Protein 7ZEI (pdb70)

Solvent-accessible surface area: 73617 Å² total; per-residue (Å²): 97,152,8,39,33,23,7,18,99,4,84,92,72,20,0,0,0,14,3,6,12,16,17,0,72,105,77,143,2,7,0,0,0,0,0,7,19,39,1,82,69,186,45,80,47,50,5,0,31,0,7,0,21,0,0,0,0,6,1,162,36,6,0,129,56,22,135,56,95,16,50,5,118,15,149,61,63,228,70,113,14,0,3,19,2,5,17,6,32,88,62,102,48,16,1,7,0,0,0,0,6,0,52,27,51,19,97,71,114,126,17,73,5,29,0,0,5,4,24,6,140,44,0,83,97,40,117,81,37,25,55,6,122,18,41,28,67,76,3,6,6,8,4,10,55,68,14,122,72,31,16,7,9,0,0,0,13,2,51,67,38,130,19,46,0,22,8,0,29,5,114,36,8,76,85,25,103,72,64,12,73,26,10,82,71,41,70,0,36,1,3,14,10,8,116,8,57,84,48,11,0,0,0,0,2,13,102,68,0,0,0,0,4,8,2,133,52,2,66,56,32,110,134,42,138,33,8,6,64,177,90,9,189,48,116,22,0,27,57,43,0,6,20,3,14,15,30,56,50,71,112,120,23,0,5,0,0,0,8,0,6,19,74,4,112,69,89,49,127,89,12,71,155,59,23,115,29,7,46,0,0,0,0,0,0,61,1,49,78,73,124,27,82,2,52,23,70,16,55,104,111,27,113,9,124,2,42,54,106,224,49,100,12,43,35,32,7,9,52,0,0,43,71,4,0,0,0,14,3,7,13,19,19,1,72,13,23,30,1,8,0,0,0,0,0,8,20,10,1,26,17,124,14,5,47,50,0,1,28,0,6,0,21,0,0,0,0,7,1,148,57,11,0,98,46,23,59,3,33,1,50,4,122,15,146,63,60,111,37,70,7,0,3,18,3,5,16,6,35,95,67,144,49,42,1,10,0,0,0,0,7,0,47,1,1,2,46,68,111,80,15,62,4,29,0,0,10,5,62,5,108,38,0,27,74,40,101,82,37,25,68,7,124,18,42,30,70,62,3,6,6,8,3,9,56,66,18,121,122,33,24,6,36,0,0,0,13,2,48,64,38,76,19,44,0,22,8,0,52,5,128,85,7,102,91,25,143,69,84,12,77,28,11,78,74,29,34,0,35,1,3,16,10,7,116,6,56,87,47,11,0,0,1,1,2,14,100,28,0,0,0,0,5,7,1,127,71,2,87,56,30,60,56,20,73,33,10,7,60,133,84,9,188,47,119,24,0,28,55,37,0,13,20,2,13,16,28,56,51,71,112,119,28,0,5,0,0,0,10,0,11,25,68,2,27,46,22,0,54,69,9,84,154,54,15,112,24,7,50,0,0,0,0,0,1,39,0,54,74,76,126,28,40,3,50,22,84,15,60,127,58,21,31,4,110,2,19,30,90,82,99,117,10,43,35,31,6,20,107,4,84,92,72,18,0,0,0,14,4,7,13,18,22,1,76,105,72,141,1,7,0,0,0,0,0,7,17,40,1,81,71,188,46,78,47,47,5,1,31,0,6,1,21,0,0,0,0,6,1,162,61,10,0,81,65,24,130,57,96,16,49,4,121,15,146,62,64,228,70,114,13,0,4,18,2,6,19,6,32,94,57,103,48,43,1,8,0,0,0,0,7,0,50,27,52,21,96,70,114,125,19,64,3,30,0,0,8,4,62,5,149,43,0,87,99,39,103,81,41,31,69,4,124,20,40,31,68,60,2,6,6,9,2,9,40,28,10,52,108,21,13,10,34,0,0,0,13,2,49,66,38,130,21,44,0,22,8,0,43,5,127,70,14,98,101,23,139,72,84,12,69,27,11,80,73,38,70,0,36,0,4,16,10,8,32,1,55,74,58,8,0,0,0,0,2,13,103,67,0,0,0,0,4,7,2,156,71,2,88,57,32,109,136,46,129,30,9,6,67,190,99,9,186,33,122,25,0,28,58,41,0,7,21,2,14,15,30,21,33,59,37,101,24,0,6,0,1,0,8,0,8,23,69,3,78,64,90,48,129,89,14,76,172,62,26,115,26,7,48,0,0,1,0,0,0,60,0,30,42,38,45,16,50,1,34,21,70,15,48,101,125,24,89,1,103,2,40,102,139,95,111,10,43,35,29,6,20,106,4,85,92,70,21,0,0,0,13,3,6,13,17,16,1,71,107,72,142,1,6,0,0,0,0,0,8,18,41,1,81,70,189,46,80,46,51,5,1,29,0,6,1,21,0,0,0,0,6,1,160,62,9,0,77,64,23,132,55,95,15,51,4,119,16,150,61,62,226,70,116,12,0,4,19,3,5,18,6,32,88,74,144,45,36,1,9,0,0,0,0,7,0,51,28,51,21,99,69,112,124,20,75,3,29,0,0,6,5,59,6,142,42,0,85,100,40,132,81,48,26,54,6,124,18,41,28,70,70,3,6,6,9,3,11,55,69,17,124,120,33,33,8,34,0,0,0,12,2,47,64,38,79,20,44,0,21,8,0,44,4,136,75,8,93,82,24,138,74,81,11,75,28,12,82,72,31,34,0,35,1,4,16,10,8,117,6,58,85,63,11,1,0,0,1,2,15,100,29,0,0,0,0,4,9,2,130,70,2,90,54,30,64,52,31,78,39,10,6,62,154,54,10,187,34,120,21,0,28,44,39,0,13,22,2,15,16,31,55,50,72,111,117,26,0,6,0,0,0,9,0,12,22,72,3,24,49,29,1,56,66,11,70,153,61,30,115,23,5,46,0,0,0,0,0,1,44,0,56,70,77,135,41,69,6,55,18,73,14,45,128,122,23,87,1,103,1,43,93,151,92,155,7,44,32,24,6,11,50,0,0,44,72,5,0,0,0,14,4,6,12,16,16,1,74,92,99,141,1,5,0,0,0,0,0,7,18,11,0,25,15,114,15,4,43,40,0,0,30,0,5,0,22,0,0,0,0,7,1,157,45,10,0,108,49,23,59,2,45,1,51,4,120,16,151,62,64,107,38,69,7,0,4,19,3,5,18,5,32,91,64,145,51,43,1,9,0,0,0,0,6,0,48,1,1,2,47,74,106,92,14,61,3,30,0,0,10,4,64,5,143,40,0,33,73,38,98,84,36,25,69,5,126,19,43,30,67,59,3,6,6,8,4,10,56,64,17,122,120,33,23,7,38,0,0,0,12,3,49,66,38,130,18,45,0,21,8,0,48,5,132,86,8,100,91,25,130,71,81,13,73,27,11,81,72,37,70,0,35,1,3,15,11,8,118,6,57,85,47,12,0,0,0,1,2,14,102,67,0,0,0,0,4,8,2,131,70,2,87,57,31,111,134,41,134,32,8,6,51,176,93,8,187,44,112,22,0,28,57,38,0,13,21,3,16,15,29,53,50,70,113,117,27,0,5,0,0,0,8,0,11,20,81,2,86,52,92,50,135,74,14,70,154,47,19,118,22,6,46,0,0,0,0,0,2,45,0,54,74,79,132,28,88,2,54,22,84,17,51,131,109,25,111,3,111,1,42,90,152,97,111,9,44,36,30,6,10,54,0,0,43,70,4,0,0,0,14,3,5,13,18,18,1,74,106,75,147,1,6,0,0,0,0,0,7,20,9,1,26,18,137,13,5,47,46,0,0,28,0,5,1,22,0,0,0,0,6,1,163,62,8,0,81,50,22,57,2,35,1,50,5,120,16,152,61,64,113,36,71,8,0,3,18,3,6,16,5,34,87,66,143,48,39,1,12,0,0,0,0,8,0,50,2,1,1,46,66,112,78,15,64,6,31,0,0,10,5,64,5,145,39,0,26,73,41,108,83,38,24,87,7,150,21,40,29,69,68,3,6,6,8,3,10,54,66,20,124,115,34,41,9,38,0,0,0,13,2,50,63,40,129,19,43,0,23,8,0,55,6,131,78,7,104,93,27,137,66,81,14,67,25,11,82,71,41,71,0,35,1,3,15,9,9,115,6,54,87,52,11,0,0,0,0,2,13,101,69,0,0,0,0,4,8,2,135,71,1,82,56,30,108,135,41,140,32,8,6,48,178,94,9,186,33,120,21,0,29,54,39,0,13,21,3,14,15,30,55,49,73,111,116,23,0,5,0,0,0,8,0,9,23,73,3,81,55,85,44,136,91,11,84,168,60,28,116,25,8,47,0,0,0,0,0,1,43,0,47,73,80,128,28,93,2,54,22,81,14,41,105,126,20,86,0,102,1,43,63,106,240

Structure (mmCIF, N/CA/C/O backbone):
data_7ZEI
#
_entry.id   7ZEI
#
_cell.length_a   91.090
_cell.length_b   108.740
_cell.length_c   251.270
_cell.angle_alpha   90.000
_cell.angle_beta   90.000
_cell.angle_gamma   90.000
#
_symmetry.space_group_name_H-M   'P 21 21 21'
#
loop_
_entity.id
_entity.type
_entity.pdbx_description
1 polymer Ch_Gaf159A
2 non-polymer 'MAGNESIUM ION'
3 non-polymer 'CALCIUM ION'
4 non-polymer '2-(N-MORPHOLINO)-ETHANESULFONIC ACID'
5 non-polymer GLYCEROL
6 non-polymer 2-AMINO-2-HYDROXYMETHYL-PROPANE-1,3-DIOL
7 water water
#
loop_
_atom_site.group_PDB
_atom_site.id
_atom_site.type_symbol
_atom_site.label_atom_id
_atom_site.label_alt_id
_atom_site.label_comp_id
_atom_site.label_asym_id
_atom_site.label_entity_id
_atom_site.label_seq_id
_atom_site.pdbx_PDB_ins_code
_atom_site.Cartn_x
_atom_site.Cartn_y
_atom_site.Cartn_z
_atom_site.occupancy
_atom_site.B_iso_or_equiv
_atom_site.auth_seq_id
_atom_site.auth_comp_id
_atom_site.auth_asym_id
_atom_site.auth_atom_id
_atom_site.pdbx_PDB_model_num
ATOM 1 N N . PRO A 1 2 ? 44.413 17.661 -16.688 1.00 34.18 2 PRO A N 1
ATOM 2 C CA . PRO A 1 2 ? 44.924 18.803 -17.478 1.00 32.78 2 PRO A CA 1
ATOM 3 C C . PRO A 1 2 ? 44.110 19.051 -18.758 1.00 27.72 2 PRO A C 1
ATOM 4 O O . PRO A 1 2 ? 43.262 18.234 -19.095 1.00 24.01 2 PRO A O 1
ATOM 8 N N . ARG A 1 3 ? 44.397 20.161 -19.441 1.00 26.45 3 ARG A N 1
ATOM 9 C CA . ARG A 1 3 ? 43.756 20.533 -20.729 1.00 26.65 3 ARG A CA 1
ATOM 10 C C . ARG A 1 3 ? 44.061 19.438 -21.744 1.00 23.90 3 ARG A C 1
ATOM 11 O O . ARG A 1 3 ? 45.086 18.766 -21.643 1.00 23.49 3 ARG A O 1
ATOM 19 N N . PRO A 1 4 ? 43.185 19.215 -22.749 1.00 22.69 4 PRO A N 1
ATOM 20 C CA . PRO A 1 4 ? 43.467 18.229 -23.786 1.00 21.91 4 PRO A CA 1
ATOM 21 C C . PRO A 1 4 ? 44.637 18.695 -24.643 1.00 20.84 4 PRO A C 1
ATOM 22 O O . PRO A 1 4 ? 44.945 19.888 -24.692 1.00 20.56 4 PRO A O 1
ATOM 26 N N . PRO A 1 5 ? 45.321 17.771 -25.346 1.00 20.83 5 PRO A N 1
ATOM 27 C CA . PRO A 1 5 ? 46.313 18.165 -26.339 1.00 21.11 5 PRO A CA 1
ATOM 28 C C . PRO A 1 5 ? 45.616 18.931 -27.472 1.00 19.78 5 PRO A C 1
ATOM 29 O O . PRO A 1 5 ? 44.470 18.632 -27.770 1.00 18.63 5 PRO A O 1
ATOM 33 N N . ALA A 1 6 ? 46.313 19.913 -28.044 1.00 20.12 6 ALA A N 1
ATOM 34 C CA . ALA A 1 6 ? 45.879 20.685 -29.230 1.00 20.67 6 ALA A CA 1
ATOM 35 C C . ALA A 1 6 ? 47.054 20.779 -30.199 1.00 19.81 6 ALA A C 1
ATOM 36 O O . ALA A 1 6 ? 48.106 21.300 -29.842 1.00 21.59 6 ALA A O 1
ATOM 38 N N . PRO A 1 7 ? 46.946 20.228 -31.428 1.00 18.91 7 PRO A N 1
ATOM 39 C CA . PRO A 1 7 ? 45.779 19.455 -31.847 1.00 18.07 7 PRO A CA 1
ATOM 40 C C . PRO A 1 7 ? 45.676 18.170 -31.015 1.00 17.30 7 PRO A C 1
ATOM 41 O O . PRO A 1 7 ? 46.663 17.770 -30.428 1.00 18.16 7 PRO A O 1
ATOM 45 N N . LEU A 1 8 ? 44.486 17.577 -30.950 1.00 16.97 8 LEU A N 1
ATOM 46 C CA . LEU A 1 8 ? 44.284 16.282 -30.252 1.00 17.12 8 LEU A CA 1
ATOM 47 C C . LEU A 1 8 ? 45.182 15.235 -30.915 1.00 16.85 8 LEU A C 1
ATOM 48 O O . LEU A 1 8 ? 45.826 14.446 -30.199 1.00 18.30 8 LEU A O 1
ATOM 53 N N . PHE A 1 9 ? 45.222 15.229 -32.245 1.00 15.82 9 PHE A N 1
ATOM 54 C CA . PHE A 1 9 ? 45.922 14.175 -33.016 1.00 16.23 9 PHE A CA 1
ATOM 55 C C . PHE A 1 9 ? 46.043 14.575 -34.486 1.00 15.85 9 PHE A C 1
ATOM 56 O O . PHE A 1 9 ? 45.061 15.076 -35.062 1.00 16.18 9 PHE A O 1
ATOM 64 N N . ARG A 1 10 ? 47.225 14.337 -35.054 1.00 15.91 10 ARG A N 1
ATOM 65 C CA . ARG A 1 10 ? 47.479 14.353 -36.514 1.00 15.78 10 ARG A CA 1
ATOM 66 C C . ARG A 1 10 ? 47.935 12.956 -36.930 1.00 15.59 10 ARG A C 1
ATOM 67 O O . ARG A 1 10 ? 48.737 12.340 -36.204 1.00 15.99 10 ARG A O 1
ATOM 75 N N . ASP A 1 11 ? 47.425 12.477 -38.057 1.00 14.90 11 ASP A N 1
ATOM 76 C CA . ASP A 1 11 ? 47.822 11.169 -38.626 1.00 14.99 11 ASP A CA 1
ATOM 77 C C . ASP A 1 11 ? 49.280 11.243 -39.080 1.00 15.06 11 ASP A C 1
ATOM 78 O O . ASP A 1 11 ? 49.666 12.168 -39.793 1.00 15.39 11 ASP A O 1
ATOM 83 N N . PRO A 1 12 ? 50.134 10.276 -38.677 1.00 14.86 12 PRO A N 1
ATOM 84 C CA . PRO A 1 12 ? 51.552 10.286 -39.042 1.00 15.45 12 PRO A CA 1
ATOM 85 C C . PRO A 1 12 ? 51.944 9.533 -40.325 1.00 15.73 12 PRO A C 1
ATOM 86 O O . PRO A 1 12 ? 53.131 9.310 -40.523 1.00 16.62 12 PRO A O 1
ATOM 90 N N . ILE A 1 13 ? 50.963 9.166 -41.156 1.00 15.28 13 ILE A N 1
ATOM 91 C CA . ILE A 1 13 ? 51.178 8.492 -42.469 1.00 15.82 13 ILE A CA 1
ATOM 92 C C . ILE A 1 13 ? 50.906 9.503 -43.587 1.00 15.53 13 ILE A C 1
ATOM 93 O O . ILE A 1 13 ? 51.831 9.771 -44.371 1.00 15.89 13 ILE A O 1
ATOM 98 N N . TYR A 1 14 ? 49.679 10.026 -43.660 1.00 15.48 14 TYR A N 1
ATOM 99 C CA . TYR A 1 14 ? 49.231 10.967 -44.721 1.00 15.44 14 TYR A CA 1
ATOM 100 C C . TYR A 1 14 ? 48.852 12.345 -44.153 1.00 14.81 14 TYR A C 1
ATOM 101 O O . TYR A 1 14 ? 48.661 13.275 -44.962 1.00 15.31 14 TYR A O 1
ATOM 110 N N . ASP A 1 15 ? 48.711 12.479 -42.830 1.00 14.71 15 ASP A N 1
ATOM 111 C CA . ASP A 1 15 ? 48.329 13.751 -42.155 1.00 14.84 15 ASP A CA 1
ATOM 112 C C . ASP A 1 15 ? 46.932 14.185 -42.628 1.00 14.50 15 ASP A C 1
ATOM 113 O O . ASP A 1 15 ? 46.712 15.400 -42.786 1.00 15.14 15 ASP A O 1
ATOM 118 N N . GLY A 1 16 ? 46.011 13.233 -42.818 1.00 13.86 16 GLY A N 1
ATOM 119 C CA . GLY A 1 16 ? 44.657 13.507 -43.334 1.00 14.67 16 GLY A CA 1
ATOM 120 C C . GLY A 1 16 ? 43.551 13.080 -42.382 1.00 14.00 16 GLY A C 1
ATOM 121 O O . GLY A 1 16 ? 42.480 12.726 -42.873 1.00 14.45 16 GLY A O 1
ATOM 122 N N . ALA A 1 17 ? 43.776 13.131 -41.066 1.00 14.88 17 ALA A N 1
ATOM 123 C CA . ALA A 1 17 ? 42.807 12.647 -40.054 1.00 14.40 17 ALA A CA 1
ATOM 124 C C . ALA A 1 17 ? 41.536 13.503 -40.105 1.00 14.33 17 ALA A C 1
ATOM 125 O O . ALA A 1 17 ? 41.639 14.739 -40.003 1.00 15.37 17 ALA A O 1
ATOM 127 N N . ALA A 1 18 ? 40.374 12.868 -40.252 1.00 14.99 18 ALA A N 1
ATOM 128 C CA . ALA A 1 18 ? 39.070 13.561 -40.359 1.00 15.05 18 ALA A CA 1
ATOM 129 C C . ALA A 1 18 ? 37.935 12.634 -39.916 1.00 15.06 18 ALA A C 1
ATOM 130 O O . ALA A 1 18 ? 38.166 11.422 -39.782 1.00 16.26 18 ALA A O 1
ATOM 132 N N . ASP A 1 19 ? 36.745 13.200 -39.714 1.00 15.42 19 ASP A N 1
ATOM 133 C CA . ASP A 1 19 ? 35.491 12.449 -39.439 1.00 16.14 19 ASP A CA 1
ATOM 134 C C . ASP A 1 19 ? 35.710 11.503 -38.262 1.00 16.21 19 ASP A C 1
ATOM 135 O O . ASP A 1 19 ? 35.392 10.316 -38.352 1.00 16.80 19 ASP A O 1
ATOM 140 N N . PRO A 1 20 ? 36.236 11.990 -37.116 1.00 16.49 20 PRO A N 1
ATOM 141 C CA . PRO A 1 20 ? 36.546 11.111 -35.990 1.00 16.88 20 PRO A CA 1
ATOM 142 C C . PRO A 1 20 ? 35.293 10.450 -35.401 1.00 17.60 20 PRO A C 1
ATOM 143 O O . PRO A 1 20 ? 34.244 11.076 -35.357 1.00 17.99 20 PRO A O 1
ATOM 147 N N . THR A 1 21 ? 35.431 9.193 -34.988 1.00 17.60 21 THR A N 1
ATOM 148 C CA . THR A 1 21 ? 34.444 8.472 -34.148 1.00 18.65 21 THR A CA 1
ATOM 149 C C . THR A 1 21 ? 35.221 7.860 -32.982 1.00 17.19 21 THR A C 1
ATOM 150 O O . THR A 1 21 ? 36.231 7.173 -33.230 1.00 17.23 21 THR A O 1
ATOM 154 N N . ILE A 1 22 ? 34.798 8.143 -31.753 1.00 17.07 22 ILE A N 1
ATOM 155 C CA . ILE A 1 22 ? 35.501 7.653 -30.536 1.00 17.32 22 ILE A CA 1
ATOM 156 C C . ILE A 1 22 ? 34.749 6.429 -30.008 1.00 17.51 22 ILE A C 1
ATOM 157 O O . ILE A 1 22 ? 33.507 6.434 -30.000 1.00 18.13 22 ILE A O 1
ATOM 162 N N . ILE A 1 23 ? 35.497 5.398 -29.629 1.00 17.70 23 ILE A N 1
ATOM 163 C CA . ILE A 1 23 ? 34.937 4.087 -29.204 1.00 18.21 23 ILE A CA 1
ATOM 164 C C . ILE A 1 23 ? 35.868 3.499 -28.144 1.00 18.15 23 ILE A C 1
ATOM 165 O O . ILE A 1 23 ? 37.100 3.493 -28.347 1.00 17.88 23 ILE A O 1
ATOM 170 N N . TYR A 1 24 ? 35.296 3.040 -27.038 1.00 18.18 24 TYR A N 1
ATOM 171 C CA . TYR A 1 24 ? 36.060 2.339 -25.985 1.00 18.67 24 TYR A CA 1
ATOM 172 C C . TYR A 1 24 ? 36.391 0.934 -26.488 1.00 18.69 24 TYR A C 1
ATOM 173 O O . TYR A 1 24 ? 35.480 0.218 -26.947 1.00 19.65 24 TYR A O 1
ATOM 182 N N . ASN A 1 25 ? 37.673 0.580 -26.419 1.00 19.22 25 ASN A N 1
ATOM 183 C CA . ASN A 1 25 ? 38.199 -0.771 -26.736 1.00 19.32 25 ASN A CA 1
ATOM 184 C C . ASN A 1 25 ? 38.165 -1.589 -25.440 1.00 20.00 25 ASN A C 1
ATOM 185 O O . ASN A 1 25 ? 39.098 -1.446 -24.620 1.00 20.34 25 ASN A O 1
ATOM 190 N N . HIS A 1 26 ? 37.119 -2.394 -25.243 1.00 21.85 26 HIS A N 1
ATOM 191 C CA . HIS A 1 26 ? 36.868 -3.096 -23.953 1.00 24.53 26 HIS A CA 1
ATOM 192 C C . HIS A 1 26 ? 37.894 -4.221 -23.752 1.00 24.87 26 HIS A C 1
ATOM 193 O O . HIS A 1 26 ? 38.248 -4.484 -22.593 1.00 26.78 26 HIS A O 1
ATOM 200 N N . LEU A 1 27 ? 38.373 -4.848 -24.830 1.00 24.93 27 LEU A N 1
ATOM 201 C CA . LEU A 1 27 ? 39.337 -5.980 -24.741 1.00 26.52 27 LEU A CA 1
ATOM 202 C C . LEU A 1 27 ? 40.713 -5.469 -24.299 1.00 24.89 27 LEU A C 1
ATOM 203 O O . LEU A 1 27 ? 41.344 -6.139 -23.469 1.00 26.37 27 LEU A O 1
ATOM 208 N N . GLU A 1 28 ? 41.162 -4.328 -24.826 1.00 22.66 28 GLU A N 1
ATOM 209 C CA . GLU A 1 28 ? 42.520 -3.785 -24.559 1.00 23.33 28 GLU A CA 1
ATOM 210 C C . GLU A 1 28 ? 42.463 -2.680 -23.497 1.00 22.44 28 GLU A C 1
ATOM 211 O O . GLU A 1 28 ? 43.547 -2.191 -23.106 1.00 24.30 28 GLU A O 1
ATOM 217 N N . LYS A 1 29 ? 41.261 -2.324 -23.034 1.00 21.12 29 LYS A N 1
ATOM 218 C CA . LYS A 1 29 ? 41.038 -1.294 -21.986 1.00 22.31 29 LYS A CA 1
ATOM 219 C C . LYS A 1 29 ? 41.751 -0.008 -22.413 1.00 20.68 29 LYS A C 1
ATOM 220 O O . LYS A 1 29 ? 42.708 0.429 -21.741 1.00 21.11 29 LYS A O 1
ATOM 226 N N . SER A 1 30 ? 41.305 0.566 -23.524 1.00 18.94 30 SER A N 1
ATOM 227 C CA . SER A 1 30 ? 41.880 1.804 -24.099 1.00 17.99 30 SER A CA 1
ATOM 228 C C . SER A 1 30 ? 40.790 2.549 -24.863 1.00 17.10 30 SER A C 1
ATOM 229 O O . SER A 1 30 ? 39.768 1.932 -25.203 1.00 16.90 30 SER A O 1
ATOM 232 N N . TRP A 1 31 ? 41.007 3.839 -25.095 1.00 16.91 31 TRP A N 1
ATOM 233 C CA . TRP A 1 31 ? 40.135 4.674 -25.953 1.00 16.67 31 TRP A CA 1
ATOM 234 C C . TRP A 1 31 ? 40.720 4.699 -27.364 1.00 16.41 31 TRP A C 1
ATOM 235 O O . TRP A 1 31 ? 41.933 4.970 -27.511 1.00 17.13 31 TRP A O 1
ATOM 246 N N . TRP A 1 32 ? 39.886 4.375 -28.348 1.00 15.66 32 TRP A N 1
ATOM 247 C CA . TRP A 1 32 ? 40.226 4.457 -29.789 1.00 15.93 32 TRP A CA 1
ATOM 248 C C . TRP A 1 32 ? 39.461 5.608 -30.431 1.00 16.05 32 TRP A C 1
ATOM 249 O O . TRP A 1 32 ? 38.251 5.755 -30.166 1.00 17.27 32 TRP A O 1
ATOM 260 N N . ILE A 1 33 ? 40.153 6.381 -31.259 1.00 15.83 33 ILE A N 1
ATOM 261 C CA . ILE A 1 33 ? 39.503 7.245 -32.277 1.00 15.76 33 ILE A CA 1
ATOM 262 C C . ILE A 1 33 ? 39.796 6.625 -33.639 1.00 16.02 33 ILE A C 1
ATOM 263 O O . ILE A 1 33 ? 40.984 6.458 -33.974 1.00 16.84 33 ILE A O 1
ATOM 268 N N . LEU A 1 34 ? 38.737 6.263 -34.359 1.00 15.63 34 LEU A N 1
ATOM 269 C CA . LEU A 1 34 ? 38.804 5.828 -35.774 1.00 16.18 34 LEU A CA 1
ATOM 270 C C . LEU A 1 34 ? 38.485 7.040 -36.641 1.00 15.69 34 LEU A C 1
ATOM 271 O O . LEU A 1 34 ? 37.581 7.815 -36.277 1.00 17.11 34 LEU A O 1
ATOM 276 N N . TYR A 1 35 ? 39.211 7.218 -37.737 1.00 14.68 35 TYR A N 1
ATOM 277 C CA . TYR A 1 35 ? 39.085 8.440 -38.563 1.00 14.17 35 TYR A CA 1
ATOM 278 C C . TYR A 1 35 ? 39.326 8.099 -40.028 1.00 14.07 35 TYR A C 1
ATOM 279 O O . TYR A 1 35 ? 40.138 7.202 -40.330 1.00 14.72 35 TYR A O 1
ATOM 288 N N . THR A 1 36 ? 38.615 8.798 -40.909 1.00 14.75 36 THR A N 1
ATOM 289 C CA . THR A 1 36 ? 38.967 8.875 -42.343 1.00 14.54 36 THR A CA 1
ATOM 290 C C . THR A 1 36 ? 40.388 9.423 -42.420 1.00 14.14 36 THR A C 1
ATOM 291 O O . THR A 1 36 ? 40.647 10.465 -41.788 1.00 13.75 36 THR A O 1
ATOM 295 N N . ASN A 1 37 ? 41.282 8.747 -43.136 1.00 14.59 37 ASN A N 1
ATOM 296 C CA . ASN A 1 37 ? 42.640 9.289 -43.370 1.00 14.72 37 ASN A CA 1
ATOM 297 C C . ASN A 1 37 ? 42.769 9.682 -44.841 1.00 14.81 37 ASN A C 1
ATOM 298 O O . ASN A 1 37 ? 43.128 8.821 -45.665 1.00 15.35 37 ASN A O 1
ATOM 303 N N . ARG A 1 38 ? 42.499 10.951 -45.147 1.00 14.74 38 ARG A N 1
ATOM 304 C CA . ARG A 1 38 ? 42.736 11.515 -46.496 1.00 14.56 38 ARG A CA 1
ATOM 305 C C . ARG A 1 38 ? 44.235 11.419 -46.795 1.00 14.02 38 ARG A C 1
ATOM 306 O O . ARG A 1 38 ? 45.040 11.473 -45.854 1.00 14.06 38 ARG A O 1
ATOM 314 N N . ARG A 1 39 ? 44.593 11.288 -48.069 1.00 14.86 39 ARG A N 1
ATOM 315 C CA . ARG A 1 39 ? 46.006 11.170 -48.509 1.00 15.22 39 ARG A CA 1
ATOM 316 C C . ARG A 1 39 ? 46.546 12.592 -48.704 1.00 15.27 39 ARG A C 1
ATOM 317 O O . ARG A 1 39 ? 46.991 12.934 -49.814 1.00 15.75 39 ARG A O 1
ATOM 325 N N . ALA A 1 40 ? 46.512 13.381 -47.628 1.00 14.98 40 ALA A N 1
ATOM 326 C CA . ALA A 1 40 ? 46.588 14.859 -47.646 1.00 15.23 40 ALA A CA 1
ATOM 327 C C . ALA A 1 40 ? 48.010 15.350 -47.943 1.00 15.63 40 ALA A C 1
ATOM 328 O O . ALA A 1 40 ? 48.131 16.490 -48.432 1.00 17.22 40 ALA A O 1
ATOM 330 N N . ASN A 1 41 ? 49.047 14.552 -47.666 1.00 15.66 41 ASN A N 1
ATOM 331 C CA . ASN A 1 41 ? 50.462 14.996 -47.810 1.00 15.99 41 ASN A CA 1
ATOM 332 C C . ASN A 1 41 ? 51.056 14.492 -49.132 1.00 16.04 41 ASN A C 1
ATOM 333 O O . ASN A 1 41 ? 52.290 14.570 -49.292 1.00 16.79 41 ASN A O 1
ATOM 338 N N . GLN A 1 42 ? 50.217 14.021 -50.056 1.00 16.05 42 GLN A N 1
ATOM 339 C CA . GLN A 1 42 ? 50.667 13.530 -51.384 1.00 16.65 42 GLN A CA 1
ATOM 340 C C . GLN A 1 42 ? 50.298 14.565 -52.447 1.00 17.38 42 GLN A C 1
ATOM 341 O O . GLN A 1 42 ? 49.248 15.212 -52.298 1.00 19.68 42 GLN A O 1
ATOM 347 N N . LYS A 1 43 ? 51.148 14.718 -53.462 1.00 16.98 43 LYS A N 1
ATOM 348 C CA . LYS A 1 43 ? 50.895 15.604 -54.625 1.00 18.43 43 LYS A CA 1
ATOM 349 C C . LYS A 1 43 ? 50.099 14.797 -55.653 1.00 16.89 43 LYS A C 1
ATOM 350 O O . LYS A 1 43 ? 50.686 13.917 -56.304 1.00 17.38 43 LYS A O 1
ATOM 356 N N . LEU A 1 44 ? 48.796 15.065 -55.746 1.00 17.22 44 LEU A N 1
ATOM 357 C CA . LEU A 1 44 ? 47.834 14.203 -56.478 1.00 17.25 44 LEU A CA 1
ATOM 358 C C . LEU A 1 44 ? 46.975 15.034 -57.416 1.00 17.76 44 LEU A C 1
ATOM 359 O O . LEU A 1 44 ? 46.720 16.212 -57.165 1.00 18.32 44 LEU A O 1
ATOM 364 N N . PRO A 1 45 ? 46.484 14.414 -58.508 1.00 17.69 45 PRO A N 1
ATOM 365 C CA . PRO A 1 45 ? 45.600 15.095 -59.451 1.00 17.98 45 PRO A CA 1
ATOM 366 C C . PRO A 1 45 ? 44.186 15.312 -58.901 1.00 17.42 45 PRO A C 1
ATOM 367 O O . PRO A 1 45 ? 43.669 14.439 -58.202 1.00 16.16 45 PRO A O 1
ATOM 371 N N . GLY A 1 46 ? 43.596 16.463 -59.237 1.00 17.32 46 GLY A N 1
ATOM 372 C CA . GLY A 1 46 ? 42.188 16.784 -58.952 1.00 18.00 46 GLY A CA 1
ATOM 373 C C . GLY A 1 46 ? 41.865 16.582 -57.484 1.00 17.16 46 GLY A C 1
ATOM 374 O O . GLY A 1 46 ? 42.622 17.082 -56.637 1.00 18.47 46 GLY A O 1
ATOM 375 N N . LYS A 1 47 ? 40.791 15.850 -57.193 1.00 17.90 47 LYS A N 1
ATOM 376 C CA . LYS A 1 47 ? 40.304 15.607 -55.809 1.00 17.93 47 LYS A CA 1
ATOM 377 C C . LYS A 1 47 ? 40.724 14.208 -55.337 1.00 16.28 47 LYS A C 1
ATOM 378 O O . LYS A 1 47 ? 40.054 13.670 -54.435 1.00 16.52 47 LYS A O 1
ATOM 384 N N . ALA A 1 48 ? 41.804 13.645 -55.890 1.00 15.54 48 ALA A N 1
ATOM 385 C CA . ALA A 1 48 ? 42.288 12.280 -55.557 1.00 15.70 48 ALA A CA 1
ATOM 386 C C . ALA A 1 48 ? 42.577 12.143 -54.056 1.00 15.33 48 ALA A C 1
ATOM 387 O O . ALA A 1 48 ? 42.352 11.044 -53.529 1.00 15.93 48 ALA A O 1
ATOM 389 N N . PHE A 1 49 ? 43.072 13.187 -53.382 1.00 15.03 49 PHE A N 1
ATOM 390 C CA . PHE A 1 49 ? 43.527 13.081 -51.966 1.00 15.61 49 PHE A CA 1
ATOM 391 C C . PHE A 1 49 ? 42.348 12.700 -51.056 1.00 15.14 49 PHE A C 1
ATOM 392 O O . PHE A 1 49 ? 42.578 12.091 -49.999 1.00 15.46 49 PHE A O 1
ATOM 400 N N . MET A 1 50 ? 41.118 13.035 -51.451 1.00 15.53 50 MET A N 1
ATOM 401 C CA . MET A 1 50 ? 39.886 12.726 -50.680 1.00 16.25 50 MET A CA 1
ATOM 402 C C . MET A 1 50 ? 39.489 11.256 -50.861 1.00 16.02 50 MET A C 1
ATOM 403 O O . MET A 1 50 ? 38.563 10.824 -50.163 1.00 16.12 50 MET A O 1
ATOM 408 N N . HIS A 1 51 ? 40.140 10.523 -51.768 1.00 15.31 51 HIS A N 1
ATOM 409 C CA . HIS A 1 51 ? 39.715 9.163 -52.192 1.00 15.73 51 HIS A CA 1
ATOM 410 C C . HIS A 1 51 ? 40.861 8.165 -52.002 1.00 15.18 51 HIS A C 1
ATOM 411 O O . HIS A 1 51 ? 42.001 8.598 -51.732 1.00 15.46 51 HIS A O 1
ATOM 418 N N . GLY A 1 52 ? 40.555 6.870 -52.122 1.00 15.31 52 GLY A N 1
ATOM 419 C CA . GLY A 1 52 ? 41.522 5.783 -51.892 1.00 15.54 52 GLY A CA 1
ATOM 420 C C . GLY A 1 52 ? 41.942 5.738 -50.434 1.00 15.72 52 GLY A C 1
ATOM 421 O O . GLY A 1 52 ? 43.095 5.360 -50.155 1.00 16.71 52 GLY A O 1
ATOM 422 N N . THR A 1 53 ? 41.019 6.106 -49.543 1.00 16.12 53 THR A N 1
ATOM 423 C CA . THR A 1 53 ? 41.247 6.310 -48.093 1.00 15.69 53 THR A CA 1
ATOM 424 C C . THR A 1 53 ? 40.905 5.045 -47.305 1.00 15.85 53 THR A C 1
ATOM 425 O O . THR A 1 53 ? 39.938 4.340 -47.664 1.00 15.65 53 THR A O 1
ATOM 429 N N . ASP A 1 54 ? 41.670 4.804 -46.244 1.00 15.68 54 ASP A N 1
ATOM 430 C CA . ASP A 1 54 ? 41.356 3.797 -45.207 1.00 16.09 54 ASP A CA 1
ATOM 431 C C . ASP A 1 54 ? 41.040 4.535 -43.909 1.00 15.82 54 ASP A C 1
ATOM 432 O O . ASP A 1 54 ? 41.034 5.787 -43.905 1.00 16.12 54 ASP A O 1
ATOM 437 N N . ILE A 1 55 ? 40.780 3.764 -42.862 1.00 15.65 55 ILE A N 1
ATOM 438 C CA . ILE A 1 55 ? 40.433 4.263 -41.507 1.00 16.57 55 ILE A CA 1
ATOM 439 C C . ILE A 1 55 ? 41.680 4.138 -40.631 1.00 15.93 55 ILE A C 1
ATOM 440 O O . ILE A 1 55 ? 42.225 3.022 -40.525 1.00 18.47 55 ILE A O 1
ATOM 445 N N . GLY A 1 56 ? 42.107 5.248 -40.036 1.00 15.28 56 GLY A N 1
ATOM 446 C CA . GLY A 1 56 ? 43.238 5.292 -39.098 1.00 14.70 56 GLY A CA 1
ATOM 447 C C . GLY A 1 56 ? 42.773 5.045 -37.679 1.00 15.30 56 GLY A C 1
ATOM 448 O O . GLY A 1 56 ? 41.560 5.254 -37.400 1.00 15.19 56 GLY A O 1
ATOM 449 N N . ILE A 1 57 ? 43.703 4.610 -36.823 1.00 14.83 57 ILE A N 1
ATOM 450 C CA . ILE A 1 57 ? 43.470 4.310 -35.381 1.00 15.30 57 ILE A CA 1
ATOM 451 C C . ILE A 1 57 ? 44.417 5.170 -34.545 1.00 15.37 57 ILE A C 1
ATOM 452 O O . ILE A 1 57 ? 45.645 5.016 -34.701 1.00 15.92 57 ILE A O 1
ATOM 457 N N . ALA A 1 58 ? 43.861 5.995 -33.658 1.00 15.85 58 ALA A N 1
ATOM 458 C CA . ALA A 1 58 ? 44.594 6.666 -32.563 1.00 15.64 58 ALA A CA 1
ATOM 459 C C . ALA A 1 58 ? 44.120 6.068 -31.239 1.00 15.86 58 ALA A C 1
ATOM 460 O O . ALA A 1 58 ? 42.896 5.906 -31.061 1.00 16.75 58 ALA A O 1
ATOM 462 N N . GLU A 1 59 ? 45.054 5.756 -30.343 1.00 17.49 59 GLU A N 1
ATOM 463 C CA . GLU A 1 59 ? 44.749 5.091 -29.054 1.00 17.84 59 GLU A CA 1
ATOM 464 C C . GLU A 1 59 ? 45.284 5.934 -27.899 1.00 18.09 59 GLU A C 1
ATOM 465 O O . GLU A 1 59 ? 46.418 6.435 -28.006 1.00 18.49 59 GLU A O 1
ATOM 471 N N . SER A 1 60 ? 44.503 6.046 -26.824 1.00 17.80 60 SER A N 1
ATOM 472 C CA . SER A 1 60 ? 44.948 6.630 -25.536 1.00 18.23 60 SER A CA 1
ATOM 473 C C . SER A 1 60 ? 44.736 5.613 -24.415 1.00 18.61 60 SER A C 1
ATOM 474 O O . SER A 1 60 ? 43.630 5.039 -24.341 1.00 17.49 60 SER A O 1
ATOM 477 N N . LYS A 1 61 ? 45.764 5.419 -23.586 1.00 19.37 61 LYS A N 1
ATOM 478 C CA . LYS A 1 61 ? 45.734 4.541 -22.389 1.00 20.27 61 LYS A CA 1
ATOM 479 C C . LYS A 1 61 ? 45.772 5.384 -21.109 1.00 20.10 61 LYS A C 1
ATOM 480 O O . LYS A 1 61 ? 45.841 4.784 -20.026 1.00 20.73 61 LYS A O 1
ATOM 486 N N . ASP A 1 62 ? 45.737 6.717 -21.215 1.00 19.63 62 ASP A N 1
ATOM 487 C CA . ASP A 1 62 ? 45.846 7.621 -20.037 1.00 19.67 62 ASP A CA 1
ATOM 488 C C . ASP A 1 62 ? 44.660 8.592 -20.027 1.00 18.82 62 ASP A C 1
ATOM 489 O O . ASP A 1 62 ? 44.828 9.730 -19.562 1.00 20.27 62 ASP A O 1
ATOM 494 N N . GLY A 1 63 ? 43.498 8.140 -20.505 1.00 19.57 63 GLY A N 1
ATOM 495 C CA . GLY A 1 63 ? 42.245 8.914 -20.471 1.00 19.63 63 GLY A CA 1
ATOM 496 C C . GLY A 1 63 ? 42.294 10.137 -21.367 1.00 19.37 63 GLY A C 1
ATOM 497 O O . GLY A 1 63 ? 41.632 11.134 -21.026 1.00 20.36 63 GLY A O 1
ATOM 498 N N . GLY A 1 64 ? 43.043 10.066 -22.473 1.00 18.69 64 GLY A N 1
ATOM 499 C CA . GLY A 1 64 ? 43.013 11.069 -23.554 1.00 19.88 64 GLY A CA 1
ATOM 500 C C . GLY A 1 64 ? 44.075 12.148 -23.417 1.00 19.86 64 GLY A C 1
ATOM 501 O O . GLY A 1 64 ? 44.068 13.075 -24.251 1.00 20.45 64 GLY A O 1
ATOM 502 N N . ARG A 1 65 ? 44.979 12.053 -22.436 1.00 20.52 65 ARG A N 1
ATOM 503 C CA . ARG A 1 65 ? 46.080 13.045 -22.293 1.00 22.56 65 ARG A CA 1
ATOM 504 C C . ARG A 1 65 ? 47.084 12.866 -23.439 1.00 22.76 65 ARG A C 1
ATOM 505 O O . ARG A 1 65 ? 47.571 13.894 -23.971 1.00 23.46 65 ARG A O 1
ATOM 513 N N . THR A 1 66 ? 47.396 11.618 -23.797 1.00 21.88 66 THR A N 1
ATOM 514 C CA . THR A 1 66 ? 48.357 11.282 -24.878 1.00 22.92 66 THR A CA 1
ATOM 515 C C . THR A 1 66 ? 47.721 10.265 -25.825 1.00 21.65 66 THR A C 1
ATOM 516 O O . THR A 1 66 ? 47.036 9.332 -25.353 1.00 22.27 66 THR A O 1
ATOM 520 N N . TRP A 1 67 ? 47.943 10.468 -27.120 1.00 20.61 67 TRP A N 1
ATOM 521 C CA . TRP A 1 67 ? 47.399 9.632 -28.216 1.00 20.74 67 TRP A CA 1
ATOM 522 C C . TRP A 1 67 ? 48.562 9.102 -29.045 1.00 21.01 67 TRP A C 1
ATOM 523 O O . TRP A 1 67 ? 49.545 9.844 -29.236 1.00 22.16 67 TRP A O 1
ATOM 534 N N . PHE A 1 68 ? 48.447 7.854 -29.485 1.00 19.40 68 PHE A N 1
ATOM 535 C CA . PHE A 1 68 ? 49.441 7.165 -30.338 1.00 19.88 68 PHE A CA 1
ATOM 536 C C . PHE A 1 68 ? 48.705 6.508 -31.500 1.00 17.21 68 PHE A C 1
ATOM 537 O O . PHE A 1 68 ? 47.694 5.819 -31.289 1.00 17.81 68 PHE A O 1
ATOM 545 N N . TYR A 1 69 ? 49.205 6.747 -32.707 1.00 16.08 69 TYR A N 1
ATOM 546 C CA . TYR A 1 69 ? 48.793 6.018 -33.926 1.00 15.47 69 TYR A CA 1
ATOM 547 C C . TYR A 1 69 ? 49.076 4.525 -33.744 1.00 15.94 69 TYR A C 1
ATOM 548 O O . TYR A 1 69 ? 50.203 4.178 -33.350 1.00 17.86 69 TYR A O 1
ATOM 557 N N . ARG A 1 70 ? 48.095 3.676 -34.051 1.00 15.99 70 ARG A N 1
ATOM 558 C CA . ARG A 1 70 ? 48.228 2.199 -33.946 1.00 16.99 70 ARG A CA 1
ATOM 559 C C . ARG A 1 70 ? 48.268 1.551 -35.333 1.00 16.61 70 ARG A C 1
ATOM 560 O O . ARG A 1 70 ? 48.839 0.455 -35.442 1.00 19.26 70 ARG A O 1
ATOM 568 N N . GLY A 1 71 ? 47.695 2.183 -36.357 1.00 16.36 71 GLY A N 1
ATOM 569 C CA . GLY A 1 71 ? 47.623 1.581 -37.699 1.00 16.66 71 GLY A CA 1
ATOM 570 C C . GLY A 1 71 ? 46.298 1.860 -38.368 1.00 16.63 71 GLY A C 1
ATOM 571 O O . GLY A 1 71 ? 45.676 2.894 -38.058 1.00 15.69 71 GLY A O 1
ATOM 572 N N . THR A 1 72 ? 45.889 0.962 -39.262 1.00 17.82 72 THR A N 1
ATOM 573 C CA . THR A 1 72 ? 44.719 1.138 -40.146 1.00 17.43 72 THR A CA 1
ATOM 574 C C . THR A 1 72 ? 43.754 -0.033 -39.995 1.00 18.34 72 THR A C 1
ATOM 575 O O . THR A 1 72 ? 44.178 -1.148 -39.608 1.00 19.61 72 THR A O 1
ATOM 579 N N . ILE A 1 73 ? 42.494 0.262 -40.285 1.00 17.89 73 ILE A N 1
ATOM 580 C CA . ILE A 1 73 ? 41.457 -0.709 -40.711 1.00 19.05 73 ILE A CA 1
ATOM 581 C C . ILE A 1 73 ? 41.334 -0.550 -42.230 1.00 18.70 73 ILE A C 1
ATOM 582 O O . ILE A 1 73 ? 40.910 0.537 -42.690 1.00 19.73 73 ILE A O 1
ATOM 587 N N . GLU A 1 74 ? 41.789 -1.557 -42.971 1.00 18.42 74 GLU A N 1
ATOM 588 C CA . GLU A 1 74 ? 41.768 -1.600 -44.455 1.00 20.08 74 GLU A CA 1
ATOM 589 C C . GLU A 1 74 ? 40.656 -2.561 -44.873 1.00 20.52 74 GLU A C 1
ATOM 590 O O . GLU A 1 74 ? 40.898 -3.781 -44.947 1.00 21.88 74 GLU A O 1
ATOM 596 N N . LEU A 1 75 ? 39.462 -2.012 -45.092 1.00 20.46 75 LEU A N 1
ATOM 597 C CA . LEU A 1 75 ? 38.252 -2.790 -45.441 1.00 20.28 75 LEU A CA 1
ATOM 598 C C . LEU A 1 75 ? 38.320 -3.170 -46.919 1.00 20.70 75 LEU A C 1
ATOM 599 O O . LEU A 1 75 ? 39.046 -2.498 -47.684 1.00 20.91 75 LEU A O 1
ATOM 604 N N . GLN A 1 76 ? 37.599 -4.224 -47.292 1.00 21.61 76 GLN A N 1
ATOM 605 C CA . GLN A 1 76 ? 37.432 -4.639 -48.704 1.00 22.97 76 GLN A CA 1
ATOM 606 C C . GLN A 1 76 ? 35.939 -4.718 -49.012 1.00 21.06 76 GLN A C 1
ATOM 607 O O . GLN A 1 76 ? 35.180 -5.276 -48.196 1.00 21.12 76 GLN A O 1
ATOM 613 N N . TYR A 1 77 ? 35.542 -4.145 -50.145 1.00 20.37 77 TYR A N 1
ATOM 614 C CA . TYR A 1 77 ? 34.211 -4.337 -50.766 1.00 21.03 77 TYR A CA 1
ATOM 615 C C . TYR A 1 77 ? 34.426 -4.514 -52.268 1.00 20.74 77 TYR A C 1
ATOM 616 O O . TYR A 1 77 ? 34.712 -3.520 -52.957 1.00 20.61 77 TYR A O 1
ATOM 625 N N . GLY A 1 78 ? 34.325 -5.758 -52.741 1.00 21.67 78 GLY A N 1
ATOM 626 C CA . GLY A 1 78 ? 34.644 -6.133 -54.129 1.00 22.10 78 GLY A CA 1
ATOM 627 C C . GLY A 1 78 ? 36.132 -5.998 -54.405 1.00 21.90 78 GLY A C 1
ATOM 628 O O . GLY A 1 78 ? 36.928 -5.983 -53.441 1.00 23.08 78 GLY A O 1
ATOM 629 N N . ARG A 1 79 ? 36.503 -5.890 -55.679 1.00 21.33 79 ARG A N 1
ATOM 630 C CA . ARG A 1 79 ? 37.921 -5.878 -56.114 1.00 21.69 79 ARG A CA 1
ATOM 631 C C . ARG A 1 79 ? 38.432 -4.438 -56.158 1.00 21.40 79 ARG A C 1
ATOM 632 O O . ARG A 1 79 ? 37.608 -3.496 -56.266 1.00 21.81 79 ARG A O 1
ATOM 640 N N . GLY A 1 80 ? 39.751 -4.297 -56.065 1.00 20.91 80 GLY A N 1
ATOM 641 C CA . GLY A 1 80 ? 40.474 -3.060 -56.389 1.00 20.63 80 GLY A CA 1
ATOM 642 C C . GLY A 1 80 ? 40.683 -2.156 -55.190 1.00 19.51 80 GLY A C 1
ATOM 643 O O . GLY A 1 80 ? 40.309 -2.524 -54.050 1.00 19.52 80 GLY A O 1
ATOM 644 N N . ARG A 1 81 ? 41.289 -1.005 -55.462 1.00 17.32 81 ARG A N 1
ATOM 645 C CA . ARG A 1 81 ? 41.536 0.077 -54.484 1.00 17.52 81 ARG A CA 1
ATOM 646 C C . ARG A 1 81 ? 40.280 0.948 -54.461 1.00 17.30 81 ARG A C 1
ATOM 647 O O . ARG A 1 81 ? 39.956 1.543 -55.497 1.00 17.52 81 ARG A O 1
ATOM 655 N N . ASN A 1 82 ? 39.584 0.986 -53.329 1.00 16.72 82 ASN A N 1
ATOM 656 C CA . ASN A 1 82 ? 38.315 1.741 -53.180 1.00 16.72 82 ASN A CA 1
ATOM 657 C C . ASN A 1 82 ? 38.500 2.795 -52.088 1.00 16.11 82 ASN A C 1
ATOM 658 O O . ASN A 1 82 ? 39.642 2.999 -51.636 1.00 15.79 82 ASN A O 1
ATOM 663 N N . THR A 1 83 ? 37.411 3.462 -51.711 1.00 16.37 83 THR A N 1
ATOM 664 C CA . THR A 1 83 ? 37.417 4.626 -50.797 1.00 15.84 83 THR A CA 1
ATOM 665 C C . THR A 1 83 ? 36.485 4.329 -49.624 1.00 15.75 83 THR A C 1
ATOM 666 O O . THR A 1 83 ? 35.319 4.007 -49.876 1.00 16.46 83 THR A O 1
ATOM 670 N N . PHE A 1 84 ? 36.990 4.452 -48.398 1.00 16.92 84 PHE A N 1
ATOM 671 C CA . PHE A 1 84 ? 36.217 4.257 -47.144 1.00 16.61 84 PHE A CA 1
ATOM 672 C C . PHE A 1 84 ? 36.252 5.557 -46.344 1.00 16.04 84 PHE A C 1
ATOM 673 O O . PHE A 1 84 ? 37.348 6.116 -46.142 1.00 16.12 84 PHE A O 1
ATOM 681 N N . TRP A 1 85 ? 35.073 6.007 -45.915 1.00 16.46 85 TRP A N 1
ATOM 682 C CA . TRP A 1 85 ? 34.853 7.330 -45.279 1.00 16.04 85 TRP A CA 1
ATOM 683 C C . TRP A 1 85 ? 34.047 7.203 -43.987 1.00 16.07 85 TRP A C 1
ATOM 684 O O . TRP A 1 85 ? 33.053 6.462 -43.980 1.00 16.76 85 TRP A O 1
ATOM 695 N N . ALA A 1 86 ? 34.415 7.994 -42.979 1.00 16.56 86 ALA A N 1
ATOM 696 C CA . ALA A 1 86 ? 33.511 8.486 -41.914 1.00 16.88 86 ALA A CA 1
ATOM 697 C C . ALA A 1 86 ? 32.777 7.324 -41.252 1.00 17.10 86 ALA A C 1
ATOM 698 O O . ALA A 1 86 ? 31.552 7.274 -41.246 1.00 18.07 86 ALA A O 1
ATOM 700 N N . PRO A 1 87 ? 33.495 6.361 -40.643 1.00 18.40 87 PRO A N 1
ATOM 701 C CA . PRO A 1 87 ? 32.829 5.251 -39.971 1.00 18.82 87 PRO A CA 1
ATOM 702 C C . PRO A 1 87 ? 32.042 5.733 -38.745 1.00 18.96 87 PRO A C 1
ATOM 703 O O . PRO A 1 87 ? 32.496 6.629 -38.045 1.00 19.68 87 PRO A O 1
ATOM 707 N N . GLU A 1 88 ? 30.845 5.180 -38.573 1.00 18.67 88 GLU A N 1
ATOM 708 C CA . GLU A 1 88 ? 30.111 5.132 -37.286 1.00 19.47 88 GLU A CA 1
ATOM 709 C C . GLU A 1 88 ? 30.439 3.777 -36.661 1.00 18.31 88 GLU A C 1
ATOM 710 O O . GLU A 1 88 ? 30.388 2.790 -37.389 1.00 18.97 88 GLU A O 1
ATOM 716 N N . VAL A 1 89 ? 30.799 3.739 -35.383 1.00 18.18 89 VAL A N 1
ATOM 717 C CA . VAL A 1 89 ? 31.020 2.455 -34.658 1.00 17.98 89 VAL A CA 1
ATOM 718 C C . VAL A 1 89 ? 30.281 2.518 -33.322 1.00 18.81 89 VAL A C 1
ATOM 719 O O . VAL A 1 89 ? 30.493 3.476 -32.561 1.00 19.79 89 VAL A O 1
ATOM 723 N N . ILE A 1 90 ? 29.427 1.529 -33.071 1.00 19.74 90 ILE A N 1
ATOM 724 C CA . ILE A 1 90 ? 28.760 1.331 -31.755 1.00 21.04 90 ILE A CA 1
ATOM 725 C C . ILE A 1 90 ? 29.106 -0.070 -31.258 1.00 22.06 90 ILE A C 1
ATOM 726 O O . ILE A 1 90 ? 29.307 -0.978 -32.093 1.00 22.25 90 ILE A O 1
ATOM 731 N N . PHE A 1 91 ? 29.207 -0.208 -29.941 1.00 22.46 91 PHE A N 1
ATOM 732 C CA . PHE A 1 91 ? 29.321 -1.509 -29.246 1.00 22.32 91 PHE A CA 1
ATOM 733 C C . PHE A 1 91 ? 27.920 -1.904 -28.780 1.00 22.31 91 PHE A C 1
ATOM 734 O O . PHE A 1 91 ? 27.258 -1.093 -28.106 1.00 22.58 91 PHE A O 1
ATOM 742 N N . TYR A 1 92 ? 27.472 -3.099 -29.160 1.00 23.30 92 TYR A N 1
ATOM 743 C CA . TYR A 1 92 ? 26.136 -3.631 -28.794 1.00 24.71 92 TYR A CA 1
ATOM 744 C C . TYR A 1 92 ? 26.162 -5.159 -28.825 1.00 24.34 92 TYR A C 1
ATOM 745 O O . TYR A 1 92 ? 26.640 -5.725 -29.825 1.00 24.55 92 TYR A O 1
ATOM 754 N N . GLU A 1 93 ? 25.653 -5.786 -27.762 1.00 26.56 93 GLU A N 1
ATOM 755 C CA . GLU A 1 93 ? 25.541 -7.263 -27.613 1.00 28.83 93 GLU A CA 1
ATOM 756 C C . GLU A 1 93 ? 26.880 -7.917 -27.988 1.00 26.29 93 GLU A C 1
ATOM 757 O O . GLU A 1 93 ? 26.894 -8.813 -28.857 1.00 26.58 93 GLU A O 1
ATOM 763 N N . GLY A 1 94 ? 27.967 -7.452 -27.362 1.00 26.28 94 GLY A N 1
ATOM 764 C CA . GLY A 1 94 ? 29.294 -8.101 -27.360 1.00 26.99 94 GLY A CA 1
ATOM 765 C C . GLY A 1 94 ? 30.077 -7.897 -28.647 1.00 25.53 94 GLY A C 1
ATOM 766 O O . GLY A 1 94 ? 31.132 -8.543 -28.792 1.00 25.56 94 GLY A O 1
ATOM 767 N N . GLU A 1 95 ? 29.603 -7.039 -29.553 1.00 23.88 95 GLU A N 1
ATOM 768 C CA . GLU A 1 95 ? 30.242 -6.824 -30.878 1.00 24.32 95 GLU A CA 1
ATOM 769 C C . GLU A 1 95 ? 30.259 -5.337 -31.225 1.00 22.48 95 GLU A C 1
ATOM 770 O O . GLU A 1 95 ? 29.396 -4.592 -30.731 1.00 22.26 95 GLU A O 1
ATOM 776 N N . TYR A 1 96 ? 31.215 -4.949 -32.070 1.00 21.26 96 TYR A N 1
ATOM 777 C CA . TYR A 1 96 ? 31.327 -3.598 -32.665 1.00 20.47 96 TYR A CA 1
ATOM 778 C C . TYR A 1 96 ? 30.644 -3.629 -34.032 1.00 20.38 96 TYR A C 1
ATOM 779 O O . TYR A 1 96 ? 30.895 -4.563 -34.818 1.00 21.30 96 TYR A O 1
ATOM 788 N N . HIS A 1 97 ? 29.794 -2.635 -34.279 1.00 19.24 97 HIS A N 1
ATOM 789 C CA . HIS A 1 97 ? 28.962 -2.486 -35.498 1.00 19.10 97 HIS A CA 1
ATOM 790 C C . HIS A 1 97 ? 29.418 -1.217 -36.209 1.00 18.91 97 HIS A C 1
ATOM 791 O O . HIS A 1 97 ? 29.314 -0.142 -35.598 1.00 19.22 97 HIS A O 1
ATOM 798 N N . MET A 1 98 ? 29.946 -1.351 -37.426 1.00 19.63 98 MET A N 1
ATOM 799 C CA . MET A 1 98 ? 30.472 -0.208 -38.209 1.00 18.91 98 MET A CA 1
ATOM 800 C C . MET A 1 98 ? 29.546 0.058 -39.392 1.00 18.39 98 MET A C 1
ATOM 801 O O . MET A 1 98 ? 29.217 -0.897 -40.118 1.00 18.92 98 MET A O 1
ATOM 806 N N . TYR A 1 99 ? 29.165 1.324 -39.562 1.00 17.90 99 TYR A N 1
ATOM 807 C CA . TYR A 1 99 ? 28.458 1.853 -40.752 1.00 18.61 99 TYR A CA 1
ATOM 808 C C . TYR A 1 99 ? 29.427 2.822 -41.422 1.00 17.77 99 TYR A C 1
ATOM 809 O O . TYR A 1 99 ? 29.646 3.927 -40.908 1.00 18.50 99 TYR A O 1
ATOM 818 N N . VAL A 1 100 ? 30.064 2.354 -42.491 1.00 17.31 100 VAL A N 1
ATOM 819 C CA . VAL A 1 100 ? 31.161 3.089 -43.175 1.00 17.48 100 VAL A CA 1
ATOM 820 C C . VAL A 1 100 ? 30.647 3.504 -44.554 1.00 17.58 100 VAL A C 1
ATOM 821 O O . VAL A 1 100 ? 29.900 2.731 -45.180 1.00 19.12 100 VAL A O 1
ATOM 825 N N . SER A 1 101 ? 31.006 4.707 -44.988 1.00 17.18 101 SER A N 1
ATOM 826 C CA . SER A 1 101 ? 30.661 5.223 -46.333 1.00 17.64 101 SER A CA 1
ATOM 827 C C . SER A 1 101 ? 31.698 4.712 -47.336 1.00 17.80 101 SER A C 1
ATOM 828 O O . SER A 1 101 ? 32.895 4.648 -46.996 1.00 17.24 101 SER A O 1
ATOM 831 N N . PHE A 1 102 ? 31.229 4.311 -48.514 1.00 17.78 102 PHE A N 1
ATOM 832 C CA . PHE A 1 102 ? 32.042 3.663 -49.567 1.00 18.04 102 PHE A CA 1
ATOM 833 C C . PHE A 1 102 ? 31.895 4.454 -50.863 1.00 17.70 102 PHE A C 1
ATOM 834 O O . PHE A 1 102 ? 30.752 4.758 -51.254 1.00 17.88 102 PHE A O 1
ATOM 842 N N . VAL A 1 103 ? 33.022 4.775 -51.498 1.00 17.67 103 VAL A N 1
ATOM 843 C CA . VAL A 1 103 ? 33.059 5.325 -52.882 1.00 17.61 103 VAL A CA 1
ATOM 844 C C . VAL A 1 103 ? 33.857 4.352 -53.735 1.00 17.69 103 VAL A C 1
ATOM 845 O O . VAL A 1 103 ? 34.991 4.012 -53.393 1.00 17.05 103 VAL A O 1
ATOM 849 N N . PRO A 1 104 ? 33.294 3.867 -54.863 1.00 18.48 104 PRO A N 1
ATOM 850 C CA . PRO A 1 104 ? 34.026 2.954 -55.735 1.00 18.85 104 PRO A CA 1
ATOM 851 C C . PRO A 1 104 ? 35.293 3.610 -56.299 1.00 18.46 104 PRO A C 1
ATOM 852 O O . PRO A 1 104 ? 35.251 4.784 -56.686 1.00 17.67 104 PRO A O 1
ATOM 856 N N . GLY A 1 105 ? 36.385 2.843 -56.303 1.00 17.78 105 GLY A N 1
ATOM 857 C CA . GLY A 1 105 ? 37.680 3.236 -56.880 1.00 17.89 105 GLY A CA 1
ATOM 858 C C . GLY A 1 105 ? 38.305 4.409 -56.147 1.00 17.04 105 GLY A C 1
ATOM 859 O O . GLY A 1 105 ? 38.115 4.540 -54.916 1.00 16.64 105 GLY A O 1
ATOM 860 N N . VAL A 1 106 ? 39.041 5.233 -56.887 1.00 16.95 106 VAL A N 1
ATOM 861 C CA . VAL A 1 106 ? 39.713 6.458 -56.372 1.00 16.66 106 VAL A CA 1
ATOM 862 C C . VAL A 1 106 ? 39.362 7.586 -57.333 1.00 16.91 106 VAL A C 1
ATOM 863 O O . VAL A 1 106 ? 40.151 7.927 -58.214 1.00 17.47 106 VAL A O 1
ATOM 867 N N . PRO A 1 107 ? 38.130 8.137 -57.237 1.00 17.18 107 PRO A N 1
ATOM 868 C CA . PRO A 1 107 ? 37.735 9.283 -58.048 1.00 16.95 107 PRO A CA 1
ATOM 869 C C . PRO A 1 107 ? 38.669 10.488 -57.885 1.00 16.86 107 PRO A C 1
ATOM 870 O O . PRO A 1 107 ? 39.341 10.608 -56.867 1.00 17.58 107 PRO A O 1
ATOM 874 N N . GLN A 1 108 ? 38.673 11.348 -58.903 1.00 16.65 108 GLN A N 1
ATOM 875 C CA . GLN A 1 108 ? 39.447 12.615 -58.941 1.00 17.19 108 GLN A CA 1
ATOM 876 C C . GLN A 1 108 ? 38.466 13.789 -59.003 1.00 17.89 108 GLN A C 1
ATOM 877 O O . GLN A 1 108 ? 38.916 14.933 -59.167 1.00 18.95 108 GLN A O 1
ATOM 883 N N . ASP A 1 109 ? 37.173 13.492 -58.859 1.00 18.96 109 ASP A N 1
ATOM 884 C CA . ASP A 1 109 ? 36.064 14.477 -58.813 1.00 20.16 109 ASP A CA 1
ATOM 885 C C . ASP A 1 109 ? 34.936 13.846 -57.991 1.00 19.44 109 ASP A C 1
ATOM 886 O O . ASP A 1 109 ? 35.160 12.761 -57.418 1.00 19.49 109 ASP A O 1
ATOM 891 N N . TRP A 1 110 ? 33.765 14.475 -57.954 1.00 20.91 110 TRP A N 1
ATOM 892 C CA . TRP A 1 110 ? 32.598 13.980 -57.182 1.00 23.13 110 TRP A CA 1
ATOM 893 C C . TRP A 1 110 ? 31.729 13.035 -58.032 1.00 23.97 110 TRP A C 1
ATOM 894 O O . TRP A 1 110 ? 30.652 12.662 -57.545 1.00 28.60 110 TRP A O 1
ATOM 905 N N . ASN A 1 111 ? 32.174 12.631 -59.229 1.00 26.05 111 ASN A N 1
ATOM 906 C CA . ASN A 1 111 ? 31.354 11.859 -60.208 1.00 26.41 111 ASN A CA 1
ATOM 907 C C . ASN A 1 111 ? 31.418 10.366 -59.864 1.00 25.29 111 ASN A C 1
ATOM 908 O O . ASN A 1 111 ? 31.980 9.583 -60.659 1.00 25.79 111 ASN A O 1
ATOM 913 N N . ALA A 1 112 ? 30.850 9.977 -58.723 1.00 23.72 112 ALA A N 1
ATOM 914 C CA . ALA A 1 112 ? 30.809 8.569 -58.275 1.00 22.61 112 ALA A CA 1
ATOM 915 C C . ALA A 1 112 ? 29.655 8.356 -57.294 1.00 21.19 112 ALA A C 1
ATOM 916 O O . ALA A 1 112 ? 29.182 9.323 -56.662 1.00 21.23 112 ALA A O 1
ATOM 918 N N . GLU A 1 113 ? 29.223 7.106 -57.181 1.00 21.12 113 GLU A N 1
ATOM 919 C CA . GLU A 1 113 ? 28.203 6.684 -56.198 1.00 21.33 113 GLU A CA 1
ATOM 920 C C . GLU A 1 113 ? 28.818 6.752 -54.799 1.00 20.34 113 GLU A C 1
ATOM 921 O O . GLU A 1 113 ? 30.051 6.858 -54.683 1.00 20.02 113 GLU A O 1
ATOM 927 N N . ARG A 1 114 ? 27.964 6.743 -53.781 1.00 19.53 114 ARG A N 1
ATOM 928 C CA . ARG A 1 114 ? 28.354 6.575 -52.361 1.00 18.70 114 ARG A CA 1
ATOM 929 C C . ARG A 1 114 ? 27.333 5.644 -51.715 1.00 18.70 114 ARG A C 1
ATOM 930 O O . ARG A 1 114 ? 26.123 5.913 -51.865 1.00 19.61 114 ARG A O 1
ATOM 938 N N . TYR A 1 115 ? 27.811 4.588 -51.057 1.00 19.58 115 TYR A N 1
ATOM 939 C CA . TYR A 1 115 ? 26.982 3.617 -50.300 1.00 21.26 115 TYR A CA 1
ATOM 940 C C . TYR A 1 115 ? 27.376 3.671 -48.827 1.00 19.97 115 TYR A C 1
ATOM 941 O O . TYR A 1 115 ? 28.503 4.088 -48.494 1.00 18.77 115 TYR A O 1
ATOM 950 N N . ILE A 1 116 ? 26.473 3.216 -47.968 1.00 19.25 116 ILE A N 1
ATOM 951 C CA . ILE A 1 116 ? 26.805 2.902 -46.554 1.00 18.85 116 ILE A CA 1
ATOM 952 C C . ILE A 1 116 ? 26.831 1.380 -46.429 1.00 18.79 116 ILE A C 1
ATOM 953 O O . ILE A 1 116 ? 25.870 0.723 -46.889 1.00 19.06 116 ILE A O 1
ATOM 958 N N . LEU A 1 117 ? 27.944 0.862 -45.910 1.00 19.08 117 LEU A N 1
ATOM 959 C CA . LEU A 1 117 ? 28.213 -0.586 -45.728 1.00 19.08 117 LEU A CA 1
ATOM 960 C C . LEU A 1 117 ? 28.251 -0.903 -44.235 1.00 19.17 117 LEU A C 1
ATOM 961 O O . LEU A 1 117 ? 28.741 -0.065 -43.449 1.00 19.28 117 LEU A O 1
ATOM 966 N N . TYR A 1 118 ? 27.789 -2.099 -43.881 1.00 19.49 118 TYR A N 1
ATOM 967 C CA . TYR A 1 118 ? 27.763 -2.628 -42.497 1.00 20.05 118 TYR A CA 1
ATOM 968 C C . TYR A 1 118 ? 28.857 -3.689 -42.372 1.00 19.36 118 TYR A C 1
ATOM 969 O O . TYR A 1 118 ? 28.810 -4.672 -43.131 1.00 21.11 118 TYR A O 1
ATOM 978 N N . TYR A 1 119 ? 29.817 -3.458 -41.474 1.00 19.64 119 TYR A N 1
ATOM 979 C CA . TYR A 1 119 ? 30.862 -4.426 -41.052 1.00 19.98 119 TYR A CA 1
ATOM 980 C C . TYR A 1 119 ? 30.727 -4.662 -39.544 1.00 20.10 119 TYR A C 1
ATOM 981 O O . TYR A 1 119 ? 30.272 -3.747 -38.830 1.00 19.45 119 TYR A O 1
ATOM 990 N N . LYS A 1 120 ? 31.117 -5.850 -39.077 1.00 20.68 120 LYS A N 1
ATOM 991 C CA . LYS A 1 120 ? 31.107 -6.214 -37.636 1.00 22.14 120 LYS A CA 1
ATOM 992 C C . LYS A 1 120 ? 32.493 -6.699 -37.212 1.00 20.79 120 LYS A C 1
ATOM 993 O O . LYS A 1 120 ? 33.236 -7.225 -38.059 1.00 21.29 120 LYS A O 1
ATOM 999 N N . SER A 1 121 ? 32.804 -6.542 -35.928 1.00 21.68 121 SER A N 1
ATOM 1000 C CA . SER A 1 121 ? 34.097 -6.938 -35.319 1.00 21.13 121 SER A CA 1
ATOM 1001 C C . SER A 1 121 ? 33.874 -7.350 -33.865 1.00 21.05 121 SER A C 1
ATOM 1002 O O . SER A 1 121 ? 32.992 -6.764 -33.214 1.00 22.56 121 SER A O 1
ATOM 1005 N N . LYS A 1 122 ? 34.666 -8.306 -33.379 1.00 22.09 122 LYS A N 1
ATOM 1006 C CA . LYS A 1 122 ? 34.721 -8.668 -31.942 1.00 24.39 122 LYS A CA 1
ATOM 1007 C C . LYS A 1 122 ? 35.801 -7.844 -31.231 1.00 23.47 122 LYS A C 1
ATOM 1008 O O . LYS A 1 122 ? 35.705 -7.735 -29.998 1.00 25.65 122 LYS A O 1
ATOM 1014 N N . ASN A 1 123 ? 36.777 -7.281 -31.961 1.00 22.07 123 ASN A N 1
ATOM 1015 C CA . ASN A 1 123 ? 38.059 -6.813 -31.362 1.00 22.66 123 ASN A CA 1
ATOM 1016 C C . ASN A 1 123 ? 38.540 -5.465 -31.923 1.00 21.92 123 ASN A C 1
ATOM 1017 O O . ASN A 1 123 ? 39.642 -5.054 -31.524 1.00 23.59 123 ASN A O 1
ATOM 1022 N N . LEU A 1 124 ? 37.776 -4.815 -32.809 1.00 21.52 124 LEU A N 1
ATOM 1023 C CA . LEU A 1 124 ? 38.079 -3.493 -33.434 1.00 19.94 124 LEU A CA 1
ATOM 1024 C C . LEU A 1 124 ? 39.222 -3.580 -34.463 1.00 19.31 124 LEU A C 1
ATOM 1025 O O . LEU A 1 124 ? 39.316 -2.656 -35.282 1.00 18.06 124 LEU A O 1
ATOM 1030 N N . TRP A 1 125 ? 40.058 -4.622 -34.448 1.00 20.80 125 TRP A N 1
ATOM 1031 C CA . TRP A 1 125 ? 41.145 -4.817 -35.449 1.00 20.81 125 TRP A CA 1
ATOM 1032 C C . TRP A 1 125 ? 40.583 -5.466 -36.717 1.00 21.66 125 TRP A C 1
ATOM 1033 O O . TRP A 1 125 ? 40.916 -5.002 -37.825 1.00 21.37 125 TRP A O 1
ATOM 1044 N N . ASP A 1 126 ? 39.801 -6.535 -36.543 1.00 22.03 126 ASP A N 1
ATOM 1045 C CA . ASP A 1 126 ? 39.405 -7.470 -37.626 1.00 22.57 126 ASP A CA 1
ATOM 1046 C C . ASP A 1 126 ? 37.911 -7.307 -37.895 1.00 21.89 126 ASP A C 1
ATOM 1047 O O . ASP A 1 126 ? 37.120 -7.430 -36.946 1.00 22.85 126 ASP A O 1
ATOM 1052 N N . TRP A 1 127 ? 37.554 -7.050 -39.151 1.00 20.74 127 TRP A N 1
ATOM 1053 C CA . TRP A 1 127 ? 36.173 -6.704 -39.565 1.00 21.70 127 TRP A CA 1
ATOM 1054 C C . TRP A 1 127 ? 35.681 -7.705 -40.603 1.00 23.20 127 TRP A C 1
ATOM 1055 O O . TRP A 1 127 ? 36.472 -8.117 -41.471 1.00 23.95 127 TRP A O 1
ATOM 1066 N N . GLU A 1 128 ? 34.409 -8.071 -40.485 1.00 24.38 128 GLU A N 1
ATOM 1067 C CA . GLU A 1 128 ? 33.694 -8.950 -41.435 1.00 25.92 128 GLU A CA 1
ATOM 1068 C C . GLU A 1 128 ? 32.582 -8.126 -42.088 1.00 23.44 128 GLU A C 1
ATOM 1069 O O . GLU A 1 128 ? 31.789 -7.509 -41.350 1.00 23.22 128 GLU A O 1
ATOM 1075 N N . PHE A 1 129 ? 32.553 -8.101 -43.420 1.00 22.24 129 PHE A N 1
ATOM 1076 C CA . PHE A 1 129 ? 31.468 -7.484 -44.220 1.00 22.25 129 PHE A CA 1
ATOM 1077 C C . PHE A 1 129 ? 30.151 -8.202 -43.912 1.00 22.60 129 PHE A C 1
ATOM 1078 O O . PHE A 1 129 ? 30.125 -9.450 -43.932 1.00 24.00 129 PHE A O 1
ATOM 1086 N N . VAL A 1 130 ? 29.090 -7.440 -43.633 1.00 22.28 130 VAL A N 1
ATOM 1087 C CA . VAL A 1 130 ? 27.716 -7.990 -43.442 1.00 22.85 130 VAL A CA 1
ATOM 1088 C C . VAL A 1 130 ? 26.892 -7.697 -44.700 1.00 23.19 130 VAL A C 1
ATOM 1089 O O . VAL A 1 130 ? 26.470 -8.661 -45.360 1.00 24.67 130 VAL A O 1
ATOM 1093 N N . CYS A 1 131 ? 26.659 -6.423 -45.019 1.00 21.87 131 CYS A N 1
ATOM 1094 C CA . CYS A 1 131 ? 25.800 -6.034 -46.167 1.00 23.43 131 CYS A CA 1
ATOM 1095 C C . CYS A 1 131 ? 25.990 -4.563 -46.543 1.00 22.96 131 CYS A C 1
ATOM 1096 O O . CYS A 1 131 ? 26.519 -3.777 -45.728 1.00 23.63 131 CYS A O 1
ATOM 1099 N N . LYS A 1 132 ? 25.570 -4.234 -47.761 1.00 23.58 132 LYS A N 1
ATOM 1100 C CA . LYS A 1 132 ? 25.323 -2.850 -48.229 1.00 23.31 132 LYS A CA 1
ATOM 1101 C C . LYS A 1 132 ? 23.909 -2.455 -47.791 1.00 23.49 132 LYS A C 1
ATOM 1102 O O . LYS A 1 132 ? 22.966 -3.216 -48.083 1.00 23.61 132 LYS A O 1
ATOM 1108 N N . LEU A 1 133 ? 23.764 -1.314 -47.116 1.00 23.51 133 LEU A N 1
ATOM 1109 C CA . LEU A 1 133 ? 22.433 -0.772 -46.737 1.00 24.71 133 LEU A CA 1
ATOM 1110 C C . LEU A 1 133 ? 21.719 -0.307 -48.010 1.00 25.26 133 LEU A C 1
ATOM 1111 O O . LEU A 1 133 ? 22.395 0.241 -48.902 1.00 25.29 133 LEU A O 1
ATOM 1116 N N . GLU A 1 134 ? 20.413 -0.562 -48.106 1.00 26.05 134 GLU A N 1
ATOM 1117 C CA . GLU A 1 134 ? 19.546 -0.008 -49.177 1.00 27.86 134 GLU A CA 1
ATOM 1118 C C . GLU A 1 134 ? 18.832 1.216 -48.599 1.00 26.42 134 GLU A C 1
ATOM 1119 O O . GLU A 1 134 ? 17.809 1.048 -47.908 1.00 27.76 134 GLU A O 1
ATOM 1125 N N . LEU A 1 135 ? 19.391 2.404 -48.833 1.00 23.20 135 LEU A N 1
ATOM 1126 C CA . LEU A 1 135 ? 18.841 3.683 -48.318 1.00 23.55 135 LEU A CA 1
ATOM 1127 C C . LEU A 1 135 ? 18.215 4.460 -49.483 1.00 24.03 135 LEU A C 1
ATOM 1128 O O . LEU A 1 135 ? 17.908 3.826 -50.515 1.00 26.15 135 LEU A O 1
ATOM 1133 N N . SER A 1 136 ? 17.976 5.761 -49.307 1.00 24.09 136 SER A N 1
ATOM 1134 C CA . SER A 1 136 ? 17.098 6.585 -50.178 1.00 24.87 136 SER A CA 1
ATOM 1135 C C . SER A 1 136 ? 17.721 6.796 -51.564 1.00 24.74 136 SER A C 1
ATOM 1136 O O . SER A 1 136 ? 16.958 7.114 -52.487 1.00 25.48 136 SER A O 1
ATOM 1139 N N . SER A 1 137 ? 19.042 6.630 -51.716 1.00 25.17 137 SER A N 1
ATOM 1140 C CA . SER A 1 137 ? 19.744 6.785 -53.018 1.00 24.17 137 SER A CA 1
ATOM 1141 C C . SER A 1 137 ? 21.073 6.024 -53.013 1.00 23.57 137 SER A C 1
ATOM 1142 O O . SER A 1 137 ? 21.425 5.437 -51.972 1.00 23.90 137 SER A O 1
ATOM 1145 N N . ASN A 1 138 ? 21.790 6.061 -54.138 1.00 25.19 138 ASN A N 1
ATOM 1146 C CA . ASN A 1 138 ? 23.165 5.508 -54.260 1.00 26.61 138 ASN A CA 1
ATOM 1147 C C . ASN A 1 138 ? 24.172 6.666 -54.176 1.00 24.11 138 ASN A C 1
ATOM 1148 O O . ASN A 1 138 ? 25.262 6.546 -54.763 1.00 21.90 138 ASN A O 1
ATOM 1153 N N . LYS A 1 139 ? 23.824 7.731 -53.441 1.00 22.34 139 LYS A N 1
ATOM 1154 C CA . LYS A 1 139 ? 24.744 8.833 -53.050 1.00 22.69 139 LYS A CA 1
ATOM 1155 C C . LYS A 1 139 ? 24.482 9.187 -51.583 1.00 21.28 139 LYS A C 1
ATOM 1156 O O . LYS A 1 139 ? 24.040 10.322 -51.298 1.00 22.10 139 LYS A O 1
ATOM 1162 N N . VAL A 1 140 ? 24.765 8.239 -50.687 1.00 19.48 140 VAL A N 1
ATOM 1163 C CA . VAL A 1 140 ? 24.495 8.364 -49.225 1.00 19.25 140 VAL A CA 1
ATOM 1164 C C . VAL A 1 140 ? 25.811 8.186 -48.457 1.00 18.32 140 VAL A C 1
ATOM 1165 O O . VAL A 1 140 ? 26.567 7.248 -48.777 1.00 17.40 140 VAL A O 1
ATOM 1169 N N . ILE A 1 141 ? 26.070 9.063 -47.481 1.00 17.42 141 ILE A N 1
ATOM 1170 C CA . ILE A 1 141 ? 27.315 9.037 -46.656 1.00 18.05 141 ILE A CA 1
ATOM 1171 C C . ILE A 1 141 ? 27.010 9.460 -45.216 1.00 17.66 141 ILE A C 1
ATOM 1172 O O . ILE A 1 141 ? 25.902 9.980 -44.956 1.00 19.00 141 ILE A O 1
ATOM 1177 N N . ASP A 1 142 ? 27.998 9.263 -44.340 1.00 18.04 142 ASP A N 1
ATOM 1178 C CA . ASP A 1 142 ? 28.116 9.894 -42.997 1.00 18.07 142 ASP A CA 1
ATOM 1179 C C . ASP A 1 142 ? 27.030 9.366 -42.054 1.00 17.99 142 ASP A C 1
ATOM 1180 O O . ASP A 1 142 ? 26.321 10.188 -41.453 1.00 19.14 142 ASP A O 1
ATOM 1185 N N . ALA A 1 143 ? 26.929 8.046 -41.902 1.00 18.36 143 ALA A N 1
ATOM 1186 C CA . ALA A 1 143 ? 25.990 7.396 -40.962 1.00 18.41 143 ALA A CA 1
ATOM 1187 C C . ALA A 1 143 ? 26.309 7.824 -39.527 1.00 18.09 143 ALA A C 1
ATOM 1188 O O . ALA A 1 143 ? 27.498 7.935 -39.170 1.00 18.16 143 ALA A O 1
ATOM 1190 N N . CYS A 1 144 ? 25.270 8.040 -38.723 1.00 18.63 144 CYS A N 1
ATOM 1191 C CA . CYS A 1 144 ? 25.354 7.988 -37.242 1.00 19.21 144 CYS A CA 1
ATOM 1192 C C . CYS A 1 144 ? 24.136 7.222 -36.734 1.00 19.25 144 CYS A C 1
ATOM 1193 O O . CYS A 1 144 ? 23.102 7.202 -37.430 1.00 19.93 144 CYS A O 1
ATOM 1196 N N . VAL A 1 145 ? 24.287 6.560 -35.595 1.00 19.30 145 VAL A N 1
ATOM 1197 C CA . VAL A 1 145 ? 23.252 5.644 -35.048 1.00 21.40 145 VAL A CA 1
ATOM 1198 C C . VAL A 1 145 ? 23.010 6.020 -33.587 1.00 21.04 145 VAL A C 1
ATOM 1199 O O . VAL A 1 145 ? 23.961 6.433 -32.904 1.00 21.38 145 VAL A O 1
ATOM 1203 N N . PHE A 1 146 ? 21.758 5.916 -33.153 1.00 21.72 146 PHE A N 1
ATOM 1204 C CA . PHE A 1 146 ? 21.356 6.070 -31.736 1.00 22.13 146 PHE A CA 1
ATOM 1205 C C . PHE A 1 146 ? 20.194 5.118 -31.463 1.00 23.37 146 PHE A C 1
ATOM 1206 O O . PHE A 1 146 ? 19.275 5.056 -32.295 1.00 25.18 146 PHE A O 1
ATOM 1214 N N . GLN A 1 147 ? 20.251 4.391 -30.346 1.00 25.47 147 GLN A N 1
ATOM 1215 C CA . GLN A 1 147 ? 19.174 3.451 -29.942 1.00 26.73 147 GLN A CA 1
ATOM 1216 C C . GLN A 1 147 ? 18.071 4.251 -29.246 1.00 26.36 147 GLN A C 1
ATOM 1217 O O . GLN A 1 147 ? 18.382 4.984 -28.288 1.00 29.97 147 GLN A O 1
ATOM 1223 N N . MET A 1 148 ? 16.838 4.116 -29.736 1.00 27.77 148 MET A N 1
ATOM 1224 C CA . MET A 1 148 ? 15.636 4.808 -29.205 1.00 28.19 148 MET A CA 1
ATOM 1225 C C . MET A 1 148 ? 15.070 3.988 -28.049 1.00 30.76 148 MET A C 1
ATOM 1226 O O . MET A 1 148 ? 15.418 2.817 -27.893 1.00 31.23 148 MET A O 1
ATOM 1231 N N . PRO A 1 149 ? 14.225 4.589 -27.178 1.00 32.84 149 PRO A N 1
ATOM 1232 C CA . PRO A 1 149 ? 13.732 3.909 -25.978 1.00 34.25 149 PRO A CA 1
ATOM 1233 C C . PRO A 1 149 ? 12.995 2.579 -26.218 1.00 34.31 149 PRO A C 1
ATOM 1234 O O . PRO A 1 149 ? 13.066 1.740 -25.349 1.00 36.43 149 PRO A O 1
ATOM 1238 N N . ASP A 1 150 ? 12.332 2.403 -27.369 1.00 35.41 150 ASP A N 1
ATOM 1239 C CA . ASP A 1 150 ? 11.572 1.160 -27.691 1.00 36.20 150 ASP A CA 1
ATOM 1240 C C . ASP A 1 150 ? 12.533 0.070 -28.190 1.00 36.44 150 ASP A C 1
ATOM 1241 O O . ASP A 1 150 ? 12.042 -1.016 -28.556 1.00 36.50 150 ASP A O 1
ATOM 1246 N N . GLY A 1 151 ? 13.844 0.347 -28.209 1.00 36.77 151 GLY A N 1
ATOM 1247 C CA . GLY A 1 151 ? 14.894 -0.620 -28.583 1.00 36.03 151 GLY A CA 1
ATOM 1248 C C . GLY A 1 151 ? 15.293 -0.500 -30.044 1.00 34.11 151 GLY A C 1
ATOM 1249 O O . GLY A 1 151 ? 16.358 -1.034 -30.402 1.00 33.81 151 GLY A O 1
ATOM 1250 N N . THR A 1 152 ? 14.472 0.163 -30.866 1.00 33.23 152 THR A N 1
ATOM 1251 C CA . THR A 1 152 ? 14.747 0.415 -32.304 1.00 32.31 152 THR A CA 1
ATOM 1252 C C . THR A 1 152 ? 15.979 1.319 -32.418 1.00 30.67 152 THR A C 1
ATOM 1253 O O . THR A 1 152 ? 16.052 2.319 -31.679 1.00 33.05 152 THR A O 1
ATOM 1257 N N . PHE A 1 153 ? 16.915 0.967 -33.300 1.00 26.52 153 PHE A N 1
ATOM 1258 C CA . PHE A 1 153 ? 18.054 1.837 -33.686 1.00 25.31 153 PHE A CA 1
ATOM 1259 C C . PHE A 1 153 ? 17.581 2.809 -34.767 1.00 23.84 153 PHE A C 1
ATOM 1260 O O . PHE A 1 153 ? 16.860 2.397 -35.691 1.00 24.55 153 PHE A O 1
ATOM 1268 N N . ARG A 1 154 ? 17.956 4.077 -34.623 1.00 22.46 154 ARG A N 1
ATOM 1269 C CA . ARG A 1 154 ? 17.705 5.129 -35.633 1.00 22.00 154 ARG A CA 1
ATOM 1270 C C . ARG A 1 154 ? 19.051 5.513 -36.241 1.00 20.25 154 ARG A C 1
ATOM 1271 O O . ARG A 1 154 ? 20.041 5.617 -35.497 1.00 20.25 154 ARG A O 1
ATOM 1279 N N . MET A 1 155 ? 19.078 5.679 -37.557 1.00 19.85 155 MET A N 1
ATOM 1280 C CA . MET A 1 155 ? 20.284 6.104 -38.296 1.00 19.67 155 MET A CA 1
ATOM 1281 C C . MET A 1 155 ? 19.972 7.432 -38.976 1.00 19.93 155 MET A C 1
ATOM 1282 O O . MET A 1 155 ? 18.843 7.596 -39.474 1.00 21.64 155 MET A O 1
ATOM 1287 N N . TRP A 1 156 ? 20.941 8.340 -38.977 1.00 19.05 156 TRP A N 1
ATOM 1288 C CA . TRP A 1 156 ? 20.910 9.565 -39.805 1.00 18.92 156 TRP A CA 1
ATOM 1289 C C . TRP A 1 156 ? 22.073 9.498 -40.787 1.00 19.26 156 TRP A C 1
ATOM 1290 O O . TRP A 1 156 ? 23.127 8.917 -40.438 1.00 19.04 156 TRP A O 1
ATOM 1301 N N . TYR A 1 157 ? 21.864 10.043 -41.980 1.00 18.58 157 TYR A N 1
ATOM 1302 C CA . TYR A 1 157 ? 22.868 10.055 -43.067 1.00 19.27 157 TYR A CA 1
ATOM 1303 C C . TYR A 1 157 ? 22.544 11.210 -44.010 1.00 19.33 157 TYR A C 1
ATOM 1304 O O . TYR A 1 157 ? 21.427 11.763 -43.959 1.00 20.17 157 TYR A O 1
ATOM 1313 N N . LYS A 1 158 ? 23.520 11.557 -44.839 1.00 19.24 158 LYS A N 1
ATOM 1314 C CA . LYS A 1 158 ? 23.413 12.618 -45.864 1.00 18.98 158 LYS A CA 1
ATOM 1315 C C . LYS A 1 158 ? 23.005 11.964 -47.183 1.00 19.40 158 LYS A C 1
ATOM 1316 O O . LYS A 1 158 ? 23.689 11.009 -47.599 1.00 20.44 158 LYS A O 1
ATOM 1322 N N . ASP A 1 159 ? 21.936 12.457 -47.811 1.00 20.18 159 ASP A N 1
ATOM 1323 C CA . ASP A 1 159 ? 21.508 12.006 -49.159 1.00 20.91 159 ASP A CA 1
ATOM 1324 C C . ASP A 1 159 ? 21.879 13.093 -50.173 1.00 20.74 159 ASP A C 1
ATOM 1325 O O . ASP A 1 159 ? 21.130 14.077 -50.296 1.00 20.40 159 ASP A O 1
ATOM 1330 N N . GLU A 1 160 ? 22.991 12.911 -50.888 1.00 20.74 160 GLU A N 1
ATOM 1331 C CA . GLU A 1 160 ? 23.486 13.900 -51.883 1.00 21.84 160 GLU A CA 1
ATOM 1332 C C . GLU A 1 160 ? 22.559 13.943 -53.104 1.00 23.18 160 GLU A C 1
ATOM 1333 O O . GLU A 1 160 ? 22.590 14.966 -53.815 1.00 24.60 160 GLU A O 1
ATOM 1339 N N . ALA A 1 161 ? 21.756 12.897 -53.334 1.00 24.62 161 ALA A N 1
ATOM 1340 C CA . ALA A 1 161 ? 20.776 12.829 -54.446 1.00 26.64 161 ALA A CA 1
ATOM 1341 C C . ALA A 1 161 ? 19.529 13.664 -54.120 1.00 27.24 161 ALA A C 1
ATOM 1342 O O . ALA A 1 161 ? 18.795 13.994 -55.069 1.00 29.61 161 ALA A O 1
ATOM 1344 N N . ASP A 1 162 ? 19.285 13.988 -52.843 1.00 25.04 162 ASP A N 1
ATOM 1345 C CA . ASP A 1 162 ? 18.165 14.872 -52.416 1.00 24.97 162 ASP A CA 1
ATOM 1346 C C . ASP A 1 162 ? 18.730 16.069 -51.644 1.00 25.08 162 ASP A C 1
ATOM 1347 O O . ASP A 1 162 ? 18.544 16.128 -50.408 1.00 23.47 162 ASP A O 1
ATOM 1352 N N . HIS A 1 163 ? 19.410 16.970 -52.359 1.00 25.18 163 HIS A N 1
ATOM 1353 C CA . HIS A 1 163 ? 19.814 18.326 -51.896 1.00 26.25 163 HIS A CA 1
ATOM 1354 C C . HIS A 1 163 ? 20.783 18.248 -50.708 1.00 24.36 163 HIS A C 1
ATOM 1355 O O . HIS A 1 163 ? 20.884 19.248 -49.978 1.00 25.38 163 HIS A O 1
ATOM 1362 N N . SER A 1 164 ? 21.479 17.121 -50.521 1.00 22.81 164 SER A N 1
ATOM 1363 C CA . SER A 1 164 ? 22.396 16.890 -49.375 1.00 22.15 164 SER A CA 1
ATOM 1364 C C . SER A 1 164 ? 21.644 17.138 -48.058 1.00 21.71 164 SER A C 1
ATOM 1365 O O . SER A 1 164 ? 22.227 17.727 -47.123 1.00 22.26 164 SER A O 1
ATOM 1368 N N . TYR A 1 165 ? 20.384 16.705 -47.991 1.00 21.15 165 TYR A N 1
ATOM 1369 C CA . TYR A 1 165 ? 19.552 16.747 -46.763 1.00 21.77 165 TYR A CA 1
ATOM 1370 C C . TYR A 1 165 ? 19.918 15.561 -45.871 1.00 20.33 165 TYR A C 1
ATOM 1371 O O . TYR A 1 165 ? 20.295 14.495 -46.387 1.00 20.26 165 TYR A O 1
ATOM 1380 N N . ILE A 1 166 ? 19.801 15.752 -44.558 1.00 20.98 166 ILE A N 1
ATOM 1381 C CA . ILE A 1 166 ? 19.928 14.656 -43.561 1.00 19.86 166 ILE A CA 1
ATOM 1382 C C . ILE A 1 166 ? 18.633 13.845 -43.607 1.00 20.52 166 ILE A C 1
ATOM 1383 O O . ILE A 1 166 ? 17.550 14.445 -43.448 1.00 21.14 166 ILE A O 1
ATOM 1388 N N . TYR A 1 167 ? 18.761 12.539 -43.850 1.00 20.04 167 TYR A N 1
ATOM 1389 C CA . TYR A 1 167 ? 17.665 11.539 -43.824 1.00 21.23 167 TYR A CA 1
ATOM 1390 C C . TYR A 1 167 ? 17.777 10.718 -42.541 1.00 20.82 167 TYR A C 1
ATOM 1391 O O . TYR A 1 167 ? 18.863 10.688 -41.930 1.00 20.08 167 TYR A O 1
ATOM 1400 N N . ALA A 1 168 ? 16.682 10.057 -42.169 1.00 21.11 168 ALA A N 1
ATOM 1401 C CA . ALA A 1 168 ? 16.617 9.104 -41.044 1.00 21.71 168 ALA A CA 1
ATOM 1402 C C . ALA A 1 168 ? 16.154 7.748 -41.571 1.00 22.24 168 ALA A C 1
ATOM 1403 O O . ALA A 1 168 ? 15.388 7.705 -42.556 1.00 23.46 168 ALA A O 1
ATOM 1405 N N . ALA A 1 169 ? 16.640 6.685 -40.938 1.00 22.92 169 ALA A N 1
ATOM 1406 C CA . ALA A 1 169 ? 16.226 5.285 -41.169 1.00 22.73 169 ALA A CA 1
ATOM 1407 C C . ALA A 1 169 ? 16.163 4.595 -39.808 1.00 22.99 169 ALA A C 1
ATOM 1408 O O . ALA A 1 169 ? 16.677 5.175 -38.831 1.00 23.78 169 ALA A O 1
ATOM 1410 N N . GLU A 1 170 ? 15.552 3.413 -39.740 1.00 23.49 170 GLU A N 1
ATOM 1411 C CA . GLU A 1 170 ? 15.415 2.672 -38.461 1.00 24.50 170 GLU A CA 1
ATOM 1412 C C . GLU A 1 170 ? 15.605 1.176 -38.709 1.00 23.59 170 GLU A C 1
ATOM 1413 O O . GLU A 1 170 ? 15.357 0.716 -39.835 1.00 25.49 170 GLU A O 1
ATOM 1419 N N . SER A 1 171 ? 16.048 0.464 -37.674 1.00 24.40 171 SER A N 1
ATOM 1420 C CA . SER A 1 171 ? 16.346 -0.988 -37.703 1.00 24.67 171 SER A CA 1
ATOM 1421 C C . SER A 1 171 ? 16.122 -1.587 -36.315 1.00 25.40 171 SER A C 1
ATOM 1422 O O . SER A 1 171 ? 16.467 -0.925 -35.324 1.00 26.62 171 SER A O 1
ATOM 1425 N N . ASN A 1 172 ? 15.585 -2.805 -36.264 1.00 26.59 172 ASN A N 1
ATOM 1426 C CA . ASN A 1 172 ? 15.446 -3.593 -35.012 1.00 29.92 172 ASN A CA 1
ATOM 1427 C C . ASN A 1 172 ? 16.624 -4.565 -34.865 1.00 31.64 172 ASN A C 1
ATOM 1428 O O . ASN A 1 172 ? 16.851 -5.018 -33.727 1.00 39.79 172 ASN A O 1
ATOM 1433 N N . ASN A 1 173 ? 17.345 -4.874 -35.950 1.00 28.17 173 ASN A N 1
ATOM 1434 C CA . ASN A 1 173 ? 18.372 -5.954 -35.967 1.00 28.17 173 ASN A CA 1
ATOM 1435 C C . ASN A 1 173 ? 19.756 -5.429 -36.383 1.00 27.82 173 ASN A C 1
ATOM 1436 O O . ASN A 1 173 ? 20.672 -6.265 -36.477 1.00 28.82 173 ASN A O 1
ATOM 1441 N N . LEU A 1 174 ? 19.903 -4.119 -36.632 1.00 26.95 174 LEU A N 1
ATOM 1442 C CA . LEU A 1 174 ? 21.179 -3.424 -36.984 1.00 27.95 174 LEU A CA 1
ATOM 1443 C C . LEU A 1 174 ? 21.648 -3.766 -38.407 1.00 27.88 174 LEU A C 1
ATOM 1444 O O . LEU A 1 174 ? 22.654 -3.166 -38.838 1.00 27.81 174 LEU A O 1
ATOM 1449 N N . LYS A 1 175 ? 20.965 -4.670 -39.118 1.00 29.00 175 LYS A N 1
ATOM 1450 C CA . LYS A 1 175 ? 21.366 -5.127 -40.477 1.00 29.25 175 LYS A CA 1
ATOM 1451 C C . LYS A 1 175 ? 20.419 -4.537 -41.529 1.00 28.42 175 LYS A C 1
ATOM 1452 O O . LYS A 1 175 ? 20.921 -4.007 -42.538 1.00 28.31 175 LYS A O 1
ATOM 1458 N N . ASP A 1 176 ? 19.106 -4.669 -41.317 1.00 28.27 176 ASP A N 1
ATOM 1459 C CA . ASP A 1 176 ? 18.042 -4.246 -42.267 1.00 28.94 176 ASP A CA 1
ATOM 1460 C C . ASP A 1 176 ? 17.478 -2.900 -41.803 1.00 28.15 176 ASP A C 1
ATOM 1461 O O . ASP A 1 176 ? 17.028 -2.805 -40.642 1.00 28.28 176 ASP A O 1
ATOM 1466 N N . TRP A 1 177 ? 17.505 -1.898 -42.683 1.00 27.72 177 TRP A N 1
ATOM 1467 C CA . TRP A 1 177 ? 17.151 -0.494 -42.356 1.00 27.34 177 TRP A CA 1
ATOM 1468 C C . TRP A 1 177 ? 15.967 -0.048 -43.212 1.00 28.38 177 TRP A C 1
ATOM 1469 O O . TRP A 1 177 ? 16.018 -0.237 -44.438 1.00 35.02 177 TRP A O 1
ATOM 1480 N N . LYS A 1 178 ? 14.934 0.484 -42.560 1.00 28.10 178 LYS A N 1
ATOM 1481 C CA . LYS A 1 178 ? 13.737 1.074 -43.204 1.00 29.58 178 LYS A CA 1
ATOM 1482 C C . LYS A 1 178 ? 13.927 2.591 -43.264 1.00 27.61 178 LYS A C 1
ATOM 1483 O O . LYS A 1 178 ? 14.221 3.189 -42.215 1.00 26.86 178 LYS A O 1
ATOM 1489 N N . ILE A 1 179 ? 13.751 3.182 -44.445 1.00 26.17 179 ILE A N 1
ATOM 1490 C CA . ILE A 1 179 ? 13.868 4.651 -44.666 1.00 26.31 179 ILE A CA 1
ATOM 1491 C C . ILE A 1 179 ? 12.673 5.327 -43.983 1.00 27.51 179 ILE A C 1
ATOM 1492 O O . ILE A 1 179 ? 11.530 4.924 -44.262 1.00 29.04 179 ILE A O 1
ATOM 1497 N N . LEU A 1 180 ? 12.934 6.298 -43.104 1.00 27.28 180 LEU A N 1
ATOM 1498 C CA . LEU A 1 180 ? 11.885 7.132 -42.458 1.00 28.39 180 LEU A CA 1
ATOM 1499 C C . LEU A 1 180 ? 11.631 8.372 -43.321 1.00 29.30 180 LEU A C 1
ATOM 1500 O O . LEU A 1 180 ? 10.469 8.814 -43.383 1.00 32.64 180 LEU A O 1
ATOM 1505 N N . GLY A 1 181 ? 12.679 8.888 -43.968 1.00 28.76 181 GLY A N 1
ATOM 1506 C CA . GLY A 1 181 ? 12.612 10.011 -44.921 1.00 28.02 181 GLY A CA 1
ATOM 1507 C C . GLY A 1 181 ? 13.490 11.180 -44.485 1.00 26.89 181 GLY A C 1
ATOM 1508 O O . GLY A 1 181 ? 14.288 11.059 -43.554 1.00 24.83 181 GLY A O 1
ATOM 1509 N N . PRO A 1 182 ? 13.361 12.345 -45.158 1.00 26.63 182 PRO A N 1
ATOM 1510 C CA . PRO A 1 182 ? 14.117 13.542 -44.794 1.00 26.88 182 PRO A CA 1
ATOM 1511 C C . PRO A 1 182 ? 13.849 13.943 -43.334 1.00 26.20 182 PRO A C 1
ATOM 1512 O O . PRO A 1 182 ? 12.691 14.034 -42.957 1.00 28.85 182 PRO A O 1
ATOM 1516 N N . ALA A 1 183 ? 14.914 14.153 -42.557 1.00 24.68 183 ALA A N 1
ATOM 1517 C CA . ALA A 1 183 ? 14.868 14.579 -41.137 1.00 24.63 183 ALA A CA 1
ATOM 1518 C C . ALA A 1 183 ? 15.047 16.099 -41.039 1.00 23.76 183 ALA A C 1
ATOM 1519 O O . ALA A 1 183 ? 14.365 16.717 -40.204 1.00 24.33 183 ALA A O 1
ATOM 1521 N N . LEU A 1 184 ? 15.954 16.662 -41.842 1.00 24.39 184 LEU A N 1
ATOM 1522 C CA . LEU A 1 184 ? 16.264 18.116 -41.884 1.00 24.19 184 LEU A CA 1
ATOM 1523 C C . LEU A 1 184 ? 16.290 18.569 -43.344 1.00 23.57 184 LEU A C 1
ATOM 1524 O O . LEU A 1 184 ? 17.069 17.996 -44.122 1.00 21.47 184 LEU A O 1
ATOM 1529 N N . THR A 1 185 ? 15.468 19.559 -43.694 1.00 24.99 185 THR A N 1
ATOM 1530 C CA . THR A 1 185 ? 15.344 20.084 -45.078 1.00 25.95 185 THR A CA 1
ATOM 1531 C C . THR A 1 185 ? 15.617 21.592 -45.082 1.00 25.74 185 THR A C 1
ATOM 1532 O O . THR A 1 185 ? 15.210 22.256 -46.054 1.00 27.48 185 THR A O 1
ATOM 1536 N N . ASP A 1 186 ? 16.305 22.101 -44.055 1.00 25.87 186 ASP A N 1
ATOM 1537 C CA . ASP A 1 186 ? 16.553 23.557 -43.861 1.00 26.38 186 ASP A CA 1
ATOM 1538 C C . ASP A 1 186 ? 17.773 23.996 -44.681 1.00 26.03 186 ASP A C 1
ATOM 1539 O O . ASP A 1 186 ? 17.760 25.130 -45.191 1.00 28.70 186 ASP A O 1
ATOM 1544 N N . ARG A 1 187 ? 18.793 23.143 -44.802 1.00 23.54 187 ARG A N 1
ATOM 1545 C CA . ARG A 1 187 ? 20.054 23.476 -45.512 1.00 23.06 187 ARG A CA 1
ATOM 1546 C C . ARG A 1 187 ? 20.790 22.195 -45.887 1.00 22.62 187 ARG A C 1
ATOM 1547 O O . ARG A 1 187 ? 20.622 21.162 -45.239 1.00 22.22 187 ARG A O 1
ATOM 1555 N N . PRO A 1 188 ? 21.647 22.222 -46.931 1.00 23.60 188 PRO A N 1
ATOM 1556 C CA . PRO A 1 188 ? 22.530 21.094 -47.208 1.00 22.79 188 PRO A CA 1
ATOM 1557 C C . PRO A 1 188 ? 23.553 21.011 -46.068 1.00 22.18 188 PRO A C 1
ATOM 1558 O O . PRO A 1 188 ? 24.012 22.046 -45.615 1.00 22.73 188 PRO A O 1
ATOM 1562 N N . GLN A 1 189 ? 23.852 19.799 -45.608 1.00 20.89 189 GLN A N 1
ATOM 1563 C CA . GLN A 1 189 ? 24.836 19.571 -44.522 1.00 20.55 189 GLN A CA 1
ATOM 1564 C C . GLN A 1 189 ? 25.176 18.084 -44.474 1.00 19.32 189 GLN A C 1
ATOM 1565 O O . GLN A 1 189 ? 24.526 17.296 -45.188 1.00 19.71 189 GLN A O 1
ATOM 1571 N N . GLU A 1 190 ? 26.182 17.726 -43.683 1.00 19.36 190 GLU A N 1
ATOM 1572 C CA . GLU A 1 190 ? 26.667 16.328 -43.595 1.00 18.58 190 GLU A CA 1
ATOM 1573 C C . GLU A 1 190 ? 27.102 16.045 -42.156 1.00 17.65 190 GLU A C 1
ATOM 1574 O O . GLU A 1 190 ? 26.781 16.854 -41.267 1.00 17.37 190 GLU A O 1
ATOM 1580 N N . GLY A 1 191 ? 27.736 14.894 -41.938 1.00 17.58 191 GLY A N 1
ATOM 1581 C CA . GLY A 1 191 ? 28.283 14.475 -40.636 1.00 17.99 191 GLY A CA 1
ATOM 1582 C C . GLY A 1 191 ? 27.278 14.604 -39.493 1.00 17.93 191 GLY A C 1
ATOM 1583 O O . GLY A 1 191 ? 27.624 15.139 -38.439 1.00 19.21 191 GLY A O 1
ATOM 1584 N N . PRO A 1 192 ? 26.027 14.097 -39.630 1.00 16.75 192 PRO A N 1
ATOM 1585 C CA . PRO A 1 192 ? 25.074 14.124 -38.522 1.00 17.34 192 PRO A CA 1
ATOM 1586 C C . PRO A 1 192 ? 25.605 13.310 -37.336 1.00 17.81 192 PRO A C 1
ATOM 1587 O O . PRO A 1 192 ? 26.255 12.290 -37.541 1.00 18.38 192 PRO A O 1
ATOM 1591 N N . ASN A 1 193 ? 25.336 13.790 -36.126 1.00 18.12 193 ASN A N 1
ATOM 1592 C CA . ASN A 1 193 ? 25.728 13.099 -34.875 1.00 18.85 193 ASN A CA 1
ATOM 1593 C C . ASN A 1 193 ? 24.646 13.351 -33.827 1.00 19.03 193 ASN A C 1
ATOM 1594 O O . ASN A 1 193 ? 24.455 14.525 -33.446 1.00 19.90 193 ASN A O 1
ATOM 1599 N N . VAL A 1 194 ? 23.953 12.291 -33.404 1.00 18.97 194 VAL A N 1
ATOM 1600 C CA . VAL A 1 194 ? 22.807 12.383 -32.454 1.00 19.67 194 VAL A CA 1
ATOM 1601 C C . VAL A 1 194 ? 23.242 11.815 -31.104 1.00 19.92 194 VAL A C 1
ATOM 1602 O O . VAL A 1 194 ? 23.869 10.735 -31.068 1.00 21.12 194 VAL A O 1
ATOM 1606 N N . PHE A 1 195 ? 22.908 12.529 -30.030 1.00 19.76 195 PHE A N 1
ATOM 1607 C CA . PHE A 1 195 ? 23.162 12.092 -28.638 1.00 20.04 195 PHE A CA 1
ATOM 1608 C C . PHE A 1 195 ? 22.045 12.620 -27.740 1.00 20.22 195 PHE A C 1
ATOM 1609 O O . PHE A 1 195 ? 21.305 13.540 -28.141 1.00 20.41 195 PHE A O 1
ATOM 1617 N N . TRP A 1 196 ? 21.932 12.012 -26.563 1.00 21.47 196 TRP A N 1
ATOM 1618 C CA . TRP A 1 196 ? 20.973 12.381 -25.496 1.00 21.65 196 TRP A CA 1
ATOM 1619 C C . TRP A 1 196 ? 21.758 13.044 -24.364 1.00 21.29 196 TRP A C 1
ATOM 1620 O O . TRP A 1 196 ? 22.778 12.478 -23.933 1.00 22.73 196 TRP A O 1
ATOM 1631 N N . TRP A 1 197 ? 21.306 14.215 -23.924 1.00 21.44 197 TRP A N 1
ATOM 1632 C CA . TRP A 1 197 ? 21.964 15.028 -22.871 1.00 21.60 197 TRP A CA 1
ATOM 1633 C C . TRP A 1 197 ? 20.960 16.072 -22.387 1.00 22.60 197 TRP A C 1
ATOM 1634 O O . TRP A 1 197 ? 20.157 16.532 -23.213 1.00 23.01 197 TRP A O 1
ATOM 1645 N N . LYS A 1 198 ? 20.986 16.405 -21.098 1.00 24.99 198 LYS A N 1
ATOM 1646 C CA . LYS A 1 198 ? 20.135 17.478 -20.523 1.00 26.58 198 LYS A CA 1
ATOM 1647 C C . LYS A 1 198 ? 18.671 17.230 -20.913 1.00 27.76 198 LYS A C 1
ATOM 1648 O O . LYS A 1 198 ? 17.988 18.198 -21.301 1.00 28.57 198 LYS A O 1
ATOM 1654 N N . SER A 1 199 ? 18.227 15.969 -20.843 1.00 27.58 199 SER A N 1
ATOM 1655 C CA . SER A 1 199 ? 16.807 15.537 -20.951 1.00 30.51 199 SER A CA 1
ATOM 1656 C C . SER A 1 199 ? 16.253 15.782 -22.361 1.00 28.97 199 SER A C 1
ATOM 1657 O O . SER A 1 199 ? 15.018 15.873 -22.490 1.00 30.22 199 SER A O 1
ATOM 1660 N N . LYS A 1 200 ? 17.119 15.867 -23.377 1.00 28.55 200 LYS A N 1
ATOM 1661 C CA . LYS A 1 200 ? 16.729 16.113 -24.792 1.00 28.79 200 LYS A CA 1
ATOM 1662 C C . LYS A 1 200 ? 17.649 15.336 -25.737 1.00 24.41 200 LYS A C 1
ATOM 1663 O O . LYS A 1 200 ? 18.787 14.999 -25.337 1.00 23.18 200 LYS A O 1
ATOM 1669 N N . TYR A 1 201 ? 17.175 15.101 -26.960 1.00 23.11 201 TYR A N 1
ATOM 1670 C CA . TYR A 1 201 ? 18.011 14.672 -28.109 1.00 22.30 201 TYR A CA 1
ATOM 1671 C C . TYR A 1 201 ? 18.673 15.908 -28.718 1.00 21.49 201 TYR A C 1
ATOM 1672 O O . TYR A 1 201 ? 18.054 16.985 -28.779 1.00 22.26 201 TYR A O 1
ATOM 1681 N N . TRP A 1 202 ? 19.915 15.741 -29.154 1.00 20.51 202 TRP A N 1
ATOM 1682 C CA . TRP A 1 202 ? 20.697 16.777 -29.869 1.00 20.61 202 TRP A CA 1
ATOM 1683 C C . TRP A 1 202 ? 21.203 16.172 -31.169 1.00 20.71 202 TRP A C 1
ATOM 1684 O O . TRP A 1 202 ? 21.603 14.994 -31.155 1.00 21.28 202 TRP A O 1
ATOM 1695 N N . MET A 1 203 ? 21.159 16.943 -32.249 1.00 20.04 203 MET A N 1
ATOM 1696 C CA . MET A 1 203 ? 21.914 16.594 -33.470 1.00 21.33 203 MET A CA 1
ATOM 1697 C C . MET A 1 203 ? 22.924 17.696 -33.752 1.00 20.48 203 MET A C 1
ATOM 1698 O O . MET A 1 203 ? 22.536 18.885 -33.749 1.00 20.69 203 MET A O 1
ATOM 1703 N N . ILE A 1 204 ? 24.171 17.281 -33.958 1.00 19.80 204 ILE A N 1
ATOM 1704 C CA . ILE A 1 204 ? 25.258 18.119 -34.527 1.00 19.47 204 ILE A CA 1
ATOM 1705 C C . ILE A 1 204 ? 25.344 17.763 -36.013 1.00 18.94 204 ILE A C 1
ATOM 1706 O O . ILE A 1 204 ? 25.310 16.558 -36.342 1.00 19.26 204 ILE A O 1
ATOM 1711 N N . THR A 1 205 ? 25.429 18.773 -36.873 1.00 18.33 205 THR A N 1
ATOM 1712 C CA . THR A 1 205 ? 25.617 18.607 -38.334 1.00 18.09 205 THR A CA 1
ATOM 1713 C C . THR A 1 205 ? 26.829 19.426 -38.765 1.00 17.73 205 THR A C 1
ATOM 1714 O O . THR A 1 205 ? 27.345 20.211 -37.944 1.00 18.03 205 THR A O 1
ATOM 1718 N N . ASP A 1 206 ? 27.245 19.258 -40.016 1.00 18.12 206 ASP A N 1
ATOM 1719 C CA . ASP A 1 206 ? 28.310 20.088 -40.629 1.00 17.99 206 ASP A CA 1
ATOM 1720 C C . ASP A 1 206 ? 27.747 20.734 -41.890 1.00 18.24 206 ASP A C 1
ATOM 1721 O O . ASP A 1 206 ? 27.806 20.154 -42.973 1.00 18.32 206 ASP A O 1
ATOM 1726 N N . PRO A 1 207 ? 27.158 21.944 -41.763 1.00 19.13 207 PRO A N 1
ATOM 1727 C CA . PRO A 1 207 ? 26.766 22.752 -42.919 1.00 19.39 207 PRO A CA 1
ATOM 1728 C C . PRO A 1 207 ? 27.898 23.614 -43.510 1.00 19.69 207 PRO A C 1
ATOM 1729 O O . PRO A 1 207 ? 27.602 24.484 -44.308 1.00 19.65 207 PRO A O 1
ATOM 1733 N N . TRP A 1 208 ? 29.151 23.350 -43.116 1.00 20.18 208 TRP A N 1
ATOM 1734 C CA . TRP A 1 208 ? 30.393 23.919 -43.712 1.00 20.70 208 TRP A CA 1
ATOM 1735 C C . TRP A 1 208 ? 30.545 25.407 -43.365 1.00 21.60 208 TRP A C 1
ATOM 1736 O O . TRP A 1 208 ? 31.216 26.132 -44.131 1.00 22.81 208 TRP A O 1
ATOM 1747 N N . CYS A 1 209 ? 29.984 25.836 -42.233 1.00 22.11 209 CYS A N 1
ATOM 1748 C CA . CYS A 1 209 ? 30.148 27.206 -41.671 1.00 22.82 209 CYS A CA 1
ATOM 1749 C C . CYS A 1 209 ? 30.190 27.088 -40.145 1.00 22.18 209 CYS A C 1
ATOM 1750 O O . CYS A 1 209 ? 29.483 27.840 -39.447 1.00 24.58 209 CYS A O 1
ATOM 1753 N N . GLY A 1 210 ? 31.019 26.163 -39.661 1.00 20.06 210 GLY A N 1
ATOM 1754 C CA . GLY A 1 210 ? 30.901 25.599 -38.308 1.00 19.69 210 GLY A CA 1
ATOM 1755 C C . GLY A 1 210 ? 29.823 24.535 -38.293 1.00 18.96 210 GLY A C 1
ATOM 1756 O O . GLY A 1 210 ? 29.273 24.218 -39.375 1.00 18.79 210 GLY A O 1
ATOM 1757 N N . LEU A 1 211 ? 29.519 24.006 -37.115 1.00 18.27 211 LEU A N 1
ATOM 1758 C CA . LEU A 1 211 ? 28.619 22.842 -36.950 1.00 18.41 211 LEU A CA 1
ATOM 1759 C C . LEU A 1 211 ? 27.226 23.334 -36.560 1.00 19.25 211 LEU A C 1
ATOM 1760 O O . LEU A 1 211 ? 27.130 24.260 -35.731 1.00 20.11 211 LEU A O 1
ATOM 1765 N N . GLY A 1 212 ? 26.198 22.726 -37.151 1.00 19.07 212 GLY A N 1
ATOM 1766 C CA . GLY A 1 212 ? 24.789 22.964 -36.803 1.00 20.05 212 GLY A CA 1
ATOM 1767 C C . GLY A 1 212 ? 24.437 22.273 -35.500 1.00 20.09 212 GLY A C 1
ATOM 1768 O O . GLY A 1 212 ? 25.032 21.208 -35.198 1.00 18.78 212 GLY A O 1
ATOM 1769 N N . VAL A 1 213 ? 23.526 22.873 -34.739 1.00 20.75 213 VAL A N 1
ATOM 1770 C CA . VAL A 1 213 ? 23.020 22.321 -33.452 1.00 20.66 213 VAL A CA 1
ATOM 1771 C C . VAL A 1 213 ? 21.493 22.342 -33.509 1.00 20.53 213 VAL A C 1
ATOM 1772 O O . VAL A 1 213 ? 20.924 23.408 -33.793 1.00 20.36 213 VAL A O 1
ATOM 1776 N N . TYR A 1 214 ? 20.877 21.183 -33.289 1.00 19.95 214 TYR A N 1
ATOM 1777 C CA . TYR A 1 214 ? 19.407 21.008 -33.205 1.00 21.22 214 TYR A CA 1
ATOM 1778 C C . TYR A 1 214 ? 19.076 20.257 -31.915 1.00 21.35 214 TYR A C 1
ATOM 1779 O O . TYR A 1 214 ? 19.908 19.439 -31.473 1.00 21.27 214 TYR A O 1
ATOM 1788 N N . SER A 1 215 ? 17.895 20.516 -31.348 1.00 22.43 215 SER A N 1
ATOM 1789 C CA . SER A 1 215 ? 17.335 19.751 -30.206 1.00 22.76 215 SER A CA 1
ATOM 1790 C C . SER A 1 215 ? 15.984 19.152 -30.604 1.00 22.89 215 SER A C 1
ATOM 1791 O O . SER A 1 215 ? 15.335 19.679 -31.525 1.00 22.66 215 SER A O 1
ATOM 1794 N N . SER A 1 216 ? 15.593 18.078 -29.922 1.00 23.90 216 SER A N 1
ATOM 1795 C CA . SER A 1 216 ? 14.326 17.345 -30.153 1.00 24.90 216 SER A CA 1
ATOM 1796 C C . SER A 1 216 ? 13.918 16.626 -28.870 1.00 24.83 216 SER A C 1
ATOM 1797 O O . SER A 1 216 ? 14.818 16.196 -28.121 1.00 24.62 216 SER A O 1
ATOM 1800 N N . GLU A 1 217 ? 12.608 16.508 -28.646 1.00 26.42 217 GLU A N 1
ATOM 1801 C CA . GLU A 1 217 ? 12.008 15.681 -27.569 1.00 27.88 217 GLU A CA 1
ATOM 1802 C C . GLU A 1 217 ? 11.887 14.228 -28.043 1.00 26.30 217 GLU A C 1
ATOM 1803 O O . GLU A 1 217 ? 11.842 13.337 -27.176 1.00 26.96 217 GLU A O 1
ATOM 1809 N N . ASP A 1 218 ? 11.826 13.993 -29.358 1.00 24.76 218 ASP A N 1
ATOM 1810 C CA . ASP A 1 218 ? 11.446 12.668 -29.924 1.00 26.87 218 ASP A CA 1
ATOM 1811 C C . ASP A 1 218 ? 12.458 12.173 -30.969 1.00 25.40 218 ASP A C 1
ATOM 1812 O O . ASP A 1 218 ? 12.264 11.045 -31.453 1.00 26.28 218 ASP A O 1
ATOM 1817 N N . ALA A 1 219 ? 13.491 12.961 -31.293 1.00 24.62 219 ALA A N 1
ATOM 1818 C CA . ALA A 1 219 ? 14.496 12.678 -32.347 1.00 24.81 219 ALA A CA 1
ATOM 1819 C C . ALA A 1 219 ? 13.814 12.587 -33.721 1.00 25.06 219 ALA A C 1
ATOM 1820 O O . ALA A 1 219 ? 14.325 11.860 -34.594 1.00 24.63 219 ALA A O 1
ATOM 1822 N N . THR A 1 220 ? 12.710 13.317 -33.909 1.00 25.79 220 THR A N 1
ATOM 1823 C CA . THR A 1 220 ? 11.944 13.402 -35.182 1.00 27.83 220 THR A CA 1
ATOM 1824 C C . THR A 1 220 ? 11.701 14.878 -35.526 1.00 29.34 220 THR A C 1
ATOM 1825 O O . THR A 1 220 ? 12.044 15.282 -36.653 1.00 32.41 220 THR A O 1
ATOM 1829 N N . ALA A 1 221 ? 11.124 15.644 -34.596 1.00 29.06 221 ALA A N 1
ATOM 1830 C CA . ALA A 1 221 ? 10.840 17.090 -34.744 1.00 30.13 221 ALA A CA 1
ATOM 1831 C C . ALA A 1 221 ? 12.019 17.881 -34.169 1.00 29.65 221 ALA A C 1
ATOM 1832 O O . ALA A 1 221 ? 12.168 17.904 -32.932 1.00 33.31 221 ALA A O 1
ATOM 1834 N N . TRP A 1 222 ? 12.838 18.480 -35.040 1.00 26.30 222 TRP A N 1
ATOM 1835 C CA . TRP A 1 222 ? 14.104 19.163 -34.664 1.00 25.62 222 TRP A CA 1
ATOM 1836 C C . TRP A 1 222 ? 13.899 20.676 -34.620 1.00 26.00 222 TRP A C 1
ATOM 1837 O O . TRP A 1 222 ? 13.223 21.225 -35.517 1.00 27.21 222 TRP A O 1
ATOM 1848 N N . HIS A 1 223 ? 14.482 21.307 -33.601 1.00 25.83 223 HIS A N 1
ATOM 1849 C CA . HIS A 1 223 ? 14.494 22.776 -33.386 1.00 28.19 223 HIS A CA 1
ATOM 1850 C C . HIS A 1 223 ? 15.938 23.257 -33.534 1.00 25.91 223 HIS A C 1
ATOM 1851 O O . HIS A 1 223 ? 16.807 22.754 -32.791 1.00 25.68 223 HIS A O 1
ATOM 1858 N N . ARG A 1 224 ? 16.186 24.159 -34.487 1.00 24.64 224 ARG A N 1
ATOM 1859 C CA . ARG A 1 224 ? 17.551 24.619 -34.844 1.00 24.46 224 ARG A CA 1
ATOM 1860 C C . ARG A 1 224 ? 18.009 25.694 -33.854 1.00 23.98 224 ARG A C 1
ATOM 1861 O O . ARG A 1 224 ? 17.222 26.616 -33.561 1.00 24.47 224 ARG A O 1
ATOM 1869 N N . HIS A 1 225 ? 19.248 25.576 -33.376 1.00 23.27 225 HIS A N 1
ATOM 1870 C CA . HIS A 1 225 ? 19.906 26.558 -32.477 1.00 23.66 225 HIS A CA 1
ATOM 1871 C C . HIS A 1 225 ? 21.071 27.197 -33.234 1.00 22.42 225 HIS A C 1
ATOM 1872 O O . HIS A 1 225 ? 21.136 27.025 -34.467 1.00 22.53 225 HIS A O 1
ATOM 1879 N N . GLU A 1 226 ? 21.934 27.935 -32.536 1.00 22.81 226 GLU A N 1
ATOM 1880 C CA . GLU A 1 226 ? 23.098 28.613 -33.157 1.00 23.31 226 GLU A CA 1
ATOM 1881 C C . GLU A 1 226 ? 24.163 27.561 -33.479 1.00 20.62 226 GLU A C 1
ATOM 1882 O O . GLU A 1 226 ? 24.252 26.541 -32.756 1.00 19.89 226 GLU A O 1
ATOM 1888 N N . ASN A 1 227 ? 24.935 27.800 -34.537 1.00 20.44 227 ASN A N 1
ATOM 1889 C CA . ASN A 1 227 ? 26.112 26.971 -34.896 1.00 20.02 227 ASN A CA 1
ATOM 1890 C C . ASN A 1 227 ? 27.141 27.043 -33.761 1.00 19.59 227 ASN A C 1
ATOM 1891 O O . ASN A 1 227 ? 27.138 28.037 -32.998 1.00 19.62 227 ASN A O 1
ATOM 1896 N N . ILE A 1 228 ? 27.992 26.023 -33.663 1.00 19.70 228 ILE A N 1
ATOM 1897 C CA . ILE A 1 228 ? 29.190 26.019 -32.774 1.00 19.07 228 ILE A CA 1
ATOM 1898 C C . ILE A 1 228 ? 30.436 25.864 -33.653 1.00 18.25 228 ILE A C 1
ATOM 1899 O O . ILE A 1 228 ? 30.298 25.398 -34.804 1.00 19.25 228 ILE A O 1
ATOM 1904 N N . LEU A 1 229 ? 31.600 26.259 -33.128 1.00 18.51 229 LEU A N 1
ATOM 1905 C CA . LEU A 1 229 ? 32.924 26.106 -33.788 1.00 18.42 229 LEU A CA 1
ATOM 1906 C C . LEU A 1 229 ? 32.896 26.812 -35.148 1.00 18.91 229 LEU A C 1
ATOM 1907 O O . LEU A 1 229 ? 33.531 26.308 -36.099 1.00 19.43 229 LEU A O 1
ATOM 1912 N N . ASP A 1 230 ? 32.197 27.950 -35.224 1.00 19.50 230 ASP A N 1
ATOM 1913 C CA . ASP A 1 230 ? 32.031 28.755 -36.463 1.00 21.66 230 ASP A CA 1
ATOM 1914 C C . ASP A 1 230 ? 33.043 29.905 -36.473 1.00 22.22 230 ASP A C 1
ATOM 1915 O O . ASP A 1 230 ? 33.194 30.532 -37.532 1.00 25.86 230 ASP A O 1
ATOM 1920 N N . ARG A 1 231 ? 33.705 30.171 -35.344 1.00 22.21 231 ARG A N 1
ATOM 1921 C CA . ARG A 1 231 ? 34.734 31.235 -35.219 1.00 23.31 231 ARG A CA 1
ATOM 1922 C C . ARG A 1 231 ? 36.076 30.584 -34.902 1.00 20.98 231 ARG A C 1
ATOM 1923 O O . ARG A 1 231 ? 36.128 29.582 -34.190 1.00 22.01 231 ARG A O 1
ATOM 1931 N N . PRO A 1 232 ? 37.199 31.121 -35.429 1.00 20.19 232 PRO A N 1
ATOM 1932 C CA . PRO A 1 232 ? 38.524 30.575 -35.140 1.00 20.02 232 PRO A CA 1
ATOM 1933 C C . PRO A 1 232 ? 38.803 30.436 -33.638 1.00 20.43 232 PRO A C 1
ATOM 1934 O O . PRO A 1 232 ? 38.446 31.329 -32.884 1.00 21.16 232 PRO A O 1
ATOM 1938 N N . GLY A 1 233 ? 39.433 29.322 -33.259 1.00 20.28 233 GLY A N 1
ATOM 1939 C CA . GLY A 1 233 ? 40.012 29.106 -31.924 1.00 20.07 233 GLY A CA 1
ATOM 1940 C C . GLY A 1 233 ? 41.447 29.600 -31.862 1.00 19.74 233 GLY A C 1
ATOM 1941 O O . GLY A 1 233 ? 42.065 29.795 -32.934 1.00 21.40 233 GLY A O 1
ATOM 1942 N N . LYS A 1 234 ? 41.967 29.782 -30.649 1.00 20.50 234 LYS A N 1
ATOM 1943 C CA . LYS A 1 234 ? 43.335 30.300 -30.391 1.00 22.05 234 LYS A CA 1
ATOM 1944 C C . LYS A 1 234 ? 44.331 29.140 -30.281 1.00 19.88 234 LYS A C 1
ATOM 1945 O O . LYS A 1 234 ? 45.534 29.402 -30.391 1.00 20.08 234 LYS A O 1
ATOM 1951 N N . ARG A 1 235 ? 43.861 27.907 -30.070 1.00 18.56 235 ARG A N 1
ATOM 1952 C CA . ARG A 1 235 ? 44.757 26.743 -29.831 1.00 18.89 235 ARG A CA 1
ATOM 1953 C C . ARG A 1 235 ? 45.420 26.319 -31.145 1.00 19.04 235 ARG A C 1
ATOM 1954 O O . ARG A 1 235 ? 44.899 26.674 -32.225 1.00 19.10 235 ARG A O 1
ATOM 1962 N N . GLU A 1 236 ? 46.530 25.584 -31.053 1.00 18.98 236 GLU A N 1
ATOM 1963 C CA . GLU A 1 236 ? 47.300 25.122 -32.237 1.00 20.04 236 GLU A CA 1
ATOM 1964 C C . GLU A 1 236 ? 46.366 24.332 -33.163 1.00 19.18 236 GLU A C 1
ATOM 1965 O O . GLU A 1 236 ? 45.688 23.397 -32.678 1.00 19.21 236 GLU A O 1
ATOM 1971 N N . ASP A 1 237 ? 46.329 24.713 -34.445 1.00 17.82 237 ASP A N 1
ATOM 1972 C CA . ASP A 1 237 ? 45.545 24.045 -35.518 1.00 18.83 237 ASP A CA 1
ATOM 1973 C C . ASP A 1 237 ? 44.039 24.157 -35.248 1.00 17.63 237 ASP A C 1
ATOM 1974 O O . ASP A 1 237 ? 43.279 23.408 -35.892 1.00 17.66 237 ASP A O 1
ATOM 1979 N N . ASP A 1 238 ? 43.602 25.065 -34.369 1.00 17.34 238 ASP A N 1
ATOM 1980 C CA . ASP A 1 238 ? 42.162 25.209 -34.024 1.00 17.77 238 ASP A CA 1
ATOM 1981 C C . ASP A 1 238 ? 41.617 26.537 -34.562 1.00 17.80 238 ASP A C 1
ATOM 1982 O O . ASP A 1 238 ? 40.508 26.920 -34.143 1.00 19.02 238 ASP A O 1
ATOM 1987 N N . GLY A 1 239 ? 42.327 27.175 -35.499 1.00 17.93 239 GLY A N 1
ATOM 1988 C CA . GLY A 1 239 ? 42.044 28.553 -35.953 1.00 19.26 239 GLY A CA 1
ATOM 1989 C C . GLY A 1 239 ? 41.119 28.609 -37.157 1.00 18.96 239 GLY A C 1
ATOM 1990 O O . GLY A 1 239 ? 41.199 29.597 -37.903 1.00 19.95 239 GLY A O 1
ATOM 1991 N N . GLN A 1 240 ? 40.270 27.597 -37.352 1.00 18.40 240 GLN A N 1
ATOM 1992 C CA . GLN A 1 240 ? 39.329 27.506 -38.502 1.00 18.61 240 GLN A CA 1
ATOM 1993 C C . GLN A 1 240 ? 38.038 26.845 -38.022 1.00 18.56 240 GLN A C 1
ATOM 1994 O O . GLN A 1 240 ? 38.016 26.337 -36.881 1.00 19.38 240 GLN A O 1
ATOM 2000 N N . ILE A 1 241 ? 37.009 26.843 -38.868 1.00 18.35 241 ILE A N 1
ATOM 2001 C CA . ILE A 1 241 ? 35.697 26.201 -38.570 1.00 17.95 241 ILE A CA 1
ATOM 2002 C C . ILE A 1 241 ? 35.939 24.733 -38.203 1.00 17.86 241 ILE A C 1
ATOM 2003 O O . ILE A 1 241 ? 36.843 24.097 -38.793 1.00 17.40 241 ILE A O 1
ATOM 2008 N N . GLY A 1 242 ? 35.171 24.229 -37.238 1.00 17.67 242 GLY A N 1
ATOM 2009 C CA . GLY A 1 242 ? 35.150 22.798 -36.889 1.00 17.11 242 GLY A CA 1
ATOM 2010 C C . GLY A 1 242 ? 34.360 22.013 -37.917 1.00 16.73 242 GLY A C 1
ATOM 2011 O O . GLY A 1 242 ? 33.434 22.587 -38.509 1.00 17.36 242 GLY A O 1
ATOM 2012 N N . HIS A 1 243 ? 34.702 20.737 -38.103 1.00 16.28 243 HIS A N 1
ATOM 2013 C CA . HIS A 1 243 ? 34.052 19.825 -39.077 1.00 16.60 243 HIS A CA 1
ATOM 2014 C C . HIS A 1 243 ? 33.689 18.485 -38.434 1.00 16.93 243 HIS A C 1
ATOM 2015 O O . HIS A 1 243 ? 34.365 18.088 -37.454 1.00 16.60 243 HIS A O 1
ATOM 2022 N N . HIS A 1 244 ? 32.670 17.838 -39.015 1.00 17.65 244 HIS A N 1
ATOM 2023 C CA . HIS A 1 244 ? 32.241 16.425 -38.832 1.00 20.06 244 HIS A CA 1
ATOM 2024 C C . HIS A 1 244 ? 32.604 15.933 -37.429 1.00 21.92 244 HIS A C 1
ATOM 2025 O O . HIS A 1 244 ? 33.671 15.302 -37.266 1.00 25.97 244 HIS A O 1
ATOM 2032 N N . ALA A 1 245 ? 31.727 16.200 -36.462 1.00 21.18 245 ALA A N 1
ATOM 2033 C CA . ALA A 1 245 ? 31.977 15.976 -35.025 1.00 22.86 245 ALA A CA 1
ATOM 2034 C C . ALA A 1 245 ? 31.452 14.609 -34.579 1.00 21.25 245 ALA A C 1
ATOM 2035 O O . ALA A 1 245 ? 30.549 14.039 -35.227 1.00 19.11 245 ALA A O 1
ATOM 2037 N N . ASP A 1 246 ? 32.022 14.116 -33.485 1.00 20.02 246 ASP A N 1
ATOM 2038 C CA . ASP A 1 246 ? 31.469 12.991 -32.698 1.00 18.47 246 ASP A CA 1
ATOM 2039 C C . ASP A 1 246 ? 31.382 13.455 -31.249 1.00 18.79 246 ASP A C 1
ATOM 2040 O O . ASP A 1 246 ? 32.378 14.004 -30.745 1.00 20.07 246 ASP A O 1
ATOM 2045 N N . VAL A 1 247 ? 30.232 13.248 -30.614 1.00 18.61 247 VAL A N 1
ATOM 2046 C CA . VAL A 1 247 ? 30.006 13.669 -29.206 1.00 18.14 247 VAL A CA 1
ATOM 2047 C C . VAL A 1 247 ? 30.109 12.434 -28.313 1.00 17.90 247 VAL A C 1
ATOM 2048 O O . VAL A 1 247 ? 29.509 11.395 -28.650 1.00 19.51 247 VAL A O 1
ATOM 2052 N N . LEU A 1 248 ? 30.875 12.555 -27.232 1.00 18.16 248 LEU A N 1
ATOM 2053 C CA . LEU A 1 248 ? 30.983 11.527 -26.170 1.00 18.67 248 LEU A CA 1
ATOM 2054 C C . LEU A 1 248 ? 30.411 12.110 -24.877 1.00 19.29 248 LEU A C 1
ATOM 2055 O O . LEU A 1 248 ? 31.003 13.069 -24.333 1.00 20.01 248 LEU A O 1
ATOM 2060 N N . VAL A 1 249 ? 29.296 11.552 -24.417 1.00 19.48 249 VAL A N 1
ATOM 2061 C CA . VAL A 1 249 ? 28.687 11.905 -23.106 1.00 20.48 249 VAL A CA 1
ATOM 2062 C C . VAL A 1 249 ? 29.349 11.022 -22.049 1.00 21.60 249 VAL A C 1
ATOM 2063 O O . VAL A 1 249 ? 29.224 9.790 -22.150 1.00 23.14 249 VAL A O 1
ATOM 2067 N N . ILE A 1 250 ? 30.046 11.638 -21.096 1.00 22.79 250 ILE A N 1
ATOM 2068 C CA . ILE A 1 250 ? 30.653 10.941 -19.925 1.00 23.56 250 ILE A CA 1
ATOM 2069 C C . ILE A 1 250 ? 29.578 10.809 -18.842 1.00 24.51 250 ILE A C 1
ATOM 2070 O O . ILE A 1 250 ? 29.391 9.685 -18.319 1.00 26.42 250 ILE A O 1
ATOM 2075 N N . ASP A 1 251 ? 28.889 11.910 -18.526 1.00 24.60 251 ASP A N 1
ATOM 2076 C CA . ASP A 1 251 ? 27.826 11.939 -17.486 1.00 25.79 251 ASP A CA 1
ATOM 2077 C C . ASP A 1 251 ? 26.913 13.145 -17.738 1.00 26.09 251 ASP A C 1
ATOM 2078 O O . ASP A 1 251 ? 27.081 13.798 -18.781 1.00 26.08 251 ASP A O 1
ATOM 2083 N N . ASP A 1 252 ? 25.985 13.423 -16.816 1.00 27.04 252 ASP A N 1
ATOM 2084 C CA . ASP A 1 252 ? 24.935 14.464 -16.976 1.00 28.47 252 ASP A CA 1
ATOM 2085 C C . ASP A 1 252 ? 25.570 15.857 -17.095 1.00 26.97 252 ASP A C 1
ATOM 2086 O O . ASP A 1 252 ? 24.909 16.741 -17.667 1.00 27.95 252 ASP A O 1
ATOM 2091 N N . GLU A 1 253 ? 26.792 16.048 -16.586 1.00 26.44 253 GLU A N 1
ATOM 2092 C CA . GLU A 1 253 ? 27.488 17.364 -16.564 1.00 27.07 253 GLU A CA 1
ATOM 2093 C C . GLU A 1 253 ? 28.591 17.428 -17.628 1.00 24.52 253 GLU A C 1
ATOM 2094 O O . GLU A 1 253 ? 28.977 18.553 -17.983 1.00 26.49 253 GLU A O 1
ATOM 2100 N N . THR A 1 254 ? 29.080 16.283 -18.113 1.00 23.91 254 THR A N 1
ATOM 2101 C CA . THR A 1 254 ? 30.339 16.180 -18.900 1.00 23.43 254 THR A CA 1
ATOM 2102 C C . THR A 1 254 ? 30.061 15.556 -20.271 1.00 22.41 254 THR A C 1
ATOM 2103 O O . THR A 1 254 ? 29.751 14.354 -20.329 1.00 22.19 254 THR A O 1
ATOM 2107 N N . ALA A 1 255 ? 30.181 16.348 -21.338 1.00 22.35 255 ALA A N 1
ATOM 2108 C CA . ALA A 1 255 ? 30.107 15.877 -22.738 1.00 20.95 255 ALA A CA 1
ATOM 2109 C C . ALA A 1 255 ? 31.216 16.554 -23.545 1.00 19.78 255 ALA A C 1
ATOM 2110 O O . ALA A 1 255 ? 31.380 17.794 -23.441 1.00 19.65 255 ALA A O 1
ATOM 2112 N N . TYR A 1 256 ? 31.974 15.753 -24.290 1.00 18.33 256 TYR A N 1
ATOM 2113 C CA . TYR A 1 256 ? 33.097 16.219 -25.136 1.00 18.02 256 TYR A CA 1
ATOM 2114 C C . TYR A 1 256 ? 32.690 16.109 -26.604 1.00 17.72 256 TYR A C 1
ATOM 2115 O O . TYR A 1 256 ? 31.987 15.151 -26.985 1.00 18.98 256 TYR A O 1
ATOM 2124 N N . ILE A 1 257 ? 33.132 17.071 -27.408 1.00 17.02 257 ILE A N 1
ATOM 2125 C CA . ILE A 1 257 ? 32.926 17.051 -28.882 1.00 16.61 257 ILE A CA 1
ATOM 2126 C C . ILE A 1 257 ? 34.293 16.883 -29.546 1.00 16.19 257 ILE A C 1
ATOM 2127 O O . ILE A 1 257 ? 35.189 17.709 -29.298 1.00 16.14 257 ILE A O 1
ATOM 2132 N N . PHE A 1 258 ? 34.433 15.810 -30.324 1.00 16.30 258 PHE A N 1
ATOM 2133 C CA . PHE A 1 258 ? 35.613 15.502 -31.165 1.00 15.83 258 PHE A CA 1
ATOM 2134 C C . PHE A 1 258 ? 35.292 15.975 -32.577 1.00 15.82 258 PHE A C 1
ATOM 2135 O O . PHE A 1 258 ? 34.182 15.720 -33.067 1.00 19.05 258 PHE A O 1
ATOM 2143 N N . TYR A 1 259 ? 36.222 16.681 -33.203 1.00 15.34 259 TYR A N 1
ATOM 2144 C CA . TYR A 1 259 ? 35.992 17.279 -34.539 1.00 14.91 259 TYR A CA 1
ATOM 2145 C C . TYR A 1 259 ? 37.336 17.371 -35.254 1.00 15.28 259 TYR A C 1
ATOM 2146 O O . TYR A 1 259 ? 38.361 16.928 -34.694 1.00 15.57 259 TYR A O 1
ATOM 2155 N N . PHE A 1 260 ? 37.333 17.893 -36.476 1.00 15.06 260 PHE A N 1
ATOM 2156 C CA . PHE A 1 260 ? 38.589 18.179 -37.204 1.00 15.27 260 PHE A CA 1
ATOM 2157 C C . PHE A 1 260 ? 38.522 19.575 -37.810 1.00 15.27 260 PHE A C 1
ATOM 2158 O O . PHE A 1 260 ? 37.426 20.140 -37.981 1.00 15.22 260 PHE A O 1
ATOM 2166 N N . THR A 1 261 ? 39.703 20.104 -38.108 1.00 15.67 261 THR A N 1
ATOM 2167 C CA . THR A 1 261 ? 39.889 21.358 -38.867 1.00 16.42 261 THR A CA 1
ATOM 2168 C C . THR A 1 261 ? 40.794 21.080 -40.065 1.00 16.36 261 THR A C 1
ATOM 2169 O O . THR A 1 261 ? 41.569 20.096 -40.026 1.00 15.98 261 THR A O 1
ATOM 2173 N N . HIS A 1 262 ? 40.658 21.916 -41.089 1.00 16.89 262 HIS A N 1
ATOM 2174 C CA . HIS A 1 262 ? 41.706 22.226 -42.092 1.00 17.41 262 HIS A CA 1
ATOM 2175 C C . HIS A 1 262 ? 42.455 23.438 -41.559 1.00 17.32 262 HIS A C 1
ATOM 2176 O O . HIS A 1 262 ? 42.045 24.564 -41.825 1.00 17.39 262 HIS A O 1
ATOM 2183 N N . PRO A 1 263 ? 43.510 23.253 -40.735 1.00 18.13 263 PRO A N 1
ATOM 2184 C CA . PRO A 1 263 ? 44.124 24.373 -40.020 1.00 19.77 263 PRO A CA 1
ATOM 2185 C C . PRO A 1 263 ? 44.685 25.497 -40.912 1.00 19.15 263 PRO A C 1
ATOM 2186 O O . PRO A 1 263 ? 44.770 26.615 -40.435 1.00 19.82 263 PRO A O 1
ATOM 2190 N N . GLU A 1 264 ? 45.052 25.196 -42.161 1.00 18.70 264 GLU A N 1
ATOM 2191 C CA . GLU A 1 264 ? 45.571 26.196 -43.135 1.00 20.96 264 GLU A CA 1
ATOM 2192 C C . GLU A 1 264 ? 44.407 26.975 -43.766 1.00 20.04 264 GLU A C 1
ATOM 2193 O O . GLU A 1 264 ? 44.679 28.007 -44.398 1.00 21.11 264 GLU A O 1
ATOM 2199 N N . GLY A 1 265 ? 43.169 26.491 -43.632 1.00 19.34 265 GLY A N 1
ATOM 2200 C CA . GLY A 1 265 ? 41.954 27.188 -44.097 1.00 19.66 265 GLY A CA 1
ATOM 2201 C C . GLY A 1 265 ? 41.853 27.266 -45.614 1.00 19.87 265 GLY A C 1
ATOM 2202 O O . GLY A 1 265 ? 42.341 26.348 -46.299 1.00 18.92 265 GLY A O 1
ATOM 2203 N N . MET A 1 266 ? 41.195 28.319 -46.107 1.00 20.30 266 MET A N 1
ATOM 2204 C CA . MET A 1 266 ? 40.954 28.621 -47.544 1.00 20.35 266 MET A CA 1
ATOM 2205 C C . MET A 1 266 ? 40.059 27.557 -48.193 1.00 19.77 266 MET A C 1
ATOM 2206 O O . MET A 1 266 ? 40.086 27.454 -49.426 1.00 19.66 266 MET A O 1
ATOM 2211 N N . GLU A 1 267 ? 39.234 26.844 -47.421 1.00 19.78 267 GLU A N 1
ATOM 2212 C CA . GLU A 1 267 ? 38.193 25.960 -48.008 1.00 20.44 267 GLU A CA 1
ATOM 2213 C C . GLU A 1 267 ? 37.239 26.811 -48.851 1.00 20.68 267 GLU A C 1
ATOM 2214 O O . GLU A 1 267 ? 36.996 27.974 -48.482 1.00 21.22 267 GLU A O 1
ATOM 2220 N N . GLY A 1 268 ? 36.736 26.250 -49.951 1.00 21.09 268 GLY A N 1
ATOM 2221 C CA . GLY A 1 268 ? 35.744 26.904 -50.824 1.00 22.98 268 GLY A CA 1
ATOM 2222 C C . GLY A 1 268 ? 36.390 27.777 -51.886 1.00 22.82 268 GLY A C 1
ATOM 2223 O O . GLY A 1 268 ? 35.635 28.460 -52.604 1.00 23.95 268 GLY A O 1
ATOM 2224 N N . THR A 1 269 ? 37.725 27.762 -51.985 1.00 21.95 269 THR A N 1
ATOM 2225 C CA . THR A 1 269 ? 38.518 28.517 -52.995 1.00 21.44 269 THR A CA 1
ATOM 2226 C C . THR A 1 269 ? 39.177 27.542 -53.971 1.00 22.38 269 THR A C 1
ATOM 2227 O O . THR A 1 269 ? 39.369 26.363 -53.609 1.00 22.62 269 THR A O 1
ATOM 2231 N N . GLU A 1 270 ? 39.532 28.033 -55.159 1.00 22.93 270 GLU A N 1
ATOM 2232 C CA . GLU A 1 270 ? 40.334 27.267 -56.148 1.00 24.53 270 GLU A CA 1
ATOM 2233 C C . GLU A 1 270 ? 41.724 27.003 -55.555 1.00 23.13 270 GLU A C 1
ATOM 2234 O O . GLU A 1 270 ? 42.276 25.919 -55.824 1.00 24.34 270 GLU A O 1
ATOM 2240 N N . GLU A 1 271 ? 42.248 27.938 -54.751 1.00 22.45 271 GLU A N 1
ATOM 2241 C CA . GLU A 1 271 ? 43.588 27.839 -54.108 1.00 23.98 271 GLU A CA 1
ATOM 2242 C C . GLU A 1 271 ? 43.664 26.546 -53.285 1.00 21.17 271 GLU A C 1
ATOM 2243 O O . GLU A 1 271 ? 44.720 25.890 -53.302 1.00 21.76 271 GLU A O 1
ATOM 2249 N N . PHE A 1 272 ? 42.583 26.192 -52.588 1.00 19.20 272 PHE A N 1
ATOM 2250 C CA . PHE A 1 272 ? 42.503 24.977 -51.737 1.00 19.45 272 PHE A CA 1
ATOM 2251 C C . PHE A 1 272 ? 42.931 23.745 -52.546 1.00 19.54 272 PHE A C 1
ATOM 2252 O O . PHE A 1 272 ? 43.720 22.927 -52.039 1.00 19.69 272 PHE A O 1
ATOM 2260 N N . TRP A 1 273 ? 42.414 23.614 -53.767 1.00 21.22 273 TRP A N 1
ATOM 2261 C CA . TRP A 1 273 ? 42.625 22.425 -54.635 1.00 22.74 273 TRP A CA 1
ATOM 2262 C C . TRP A 1 273 ? 43.971 22.498 -55.361 1.00 24.30 273 TRP A C 1
ATOM 2263 O O . TRP A 1 273 ? 44.483 21.426 -55.734 1.00 26.12 273 TRP A O 1
ATOM 2274 N N . LYS A 1 274 ? 44.523 23.699 -55.554 1.00 25.69 274 LYS A N 1
ATOM 2275 C CA . LYS A 1 274 ? 45.744 23.903 -56.381 1.00 29.34 274 LYS A CA 1
ATOM 2276 C C . LYS A 1 274 ? 47.008 23.772 -55.523 1.00 28.69 274 LYS A C 1
ATOM 2277 O O . LYS A 1 274 ? 48.084 23.572 -56.108 1.00 31.36 274 LYS A O 1
ATOM 2283 N N . ASP A 1 275 ? 46.900 23.878 -54.196 1.00 26.58 275 ASP A N 1
ATOM 2284 C CA . ASP A 1 275 ? 48.073 23.782 -53.288 1.00 26.69 275 ASP A CA 1
ATOM 2285 C C . ASP A 1 275 ? 47.773 22.741 -52.209 1.00 23.95 275 ASP A C 1
ATOM 2286 O O . ASP A 1 275 ? 46.884 22.987 -51.372 1.00 23.55 275 ASP A O 1
ATOM 2291 N N . SER A 1 276 ? 48.511 21.631 -52.220 1.00 23.90 276 SER A N 1
ATOM 2292 C CA . SER A 1 276 ? 48.303 20.488 -51.298 1.00 23.45 276 SER A CA 1
ATOM 2293 C C . SER A 1 276 ? 48.590 20.894 -49.844 1.00 22.05 276 SER A C 1
ATOM 2294 O O . SER A 1 276 ? 48.171 20.152 -48.954 1.00 22.09 276 SER A O 1
ATOM 2297 N N . LYS A 1 277 ? 49.229 22.042 -49.591 1.00 22.07 277 LYS A N 1
ATOM 2298 C CA . LYS A 1 277 ? 49.459 22.524 -48.199 1.00 22.46 277 LYS A CA 1
ATOM 2299 C C . LYS A 1 277 ? 48.117 22.680 -47.463 1.00 20.19 277 LYS A C 1
ATOM 2300 O O . LYS A 1 277 ? 48.119 22.573 -46.229 1.00 20.82 277 LYS A O 1
ATOM 2306 N N . TYR A 1 278 ? 47.013 22.916 -48.180 1.00 18.91 278 TYR A N 1
ATOM 2307 C CA . TYR A 1 278 ? 45.669 23.143 -47.588 1.00 17.94 278 TYR A CA 1
ATOM 2308 C C . TYR A 1 278 ? 44.973 21.824 -47.235 1.00 17.03 278 TYR A C 1
ATOM 2309 O O . TYR A 1 278 ? 43.940 21.886 -46.555 1.00 18.25 278 TYR A O 1
ATOM 2318 N N . TRP A 1 279 ? 45.494 20.676 -47.680 1.00 16.18 279 TRP A N 1
ATOM 2319 C CA . TRP A 1 279 ? 44.745 19.394 -47.621 1.00 15.91 279 TRP A CA 1
ATOM 2320 C C . TRP A 1 279 ? 44.808 18.780 -46.222 1.00 15.81 279 TRP A C 1
ATOM 2321 O O . TRP A 1 279 ? 43.859 18.065 -45.874 1.00 16.47 279 TRP A O 1
ATOM 2332 N N . ARG A 1 280 ? 45.866 19.053 -45.453 1.00 16.38 280 ARG A N 1
ATOM 2333 C CA . ARG A 1 280 ? 46.077 18.402 -44.134 1.00 16.22 280 ARG A CA 1
ATOM 2334 C C . ARG A 1 280 ? 44.947 18.801 -43.183 1.00 15.86 280 ARG A C 1
ATOM 2335 O O . ARG A 1 280 ? 44.394 19.924 -43.304 1.00 16.62 280 ARG A O 1
ATOM 2343 N N . THR A 1 281 ? 44.604 17.887 -42.282 1.00 14.90 281 THR A N 1
ATOM 2344 C CA . THR A 1 281 ? 43.540 18.075 -41.271 1.00 15.60 281 THR A CA 1
ATOM 2345 C C . THR A 1 281 ? 44.059 17.612 -39.910 1.00 16.52 281 THR A C 1
ATOM 2346 O O . THR A 1 281 ? 44.945 16.730 -39.866 1.00 17.51 281 THR A O 1
ATOM 2350 N N . SER A 1 282 ? 43.521 18.204 -38.849 1.00 15.51 282 SER A N 1
ATOM 2351 C CA . SER A 1 282 ? 43.910 17.939 -37.445 1.00 16.05 282 SER A CA 1
ATOM 2352 C C . SER A 1 282 ? 42.658 17.606 -36.636 1.00 15.53 282 SER A C 1
ATOM 2353 O O . SER A 1 282 ? 41.647 18.325 -36.775 1.00 15.90 282 SER A O 1
ATOM 2356 N N . LEU A 1 283 ? 42.716 16.550 -35.826 1.00 15.63 283 LEU A N 1
ATOM 2357 C CA . LEU A 1 283 ? 41.636 16.253 -34.855 1.00 15.23 283 LEU A CA 1
ATOM 2358 C C . LEU A 1 283 ? 41.781 17.209 -33.673 1.00 15.37 283 LEU A C 1
ATOM 2359 O O . LEU A 1 283 ? 42.924 17.590 -33.333 1.00 15.58 283 LEU A O 1
ATOM 2364 N N . GLN A 1 284 ? 40.647 17.568 -33.084 1.00 15.53 284 GLN A N 1
ATOM 2365 C CA . GLN A 1 284 ? 40.552 18.468 -31.914 1.00 15.83 284 GLN A CA 1
ATOM 2366 C C . GLN A 1 284 ? 39.476 17.917 -30.983 1.00 15.76 284 GLN A C 1
ATOM 2367 O O . GLN A 1 284 ? 38.623 17.120 -31.429 1.00 16.18 284 GLN A O 1
ATOM 2373 N N . VAL A 1 285 ? 39.511 18.349 -29.732 1.00 16.65 285 VAL A N 1
ATOM 2374 C CA . VAL A 1 285 ? 38.398 18.114 -28.779 1.00 16.56 285 VAL A CA 1
ATOM 2375 C C . VAL A 1 285 ? 38.075 19.447 -28.108 1.00 16.46 285 VAL A C 1
ATOM 2376 O O . VAL A 1 285 ? 38.973 20.311 -27.990 1.00 16.92 285 VAL A O 1
ATOM 2380 N N . ALA A 1 286 ? 36.812 19.615 -27.744 1.00 16.96 286 ALA A N 1
ATOM 2381 C CA . ALA A 1 286 ? 36.315 20.745 -26.938 1.00 16.98 286 ALA A CA 1
ATOM 2382 C C . ALA A 1 286 ? 35.259 20.206 -25.979 1.00 17.44 286 ALA A C 1
ATOM 2383 O O . ALA A 1 286 ? 34.833 19.040 -26.143 1.00 17.32 286 ALA A O 1
ATOM 2385 N N . LYS A 1 287 ? 34.876 21.020 -25.000 1.00 18.06 287 LYS A N 1
ATOM 2386 C CA . LYS A 1 287 ? 33.875 20.635 -23.980 1.00 19.56 287 LYS A CA 1
ATOM 2387 C C . LYS A 1 287 ? 32.560 21.335 -24.316 1.00 19.63 287 LYS A C 1
ATOM 2388 O O . LYS A 1 287 ? 32.575 22.565 -24.519 1.00 20.48 287 LYS A O 1
ATOM 2394 N N . LEU A 1 288 ? 31.474 20.569 -24.395 1.00 19.60 288 LEU A N 1
ATOM 2395 C CA . LEU A 1 288 ? 30.109 21.122 -24.573 1.00 20.06 288 LEU A CA 1
ATOM 2396 C C . LEU A 1 288 ? 29.646 21.719 -23.243 1.00 20.92 288 LEU A C 1
ATOM 2397 O O . LEU A 1 288 ? 30.009 21.184 -22.169 1.00 21.92 288 LEU A O 1
ATOM 2402 N N . GLU A 1 289 ? 28.896 22.814 -23.330 1.00 21.27 289 GLU A N 1
ATOM 2403 C CA . GLU A 1 289 ? 28.187 23.433 -22.187 1.00 23.78 289 GLU A CA 1
ATOM 2404 C C . GLU A 1 289 ? 26.702 23.514 -22.536 1.00 23.19 289 GLU A C 1
ATOM 2405 O O . GLU A 1 289 ? 26.347 23.388 -23.728 1.00 21.91 289 GLU A O 1
ATOM 2411 N N . TYR A 1 290 ? 25.879 23.707 -21.512 1.00 23.69 290 TYR A N 1
ATOM 2412 C CA . TYR A 1 290 ? 24.411 23.874 -21.612 1.00 23.81 290 TYR A CA 1
ATOM 2413 C C . TYR A 1 290 ? 24.068 25.227 -20.988 1.00 23.90 290 TYR A C 1
ATOM 2414 O O . TYR A 1 290 ? 24.216 25.372 -19.762 1.00 24.95 290 TYR A O 1
ATOM 2423 N N . VAL A 1 291 ? 23.696 26.196 -21.824 1.00 24.64 291 VAL A N 1
ATOM 2424 C CA . VAL A 1 291 ? 23.453 27.610 -21.416 1.00 26.38 291 VAL A CA 1
ATOM 2425 C C . VAL A 1 291 ? 22.121 28.053 -22.021 1.00 27.43 291 VAL A C 1
ATOM 2426 O O . VAL A 1 291 ? 21.972 27.959 -23.254 1.00 26.11 291 VAL A O 1
ATOM 2430 N N . ASP A 1 292 ? 21.190 28.494 -21.172 1.00 29.27 292 ASP A N 1
ATOM 2431 C CA . ASP A 1 292 ? 19.853 28.990 -21.585 1.00 30.18 292 ASP A CA 1
ATOM 2432 C C . ASP A 1 292 ? 19.200 27.950 -22.507 1.00 29.37 292 ASP A C 1
ATOM 2433 O O . ASP A 1 292 ? 18.686 28.330 -23.574 1.00 30.82 292 ASP A O 1
ATOM 2438 N N . GLY A 1 293 ? 19.253 26.675 -22.111 1.00 28.42 293 GLY A N 1
ATOM 2439 C CA . GLY A 1 293 ? 18.519 25.570 -22.757 1.00 28.26 293 GLY A CA 1
ATOM 2440 C C . GLY A 1 293 ? 19.142 25.123 -24.070 1.00 26.96 293 GLY A C 1
ATOM 2441 O O . GLY A 1 293 ? 18.478 24.362 -24.792 1.00 27.53 293 GLY A O 1
ATOM 2442 N N . LYS A 1 294 ? 20.371 25.553 -24.373 1.00 27.32 294 LYS A N 1
ATOM 2443 C CA . LYS A 1 294 ? 21.041 25.275 -25.674 1.00 26.81 294 LYS A CA 1
ATOM 2444 C C . LYS A 1 294 ? 22.437 24.701 -25.430 1.00 23.99 294 LYS A C 1
ATOM 2445 O O . LYS A 1 294 ? 23.149 25.194 -24.535 1.00 22.73 294 LYS A O 1
ATOM 2451 N N . VAL A 1 295 ? 22.812 23.695 -26.218 1.00 22.77 295 VAL A N 1
ATOM 2452 C CA . VAL A 1 295 ? 24.206 23.175 -26.268 1.00 21.87 295 VAL A CA 1
ATOM 2453 C C . VAL A 1 295 ? 25.062 24.211 -27.000 1.00 21.05 295 VAL A C 1
ATOM 2454 O O . VAL A 1 295 ? 24.716 24.580 -28.141 1.00 21.52 295 VAL A O 1
ATOM 2458 N N . VAL A 1 296 ? 26.127 24.659 -26.338 1.00 20.40 296 VAL A N 1
ATOM 2459 C CA . VAL A 1 296 ? 27.102 25.660 -26.851 1.00 20.86 296 VAL A CA 1
ATOM 2460 C C . VAL A 1 296 ? 28.505 25.108 -26.605 1.00 20.48 296 VAL A C 1
ATOM 2461 O O . VAL A 1 296 ? 28.634 24.052 -25.954 1.00 21.74 296 VAL A O 1
ATOM 2465 N N . CYS A 1 297 ? 29.519 25.799 -27.112 1.00 21.18 297 CYS A N 1
ATOM 2466 C CA . CYS A 1 297 ? 30.925 25.343 -27.025 1.00 21.63 297 CYS A CA 1
ATOM 2467 C C . CYS A 1 297 ? 31.870 26.533 -27.168 1.00 22.06 297 CYS A C 1
ATOM 2468 O O . CYS A 1 297 ? 31.808 27.219 -28.201 1.00 24.42 297 CYS A O 1
ATOM 2471 N N . ASP A 1 298 ? 32.696 26.762 -26.150 1.00 20.90 298 ASP A N 1
ATOM 2472 C CA . ASP A 1 298 ? 33.839 27.703 -26.211 1.00 20.56 298 ASP A CA 1
ATOM 2473 C C . ASP A 1 298 ? 35.106 26.868 -26.396 1.00 19.66 298 ASP A C 1
ATOM 2474 O O . ASP A 1 298 ? 35.629 26.344 -25.391 1.00 20.21 298 ASP A O 1
ATOM 2479 N N . ARG A 1 299 ? 35.564 26.750 -27.642 1.00 18.92 299 ARG A N 1
ATOM 2480 C CA . ARG A 1 299 ? 36.734 25.920 -28.034 1.00 18.72 299 ARG A CA 1
ATOM 2481 C C . ARG A 1 299 ? 38.013 26.451 -27.367 1.00 19.68 299 ARG A C 1
ATOM 2482 O O . ARG A 1 299 ? 38.984 25.685 -27.288 1.00 20.45 299 ARG A O 1
ATOM 2490 N N . ASP A 1 300 ? 38.024 27.709 -26.911 1.00 19.97 300 ASP A N 1
ATOM 2491 C CA . ASP A 1 300 ? 39.214 28.342 -26.274 1.00 21.90 300 ASP A CA 1
ATOM 2492 C C . ASP A 1 300 ? 39.233 28.087 -24.761 1.00 23.67 300 ASP A C 1
ATOM 2493 O O . ASP A 1 300 ? 40.321 28.226 -24.170 1.00 26.88 300 ASP A O 1
ATOM 2498 N N . LYS A 1 301 ? 38.094 27.745 -24.148 1.00 24.19 301 LYS A N 1
ATOM 2499 C CA . LYS A 1 301 ? 37.987 27.654 -22.666 1.00 25.98 301 LYS A CA 1
ATOM 2500 C C . LYS A 1 301 ? 38.730 26.407 -22.172 1.00 25.65 301 LYS A C 1
ATOM 2501 O O . LYS A 1 301 ? 38.436 25.298 -22.656 1.00 26.09 301 LYS A O 1
ATOM 2507 N N . GLU A 1 302 ? 39.655 26.599 -21.229 1.00 27.42 302 GLU A N 1
ATOM 2508 C CA . GLU A 1 302 ? 40.418 25.513 -20.561 1.00 29.23 302 GLU A CA 1
ATOM 2509 C C . GLU A 1 302 ? 39.430 24.600 -19.827 1.00 26.09 302 GLU A C 1
ATOM 2510 O O . GLU A 1 302 ? 38.462 25.119 -19.245 1.00 26.75 302 GLU A O 1
ATOM 2516 N N . PHE A 1 303 ? 39.658 23.289 -19.871 1.00 24.32 303 PHE A N 1
ATOM 2517 C CA . PHE A 1 303 ? 38.912 22.284 -19.071 1.00 24.89 303 PHE A CA 1
ATOM 2518 C C . PHE A 1 303 ? 39.836 21.099 -18.788 1.00 24.37 303 PHE A C 1
ATOM 2519 O O . PHE A 1 303 ? 40.822 20.922 -19.519 1.00 25.08 303 PHE A O 1
ATOM 2527 N N . ASP A 1 304 ? 39.531 20.333 -17.741 1.00 25.17 304 ASP A N 1
ATOM 2528 C CA . ASP A 1 304 ? 40.287 19.110 -17.366 1.00 26.89 304 ASP A CA 1
ATOM 2529 C C . ASP A 1 304 ? 39.660 17.926 -18.101 1.00 25.35 304 ASP A C 1
ATOM 2530 O O . ASP A 1 304 ? 38.597 17.437 -17.678 1.00 30.88 304 ASP A O 1
ATOM 2535 N N . PHE A 1 305 ? 40.307 17.514 -19.186 1.00 21.77 305 PHE A N 1
ATOM 2536 C CA . PHE A 1 305 ? 39.874 16.427 -20.092 1.00 20.62 305 PHE A CA 1
ATOM 2537 C C . PHE A 1 305 ? 40.244 15.097 -19.442 1.00 20.53 305 PHE A C 1
ATOM 2538 O O . PHE A 1 305 ? 41.423 14.915 -19.083 1.00 21.71 305 PHE A O 1
ATOM 2546 N N . TYR A 1 306 ? 39.267 14.210 -19.261 1.00 19.69 306 TYR A N 1
ATOM 2547 C CA . TYR A 1 306 ? 39.533 12.818 -18.824 1.00 19.15 306 TYR A CA 1
ATOM 2548 C C . TYR A 1 306 ? 38.488 11.867 -19.409 1.00 18.87 306 TYR A C 1
ATOM 2549 O O . TYR A 1 306 ? 37.277 12.121 -19.301 1.00 20.50 306 TYR A O 1
ATOM 2558 N N . LEU A 1 307 ? 38.980 10.787 -20.017 1.00 18.75 307 LEU A N 1
ATOM 2559 C CA . LEU A 1 307 ? 38.174 9.682 -20.594 1.00 19.54 307 LEU A CA 1
ATOM 2560 C C . LEU A 1 307 ? 38.340 8.460 -19.701 1.00 19.46 307 LEU A C 1
ATOM 2561 O O . LEU A 1 307 ? 39.316 7.727 -19.840 1.00 19.86 307 LEU A O 1
ATOM 2566 N N . PRO A 1 308 ? 37.409 8.209 -18.758 1.00 21.30 308 PRO A N 1
ATOM 2567 C CA . PRO A 1 308 ? 37.544 7.078 -17.846 1.00 21.76 308 PRO A CA 1
ATOM 2568 C C . PRO A 1 308 ? 37.269 5.760 -18.575 1.00 21.76 308 PRO A C 1
ATOM 2569 O O . PRO A 1 308 ? 36.567 5.760 -19.570 1.00 21.52 308 PRO A O 1
ATOM 2573 N N . ASP A 1 309 ? 37.825 4.671 -18.055 1.00 21.85 309 ASP A N 1
ATOM 2574 C CA . ASP A 1 309 ? 37.447 3.299 -18.470 1.00 23.07 309 ASP A CA 1
ATOM 2575 C C . ASP A 1 309 ? 35.943 3.134 -18.250 1.00 23.89 309 ASP A C 1
ATOM 2576 O O . ASP A 1 309 ? 35.415 3.717 -17.285 1.00 25.21 309 ASP A O 1
ATOM 2581 N N . LEU A 1 310 ? 35.286 2.402 -19.146 1.00 25.80 310 LEU A N 1
ATOM 2582 C CA . LEU A 1 310 ? 33.860 2.018 -19.012 1.00 28.31 310 LEU A CA 1
ATOM 2583 C C . LEU A 1 310 ? 33.811 0.707 -18.226 1.00 32.19 310 LEU A C 1
ATOM 2584 O O . LEU A 1 310 ? 34.571 -0.215 -18.580 1.00 33.92 310 LEU A O 1
ATOM 2589 N N . PHE A 1 311 ? 32.982 0.666 -17.178 1.00 35.13 311 PHE A N 1
ATOM 2590 C CA . PHE A 1 311 ? 32.857 -0.452 -16.207 1.00 39.41 311 PHE A CA 1
ATOM 2591 C C . PHE A 1 311 ? 31.471 -1.087 -16.348 1.00 43.99 311 PHE A C 1
ATOM 2592 O O . PHE A 1 311 ? 31.295 -2.287 -16.141 1.00 51.92 311 PHE A O 1
ATOM 2600 N N . PRO B 1 2 ? 19.255 -10.552 -34.333 1.00 36.78 2 PRO B N 1
ATOM 2601 C CA . PRO B 1 2 ? 20.537 -11.167 -33.926 1.00 32.89 2 PRO B CA 1
ATOM 2602 C C . PRO B 1 2 ? 20.617 -12.662 -34.277 1.00 30.83 2 PRO B C 1
ATOM 2603 O O . PRO B 1 2 ? 19.610 -13.233 -34.683 1.00 26.44 2 PRO B O 1
ATOM 2607 N N . ARG B 1 3 ? 21.807 -13.249 -34.112 1.00 29.36 3 ARG B N 1
ATOM 2608 C CA . ARG B 1 3 ? 22.039 -14.711 -34.230 1.00 28.20 3 ARG B CA 1
ATOM 2609 C C . ARG B 1 3 ? 20.995 -15.439 -33.396 1.00 24.90 3 ARG B C 1
ATOM 2610 O O . ARG B 1 3 ? 20.613 -14.964 -32.330 1.00 25.50 3 ARG B O 1
ATOM 2618 N N . PRO B 1 4 ? 20.542 -16.637 -33.816 1.00 22.08 4 PRO B N 1
ATOM 2619 C CA . PRO B 1 4 ? 19.669 -17.441 -32.966 1.00 21.83 4 PRO B CA 1
ATOM 2620 C C . PRO B 1 4 ? 20.440 -17.904 -31.735 1.00 20.76 4 PRO B C 1
ATOM 2621 O O . PRO B 1 4 ? 21.668 -17.986 -31.765 1.00 20.06 4 PRO B O 1
ATOM 2625 N N . PRO B 1 5 ? 19.749 -18.232 -30.625 1.00 20.67 5 PRO B N 1
ATOM 2626 C CA . PRO B 1 5 ? 20.391 -18.925 -29.512 1.00 21.16 5 PRO B CA 1
ATOM 2627 C C . PRO B 1 5 ? 20.960 -20.263 -30.007 1.00 20.47 5 PRO B C 1
ATOM 2628 O O . PRO B 1 5 ? 20.356 -20.868 -30.880 1.00 18.59 5 PRO B O 1
ATOM 2632 N N . ALA B 1 6 ? 22.105 -20.672 -29.461 1.00 19.65 6 ALA B N 1
ATOM 2633 C CA . ALA B 1 6 ? 22.727 -21.997 -29.684 1.00 19.86 6 ALA B CA 1
ATOM 2634 C C . ALA B 1 6 ? 23.114 -22.583 -28.328 1.00 19.83 6 ALA B C 1
ATOM 2635 O O . ALA B 1 6 ? 23.913 -21.988 -27.605 1.00 23.04 6 ALA B O 1
ATOM 2637 N N . PRO B 1 7 ? 22.516 -23.719 -27.897 1.00 18.85 7 PRO B N 1
ATOM 2638 C CA . PRO B 1 7 ? 21.455 -24.391 -28.646 1.00 17.81 7 PRO B CA 1
ATOM 2639 C C . PRO B 1 7 ? 20.184 -23.532 -28.694 1.00 17.28 7 PRO B C 1
ATOM 2640 O O . PRO B 1 7 ? 20.038 -22.638 -27.876 1.00 17.47 7 PRO B O 1
ATOM 2644 N N . LEU B 1 8 ? 19.300 -23.798 -29.653 1.00 16.89 8 LEU B N 1
ATOM 2645 C CA . LEU B 1 8 ? 18.000 -23.086 -29.732 1.00 17.40 8 LEU B CA 1
ATOM 2646 C C . LEU B 1 8 ? 17.219 -23.371 -28.448 1.00 16.74 8 LEU B C 1
ATOM 2647 O O . LEU B 1 8 ? 16.650 -22.435 -27.859 1.00 16.89 8 LEU B O 1
ATOM 2652 N N . PHE B 1 9 ? 17.199 -24.631 -28.019 1.00 16.31 9 PHE B N 1
ATOM 2653 C CA . PHE B 1 9 ? 16.386 -25.054 -26.857 1.00 16.35 9 PHE B CA 1
ATOM 2654 C C . PHE B 1 9 ? 16.799 -26.444 -26.382 1.00 16.24 9 PHE B C 1
ATOM 2655 O O . PHE B 1 9 ? 17.053 -27.319 -27.219 1.00 17.44 9 PHE B O 1
ATOM 2663 N N . ARG B 1 10 ? 16.861 -26.613 -25.061 1.00 15.81 10 ARG B N 1
ATOM 2664 C CA . ARG B 1 10 ? 16.896 -27.932 -24.385 1.00 15.53 10 ARG B CA 1
ATOM 2665 C C . ARG B 1 10 ? 15.662 -28.048 -23.490 1.00 15.24 10 ARG B C 1
ATOM 2666 O O . ARG B 1 10 ? 15.285 -27.055 -22.839 1.00 15.69 10 ARG B O 1
ATOM 2674 N N . ASP B 1 11 ? 15.054 -29.230 -23.474 1.00 14.95 11 ASP B N 1
ATOM 2675 C CA . ASP B 1 11 ? 13.863 -29.523 -22.644 1.00 14.77 11 ASP B CA 1
ATOM 2676 C C . ASP B 1 11 ? 14.281 -29.557 -21.174 1.00 14.64 11 ASP B C 1
ATOM 2677 O O . ASP B 1 11 ? 15.259 -30.210 -20.822 1.00 15.21 11 ASP B O 1
ATOM 2682 N N . PRO B 1 12 ? 13.5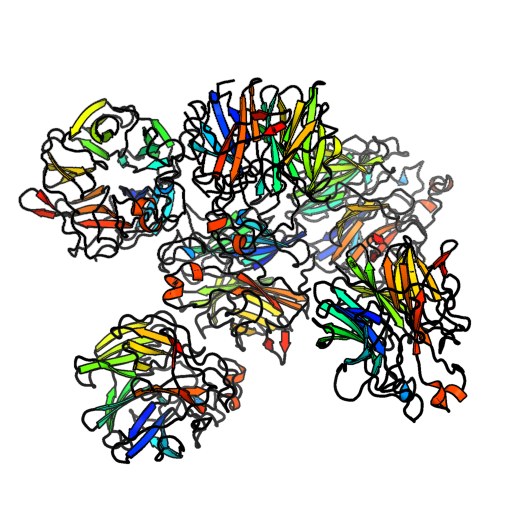78 -28.823 -20.282 1.00 15.20 12 PRO B N 1
ATOM 2683 C CA . PRO B 1 12 ? 13.942 -28.757 -18.864 1.00 14.86 12 PRO B CA 1
ATOM 2684 C C . PRO B 1 12 ? 13.308 -29.811 -17.941 1.00 14.94 12 PRO B C 1
ATOM 2685 O O . PRO B 1 12 ? 13.381 -29.644 -16.728 1.00 15.19 12 PRO B O 1
ATOM 2689 N N . ILE B 1 13 ? 12.727 -30.869 -18.514 1.00 14.42 13 ILE B N 1
ATOM 2690 C CA . ILE B 1 13 ? 12.111 -31.995 -17.754 1.00 15.03 13 ILE B CA 1
ATOM 2691 C C . ILE B 1 13 ? 13.001 -33.231 -17.904 1.00 15.22 13 ILE B C 1
ATOM 2692 O O . ILE B 1 13 ? 13.487 -33.741 -16.873 1.00 15.05 13 ILE B O 1
ATOM 2697 N N . TYR B 1 14 ? 13.190 -33.691 -19.144 1.00 14.76 14 TYR B N 1
ATOM 2698 C CA . TYR B 1 14 ? 13.959 -34.918 -19.475 1.00 14.95 14 TYR B CA 1
ATOM 2699 C C . TYR B 1 14 ? 15.190 -34.602 -20.339 1.00 15.08 14 TYR B C 1
ATOM 2700 O O . TYR B 1 14 ? 16.032 -35.505 -20.509 1.00 14.99 14 TYR B O 1
ATOM 2709 N N . ASP B 1 15 ? 15.296 -33.385 -20.889 1.00 15.24 15 ASP B N 1
ATOM 2710 C CA . ASP B 1 15 ? 16.432 -32.973 -21.756 1.00 15.59 15 ASP B CA 1
ATOM 2711 C C . ASP B 1 15 ? 16.476 -33.881 -22.996 1.00 15.57 15 ASP B C 1
ATOM 2712 O O . ASP B 1 15 ? 17.588 -34.248 -23.428 1.00 16.04 15 ASP B O 1
ATOM 2717 N N . GLY B 1 16 ? 15.314 -34.215 -23.566 1.00 15.41 16 GLY B N 1
ATOM 2718 C CA . GLY B 1 16 ? 15.212 -35.146 -24.709 1.00 15.87 16 GLY B CA 1
ATOM 2719 C C . GLY B 1 16 ? 14.559 -34.524 -25.932 1.00 15.34 16 GLY B C 1
ATOM 2720 O O . GLY B 1 16 ? 13.962 -35.275 -26.709 1.00 14.69 16 GLY B O 1
ATOM 2721 N N . ALA B 1 17 ? 14.693 -33.210 -26.137 1.00 15.63 17 ALA B N 1
ATOM 2722 C CA . ALA B 1 17 ? 13.999 -32.481 -27.223 1.00 15.23 17 ALA B CA 1
ATOM 2723 C C . ALA B 1 17 ? 14.474 -32.995 -28.588 1.00 15.18 17 ALA B C 1
ATOM 2724 O O . ALA B 1 17 ? 15.693 -32.967 -28.858 1.00 15.34 17 ALA B O 1
ATOM 2726 N N . ALA B 1 18 ? 13.541 -33.429 -29.437 1.00 15.63 18 ALA B N 1
ATOM 2727 C CA . ALA B 1 18 ? 13.852 -33.981 -30.776 1.00 14.78 18 ALA B CA 1
ATOM 2728 C C . ALA B 1 18 ? 12.675 -33.782 -31.733 1.00 15.02 18 ALA B C 1
ATOM 2729 O O . ALA B 1 18 ? 11.575 -33.437 -31.274 1.00 16.15 18 ALA B O 1
ATOM 2731 N N . ASP B 1 19 ? 12.916 -33.999 -33.026 1.00 15.42 19 ASP B N 1
ATOM 2732 C CA . ASP B 1 19 ? 11.869 -34.033 -34.080 1.00 16.19 19 ASP B CA 1
ATOM 2733 C C . ASP B 1 19 ? 11.029 -32.761 -34.013 1.00 16.34 19 ASP B C 1
ATOM 2734 O O . ASP B 1 19 ? 9.804 -32.831 -33.974 1.00 18.06 19 ASP B O 1
ATOM 2739 N N . PRO B 1 20 ? 11.645 -31.559 -33.991 1.00 15.85 20 PRO B N 1
ATOM 2740 C CA . PRO B 1 20 ? 10.887 -30.323 -33.815 1.00 16.39 20 PRO B CA 1
ATOM 2741 C C . PRO B 1 20 ? 9.931 -30.051 -34.983 1.00 17.62 20 PRO B C 1
ATOM 2742 O O . PRO B 1 20 ? 10.265 -30.350 -36.115 1.00 18.05 20 PRO B O 1
ATOM 2746 N N . THR B 1 21 ? 8.755 -29.509 -34.674 1.00 18.17 21 THR B N 1
ATOM 2747 C CA . THR B 1 21 ? 7.827 -28.927 -35.672 1.00 18.64 21 THR B CA 1
ATOM 2748 C C . THR B 1 21 ? 7.435 -27.539 -35.166 1.00 18.24 21 THR B C 1
ATOM 2749 O O . THR B 1 21 ? 7.103 -27.399 -33.968 1.00 17.81 21 THR B O 1
ATOM 2753 N N . ILE B 1 22 ? 7.536 -26.532 -36.028 1.00 17.84 22 ILE B N 1
ATOM 2754 C CA . ILE B 1 22 ? 7.277 -25.125 -35.617 1.00 18.04 22 ILE B CA 1
ATOM 2755 C C . ILE B 1 22 ? 5.912 -24.710 -36.165 1.00 17.88 22 ILE B C 1
ATOM 2756 O O . ILE B 1 22 ? 5.574 -25.082 -37.304 1.00 17.99 22 ILE B O 1
ATOM 2761 N N . ILE B 1 23 ? 5.152 -23.983 -35.353 1.00 18.06 23 ILE B N 1
ATOM 2762 C CA . ILE B 1 23 ? 3.765 -23.556 -35.686 1.00 19.25 23 ILE B CA 1
ATOM 2763 C C . ILE B 1 23 ? 3.511 -22.212 -35.002 1.00 18.22 23 ILE B C 1
ATOM 2764 O O . ILE B 1 23 ? 3.908 -22.046 -33.832 1.00 18.48 23 ILE B O 1
ATOM 2769 N N . TYR B 1 24 ? 2.900 -21.272 -35.716 1.00 18.70 24 TYR B N 1
ATOM 2770 C CA . TYR B 1 24 ? 2.457 -19.993 -35.122 1.00 18.90 24 TYR B CA 1
ATOM 2771 C C . TYR B 1 24 ? 1.181 -20.254 -34.322 1.00 18.96 24 TYR B C 1
ATOM 2772 O O . TYR B 1 24 ? 0.233 -20.866 -34.861 1.00 20.11 24 TYR B O 1
ATOM 2781 N N . ASN B 1 25 ? 1.183 -19.821 -33.063 1.00 18.29 25 ASN B N 1
ATOM 2782 C CA . ASN B 1 25 ? 0.012 -19.868 -32.152 1.00 19.08 25 ASN B CA 1
ATOM 2783 C C . ASN B 1 25 ? -0.757 -18.552 -32.315 1.00 20.11 25 ASN B C 1
ATOM 2784 O O . ASN B 1 25 ? -0.334 -17.542 -31.718 1.00 19.40 25 ASN B O 1
ATOM 2789 N N . HIS B 1 26 ? -1.827 -18.556 -33.115 1.00 22.07 26 HIS B N 1
ATOM 2790 C CA . HIS B 1 26 ? -2.586 -17.331 -33.492 1.00 25.03 26 HIS B CA 1
ATOM 2791 C C . HIS B 1 26 ? -3.223 -16.710 -32.242 1.00 25.63 26 HIS B C 1
ATOM 2792 O O . HIS B 1 26 ? -3.274 -15.476 -32.164 1.00 29.11 26 HIS B O 1
ATOM 2799 N N . LEU B 1 27 ? -3.673 -17.532 -31.293 1.00 26.77 27 LEU B N 1
ATOM 2800 C CA . LEU B 1 27 ? -4.424 -17.069 -30.094 1.00 30.47 27 LEU B CA 1
ATOM 2801 C C . LEU B 1 27 ? -3.467 -16.342 -29.139 1.00 29.35 27 LEU B C 1
ATOM 2802 O O . LEU B 1 27 ? -3.831 -15.265 -28.635 1.00 31.21 27 LEU B O 1
ATOM 2807 N N . GLU B 1 28 ? -2.268 -16.886 -28.928 1.00 27.09 28 GLU B N 1
ATOM 2808 C CA . GLU B 1 28 ? -1.309 -16.366 -27.919 1.00 26.57 28 GLU B CA 1
ATOM 2809 C C . GLU B 1 28 ? -0.291 -15.428 -28.572 1.00 24.55 28 GLU B C 1
ATOM 2810 O O . GLU B 1 28 ? 0.515 -14.846 -27.825 1.00 25.47 28 GLU B O 1
ATOM 2816 N N . LYS B 1 29 ? -0.359 -15.258 -29.898 1.00 23.37 29 LYS B N 1
ATOM 2817 C CA . LYS B 1 29 ? 0.499 -14.316 -30.666 1.00 25.38 29 LYS B CA 1
ATOM 2818 C C . LYS B 1 29 ? 1.961 -14.684 -30.409 1.00 21.81 29 LYS B C 1
ATOM 2819 O O . LYS B 1 29 ? 2.746 -13.818 -29.989 1.00 23.09 29 LYS B O 1
ATOM 2825 N N . SER B 1 30 ? 2.304 -15.947 -30.630 1.00 19.58 30 SER B N 1
ATOM 2826 C CA . SER B 1 30 ? 3.633 -16.501 -30.290 1.00 18.98 30 SER B CA 1
ATOM 2827 C C . SER B 1 30 ? 3.964 -17.643 -31.243 1.00 18.22 30 SER B C 1
ATOM 2828 O O . SER B 1 30 ? 3.037 -18.175 -31.889 1.00 18.01 30 SER B O 1
ATOM 2831 N N . TRP B 1 31 ? 5.245 -17.990 -31.305 1.00 17.11 31 TRP B N 1
ATOM 2832 C CA . TRP B 1 31 ? 5.754 -19.158 -32.061 1.00 17.59 31 TRP B CA 1
ATOM 2833 C C . TRP B 1 31 ? 5.950 -20.318 -31.093 1.00 16.71 31 TRP B C 1
ATOM 2834 O O . TRP B 1 31 ? 6.572 -20.114 -30.031 1.00 17.08 31 TRP B O 1
ATOM 2845 N N . TRP B 1 32 ? 5.401 -21.475 -31.448 1.00 16.13 32 TRP B N 1
ATOM 2846 C CA . TRP B 1 32 ? 5.559 -22.738 -30.692 1.00 16.80 32 TRP B CA 1
ATOM 2847 C C . TRP B 1 32 ? 6.445 -23.694 -31.486 1.00 16.80 32 TRP B C 1
ATOM 2848 O O . TRP B 1 32 ? 6.219 -23.857 -32.705 1.00 17.75 32 TRP B O 1
ATOM 2859 N N . ILE B 1 33 ? 7.407 -24.309 -30.807 1.00 16.22 33 ILE B N 1
ATOM 2860 C CA . ILE B 1 33 ? 8.061 -25.551 -31.293 1.00 16.50 33 ILE B CA 1
ATOM 2861 C C . ILE B 1 33 ? 7.498 -26.702 -30.462 1.00 16.12 33 ILE B C 1
ATOM 2862 O O . ILE B 1 33 ? 7.608 -26.652 -29.222 1.00 16.19 33 ILE B O 1
ATOM 2867 N N . LEU B 1 34 ? 6.850 -27.649 -31.136 1.00 16.05 34 LEU B N 1
ATOM 2868 C CA . LEU B 1 34 ? 6.420 -28.938 -30.549 1.00 16.18 34 LEU B CA 1
ATOM 2869 C C . LEU B 1 34 ? 7.500 -29.961 -30.881 1.00 16.28 34 LEU B C 1
ATOM 2870 O O . LEU B 1 34 ? 8.022 -29.932 -32.008 1.00 17.57 34 LEU B O 1
ATOM 2875 N N . TYR B 1 35 ? 7.848 -30.807 -29.920 1.00 15.73 35 TYR B N 1
ATOM 2876 C CA . TYR B 1 35 ? 8.987 -31.738 -30.064 1.00 14.88 35 TYR B CA 1
ATOM 2877 C C . TYR B 1 35 ? 8.683 -33.026 -29.310 1.00 14.52 35 TYR B C 1
ATOM 2878 O O . TYR B 1 35 ? 8.023 -32.992 -28.250 1.00 14.45 35 TYR B O 1
ATOM 2887 N N . THR B 1 36 ? 9.152 -34.139 -29.860 1.00 14.54 36 THR B N 1
ATOM 2888 C CA . THR B 1 36 ? 9.284 -35.402 -29.102 1.00 15.39 36 THR B CA 1
ATOM 2889 C C . THR B 1 36 ? 10.180 -35.117 -27.900 1.00 14.80 36 THR B C 1
ATOM 2890 O O . THR B 1 36 ? 11.270 -34.554 -28.105 1.00 15.19 36 THR B O 1
ATOM 2894 N N . ASN B 1 37 ? 9.756 -35.486 -26.697 1.00 14.74 37 ASN B N 1
ATOM 2895 C CA . ASN B 1 37 ? 10.641 -35.374 -25.513 1.00 14.85 37 ASN B CA 1
ATOM 2896 C C . ASN B 1 37 ? 11.041 -36.780 -25.066 1.00 15.38 37 ASN B C 1
ATOM 2897 O O . ASN B 1 37 ? 10.303 -37.388 -24.275 1.00 15.32 37 ASN B O 1
ATOM 2902 N N . ARG B 1 38 ? 12.180 -37.269 -25.559 1.00 14.98 38 ARG B N 1
ATOM 2903 C CA . ARG B 1 38 ? 12.788 -38.530 -25.064 1.00 14.94 38 ARG B CA 1
ATOM 2904 C C . ARG B 1 38 ? 13.052 -38.372 -23.565 1.00 14.29 38 ARG B C 1
ATOM 2905 O O . ARG B 1 38 ? 13.304 -37.242 -23.117 1.00 14.73 38 ARG B O 1
ATOM 2913 N N . ARG B 1 39 ? 12.994 -39.471 -22.820 1.00 14.18 39 ARG B N 1
ATOM 2914 C CA . ARG B 1 39 ? 13.243 -39.478 -21.355 1.00 14.90 39 ARG B CA 1
ATOM 2915 C C . ARG B 1 39 ? 14.752 -39.652 -21.154 1.00 15.02 39 ARG B C 1
ATOM 2916 O O . ARG B 1 39 ? 15.180 -40.638 -20.524 1.00 15.48 39 ARG B O 1
ATOM 2924 N N . ALA B 1 40 ? 15.523 -38.695 -21.682 1.00 15.53 40 ALA B N 1
ATOM 2925 C CA . ALA B 1 40 ? 16.967 -38.826 -21.986 1.00 16.51 40 ALA B CA 1
ATOM 2926 C C . ALA B 1 40 ? 17.819 -38.749 -20.713 1.00 16.24 40 ALA B C 1
ATOM 2927 O O . ALA B 1 40 ? 18.944 -39.276 -20.737 1.00 18.79 40 ALA B O 1
ATOM 2929 N N . ASN B 1 41 ? 17.331 -38.099 -19.653 1.00 15.12 41 ASN B N 1
ATOM 2930 C CA . ASN B 1 41 ? 18.137 -37.847 -18.429 1.00 15.74 41 ASN B CA 1
ATOM 2931 C C . ASN B 1 41 ? 17.820 -38.899 -17.358 1.00 15.82 41 ASN B C 1
ATOM 2932 O O . ASN B 1 41 ? 18.201 -38.682 -16.199 1.00 16.39 41 ASN B O 1
ATOM 2937 N N . GLN B 1 42 ? 17.172 -40.007 -17.730 1.00 16.07 42 GLN B N 1
ATOM 2938 C CA . GLN B 1 42 ? 16.802 -41.089 -16.782 1.00 16.94 42 GLN B CA 1
ATOM 2939 C C . GLN B 1 42 ? 17.698 -42.304 -17.035 1.00 17.09 42 GLN B C 1
ATOM 2940 O O . GLN B 1 42 ? 18.040 -42.555 -18.205 1.00 18.48 42 GLN B O 1
ATOM 2946 N N . LYS B 1 43 ? 18.041 -43.037 -15.975 1.00 16.45 43 LYS B N 1
ATOM 2947 C CA . LYS B 1 43 ? 18.800 -44.312 -16.061 1.00 17.74 43 LYS B CA 1
ATOM 2948 C C . LYS B 1 43 ? 17.780 -45.427 -16.298 1.00 16.51 43 LYS B C 1
ATOM 2949 O O . LYS B 1 43 ? 17.078 -45.813 -15.347 1.00 16.87 43 LYS B O 1
ATOM 2955 N N . LEU B 1 44 ? 17.677 -45.896 -17.540 1.00 17.00 44 LEU B N 1
ATOM 2956 C CA . LEU B 1 44 ? 16.571 -46.776 -17.990 1.00 16.94 44 LEU B CA 1
ATOM 2957 C C . LEU B 1 44 ? 17.136 -47.991 -18.711 1.00 17.09 44 LEU B C 1
ATOM 2958 O O . LEU B 1 44 ? 18.216 -47.932 -19.295 1.00 18.19 44 LEU B O 1
ATOM 2963 N N . PRO B 1 45 ? 16.400 -49.123 -18.694 1.00 16.84 45 PRO B N 1
ATOM 2964 C CA . PRO B 1 45 ? 16.820 -50.326 -19.410 1.00 16.86 45 PRO B CA 1
ATOM 2965 C C . PRO B 1 45 ? 16.676 -50.201 -20.932 1.00 17.00 45 PRO B C 1
ATOM 2966 O O . PRO B 1 45 ? 15.711 -49.606 -21.393 1.00 17.15 45 PRO B O 1
ATOM 2970 N N . GLY B 1 46 ? 17.624 -50.785 -21.668 1.00 17.49 46 GLY B N 1
ATOM 2971 C CA . GLY B 1 46 ? 17.574 -50.902 -23.138 1.00 17.91 46 GLY B CA 1
ATOM 2972 C C . GLY B 1 46 ? 17.270 -49.567 -23.791 1.00 17.04 46 GLY B C 1
ATOM 2973 O O . GLY B 1 46 ? 17.908 -48.563 -23.417 1.00 17.36 46 GLY B O 1
ATOM 2974 N N . LYS B 1 47 ? 16.306 -49.542 -24.711 1.00 17.43 47 LYS B N 1
ATOM 2975 C CA . LYS B 1 47 ? 15.937 -48.325 -25.479 1.00 17.77 47 LYS B CA 1
ATOM 2976 C C . LYS B 1 47 ? 14.687 -47.675 -24.871 1.00 16.53 47 LYS B C 1
ATOM 2977 O O . LYS B 1 47 ? 13.991 -46.946 -25.593 1.00 17.26 47 LYS B O 1
ATOM 2983 N N . ALA B 1 48 ? 14.446 -47.861 -23.572 1.00 15.74 48 ALA B N 1
ATOM 2984 C CA . ALA B 1 48 ? 13.285 -47.268 -22.867 1.00 15.83 48 ALA B CA 1
ATOM 2985 C C . ALA B 1 48 ? 13.256 -45.740 -23.037 1.00 15.49 48 ALA B C 1
ATOM 2986 O O . ALA B 1 48 ? 12.144 -45.195 -23.114 1.00 14.83 48 ALA B O 1
ATOM 2988 N N . PHE B 1 49 ? 14.411 -45.061 -23.093 1.00 15.82 49 PHE B N 1
ATOM 2989 C CA . PHE B 1 49 ? 14.473 -43.572 -23.106 1.00 16.32 49 PHE B CA 1
ATOM 2990 C C . PHE B 1 49 ? 13.784 -43.021 -24.363 1.00 15.79 49 PHE B C 1
ATOM 2991 O O . PHE B 1 49 ? 13.316 -41.868 -24.327 1.00 16.93 49 PHE B O 1
ATOM 2999 N N . MET B 1 50 ? 13.731 -43.815 -25.436 1.00 15.75 50 MET B N 1
ATOM 3000 C CA . MET B 1 50 ? 13.118 -43.431 -26.736 1.00 16.31 50 MET B CA 1
ATOM 3001 C C . MET B 1 50 ? 11.593 -43.578 -26.688 1.00 15.79 50 MET B C 1
ATOM 3002 O O . MET B 1 50 ? 10.945 -43.150 -27.650 1.00 16.33 50 MET B O 1
ATOM 3007 N N . HIS B 1 51 ? 11.035 -44.153 -25.619 1.00 15.47 51 HIS B N 1
ATOM 3008 C CA . HIS B 1 51 ? 9.607 -44.554 -25.543 1.00 15.65 51 HIS B CA 1
ATOM 3009 C C . HIS B 1 51 ? 8.950 -43.955 -24.295 1.00 16.02 51 HIS B C 1
ATOM 3010 O O . HIS B 1 51 ? 9.671 -43.388 -23.449 1.00 15.95 51 HIS B O 1
ATOM 3017 N N . GLY B 1 52 ? 7.624 -44.075 -24.191 1.00 16.29 52 GLY B N 1
ATOM 3018 C CA . GLY B 1 52 ? 6.846 -43.472 -23.093 1.00 15.93 52 GLY B CA 1
ATOM 3019 C C . GLY B 1 52 ? 6.936 -41.958 -23.143 1.00 15.77 52 GLY B C 1
ATOM 3020 O O . GLY B 1 52 ? 6.893 -41.320 -22.074 1.00 16.39 52 GLY B O 1
ATOM 3021 N N . THR B 1 53 ? 7.050 -41.415 -24.357 1.00 15.84 53 THR B N 1
ATOM 3022 C CA . THR B 1 53 ? 7.336 -39.988 -24.639 1.00 15.36 53 THR B CA 1
ATOM 3023 C C . THR B 1 53 ? 6.037 -39.219 -24.877 1.00 15.60 53 THR B C 1
ATOM 3024 O O . THR B 1 53 ? 5.090 -39.779 -25.468 1.00 15.03 53 THR B O 1
ATOM 3028 N N . ASP B 1 54 ? 6.031 -37.961 -24.447 1.00 16.25 54 ASP B N 1
ATOM 3029 C CA . ASP B 1 54 ? 4.989 -36.964 -24.787 1.00 16.72 54 ASP B CA 1
ATOM 3030 C C . ASP B 1 54 ? 5.624 -35.874 -25.650 1.00 16.28 54 ASP B C 1
ATOM 3031 O O . ASP B 1 54 ? 6.818 -35.987 -25.998 1.00 16.15 54 ASP B O 1
ATOM 3036 N N . ILE B 1 55 ? 4.824 -34.876 -26.006 1.00 15.87 55 ILE B N 1
ATOM 3037 C CA . ILE B 1 55 ? 5.233 -33.733 -26.863 1.00 16.33 55 ILE B CA 1
ATOM 3038 C C . ILE B 1 55 ? 5.444 -32.523 -25.954 1.00 16.13 55 ILE B C 1
ATOM 3039 O O . ILE B 1 55 ? 4.498 -32.158 -25.226 1.00 17.82 55 ILE B O 1
ATOM 3044 N N . GLY B 1 56 ? 6.652 -31.959 -25.977 1.00 15.57 56 GLY B N 1
ATOM 3045 C CA . GLY B 1 56 ? 6.999 -30.727 -25.247 1.00 15.25 56 GLY B CA 1
ATOM 3046 C C . GLY B 1 56 ? 6.662 -29.494 -26.059 1.00 15.72 56 GLY B C 1
ATOM 3047 O O . GLY B 1 56 ? 6.547 -29.604 -27.300 1.00 15.67 56 GLY B O 1
ATOM 3048 N N . ILE B 1 57 ? 6.504 -28.360 -25.374 1.00 15.52 57 ILE B N 1
ATOM 3049 C CA . ILE B 1 57 ? 6.152 -27.036 -25.967 1.00 15.63 57 ILE B CA 1
ATOM 3050 C C . ILE B 1 57 ? 7.241 -26.038 -25.579 1.00 15.32 57 ILE B C 1
ATOM 3051 O O . ILE B 1 57 ? 7.412 -25.812 -24.368 1.00 15.75 57 ILE B O 1
ATOM 3056 N N . ALA B 1 58 ? 7.922 -25.455 -26.567 1.00 15.54 58 ALA B N 1
ATOM 3057 C CA . ALA B 1 58 ? 8.809 -24.282 -26.396 1.00 16.72 58 ALA B CA 1
ATOM 3058 C C . ALA B 1 58 ? 8.157 -23.099 -27.111 1.00 16.62 58 ALA B C 1
ATOM 3059 O O . ALA B 1 58 ? 7.742 -23.268 -28.272 1.00 18.23 58 ALA B O 1
ATOM 3061 N N . GLU B 1 59 ? 8.045 -21.960 -26.428 1.00 16.42 59 GLU B N 1
ATOM 3062 C CA . GLU B 1 59 ? 7.350 -20.755 -26.937 1.00 16.36 59 GLU B CA 1
ATOM 3063 C C . GLU B 1 59 ? 8.333 -19.587 -27.022 1.00 16.42 59 GLU B C 1
ATOM 3064 O O . GLU B 1 59 ? 9.120 -19.395 -26.072 1.00 16.46 59 GLU B O 1
ATOM 3070 N N . SER B 1 60 ? 8.254 -18.815 -28.107 1.00 16.66 60 SER B N 1
ATOM 3071 C CA . SER B 1 60 ? 8.907 -17.488 -28.223 1.00 17.13 60 SER B CA 1
ATOM 3072 C C . SER B 1 60 ? 7.843 -16.425 -28.495 1.00 17.34 60 SER B C 1
ATOM 3073 O O . SER B 1 60 ? 7.027 -16.613 -29.423 1.00 18.11 60 SER B O 1
ATOM 3076 N N . LYS B 1 61 ? 7.876 -15.349 -27.711 1.00 18.26 61 LYS B N 1
ATOM 3077 C CA . LYS B 1 61 ? 6.983 -14.173 -27.854 1.00 19.78 61 LYS B CA 1
ATOM 3078 C C . LYS B 1 61 ? 7.751 -12.975 -28.424 1.00 20.64 61 LYS B C 1
ATOM 3079 O O . LYS B 1 61 ? 7.117 -11.920 -28.591 1.00 23.43 61 LYS B O 1
ATOM 3085 N N . ASP B 1 62 ? 9.053 -13.112 -28.702 1.00 19.70 62 ASP B N 1
ATOM 3086 C CA . ASP B 1 62 ? 9.911 -11.972 -29.134 1.00 21.29 62 ASP B CA 1
ATOM 3087 C C . ASP B 1 62 ? 10.575 -12.295 -30.479 1.00 20.83 62 ASP B C 1
ATOM 3088 O O . ASP B 1 62 ? 11.689 -11.792 -30.731 1.00 23.05 62 ASP B O 1
ATOM 3093 N N . GLY B 1 63 ? 9.900 -13.080 -31.321 1.00 20.25 63 GLY B N 1
ATOM 3094 C CA . GLY B 1 63 ? 10.326 -13.368 -32.704 1.00 21.12 63 GLY B CA 1
ATOM 3095 C C . GLY B 1 63 ? 11.514 -14.314 -32.771 1.00 20.90 63 GLY B C 1
ATOM 3096 O O . GLY B 1 63 ? 12.268 -14.231 -33.756 1.00 22.33 63 GLY B O 1
ATOM 3097 N N . GLY B 1 64 ? 11.682 -15.185 -31.772 1.00 20.65 64 GLY B N 1
ATOM 3098 C CA . GLY B 1 64 ? 12.699 -16.256 -31.782 1.00 21.03 64 GLY B CA 1
ATOM 3099 C C . GLY B 1 64 ? 13.959 -15.901 -31.005 1.00 21.66 64 GLY B C 1
ATOM 3100 O O . GLY B 1 64 ? 14.870 -16.747 -30.964 1.00 20.78 64 GLY B O 1
ATOM 3101 N N . ARG B 1 65 ? 14.032 -14.710 -30.402 1.00 21.97 65 ARG B N 1
ATOM 3102 C CA . ARG B 1 65 ? 15.219 -14.273 -29.615 1.00 23.57 65 ARG B CA 1
ATOM 3103 C C . ARG B 1 65 ? 15.326 -15.114 -28.338 1.00 22.54 65 ARG B C 1
ATOM 3104 O O . ARG B 1 65 ? 16.451 -15.533 -27.996 1.00 22.31 65 ARG B O 1
ATOM 3112 N N . THR B 1 66 ? 14.205 -15.342 -27.648 1.00 20.76 66 THR B N 1
ATOM 3113 C CA . THR B 1 66 ? 14.172 -16.114 -26.377 1.00 21.25 66 THR B CA 1
ATOM 3114 C C . THR B 1 66 ? 13.064 -17.167 -26.438 1.00 20.66 66 THR B C 1
ATOM 3115 O O . THR B 1 66 ? 11.986 -16.900 -27.016 1.00 21.43 66 THR B O 1
ATOM 3119 N N . TRP B 1 67 ? 13.339 -18.320 -25.840 1.00 19.61 67 TRP B N 1
ATOM 3120 C CA . TRP B 1 67 ? 12.449 -19.504 -25.842 1.00 18.46 67 TRP B CA 1
ATOM 3121 C C . TRP B 1 67 ? 12.220 -19.942 -24.401 1.00 18.17 67 TRP B C 1
ATOM 3122 O O . TRP B 1 67 ? 13.171 -19.876 -23.599 1.00 20.02 67 TRP B O 1
ATOM 3133 N N . PHE B 1 68 ? 10.989 -20.343 -24.096 1.00 17.13 68 PHE B N 1
ATOM 3134 C CA . PHE B 1 68 ? 10.570 -20.783 -22.747 1.00 17.32 68 PHE B CA 1
ATOM 3135 C C . PHE B 1 68 ? 9.702 -22.028 -22.883 1.00 15.81 68 PHE B C 1
ATOM 3136 O O . PHE B 1 68 ? 8.749 -22.044 -23.681 1.00 15.41 68 PHE B O 1
ATOM 3144 N N . TYR B 1 69 ? 10.026 -23.045 -22.093 1.00 15.16 69 TYR B N 1
ATOM 3145 C CA . TYR B 1 69 ? 9.190 -24.252 -21.929 1.00 15.94 69 TYR B CA 1
ATOM 3146 C C . TYR B 1 69 ? 7.819 -23.851 -21.379 1.00 15.97 69 TYR B C 1
ATOM 3147 O O . TYR B 1 69 ? 7.776 -23.067 -20.409 1.00 17.82 69 TYR B O 1
ATOM 3156 N N . ARG B 1 70 ? 6.739 -24.370 -21.970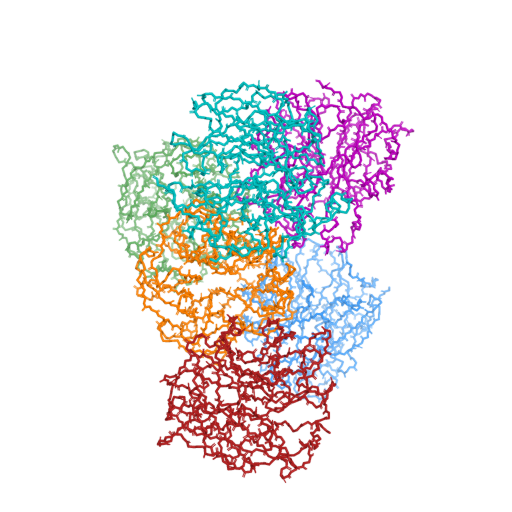 1.00 15.81 70 ARG B N 1
ATOM 3157 C CA . ARG B 1 70 ? 5.349 -24.093 -21.511 1.00 16.79 70 ARG B CA 1
ATOM 3158 C C . ARG B 1 70 ? 4.722 -25.337 -20.872 1.00 16.17 70 ARG B C 1
ATOM 3159 O O . ARG B 1 70 ? 3.815 -25.165 -20.038 1.00 17.59 70 ARG B O 1
ATOM 3167 N N . GLY B 1 71 ? 5.152 -26.538 -21.260 1.00 16.71 71 GLY B N 1
ATOM 3168 C CA . GLY B 1 71 ? 4.551 -27.788 -20.766 1.00 16.92 71 GLY B CA 1
ATOM 3169 C C . GLY B 1 71 ? 4.468 -28.840 -21.847 1.00 16.64 71 GLY B C 1
ATOM 3170 O O . GLY B 1 71 ? 5.294 -28.809 -22.789 1.00 16.42 71 GLY B O 1
ATOM 3171 N N . THR B 1 72 ? 3.499 -29.742 -21.719 1.00 17.84 72 THR B N 1
ATOM 3172 C CA . THR B 1 72 ? 3.363 -30.930 -22.589 1.00 17.44 72 THR B CA 1
ATOM 3173 C C . THR B 1 72 ? 1.983 -30.972 -23.233 1.00 17.70 72 THR B C 1
ATOM 3174 O O . THR B 1 72 ? 1.020 -30.391 -22.681 1.00 17.97 72 THR B O 1
ATOM 3178 N N . ILE B 1 73 ? 1.930 -31.654 -24.370 1.00 17.28 73 ILE B N 1
ATOM 3179 C CA . ILE B 1 73 ? 0.705 -32.256 -24.951 1.00 18.89 73 ILE B CA 1
ATOM 3180 C C . ILE B 1 73 ? 0.779 -33.753 -24.640 1.00 18.95 73 ILE B C 1
ATOM 3181 O O . ILE B 1 73 ? 1.703 -34.429 -25.149 1.00 18.65 73 ILE B O 1
ATOM 3186 N N . GLU B 1 74 ? -0.104 -34.217 -23.759 1.00 18.93 74 GLU B N 1
ATOM 3187 C CA . GLU B 1 74 ? -0.169 -35.623 -23.289 1.00 19.50 74 GLU B CA 1
ATOM 3188 C C . GLU B 1 74 ? -1.385 -36.271 -23.950 1.00 18.79 74 GLU B C 1
ATOM 3189 O O . GLU B 1 74 ? -2.505 -36.150 -23.423 1.00 19.70 74 GLU B O 1
ATOM 3195 N N . LEU B 1 75 ? -1.158 -36.900 -25.100 1.00 19.38 75 LEU B N 1
ATOM 3196 C CA . LEU B 1 75 ? -2.231 -37.507 -25.917 1.00 19.01 75 LEU B CA 1
ATOM 3197 C C . LEU B 1 75 ? -2.602 -38.849 -25.296 1.00 19.17 75 LEU B C 1
ATOM 3198 O O . LEU B 1 75 ? -1.773 -39.418 -24.549 1.00 20.14 75 LEU B O 1
ATOM 3203 N N . GLN B 1 76 ? -3.810 -39.319 -25.582 1.00 19.34 76 GLN B N 1
ATOM 3204 C CA . GLN B 1 76 ? -4.262 -40.676 -25.199 1.00 21.00 76 GLN B CA 1
ATOM 3205 C C . GLN B 1 76 ? -4.753 -41.389 -26.456 1.00 19.41 76 GLN B C 1
ATOM 3206 O O . GLN B 1 76 ? -5.464 -40.767 -27.266 1.00 19.58 76 GLN B O 1
ATOM 3212 N N . TYR B 1 77 ? -4.346 -42.644 -26.612 1.00 18.52 77 TYR B N 1
ATOM 3213 C CA . TYR B 1 77 ? -4.900 -43.584 -27.610 1.00 19.30 77 TYR B CA 1
ATOM 3214 C C . TYR B 1 77 ? -5.043 -44.937 -26.917 1.00 20.21 77 TYR B C 1
ATOM 3215 O O . TYR B 1 77 ? -4.016 -45.594 -26.646 1.00 20.17 77 TYR B O 1
ATOM 3224 N N . GLY B 1 78 ? -6.285 -45.298 -26.589 1.00 20.93 78 GLY B N 1
ATOM 3225 C CA . GLY B 1 78 ? -6.602 -46.468 -25.754 1.00 21.37 78 GLY B CA 1
ATOM 3226 C C . GLY B 1 78 ? -6.043 -46.310 -24.352 1.00 21.08 78 GLY B C 1
ATOM 3227 O O . GLY B 1 78 ? -5.766 -45.165 -23.930 1.00 21.83 78 GLY B O 1
ATOM 3228 N N . ARG B 1 79 ? -5.871 -47.426 -23.651 1.00 20.10 79 ARG B N 1
ATOM 3229 C CA . ARG B 1 79 ? -5.458 -47.444 -22.226 1.00 20.71 79 ARG B CA 1
ATOM 3230 C C . ARG B 1 79 ? -3.931 -47.466 -22.132 1.00 20.34 79 ARG B C 1
ATOM 3231 O O . ARG B 1 79 ? -3.261 -47.873 -23.115 1.00 20.43 79 ARG B O 1
ATOM 3239 N N . GLY B 1 80 ? -3.419 -47.025 -20.986 1.00 19.80 80 GLY B N 1
ATOM 3240 C CA . GLY B 1 80 ? -2.036 -47.269 -20.551 1.00 20.19 80 GLY B CA 1
ATOM 3241 C C . GLY B 1 80 ? -1.104 -46.127 -20.903 1.00 18.75 80 GLY B C 1
ATOM 3242 O O . GLY B 1 80 ? -1.560 -45.114 -21.477 1.00 20.57 80 GLY B O 1
ATOM 3243 N N . ARG B 1 81 ? 0.164 -46.299 -20.538 1.00 18.00 81 ARG B N 1
ATOM 3244 C CA . ARG B 1 81 ? 1.285 -45.393 -20.880 1.00 17.74 81 ARG B CA 1
ATOM 3245 C C . ARG B 1 81 ? 1.803 -45.803 -22.257 1.00 17.30 81 ARG B C 1
ATOM 3246 O O . ARG B 1 81 ? 2.325 -46.921 -22.385 1.00 18.42 81 ARG B O 1
ATOM 3254 N N . ASN B 1 82 ? 1.642 -44.935 -23.253 1.00 16.67 82 ASN B N 1
ATOM 3255 C CA . ASN B 1 82 ? 2.048 -45.232 -24.646 1.00 15.89 82 ASN B CA 1
ATOM 3256 C C . ASN B 1 82 ? 3.145 -44.250 -25.060 1.00 15.72 82 ASN B C 1
ATOM 3257 O O . ASN B 1 82 ? 3.650 -43.517 -24.186 1.00 16.33 82 ASN B O 1
ATOM 3262 N N . THR B 1 83 ? 3.524 -44.277 -26.337 1.00 15.54 83 THR B N 1
ATOM 3263 C CA . THR B 1 83 ? 4.653 -43.496 -26.899 1.00 15.73 83 THR B CA 1
ATOM 3264 C C . THR B 1 83 ? 4.123 -42.610 -28.025 1.00 15.32 83 THR B C 1
ATOM 3265 O O . THR B 1 83 ? 3.498 -43.153 -28.950 1.00 16.10 83 THR B O 1
ATOM 3269 N N . PHE B 1 84 ? 4.372 -41.303 -27.943 1.00 15.49 84 PHE B N 1
ATOM 3270 C CA . PHE B 1 84 ? 4.008 -40.315 -28.988 1.00 15.92 84 PHE B CA 1
ATOM 3271 C C . PHE B 1 84 ? 5.285 -39.677 -29.535 1.00 15.41 84 PHE B C 1
ATOM 3272 O O . PHE B 1 84 ? 6.125 -39.215 -28.741 1.00 15.75 84 PHE B O 1
ATOM 3280 N N . TRP B 1 85 ? 5.407 -39.661 -30.863 1.00 16.19 85 TRP B N 1
ATOM 3281 C CA . TRP B 1 85 ? 6.626 -39.247 -31.604 1.00 15.94 85 TRP B CA 1
ATOM 3282 C C . TRP B 1 85 ? 6.298 -38.240 -32.703 1.00 15.98 85 TRP B C 1
ATOM 3283 O O . TRP B 1 85 ? 5.313 -38.465 -33.441 1.00 16.49 85 TRP B O 1
ATOM 3294 N N . ALA B 1 86 ? 7.176 -37.249 -32.867 1.00 16.81 86 ALA B N 1
ATOM 3295 C CA . ALA B 1 86 ? 7.436 -36.532 -34.137 1.00 17.09 86 ALA B CA 1
ATOM 3296 C C . ALA B 1 86 ? 6.132 -36.033 -34.745 1.00 17.01 86 ALA B C 1
ATOM 3297 O O . ALA B 1 86 ? 5.784 -36.401 -35.864 1.00 16.84 86 ALA B O 1
ATOM 3299 N N . PRO B 1 87 ? 5.376 -35.159 -34.047 1.00 18.73 87 PRO B N 1
ATOM 3300 C CA . PRO B 1 87 ? 4.135 -34.637 -34.609 1.00 18.96 87 PRO B CA 1
ATOM 3301 C C . PRO B 1 87 ? 4.414 -33.756 -35.831 1.00 18.66 87 PRO B C 1
ATOM 3302 O O . PRO B 1 87 ? 5.392 -33.024 -35.837 1.00 18.78 87 PRO B O 1
ATOM 3306 N N . GLU B 1 88 ? 3.567 -33.897 -36.848 1.00 18.41 88 GLU B N 1
ATOM 3307 C CA . GLU B 1 88 ? 3.323 -32.863 -37.877 1.00 18.00 88 GLU B CA 1
ATOM 3308 C C . GLU B 1 88 ? 2.123 -32.052 -37.386 1.00 17.88 88 GLU B C 1
ATOM 3309 O O . GLU B 1 88 ? 1.158 -32.673 -36.924 1.00 17.75 88 GLU B O 1
ATOM 3315 N N . VAL B 1 89 ? 2.183 -30.725 -37.463 1.00 17.18 89 VAL B N 1
ATOM 3316 C CA . VAL B 1 89 ? 1.017 -29.856 -37.144 1.00 18.02 89 VAL B CA 1
ATOM 3317 C C . VAL B 1 89 ? 0.899 -28.800 -38.240 1.00 18.68 89 VAL B C 1
ATOM 3318 O O . VAL B 1 89 ? 1.896 -28.098 -38.508 1.00 19.11 89 VAL B O 1
ATOM 3322 N N . ILE B 1 90 ? -0.276 -28.726 -38.861 1.00 18.96 90 ILE B N 1
ATOM 3323 C CA . ILE B 1 90 ? -0.626 -27.650 -39.829 1.00 20.62 90 ILE B CA 1
ATOM 3324 C C . ILE B 1 90 ? -1.884 -26.947 -39.324 1.00 20.63 90 ILE B C 1
ATOM 3325 O O . ILE B 1 90 ? -2.715 -27.593 -38.653 1.00 21.55 90 ILE B O 1
ATOM 3330 N N . PHE B 1 91 ? -1.993 -25.658 -39.623 1.00 20.82 91 PHE B N 1
ATOM 3331 C CA . PHE B 1 91 ? -3.210 -24.854 -39.388 1.00 20.69 91 PHE B CA 1
ATOM 3332 C C . PHE B 1 91 ? -3.993 -24.800 -40.699 1.00 21.53 91 PHE B C 1
ATOM 3333 O O . PHE B 1 91 ? -3.400 -24.439 -41.731 1.00 22.81 91 PHE B O 1
ATOM 3341 N N . TYR B 1 92 ? -5.270 -25.183 -40.663 1.00 22.76 92 TYR B N 1
ATOM 3342 C CA . TYR B 1 92 ? -6.164 -25.196 -41.849 1.00 23.92 92 TYR B CA 1
ATOM 3343 C C . TYR B 1 92 ? -7.617 -25.050 -41.396 1.00 23.85 92 TYR B C 1
ATOM 3344 O O . TYR B 1 92 ? -8.039 -25.777 -40.482 1.00 23.20 92 TYR B O 1
ATOM 3353 N N . GLU B 1 93 ? -8.349 -24.122 -42.016 1.00 25.38 93 GLU B N 1
ATOM 3354 C CA . GLU B 1 93 ? -9.804 -23.917 -41.791 1.00 26.07 93 GLU B CA 1
ATOM 3355 C C . GLU B 1 93 ? -10.069 -23.861 -40.281 1.00 23.97 93 GLU B C 1
ATOM 3356 O O . GLU B 1 93 ? -10.866 -24.674 -39.777 1.00 24.65 93 GLU B O 1
ATOM 3362 N N . GLY B 1 94 ? -9.372 -22.953 -39.594 1.00 24.03 94 GLY B N 1
ATOM 3363 C CA . GLY B 1 94 ? -9.650 -22.542 -38.205 1.00 24.87 94 GLY B CA 1
ATOM 3364 C C . GLY B 1 94 ? -9.195 -23.554 -37.166 1.00 23.81 94 GLY B C 1
ATOM 3365 O O . GLY B 1 94 ? -9.473 -23.313 -35.980 1.00 26.85 94 GLY B O 1
ATOM 3366 N N . GLU B 1 95 ? -8.514 -24.636 -37.563 1.00 22.21 95 GLU B N 1
ATOM 3367 C CA . GLU B 1 95 ? -8.097 -25.717 -36.630 1.00 21.92 95 GLU B CA 1
ATOM 3368 C C . GLU B 1 95 ? -6.646 -26.122 -36.886 1.00 19.63 95 GLU B C 1
ATOM 3369 O O . GLU B 1 95 ? -6.166 -25.986 -38.026 1.00 20.00 95 GLU B O 1
ATOM 3375 N N . TYR B 1 96 ? -5.991 -26.620 -35.840 1.00 18.76 96 TYR B N 1
ATOM 3376 C CA . TYR B 1 96 ? -4.663 -27.273 -35.908 1.00 18.41 96 TYR B CA 1
ATOM 3377 C C . TYR B 1 96 ? -4.901 -28.768 -36.110 1.00 18.72 96 TYR B C 1
ATOM 3378 O O . TYR B 1 96 ? -5.736 -29.351 -35.398 1.00 21.15 96 TYR B O 1
ATOM 3387 N N . HIS B 1 97 ? -4.207 -29.340 -37.091 1.00 18.20 97 HIS B N 1
ATOM 3388 C CA . HIS B 1 97 ? -4.310 -30.757 -37.514 1.00 18.06 97 HIS B CA 1
ATOM 3389 C C . HIS B 1 97 ? -2.970 -31.430 -37.219 1.00 18.24 97 HIS B C 1
ATOM 3390 O O . HIS B 1 97 ? -1.955 -30.993 -37.803 1.00 18.55 97 HIS B O 1
ATOM 3397 N N . MET B 1 98 ? -2.968 -32.421 -36.326 1.00 17.80 98 MET B N 1
ATOM 3398 C CA . MET B 1 98 ? -1.735 -33.126 -35.899 1.00 17.32 98 MET B CA 1
ATOM 3399 C C . MET B 1 98 ? -1.749 -34.551 -36.450 1.00 17.15 98 MET B C 1
ATOM 3400 O O . MET B 1 98 ? -2.758 -35.258 -36.254 1.00 17.87 98 MET B O 1
ATOM 3405 N N . TYR B 1 99 ? -0.646 -34.945 -37.086 1.00 17.54 99 TYR B N 1
ATOM 3406 C CA . TYR B 1 99 ? -0.360 -36.340 -37.500 1.00 17.13 99 TYR B CA 1
ATOM 3407 C C . TYR B 1 99 ? 0.841 -36.793 -36.680 1.00 17.55 99 TYR B C 1
ATOM 3408 O O . TYR B 1 99 ? 1.975 -36.365 -36.967 1.00 17.75 99 TYR B O 1
ATOM 3417 N N . VAL B 1 100 ? 0.558 -37.567 -35.633 1.00 17.47 100 VAL B N 1
ATOM 3418 C CA . VAL B 1 100 ? 1.552 -37.963 -34.601 1.00 17.63 100 VAL B CA 1
ATOM 3419 C C . VAL B 1 100 ? 1.803 -39.461 -34.759 1.00 16.99 100 VAL B C 1
ATOM 3420 O O . VAL B 1 100 ? 0.873 -40.197 -35.138 1.00 17.25 100 VAL B O 1
ATOM 3424 N N . SER B 1 101 ? 3.038 -39.878 -34.522 1.00 15.85 101 SER B N 1
ATOM 3425 C CA . SER B 1 101 ? 3.443 -41.298 -34.583 1.00 16.30 101 SER B CA 1
ATOM 3426 C C . SER B 1 101 ? 3.217 -41.913 -33.201 1.00 16.53 101 SER B C 1
ATOM 3427 O O . SER B 1 101 ? 3.540 -41.266 -32.190 1.00 17.28 101 SER B O 1
ATOM 3430 N N . PHE B 1 102 ? 2.608 -43.092 -33.178 1.00 16.99 102 PHE B N 1
ATOM 3431 C CA . PHE B 1 102 ? 2.206 -43.805 -31.946 1.00 17.32 102 PHE B CA 1
ATOM 3432 C C . PHE B 1 102 ? 2.937 -45.145 -31.900 1.00 17.43 102 PHE B C 1
ATOM 3433 O O . PHE B 1 102 ? 2.913 -45.881 -32.907 1.00 17.24 102 PHE B O 1
ATOM 3441 N N . VAL B 1 103 ? 3.574 -45.433 -30.766 1.00 16.83 103 VAL B N 1
ATOM 3442 C CA . VAL B 1 103 ? 4.108 -46.786 -30.445 1.00 17.21 103 VAL B CA 1
ATOM 3443 C C . VAL B 1 103 ? 3.364 -47.271 -29.208 1.00 16.87 103 VAL B C 1
ATOM 3444 O O . VAL B 1 103 ? 3.302 -46.568 -28.201 1.00 16.37 103 VAL B O 1
ATOM 3448 N N . PRO B 1 104 ? 2.743 -48.469 -29.254 1.00 17.32 104 PRO B N 1
ATOM 3449 C CA . PRO B 1 104 ? 2.040 -48.997 -28.091 1.00 18.00 104 PRO B CA 1
ATOM 3450 C C . PRO B 1 104 ? 3.003 -49.263 -26.928 1.00 17.53 104 PRO B C 1
ATOM 3451 O O . PRO B 1 104 ? 4.101 -49.760 -27.152 1.00 17.21 104 PRO B O 1
ATOM 3455 N N . GLY B 1 105 ? 2.560 -48.900 -25.724 1.00 17.32 105 GLY B N 1
ATOM 3456 C CA . GLY B 1 105 ? 3.290 -49.117 -24.467 1.00 17.55 105 GLY B CA 1
ATOM 3457 C C . GLY B 1 105 ? 4.593 -48.340 -24.430 1.00 17.00 105 GLY B C 1
ATOM 3458 O O . GLY B 1 105 ? 4.673 -47.241 -25.029 1.00 17.06 105 GLY B O 1
ATOM 3459 N N . VAL B 1 106 ? 5.585 -48.898 -23.740 1.00 16.46 106 VAL B N 1
ATOM 3460 C CA . VAL B 1 106 ? 6.940 -48.301 -23.584 1.00 16.87 106 VAL B CA 1
ATOM 3461 C C . VAL B 1 106 ? 7.942 -49.400 -23.909 1.00 17.04 106 VAL B C 1
ATOM 3462 O O . VAL B 1 106 ? 8.481 -50.042 -23.011 1.00 18.35 106 VAL B O 1
ATOM 3466 N N . PRO B 1 107 ? 8.158 -49.700 -25.208 1.00 16.72 107 PRO B N 1
ATOM 3467 C CA . PRO B 1 107 ? 9.154 -50.692 -25.603 1.00 16.84 107 PRO B CA 1
ATOM 3468 C C . PRO B 1 107 ? 10.566 -50.361 -25.102 1.00 16.41 107 PRO B C 1
ATOM 3469 O O . PRO B 1 107 ? 10.858 -49.216 -24.769 1.00 16.84 107 PRO B O 1
ATOM 3473 N N . GLN B 1 108 ? 11.408 -51.388 -25.057 1.00 16.48 108 GLN B N 1
ATOM 3474 C CA . GLN B 1 108 ? 12.837 -51.284 -24.673 1.00 16.76 108 GLN B CA 1
ATOM 3475 C C . GLN B 1 108 ? 13.708 -51.735 -25.850 1.00 16.61 108 GLN B C 1
ATOM 3476 O O . GLN B 1 108 ? 14.939 -51.833 -25.678 1.00 16.67 108 GLN B O 1
ATOM 3482 N N . ASP B 1 109 ? 13.083 -51.973 -27.003 1.00 17.65 109 ASP B N 1
ATOM 3483 C CA . ASP B 1 109 ? 13.753 -52.316 -28.282 1.00 18.67 109 ASP B CA 1
ATOM 3484 C C . ASP B 1 109 ? 12.851 -51.814 -29.412 1.00 18.75 109 ASP B C 1
ATOM 3485 O O . ASP B 1 109 ? 11.859 -51.119 -29.106 1.00 18.96 109 ASP B O 1
ATOM 3490 N N . TRP B 1 110 ? 13.157 -52.165 -30.660 1.00 19.81 110 TRP B N 1
ATOM 3491 C CA . TRP B 1 110 ? 12.379 -51.708 -31.842 1.00 20.51 110 TRP B CA 1
ATOM 3492 C C . TRP B 1 110 ? 11.245 -52.689 -32.179 1.00 20.34 110 TRP B C 1
ATOM 3493 O O . TRP B 1 110 ? 10.632 -52.510 -33.247 1.00 22.31 110 TRP B O 1
ATOM 3504 N N . ASN B 1 111 ? 10.954 -53.670 -31.318 1.00 20.36 111 ASN B N 1
ATOM 3505 C CA . ASN B 1 111 ? 10.023 -54.790 -31.640 1.00 21.43 111 ASN B CA 1
ATOM 3506 C C . ASN B 1 111 ? 8.588 -54.391 -31.281 1.00 21.57 111 ASN B C 1
ATOM 3507 O O . ASN B 1 111 ? 7.980 -55.034 -30.402 1.00 23.02 111 ASN B O 1
ATOM 3512 N N . ALA B 1 112 ? 8.045 -53.382 -31.960 1.00 20.16 112 ALA B N 1
ATOM 3513 C CA . ALA B 1 112 ? 6.664 -52.907 -31.738 1.00 19.78 112 ALA B CA 1
ATOM 3514 C C . ALA B 1 112 ? 6.119 -52.294 -33.023 1.00 18.84 112 ALA B C 1
ATOM 3515 O O . ALA B 1 112 ? 6.917 -51.901 -33.903 1.00 18.20 112 ALA B O 1
ATOM 3517 N N . GLU B 1 113 ? 4.795 -52.218 -33.111 1.00 19.46 113 GLU B N 1
ATOM 3518 C CA . GLU B 1 113 ? 4.090 -51.528 -34.213 1.00 19.62 113 GLU B CA 1
ATOM 3519 C C . GLU B 1 113 ? 4.339 -50.024 -34.087 1.00 18.17 113 GLU B C 1
ATOM 3520 O O . GLU B 1 113 ? 4.810 -49.571 -33.017 1.00 18.79 113 GLU B O 1
ATOM 3526 N N . ARG B 1 114 ? 4.080 -49.296 -35.168 1.00 16.94 114 ARG B N 1
ATOM 3527 C CA . ARG B 1 114 ? 4.003 -47.815 -35.180 1.00 17.55 114 ARG B CA 1
ATOM 3528 C C . ARG B 1 114 ? 2.834 -47.421 -36.079 1.00 17.75 114 ARG B C 1
ATOM 3529 O O . ARG B 1 114 ? 2.739 -47.967 -37.197 1.00 18.66 114 ARG B O 1
ATOM 3537 N N . TYR B 1 115 ? 1.969 -46.532 -35.594 1.00 18.43 115 TYR B N 1
ATOM 3538 C CA . TYR B 1 115 ? 0.833 -45.974 -36.367 1.00 18.84 115 TYR B CA 1
ATOM 3539 C C . TYR B 1 115 ? 1.012 -44.465 -36.474 1.00 17.77 115 TYR B C 1
ATOM 3540 O O . TYR B 1 115 ? 1.698 -43.862 -35.630 1.00 19.31 115 TYR B O 1
ATOM 3549 N N . ILE B 1 116 ? 0.367 -43.872 -37.469 1.00 17.19 116 ILE B N 1
ATOM 3550 C CA . ILE B 1 116 ? 0.170 -42.402 -37.528 1.00 18.03 116 ILE B CA 1
ATOM 3551 C C . ILE B 1 116 ? -1.290 -42.128 -37.154 1.00 17.89 116 ILE B C 1
ATOM 3552 O O . ILE B 1 116 ? -2.197 -42.783 -37.713 1.00 18.38 116 ILE B O 1
ATOM 3557 N N . LEU B 1 117 ? -1.485 -41.250 -36.170 1.00 17.28 117 LEU B N 1
ATOM 3558 C CA . LEU B 1 117 ? -2.810 -40.882 -35.623 1.00 16.55 117 LEU B CA 1
ATOM 3559 C C . LEU B 1 117 ? -3.085 -39.418 -35.956 1.00 16.71 117 LEU B C 1
ATOM 3560 O O . LEU B 1 117 ? -2.137 -38.612 -35.929 1.00 17.09 117 LEU B O 1
ATOM 3565 N N . TYR B 1 118 ? -4.349 -39.109 -36.225 1.00 17.08 118 TYR B N 1
ATOM 3566 C CA . TYR B 1 118 ? -4.858 -37.751 -36.524 1.00 17.84 118 TYR B CA 1
ATOM 3567 C C . TYR B 1 118 ? -5.615 -37.244 -35.298 1.00 17.69 118 TYR B C 1
ATOM 3568 O O . TYR B 1 118 ? -6.585 -37.905 -34.881 1.00 17.96 118 TYR B O 1
ATOM 3577 N N . TYR B 1 119 ? -5.142 -36.133 -34.726 1.00 17.99 119 TYR B N 1
ATOM 3578 C CA . TYR B 1 119 ? -5.814 -35.353 -33.659 1.00 17.99 119 TYR B CA 1
ATOM 3579 C C . TYR B 1 119 ? -6.021 -33.929 -34.178 1.00 17.99 119 TYR B C 1
ATOM 3580 O O . TYR B 1 119 ? -5.223 -33.476 -35.020 1.00 17.61 119 TYR B O 1
ATOM 3589 N N . LYS B 1 120 ? -7.047 -33.235 -33.687 1.00 19.33 120 LYS B N 1
ATOM 3590 C CA . LYS B 1 120 ? -7.292 -31.820 -34.061 1.00 19.88 120 LYS B CA 1
ATOM 3591 C C . LYS B 1 120 ? -7.442 -30.984 -32.792 1.00 19.60 120 LYS B C 1
ATOM 3592 O O . LYS B 1 120 ? -7.796 -31.537 -31.731 1.00 20.02 120 LYS B O 1
ATOM 3598 N N . SER B 1 121 ? -7.163 -29.689 -32.911 1.00 19.65 121 SER B N 1
ATOM 3599 C CA . SER B 1 121 ? -7.194 -28.724 -31.788 1.00 19.40 121 SER B CA 1
ATOM 3600 C C . SER B 1 121 ? -7.655 -27.362 -32.300 1.00 19.62 121 SER B C 1
ATOM 3601 O O . SER B 1 121 ? -7.314 -27.005 -33.448 1.00 21.11 121 SER B O 1
ATOM 3604 N N . LYS B 1 122 ? -8.399 -26.637 -31.467 1.00 19.59 122 LYS B N 1
ATOM 3605 C CA . LYS B 1 122 ? -8.761 -25.221 -31.720 1.00 21.10 122 LYS B CA 1
ATOM 3606 C C . LYS B 1 122 ? -7.677 -24.297 -31.152 1.00 19.89 122 LYS B C 1
ATOM 3607 O O . LYS B 1 122 ? -7.653 -23.127 -31.568 1.00 20.05 122 LYS B O 1
ATOM 3613 N N . ASN B 1 123 ? -6.825 -24.778 -30.233 1.00 18.49 123 ASN B N 1
ATOM 3614 C CA . ASN B 1 123 ? -6.015 -23.872 -29.371 1.00 19.13 123 ASN B CA 1
ATOM 3615 C C . ASN B 1 123 ? -4.593 -24.389 -29.094 1.00 18.77 123 ASN B C 1
ATOM 3616 O O . ASN B 1 123 ? -3.911 -23.732 -28.293 1.00 20.50 123 ASN B O 1
ATOM 3621 N N . LEU B 1 124 ? -4.175 -25.508 -29.701 1.00 18.92 124 LEU B N 1
ATOM 3622 C CA . LEU B 1 124 ? -2.835 -26.154 -29.559 1.00 18.69 124 LEU B CA 1
ATOM 3623 C C . LEU B 1 124 ? -2.635 -26.799 -28.177 1.00 18.09 124 LEU B C 1
ATOM 3624 O O . LEU B 1 124 ? -1.739 -27.636 -28.079 1.00 18.92 124 LEU B O 1
ATOM 3629 N N . TRP B 1 125 ? -3.390 -26.423 -27.142 1.00 18.68 125 TRP B N 1
ATOM 3630 C CA . TRP B 1 125 ? -3.303 -27.063 -25.799 1.00 19.15 125 TRP B CA 1
ATOM 3631 C C . TRP B 1 125 ? -4.085 -28.380 -25.788 1.00 19.51 125 TRP B C 1
ATOM 3632 O O . TRP B 1 125 ? -3.550 -29.390 -25.284 1.00 19.87 125 TRP B O 1
ATOM 3643 N N . ASP B 1 126 ? -5.324 -28.339 -26.285 1.00 19.86 126 ASP B N 1
ATOM 3644 C CA . ASP B 1 126 ? -6.356 -29.385 -26.072 1.00 20.41 126 ASP B CA 1
ATOM 3645 C C . ASP B 1 126 ? -6.620 -30.084 -27.403 1.00 20.36 126 ASP B C 1
ATOM 3646 O O . ASP B 1 126 ? -6.959 -29.393 -28.382 1.00 21.78 126 ASP B O 1
ATOM 3651 N N . TRP B 1 127 ? -6.480 -31.408 -27.420 1.00 19.40 127 TRP B N 1
ATOM 3652 C CA . TRP B 1 127 ? -6.513 -32.226 -28.655 1.00 19.52 127 TRP B CA 1
ATOM 3653 C C . TRP B 1 127 ? -7.634 -33.257 -28.560 1.00 19.90 127 TRP B C 1
ATOM 3654 O O . TRP B 1 127 ? -7.841 -33.815 -27.472 1.00 21.38 127 TRP B O 1
ATOM 3665 N N . GLU B 1 128 ? -8.336 -33.444 -29.675 1.00 20.52 128 GLU B N 1
ATOM 3666 C CA . GLU B 1 128 ? -9.418 -34.435 -29.856 1.00 22.62 128 GLU B CA 1
ATOM 3667 C C . GLU B 1 128 ? -8.923 -35.479 -30.857 1.00 21.46 128 GLU B C 1
ATOM 3668 O O . GLU B 1 128 ? -8.482 -35.092 -31.960 1.00 20.30 128 GLU B O 1
ATOM 3674 N N . PHE B 1 129 ? -8.972 -36.750 -30.477 1.00 21.10 129 PHE B N 1
ATOM 3675 C CA . PHE B 1 129 ? -8.647 -37.876 -31.382 1.00 21.20 129 PHE B CA 1
ATOM 3676 C C . PHE B 1 129 ? -9.677 -37.905 -32.513 1.00 21.17 129 PHE B C 1
ATOM 3677 O O . PHE B 1 129 ? -10.887 -37.811 -32.229 1.00 22.11 129 PHE B O 1
ATOM 3685 N N . VAL B 1 130 ? -9.209 -38.023 -33.758 1.00 20.81 130 VAL B N 1
ATOM 3686 C CA . VAL B 1 130 ? -10.095 -38.182 -34.947 1.00 21.49 130 VAL B CA 1
ATOM 3687 C C . VAL B 1 130 ? -10.035 -39.640 -35.400 1.00 21.19 130 VAL B C 1
ATOM 3688 O O . VAL B 1 130 ? -11.074 -40.314 -35.340 1.00 23.88 130 VAL B O 1
ATOM 3692 N N . CYS B 1 131 ? -8.872 -40.115 -35.840 1.00 20.94 131 CYS B N 1
ATOM 3693 C CA . CYS B 1 131 ? -8.738 -41.493 -36.377 1.00 21.96 131 CYS B CA 1
ATOM 3694 C C . CYS B 1 131 ? -7.277 -41.934 -36.447 1.00 21.49 131 CYS B C 1
ATOM 3695 O O . CYS B 1 131 ? -6.371 -41.072 -36.438 1.00 21.39 131 CYS B O 1
ATOM 3698 N N . LYS B 1 132 ? -7.089 -43.251 -36.516 1.00 20.94 132 LYS B N 1
ATOM 3699 C CA . LYS B 1 132 ? -5.824 -43.906 -36.919 1.00 21.91 132 LYS B CA 1
ATOM 3700 C C . LYS B 1 132 ? -5.807 -43.980 -38.447 1.00 21.54 132 LYS B C 1
ATOM 3701 O O . LYS B 1 132 ? -6.800 -44.473 -39.025 1.00 23.82 132 LYS B O 1
ATOM 3707 N N . LEU B 1 133 ? -4.734 -43.505 -39.080 1.00 21.04 133 LEU B N 1
ATOM 3708 C CA . LEU B 1 133 ? -4.565 -43.603 -40.554 1.00 22.46 133 LEU B CA 1
ATOM 3709 C C . LEU B 1 133 ? -4.307 -45.067 -40.925 1.00 23.06 133 LEU B C 1
ATOM 3710 O O . LEU B 1 133 ? -3.629 -45.770 -40.152 1.00 23.75 133 LEU B O 1
ATOM 3715 N N . GLU B 1 134 ? -4.856 -45.516 -42.053 1.00 23.98 134 GLU B N 1
ATOM 3716 C CA . GLU B 1 134 ? -4.576 -46.861 -42.620 1.00 25.68 134 GLU B CA 1
ATOM 3717 C C . GLU B 1 134 ? -3.581 -46.672 -43.766 1.00 24.45 134 GLU B C 1
ATOM 3718 O O . GLU B 1 134 ? -4.008 -46.355 -44.886 1.00 26.39 134 GLU B O 1
ATOM 3724 N N . LEU B 1 135 ? -2.291 -46.804 -43.466 1.00 22.70 135 LEU B N 1
ATOM 3725 C CA . LEU B 1 135 ? -1.201 -46.589 -44.448 1.00 22.38 135 LEU B CA 1
ATOM 3726 C C . LEU B 1 135 ? -0.625 -47.954 -44.844 1.00 22.69 135 LEU B C 1
ATOM 3727 O O . LEU B 1 135 ? -1.312 -48.975 -44.625 1.00 24.10 135 LEU B O 1
ATOM 3732 N N . SER B 1 136 ? 0.559 -47.966 -45.455 1.00 21.96 136 SER B N 1
ATOM 3733 C CA . SER B 1 136 ? 1.126 -49.120 -46.198 1.00 21.93 136 SER B CA 1
ATOM 3734 C C . SER B 1 136 ? 1.530 -50.262 -45.256 1.00 21.59 136 SER B C 1
ATOM 3735 O O . SER B 1 136 ? 1.720 -51.379 -45.757 1.00 23.13 136 SER B O 1
ATOM 3738 N N . SER B 1 137 ? 1.673 -50.012 -43.952 1.00 20.97 137 SER B N 1
ATOM 3739 C CA . SER B 1 137 ? 2.047 -51.058 -42.964 1.00 21.19 137 SER B CA 1
ATOM 3740 C C . SER B 1 137 ? 1.663 -50.636 -41.544 1.00 21.36 137 SER B C 1
ATOM 3741 O O . SER B 1 137 ? 1.189 -49.504 -41.360 1.00 21.22 137 SER B O 1
ATOM 3744 N N . ASN B 1 138 ? 1.903 -51.542 -40.591 1.00 22.67 138 ASN B N 1
ATOM 3745 C CA . ASN B 1 138 ? 1.734 -51.348 -39.127 1.00 23.79 138 ASN B CA 1
ATOM 3746 C C . ASN B 1 138 ? 3.051 -50.859 -38.500 1.00 21.43 138 ASN B C 1
ATOM 3747 O O . ASN B 1 138 ? 3.188 -50.978 -37.266 1.00 20.15 138 ASN B O 1
ATOM 3752 N N . LYS B 1 139 ? 3.988 -50.338 -39.303 1.00 19.72 139 LYS B N 1
ATOM 3753 C CA . LYS B 1 139 ? 5.249 -49.722 -38.808 1.00 20.35 139 LYS B CA 1
ATOM 3754 C C . LYS B 1 139 ? 5.521 -48.443 -39.603 1.00 18.52 139 LYS B C 1
ATOM 3755 O O . LYS B 1 139 ? 6.478 -48.422 -40.396 1.00 19.79 139 LYS B O 1
ATOM 3761 N N . VAL B 1 140 ? 4.703 -47.414 -39.379 1.00 17.94 140 VAL B N 1
ATOM 3762 C CA . VAL B 1 140 ? 4.768 -46.125 -40.124 1.00 18.14 140 VAL B CA 1
ATOM 3763 C C . VAL B 1 140 ? 4.958 -44.984 -39.119 1.00 17.61 140 VAL B C 1
ATOM 3764 O O . VAL B 1 140 ? 4.256 -44.977 -38.079 1.00 16.95 140 VAL B O 1
ATOM 3768 N N . ILE B 1 141 ? 5.901 -44.077 -39.402 1.00 17.58 141 ILE B N 1
ATOM 3769 C CA . ILE B 1 141 ? 6.224 -42.924 -38.510 1.00 17.97 141 ILE B CA 1
ATOM 3770 C C . ILE B 1 141 ? 6.589 -41.687 -39.331 1.00 17.42 141 ILE B C 1
ATOM 3771 O O . ILE B 1 141 ? 6.801 -41.802 -40.555 1.00 17.57 141 ILE B O 1
ATOM 3776 N N . ASP B 1 142 ? 6.674 -40.551 -38.636 1.00 16.89 142 ASP B N 1
ATOM 3777 C CA . ASP B 1 142 ? 7.350 -39.309 -39.095 1.00 17.51 142 ASP B CA 1
ATOM 3778 C C . ASP B 1 142 ? 6.562 -38.677 -40.246 1.00 17.25 142 ASP B C 1
ATOM 3779 O O . ASP B 1 142 ? 7.166 -38.399 -41.303 1.00 17.81 142 ASP B O 1
ATOM 3784 N N . ALA B 1 143 ? 5.268 -38.425 -40.044 1.00 17.49 143 ALA B N 1
ATOM 3785 C CA . ALA B 1 143 ? 4.399 -37.770 -41.049 1.00 17.97 143 ALA B CA 1
ATOM 3786 C C . ALA B 1 143 ? 4.901 -36.350 -41.323 1.00 17.44 143 ALA B C 1
ATOM 3787 O O . ALA B 1 143 ? 5.319 -35.668 -40.380 1.00 17.84 143 ALA B O 1
ATOM 3789 N N . CYS B 1 144 ? 4.845 -35.922 -42.584 1.00 17.92 144 CYS B N 1
ATOM 3790 C CA . CYS B 1 144 ? 4.791 -34.487 -42.963 1.00 17.42 144 CYS B CA 1
ATOM 3791 C C . CYS B 1 144 ? 3.697 -34.318 -44.015 1.00 17.51 144 CYS B C 1
ATOM 3792 O O . CYS B 1 144 ? 3.403 -35.289 -44.735 1.00 18.06 144 CYS B O 1
ATOM 3795 N N . VAL B 1 145 ? 3.079 -33.142 -44.054 1.00 18.41 145 VAL B N 1
ATOM 3796 C CA . VAL B 1 145 ? 1.935 -32.858 -44.962 1.00 20.21 145 VAL B CA 1
ATOM 3797 C C . VAL B 1 145 ? 2.262 -31.590 -45.750 1.00 19.82 145 VAL B C 1
ATOM 3798 O O . VAL B 1 145 ? 2.946 -30.697 -45.206 1.00 20.09 145 VAL B O 1
ATOM 3802 N N . PHE B 1 146 ? 1.814 -31.539 -47.001 1.00 19.71 146 PHE B N 1
ATOM 3803 C CA . PHE B 1 146 ? 1.888 -30.329 -47.853 1.00 21.09 146 PHE B CA 1
ATOM 3804 C C . PHE B 1 146 ? 0.654 -30.293 -48.752 1.00 22.03 146 PHE B C 1
ATOM 3805 O O . PHE B 1 146 ? 0.295 -31.339 -49.323 1.00 22.43 146 PHE B O 1
ATOM 3813 N N . GLN B 1 147 ? 0.008 -29.130 -48.849 1.00 24.12 147 GLN B N 1
ATOM 3814 C CA . GLN B 1 147 ? -1.178 -28.949 -49.723 1.00 25.64 147 GLN B CA 1
ATOM 3815 C C . GLN B 1 147 ? -0.693 -28.710 -51.154 1.00 26.96 147 GLN B C 1
ATOM 3816 O O . GLN B 1 147 ? 0.137 -27.798 -51.359 1.00 27.85 147 GLN B O 1
ATOM 3822 N N . MET B 1 148 ? -1.190 -29.516 -52.093 1.00 26.31 148 MET B N 1
ATOM 3823 C CA . MET B 1 148 ? -0.864 -29.434 -53.539 1.00 28.38 148 MET B CA 1
ATOM 3824 C C . MET B 1 148 ? -1.724 -28.347 -54.180 1.00 28.88 148 MET B C 1
ATOM 3825 O O . MET B 1 148 ? -2.729 -27.932 -53.604 1.00 28.97 148 MET B O 1
ATOM 3830 N N . PRO B 1 149 ? -1.339 -27.822 -55.368 1.00 31.21 149 PRO B N 1
ATOM 3831 C CA . PRO B 1 149 ? -2.071 -26.721 -56.003 1.00 31.81 149 PRO B CA 1
ATOM 3832 C C . PRO B 1 149 ? -3.571 -26.968 -56.245 1.00 32.50 149 PRO B C 1
ATOM 3833 O O . PRO B 1 149 ? -4.315 -26.000 -56.223 1.00 34.72 149 PRO B O 1
ATOM 3837 N N . ASP B 1 150 ? -3.984 -28.224 -56.455 1.00 32.68 150 ASP B N 1
ATOM 3838 C CA . ASP B 1 150 ? -5.403 -28.603 -56.714 1.00 35.85 150 ASP B CA 1
ATOM 3839 C C . ASP B 1 150 ? -6.201 -28.642 -55.400 1.00 34.84 150 ASP B C 1
ATOM 3840 O O . ASP B 1 150 ? -7.422 -28.882 -55.470 1.00 36.66 150 ASP B O 1
ATOM 3845 N N . GLY B 1 151 ? -5.546 -28.430 -54.251 1.00 32.62 151 GLY B N 1
ATOM 3846 C CA . GLY B 1 151 ? -6.196 -28.341 -52.928 1.00 31.59 151 GLY B CA 1
ATOM 3847 C C . GLY B 1 151 ? -6.098 -29.639 -52.142 1.00 30.70 151 GLY B C 1
ATOM 3848 O O . GLY B 1 151 ? -6.370 -29.602 -50.925 1.00 30.61 151 GLY B O 1
ATOM 3849 N N . THR B 1 152 ? -5.748 -30.748 -52.807 1.00 31.28 152 THR B N 1
ATOM 3850 C CA . THR B 1 152 ? -5.459 -32.064 -52.175 1.00 31.62 152 THR B CA 1
ATOM 3851 C C . THR B 1 152 ? -4.250 -31.911 -51.245 1.00 28.08 152 THR B C 1
ATOM 3852 O O . THR B 1 152 ? -3.360 -31.099 -51.552 1.00 30.34 152 THR B O 1
ATOM 3856 N N . PHE B 1 153 ? -4.228 -32.662 -50.146 1.00 25.78 153 PHE B N 1
ATOM 3857 C CA . PHE B 1 153 ? -3.065 -32.758 -49.230 1.00 24.29 153 PHE B CA 1
ATOM 3858 C C . PHE B 1 153 ? -2.277 -34.017 -49.579 1.00 23.71 153 PHE B C 1
ATOM 3859 O O . PHE B 1 153 ? -2.887 -35.065 -49.840 1.00 25.26 153 PHE B O 1
ATOM 3867 N N . ARG B 1 154 ? -0.954 -33.893 -49.606 1.00 22.01 154 ARG B N 1
ATOM 3868 C CA . ARG B 1 154 ? -0.033 -35.043 -49.736 1.00 22.36 154 ARG B CA 1
ATOM 3869 C C . ARG B 1 154 ? 0.674 -35.232 -48.395 1.00 21.42 154 ARG B C 1
ATOM 3870 O O . ARG B 1 154 ? 1.062 -34.226 -47.778 1.00 20.75 154 ARG B O 1
ATOM 3878 N N . MET B 1 155 ? 0.801 -36.482 -47.957 1.00 20.82 155 MET B N 1
ATOM 3879 C CA . MET B 1 155 ? 1.553 -36.855 -46.737 1.00 20.13 155 MET B CA 1
ATOM 3880 C C . MET B 1 155 ? 2.742 -37.709 -47.161 1.00 19.54 155 MET B C 1
ATOM 3881 O O . MET B 1 155 ? 2.561 -38.564 -48.048 1.00 20.03 155 MET B O 1
ATOM 3886 N N . TRP B 1 156 ? 3.898 -37.484 -46.539 1.00 17.96 156 TRP B N 1
ATOM 3887 C CA . TRP B 1 156 ? 5.054 -38.407 -46.628 1.00 18.24 156 TRP B CA 1
ATOM 3888 C C . TRP B 1 156 ? 5.320 -38.981 -45.241 1.00 17.59 156 TRP B C 1
ATOM 3889 O O . TRP B 1 156 ? 5.054 -38.296 -44.236 1.00 17.91 156 TRP B O 1
ATOM 3900 N N . TYR B 1 157 ? 5.813 -40.210 -45.198 1.00 18.24 157 TYR B N 1
ATOM 3901 C CA . TYR B 1 157 ? 6.079 -40.937 -43.939 1.00 18.08 157 TYR B CA 1
ATOM 3902 C C . TYR B 1 157 ? 7.105 -42.029 -44.223 1.00 18.13 157 TYR B C 1
ATOM 3903 O O . TYR B 1 157 ? 7.350 -42.365 -45.404 1.00 18.73 157 TYR B O 1
ATOM 3912 N N . LYS B 1 158 ? 7.699 -42.542 -43.153 1.00 18.15 158 LYS B N 1
ATOM 3913 C CA . LYS B 1 158 ? 8.694 -43.637 -43.198 1.00 18.26 158 LYS B CA 1
ATOM 3914 C C . LYS B 1 158 ? 7.948 -44.956 -42.995 1.00 18.31 158 LYS B C 1
ATOM 3915 O O . LYS B 1 158 ? 7.215 -45.070 -41.998 1.00 19.09 158 LYS B O 1
ATOM 3921 N N . ASP B 1 159 ? 8.117 -45.908 -43.914 1.00 18.09 159 ASP B N 1
ATOM 3922 C CA . ASP B 1 159 ? 7.548 -47.270 -43.777 1.00 18.37 159 ASP B CA 1
ATOM 3923 C C . ASP B 1 159 ? 8.685 -48.216 -43.384 1.00 18.30 159 ASP B C 1
ATOM 3924 O O . ASP B 1 159 ? 9.449 -48.628 -44.267 1.00 18.76 159 ASP B O 1
ATOM 3929 N N . GLU B 1 160 ? 8.786 -48.536 -42.095 1.00 19.00 160 GLU B N 1
ATOM 3930 C CA . GLU B 1 160 ? 9.859 -49.411 -41.556 1.00 19.94 160 GLU B CA 1
ATOM 3931 C C . GLU B 1 160 ? 9.635 -50.855 -42.014 1.00 19.84 160 GLU B C 1
ATOM 3932 O O . GLU B 1 160 ? 10.621 -51.612 -42.027 1.00 21.95 160 GLU B O 1
ATOM 3938 N N . ALA B 1 161 ? 8.402 -51.229 -42.374 1.00 20.16 161 ALA B N 1
ATOM 3939 C CA . ALA B 1 161 ? 8.083 -52.584 -42.889 1.00 21.99 161 ALA B CA 1
ATOM 3940 C C . ALA B 1 161 ? 8.632 -52.751 -44.313 1.00 22.45 161 ALA B C 1
ATOM 3941 O O . ALA B 1 161 ? 8.814 -53.909 -44.728 1.00 24.46 161 ALA B O 1
ATOM 3943 N N . ASP B 1 162 ? 8.884 -51.650 -45.037 1.00 22.09 162 ASP B N 1
ATOM 3944 C CA . ASP B 1 162 ? 9.486 -51.682 -46.398 1.00 21.94 162 ASP B CA 1
ATOM 3945 C C . ASP B 1 162 ? 10.789 -50.873 -46.401 1.00 20.66 162 ASP B C 1
ATOM 3946 O O . ASP B 1 162 ? 10.811 -49.781 -46.993 1.00 20.36 162 ASP B O 1
ATOM 3951 N N . HIS B 1 163 ? 11.831 -51.403 -45.755 1.00 21.12 163 HIS B N 1
ATOM 3952 C CA . HIS B 1 163 ? 13.243 -50.942 -45.859 1.00 21.29 163 HIS B CA 1
ATOM 3953 C C . HIS B 1 163 ? 13.410 -49.504 -45.350 1.00 20.92 163 HIS B C 1
ATOM 3954 O O . HIS B 1 163 ? 14.404 -48.872 -45.727 1.00 21.36 163 HIS B O 1
ATOM 3961 N N . SER B 1 164 ? 12.496 -49.009 -44.508 1.00 20.25 164 SER B N 1
ATOM 3962 C CA . SER B 1 164 ? 12.496 -47.609 -44.008 1.00 19.83 164 SER B CA 1
ATOM 3963 C C . SER B 1 164 ? 12.552 -46.643 -45.198 1.00 20.06 164 SER B C 1
ATOM 3964 O O . SER B 1 164 ? 13.276 -45.624 -45.124 1.00 19.96 164 SER B O 1
ATOM 3967 N N . TYR B 1 165 ? 11.804 -46.953 -46.260 1.00 20.07 165 TYR B N 1
ATOM 3968 C CA . TYR B 1 165 ? 11.625 -46.063 -47.431 1.00 20.87 165 TYR B CA 1
ATOM 3969 C C . TYR B 1 165 ? 10.578 -44.999 -47.102 1.00 19.48 165 TYR B C 1
ATOM 3970 O O . TYR B 1 165 ? 9.663 -45.261 -46.299 1.00 19.01 165 TYR B O 1
ATOM 3979 N N . ILE B 1 166 ? 10.718 -43.827 -47.721 1.00 19.05 166 ILE B N 1
ATOM 3980 C CA . ILE B 1 166 ? 9.700 -42.742 -47.662 1.00 18.46 166 ILE B CA 1
ATOM 3981 C C . ILE B 1 166 ? 8.574 -43.099 -48.638 1.00 18.95 166 ILE B C 1
ATOM 3982 O O . ILE B 1 166 ? 8.860 -43.317 -49.839 1.00 19.59 166 ILE B O 1
ATOM 3987 N N . TYR B 1 167 ? 7.349 -43.179 -48.113 1.00 19.01 167 TYR B N 1
ATOM 3988 C CA . TYR B 1 167 ? 6.088 -43.403 -48.861 1.00 19.85 167 TYR B CA 1
ATOM 3989 C C . TYR B 1 167 ? 5.310 -42.089 -48.920 1.00 20.19 167 TYR B C 1
ATOM 3990 O O . TYR B 1 167 ? 5.570 -41.195 -48.096 1.00 19.78 167 TYR B O 1
ATOM 3999 N N . ALA B 1 168 ? 4.369 -41.997 -49.859 1.00 21.55 168 ALA B N 1
ATOM 4000 C CA . ALA B 1 168 ? 3.427 -40.864 -49.996 1.00 22.54 168 ALA B CA 1
ATOM 4001 C C . ALA B 1 168 ? 1.990 -41.381 -49.898 1.00 22.71 168 ALA B C 1
ATOM 4002 O O . ALA B 1 168 ? 1.739 -42.551 -50.252 1.00 23.66 168 ALA B O 1
ATOM 4004 N N . ALA B 1 169 ? 1.093 -40.521 -49.416 1.00 22.16 169 ALA B N 1
ATOM 4005 C CA . ALA B 1 169 ? -0.368 -40.730 -49.362 1.00 22.75 169 ALA B CA 1
ATOM 4006 C C . ALA B 1 169 ? -1.036 -39.392 -49.678 1.00 23.01 169 ALA B C 1
ATOM 4007 O O . ALA B 1 169 ? -0.329 -38.362 -49.670 1.00 22.29 169 ALA B O 1
ATOM 4009 N N . GLU B 1 170 ? -2.335 -39.393 -49.967 1.00 24.32 170 GLU B N 1
ATOM 4010 C CA . GLU B 1 170 ? -3.057 -38.139 -50.295 1.00 25.34 170 GLU B CA 1
ATOM 4011 C C . GLU B 1 170 ? -4.442 -38.148 -49.647 1.00 24.92 170 GLU B C 1
ATOM 4012 O O . GLU B 1 170 ? -4.970 -39.239 -49.352 1.00 24.82 170 GLU B O 1
ATOM 4018 N N . SER B 1 171 ? -4.991 -36.956 -49.428 1.00 25.03 171 SER B N 1
ATOM 4019 C CA . SER B 1 171 ? -6.309 -36.744 -48.781 1.00 26.35 171 SER B CA 1
ATOM 4020 C C . SER B 1 171 ? -6.943 -35.455 -49.302 1.00 26.95 171 SER B C 1
ATOM 4021 O O . SER B 1 171 ? -6.205 -34.469 -49.485 1.00 28.04 171 SER B O 1
ATOM 4024 N N . ASN B 1 172 ? -8.262 -35.481 -49.504 1.00 28.17 172 ASN B N 1
ATOM 4025 C CA . ASN B 1 172 ? -9.089 -34.306 -49.881 1.00 31.41 172 ASN B CA 1
ATOM 4026 C C . ASN B 1 172 ? -9.710 -33.668 -48.633 1.00 31.61 172 ASN B C 1
ATOM 4027 O O . ASN B 1 172 ? -10.198 -32.533 -48.760 1.00 36.39 172 ASN B O 1
ATOM 4032 N N . ASN B 1 173 ? -9.717 -34.361 -47.486 1.00 30.45 173 ASN B N 1
ATOM 4033 C CA . ASN B 1 173 ? -10.484 -33.927 -46.284 1.00 32.12 173 ASN B CA 1
ATOM 4034 C C . ASN B 1 173 ? -9.642 -33.979 -44.998 1.00 31.49 173 ASN B C 1
ATOM 4035 O O . ASN B 1 173 ? -10.226 -33.702 -43.932 1.00 33.83 173 ASN B O 1
ATOM 4040 N N . LEU B 1 174 ? -8.350 -34.326 -45.080 1.00 30.04 174 LEU B N 1
ATOM 4041 C CA . LEU B 1 174 ? -7.377 -34.372 -43.943 1.00 29.43 174 LEU B CA 1
ATOM 4042 C C . LEU B 1 174 ? -7.657 -35.554 -43.000 1.00 28.37 174 LEU B C 1
ATOM 4043 O O . LEU B 1 174 ? -6.823 -35.785 -42.097 1.00 28.49 174 LEU B O 1
ATOM 4048 N N . LYS B 1 175 ? -8.755 -36.290 -43.195 1.00 30.07 175 LYS B N 1
ATOM 4049 C CA . LYS B 1 175 ? -9.153 -37.424 -42.320 1.00 31.29 175 LYS B CA 1
ATOM 4050 C C . LYS B 1 175 ? -8.886 -38.754 -43.034 1.00 31.67 175 LYS B C 1
ATOM 4051 O O . LYS B 1 175 ? -8.272 -39.631 -42.413 1.00 31.86 175 LYS B O 1
ATOM 4057 N N . ASP B 1 176 ? -9.350 -38.898 -44.278 1.00 31.61 176 ASP B N 1
ATOM 4058 C CA . ASP B 1 176 ? -9.250 -40.152 -45.075 1.00 32.54 176 ASP B CA 1
ATOM 4059 C C . ASP B 1 176 ? -8.045 -40.049 -46.012 1.00 31.03 176 ASP B C 1
ATOM 4060 O O . ASP B 1 176 ? -7.996 -39.081 -46.799 1.00 31.91 176 ASP B O 1
ATOM 4065 N N . TRP B 1 177 ? -7.115 -41.005 -45.923 1.00 31.22 177 TRP B N 1
ATOM 4066 C CA . TRP B 1 177 ? -5.834 -40.994 -46.678 1.00 30.10 177 TRP B CA 1
ATOM 4067 C C . TRP B 1 177 ? -5.744 -42.232 -47.571 1.00 31.89 177 TRP B C 1
ATOM 4068 O O . TRP B 1 177 ? -5.971 -43.349 -47.063 1.00 36.31 177 TRP B O 1
ATOM 4079 N N . LYS B 1 178 ? -5.450 -42.014 -48.857 1.00 31.04 178 LYS B N 1
ATOM 4080 C CA . LYS B 1 178 ? -5.186 -43.074 -49.863 1.00 33.33 178 LYS B CA 1
ATOM 4081 C C . LYS B 1 178 ? -3.672 -43.198 -50.047 1.00 31.03 178 LYS B C 1
ATOM 4082 O O . LYS B 1 178 ? -3.027 -42.160 -50.281 1.00 29.71 178 LYS B O 1
ATOM 4088 N N . ILE B 1 179 ? -3.143 -44.422 -49.968 1.00 28.96 179 ILE B N 1
ATOM 4089 C CA . ILE B 1 179 ? -1.694 -44.722 -50.171 1.00 28.44 179 ILE B CA 1
ATOM 4090 C C . ILE B 1 179 ? -1.365 -44.499 -51.650 1.00 28.07 179 ILE B C 1
ATOM 4091 O O . ILE B 1 179 ? -2.090 -45.053 -52.498 1.00 29.19 179 ILE B O 1
ATOM 4096 N N . LEU B 1 180 ? -0.317 -43.723 -51.942 1.00 27.43 180 LEU B N 1
ATOM 4097 C CA . LEU B 1 180 ? 0.199 -43.521 -53.322 1.00 28.19 180 LEU B CA 1
ATOM 4098 C C . LEU B 1 180 ? 1.306 -44.542 -53.597 1.00 28.05 180 LEU B C 1
ATOM 4099 O O . LEU B 1 180 ? 1.328 -45.091 -54.707 1.00 31.70 180 LEU B O 1
ATOM 4104 N N . GLY B 1 181 ? 2.174 -44.792 -52.615 1.00 26.22 181 GLY B N 1
ATOM 4105 C CA . GLY B 1 181 ? 3.227 -45.820 -52.690 1.00 25.97 181 GLY B CA 1
ATOM 4106 C C . GLY B 1 181 ? 4.599 -45.245 -52.358 1.00 24.96 181 GLY B C 1
ATOM 4107 O O . GLY B 1 181 ? 4.705 -44.111 -51.892 1.00 23.49 181 GLY B O 1
ATOM 4108 N N . PRO B 1 182 ? 5.686 -46.012 -52.597 1.00 25.23 182 PRO B N 1
ATOM 4109 C CA . PRO B 1 182 ? 7.038 -45.549 -52.296 1.00 25.41 182 PRO B CA 1
ATOM 4110 C C . PRO B 1 182 ? 7.377 -44.284 -53.096 1.00 24.24 182 PRO B C 1
ATOM 4111 O O . PRO B 1 182 ? 7.131 -44.260 -54.285 1.00 27.02 182 PRO B O 1
ATOM 4115 N N . ALA B 1 183 ? 7.919 -43.273 -52.417 1.00 21.94 183 ALA B N 1
ATOM 4116 C CA . ALA B 1 183 ? 8.359 -41.985 -53.000 1.00 23.05 183 ALA B CA 1
ATOM 4117 C C . ALA B 1 183 ? 9.874 -42.018 -53.226 1.00 22.39 183 ALA B C 1
ATOM 4118 O O . ALA B 1 183 ? 10.308 -41.591 -54.303 1.00 23.64 183 ALA B O 1
ATOM 4120 N N . LEU B 1 184 ? 10.641 -42.492 -52.238 1.00 22.04 184 LEU B N 1
ATOM 4121 C CA . LEU B 1 184 ? 12.126 -42.598 -52.296 1.00 21.90 184 LEU B CA 1
ATOM 4122 C C . LEU B 1 184 ? 12.545 -44.010 -51.884 1.00 21.96 184 LEU B C 1
ATOM 4123 O O . LEU B 1 184 ? 12.152 -44.438 -50.782 1.00 22.35 184 LEU B O 1
ATOM 4128 N N . THR B 1 185 ? 13.330 -44.688 -52.724 1.00 21.62 185 THR B N 1
ATOM 4129 C CA . THR B 1 185 ? 13.773 -46.090 -52.502 1.00 22.82 185 THR B CA 1
ATOM 4130 C C . THR B 1 185 ? 15.298 -46.185 -52.625 1.00 22.33 185 THR B C 1
ATOM 4131 O O . THR B 1 185 ? 15.795 -47.304 -52.824 1.00 23.40 185 THR B O 1
ATOM 4135 N N . ASP B 1 186 ? 16.007 -45.063 -52.468 1.00 22.68 186 ASP B N 1
ATOM 4136 C CA . ASP B 1 186 ? 17.480 -44.974 -52.675 1.00 23.77 186 ASP B CA 1
ATOM 4137 C C . ASP B 1 186 ? 18.216 -45.390 -51.395 1.00 22.02 186 ASP B C 1
ATOM 4138 O O . ASP B 1 186 ? 19.303 -45.983 -51.510 1.00 24.51 186 ASP B O 1
ATOM 4143 N N . ARG B 1 187 ? 17.667 -45.076 -50.221 1.00 21.64 187 ARG B N 1
ATOM 4144 C CA . ARG B 1 187 ? 18.319 -45.368 -48.916 1.00 21.47 187 ARG B CA 1
ATOM 4145 C C . ARG B 1 187 ? 17.263 -45.372 -47.816 1.00 20.71 187 ARG B C 1
ATOM 4146 O O . ARG B 1 187 ? 16.223 -44.725 -47.943 1.00 20.65 187 ARG B O 1
ATOM 4154 N N . PRO B 1 188 ? 17.502 -46.081 -46.692 1.00 20.49 188 PRO B N 1
ATOM 4155 C CA . PRO B 1 188 ? 16.626 -45.969 -45.531 1.00 20.25 188 PRO B CA 1
ATOM 4156 C C . PRO B 1 188 ? 16.819 -44.569 -44.937 1.00 20.13 188 PRO B C 1
ATOM 4157 O O . PRO B 1 188 ? 17.947 -44.101 -44.898 1.00 19.34 188 PRO B O 1
ATOM 4161 N N . GLN B 1 189 ? 15.728 -43.927 -44.522 1.00 19.41 189 GLN B N 1
ATOM 4162 C CA . GLN B 1 189 ? 15.774 -42.558 -43.950 1.00 19.01 189 GLN B CA 1
ATOM 4163 C C . GLN B 1 189 ? 14.431 -42.253 -43.284 1.00 19.08 189 GLN B C 1
ATOM 4164 O O . GLN B 1 189 ? 13.460 -43.000 -43.510 1.00 19.65 189 GLN B O 1
ATOM 4170 N N . GLU B 1 190 ? 14.386 -41.203 -42.471 1.00 19.14 190 GLU B N 1
ATOM 4171 C CA . GLU B 1 190 ? 13.164 -40.846 -41.712 1.00 18.51 190 GLU B CA 1
ATOM 4172 C C . GLU B 1 190 ? 12.986 -39.328 -41.734 1.00 17.56 190 GLU B C 1
ATOM 4173 O O . GLU B 1 190 ? 13.714 -38.653 -42.490 1.00 17.54 190 GLU B O 1
ATOM 4179 N N . GLY B 1 191 ? 11.997 -38.839 -40.988 1.00 16.17 191 GLY B N 1
ATOM 4180 C CA . GLY B 1 191 ? 11.717 -37.402 -40.812 1.00 16.54 191 GLY B CA 1
ATOM 4181 C C . GLY B 1 191 ? 11.597 -36.657 -42.137 1.00 16.56 191 GLY B C 1
ATOM 4182 O O . GLY B 1 191 ? 12.180 -35.584 -42.289 1.00 17.53 191 GLY B O 1
ATOM 4183 N N . PRO B 1 192 ? 10.803 -37.154 -43.115 1.00 16.21 192 PRO B N 1
ATOM 4184 C CA . PRO B 1 192 ? 10.605 -36.421 -44.361 1.00 16.90 192 PRO B CA 1
ATOM 4185 C C . PRO B 1 192 ? 9.968 -35.062 -44.046 1.00 17.32 192 PRO B C 1
ATOM 4186 O O . PRO B 1 192 ? 9.178 -34.963 -43.109 1.00 17.22 192 PRO B O 1
ATOM 4190 N N . ASN B 1 193 ? 10.355 -34.037 -44.797 1.00 17.08 193 ASN B N 1
ATOM 4191 C CA . ASN B 1 193 ? 9.825 -32.665 -44.615 1.00 17.21 193 ASN B CA 1
ATOM 4192 C C . ASN B 1 193 ? 9.779 -31.977 -45.978 1.00 17.40 193 ASN B C 1
ATOM 4193 O O . ASN B 1 193 ? 10.856 -31.707 -46.532 1.00 18.47 193 ASN B O 1
ATOM 4198 N N . VAL B 1 194 ? 8.574 -31.717 -46.487 1.00 18.04 194 VAL B N 1
ATOM 4199 C CA . VAL B 1 194 ? 8.356 -31.156 -47.849 1.00 18.38 194 VAL B CA 1
ATOM 4200 C C . VAL B 1 194 ? 7.955 -29.688 -47.724 1.00 18.49 194 VAL B C 1
ATOM 4201 O O . VAL B 1 194 ? 7.090 -29.358 -46.884 1.00 19.01 194 VAL B O 1
ATOM 4205 N N . PHE B 1 195 ? 8.567 -28.841 -48.546 1.00 18.57 195 PHE B N 1
ATOM 4206 C CA . PHE B 1 195 ? 8.240 -27.399 -48.637 1.00 19.68 195 PHE B CA 1
ATOM 4207 C C . PHE B 1 195 ? 8.432 -26.934 -50.082 1.00 20.44 195 PHE B C 1
ATOM 4208 O O . PHE B 1 195 ? 9.080 -27.632 -50.889 1.00 20.39 195 PHE B O 1
ATOM 4216 N N . TRP B 1 196 ? 7.845 -25.782 -50.396 1.00 21.88 196 TRP B N 1
ATOM 4217 C CA . TRP B 1 196 ? 7.959 -25.109 -51.713 1.00 22.45 196 TRP B CA 1
ATOM 4218 C C . TRP B 1 196 ? 8.860 -23.885 -51.542 1.00 21.94 196 TRP B C 1
ATOM 4219 O O . TRP B 1 196 ? 8.624 -23.098 -50.613 1.00 22.39 196 TRP B O 1
ATOM 4230 N N . TRP B 1 197 ? 9.879 -23.755 -52.390 1.00 22.73 197 TRP B N 1
ATOM 4231 C CA . TRP B 1 197 ? 10.872 -22.654 -52.320 1.00 22.79 197 TRP B CA 1
ATOM 4232 C C . TRP B 1 197 ? 11.613 -22.578 -53.654 1.00 23.42 197 TRP B C 1
ATOM 4233 O O . TRP B 1 197 ? 11.840 -23.637 -54.257 1.00 23.13 197 TRP B O 1
ATOM 4244 N N . LYS B 1 198 ? 11.932 -21.369 -54.119 1.00 25.75 198 LYS B N 1
ATOM 4245 C CA . LYS B 1 198 ? 12.735 -21.164 -55.350 1.00 26.19 198 LYS B CA 1
ATOM 4246 C C . LYS B 1 198 ? 12.097 -21.947 -56.507 1.00 28.00 198 LYS B C 1
ATOM 4247 O O . LYS B 1 198 ? 12.840 -22.622 -57.250 1.00 30.60 198 LYS B O 1
ATOM 4253 N N . SER B 1 199 ? 10.766 -21.884 -56.625 1.00 27.87 199 SER B N 1
ATOM 4254 C CA . SER B 1 199 ? 9.973 -22.391 -57.778 1.00 30.31 199 SER B CA 1
ATOM 4255 C C . SER B 1 199 ? 10.053 -23.919 -57.897 1.00 28.62 199 SER B C 1
ATOM 4256 O O . SER B 1 199 ? 9.842 -24.426 -59.010 1.00 29.53 199 SER B O 1
ATOM 4259 N N . LYS B 1 200 ? 10.334 -24.631 -56.802 1.00 28.09 200 LYS B N 1
ATOM 4260 C CA . LYS B 1 200 ? 10.411 -26.118 -56.780 1.00 29.02 200 LYS B CA 1
ATOM 4261 C C . LYS B 1 200 ? 9.897 -26.651 -55.440 1.00 24.13 200 LYS B C 1
ATOM 4262 O O . LYS B 1 200 ? 9.915 -25.899 -54.444 1.00 23.08 200 LYS B O 1
ATOM 4268 N N . TYR B 1 201 ? 9.503 -27.925 -55.420 1.00 22.07 201 TYR B N 1
ATOM 4269 C CA . TYR B 1 201 ? 9.302 -28.712 -54.180 1.00 21.60 201 TYR B CA 1
ATOM 4270 C C . TYR B 1 201 ? 10.666 -29.199 -53.691 1.00 20.93 201 TYR B C 1
ATOM 4271 O O . TYR B 1 201 ? 11.528 -29.558 -54.521 1.00 19.86 201 TYR B O 1
ATOM 4280 N N . TRP B 1 202 ? 10.845 -29.199 -52.373 1.00 19.84 202 TRP B N 1
ATOM 4281 C CA . TRP B 1 202 ? 12.039 -29.753 -51.692 1.00 19.72 202 TRP B CA 1
ATOM 4282 C C . TRP B 1 202 ? 11.575 -30.786 -50.676 1.00 19.20 202 TRP B C 1
ATOM 4283 O O . TRP B 1 202 ? 10.518 -30.569 -50.059 1.00 19.12 202 TRP B O 1
ATOM 4294 N N . MET B 1 203 ? 12.333 -31.869 -50.530 1.00 19.53 203 MET B N 1
ATOM 4295 C CA . MET B 1 203 ? 12.181 -32.780 -49.376 1.00 19.85 203 MET B CA 1
ATOM 4296 C C . MET B 1 203 ? 13.508 -32.854 -48.630 1.00 18.83 203 MET B C 1
ATOM 4297 O O . MET B 1 203 ? 14.553 -33.120 -49.271 1.00 18.36 203 MET B O 1
ATOM 4302 N N . ILE B 1 204 ? 13.446 -32.609 -47.325 1.00 17.90 204 ILE B N 1
ATOM 4303 C CA . ILE B 1 204 ? 14.542 -32.911 -46.370 1.00 17.95 204 ILE B CA 1
ATOM 4304 C C . ILE B 1 204 ? 14.224 -34.269 -45.752 1.00 17.09 204 ILE B C 1
ATOM 4305 O O . ILE B 1 204 ? 13.054 -34.506 -45.414 1.00 19.19 204 ILE B O 1
ATOM 4310 N N . THR B 1 205 ? 15.226 -35.135 -45.647 1.00 16.39 205 THR B N 1
ATOM 4311 C CA . THR B 1 205 ? 15.115 -36.447 -44.967 1.00 17.06 205 THR B CA 1
ATOM 4312 C C . THR B 1 205 ? 16.230 -36.557 -43.931 1.00 16.81 205 THR B C 1
ATOM 4313 O O . THR B 1 205 ? 17.113 -35.669 -43.885 1.00 16.38 205 THR B O 1
ATOM 4317 N N . ASP B 1 206 ? 16.184 -37.610 -43.122 1.00 16.81 206 ASP B N 1
ATOM 4318 C CA . ASP B 1 206 ? 17.266 -37.922 -42.162 1.00 17.07 206 ASP B CA 1
ATOM 4319 C C . ASP B 1 206 ? 17.741 -39.347 -42.422 1.00 16.79 206 ASP B C 1
ATOM 4320 O O . ASP B 1 206 ? 17.199 -40.294 -41.857 1.00 16.88 206 ASP B O 1
ATOM 4325 N N . PRO B 1 207 ? 18.743 -39.525 -43.313 1.00 17.47 207 PRO B N 1
ATOM 4326 C CA . PRO B 1 207 ? 19.400 -40.820 -43.503 1.00 17.81 207 PRO B CA 1
ATOM 4327 C C . PRO B 1 207 ? 20.536 -41.101 -42.504 1.00 17.71 207 PRO B C 1
ATOM 4328 O O . PRO B 1 207 ? 21.298 -42.025 -42.732 1.00 18.41 207 PRO B O 1
ATOM 4332 N N . TRP B 1 208 ? 20.628 -40.305 -41.433 1.00 17.55 208 TRP B N 1
ATOM 4333 C CA . TRP B 1 208 ? 21.512 -40.528 -40.256 1.00 20.18 208 TRP B CA 1
ATOM 4334 C C . TRP B 1 208 ? 22.989 -40.325 -40.620 1.00 20.45 208 TRP B C 1
ATOM 4335 O O . TRP B 1 208 ? 23.843 -40.937 -39.971 1.00 23.06 208 TRP B O 1
ATOM 4346 N N . CYS B 1 209 ? 23.280 -39.468 -41.597 1.00 20.45 209 CYS B N 1
ATOM 4347 C CA . CYS B 1 209 ? 24.649 -38.976 -41.902 1.00 22.52 209 CYS B CA 1
ATOM 4348 C C . CYS B 1 209 ? 24.522 -37.521 -42.353 1.00 22.61 209 CYS B C 1
ATOM 4349 O O . CYS B 1 209 ? 24.996 -37.173 -43.452 1.00 24.65 209 CYS B O 1
ATOM 4352 N N . GLY B 1 210 ? 23.872 -36.716 -41.514 1.00 19.28 210 GLY B N 1
ATOM 4353 C CA . GLY B 1 210 ? 23.308 -35.416 -41.907 1.00 19.42 210 GLY B CA 1
ATOM 4354 C C . GLY B 1 210 ? 21.995 -35.624 -42.635 1.00 18.81 210 GLY B C 1
ATOM 4355 O O . GLY B 1 210 ? 21.535 -36.791 -42.731 1.00 18.49 210 GLY B O 1
ATOM 4356 N N . LEU B 1 211 ? 21.408 -34.541 -43.139 1.00 18.14 211 LEU B N 1
ATOM 4357 C CA . LEU B 1 211 ? 20.048 -34.548 -43.722 1.00 17.98 211 LEU B CA 1
ATOM 4358 C C . LEU B 1 211 ? 20.139 -34.673 -45.244 1.00 18.05 211 LEU B C 1
ATOM 4359 O O . LEU B 1 211 ? 21.000 -34.007 -45.851 1.00 19.24 211 LEU B O 1
ATOM 4364 N N . GLY B 1 212 ? 19.274 -35.509 -45.820 1.00 17.77 212 GLY B N 1
ATOM 4365 C CA . GLY B 1 212 ? 19.101 -35.650 -47.273 1.00 18.13 212 GLY B CA 1
ATOM 4366 C C . GLY B 1 212 ? 18.344 -34.465 -47.835 1.00 18.39 212 GLY B C 1
ATOM 4367 O O . GLY B 1 212 ? 17.491 -33.904 -47.113 1.00 18.54 212 GLY B O 1
ATOM 4368 N N . VAL B 1 213 ? 18.651 -34.086 -49.076 1.00 18.62 213 VAL B N 1
ATOM 4369 C CA . VAL B 1 213 ? 17.985 -32.968 -49.800 1.00 18.00 213 VAL B CA 1
ATOM 4370 C C . VAL B 1 213 ? 17.582 -33.487 -51.181 1.00 18.74 213 VAL B C 1
ATOM 4371 O O . VAL B 1 213 ? 18.455 -34.034 -51.882 1.00 18.80 213 VAL B O 1
ATOM 4375 N N . TYR B 1 214 ? 16.301 -33.348 -51.525 1.00 18.68 214 TYR B N 1
ATOM 4376 C CA . TYR B 1 214 ? 15.742 -33.670 -52.861 1.00 19.49 214 TYR B CA 1
ATOM 4377 C C . TYR B 1 214 ? 14.921 -32.480 -53.361 1.00 20.47 214 TYR B C 1
ATOM 4378 O O . TYR B 1 214 ? 14.340 -31.759 -52.532 1.00 20.10 214 TYR B O 1
ATOM 4387 N N . SER B 1 215 ? 14.862 -32.295 -54.682 1.00 20.94 215 SER B N 1
ATOM 4388 C CA . SER B 1 215 ? 13.960 -31.316 -55.341 1.00 22.14 215 SER B CA 1
ATOM 4389 C C . SER B 1 215 ? 13.047 -32.046 -56.332 1.00 22.73 215 SER B C 1
ATOM 4390 O O . SER B 1 215 ? 13.386 -33.170 -56.758 1.00 22.53 215 SER B O 1
ATOM 4393 N N . SER B 1 216 ? 11.926 -31.420 -56.680 1.00 22.86 216 SER B N 1
ATOM 4394 C CA . SER B 1 216 ? 10.890 -31.987 -57.579 1.00 23.76 216 SER B CA 1
ATOM 4395 C C . SER B 1 216 ? 10.083 -30.850 -58.204 1.00 24.45 216 SER B C 1
ATOM 4396 O O . SER B 1 216 ? 9.872 -29.834 -57.520 1.00 24.90 216 SER B O 1
ATOM 4399 N N . GLU B 1 217 ? 9.660 -31.025 -59.457 1.00 25.99 217 GLU B N 1
ATOM 4400 C CA . GLU B 1 217 ? 8.742 -30.091 -60.157 1.00 27.04 217 GLU B CA 1
ATOM 4401 C C . GLU B 1 217 ? 7.294 -30.402 -59.755 1.00 26.40 217 GLU B C 1
ATOM 4402 O O . GLU B 1 217 ? 6.458 -29.483 -59.848 1.00 28.50 217 GLU B O 1
ATOM 4408 N N . ASP B 1 218 ? 7.008 -31.638 -59.325 1.00 25.08 218 ASP B N 1
ATOM 4409 C CA . ASP B 1 218 ? 5.620 -32.155 -59.171 1.00 26.90 218 ASP B CA 1
ATOM 4410 C C . ASP B 1 218 ? 5.407 -32.867 -57.825 1.00 26.82 218 ASP B C 1
ATOM 4411 O O . ASP B 1 218 ? 4.290 -33.391 -57.628 1.00 28.16 218 ASP B O 1
ATOM 4416 N N . ALA B 1 219 ? 6.410 -32.892 -56.939 1.00 25.27 219 ALA B N 1
ATOM 4417 C CA . ALA B 1 219 ? 6.371 -33.566 -55.616 1.00 24.64 219 ALA B CA 1
ATOM 4418 C C . ALA B 1 219 ? 6.128 -35.074 -55.795 1.00 24.89 219 ALA B C 1
ATOM 4419 O O . ALA B 1 219 ? 5.553 -35.700 -54.882 1.00 24.34 219 ALA B O 1
ATOM 4421 N N . THR B 1 220 ? 6.561 -35.642 -56.925 1.00 26.03 220 THR B N 1
ATOM 4422 C CA . THR B 1 220 ? 6.414 -37.086 -57.257 1.00 26.26 220 THR B CA 1
ATOM 4423 C C . THR B 1 220 ? 7.765 -37.636 -57.721 1.00 26.58 220 THR B C 1
ATOM 4424 O O . THR B 1 220 ? 8.240 -38.612 -57.115 1.00 28.87 220 THR B O 1
ATOM 4428 N N . ALA B 1 221 ? 8.340 -37.037 -58.767 1.00 26.81 221 ALA B N 1
ATOM 4429 C CA . ALA B 1 221 ? 9.671 -37.379 -59.320 1.00 27.20 221 ALA B CA 1
ATOM 4430 C C . ALA B 1 221 ? 10.729 -36.533 -58.605 1.00 26.48 221 ALA B C 1
ATOM 4431 O O . ALA B 1 221 ? 10.800 -35.319 -58.882 1.00 29.45 221 ALA B O 1
ATOM 4433 N N . TRP B 1 222 ? 11.510 -37.155 -57.718 1.00 23.72 222 TRP B N 1
ATOM 4434 C CA . TRP B 1 222 ? 12.510 -36.474 -56.854 1.00 23.52 222 TRP B CA 1
ATOM 4435 C C . TRP B 1 222 ? 13.914 -36.609 -57.449 1.00 24.00 222 TRP B C 1
ATOM 4436 O O . TRP B 1 222 ? 14.232 -37.676 -58.015 1.00 25.08 222 TRP B O 1
ATOM 4447 N N . HIS B 1 223 ? 14.706 -35.543 -57.322 1.00 23.74 223 HIS B N 1
ATOM 4448 C CA . HIS B 1 223 ? 16.125 -35.452 -57.748 1.00 24.71 223 HIS B CA 1
ATOM 4449 C C . HIS B 1 223 ? 16.976 -35.204 -56.501 1.00 23.49 223 HIS B C 1
ATOM 4450 O O . HIS B 1 223 ? 16.699 -34.228 -55.771 1.00 22.84 223 HIS B O 1
ATOM 4457 N N . ARG B 1 224 ? 17.946 -36.082 -56.252 1.00 22.09 224 ARG B N 1
ATOM 4458 C CA . ARG B 1 224 ? 18.766 -36.056 -55.020 1.00 20.83 224 ARG B CA 1
ATOM 4459 C C . ARG B 1 224 ? 19.892 -35.031 -55.176 1.00 20.24 224 ARG B C 1
ATOM 4460 O O . ARG B 1 224 ? 20.532 -34.991 -56.246 1.00 21.12 224 ARG B O 1
ATOM 4468 N N . HIS B 1 225 ? 20.105 -34.234 -54.128 1.00 19.80 225 HIS B N 1
ATOM 4469 C CA . HIS B 1 225 ? 21.199 -33.241 -54.002 1.00 19.83 225 HIS B CA 1
ATOM 4470 C C . HIS B 1 225 ? 22.127 -33.699 -52.876 1.00 19.54 225 HIS B C 1
ATOM 4471 O O . HIS B 1 225 ? 21.920 -34.820 -52.352 1.00 19.69 225 HIS B O 1
ATOM 4478 N N . GLU B 1 226 ? 23.122 -32.881 -52.534 1.00 19.36 226 GLU B N 1
ATOM 4479 C CA . GLU B 1 226 ? 24.089 -33.192 -51.453 1.00 20.06 226 GLU B CA 1
ATOM 4480 C C . GLU B 1 226 ? 23.375 -33.077 -50.108 1.00 19.53 226 GLU B C 1
ATOM 4481 O O . GLU B 1 226 ? 22.500 -32.195 -49.968 1.00 19.65 226 GLU B O 1
ATOM 4487 N N . ASN B 1 227 ? 23.755 -33.934 -49.162 1.00 20.15 227 ASN B N 1
ATOM 4488 C CA . ASN B 1 227 ? 23.323 -33.858 -47.746 1.00 19.49 227 ASN B CA 1
ATOM 4489 C C . ASN B 1 227 ? 23.705 -32.486 -47.179 1.00 19.77 227 ASN B C 1
ATOM 4490 O O . ASN B 1 227 ? 24.665 -31.871 -47.685 1.00 19.82 227 ASN B O 1
ATOM 4495 N N . ILE B 1 228 ? 22.969 -32.029 -46.164 1.00 19.01 228 ILE B N 1
ATOM 4496 C CA . ILE B 1 228 ? 23.303 -30.804 -45.380 1.00 18.36 228 ILE B CA 1
ATOM 4497 C C . ILE B 1 228 ? 23.457 -31.204 -43.911 1.00 18.45 228 ILE B C 1
ATOM 4498 O O . ILE B 1 228 ? 22.948 -32.280 -43.526 1.00 18.39 228 ILE B O 1
ATOM 4503 N N . LEU B 1 229 ? 24.151 -30.370 -43.135 1.00 18.46 229 LEU B N 1
ATOM 4504 C CA . LEU B 1 229 ? 24.360 -30.554 -41.675 1.00 18.83 229 LEU B CA 1
ATOM 4505 C C . LEU B 1 229 ? 25.012 -31.918 -41.425 1.00 19.13 229 LEU B C 1
ATOM 4506 O O . LEU B 1 229 ? 24.660 -32.579 -40.431 1.00 19.18 229 LEU B O 1
ATOM 4511 N N . ASP B 1 230 ? 25.935 -32.315 -42.304 1.00 20.29 230 ASP B N 1
ATOM 4512 C CA . ASP B 1 230 ? 26.638 -33.623 -42.240 1.00 22.40 230 ASP B CA 1
ATOM 4513 C C . ASP B 1 230 ? 28.040 -33.429 -41.654 1.00 24.37 230 ASP B C 1
ATOM 4514 O O . ASP B 1 230 ? 28.692 -34.450 -41.374 1.00 27.31 230 ASP B O 1
ATOM 4519 N N . ARG B 1 231 ? 28.478 -32.178 -41.478 1.00 24.82 231 ARG B N 1
ATOM 4520 C CA . ARG B 1 231 ? 29.812 -31.827 -40.920 1.00 27.80 231 ARG B CA 1
ATOM 4521 C C . ARG B 1 231 ? 29.614 -31.023 -39.639 1.00 25.61 231 ARG B C 1
ATOM 4522 O O . ARG B 1 231 ? 28.717 -30.184 -39.567 1.00 24.13 231 ARG B O 1
ATOM 4530 N N . PRO B 1 232 ? 30.434 -31.274 -38.593 1.00 24.87 232 PRO B N 1
ATOM 4531 C CA . PRO B 1 232 ? 30.290 -30.587 -37.311 1.00 23.76 232 PRO B CA 1
ATOM 4532 C C . PRO B 1 232 ? 30.283 -29.058 -37.442 1.00 23.09 232 PRO B C 1
ATOM 4533 O O . PRO B 1 232 ? 31.075 -28.524 -38.209 1.00 23.51 232 PRO B O 1
ATOM 4537 N N . GLY B 1 233 ? 29.387 -28.401 -36.705 1.00 21.50 233 GLY B N 1
ATOM 4538 C CA . GLY B 1 233 ? 29.358 -26.933 -36.558 1.00 22.51 233 GLY B CA 1
ATOM 4539 C C . GLY B 1 233 ? 30.219 -26.479 -35.392 1.00 21.98 233 GLY B C 1
ATOM 4540 O O . GLY B 1 233 ? 30.593 -27.328 -34.562 1.00 23.18 233 GLY B O 1
ATOM 4541 N N . LYS B 1 234 ? 30.510 -25.178 -35.321 1.00 22.76 234 LYS B N 1
ATOM 4542 C CA . LYS B 1 234 ? 31.353 -24.558 -34.265 1.00 24.08 234 LYS B CA 1
ATOM 4543 C C . LYS B 1 234 ? 30.478 -24.038 -33.119 1.00 22.25 234 LYS B C 1
ATOM 4544 O O . LYS B 1 234 ? 31.037 -23.766 -32.049 1.00 22.17 234 LYS B O 1
ATOM 4550 N N . ARG B 1 235 ? 29.165 -23.902 -33.326 1.00 20.33 235 ARG B N 1
ATOM 4551 C CA . ARG B 1 235 ? 28.252 -23.306 -32.316 1.00 21.39 235 ARG B CA 1
ATOM 4552 C C . ARG B 1 235 ? 28.010 -24.314 -31.189 1.00 20.73 235 ARG B C 1
ATOM 4553 O O . ARG B 1 235 ? 28.155 -25.534 -31.420 1.00 21.33 235 ARG B O 1
ATOM 4561 N N . GLU B 1 236 ? 27.641 -23.807 -30.014 1.00 21.27 236 GLU B N 1
ATOM 4562 C CA . GLU B 1 236 ? 27.353 -24.622 -28.808 1.00 21.61 236 GLU B CA 1
ATOM 4563 C C . GLU B 1 236 ? 26.323 -25.702 -29.166 1.00 19.39 236 GLU B C 1
ATOM 4564 O O . GLU B 1 236 ? 25.257 -25.351 -29.720 1.00 18.80 236 GLU B O 1
ATOM 4570 N N . ASP B 1 237 ? 26.656 -26.964 -28.883 1.00 19.28 237 ASP B N 1
ATOM 4571 C CA . ASP B 1 237 ? 25.796 -28.164 -29.089 1.00 18.98 237 ASP B CA 1
ATOM 4572 C C . ASP B 1 237 ? 25.547 -28.418 -30.584 1.00 18.14 237 ASP B C 1
ATOM 4573 O O . ASP B 1 237 ? 24.663 -29.238 -30.889 1.00 17.97 237 ASP B O 1
ATOM 4578 N N . ASP B 1 238 ? 26.300 -27.783 -31.488 1.00 17.70 238 ASP B N 1
ATOM 4579 C CA . ASP B 1 238 ? 26.072 -27.912 -32.954 1.00 18.24 238 ASP B CA 1
ATOM 4580 C C . ASP B 1 238 ? 27.222 -28.687 -33.616 1.00 19.22 238 ASP B C 1
ATOM 4581 O O . ASP B 1 238 ? 27.292 -28.667 -34.860 1.00 20.46 238 ASP B O 1
ATOM 4586 N N . GLY B 1 239 ? 28.056 -29.380 -32.831 1.00 19.00 239 GLY B N 1
ATOM 4587 C CA . GLY B 1 239 ? 29.281 -30.051 -33.309 1.00 20.00 239 GLY B CA 1
ATOM 4588 C C . GLY B 1 239 ? 29.037 -31.484 -33.755 1.00 19.73 239 GLY B C 1
ATOM 4589 O O . GLY B 1 239 ? 29.994 -32.284 -33.725 1.00 20.59 239 GLY B O 1
ATOM 4590 N N . GLN B 1 240 ? 27.812 -31.811 -34.167 1.00 19.27 240 GLN B N 1
ATOM 4591 C CA . GLN B 1 240 ? 27.427 -33.180 -34.597 1.00 19.61 240 GLN B CA 1
ATOM 4592 C C . GLN B 1 240 ? 26.445 -33.070 -35.768 1.00 19.35 240 GLN B C 1
ATOM 4593 O O . GLN B 1 240 ? 25.963 -31.951 -36.050 1.00 19.95 240 GLN B O 1
ATOM 4599 N N . ILE B 1 241 ? 26.154 -34.191 -36.425 1.00 19.64 241 ILE B N 1
ATOM 4600 C CA . ILE B 1 241 ? 25.203 -34.236 -37.574 1.00 19.43 241 ILE B CA 1
ATOM 4601 C C . ILE B 1 241 ? 23.839 -33.718 -37.103 1.00 17.97 241 ILE B C 1
ATOM 4602 O O . ILE B 1 241 ? 23.473 -33.949 -35.932 1.00 18.28 241 ILE B O 1
ATOM 4607 N N . GLY B 1 242 ? 23.132 -33.010 -37.981 1.00 17.15 242 GLY B N 1
ATOM 4608 C CA . GLY B 1 242 ? 21.748 -32.569 -37.742 1.00 17.44 242 GLY B CA 1
ATOM 4609 C C . GLY B 1 242 ? 20.775 -33.713 -37.949 1.00 17.06 242 GLY B C 1
ATOM 4610 O O . GLY B 1 242 ? 21.061 -34.593 -38.794 1.00 17.74 242 GLY B O 1
ATOM 4611 N N . HIS B 1 243 ? 19.656 -33.700 -37.218 1.00 16.64 243 HIS B N 1
ATOM 4612 C CA . HIS B 1 243 ? 18.644 -34.785 -37.307 1.00 16.90 243 HIS B CA 1
ATOM 4613 C C . HIS B 1 243 ? 17.230 -34.209 -37.424 1.00 16.99 243 HIS B C 1
ATOM 4614 O O . HIS B 1 243 ? 17.056 -33.049 -37.027 1.00 16.91 243 HIS B O 1
ATOM 4621 N N . HIS B 1 244 ? 16.307 -35.049 -37.921 1.00 17.52 244 HIS B N 1
ATOM 4622 C CA . HIS B 1 244 ? 14.840 -34.844 -38.099 1.00 18.18 244 HIS B CA 1
ATOM 4623 C C . HIS B 1 244 ? 14.465 -33.362 -38.098 1.00 19.02 244 HIS B C 1
ATOM 4624 O O . HIS B 1 244 ? 14.035 -32.866 -37.048 1.00 21.70 244 HIS B O 1
ATOM 4631 N N . ALA B 1 245 ? 14.543 -32.721 -39.262 1.00 18.25 245 ALA B N 1
ATOM 4632 C CA . ALA B 1 245 ? 14.336 -31.259 -39.341 1.00 19.56 245 ALA B CA 1
ATOM 4633 C C . ALA B 1 245 ? 12.916 -30.856 -39.746 1.00 18.89 245 ALA B C 1
ATOM 4634 O O . ALA B 1 245 ? 12.129 -31.696 -40.202 1.00 19.31 245 ALA B O 1
ATOM 4636 N N . ASP B 1 246 ? 12.635 -29.571 -39.539 1.00 18.64 246 ASP B N 1
ATOM 4637 C CA . ASP B 1 246 ? 11.379 -28.913 -39.969 1.00 18.40 246 ASP B CA 1
ATOM 4638 C C . ASP B 1 246 ? 11.810 -27.610 -40.638 1.00 18.29 246 ASP B C 1
ATOM 4639 O O . ASP B 1 246 ? 12.629 -26.894 -40.053 1.00 18.90 246 ASP B O 1
ATOM 4644 N N . VAL B 1 247 ? 11.314 -27.360 -41.844 1.00 18.07 247 VAL B N 1
ATOM 4645 C CA . VAL B 1 247 ? 11.674 -26.131 -42.599 1.00 17.72 247 VAL B CA 1
ATOM 4646 C C . VAL B 1 247 ? 10.517 -25.142 -42.473 1.00 17.59 247 VAL B C 1
ATOM 4647 O O . VAL B 1 247 ? 9.347 -25.534 -42.691 1.00 19.12 247 VAL B O 1
ATOM 4651 N N . LEU B 1 248 ? 10.847 -23.909 -42.103 1.00 17.32 248 LEU B N 1
ATOM 4652 C CA . LEU B 1 248 ? 9.897 -22.775 -42.083 1.00 17.65 248 LEU B CA 1
ATOM 4653 C C . LEU B 1 248 ? 10.308 -21.799 -43.184 1.00 18.73 248 LEU B C 1
ATOM 4654 O O . LEU B 1 248 ? 11.395 -21.197 -43.072 1.00 18.57 248 LEU B O 1
ATOM 4659 N N . VAL B 1 249 ? 9.479 -21.686 -44.221 1.00 19.57 249 VAL B N 1
ATOM 4660 C CA . VAL B 1 249 ? 9.636 -20.661 -45.288 1.00 20.93 249 VAL B CA 1
ATOM 4661 C C . VAL B 1 249 ? 8.974 -19.370 -44.799 1.00 21.23 249 VAL B C 1
ATOM 4662 O O . VAL B 1 249 ? 7.748 -19.377 -44.591 1.00 22.85 249 VAL B O 1
ATOM 4666 N N . ILE B 1 250 ? 9.769 -18.317 -44.605 1.00 22.89 250 ILE B N 1
ATOM 4667 C CA . ILE B 1 250 ? 9.283 -16.962 -44.216 1.00 24.75 250 ILE B CA 1
ATOM 4668 C C . ILE B 1 250 ? 8.834 -16.237 -45.490 1.00 25.03 250 ILE B C 1
ATOM 4669 O O . ILE B 1 250 ? 7.710 -15.703 -45.500 1.00 25.31 250 ILE B O 1
ATOM 4674 N N . ASP B 1 251 ? 9.677 -16.236 -46.525 1.00 25.29 251 ASP B N 1
ATOM 4675 C CA . ASP B 1 251 ? 9.391 -15.559 -47.819 1.00 27.41 251 ASP B CA 1
ATOM 4676 C C . ASP B 1 251 ? 10.270 -16.183 -48.911 1.00 26.86 251 ASP B C 1
ATOM 4677 O O . ASP B 1 251 ? 10.932 -17.191 -48.627 1.00 25.62 251 ASP B O 1
ATOM 4682 N N . ASP B 1 252 ? 10.281 -15.603 -50.114 1.00 28.38 252 ASP B N 1
ATOM 4683 C CA . ASP B 1 252 ? 11.008 -16.156 -51.289 1.00 29.65 252 ASP B CA 1
ATOM 4684 C C . ASP B 1 252 ? 12.520 -16.212 -51.016 1.00 27.42 252 ASP B C 1
ATOM 4685 O O . ASP B 1 252 ? 13.186 -17.047 -51.656 1.00 28.24 252 ASP B O 1
ATOM 4690 N N . GLU B 1 253 ? 13.042 -15.379 -50.105 1.00 25.95 253 GLU B N 1
ATOM 4691 C CA . GLU B 1 253 ? 14.502 -15.249 -49.829 1.00 28.62 253 GLU B CA 1
ATOM 4692 C C . GLU B 1 253 ? 14.904 -15.955 -48.528 1.00 25.56 253 GLU B C 1
ATOM 4693 O O . GLU B 1 253 ? 16.099 -16.287 -48.398 1.00 26.22 253 GLU B O 1
ATOM 4699 N N . THR B 1 254 ? 13.967 -16.166 -47.599 1.00 24.93 254 THR B N 1
ATOM 4700 C CA . THR B 1 254 ? 14.256 -16.528 -46.184 1.00 23.49 254 THR B CA 1
ATOM 4701 C C . THR B 1 254 ? 13.575 -17.852 -45.824 1.00 22.02 254 THR B C 1
ATOM 4702 O O . THR B 1 254 ? 12.335 -17.898 -45.804 1.00 21.25 254 THR B O 1
ATOM 4706 N N . ALA B 1 255 ? 14.366 -18.882 -45.527 1.00 21.32 255 ALA B N 1
ATOM 4707 C CA . ALA B 1 255 ? 13.880 -20.179 -45.007 1.00 20.70 255 ALA B CA 1
ATOM 4708 C C . ALA B 1 255 ? 14.816 -20.646 -43.894 1.00 19.81 255 ALA B C 1
ATOM 4709 O O . ALA B 1 255 ? 16.047 -20.591 -44.077 1.00 20.79 255 ALA B O 1
ATOM 4711 N N . TYR B 1 256 ? 14.238 -21.056 -42.768 1.00 17.89 256 TYR B N 1
ATOM 4712 C CA . TYR B 1 256 ? 14.974 -21.569 -41.590 1.00 17.68 256 TYR B CA 1
ATOM 4713 C C . TYR B 1 256 ? 14.767 -23.076 -41.508 1.00 17.44 256 TYR B C 1
ATOM 4714 O O . TYR B 1 256 ? 13.674 -23.556 -41.847 1.00 17.69 256 TYR B O 1
ATOM 4723 N N . ILE B 1 257 ? 15.796 -23.791 -41.064 1.00 17.16 257 ILE B N 1
ATOM 4724 C CA . ILE B 1 257 ? 15.715 -25.254 -40.809 1.00 16.80 257 ILE B CA 1
ATOM 4725 C C . ILE B 1 257 ? 15.916 -25.483 -39.309 1.00 16.34 257 ILE B C 1
ATOM 4726 O O . ILE B 1 257 ? 16.963 -25.082 -38.761 1.00 15.94 257 ILE B O 1
ATOM 4731 N N . PHE B 1 258 ? 14.896 -26.057 -38.675 1.00 16.06 258 PHE B N 1
ATOM 4732 C CA . PHE B 1 258 ? 14.907 -26.488 -37.259 1.00 15.54 258 PHE B CA 1
ATOM 4733 C C . PHE B 1 258 ? 15.276 -27.965 -37.233 1.00 15.76 258 PHE B C 1
ATOM 4734 O O . PHE B 1 258 ? 14.738 -28.733 -38.040 1.00 18.39 258 PHE B O 1
ATOM 4742 N N . TYR B 1 259 ? 16.182 -28.345 -36.343 1.00 15.29 259 TYR B N 1
ATOM 4743 C CA . TYR B 1 259 ? 16.711 -29.726 -36.284 1.00 15.05 259 TYR B CA 1
ATOM 4744 C C . TYR B 1 259 ? 17.180 -30.007 -34.861 1.00 15.20 259 TYR B C 1
ATOM 4745 O O . TYR B 1 259 ? 17.068 -29.121 -33.992 1.00 16.07 259 TYR B O 1
ATOM 4754 N N . PHE B 1 260 ? 17.690 -31.211 -34.619 1.00 15.21 260 PHE B N 1
ATOM 4755 C CA . PHE B 1 260 ? 18.278 -31.547 -33.303 1.00 15.77 260 PHE B CA 1
ATOM 4756 C C . PHE B 1 260 ? 19.621 -32.243 -33.501 1.00 15.89 260 PHE B C 1
ATOM 4757 O O . PHE B 1 260 ? 19.907 -32.757 -34.597 1.00 16.35 260 PHE B O 1
ATOM 4765 N N . THR B 1 261 ? 20.427 -32.203 -32.444 1.00 16.25 261 THR B N 1
ATOM 4766 C CA . THR B 1 261 ? 21.745 -32.871 -32.349 1.00 16.79 261 THR B CA 1
ATOM 4767 C C . THR B 1 261 ? 21.817 -33.674 -31.051 1.00 17.14 261 THR B C 1
ATOM 4768 O O . THR B 1 261 ? 21.037 -33.399 -30.120 1.00 16.22 261 THR B O 1
ATOM 4772 N N . HIS B 1 262 ? 22.733 -34.637 -31.027 1.00 19.03 262 HIS B N 1
ATOM 4773 C CA . HIS B 1 262 ? 23.259 -35.313 -29.816 1.00 19.11 262 HIS B CA 1
ATOM 4774 C C . HIS B 1 262 ? 24.600 -34.666 -29.491 1.00 19.98 262 HIS B C 1
ATOM 4775 O O . HIS B 1 262 ? 25.632 -35.105 -29.992 1.00 20.64 262 HIS B O 1
ATOM 4782 N N . PRO B 1 263 ? 24.637 -33.576 -28.693 1.00 20.72 263 PRO B N 1
ATOM 4783 C CA . PRO B 1 263 ? 25.877 -32.823 -28.509 1.00 21.46 263 PRO B CA 1
ATOM 4784 C C . PRO B 1 263 ? 27.032 -33.632 -27.892 1.00 21.49 263 PRO B C 1
ATOM 4785 O O . PRO B 1 263 ? 28.165 -33.253 -28.110 1.00 22.83 263 PRO B O 1
ATOM 4789 N N . GLU B 1 264 ? 26.745 -34.718 -27.165 1.00 19.86 264 GLU B N 1
ATOM 4790 C CA . GLU B 1 264 ? 27.792 -35.580 -26.547 1.00 20.66 264 GLU B CA 1
ATOM 4791 C C . GLU B 1 264 ? 28.403 -36.504 -27.610 1.00 20.49 264 GLU B C 1
ATOM 4792 O O . GLU B 1 264 ? 29.442 -37.112 -27.316 1.00 21.89 264 GLU B O 1
ATOM 4798 N N . GLY B 1 265 ? 27.785 -36.612 -28.793 1.00 20.06 265 GLY B N 1
ATOM 4799 C CA . GLY B 1 265 ? 28.317 -37.385 -29.930 1.00 20.38 265 GLY B CA 1
ATOM 4800 C C . GLY B 1 265 ? 28.284 -38.884 -29.682 1.00 19.31 265 GLY B C 1
ATOM 4801 O O . GLY B 1 265 ? 27.367 -39.352 -28.977 1.00 18.47 265 GLY B O 1
ATOM 4802 N N . MET B 1 266 ? 29.239 -39.615 -30.270 1.00 19.86 266 MET B N 1
ATOM 4803 C CA . MET B 1 266 ? 29.379 -41.095 -30.165 1.00 19.96 266 MET B CA 1
ATOM 4804 C C . MET B 1 266 ? 28.122 -41.800 -30.695 1.00 19.90 266 MET B C 1
ATOM 4805 O O . MET B 1 266 ? 27.855 -42.942 -30.275 1.00 18.86 266 MET B O 1
ATOM 4810 N N . GLU B 1 267 ? 27.396 -41.184 -31.629 1.00 20.71 267 GLU B N 1
ATOM 4811 C CA . GLU B 1 267 ? 26.142 -41.773 -32.159 1.00 22.03 267 GLU B CA 1
ATOM 4812 C C . GLU B 1 267 ? 26.451 -43.114 -32.830 1.00 21.20 267 GLU B C 1
ATOM 4813 O O . GLU B 1 267 ? 27.504 -43.233 -33.499 1.00 21.98 267 GLU B O 1
ATOM 4819 N N . GLY B 1 268 ? 25.568 -44.090 -32.618 1.00 21.12 268 GLY B N 1
ATOM 4820 C CA . GLY B 1 268 ? 25.632 -45.429 -33.229 1.00 21.81 268 GLY B CA 1
ATOM 4821 C C . GLY B 1 268 ? 26.602 -46.358 -32.520 1.00 20.67 268 GLY B C 1
ATOM 4822 O O . GLY B 1 268 ? 26.602 -47.555 -32.860 1.00 22.77 268 GLY B O 1
ATOM 4823 N N . THR B 1 269 ? 27.401 -45.856 -31.573 1.00 19.51 269 THR B N 1
ATOM 4824 C CA . THR B 1 269 ? 28.454 -46.656 -30.891 1.00 19.99 269 THR B CA 1
ATOM 4825 C C . THR B 1 269 ? 27.822 -47.512 -29.795 1.00 19.89 269 THR B C 1
ATOM 4826 O O . THR B 1 269 ? 26.715 -47.182 -29.332 1.00 19.48 269 THR B O 1
ATOM 4830 N N . GLU B 1 270 ? 28.516 -48.573 -29.394 1.00 21.27 270 GLU B N 1
ATOM 4831 C CA . GLU B 1 270 ? 28.140 -49.388 -28.213 1.00 23.51 270 GLU B CA 1
ATOM 4832 C C . GLU B 1 270 ? 27.959 -48.458 -27.003 1.00 22.42 270 GLU B C 1
ATOM 4833 O O . GLU B 1 270 ? 26.945 -48.609 -26.286 1.00 23.38 270 GLU B O 1
ATOM 4839 N N . GLU B 1 271 ? 28.894 -47.522 -26.798 1.00 20.83 271 GLU B N 1
ATOM 4840 C CA . GLU B 1 271 ? 28.913 -46.601 -25.627 1.00 22.42 271 GLU B CA 1
ATOM 4841 C C . GLU B 1 271 ? 27.634 -45.757 -25.612 1.00 20.21 271 GLU B C 1
ATOM 4842 O O . GLU B 1 271 ? 27.079 -45.549 -24.517 1.00 20.68 271 GLU B O 1
ATOM 4848 N N . PHE B 1 272 ? 27.183 -45.286 -26.778 1.00 18.55 272 PHE B N 1
ATOM 4849 C CA . PHE B 1 272 ? 25.972 -44.437 -26.905 1.00 18.85 272 PHE B CA 1
ATOM 4850 C C . PHE B 1 272 ? 24.790 -45.107 -26.198 1.00 20.14 272 PHE B C 1
ATOM 4851 O O . PHE B 1 272 ? 24.123 -44.452 -25.378 1.00 20.04 272 PHE B O 1
ATOM 4859 N N . TRP B 1 273 ? 24.526 -46.372 -26.524 1.00 21.78 273 TRP B N 1
ATOM 4860 C CA . TRP B 1 273 ? 23.316 -47.099 -26.062 1.00 23.64 273 TRP B CA 1
ATOM 4861 C C . TRP B 1 273 ? 23.486 -47.544 -24.604 1.00 24.14 273 TRP B C 1
ATOM 4862 O O . TRP B 1 273 ? 22.456 -47.692 -23.933 1.00 26.15 273 TRP B O 1
ATOM 4873 N N . LYS B 1 274 ? 24.726 -47.714 -24.130 1.00 24.58 274 LYS B N 1
ATOM 4874 C CA . LYS B 1 274 ? 25.038 -48.246 -22.775 1.00 27.30 274 LYS B CA 1
ATOM 4875 C C . LYS B 1 274 ? 25.059 -47.126 -21.728 1.00 26.39 274 LYS B C 1
ATOM 4876 O O . LYS B 1 274 ? 24.769 -47.433 -20.563 1.00 30.12 274 LYS B O 1
ATOM 4882 N N . ASP B 1 275 ? 25.400 -45.891 -22.111 1.00 23.43 275 ASP B N 1
ATOM 4883 C CA . ASP B 1 275 ? 25.669 -44.782 -21.155 1.00 23.24 275 ASP B CA 1
ATOM 4884 C C . ASP B 1 275 ? 24.674 -43.641 -21.401 1.00 21.16 275 ASP B C 1
ATOM 4885 O O . ASP B 1 275 ? 24.759 -43.000 -22.459 1.00 21.11 275 ASP B O 1
ATOM 4890 N N . SER B 1 276 ? 23.801 -43.371 -20.427 1.00 21.16 276 SER B N 1
ATOM 4891 C CA . SER B 1 276 ? 22.677 -42.405 -20.535 1.00 20.76 276 SER B CA 1
ATOM 4892 C C . SER B 1 276 ? 23.185 -40.979 -20.782 1.00 19.95 276 SER B C 1
ATOM 4893 O O . SER B 1 276 ? 22.384 -40.161 -21.255 1.00 19.72 276 SER B O 1
ATOM 4896 N N . LYS B 1 277 ? 24.459 -40.677 -20.508 1.00 19.60 277 LYS B N 1
ATOM 4897 C CA . LYS B 1 277 ? 25.009 -39.317 -20.757 1.00 20.94 277 LYS B CA 1
ATOM 4898 C C . LYS B 1 277 ? 24.876 -38.967 -22.252 1.00 18.24 277 LYS B C 1
ATOM 4899 O O . LYS B 1 277 ? 24.779 -37.775 -22.562 1.00 17.68 277 LYS B O 1
ATOM 4905 N N . TYR B 1 278 ? 24.842 -39.957 -23.150 1.00 16.79 278 TYR B N 1
ATOM 4906 C CA . TYR B 1 278 ? 24.783 -39.730 -24.619 1.00 16.54 278 TYR B CA 1
ATOM 4907 C C . TYR B 1 278 ? 23.350 -39.486 -25.119 1.00 16.53 278 TYR B C 1
ATOM 4908 O O . TYR B 1 278 ? 23.199 -39.124 -26.295 1.00 16.70 278 TYR B O 1
ATOM 4917 N N . TRP B 1 279 ? 22.324 -39.669 -24.288 1.00 16.50 279 TRP B N 1
ATOM 4918 C CA . TRP B 1 279 ? 20.922 -39.724 -24.786 1.00 16.71 279 TRP B CA 1
ATOM 4919 C C . TRP B 1 279 ? 20.342 -38.324 -25.000 1.00 15.64 279 TRP B C 1
ATOM 4920 O O . TRP B 1 279 ? 19.425 -38.202 -25.839 1.00 16.55 279 TRP B O 1
ATOM 4931 N N . ARG B 1 280 ? 20.837 -37.313 -24.288 1.00 15.94 280 ARG B N 1
ATOM 4932 C CA . ARG B 1 280 ? 20.250 -35.951 -24.344 1.00 16.27 280 ARG B CA 1
ATOM 4933 C C . ARG B 1 280 ? 20.431 -35.368 -25.750 1.00 15.73 280 ARG B C 1
ATOM 4934 O O . ARG B 1 280 ? 21.402 -35.724 -26.453 1.00 15.72 280 ARG B O 1
ATOM 4942 N N . THR B 1 281 ? 19.499 -34.505 -26.141 1.00 15.57 281 THR B N 1
ATOM 4943 C CA . THR B 1 281 ? 19.466 -33.868 -27.476 1.00 15.74 281 THR B CA 1
ATOM 4944 C C . THR B 1 281 ? 19.189 -32.380 -27.298 1.00 16.06 281 THR B C 1
ATOM 4945 O O . THR B 1 281 ? 18.592 -31.998 -26.277 1.00 17.41 281 THR B O 1
ATOM 4949 N N . SER B 1 282 ? 19.637 -31.587 -28.261 1.00 15.58 282 SER B N 1
ATOM 4950 C CA . SER B 1 282 ? 19.470 -30.116 -28.287 1.00 15.54 282 SER B CA 1
ATOM 4951 C C . SER B 1 282 ? 18.806 -29.724 -29.600 1.00 15.69 282 SER B C 1
ATOM 4952 O O . SER B 1 282 ? 19.229 -30.241 -30.648 1.00 16.52 282 SER B O 1
ATOM 4955 N N . LEU B 1 283 ? 17.808 -28.843 -29.538 1.00 16.36 283 LEU B N 1
ATOM 4956 C CA . LEU B 1 283 ? 17.232 -28.214 -30.749 1.00 16.03 283 LEU B CA 1
ATOM 4957 C C . LEU B 1 283 ? 18.207 -27.143 -31.233 1.00 16.18 283 LEU B C 1
ATOM 4958 O O . LEU B 1 283 ? 18.899 -26.525 -30.399 1.00 16.44 283 LEU B O 1
ATOM 4963 N N . GLN B 1 284 ? 18.249 -26.957 -32.545 1.00 15.31 284 GLN B N 1
ATOM 4964 C CA . GLN B 1 284 ? 19.072 -25.927 -33.216 1.00 16.10 284 GLN B CA 1
ATOM 4965 C C . GLN B 1 284 ? 18.245 -25.333 -34.353 1.00 15.82 284 GLN B C 1
ATOM 4966 O O . GLN B 1 284 ? 17.278 -25.983 -34.802 1.00 15.31 284 GLN B O 1
ATOM 4972 N N . VAL B 1 285 ? 18.637 -24.153 -34.817 1.00 16.14 285 VAL B N 1
ATOM 4973 C CA . VAL B 1 285 ? 18.136 -23.593 -36.099 1.00 17.04 285 VAL B CA 1
ATOM 4974 C C . VAL B 1 285 ? 19.344 -23.142 -36.927 1.00 17.57 285 VAL B C 1
ATOM 4975 O O . VAL B 1 285 ? 20.389 -22.773 -36.345 1.00 17.42 285 VAL B O 1
ATOM 4979 N N . ALA B 1 286 ? 19.207 -23.232 -38.245 1.00 16.81 286 ALA B N 1
ATOM 4980 C CA . ALA B 1 286 ? 20.166 -22.707 -39.236 1.00 18.15 286 ALA B CA 1
ATOM 4981 C C . ALA B 1 286 ? 19.364 -22.078 -40.375 1.00 18.55 286 ALA B C 1
ATOM 4982 O O . ALA B 1 286 ? 18.118 -22.210 -40.375 1.00 17.59 286 ALA B O 1
ATOM 4984 N N . LYS B 1 287 ? 20.049 -21.397 -41.291 1.00 18.36 287 LYS B N 1
ATOM 4985 C CA . LYS B 1 287 ? 19.412 -20.682 -42.424 1.00 19.44 287 LYS B CA 1
ATOM 4986 C C . LYS B 1 287 ? 19.750 -21.432 -43.711 1.00 19.54 287 LYS B C 1
ATOM 4987 O O . LYS B 1 287 ? 20.942 -21.715 -43.937 1.00 21.44 287 LYS B O 1
ATOM 4993 N N . LEU B 1 288 ? 18.734 -21.764 -44.505 1.00 20.23 288 LEU B N 1
ATOM 4994 C CA . LEU B 1 288 ? 18.930 -22.358 -45.850 1.00 20.91 288 LEU B CA 1
ATOM 4995 C C . LEU B 1 288 ? 19.352 -21.241 -46.804 1.00 22.47 288 LEU B C 1
ATOM 4996 O O . LEU B 1 288 ? 18.870 -20.101 -46.652 1.00 22.93 288 LEU B O 1
ATOM 5001 N N . GLU B 1 289 ? 20.247 -21.561 -47.733 1.00 23.41 289 GLU B N 1
ATOM 5002 C CA . GLU B 1 289 ? 20.594 -20.668 -48.861 1.00 25.89 289 GLU B CA 1
ATOM 5003 C C . GLU B 1 289 ? 20.374 -21.456 -50.151 1.00 25.82 289 GLU B C 1
ATOM 5004 O O . GLU B 1 289 ? 20.236 -22.695 -50.089 1.00 24.79 289 GLU B O 1
ATOM 5010 N N . TYR B 1 290 ? 20.281 -20.743 -51.267 1.00 27.73 290 TYR B N 1
ATOM 5011 C CA . TYR B 1 290 ? 20.078 -21.318 -52.616 1.00 27.69 290 TYR B CA 1
ATOM 5012 C C . TYR B 1 290 ? 21.235 -20.841 -53.496 1.00 29.08 290 TYR B C 1
ATOM 5013 O O . TYR B 1 290 ? 21.307 -19.635 -53.786 1.00 31.03 290 TYR B O 1
ATOM 5022 N N . VAL B 1 291 ? 22.129 -21.766 -53.854 1.00 31.97 291 VAL B N 1
ATOM 5023 C CA . VAL B 1 291 ? 23.384 -21.496 -54.616 1.00 36.76 291 VAL B CA 1
ATOM 5024 C C . VAL B 1 291 ? 23.466 -22.504 -55.767 1.00 39.16 291 VAL B C 1
ATOM 5025 O O . VAL B 1 291 ? 23.368 -23.713 -55.491 1.00 39.32 291 VAL B O 1
ATOM 5029 N N . ASP B 1 292 ? 23.609 -22.016 -57.005 1.00 43.40 292 ASP B N 1
ATOM 5030 C CA . ASP B 1 292 ? 23.778 -22.845 -58.230 1.00 45.30 292 ASP B CA 1
ATOM 5031 C C . ASP B 1 292 ? 22.679 -23.913 -58.295 1.00 42.57 292 ASP B C 1
ATOM 5032 O O . ASP B 1 292 ? 23.005 -25.080 -58.582 1.00 45.10 292 ASP B O 1
ATOM 5037 N N . GLY B 1 293 ? 21.428 -23.527 -58.024 1.00 39.96 293 GLY B N 1
ATOM 5038 C CA . GLY B 1 293 ? 20.247 -24.400 -58.168 1.00 39.17 293 GLY B CA 1
ATOM 5039 C C . GLY B 1 293 ? 20.119 -25.412 -57.042 1.00 36.47 293 GLY B C 1
ATOM 5040 O O . GLY B 1 293 ? 19.302 -26.343 -57.183 1.00 38.49 293 GLY B O 1
ATOM 5041 N N . LYS B 1 294 ? 20.871 -25.238 -55.950 1.00 35.69 294 LYS B N 1
ATOM 5042 C CA . LYS B 1 294 ? 20.950 -26.223 -54.839 1.00 35.63 294 LYS B CA 1
ATOM 5043 C C . LYS B 1 294 ? 20.600 -25.548 -53.508 1.00 32.09 294 LYS B C 1
ATOM 5044 O O . LYS B 1 294 ? 21.117 -24.445 -53.239 1.00 29.89 294 LYS B O 1
ATOM 5050 N N . VAL B 1 295 ? 19.751 -26.196 -52.707 1.00 29.46 295 VAL B N 1
ATOM 5051 C CA . VAL B 1 295 ? 19.547 -25.841 -51.273 1.00 28.47 295 VAL B CA 1
ATOM 5052 C C . VAL B 1 295 ? 20.789 -26.309 -50.511 1.00 29.06 295 VAL B C 1
ATOM 5053 O O . VAL B 1 295 ? 21.093 -27.525 -50.552 1.00 31.20 295 VAL B O 1
ATOM 5057 N N . VAL B 1 296 ? 21.488 -25.361 -49.884 1.00 26.47 296 VAL B N 1
ATOM 5058 C CA . VAL B 1 296 ? 22.701 -25.590 -49.051 1.00 28.03 296 VAL B CA 1
ATOM 5059 C C . VAL B 1 296 ? 22.451 -24.959 -47.680 1.00 25.35 296 VAL B C 1
ATOM 5060 O O . VAL B 1 296 ? 21.447 -24.225 -47.518 1.00 24.86 296 VAL B O 1
ATOM 5064 N N . CYS B 1 297 ? 23.343 -25.226 -46.730 1.00 24.08 297 CYS B N 1
ATOM 5065 C CA . CYS B 1 297 ? 23.234 -24.711 -45.347 1.00 22.60 297 CYS B CA 1
ATOM 5066 C C . CYS B 1 297 ? 24.616 -24.657 -44.699 1.00 23.12 297 CYS B C 1
ATOM 5067 O O . CYS B 1 297 ? 25.227 -25.724 -44.524 1.00 24.76 297 CYS B O 1
ATOM 5070 N N . ASP B 1 298 ? 25.079 -23.448 -44.373 1.00 22.67 298 ASP B N 1
ATOM 5071 C CA . ASP B 1 298 ? 26.291 -23.216 -43.550 1.00 23.53 298 ASP B CA 1
ATOM 5072 C C . ASP B 1 298 ? 25.838 -22.947 -42.112 1.00 22.03 298 ASP B C 1
ATOM 5073 O O . ASP B 1 298 ? 25.491 -21.795 -41.791 1.00 22.32 298 ASP B O 1
ATOM 5078 N N . ARG B 1 299 ? 25.848 -23.989 -41.283 1.00 21.48 299 ARG B N 1
ATOM 5079 C CA . ARG B 1 299 ? 25.365 -23.946 -39.877 1.00 20.79 299 ARG B CA 1
ATOM 5080 C C . ARG B 1 299 ? 26.216 -22.975 -39.045 1.00 21.08 299 ARG B C 1
ATOM 5081 O O . ARG B 1 299 ? 25.741 -22.556 -37.977 1.00 22.24 299 ARG B O 1
ATOM 5089 N N . ASP B 1 300 ? 27.431 -22.646 -39.501 1.00 22.02 300 ASP B N 1
ATOM 5090 C CA . ASP B 1 300 ? 28.372 -21.743 -38.784 1.00 23.92 300 ASP B CA 1
ATOM 5091 C C . ASP B 1 300 ? 28.115 -20.277 -39.150 1.00 26.39 300 ASP B C 1
ATOM 5092 O O . ASP B 1 300 ? 28.490 -19.406 -38.342 1.00 30.41 300 ASP B O 1
ATOM 5097 N N . LYS B 1 301 ? 27.519 -20.009 -40.315 1.00 25.47 301 LYS B N 1
ATOM 5098 C CA . LYS B 1 301 ? 27.397 -18.635 -40.872 1.00 27.65 301 LYS B CA 1
ATOM 5099 C C . LYS B 1 301 ? 26.368 -17.855 -40.050 1.00 27.92 301 LYS B C 1
ATOM 5100 O O . LYS B 1 301 ? 25.227 -18.335 -39.920 1.00 27.97 301 LYS B O 1
ATOM 5106 N N . GLU B 1 302 ? 26.759 -16.697 -39.511 1.00 31.77 302 GLU B N 1
ATOM 5107 C CA . GLU B 1 302 ? 25.843 -15.833 -38.722 1.00 33.55 302 GLU B CA 1
ATOM 5108 C C . GLU B 1 302 ? 24.697 -15.401 -39.644 1.00 30.14 302 GLU B C 1
ATOM 5109 O O . GLU B 1 302 ? 24.931 -15.219 -40.856 1.00 30.00 302 GLU B O 1
ATOM 5115 N N . PHE B 1 303 ? 23.495 -15.294 -39.086 1.00 26.67 303 PHE B N 1
ATOM 5116 C CA . PHE B 1 303 ? 22.297 -14.743 -39.765 1.00 26.26 303 PHE B CA 1
ATOM 5117 C C . PHE B 1 303 ? 21.397 -14.116 -38.704 1.00 25.61 303 PHE B C 1
ATOM 5118 O O . PHE B 1 303 ? 21.540 -14.462 -37.511 1.00 26.09 303 PHE B O 1
ATOM 5126 N N . ASP B 1 304 ? 20.522 -13.206 -39.124 1.00 26.43 304 ASP B N 1
ATOM 5127 C CA . ASP B 1 304 ? 19.469 -12.641 -38.248 1.00 27.41 304 ASP B CA 1
ATOM 5128 C C . ASP B 1 304 ? 18.314 -13.640 -38.237 1.00 25.30 304 ASP B C 1
ATOM 5129 O O . ASP B 1 304 ? 17.747 -13.895 -39.315 1.00 26.63 304 ASP B O 1
ATOM 5134 N N . PHE B 1 305 ? 18.018 -14.205 -37.070 1.00 22.92 305 PHE B N 1
ATOM 5135 C CA . PHE B 1 305 ? 16.887 -15.138 -36.853 1.00 21.32 305 PHE B CA 1
ATOM 5136 C C . PHE B 1 305 ? 15.684 -14.319 -36.392 1.00 21.28 305 PHE B C 1
ATOM 5137 O O . PHE B 1 305 ? 15.696 -13.822 -35.254 1.00 23.18 305 PHE B O 1
ATOM 5145 N N . TYR B 1 306 ? 14.686 -14.162 -37.262 1.00 20.53 306 TYR B N 1
ATOM 5146 C CA . TYR B 1 306 ? 13.457 -13.394 -36.955 1.00 21.51 306 TYR B CA 1
ATOM 5147 C C . TYR B 1 306 ? 12.223 -14.174 -37.403 1.00 20.17 306 TYR B C 1
ATOM 5148 O O . TYR B 1 306 ? 12.102 -14.489 -38.597 1.00 20.80 306 TYR B O 1
ATOM 5157 N N . LEU B 1 307 ? 11.333 -14.453 -36.451 1.00 19.58 307 LEU B N 1
ATOM 5158 C CA . LEU B 1 307 ? 10.015 -15.088 -36.696 1.00 19.19 307 LEU B CA 1
ATOM 5159 C C . LEU B 1 307 ? 8.949 -14.002 -36.614 1.00 19.43 307 LEU B C 1
ATOM 5160 O O . LEU B 1 307 ? 8.679 -13.478 -35.536 1.00 19.94 307 LEU B O 1
ATOM 5165 N N . PRO B 1 308 ? 8.335 -13.600 -37.748 1.00 20.19 308 PRO B N 1
ATOM 5166 C CA . PRO B 1 308 ? 7.368 -12.505 -37.735 1.00 21.09 308 PRO B CA 1
ATOM 5167 C C . PRO B 1 308 ? 6.026 -12.952 -37.140 1.00 20.44 308 PRO B C 1
ATOM 5168 O O . PRO B 1 308 ? 5.700 -14.121 -37.227 1.00 20.46 308 PRO B O 1
ATOM 5172 N N . ASP B 1 309 ? 5.281 -12.021 -36.548 1.00 21.11 309 ASP B N 1
ATOM 5173 C CA . ASP B 1 309 ? 3.860 -12.253 -36.185 1.00 22.78 309 ASP B CA 1
ATOM 5174 C C . ASP B 1 309 ? 3.066 -12.416 -37.486 1.00 22.99 309 ASP B C 1
ATOM 5175 O O . ASP B 1 309 ? 3.346 -11.672 -38.444 1.00 22.67 309 ASP B O 1
ATOM 5180 N N . LEU B 1 310 ? 2.155 -13.391 -37.525 1.00 23.84 310 LEU B N 1
ATOM 5181 C CA . LEU B 1 310 ? 1.289 -13.698 -38.694 1.00 26.15 310 LEU B CA 1
ATOM 5182 C C . LEU B 1 310 ? -0.131 -13.182 -38.435 1.00 28.43 310 LEU B C 1
ATOM 5183 O O . LEU B 1 310 ? -0.600 -13.262 -37.276 1.00 28.99 310 LEU B O 1
ATOM 5188 N N . PHE B 1 311 ? -0.780 -12.675 -39.487 1.00 29.43 311 PHE B N 1
ATOM 5189 C CA . PHE B 1 311 ? -2.117 -12.026 -39.443 1.00 30.48 311 PHE B CA 1
ATOM 5190 C C . PHE B 1 311 ? -2.962 -12.539 -40.613 1.00 32.29 311 PHE B C 1
ATOM 5191 O O . PHE B 1 311 ? -3.600 -11.782 -41.354 1.00 41.11 311 PHE B O 1
ATOM 5199 N N . PRO C 1 2 ? -2.284 0.499 -56.512 1.00 37.02 2 PRO C N 1
ATOM 5200 C CA . PRO C 1 2 ? -2.564 1.952 -56.550 1.00 36.03 2 PRO C CA 1
ATOM 5201 C C . PRO C 1 2 ? -3.176 2.490 -55.245 1.00 32.61 2 PRO C C 1
ATOM 5202 O O . PRO C 1 2 ? -3.533 1.699 -54.378 1.00 30.12 2 PRO C O 1
ATOM 5206 N N . ARG C 1 3 ? -3.284 3.819 -55.145 1.00 30.36 3 ARG C N 1
ATOM 5207 C CA . ARG C 1 3 ? -4.008 4.523 -54.055 1.00 29.40 3 ARG C CA 1
ATOM 5208 C C . ARG C 1 3 ? -5.414 3.944 -53.947 1.00 26.22 3 ARG C C 1
ATOM 5209 O O . ARG C 1 3 ? -6.019 3.569 -54.950 1.00 25.56 3 ARG C O 1
ATOM 5217 N N . PRO C 1 4 ? -6.001 3.891 -52.735 1.00 24.30 4 PRO C N 1
ATOM 5218 C CA . PRO C 1 4 ? -7.397 3.492 -52.600 1.00 22.95 4 PRO C CA 1
ATOM 5219 C C . PRO C 1 4 ? -8.277 4.546 -53.260 1.00 22.40 4 PRO C C 1
ATOM 5220 O O . PRO C 1 4 ? -7.857 5.691 -53.427 1.00 22.87 4 PRO C O 1
ATOM 5224 N N . PRO C 1 5 ? -9.523 4.198 -53.644 1.00 22.74 5 PRO C N 1
ATOM 5225 C CA . PRO C 1 5 ? -10.497 5.207 -54.045 1.00 22.65 5 PRO C CA 1
ATOM 5226 C C . PRO C 1 5 ? -10.704 6.186 -52.879 1.00 21.42 5 PRO C C 1
ATOM 5227 O O . PRO C 1 5 ? -10.620 5.763 -51.734 1.00 20.80 5 PRO C O 1
ATOM 5231 N N . ALA C 1 6 ? -10.929 7.463 -53.192 1.00 22.11 6 ALA C N 1
ATOM 5232 C CA . ALA C 1 6 ? -11.299 8.518 -52.220 1.00 22.52 6 ALA C CA 1
ATOM 5233 C C . ALA C 1 6 ? -12.477 9.305 -52.789 1.00 21.82 6 ALA C C 1
ATOM 5234 O O . ALA C 1 6 ? -12.356 9.901 -53.858 1.00 22.18 6 ALA C O 1
ATOM 5236 N N . PRO C 1 7 ? -13.670 9.273 -52.151 1.00 21.08 7 PRO C N 1
ATOM 5237 C CA . PRO C 1 7 ? -13.913 8.454 -50.961 1.00 19.95 7 PRO C CA 1
ATOM 5238 C C . PRO C 1 7 ? -13.804 6.958 -51.285 1.00 18.64 7 PRO C C 1
ATOM 5239 O O . PRO C 1 7 ? -13.873 6.599 -52.446 1.00 19.25 7 PRO C O 1
ATOM 5243 N N . LEU C 1 8 ? -13.608 6.122 -50.267 1.00 18.05 8 LEU C N 1
ATOM 5244 C CA . LEU C 1 8 ? -13.601 4.650 -50.455 1.00 18.35 8 LEU C CA 1
ATOM 5245 C C . LEU C 1 8 ? -14.967 4.223 -50.993 1.00 17.83 8 LEU C C 1
ATOM 5246 O O . LEU C 1 8 ? -15.015 3.412 -51.937 1.00 19.13 8 LEU C O 1
ATOM 5251 N N . PHE C 1 9 ? -16.042 4.753 -50.410 1.00 17.26 9 PHE C N 1
ATOM 5252 C CA . PHE C 1 9 ? -17.421 4.316 -50.730 1.00 16.94 9 PHE C CA 1
ATOM 5253 C C . PHE C 1 9 ? -18.441 5.292 -50.149 1.00 16.34 9 PHE C C 1
ATOM 5254 O O . PHE C 1 9 ? -18.283 5.742 -49.001 1.00 17.52 9 PHE C O 1
ATOM 5262 N N . ARG C 1 10 ? -19.460 5.593 -50.951 1.00 16.08 10 ARG C N 1
ATOM 5263 C CA . ARG C 1 10 ? -20.700 6.273 -50.521 1.00 15.32 10 ARG C CA 1
ATOM 5264 C C . ARG C 1 10 ? -21.876 5.334 -50.785 1.00 15.11 10 ARG C C 1
ATOM 5265 O O . ARG C 1 10 ? -21.905 4.677 -51.838 1.00 15.89 10 ARG C O 1
ATOM 5273 N N . ASP C 1 11 ? -22.809 5.274 -49.842 1.00 14.90 11 ASP C N 1
ATOM 5274 C CA . ASP C 1 11 ? -24.008 4.417 -49.956 1.00 14.23 11 ASP C CA 1
ATOM 5275 C C . ASP C 1 11 ? -24.921 5.002 -51.031 1.00 14.11 11 ASP C C 1
ATOM 5276 O O . ASP C 1 11 ? -25.201 6.197 -51.017 1.00 15.07 11 ASP C O 1
ATOM 5281 N N . PRO C 1 12 ? -25.397 4.188 -52.000 1.00 14.53 12 PRO C N 1
ATOM 5282 C CA . PRO C 1 12 ? -26.235 4.691 -53.091 1.00 14.56 12 PRO C CA 1
ATOM 5283 C C . PRO C 1 12 ? -27.754 4.682 -52.856 1.00 14.83 12 PRO C C 1
ATOM 5284 O O . PRO C 1 12 ? -28.489 4.870 -53.810 1.00 15.26 12 PRO C O 1
ATOM 5288 N N . ILE C 1 13 ? -28.195 4.485 -51.611 1.00 14.86 13 ILE C N 1
ATOM 5289 C CA . ILE C 1 13 ? -29.635 4.505 -51.220 1.00 15.97 13 ILE C CA 1
ATOM 5290 C C . ILE C 1 13 ? -29.913 5.797 -50.446 1.00 15.23 13 ILE C C 1
ATOM 5291 O O . ILE C 1 13 ? -30.769 6.592 -50.890 1.00 17.10 13 ILE C O 1
ATOM 5296 N N . TYR C 1 14 ? -29.216 5.989 -49.328 1.00 15.21 14 TYR C N 1
ATOM 5297 C CA . TYR C 1 14 ? -29.409 7.132 -48.400 1.00 15.48 14 TYR C CA 1
ATOM 5298 C C . TYR C 1 14 ? -28.148 7.994 -48.273 1.00 15.34 14 TYR C C 1
ATOM 5299 O O . TYR C 1 14 ? -28.265 9.083 -47.690 1.00 16.16 14 TYR C O 1
ATOM 5308 N N . ASP C 1 15 ? -26.991 7.526 -48.756 1.00 15.72 15 ASP C N 1
ATOM 5309 C CA . ASP C 1 15 ? -25.702 8.266 -48.689 1.00 15.56 15 ASP C CA 1
ATOM 5310 C C . ASP C 1 15 ? -25.324 8.502 -47.217 1.00 15.60 15 ASP C C 1
ATOM 5311 O O . ASP C 1 15 ? -24.820 9.599 -46.897 1.00 15.24 15 ASP C O 1
ATOM 5316 N N . GLY C 1 16 ? -25.549 7.504 -46.357 1.00 15.01 16 GLY C N 1
ATOM 5317 C CA . GLY C 1 16 ? -25.332 7.607 -44.900 1.00 15.04 16 GLY C CA 1
ATOM 5318 C C . GLY C 1 16 ? -24.345 6.582 -44.367 1.00 15.04 16 GLY C C 1
ATOM 5319 O O . GLY C 1 16 ? -24.461 6.235 -43.183 1.00 15.63 16 GLY C O 1
ATOM 5320 N N . ALA C 1 17 ? -23.372 6.151 -45.173 1.00 14.93 17 ALA C N 1
ATOM 5321 C CA . ALA C 1 17 ? -22.413 5.083 -44.798 1.00 15.91 17 ALA C CA 1
ATOM 5322 C C . ALA C 1 17 ? -21.568 5.536 -43.602 1.00 15.71 17 ALA C C 1
ATOM 5323 O O . ALA C 1 17 ? -20.937 6.613 -43.676 1.00 16.11 17 ALA C O 1
ATOM 5325 N N . ALA C 1 18 ? -21.543 4.735 -42.536 1.00 15.80 18 ALA C N 1
ATOM 5326 C CA . ALA C 1 18 ? -20.822 5.057 -41.284 1.00 16.06 18 ALA C CA 1
ATOM 5327 C C . ALA C 1 18 ? -20.461 3.781 -40.514 1.00 15.61 18 ALA C C 1
ATOM 5328 O O . ALA C 1 18 ? -20.990 2.702 -40.835 1.00 15.82 18 ALA C O 1
ATOM 5330 N N . ASP C 1 19 ? -19.589 3.923 -39.517 1.00 16.12 19 ASP C N 1
ATOM 5331 C CA . ASP C 1 19 ? -19.230 2.855 -38.548 1.00 17.02 19 ASP C CA 1
ATOM 5332 C C . ASP C 1 19 ? -18.841 1.585 -39.300 1.00 17.65 19 ASP C C 1
ATOM 5333 O O . ASP C 1 19 ? -19.362 0.510 -39.007 1.00 18.91 19 ASP C O 1
ATOM 5338 N N . PRO C 1 20 ? -17.928 1.656 -40.295 1.00 17.41 20 PRO C N 1
ATOM 5339 C CA . PRO C 1 20 ? -17.614 0.492 -41.120 1.00 18.14 20 PRO C CA 1
ATOM 5340 C C . PRO C 1 20 ? -16.966 -0.646 -40.321 1.00 18.22 20 PRO C C 1
ATOM 5341 O O . PRO C 1 20 ? -16.230 -0.384 -39.393 1.00 18.59 20 PRO C O 1
ATOM 5345 N N . THR C 1 21 ? -17.270 -1.883 -40.701 1.00 18.13 21 THR C N 1
ATOM 5346 C CA . THR C 1 21 ? -16.551 -3.094 -40.235 1.00 18.98 21 THR C CA 1
ATOM 5347 C C . THR C 1 21 ? -16.241 -3.930 -41.479 1.00 18.40 21 THR C C 1
ATOM 5348 O O . THR C 1 21 ? -17.155 -4.122 -42.305 1.00 18.34 21 THR C O 1
ATOM 5352 N N . ILE C 1 22 ? -14.988 -4.360 -41.632 1.00 16.75 22 ILE C N 1
ATOM 5353 C CA . ILE C 1 22 ? -14.549 -5.128 -42.831 1.00 17.36 22 ILE C CA 1
ATOM 5354 C C . ILE C 1 22 ? -14.454 -6.605 -42.441 1.00 17.51 22 ILE C C 1
ATOM 5355 O O . ILE C 1 22 ? -14.013 -6.913 -41.320 1.00 18.44 22 ILE C O 1
ATOM 5360 N N . ILE C 1 23 ? -14.916 -7.480 -43.326 1.00 17.30 23 ILE C N 1
ATOM 5361 C CA . ILE C 1 23 ? -14.948 -8.949 -43.089 1.00 18.72 23 ILE C CA 1
ATOM 5362 C C . ILE C 1 23 ? -14.720 -9.641 -44.431 1.00 18.66 23 ILE C C 1
ATOM 5363 O O . ILE C 1 23 ? -15.333 -9.225 -45.428 1.00 19.80 23 ILE C O 1
ATOM 5368 N N . TYR C 1 24 ? -13.864 -10.657 -44.453 1.00 19.37 24 TYR C N 1
ATOM 5369 C CA . TYR C 1 24 ? -13.665 -11.504 -45.649 1.00 20.06 24 TYR C CA 1
ATOM 5370 C C . TYR C 1 24 ? -14.861 -12.448 -45.765 1.00 19.72 24 TYR C C 1
ATOM 5371 O O . TYR C 1 24 ? -15.208 -13.119 -44.774 1.00 21.10 24 TYR C O 1
ATOM 5380 N N . ASN C 1 25 ? -15.480 -12.465 -46.945 1.00 19.63 25 ASN C N 1
ATOM 5381 C CA . ASN C 1 25 ? -16.583 -13.386 -47.313 1.00 19.82 25 ASN C CA 1
ATOM 5382 C C . ASN C 1 25 ? -15.951 -14.640 -47.923 1.00 20.87 25 ASN C C 1
ATOM 5383 O O . ASN C 1 25 ? -15.633 -14.616 -49.121 1.00 21.43 25 ASN C O 1
ATOM 5388 N N . HIS C 1 26 ? -15.770 -15.695 -47.128 1.00 23.41 26 HIS C N 1
ATOM 5389 C CA . HIS C 1 26 ? -15.015 -16.909 -47.543 1.00 26.68 26 HIS C CA 1
ATOM 5390 C C . HIS C 1 26 ? -15.771 -17.648 -48.658 1.00 26.91 26 HIS C C 1
ATOM 5391 O O . HIS C 1 26 ? -15.096 -18.196 -49.547 1.00 30.00 26 HIS C O 1
ATOM 5398 N N . LEU C 1 27 ? -17.109 -17.646 -48.630 1.00 27.73 27 LEU C N 1
ATOM 5399 C CA . LEU C 1 27 ? -17.958 -18.373 -49.617 1.00 30.23 27 LEU C CA 1
ATOM 5400 C C . LEU C 1 27 ? -17.859 -17.708 -50.997 1.00 30.18 27 LEU C C 1
ATOM 5401 O O . LEU C 1 27 ? -17.757 -18.444 -51.993 1.00 31.83 27 LEU C O 1
ATOM 5406 N N . GLU C 1 28 ? -17.884 -16.373 -51.060 1.00 28.26 28 GLU C N 1
ATOM 5407 C CA . GLU C 1 28 ? -17.919 -15.619 -52.344 1.00 29.90 28 GLU C CA 1
ATOM 5408 C C . GLU C 1 28 ? -16.505 -15.140 -52.710 1.00 28.18 28 GLU C C 1
ATOM 5409 O O . GLU C 1 28 ? -16.355 -14.528 -53.791 1.00 28.00 28 GLU C O 1
ATOM 5415 N N . LYS C 1 29 ? -15.507 -15.447 -51.871 1.00 26.08 29 LYS C N 1
ATOM 5416 C CA . LYS C 1 29 ? -14.077 -15.087 -52.080 1.00 27.01 29 LYS C CA 1
ATOM 5417 C C . LYS C 1 29 ? -13.984 -13.592 -52.401 1.00 24.37 29 LYS C C 1
ATOM 5418 O O . LYS C 1 29 ? -13.410 -13.225 -53.447 1.00 26.18 29 LYS C O 1
ATOM 5424 N N . SER C 1 30 ? -14.545 -12.764 -51.525 1.00 20.89 30 SER C N 1
ATOM 5425 C CA . SER C 1 30 ? -14.621 -11.293 -51.694 1.00 19.75 30 SER C CA 1
ATOM 5426 C C . SER C 1 30 ? -14.493 -10.618 -50.330 1.00 19.21 30 SER C C 1
ATOM 5427 O O . SER C 1 30 ? -14.670 -11.298 -49.304 1.00 19.73 30 SER C O 1
ATOM 5430 N N . TRP C 1 31 ? -14.190 -9.323 -50.336 1.00 18.37 31 TRP C N 1
ATOM 5431 C CA . TRP C 1 31 ? -14.138 -8.481 -49.118 1.00 17.98 31 TRP C CA 1
ATOM 5432 C C . TRP C 1 31 ? -15.449 -7.707 -49.007 1.00 17.36 31 TRP C C 1
ATOM 5433 O O . TRP C 1 31 ? -15.869 -7.102 -50.010 1.00 17.76 31 TRP C O 1
ATOM 5444 N N . TRP C 1 32 ? -16.072 -7.770 -47.833 1.00 16.48 32 TRP C N 1
ATOM 5445 C CA . TRP C 1 32 ? -17.314 -7.031 -47.496 1.00 15.96 32 TRP C CA 1
ATOM 5446 C C . TRP C 1 32 ? -16.994 -5.943 -46.476 1.00 16.22 32 TRP C C 1
ATOM 5447 O O . TRP C 1 32 ? -16.300 -6.234 -45.481 1.00 17.11 32 TRP C O 1
ATOM 5458 N N . ILE C 1 33 ? -17.499 -4.739 -46.715 1.00 16.47 33 ILE C N 1
ATOM 5459 C CA . ILE C 1 33 ? -17.630 -3.701 -45.659 1.00 16.75 33 ILE C CA 1
ATOM 5460 C C . ILE C 1 33 ? -19.112 -3.605 -45.300 1.00 16.27 33 ILE C C 1
ATOM 5461 O O . ILE C 1 33 ? -19.943 -3.363 -46.206 1.00 16.74 33 ILE C O 1
ATOM 5466 N N . LEU C 1 34 ? -19.426 -3.867 -44.034 1.00 16.61 34 LEU C N 1
ATOM 5467 C CA . LEU C 1 34 ? -20.775 -3.662 -43.458 1.00 16.93 34 LEU C CA 1
ATOM 5468 C C . LEU C 1 34 ? -20.755 -2.319 -42.740 1.00 16.11 34 LEU C C 1
ATOM 5469 O O . LEU C 1 34 ? -19.747 -2.004 -42.088 1.00 16.88 34 LEU C O 1
ATOM 5474 N N . TYR C 1 35 ? -21.815 -1.536 -42.879 1.00 15.52 35 TYR C N 1
ATOM 5475 C CA . TYR C 1 35 ? -21.825 -0.158 -42.342 1.00 15.58 35 TYR C CA 1
ATOM 5476 C C . TYR C 1 35 ? -23.232 0.212 -41.896 1.00 15.44 35 TYR C C 1
ATOM 5477 O O . TYR C 1 35 ? -24.212 -0.250 -42.503 1.00 16.63 35 TYR C O 1
ATOM 5486 N N . THR C 1 36 ? -23.317 1.004 -40.828 1.00 15.15 36 THR C N 1
ATOM 5487 C CA . THR C 1 36 ? -24.555 1.728 -40.470 1.00 15.48 36 THR C CA 1
ATOM 5488 C C . THR C 1 36 ? -24.909 2.583 -41.680 1.00 15.20 36 THR C C 1
ATOM 5489 O O . THR C 1 36 ? -24.012 3.297 -42.155 1.00 15.68 36 THR C O 1
ATOM 5493 N N . ASN C 1 37 ? -26.147 2.522 -42.159 1.00 14.91 37 ASN C N 1
ATOM 5494 C CA . ASN C 1 37 ? -26.586 3.429 -43.247 1.00 14.89 37 ASN C CA 1
ATOM 5495 C C . ASN C 1 37 ? -27.593 4.424 -42.669 1.00 14.76 37 ASN C C 1
ATOM 5496 O O . ASN C 1 37 ? -28.794 4.111 -42.623 1.00 15.57 37 ASN C O 1
ATOM 5501 N N . ARG C 1 38 ? -27.101 5.588 -42.243 1.00 15.03 38 ARG C N 1
ATOM 5502 C CA . ARG C 1 38 ? -27.959 6.720 -41.818 1.00 15.15 38 ARG C CA 1
ATOM 5503 C C . ARG C 1 38 ? -28.844 7.114 -43.001 1.00 15.23 38 ARG C C 1
ATOM 5504 O O . ARG C 1 38 ? -28.388 6.983 -44.157 1.00 16.28 38 ARG C O 1
ATOM 5512 N N . ARG C 1 39 ? -30.056 7.585 -42.722 1.00 15.67 39 ARG C N 1
ATOM 5513 C CA . ARG C 1 39 ? -31.011 8.031 -43.771 1.00 16.14 39 ARG C CA 1
ATOM 5514 C C . ARG C 1 39 ? -30.689 9.494 -44.097 1.00 15.84 39 ARG C C 1
ATOM 5515 O O . ARG C 1 39 ? -31.577 10.366 -43.983 1.00 16.65 39 ARG C O 1
ATOM 5523 N N . ALA C 1 40 ? -29.449 9.730 -44.529 1.00 15.61 40 ALA C N 1
ATOM 5524 C CA . ALA C 1 40 ? -28.787 11.055 -44.543 1.00 16.32 40 ALA C CA 1
ATOM 5525 C C . ALA C 1 40 ? -29.346 11.959 -45.650 1.00 16.25 40 ALA C C 1
ATOM 5526 O O . ALA C 1 40 ? -29.258 13.187 -45.488 1.00 17.13 40 ALA C O 1
ATOM 5528 N N . ASN C 1 41 ? -29.879 11.404 -46.738 1.00 15.75 41 ASN C N 1
ATOM 5529 C CA . ASN C 1 41 ? -30.318 12.217 -47.908 1.00 15.70 41 ASN C CA 1
ATOM 5530 C C . ASN C 1 41 ? -31.822 12.511 -47.836 1.00 15.73 41 ASN C C 1
ATOM 5531 O O . ASN C 1 41 ? -32.383 12.934 -48.862 1.00 16.62 41 ASN C O 1
ATOM 5536 N N . GLN C 1 42 ? -32.450 12.327 -46.673 1.00 16.35 42 GLN C N 1
ATOM 5537 C CA . GLN C 1 42 ? -33.904 12.560 -46.471 1.00 16.97 42 GLN C CA 1
ATOM 5538 C C . GLN C 1 42 ? -34.092 13.799 -45.594 1.00 17.35 42 GLN C C 1
ATOM 5539 O O . GLN C 1 42 ? -33.275 14.008 -44.680 1.00 19.07 42 GLN C O 1
ATOM 5545 N N . LYS C 1 43 ? -35.122 14.593 -45.877 1.00 16.77 43 LYS C N 1
ATOM 5546 C CA . LYS C 1 43 ? -35.491 15.773 -45.056 1.00 17.88 43 LYS C CA 1
ATOM 5547 C C . LYS C 1 43 ? -36.376 15.276 -43.911 1.00 16.27 43 LYS C C 1
ATOM 5548 O O . LYS C 1 43 ? -37.542 14.922 -44.157 1.00 16.82 43 LYS C O 1
ATOM 5554 N N . LEU C 1 44 ? -35.811 15.216 -42.708 1.00 17.33 44 LEU C N 1
ATOM 5555 C CA . LEU C 1 44 ? -36.428 14.522 -41.551 1.00 16.83 44 LEU C CA 1
ATOM 5556 C C . LEU C 1 44 ? -36.418 15.423 -40.324 1.00 17.17 44 LEU C C 1
ATOM 5557 O O . LEU C 1 44 ? -35.576 16.313 -40.202 1.00 18.27 44 LEU C O 1
ATOM 5562 N N . PRO C 1 45 ? -37.361 15.186 -39.383 1.00 17.20 45 PRO C N 1
ATOM 5563 C CA . PRO C 1 45 ? -37.405 15.911 -38.117 1.00 17.07 45 PRO C CA 1
ATOM 5564 C C . PRO C 1 45 ? -36.267 15.525 -37.165 1.00 17.15 45 PRO C C 1
ATOM 5565 O O . PRO C 1 45 ? -35.895 14.358 -37.123 1.00 17.18 45 PRO C O 1
ATOM 5569 N N . GLY C 1 46 ? -35.766 16.511 -36.419 1.00 17.86 46 GLY C N 1
ATOM 5570 C CA . GLY C 1 46 ? -34.769 16.330 -35.349 1.00 17.89 46 GLY C CA 1
ATOM 5571 C C . GLY C 1 46 ? -33.610 15.459 -35.799 1.00 17.34 46 GLY C C 1
ATOM 5572 O O . GLY C 1 46 ? -33.020 15.748 -36.857 1.00 17.85 46 GLY C O 1
ATOM 5573 N N . LYS C 1 47 ? -33.312 14.412 -35.029 1.00 17.44 47 LYS C N 1
ATOM 5574 C CA . LYS C 1 47 ? -32.179 13.485 -35.278 1.00 18.49 47 LYS C CA 1
ATOM 5575 C C . LYS C 1 47 ? -32.699 12.178 -35.895 1.00 17.23 47 LYS C C 1
ATOM 5576 O O . LYS C 1 47 ? -31.990 11.164 -35.803 1.00 17.10 47 LYS C O 1
ATOM 5582 N N . ALA C 1 48 ? -33.856 12.203 -36.565 1.00 16.09 48 ALA C N 1
ATOM 5583 C CA . ALA C 1 48 ? -34.456 11.007 -37.205 1.00 16.32 48 ALA C CA 1
ATOM 5584 C C . ALA C 1 48 ? -33.469 10.343 -38.179 1.00 16.12 48 ALA C C 1
ATOM 5585 O O . ALA C 1 48 ? -33.501 9.104 -38.282 1.00 15.27 48 ALA C O 1
ATOM 5587 N N . PHE C 1 49 ? -32.629 11.107 -38.886 1.00 15.72 49 PHE C N 1
ATOM 5588 C CA . PHE C 1 49 ? -31.763 10.549 -39.962 1.00 15.86 49 PHE C CA 1
ATOM 5589 C C . PHE C 1 49 ? -30.781 9.532 -39.360 1.00 15.69 49 PHE C C 1
ATOM 5590 O O . PHE C 1 49 ? -30.355 8.621 -40.082 1.00 16.67 49 PHE C O 1
ATOM 5598 N N . MET C 1 50 ? -30.442 9.681 -38.075 1.00 16.22 50 MET C N 1
ATOM 5599 C CA . MET C 1 50 ? -29.511 8.782 -37.341 1.00 17.41 50 MET C CA 1
ATOM 5600 C C . MET C 1 50 ? -30.209 7.472 -36.954 1.00 16.64 50 MET C C 1
ATOM 5601 O O . MET C 1 50 ? -29.503 6.563 -36.484 1.00 17.27 50 MET C O 1
ATOM 5606 N N . HIS C 1 51 ? -31.528 7.364 -37.140 1.00 15.55 51 HIS C N 1
ATOM 5607 C CA . HIS C 1 51 ? -32.342 6.232 -36.622 1.00 15.71 51 HIS C CA 1
ATOM 5608 C C . HIS C 1 51 ? -33.127 5.572 -37.760 1.00 15.54 51 HIS C C 1
ATOM 5609 O O . HIS C 1 51 ? -33.144 6.122 -38.880 1.00 15.58 51 HIS C O 1
ATOM 5616 N N . GLY C 1 52 ? -33.752 4.427 -37.478 1.00 15.49 52 GLY C N 1
ATOM 5617 C CA . GLY C 1 52 ? -34.481 3.637 -38.487 1.00 16.35 52 GLY C CA 1
ATOM 5618 C C . GLY C 1 52 ? -33.521 3.105 -39.535 1.00 15.94 52 GLY C C 1
ATOM 5619 O O . GLY C 1 52 ? -33.915 2.992 -40.707 1.00 16.33 52 GLY C O 1
ATOM 5620 N N . THR C 1 53 ? -32.300 2.780 -39.108 1.00 16.12 53 THR C N 1
ATOM 5621 C CA . THR C 1 53 ? -31.158 2.416 -39.981 1.00 15.64 53 THR C CA 1
ATOM 5622 C C . THR C 1 53 ? -31.029 0.897 -40.080 1.00 15.92 53 THR C C 1
ATOM 5623 O O . THR C 1 53 ? -31.270 0.192 -39.070 1.00 15.73 53 THR C O 1
ATOM 5627 N N . ASP C 1 54 ? -30.621 0.436 -41.259 1.00 15.45 54 ASP C N 1
ATOM 5628 C CA . ASP C 1 54 ? -30.152 -0.949 -41.496 1.00 16.11 54 ASP C CA 1
ATOM 5629 C C . ASP C 1 54 ? -28.654 -0.928 -41.801 1.00 16.11 54 ASP C C 1
ATOM 5630 O O . ASP C 1 54 ? -28.038 0.160 -41.811 1.00 16.35 54 ASP C O 1
ATOM 5635 N N . ILE C 1 55 ? -28.103 -2.115 -42.026 1.00 15.67 55 ILE C N 1
ATOM 5636 C CA . ILE C 1 55 ? -26.662 -2.338 -42.298 1.00 15.72 55 ILE C CA 1
ATOM 5637 C C . ILE C 1 55 ? -26.498 -2.515 -43.808 1.00 15.42 55 ILE C C 1
ATOM 5638 O O . ILE C 1 55 ? -27.112 -3.445 -44.369 1.00 16.39 55 ILE C O 1
ATOM 5643 N N . GLY C 1 56 ? -25.724 -1.628 -44.429 1.00 15.21 56 GLY C N 1
ATOM 5644 C CA . GLY C 1 56 ? -25.384 -1.693 -45.859 1.00 15.34 56 GLY C CA 1
ATOM 5645 C C . GLY C 1 56 ? -24.212 -2.621 -46.109 1.00 15.09 56 GLY C C 1
ATOM 5646 O O . GLY C 1 56 ? -23.419 -2.852 -45.174 1.00 14.86 56 GLY C O 1
ATOM 5647 N N . ILE C 1 57 ? -24.107 -3.123 -47.339 1.00 15.26 57 ILE C N 1
ATOM 5648 C CA . ILE C 1 57 ? -23.028 -4.041 -47.801 1.00 15.98 57 ILE C CA 1
ATOM 5649 C C . ILE C 1 57 ? -22.326 -3.397 -48.995 1.00 16.04 57 ILE C C 1
ATOM 5650 O O . ILE C 1 57 ? -23.006 -3.130 -50.002 1.00 15.85 57 ILE C O 1
ATOM 5655 N N . ALA C 1 58 ? -21.013 -3.201 -48.888 1.00 16.16 58 ALA C N 1
ATOM 5656 C CA . ALA C 1 58 ? -20.120 -2.864 -50.017 1.00 16.22 58 ALA C CA 1
ATOM 5657 C C . ALA C 1 58 ? -19.166 -4.038 -50.231 1.00 15.67 58 ALA C C 1
ATOM 5658 O O . ALA C 1 58 ? -18.586 -4.515 -49.243 1.00 17.29 58 ALA C O 1
ATOM 5660 N N . GLU C 1 59 ? -19.031 -4.494 -51.474 1.00 16.33 59 GLU C N 1
ATOM 5661 C CA . GLU C 1 59 ? -18.229 -5.694 -51.819 1.00 17.24 59 GLU C CA 1
ATOM 5662 C C . GLU C 1 59 ? -17.127 -5.306 -52.806 1.00 18.02 59 GLU C C 1
ATOM 5663 O O . GLU C 1 59 ? -17.408 -4.553 -53.751 1.00 18.24 59 GLU C O 1
ATOM 5669 N N . SER C 1 60 ? -15.920 -5.830 -52.596 1.00 18.40 60 SER C N 1
ATOM 5670 C CA . SER C 1 60 ? -14.808 -5.775 -53.576 1.00 18.78 60 SER C CA 1
ATOM 5671 C C . SER C 1 60 ? -14.368 -7.196 -53.924 1.00 19.16 60 SER C C 1
ATOM 5672 O O . SER C 1 60 ? -14.096 -7.969 -52.991 1.00 18.87 60 SER C O 1
ATOM 5675 N N . LYS C 1 61 ? -14.278 -7.493 -55.223 1.00 19.82 61 LYS C N 1
ATOM 5676 C CA . LYS C 1 61 ? -13.800 -8.792 -55.765 1.00 21.72 61 LYS C CA 1
ATOM 5677 C C . LYS C 1 61 ? -12.386 -8.651 -56.342 1.00 22.81 61 LYS C C 1
ATOM 5678 O O . LYS C 1 61 ? -11.850 -9.673 -56.810 1.00 23.17 61 LYS C O 1
ATOM 5684 N N . ASP C 1 62 ? -11.799 -7.450 -56.316 1.00 21.52 62 ASP C N 1
ATOM 5685 C CA . ASP C 1 62 ? -10.481 -7.172 -56.950 1.00 23.00 62 ASP C CA 1
ATOM 5686 C C . ASP C 1 62 ? -9.487 -6.637 -55.911 1.00 22.74 62 ASP C C 1
ATOM 5687 O O . ASP C 1 62 ? -8.605 -5.850 -56.291 1.00 24.36 62 ASP C O 1
ATOM 5692 N N . GLY C 1 63 ? -9.600 -7.077 -54.656 1.00 22.15 63 GLY C N 1
ATOM 5693 C CA . GLY C 1 63 ? -8.657 -6.721 -53.579 1.00 22.42 63 GLY C CA 1
ATOM 5694 C C . GLY C 1 63 ? -8.769 -5.262 -53.162 1.00 22.13 63 GLY C C 1
ATOM 5695 O O . GLY C 1 63 ? -7.754 -4.697 -52.722 1.00 22.06 63 GLY C O 1
ATOM 5696 N N . GLY C 1 64 ? -9.958 -4.667 -53.286 1.00 22.47 64 GLY C N 1
ATOM 5697 C CA . GLY C 1 64 ? -10.271 -3.335 -52.736 1.00 22.29 64 GLY C CA 1
ATOM 5698 C C . GLY C 1 64 ? -10.050 -2.210 -53.730 1.00 22.34 64 GLY C C 1
ATOM 5699 O O . GLY C 1 64 ? -10.183 -1.047 -53.326 1.00 22.50 64 GLY C O 1
ATOM 5700 N N . ARG C 1 65 ? -9.733 -2.521 -54.989 1.00 23.36 65 ARG C N 1
ATOM 5701 C CA . ARG C 1 65 ? -9.507 -1.490 -56.036 1.00 25.73 65 ARG C CA 1
ATOM 5702 C C . ARG C 1 65 ? -10.858 -0.872 -56.430 1.00 24.51 65 ARG C C 1
ATOM 5703 O O . ARG C 1 65 ? -10.909 0.360 -56.620 1.00 25.22 65 ARG C O 1
ATOM 5711 N N . THR C 1 66 ? -11.918 -1.683 -56.510 1.00 23.37 66 THR C N 1
ATOM 5712 C CA . THR C 1 66 ? -13.298 -1.231 -56.836 1.00 23.76 66 THR C CA 1
ATOM 5713 C C . THR C 1 66 ? -14.290 -1.827 -55.831 1.00 21.60 66 THR C C 1
ATOM 5714 O O . THR C 1 66 ? -14.108 -2.988 -55.411 1.00 22.47 66 THR C O 1
ATOM 5718 N N . TRP C 1 67 ? -15.305 -1.046 -55.471 1.00 20.65 67 TRP C N 1
ATOM 5719 C CA . TRP C 1 67 ? -16.336 -1.407 -54.468 1.00 20.34 67 TRP C CA 1
ATOM 5720 C C . TRP C 1 67 ? -17.721 -1.237 -55.084 1.00 20.02 67 TRP C C 1
ATOM 5721 O O . TRP C 1 67 ? -17.926 -0.261 -55.831 1.00 22.69 67 TRP C O 1
ATOM 5732 N N . PHE C 1 68 ? -18.625 -2.160 -54.769 1.00 18.49 68 PHE C N 1
ATOM 5733 C CA . PHE C 1 68 ? -20.009 -2.189 -55.296 1.00 18.87 68 PHE C CA 1
ATOM 5734 C C . PHE C 1 68 ? -20.977 -2.463 -54.150 1.00 17.12 68 PHE C C 1
ATOM 5735 O O . PHE C 1 68 ? -20.754 -3.395 -53.365 1.00 17.36 68 PHE C O 1
ATOM 5743 N N . TYR C 1 69 ? -22.021 -1.646 -54.061 1.00 16.39 69 TYR C N 1
ATOM 5744 C CA . TYR C 1 69 ? -23.170 -1.876 -53.159 1.00 15.93 69 TYR C CA 1
ATOM 5745 C C . TYR C 1 69 ? -23.835 -3.202 -53.526 1.00 15.94 69 TYR C C 1
ATOM 5746 O O . TYR C 1 69 ? -24.057 -3.445 -54.720 1.00 18.10 69 TYR C O 1
ATOM 5755 N N . ARG C 1 70 ? -24.158 -4.021 -52.528 1.00 15.92 70 ARG C N 1
ATOM 5756 C CA . ARG C 1 70 ? -24.855 -5.314 -52.740 1.00 16.99 70 ARG C CA 1
ATOM 5757 C C . ARG C 1 70 ? -26.273 -5.273 -52.160 1.00 16.96 70 ARG C C 1
ATOM 5758 O O . ARG C 1 70 ? -27.122 -6.026 -52.653 1.00 17.65 70 ARG C O 1
ATOM 5766 N N . GLY C 1 71 ? -26.526 -4.443 -51.147 1.00 16.49 71 GLY C N 1
ATOM 5767 C CA . GLY C 1 71 ? -27.838 -4.395 -50.479 1.00 16.03 71 GLY C CA 1
ATOM 5768 C C . GLY C 1 71 ? -27.691 -4.217 -48.988 1.00 15.88 71 GLY C C 1
ATOM 5769 O O . GLY C 1 71 ? -26.694 -3.609 -48.553 1.00 16.60 71 GLY C O 1
ATOM 5770 N N . THR C 1 72 ? -28.662 -4.726 -48.236 1.00 17.06 72 THR C N 1
ATOM 5771 C CA . THR C 1 72 ? -28.753 -4.532 -46.772 1.00 17.24 72 THR C CA 1
ATOM 5772 C C . THR C 1 72 ? -28.817 -5.875 -46.055 1.00 17.85 72 THR C C 1
ATOM 5773 O O . THR C 1 72 ? -29.249 -6.879 -46.663 1.00 20.07 72 THR C O 1
ATOM 5777 N N . ILE C 1 73 ? -28.389 -5.844 -44.799 1.00 18.74 73 ILE C N 1
ATOM 5778 C CA . ILE C 1 73 ? -28.799 -6.790 -43.730 1.00 21.50 73 ILE C CA 1
ATOM 5779 C C . ILE C 1 73 ? -29.890 -6.073 -42.926 1.00 22.13 73 ILE C C 1
ATOM 5780 O O . ILE C 1 73 ? -29.591 -5.021 -42.295 1.00 23.91 73 ILE C O 1
ATOM 5785 N N . GLU C 1 74 ? -31.125 -6.553 -43.046 1.00 23.62 74 GLU C N 1
ATOM 5786 C CA . GLU C 1 74 ? -32.319 -5.988 -42.363 1.00 25.82 74 GLU C CA 1
ATOM 5787 C C . GLU C 1 74 ? -32.677 -6.936 -41.222 1.00 26.31 74 GLU C C 1
ATOM 5788 O O . GLU C 1 74 ? -33.413 -7.910 -41.440 1.00 27.37 74 GLU C O 1
ATOM 5794 N N . LEU C 1 75 ? -32.112 -6.666 -40.051 1.00 26.47 75 LEU C N 1
ATOM 5795 C CA . LEU C 1 75 ? -32.292 -7.504 -38.848 1.00 24.78 75 LEU C CA 1
ATOM 5796 C C . LEU C 1 75 ? -33.677 -7.217 -38.281 1.00 23.11 75 LEU C C 1
ATOM 5797 O O . LEU C 1 75 ? -34.239 -6.150 -38.582 1.00 23.02 75 LEU C O 1
ATOM 5802 N N . GLN C 1 76 ? -34.217 -8.164 -37.526 1.00 22.74 76 GLN C N 1
ATOM 5803 C CA . GLN C 1 76 ? -35.484 -7.983 -36.786 1.00 24.26 76 GLN C CA 1
ATOM 5804 C C . GLN C 1 76 ? -35.199 -8.272 -35.317 1.00 22.04 76 GLN C C 1
ATOM 5805 O O . GLN C 1 76 ? -34.498 -9.260 -35.032 1.00 21.40 76 GLN C O 1
ATOM 5811 N N . TYR C 1 77 ? -35.693 -7.406 -34.438 1.00 20.72 77 TYR C N 1
ATOM 5812 C CA . TYR C 1 77 ? -35.764 -7.652 -32.980 1.00 21.19 77 TYR C CA 1
ATOM 5813 C C . TYR C 1 77 ? -37.119 -7.141 -32.494 1.00 21.51 77 TYR C C 1
ATOM 5814 O O . TYR C 1 77 ? -37.305 -5.915 -32.424 1.00 22.84 77 TYR C O 1
ATOM 5823 N N . GLY C 1 78 ? -38.043 -8.066 -32.221 1.00 21.58 78 GLY C N 1
ATOM 5824 C CA . GLY C 1 78 ? -39.452 -7.752 -31.924 1.00 22.85 78 GLY C CA 1
ATOM 5825 C C . GLY C 1 78 ? -40.147 -7.132 -33.126 1.00 22.48 78 GLY C C 1
ATOM 5826 O O . GLY C 1 78 ? -39.668 -7.318 -34.261 1.00 24.00 78 GLY C O 1
ATOM 5827 N N . ARG C 1 79 ? -41.241 -6.412 -32.885 1.00 22.49 79 ARG C N 1
ATOM 5828 C CA . ARG C 1 79 ? -42.099 -5.832 -33.945 1.00 22.01 79 ARG C CA 1
ATOM 5829 C C . ARG C 1 79 ? -41.595 -4.435 -34.308 1.00 20.63 79 ARG C C 1
ATOM 5830 O O . ARG C 1 79 ? -40.896 -3.806 -33.484 1.00 20.23 79 ARG C O 1
ATOM 5838 N N . GLY C 1 80 ? -41.936 -3.999 -35.519 1.00 21.42 80 GLY C N 1
ATOM 5839 C CA . GLY C 1 80 ? -41.881 -2.594 -35.947 1.00 20.97 80 GLY C CA 1
ATOM 5840 C C . GLY C 1 80 ? -40.598 -2.253 -36.675 1.00 19.83 80 GLY C C 1
ATOM 5841 O O . GLY C 1 80 ? -39.739 -3.146 -36.889 1.00 21.29 80 GLY C O 1
ATOM 5842 N N . ARG C 1 81 ? -40.488 -0.983 -37.049 1.00 18.54 81 ARG C N 1
ATOM 5843 C CA . ARG C 1 81 ? -39.279 -0.372 -37.645 1.00 18.10 81 ARG C CA 1
ATOM 5844 C C . ARG C 1 81 ? -38.376 0.066 -36.492 1.00 17.96 81 ARG C C 1
ATOM 5845 O O . ARG C 1 81 ? -38.791 0.940 -35.711 1.00 17.63 81 ARG C O 1
ATOM 5853 N N . ASN C 1 82 ? -37.199 -0.544 -36.383 1.00 17.09 82 ASN C N 1
ATOM 5854 C CA . ASN C 1 82 ? -36.231 -0.272 -35.294 1.00 17.36 82 ASN C CA 1
ATOM 5855 C C . ASN C 1 82 ? -34.933 0.270 -35.901 1.00 17.19 82 ASN C C 1
ATOM 5856 O O . ASN C 1 82 ? -34.891 0.525 -37.130 1.00 17.91 82 ASN C O 1
ATOM 5861 N N . THR C 1 83 ? -33.920 0.461 -35.058 1.00 16.97 83 THR C N 1
ATOM 5862 C CA . THR C 1 83 ? -32.632 1.096 -35.416 1.00 16.97 83 THR C CA 1
ATOM 5863 C C . THR C 1 83 ? -31.501 0.100 -35.157 1.00 16.60 83 THR C C 1
ATOM 5864 O O . THR C 1 83 ? -31.384 -0.366 -34.011 1.00 17.46 83 THR C O 1
ATOM 5868 N N . PHE C 1 84 ? -30.688 -0.180 -36.178 1.00 16.48 84 PHE C N 1
ATOM 5869 C CA . PHE C 1 84 ? -29.493 -1.056 -36.085 1.00 16.42 84 PHE C CA 1
ATOM 5870 C C . PHE C 1 84 ? -28.249 -0.229 -36.411 1.00 16.39 84 PHE C C 1
ATOM 5871 O O . PHE C 1 84 ? -28.239 0.474 -37.450 1.00 17.16 84 PHE C O 1
ATOM 5879 N N . TRP C 1 85 ? -27.242 -0.314 -35.536 1.00 15.58 85 TRP C N 1
ATOM 5880 C CA . TRP C 1 85 ? -26.018 0.529 -35.555 1.00 16.44 85 TRP C CA 1
ATOM 5881 C C . TRP C 1 85 ? -24.755 -0.324 -35.444 1.00 16.55 85 TRP C C 1
ATOM 5882 O O . TRP C 1 85 ? -24.741 -1.257 -34.620 1.00 16.54 85 TRP C O 1
ATOM 5893 N N . ALA C 1 86 ? -23.716 0.063 -36.190 1.00 16.57 86 ALA C N 1
ATOM 5894 C CA . ALA C 1 86 ? -22.294 -0.154 -35.849 1.00 16.72 86 ALA C CA 1
ATOM 5895 C C . ALA C 1 86 ? -22.029 -1.629 -35.562 1.00 17.29 86 ALA C C 1
ATOM 5896 O O . ALA C 1 86 ? -21.617 -1.989 -34.464 1.00 17.90 86 ALA C O 1
ATOM 5898 N N . PRO C 1 87 ? -22.236 -2.535 -36.539 1.00 18.89 87 PRO C N 1
ATOM 5899 C CA . PRO C 1 87 ? -22.001 -3.955 -36.297 1.00 19.38 87 PRO C CA 1
ATOM 5900 C C . PRO C 1 87 ? -20.509 -4.235 -36.076 1.00 19.15 87 PRO C C 1
ATOM 5901 O O . PRO C 1 87 ? -19.673 -3.605 -36.714 1.00 18.89 87 PRO C O 1
ATOM 5905 N N . GLU C 1 88 ? -20.225 -5.124 -35.127 1.00 19.11 88 GLU C N 1
ATOM 5906 C CA . GLU C 1 88 ? -18.969 -5.906 -35.052 1.00 18.34 88 GLU C CA 1
ATOM 5907 C C . GLU C 1 88 ? -19.280 -7.260 -35.688 1.00 18.34 88 GLU C C 1
ATOM 5908 O O . GLU C 1 88 ? -20.340 -7.821 -35.372 1.00 18.41 88 GLU C O 1
ATOM 5914 N N . VAL C 1 89 ? -18.426 -7.739 -36.587 1.00 18.22 89 VAL C N 1
ATOM 5915 C CA . VAL C 1 89 ? -18.576 -9.095 -37.184 1.00 18.35 89 VAL C CA 1
ATOM 5916 C C . VAL C 1 89 ? -17.225 -9.796 -37.116 1.00 18.18 89 VAL C C 1
ATOM 5917 O O . VAL C 1 89 ? -16.227 -9.221 -37.582 1.00 18.89 89 VAL C O 1
ATOM 5921 N N . ILE C 1 90 ? -17.207 -10.994 -36.539 1.00 19.23 90 ILE C N 1
ATOM 5922 C CA . ILE C 1 90 ? -16.014 -11.885 -36.536 1.00 20.65 90 ILE C CA 1
ATOM 5923 C C . ILE C 1 90 ? -16.423 -13.211 -37.172 1.00 21.44 90 ILE C C 1
ATOM 5924 O O . ILE C 1 90 ? -17.617 -13.566 -37.108 1.00 21.90 90 ILE C O 1
ATOM 5929 N N . PHE C 1 91 ? -15.461 -13.892 -37.786 1.00 21.53 91 PHE C N 1
ATOM 5930 C CA . PHE C 1 91 ? -15.603 -15.292 -38.243 1.00 21.62 91 PHE C CA 1
ATOM 5931 C C . PHE C 1 91 ? -14.926 -16.189 -37.209 1.00 21.59 91 PHE C C 1
ATOM 5932 O O . PHE C 1 91 ? -13.745 -15.959 -36.885 1.00 23.31 91 PHE C O 1
ATOM 5940 N N . TYR C 1 92 ? -15.670 -17.160 -36.684 1.00 21.64 92 TYR C N 1
ATOM 5941 C CA . TYR C 1 92 ? -15.215 -18.057 -35.594 1.00 22.35 92 TYR C CA 1
ATOM 5942 C C . TYR C 1 92 ? -15.983 -19.378 -35.680 1.00 21.68 92 TYR C C 1
ATOM 5943 O O . TYR C 1 92 ? -17.216 -19.344 -35.766 1.00 21.20 92 TYR C O 1
ATOM 5952 N N . GLU C 1 93 ? -15.260 -20.500 -35.682 1.00 22.84 93 GLU C N 1
ATOM 5953 C CA . GLU C 1 93 ? -15.840 -21.868 -35.663 1.00 24.72 93 GLU C CA 1
ATOM 5954 C C . GLU C 1 93 ? -16.925 -21.979 -36.743 1.00 23.30 93 GLU C C 1
ATOM 5955 O O . GLU C 1 93 ? -18.068 -22.358 -36.417 1.00 25.06 93 GLU C O 1
ATOM 5961 N N . GLY C 1 94 ? -16.570 -21.640 -37.984 1.00 24.28 94 GLY C N 1
ATOM 5962 C CA . GLY C 1 94 ? -17.372 -21.912 -39.192 1.00 26.35 94 GLY C CA 1
ATOM 5963 C C . GLY C 1 94 ? -18.553 -20.969 -39.364 1.00 25.70 94 GLY C C 1
ATOM 5964 O O . GLY C 1 94 ? -19.344 -21.201 -40.300 1.00 27.12 94 GLY C O 1
ATOM 5965 N N . GLU C 1 95 ? -18.683 -19.938 -38.522 1.00 24.57 95 GLU C N 1
ATOM 5966 C CA . GLU C 1 95 ? -19.836 -19.000 -38.568 1.00 23.11 95 GLU C CA 1
ATOM 5967 C C . GLU C 1 95 ? -19.368 -17.553 -38.418 1.00 21.21 95 GLU C C 1
ATOM 5968 O O . GLU C 1 95 ? -18.302 -17.305 -37.819 1.00 20.18 95 GLU C O 1
ATOM 5974 N N . TYR C 1 96 ? -20.185 -16.634 -38.925 1.00 19.01 96 TYR C N 1
ATOM 5975 C CA . TYR C 1 96 ? -20.062 -15.179 -38.683 1.00 19.34 96 TYR C CA 1
ATOM 5976 C C . TYR C 1 96 ? -20.901 -14.828 -37.454 1.00 18.79 96 TYR C C 1
ATOM 5977 O O . TYR C 1 96 ? -22.056 -15.285 -37.332 1.00 20.73 96 TYR C O 1
ATOM 5986 N N . HIS C 1 97 ? -20.304 -14.056 -36.554 1.00 18.68 97 HIS C N 1
ATOM 5987 C CA . HIS C 1 97 ? -20.904 -13.609 -35.274 1.00 18.65 97 HIS C CA 1
ATOM 5988 C C . HIS C 1 97 ? -20.982 -12.087 -35.310 1.00 18.59 97 HIS C C 1
ATOM 5989 O O . HIS C 1 97 ? -19.925 -11.453 -35.450 1.00 19.38 97 HIS C O 1
ATOM 5996 N N . MET C 1 98 ? -22.194 -11.542 -35.227 1.00 18.47 98 MET C N 1
ATOM 5997 C CA . MET C 1 98 ? -22.432 -10.080 -35.264 1.00 18.60 98 MET C CA 1
ATOM 5998 C C . MET C 1 98 ? -22.901 -9.603 -33.890 1.00 18.18 98 MET C C 1
ATOM 5999 O O . MET C 1 98 ? -23.850 -10.200 -33.339 1.00 18.85 98 MET C O 1
ATOM 6004 N N . TYR C 1 99 ? -22.253 -8.558 -33.373 1.00 17.68 99 TYR C N 1
ATOM 6005 C CA . TYR C 1 99 ? -22.707 -7.783 -32.192 1.00 17.31 99 TYR C CA 1
ATOM 6006 C C . TYR C 1 99 ? -23.128 -6.407 -32.696 1.00 17.46 99 TYR C C 1
ATOM 6007 O O . TYR C 1 99 ? -22.264 -5.581 -33.046 1.00 18.66 99 TYR C O 1
ATOM 6016 N N . VAL C 1 100 ? -24.438 -6.209 -32.794 1.00 17.61 100 VAL C N 1
ATOM 6017 C CA . VAL C 1 100 ? -25.039 -4.994 -33.407 1.00 17.57 100 VAL C CA 1
ATOM 6018 C C . VAL C 1 100 ? -25.709 -4.184 -32.299 1.00 17.95 100 VAL C C 1
ATOM 6019 O O . VAL C 1 100 ? -26.256 -4.782 -31.358 1.00 19.17 100 VAL C O 1
ATOM 6023 N N . SER C 1 101 ? -25.626 -2.862 -32.399 1.00 17.99 101 SER C N 1
ATOM 6024 C CA . SER C 1 101 ? -26.265 -1.926 -31.449 1.00 18.08 101 SER C CA 1
ATOM 6025 C C . SER C 1 101 ? -27.702 -1.700 -31.916 1.00 18.48 101 SER C C 1
ATOM 6026 O O . SER C 1 101 ? -27.926 -1.559 -33.136 1.00 18.87 101 SER C O 1
ATOM 6029 N N . PHE C 1 102 ? -28.642 -1.746 -30.977 1.00 19.15 102 PHE C N 1
ATOM 6030 C CA . PHE C 1 102 ? -30.095 -1.687 -31.253 1.00 18.51 102 PHE C CA 1
ATOM 6031 C C . PHE C 1 102 ? -30.682 -0.500 -30.499 1.00 17.61 102 PHE C C 1
ATOM 6032 O O . PHE C 1 102 ? -30.436 -0.371 -29.286 1.00 17.91 102 PHE C O 1
ATOM 6040 N N . VAL C 1 103 ? -31.417 0.351 -31.207 1.00 17.62 103 VAL C N 1
ATOM 6041 C CA . VAL C 1 103 ? -32.239 1.418 -30.576 1.00 17.57 103 VAL C CA 1
ATOM 6042 C C . VAL C 1 103 ? -33.691 1.110 -30.918 1.00 17.37 103 VAL C C 1
ATOM 6043 O O . VAL C 1 103 ? -34.033 0.928 -32.086 1.00 16.57 103 VAL C O 1
ATOM 6047 N N . PRO C 1 104 ? -34.577 1.007 -29.904 1.00 18.08 104 PRO C N 1
ATOM 6048 C CA . PRO C 1 104 ? -35.989 0.728 -30.153 1.00 18.46 104 PRO C CA 1
ATOM 6049 C C . PRO C 1 104 ? -36.651 1.833 -30.986 1.00 17.83 104 PRO C C 1
ATOM 6050 O O . PRO C 1 104 ? -36.437 2.999 -30.694 1.00 18.38 104 PRO C O 1
ATOM 6054 N N . GLY C 1 105 ? -37.427 1.440 -31.995 1.00 17.91 105 GLY C N 1
ATOM 6055 C CA . GLY C 1 105 ? -38.185 2.361 -32.860 1.00 18.38 105 GLY C CA 1
ATOM 6056 C C . GLY C 1 105 ? -37.271 3.252 -33.684 1.00 17.43 105 GLY C C 1
ATOM 6057 O O . GLY C 1 105 ? -36.150 2.825 -34.040 1.00 16.12 105 GLY C O 1
ATOM 6058 N N . VAL C 1 106 ? -37.732 4.468 -33.966 1.00 17.35 106 VAL C N 1
ATOM 6059 C CA . VAL C 1 106 ? -36.976 5.485 -34.749 1.00 16.45 106 VAL C CA 1
ATOM 6060 C C . VAL C 1 106 ? -37.027 6.794 -33.977 1.00 16.66 106 VAL C C 1
ATOM 6061 O O . VAL C 1 106 ? -37.869 7.653 -34.255 1.00 17.09 106 VAL C O 1
ATOM 6065 N N . PRO C 1 107 ? -36.174 6.950 -32.942 1.00 17.27 107 PRO C N 1
ATOM 6066 C CA . PRO C 1 107 ? -36.099 8.201 -32.190 1.00 17.32 107 PRO C CA 1
ATOM 6067 C C . PRO C 1 107 ? -35.672 9.407 -33.039 1.00 17.32 107 PRO C C 1
ATOM 6068 O O . PRO C 1 107 ? -35.155 9.235 -34.139 1.00 16.76 107 PRO C O 1
ATOM 6072 N N . GLN C 1 108 ? -35.917 10.596 -32.493 1.00 17.11 108 GLN C N 1
ATOM 6073 C CA . GLN C 1 108 ? -35.612 11.905 -33.121 1.00 17.31 108 GLN C CA 1
ATOM 6074 C C . GLN C 1 108 ? -34.687 12.709 -32.203 1.00 17.33 108 GLN C C 1
ATOM 6075 O O . GLN C 1 108 ? -34.430 13.891 -32.501 1.00 18.39 108 GLN C O 1
ATOM 6081 N N . ASP C 1 109 ? -34.188 12.076 -31.142 1.00 18.15 109 ASP C N 1
ATOM 6082 C CA . ASP C 1 109 ? -33.215 12.660 -30.185 1.00 19.77 109 ASP C CA 1
ATOM 6083 C C . ASP C 1 109 ? -32.459 11.494 -29.542 1.00 19.27 109 ASP C C 1
ATOM 6084 O O . ASP C 1 109 ? -32.700 10.348 -29.949 1.00 19.09 109 ASP C O 1
ATOM 6089 N N . TRP C 1 110 ? -31.597 11.769 -28.565 1.00 20.70 110 TRP C N 1
ATOM 6090 C CA . TRP C 1 110 ? -30.759 10.734 -27.904 1.00 23.03 110 TRP C CA 1
ATOM 6091 C C . TRP C 1 110 ? -31.503 10.080 -26.734 1.00 23.39 110 TRP C C 1
ATOM 6092 O O . TRP C 1 110 ? -30.871 9.259 -26.039 1.00 25.60 110 TRP C O 1
ATOM 6103 N N . ASN C 1 111 ? -32.786 10.400 -26.534 1.00 22.70 111 ASN C N 1
ATOM 6104 C CA . ASN C 1 111 ? -33.574 9.987 -25.341 1.00 23.71 111 ASN C CA 1
ATOM 6105 C C . ASN C 1 111 ? -34.191 8.607 -25.595 1.00 22.23 111 ASN C C 1
ATOM 6106 O O . ASN C 1 111 ? -35.420 8.522 -25.707 1.00 23.97 111 ASN C O 1
ATOM 6111 N N . ALA C 1 112 ? -33.362 7.565 -25.687 1.00 21.05 112 ALA C N 1
ATOM 6112 C CA . ALA C 1 112 ? -33.810 6.180 -25.955 1.00 20.49 112 ALA C CA 1
ATOM 6113 C C . ALA C 1 112 ? -32.788 5.189 -25.400 1.00 19.92 112 ALA C C 1
ATOM 6114 O O . ALA C 1 112 ? -31.614 5.571 -25.203 1.00 21.09 112 ALA C O 1
ATOM 6116 N N . GLU C 1 113 ? -33.233 3.958 -25.156 1.00 20.57 113 GLU C N 1
ATOM 6117 C CA . GLU C 1 113 ? -32.356 2.846 -24.722 1.00 21.83 113 GLU C CA 1
ATOM 6118 C C . GLU C 1 113 ? -31.443 2.457 -25.887 1.00 20.37 113 GLU C C 1
ATOM 6119 O O . GLU C 1 113 ? -31.734 2.824 -27.041 1.00 20.24 113 GLU C O 1
ATOM 6125 N N . ARG C 1 114 ? -30.357 1.758 -25.575 1.00 20.20 114 ARG C N 1
ATOM 6126 C CA . ARG C 1 114 ? -29.484 1.095 -26.573 1.00 19.70 114 ARG C CA 1
ATOM 6127 C C . ARG C 1 114 ? -29.070 -0.259 -26.005 1.00 19.80 114 ARG C C 1
ATOM 6128 O O . ARG C 1 114 ? -28.631 -0.293 -24.841 1.00 20.31 114 ARG C O 1
ATOM 6136 N N . TYR C 1 115 ? -29.231 -1.323 -26.791 1.00 20.09 115 TYR C N 1
ATOM 6137 C CA . TYR C 1 115 ? -28.801 -2.695 -26.429 1.00 21.61 115 TYR C CA 1
ATOM 6138 C C . TYR C 1 115 ? -27.781 -3.172 -27.452 1.00 19.56 115 TYR C C 1
ATOM 6139 O O . TYR C 1 115 ? -27.782 -2.692 -28.602 1.00 19.59 115 TYR C O 1
ATOM 6148 N N . ILE C 1 116 ? -26.953 -4.125 -27.048 1.00 18.60 116 ILE C N 1
ATOM 6149 C CA . ILE C 1 116 ? -26.119 -4.893 -28.007 1.00 19.98 116 ILE C CA 1
ATOM 6150 C C . ILE C 1 116 ? -26.776 -6.262 -28.173 1.00 19.43 116 ILE C C 1
ATOM 6151 O O . ILE C 1 116 ? -27.080 -6.905 -27.150 1.00 20.81 116 ILE C O 1
ATOM 6156 N N . LEU C 1 117 ? -27.062 -6.626 -29.423 1.00 18.89 117 LEU C N 1
ATOM 6157 C CA . LEU C 1 117 ? -27.720 -7.899 -29.808 1.00 19.83 117 LEU C CA 1
ATOM 6158 C C . LEU C 1 117 ? -26.701 -8.774 -30.533 1.00 19.25 117 LEU C C 1
ATOM 6159 O O . LEU C 1 117 ? -25.850 -8.229 -31.260 1.00 19.88 117 LEU C O 1
ATOM 6164 N N . TYR C 1 118 ? -26.820 -10.085 -30.344 1.00 19.40 118 TYR C N 1
ATOM 6165 C CA . TYR C 1 118 ? -25.954 -11.115 -30.959 1.00 19.03 118 TYR C CA 1
ATOM 6166 C C . TYR C 1 118 ? -26.777 -11.873 -32.006 1.00 19.43 118 TYR C C 1
ATOM 6167 O O . TYR C 1 118 ? -27.815 -12.468 -31.648 1.00 19.60 118 TYR C O 1
ATOM 6176 N N . TYR C 1 119 ? -26.345 -11.795 -33.269 1.00 18.52 119 TYR C N 1
ATOM 6177 C CA . TYR C 1 119 ? -26.878 -12.585 -34.407 1.00 18.42 119 TYR C CA 1
ATOM 6178 C C . TYR C 1 119 ? -25.738 -13.427 -34.975 1.00 18.49 119 TYR C C 1
ATOM 6179 O O . TYR C 1 119 ? -24.568 -13.002 -34.869 1.00 18.53 119 TYR C O 1
ATOM 6188 N N . LYS C 1 120 ? -26.066 -14.566 -35.583 1.00 19.31 120 LYS C N 1
ATOM 6189 C CA . LYS C 1 120 ? -25.057 -15.427 -36.251 1.00 20.19 120 LYS C CA 1
ATOM 6190 C C . LYS C 1 120 ? -25.535 -15.760 -37.664 1.00 19.23 120 LYS C C 1
ATOM 6191 O O . LYS C 1 120 ? -26.746 -15.684 -37.932 1.00 19.39 120 LYS C O 1
ATOM 6197 N N . SER C 1 121 ? -24.588 -16.101 -38.534 1.00 19.29 121 SER C N 1
ATOM 6198 C CA . SER C 1 121 ? -24.824 -16.365 -39.972 1.00 19.95 121 SER C CA 1
ATOM 6199 C C . SER C 1 121 ? -23.787 -17.361 -40.484 1.00 20.38 121 SER C C 1
ATOM 6200 O O . SER C 1 121 ? -22.633 -17.306 -40.022 1.00 21.51 121 SER C O 1
ATOM 6203 N N . LYS C 1 122 ? -24.180 -18.208 -41.433 1.00 21.54 122 LYS C N 1
ATOM 6204 C CA . LYS C 1 122 ? -23.243 -19.100 -42.157 1.00 23.36 122 LYS C CA 1
ATOM 6205 C C . LYS C 1 122 ? -22.733 -18.401 -43.425 1.00 21.82 122 LYS C C 1
ATOM 6206 O O . LYS C 1 122 ? -21.689 -18.839 -43.929 1.00 23.17 122 LYS C O 1
ATOM 6212 N N . ASN C 1 123 ? -23.411 -17.353 -43.913 1.00 21.39 123 ASN C N 1
ATOM 6213 C CA . ASN C 1 123 ? -23.203 -16.856 -45.304 1.00 21.65 123 ASN C CA 1
ATOM 6214 C C . ASN C 1 123 ? -23.169 -15.323 -45.415 1.00 20.98 123 ASN C C 1
ATOM 6215 O O . ASN C 1 123 ? -23.059 -14.855 -46.557 1.00 23.73 123 ASN C O 1
ATOM 6220 N N . LEU C 1 124 ? -23.282 -14.585 -44.303 1.00 20.10 124 LEU C N 1
ATOM 6221 C CA . LEU C 1 124 ? -23.267 -13.093 -44.215 1.00 19.91 124 LEU C CA 1
ATOM 6222 C C . LEU C 1 124 ? -24.563 -12.462 -44.756 1.00 19.52 124 LEU C C 1
ATOM 6223 O O . LEU C 1 124 ? -24.785 -11.285 -44.452 1.00 19.92 124 LEU C O 1
ATOM 6228 N N . TRP C 1 125 ? -25.391 -13.186 -45.514 1.00 20.20 125 TRP C N 1
ATOM 6229 C CA . TRP C 1 125 ? -26.699 -12.686 -46.024 1.00 20.56 125 TRP C CA 1
ATOM 6230 C C . TRP C 1 125 ? -27.784 -12.884 -44.965 1.00 21.26 125 TRP C C 1
ATOM 6231 O O . TRP C 1 125 ? -28.540 -11.922 -44.692 1.00 21.04 125 TRP C O 1
ATOM 6242 N N . ASP C 1 126 ? -27.865 -14.104 -44.427 1.00 22.43 126 ASP C N 1
ATOM 6243 C CA . ASP C 1 126 ? -28.998 -14.595 -43.600 1.00 23.36 126 ASP C CA 1
ATOM 6244 C C . ASP C 1 126 ? -28.538 -14.693 -42.145 1.00 22.31 126 ASP C C 1
ATOM 6245 O O . ASP C 1 126 ? -27.547 -15.405 -41.871 1.00 23.71 126 ASP C O 1
ATOM 6250 N N . TRP C 1 127 ? -29.238 -13.996 -41.254 1.00 19.90 127 TRP C N 1
ATOM 6251 C CA . TRP C 1 127 ? -28.857 -13.866 -39.826 1.00 20.84 127 TRP C CA 1
ATOM 6252 C C . TRP C 1 127 ? -29.947 -14.470 -38.945 1.00 22.77 127 TRP C C 1
ATOM 6253 O O . TRP C 1 127 ? -31.136 -14.255 -39.224 1.00 24.72 127 TRP C O 1
ATOM 6264 N N . GLU C 1 128 ? -29.518 -15.222 -37.936 1.00 23.51 128 GLU C N 1
ATOM 6265 C CA . GLU C 1 128 ? -30.380 -15.819 -36.894 1.00 24.26 128 GLU C CA 1
ATOM 6266 C C . GLU C 1 128 ? -30.098 -15.070 -35.590 1.00 22.50 128 GLU C C 1
ATOM 6267 O O . GLU C 1 128 ? -28.915 -14.962 -35.203 1.00 21.61 128 GLU C O 1
ATOM 6273 N N . PHE C 1 129 ? -31.141 -14.537 -34.957 1.00 21.84 129 PHE C N 1
ATOM 6274 C CA . PHE C 1 129 ? -31.045 -13.893 -33.625 1.00 21.30 129 PHE C CA 1
ATOM 6275 C C . PHE C 1 129 ? -30.625 -14.954 -32.604 1.00 21.36 129 PHE C C 1
ATOM 6276 O O . PHE C 1 129 ? -31.205 -16.053 -32.613 1.00 23.82 129 PHE C O 1
ATOM 6284 N N . VAL C 1 130 ? -29.642 -14.640 -31.761 1.00 21.00 130 VAL C N 1
ATOM 6285 C CA . VAL C 1 130 ? -29.197 -15.542 -30.659 1.00 22.36 130 VAL C CA 1
ATOM 6286 C C . VAL C 1 130 ? -29.727 -14.975 -29.341 1.00 22.55 130 VAL C C 1
ATOM 6287 O O . VAL C 1 130 ? -30.552 -15.644 -28.704 1.00 24.97 130 VAL C O 1
ATOM 6291 N N . CYS C 1 131 ? -29.288 -13.783 -28.944 1.00 21.42 131 CYS C N 1
ATOM 6292 C CA . CYS C 1 131 ? -29.716 -13.180 -27.658 1.00 22.91 131 CYS C CA 1
ATOM 6293 C C . CYS C 1 131 ? -29.417 -11.684 -27.618 1.00 22.63 131 CYS C C 1
ATOM 6294 O O . CYS C 1 131 ? -28.587 -11.201 -28.419 1.00 21.59 131 CYS C O 1
ATOM 6297 N N . LYS C 1 132 ? -30.101 -10.996 -26.705 1.00 22.29 132 LYS C N 1
ATOM 6298 C CA . LYS C 1 132 ? -29.722 -9.651 -26.214 1.00 23.01 132 LYS C CA 1
ATOM 6299 C C . LYS C 1 132 ? -28.638 -9.844 -25.152 1.00 22.66 132 LYS C C 1
ATOM 6300 O O . LYS C 1 132 ? -28.859 -10.647 -24.227 1.00 25.09 132 LYS C O 1
ATOM 6306 N N . LEU C 1 133 ? -27.511 -9.145 -25.281 1.00 22.64 133 LEU C N 1
ATOM 6307 C CA . LEU C 1 133 ? -26.433 -9.159 -24.260 1.00 22.87 133 LEU C CA 1
ATOM 6308 C C . LEU C 1 133 ? -26.926 -8.401 -23.026 1.00 23.84 133 LEU C C 1
ATOM 6309 O O . LEU C 1 133 ? -27.598 -7.360 -23.194 1.00 24.49 133 LEU C O 1
ATOM 6314 N N . GLU C 1 134 ? -26.623 -8.922 -21.837 1.00 23.71 134 GLU C N 1
ATOM 6315 C CA . GLU C 1 134 ? -26.845 -8.217 -20.551 1.00 25.91 134 GLU C CA 1
ATOM 6316 C C . GLU C 1 134 ? -25.515 -7.593 -20.125 1.00 25.36 134 GLU C C 1
ATOM 6317 O O . GLU C 1 134 ? -24.647 -8.323 -19.618 1.00 28.29 134 GLU C O 1
ATOM 6323 N N . LEU C 1 135 ? -25.359 -6.291 -20.363 1.00 24.57 135 LEU C N 1
ATOM 6324 C CA . LEU C 1 135 ? -24.124 -5.530 -20.046 1.00 24.61 135 LEU C CA 1
ATOM 6325 C C . LEU C 1 135 ? -24.427 -4.534 -18.921 1.00 24.89 135 LEU C C 1
ATOM 6326 O O . LEU C 1 135 ? -25.378 -4.790 -18.147 1.00 27.80 135 LEU C O 1
ATOM 6331 N N . SER C 1 136 ? -23.629 -3.472 -18.795 1.00 25.43 136 SER C N 1
ATOM 6332 C CA . SER C 1 136 ? -23.563 -2.617 -17.580 1.00 26.00 136 SER C CA 1
ATOM 6333 C C . SER C 1 136 ? -24.780 -1.687 -17.489 1.00 25.86 136 SER C C 1
ATOM 6334 O O . SER C 1 136 ? -25.022 -1.166 -16.384 1.00 26.92 136 SER C O 1
ATOM 6337 N N . SER C 1 137 ? -25.516 -1.476 -18.586 1.00 24.56 137 SER C N 1
ATOM 6338 C CA . SER C 1 137 ? -26.696 -0.570 -18.614 1.00 23.72 137 SER C CA 1
ATOM 6339 C C . SER C 1 137 ? -27.597 -0.850 -19.820 1.00 23.33 137 SER C C 1
ATOM 6340 O O . SER C 1 137 ? -27.241 -1.693 -20.668 1.00 22.93 137 SER C O 1
ATOM 6343 N N . ASN C 1 138 ? -28.708 -0.113 -19.887 1.00 24.76 138 ASN C N 1
ATOM 6344 C CA . ASN C 1 138 ? -29.695 -0.128 -20.999 1.00 25.86 138 ASN C CA 1
ATOM 6345 C C . ASN C 1 138 ? -29.341 0.955 -22.026 1.00 23.20 138 ASN C C 1
ATOM 6346 O O . ASN C 1 138 ? -30.233 1.313 -22.807 1.00 23.32 138 ASN C O 1
ATOM 6351 N N . LYS C 1 139 ? -28.106 1.470 -22.012 1.00 21.64 139 LYS C N 1
ATOM 6352 C CA . LYS C 1 139 ? -27.606 2.478 -22.986 1.00 22.20 139 LYS C CA 1
ATOM 6353 C C . LYS C 1 139 ? -26.174 2.110 -23.389 1.00 20.82 139 LYS C C 1
ATOM 6354 O O . LYS C 1 139 ? -25.247 2.886 -23.086 1.00 21.44 139 LYS C O 1
ATOM 6360 N N . VAL C 1 140 ? -26.017 0.974 -24.069 1.00 20.25 140 VAL C N 1
ATOM 6361 C CA . VAL C 1 140 ? -24.695 0.428 -24.490 1.00 19.81 140 VAL C CA 1
ATOM 6362 C C . VAL C 1 140 ? -24.675 0.302 -26.018 1.00 18.56 140 VAL C C 1
ATOM 6363 O O . VAL C 1 140 ? -25.660 -0.217 -26.589 1.00 18.12 140 VAL C O 1
ATOM 6367 N N . ILE C 1 141 ? -23.599 0.778 -26.654 1.00 18.63 141 ILE C N 1
ATOM 6368 C CA . ILE C 1 141 ? -23.436 0.746 -28.139 1.00 19.15 141 ILE C CA 1
ATOM 6369 C C . ILE C 1 141 ? -21.984 0.441 -28.525 1.00 18.61 141 ILE C C 1
ATOM 6370 O O . ILE C 1 141 ? -21.086 0.527 -27.661 1.00 17.90 141 ILE C O 1
ATOM 6375 N N . ASP C 1 142 ? -21.787 0.133 -29.808 1.00 18.09 142 ASP C N 1
ATOM 6376 C CA . ASP C 1 142 ? -20.481 0.170 -30.517 1.00 18.79 142 ASP C CA 1
ATOM 6377 C C . ASP C 1 142 ? -19.573 -0.955 -30.005 1.00 18.06 142 ASP C C 1
ATOM 6378 O O . ASP C 1 142 ? -18.427 -0.664 -29.627 1.00 18.26 142 ASP C O 1
ATOM 6383 N N . ALA C 1 143 ? -20.053 -2.197 -30.034 1.00 18.14 143 ALA C N 1
ATOM 6384 C CA . ALA C 1 143 ? -19.273 -3.391 -29.639 1.00 18.73 143 ALA C CA 1
ATOM 6385 C C . ALA C 1 143 ? -18.046 -3.541 -30.544 1.00 18.25 143 ALA C C 1
ATOM 6386 O O . ALA C 1 143 ? -18.148 -3.319 -31.763 1.00 18.03 143 ALA C O 1
ATOM 6388 N N . CYS C 1 144 ? -16.913 -3.908 -29.951 1.00 18.35 144 CYS C N 1
ATOM 6389 C CA . CYS C 1 144 ? -15.794 -4.572 -30.662 1.00 18.91 144 CYS C CA 1
ATOM 6390 C C . CYS C 1 144 ? -15.318 -5.733 -29.796 1.00 18.36 144 CYS C C 1
ATOM 6391 O O . CYS C 1 144 ? -15.449 -5.655 -28.562 1.00 18.83 144 CYS C O 1
ATOM 6394 N N . VAL C 1 145 ? -14.818 -6.776 -30.444 1.00 18.72 145 VAL C N 1
ATOM 6395 C CA . VAL C 1 145 ? -14.411 -8.044 -29.786 1.00 19.99 145 VAL C CA 1
ATOM 6396 C C . VAL C 1 145 ? -12.966 -8.349 -30.180 1.00 19.17 145 VAL C C 1
ATOM 6397 O O . VAL C 1 145 ? -12.552 -8.009 -31.302 1.00 19.29 145 VAL C O 1
ATOM 6401 N N . PHE C 1 146 ? -12.224 -8.950 -29.260 1.00 18.84 146 PHE C N 1
ATOM 6402 C CA . PHE C 1 146 ? -10.888 -9.526 -29.527 1.00 19.05 146 PHE C CA 1
ATOM 6403 C C . PHE C 1 146 ? -10.717 -10.750 -28.636 1.00 19.01 146 PHE C C 1
ATOM 6404 O O . PHE C 1 146 ? -11.005 -10.657 -27.430 1.00 20.79 146 PHE C O 1
ATOM 6412 N N . GLN C 1 147 ? -10.289 -11.865 -29.223 1.00 19.52 147 GLN C N 1
ATOM 6413 C CA . GLN C 1 147 ? -10.061 -13.115 -28.466 1.00 20.09 147 GLN C CA 1
ATOM 6414 C C . GLN C 1 147 ? -8.698 -13.020 -27.779 1.00 19.89 147 GLN C C 1
ATOM 6415 O O . GLN C 1 147 ? -7.700 -12.718 -28.458 1.00 19.86 147 GLN C O 1
ATOM 6421 N N . MET C 1 148 ? -8.684 -13.265 -26.471 1.00 20.82 148 MET C N 1
ATOM 6422 C CA . MET C 1 148 ? -7.489 -13.141 -25.602 1.00 21.72 148 MET C CA 1
ATOM 6423 C C . MET C 1 148 ? -6.750 -14.475 -25.592 1.00 21.74 148 MET C C 1
ATOM 6424 O O . MET C 1 148 ? -7.311 -15.504 -25.973 1.00 20.71 148 MET C O 1
ATOM 6429 N N . PRO C 1 149 ? -5.461 -14.494 -25.183 1.00 23.39 149 PRO C N 1
ATOM 6430 C CA . PRO C 1 149 ? -4.659 -15.721 -25.211 1.00 24.20 149 PRO C CA 1
ATOM 6431 C C . PRO C 1 149 ? -5.255 -16.924 -24.460 1.00 24.02 149 PRO C C 1
ATOM 6432 O O . PRO C 1 149 ? -4.987 -18.037 -24.873 1.00 27.18 149 PRO C O 1
ATOM 6436 N N . ASP C 1 150 ? -6.054 -16.692 -23.413 1.00 25.08 150 ASP C N 1
ATOM 6437 C CA . ASP C 1 150 ? -6.690 -17.771 -22.605 1.00 28.10 150 ASP C CA 1
ATOM 6438 C C . ASP C 1 150 ? -7.931 -18.324 -23.324 1.00 27.65 150 ASP C C 1
ATOM 6439 O O . ASP C 1 150 ? -8.555 -19.249 -22.771 1.00 31.15 150 ASP C O 1
ATOM 6444 N N . GLY C 1 151 ? -8.288 -17.777 -24.493 1.00 25.71 151 GLY C N 1
ATOM 6445 C CA . GLY C 1 151 ? -9.415 -18.251 -25.318 1.00 25.20 151 GLY C CA 1
ATOM 6446 C C . GLY C 1 151 ? -10.695 -17.472 -25.056 1.00 24.30 151 GLY C C 1
ATOM 6447 O O . GLY C 1 151 ? -11.646 -17.614 -25.853 1.00 24.62 151 GLY C O 1
ATOM 6448 N N . THR C 1 152 ? -10.744 -16.672 -23.988 1.00 22.84 152 THR C N 1
ATOM 6449 C CA . THR C 1 152 ? -11.921 -15.815 -23.686 1.00 24.69 152 THR C CA 1
ATOM 6450 C C . THR C 1 152 ? -11.997 -14.724 -24.757 1.00 23.75 152 THR C C 1
ATOM 6451 O O . THR C 1 152 ? -10.936 -14.297 -25.251 1.00 24.19 152 THR C O 1
ATOM 6455 N N . PHE C 1 153 ? -13.210 -14.313 -25.115 1.00 22.69 153 PHE C N 1
ATOM 6456 C CA . PHE C 1 153 ? -13.461 -13.107 -25.938 1.00 22.24 153 PHE C CA 1
ATOM 6457 C C . PHE C 1 153 ? -13.634 -11.929 -24.990 1.00 22.06 153 PHE C C 1
ATOM 6458 O O . PHE C 1 153 ? -14.390 -12.057 -24.014 1.00 24.35 153 PHE C O 1
ATOM 6466 N N . ARG C 1 154 ? -12.906 -10.847 -25.249 1.00 21.20 154 ARG C N 1
ATOM 6467 C CA . ARG C 1 154 ? -13.096 -9.554 -24.556 1.00 21.90 154 ARG C CA 1
ATOM 6468 C C . ARG C 1 154 ? -13.878 -8.643 -25.501 1.00 21.36 154 ARG C C 1
ATOM 6469 O O . ARG C 1 154 ? -13.562 -8.624 -26.708 1.00 20.93 154 ARG C O 1
ATOM 6477 N N . MET C 1 155 ? -14.906 -7.984 -24.972 1.00 20.87 155 MET C N 1
ATOM 6478 C CA . MET C 1 155 ? -15.727 -6.998 -25.708 1.00 20.35 155 MET C CA 1
ATOM 6479 C C . MET C 1 155 ? -15.514 -5.636 -25.059 1.00 19.45 155 MET C C 1
ATOM 6480 O O . MET C 1 155 ? -15.498 -5.564 -23.818 1.00 20.93 155 MET C O 1
ATOM 6485 N N . TRP C 1 156 ? -15.343 -4.607 -25.882 1.00 18.46 156 TRP C N 1
ATOM 6486 C CA . TRP C 1 156 ? -15.403 -3.194 -25.449 1.00 18.96 156 TRP C CA 1
ATOM 6487 C C . TRP C 1 156 ? -16.647 -2.556 -26.061 1.00 19.02 156 TRP C C 1
ATOM 6488 O O . TRP C 1 156 ? -17.065 -2.953 -27.166 1.00 19.11 156 TRP C O 1
ATOM 6499 N N . TYR C 1 157 ? -17.222 -1.605 -25.343 1.00 18.88 157 TYR C N 1
ATOM 6500 C CA . TYR C 1 157 ? -18.452 -0.904 -25.761 1.00 19.03 157 TYR C CA 1
ATOM 6501 C C . TYR C 1 157 ? -18.524 0.412 -24.996 1.00 19.40 157 TYR C C 1
ATOM 6502 O O . TYR C 1 157 ? -17.816 0.586 -23.986 1.00 20.59 157 TYR C O 1
ATOM 6511 N N . LYS C 1 158 ? -19.362 1.311 -25.491 1.00 19.12 158 LYS C N 1
ATOM 6512 C CA . LYS C 1 158 ? -19.637 2.622 -24.864 1.00 19.32 158 LYS C CA 1
ATOM 6513 C C . LYS C 1 158 ? -20.835 2.456 -23.933 1.00 19.42 158 LYS C C 1
ATOM 6514 O O . LYS C 1 158 ? -21.869 1.955 -24.404 1.00 19.84 158 LYS C O 1
ATOM 6520 N N . ASP C 1 159 ? -20.688 2.851 -22.667 1.00 21.12 159 ASP C N 1
ATOM 6521 C CA . ASP C 1 159 ? -21.803 2.893 -21.687 1.00 21.36 159 ASP C CA 1
ATOM 6522 C C . ASP C 1 159 ? -22.210 4.356 -21.478 1.00 21.73 159 ASP C C 1
ATOM 6523 O O . ASP C 1 159 ? -21.531 5.067 -20.712 1.00 21.83 159 ASP C O 1
ATOM 6528 N N . GLU C 1 160 ? -23.293 4.781 -22.128 1.00 20.98 160 GLU C N 1
ATOM 6529 C CA . GLU C 1 160 ? -23.787 6.180 -22.070 1.00 22.06 160 GLU C CA 1
ATOM 6530 C C . GLU C 1 160 ? -24.407 6.475 -20.699 1.00 23.75 160 GLU C C 1
ATOM 6531 O O . GLU C 1 160 ? -24.540 7.668 -20.374 1.00 26.02 160 GLU C O 1
ATOM 6537 N N . ALA C 1 161 ? -24.772 5.439 -19.936 1.00 24.00 161 ALA C N 1
ATOM 6538 C CA . ALA C 1 161 ? -25.303 5.552 -18.557 1.00 26.17 161 ALA C CA 1
ATOM 6539 C C . ALA C 1 161 ? -24.170 5.867 -17.569 1.00 27.72 161 ALA C C 1
ATOM 6540 O O . ALA C 1 161 ? -24.486 6.350 -16.468 1.00 29.02 161 ALA C O 1
ATOM 6542 N N . ASP C 1 162 ? -22.908 5.594 -17.928 1.00 26.32 162 ASP C N 1
ATOM 6543 C CA . ASP C 1 162 ? -21.728 5.924 -17.082 1.00 27.02 162 ASP C CA 1
ATOM 6544 C C . ASP C 1 162 ? -20.751 6.799 -17.879 1.00 26.08 162 ASP C C 1
ATOM 6545 O O . ASP C 1 162 ? -19.680 6.296 -18.276 1.00 26.23 162 ASP C O 1
ATOM 6550 N N . HIS C 1 163 ? -21.123 8.065 -18.095 1.00 26.58 163 HIS C N 1
ATOM 6551 C CA . HIS C 1 163 ? -20.257 9.157 -18.620 1.00 27.80 163 HIS C CA 1
ATOM 6552 C C . HIS C 1 163 ? -19.749 8.850 -20.038 1.00 25.43 163 HIS C C 1
ATOM 6553 O O . HIS C 1 163 ? -18.749 9.463 -20.439 1.00 26.39 163 HIS C O 1
ATOM 6560 N N . SER C 1 164 ? -20.421 7.968 -20.785 1.00 24.90 164 SER C N 1
ATOM 6561 C CA . SER C 1 164 ? -19.997 7.530 -22.142 1.00 24.78 164 SER C CA 1
ATOM 6562 C C . SER C 1 164 ? -18.548 7.025 -22.085 1.00 24.06 164 SER C C 1
ATOM 6563 O O . SER C 1 164 ? -17.755 7.325 -23.008 1.00 24.02 164 SER C O 1
ATOM 6566 N N . TYR C 1 165 ? -18.210 6.298 -21.018 1.00 22.54 165 TYR C N 1
ATOM 6567 C CA . TYR C 1 165 ? -16.897 5.629 -20.845 1.00 23.15 165 TYR C CA 1
ATOM 6568 C C . TYR C 1 165 ? -16.904 4.319 -21.631 1.00 21.90 165 TYR C C 1
ATOM 6569 O O . TYR C 1 165 ? -17.973 3.682 -21.769 1.00 21.63 165 TYR C O 1
ATOM 6578 N N . ILE C 1 166 ? -15.729 3.927 -22.121 1.00 21.18 166 ILE C N 1
ATOM 6579 C CA . ILE C 1 166 ? -15.515 2.588 -22.735 1.00 21.12 166 ILE C CA 1
ATOM 6580 C C . ILE C 1 166 ? -15.425 1.571 -21.598 1.00 21.55 166 ILE C C 1
ATOM 6581 O O . ILE C 1 166 ? -14.565 1.746 -20.713 1.00 23.15 166 ILE C O 1
ATOM 6586 N N . TYR C 1 167 ? -16.303 0.569 -21.639 1.00 20.61 167 TYR C N 1
ATOM 6587 C CA . TYR C 1 167 ? -16.362 -0.584 -20.712 1.00 21.30 167 TYR C CA 1
ATOM 6588 C C . TYR C 1 167 ? -15.781 -1.812 -21.410 1.00 21.83 167 TYR C C 1
ATOM 6589 O O . TYR C 1 167 ? -15.752 -1.850 -22.659 1.00 20.58 167 TYR C O 1
ATOM 6598 N N . ALA C 1 168 ? -15.330 -2.783 -20.617 1.00 22.09 168 ALA C N 1
ATOM 6599 C CA . ALA C 1 168 ? -14.906 -4.119 -21.088 1.00 22.31 168 ALA C CA 1
ATOM 6600 C C . ALA C 1 168 ? -15.789 -5.180 -20.428 1.00 22.32 168 ALA C C 1
ATOM 6601 O O . ALA C 1 168 ? -16.231 -4.969 -19.281 1.00 22.97 168 ALA C O 1
ATOM 6603 N N . ALA C 1 169 ? -16.062 -6.258 -21.161 1.00 22.37 169 ALA C N 1
ATOM 6604 C CA . ALA C 1 169 ? -16.732 -7.484 -20.676 1.00 23.25 169 ALA C CA 1
ATOM 6605 C C . ALA C 1 169 ? -16.024 -8.685 -21.305 1.00 23.25 169 ALA C C 1
ATOM 6606 O O . ALA C 1 169 ? -15.261 -8.480 -22.262 1.00 22.71 169 ALA C O 1
ATOM 6608 N N . GLU C 1 170 ? -16.241 -9.890 -20.780 1.00 24.05 170 GLU C N 1
ATOM 6609 C CA . GLU C 1 170 ? -15.587 -11.106 -21.324 1.00 24.90 170 GLU C CA 1
ATOM 6610 C C . GLU C 1 170 ? -16.588 -12.259 -21.355 1.00 24.34 170 GLU C C 1
ATOM 6611 O O . GLU C 1 170 ? -17.518 -12.269 -20.528 1.00 26.47 170 GLU C O 1
ATOM 6617 N N . SER C 1 171 ? -16.384 -13.189 -22.287 1.00 23.64 171 SER C N 1
ATOM 6618 C CA . SER C 1 171 ? -17.260 -14.363 -22.514 1.00 24.65 171 SER C CA 1
ATOM 6619 C C . SER C 1 171 ? -16.433 -15.563 -22.977 1.00 24.48 171 SER C C 1
ATOM 6620 O O . SER C 1 171 ? -15.455 -15.361 -23.721 1.00 25.25 171 SER C O 1
ATOM 6623 N N . ASN C 1 172 ? -16.840 -16.762 -22.555 1.00 25.86 172 ASN C N 1
ATOM 6624 C CA . ASN C 1 172 ? -16.300 -18.058 -23.038 1.00 27.13 172 ASN C CA 1
ATOM 6625 C C . ASN C 1 172 ? -17.299 -18.739 -23.980 1.00 28.70 172 ASN C C 1
ATOM 6626 O O . ASN C 1 172 ? -16.958 -19.818 -24.486 1.00 34.43 172 ASN C O 1
ATOM 6631 N N . ASN C 1 173 ? -18.489 -18.165 -24.198 1.00 25.38 173 ASN C N 1
ATOM 6632 C CA . ASN C 1 173 ? -19.548 -18.819 -25.017 1.00 24.87 173 ASN C CA 1
ATOM 6633 C C . ASN C 1 173 ? -20.192 -17.838 -26.007 1.00 23.63 173 ASN C C 1
ATOM 6634 O O . ASN C 1 173 ? -21.137 -18.270 -26.693 1.00 24.94 173 ASN C O 1
ATOM 6639 N N . LEU C 1 174 ? -19.712 -16.589 -26.077 1.00 23.12 174 LEU C N 1
ATOM 6640 C CA . LEU C 1 174 ? -20.166 -15.525 -27.020 1.00 24.30 174 LEU C CA 1
ATOM 6641 C C . LEU C 1 174 ? -21.563 -14.990 -26.662 1.00 23.74 174 LEU C C 1
ATOM 6642 O O . LEU C 1 174 ? -21.975 -14.007 -27.304 1.00 22.28 174 LEU C O 1
ATOM 6647 N N . LYS C 1 175 ? -22.263 -15.579 -25.685 1.00 24.16 175 LYS C N 1
ATOM 6648 C CA . LYS C 1 175 ? -23.683 -15.253 -25.375 1.00 24.84 175 LYS C CA 1
ATOM 6649 C C . LYS C 1 175 ? -23.779 -14.568 -24.007 1.00 24.59 175 LYS C C 1
ATOM 6650 O O . LYS C 1 175 ? -24.484 -13.546 -23.911 1.00 26.32 175 LYS C O 1
ATOM 6656 N N . ASP C 1 176 ? -23.118 -15.134 -22.994 1.00 24.90 176 ASP C N 1
ATOM 6657 C CA . ASP C 1 176 ? -23.122 -14.642 -21.592 1.00 25.93 176 ASP C CA 1
ATOM 6658 C C . ASP C 1 176 ? -21.831 -13.861 -21.346 1.00 24.94 176 ASP C C 1
ATOM 6659 O O . ASP C 1 176 ? -20.744 -14.409 -21.615 1.00 26.04 176 ASP C O 1
ATOM 6664 N N . TRP C 1 177 ? -21.957 -12.625 -20.862 1.00 25.05 177 TRP C N 1
ATOM 6665 C CA . TRP C 1 177 ? -20.829 -11.671 -20.721 1.00 25.05 177 TRP C CA 1
ATOM 6666 C C . TRP C 1 177 ? -20.697 -11.233 -19.262 1.00 26.68 177 TRP C C 1
ATOM 6667 O O . TRP C 1 177 ? -21.702 -10.786 -18.673 1.00 30.35 177 TRP C O 1
ATOM 6678 N N . LYS C 1 178 ? -19.499 -11.404 -18.703 1.00 27.05 178 LYS C N 1
ATOM 6679 C CA . LYS C 1 178 ? -19.121 -10.888 -17.366 1.00 28.40 178 LYS C CA 1
ATOM 6680 C C . LYS C 1 178 ? -18.576 -9.471 -17.557 1.00 27.15 178 LYS C C 1
ATOM 6681 O O . LYS C 1 178 ? -17.591 -9.311 -18.304 1.00 26.56 178 LYS C O 1
ATOM 6687 N N . ILE C 1 179 ? -19.201 -8.486 -16.914 1.00 26.32 179 ILE C N 1
ATOM 6688 C CA . ILE C 1 179 ? -18.766 -7.061 -16.972 1.00 27.44 179 ILE C CA 1
ATOM 6689 C C . ILE C 1 179 ? -17.463 -6.940 -16.175 1.00 27.61 179 ILE C C 1
ATOM 6690 O O . ILE C 1 179 ? -17.457 -7.324 -14.985 1.00 28.20 179 ILE C O 1
ATOM 6695 N N . LEU C 1 180 ? -16.392 -6.468 -16.818 1.00 26.47 180 LEU C N 1
ATOM 6696 C CA . LEU C 1 180 ? -15.074 -6.241 -16.167 1.00 28.57 180 LEU C CA 1
ATOM 6697 C C . LEU C 1 180 ? -15.032 -4.818 -15.602 1.00 29.10 180 LEU C C 1
ATOM 6698 O O . LEU C 1 180 ? -14.310 -4.597 -14.609 1.00 33.72 180 LEU C O 1
ATOM 6703 N N . GLY C 1 181 ? -15.794 -3.903 -16.206 1.00 27.89 181 GLY C N 1
ATOM 6704 C CA . GLY C 1 181 ? -15.999 -2.529 -15.714 1.00 28.59 181 GLY C CA 1
ATOM 6705 C C . GLY C 1 181 ? -15.427 -1.493 -16.676 1.00 27.61 181 GLY C C 1
ATOM 6706 O O . GLY C 1 181 ? -15.073 -1.814 -17.811 1.00 26.36 181 GLY C O 1
ATOM 6707 N N . PRO C 1 182 ? -15.323 -0.218 -16.239 1.00 26.91 182 PRO C N 1
ATOM 6708 C CA . PRO C 1 182 ? -14.760 0.843 -17.072 1.00 27.88 182 PRO C CA 1
ATOM 6709 C C . PRO C 1 182 ? -13.315 0.522 -17.482 1.00 27.42 182 PRO C C 1
ATOM 6710 O O . PRO C 1 182 ? -12.523 0.215 -16.615 1.00 28.44 182 PRO C O 1
ATOM 6714 N N . ALA C 1 183 ? -13.020 0.574 -18.784 1.00 25.73 183 ALA C N 1
ATOM 6715 C CA . ALA C 1 183 ? -11.675 0.338 -19.357 1.00 26.26 183 ALA C CA 1
ATOM 6716 C C . ALA C 1 183 ? -10.940 1.675 -19.500 1.00 25.79 183 ALA C C 1
ATOM 6717 O O . ALA C 1 183 ? -9.731 1.719 -19.208 1.00 28.35 183 ALA C O 1
ATOM 6719 N N . LEU C 1 184 ? -11.649 2.720 -19.939 1.00 24.70 184 LEU C N 1
ATOM 6720 C CA . LEU C 1 184 ? -11.104 4.089 -20.136 1.00 25.68 184 LEU C CA 1
ATOM 6721 C C . LEU C 1 184 ? -12.051 5.085 -19.471 1.00 26.33 184 LEU C C 1
ATOM 6722 O O . LEU C 1 184 ? -13.244 5.080 -19.831 1.00 26.74 184 LEU C O 1
ATOM 6727 N N . THR C 1 185 ? -11.538 5.898 -18.546 1.00 28.33 185 THR C N 1
ATOM 6728 C CA . THR C 1 185 ? -12.326 6.905 -17.787 1.00 29.03 185 THR C CA 1
ATOM 6729 C C . THR C 1 185 ? -11.728 8.303 -18.004 1.00 28.57 185 THR C C 1
ATOM 6730 O O . THR C 1 185 ? -12.059 9.206 -17.219 1.00 29.02 185 THR C O 1
ATOM 6734 N N . ASP C 1 186 ? -10.915 8.481 -19.052 1.00 28.19 186 ASP C N 1
ATOM 6735 C CA . ASP C 1 186 ? -10.174 9.743 -19.324 1.00 28.15 186 ASP C CA 1
ATOM 6736 C C . ASP C 1 186 ? -11.099 10.748 -20.023 1.00 27.03 186 ASP C C 1
ATOM 6737 O O . ASP C 1 186 ? -10.977 11.958 -19.746 1.00 29.42 186 ASP C O 1
ATOM 6742 N N . ARG C 1 187 ? -11.990 10.276 -20.897 1.00 25.93 187 ARG C N 1
ATOM 6743 C CA . ARG C 1 187 ? -12.894 11.157 -21.684 1.00 25.34 187 ARG C CA 1
ATOM 6744 C C . ARG C 1 187 ? -14.084 10.356 -22.194 1.00 25.00 187 ARG C C 1
ATOM 6745 O O . ARG C 1 187 ? -13.996 9.136 -22.350 1.00 24.78 187 ARG C O 1
ATOM 6753 N N . PRO C 1 188 ? -15.223 11.022 -22.489 1.00 25.23 188 PRO C N 1
ATOM 6754 C CA . PRO C 1 188 ? -16.326 10.367 -23.184 1.00 24.28 188 PRO C CA 1
ATOM 6755 C C . PRO C 1 188 ? -15.876 10.084 -24.624 1.00 22.91 188 PRO C C 1
ATOM 6756 O O . PRO C 1 188 ? -15.220 10.923 -25.213 1.00 24.16 188 PRO C O 1
ATOM 6760 N N . GLN C 1 189 ? -16.198 8.905 -25.145 1.00 21.73 189 GLN C N 1
ATOM 6761 C CA . GLN C 1 189 ? -15.828 8.509 -26.527 1.00 21.70 189 GLN C CA 1
ATOM 6762 C C . GLN C 1 189 ? -16.630 7.268 -26.922 1.00 20.39 189 GLN C C 1
ATOM 6763 O O . GLN C 1 189 ? -17.294 6.680 -26.056 1.00 21.25 189 GLN C O 1
ATOM 6769 N N . GLU C 1 190 ? -16.589 6.900 -28.197 1.00 20.22 190 GLU C N 1
ATOM 6770 C CA . GLU C 1 190 ? -17.355 5.733 -28.697 1.00 20.19 190 GLU C CA 1
ATOM 6771 C C . GLU C 1 190 ? -16.515 4.991 -29.737 1.00 18.93 190 GLU C C 1
ATOM 6772 O O . GLU C 1 190 ? -15.300 5.265 -29.822 1.00 18.55 190 GLU C O 1
ATOM 6778 N N . GLY C 1 191 ? -17.132 4.027 -30.421 1.00 18.27 191 GLY C N 1
ATOM 6779 C CA . GLY C 1 191 ? -16.527 3.266 -31.527 1.00 18.64 191 GLY C CA 1
ATOM 6780 C C . GLY C 1 191 ? -15.184 2.651 -31.147 1.00 18.84 191 GLY C C 1
ATOM 6781 O O . GLY C 1 191 ? -14.226 2.760 -31.905 1.00 19.21 191 GLY C O 1
ATOM 6782 N N . PRO C 1 192 ? -15.069 1.953 -29.993 1.00 17.98 192 PRO C N 1
ATOM 6783 C CA . PRO C 1 192 ? -13.814 1.307 -29.623 1.00 18.32 192 PRO C CA 1
ATOM 6784 C C . PRO C 1 192 ? -13.460 0.230 -30.654 1.00 18.41 192 PRO C C 1
ATOM 6785 O O . PRO C 1 192 ? -14.355 -0.422 -31.156 1.00 19.34 192 PRO C O 1
ATOM 6789 N N . ASN C 1 193 ? -12.171 0.073 -30.943 1.00 18.40 193 ASN C N 1
ATOM 6790 C CA . ASN C 1 193 ? -11.685 -0.940 -31.911 1.00 18.77 193 ASN C CA 1
ATOM 6791 C C . ASN C 1 193 ? -10.323 -1.440 -31.434 1.00 17.87 193 ASN C C 1
ATOM 6792 O O . ASN C 1 193 ? -9.376 -0.641 -31.405 1.00 17.90 193 ASN C O 1
ATOM 6797 N N . VAL C 1 194 ? -10.246 -2.713 -31.055 1.00 18.33 194 VAL C N 1
ATOM 6798 C CA . VAL C 1 194 ? -9.020 -3.317 -30.465 1.00 19.57 194 VAL C CA 1
ATOM 6799 C C . VAL C 1 194 ? -8.382 -4.244 -31.499 1.00 19.51 194 VAL C C 1
ATOM 6800 O O . VAL C 1 194 ? -9.103 -5.052 -32.119 1.00 19.63 194 VAL C O 1
ATOM 6804 N N . PHE C 1 195 ? -7.071 -4.113 -31.683 1.00 19.67 195 PHE C N 1
ATOM 6805 C CA . PHE C 1 195 ? -6.279 -4.988 -32.579 1.00 19.82 195 PHE C CA 1
ATOM 6806 C C . PHE C 1 195 ? -4.889 -5.195 -31.979 1.00 20.92 195 PHE C C 1
ATOM 6807 O O . PHE C 1 195 ? -4.463 -4.405 -31.114 1.00 22.42 195 PHE C O 1
ATOM 6815 N N . TRP C 1 196 ? -4.224 -6.255 -32.433 1.00 21.31 196 TRP C N 1
ATOM 6816 C CA . TRP C 1 196 ? -2.833 -6.622 -32.068 1.00 22.01 196 TRP C CA 1
ATOM 6817 C C . TRP C 1 196 ? -1.918 -6.260 -33.239 1.00 20.50 196 TRP C C 1
ATOM 6818 O O . TRP C 1 196 ? -2.245 -6.626 -34.379 1.00 21.41 196 TRP C O 1
ATOM 6829 N N . TRP C 1 197 ? -0.837 -5.530 -32.968 1.00 20.57 197 TRP C N 1
ATOM 6830 C CA . TRP C 1 197 ? 0.137 -5.071 -33.992 1.00 20.92 197 TRP C CA 1
ATOM 6831 C C . TRP C 1 197 ? 1.406 -4.598 -33.283 1.00 20.28 197 TRP C C 1
ATOM 6832 O O . TRP C 1 197 ? 1.289 -4.066 -32.170 1.00 20.07 197 TRP C O 1
ATOM 6843 N N . LYS C 1 198 ? 2.573 -4.808 -33.891 1.00 21.20 198 LYS C N 1
ATOM 6844 C CA . LYS C 1 198 ? 3.866 -4.322 -33.341 1.00 22.39 198 LYS C CA 1
ATOM 6845 C C . LYS C 1 198 ? 4.005 -4.773 -31.879 1.00 23.22 198 LYS C C 1
ATOM 6846 O O . LYS C 1 198 ? 4.433 -3.954 -31.050 1.00 23.83 198 LYS C O 1
ATOM 6852 N N . SER C 1 199 ? 3.629 -6.024 -31.584 1.00 24.51 199 SER C N 1
ATOM 6853 C CA . SER C 1 199 ? 3.852 -6.724 -30.289 1.00 26.46 199 SER C CA 1
ATOM 6854 C C . SER C 1 199 ? 3.040 -6.087 -29.151 1.00 26.57 199 SER C C 1
ATOM 6855 O O . SER C 1 199 ? 3.423 -6.291 -27.990 1.00 28.14 199 SER C O 1
ATOM 6858 N N . LYS C 1 200 ? 1.958 -5.364 -29.457 1.00 26.28 200 LYS C N 1
ATOM 6859 C CA . LYS C 1 200 ? 1.111 -4.672 -28.447 1.00 26.06 200 LYS C CA 1
ATOM 6860 C C . LYS C 1 200 ? -0.357 -4.759 -28.860 1.00 23.55 200 LYS C C 1
ATOM 6861 O O . LYS C 1 200 ? -0.631 -4.938 -30.066 1.00 21.54 200 LYS C O 1
ATOM 6867 N N . TYR C 1 201 ? -1.257 -4.593 -27.890 1.00 22.46 201 TYR C N 1
ATOM 6868 C CA . TYR C 1 201 ? -2.687 -4.289 -28.133 1.00 21.82 201 TYR C CA 1
ATOM 6869 C C . TYR C 1 201 ? -2.816 -2.785 -28.374 1.00 22.31 201 TYR C C 1
ATOM 6870 O O . TYR C 1 201 ? -2.101 -1.986 -27.722 1.00 21.76 201 TYR C O 1
ATOM 6879 N N . TRP C 1 202 ? -3.694 -2.427 -29.308 1.00 21.09 202 TRP C N 1
ATOM 6880 C CA . TRP C 1 202 ? -4.065 -1.029 -29.630 1.00 20.67 202 TRP C CA 1
ATOM 6881 C C . TRP C 1 202 ? -5.575 -0.893 -29.499 1.00 20.15 202 TRP C C 1
ATOM 6882 O O . TRP C 1 202 ? -6.290 -1.846 -29.864 1.00 20.13 202 TRP C O 1
ATOM 6893 N N . MET C 1 203 ? -6.032 0.243 -28.985 1.00 20.72 203 MET C N 1
ATOM 6894 C CA . MET C 1 203 ? -7.455 0.624 -29.092 1.00 21.33 203 MET C CA 1
ATOM 6895 C C . MET C 1 203 ? -7.545 1.962 -29.812 1.00 20.74 203 MET C C 1
ATOM 6896 O O . MET C 1 203 ? -6.860 2.919 -29.396 1.00 20.76 203 MET C O 1
ATOM 6901 N N . ILE C 1 204 ? -8.357 1.984 -30.864 1.00 20.76 204 ILE C N 1
ATOM 6902 C CA . ILE C 1 204 ? -8.832 3.225 -31.528 1.00 20.49 204 ILE C CA 1
ATOM 6903 C C . ILE C 1 204 ? -10.202 3.540 -30.934 1.00 19.75 204 ILE C C 1
ATOM 6904 O O . ILE C 1 204 ? -11.005 2.602 -30.753 1.00 20.11 204 ILE C O 1
ATOM 6909 N N . THR C 1 205 ? -10.440 4.808 -30.615 1.00 19.32 205 THR C N 1
ATOM 6910 C CA . THR C 1 205 ? -11.740 5.309 -30.113 1.00 20.05 205 THR C CA 1
ATOM 6911 C C . THR C 1 205 ? -12.145 6.517 -30.950 1.00 19.30 205 THR C C 1
ATOM 6912 O O . THR C 1 205 ? -11.312 7.005 -31.739 1.00 18.92 205 THR C O 1
ATOM 6916 N N . ASP C 1 206 ? -13.369 6.994 -30.748 1.00 19.74 206 ASP C N 1
ATOM 6917 C CA . ASP C 1 206 ? -13.862 8.240 -31.377 1.00 19.28 206 ASP C CA 1
ATOM 6918 C C . ASP C 1 206 ? -14.319 9.190 -30.277 1.00 19.88 206 ASP C C 1
ATOM 6919 O O . ASP C 1 206 ? -15.480 9.163 -29.877 1.00 20.16 206 ASP C O 1
ATOM 6924 N N . PRO C 1 207 ? -13.405 10.041 -29.756 1.00 20.63 207 PRO C N 1
ATOM 6925 C CA . PRO C 1 207 ? -13.773 11.113 -28.832 1.00 20.81 207 PRO C CA 1
ATOM 6926 C C . PRO C 1 207 ? -14.239 12.398 -29.538 1.00 21.00 207 PRO C C 1
ATOM 6927 O O . PRO C 1 207 ? -14.318 13.418 -28.875 1.00 21.70 207 PRO C O 1
ATOM 6931 N N . TRP C 1 208 ? -14.528 12.320 -30.844 1.00 21.50 208 TRP C N 1
ATOM 6932 C CA . TRP C 1 208 ? -15.184 13.387 -31.655 1.00 23.32 208 TRP C CA 1
ATOM 6933 C C . TRP C 1 208 ? -14.251 14.590 -31.838 1.00 24.15 208 TRP C C 1
ATOM 6934 O O . TRP C 1 208 ? -14.758 15.725 -31.935 1.00 26.49 208 TRP C O 1
ATOM 6945 N N . CYS C 1 209 ? -12.941 14.352 -31.900 1.00 23.99 209 CYS C N 1
ATOM 6946 C CA . CYS C 1 209 ? -11.909 15.373 -32.224 1.00 25.01 209 CYS C CA 1
ATOM 6947 C C . CYS C 1 209 ? -10.763 14.660 -32.945 1.00 24.40 209 CYS C C 1
ATOM 6948 O O . CYS C 1 209 ? -9.598 14.811 -32.540 1.00 25.67 209 CYS C O 1
ATOM 6951 N N . GLY C 1 210 ? -11.115 13.889 -33.974 1.00 22.65 210 GLY C N 1
ATOM 6952 C CA . GLY C 1 210 ? -10.270 12.809 -34.507 1.00 21.94 210 GLY C CA 1
ATOM 6953 C C . GLY C 1 210 ? -10.377 11.588 -33.613 1.00 21.95 210 GLY C C 1
ATOM 6954 O O . GLY C 1 210 ? -11.173 11.621 -32.645 1.00 21.80 210 GLY C O 1
ATOM 6955 N N . LEU C 1 211 ? -9.599 10.549 -33.907 1.00 21.06 211 LEU C N 1
ATOM 6956 C CA . LEU C 1 211 ? -9.710 9.234 -33.232 1.00 20.49 211 LEU C CA 1
ATOM 6957 C C . LEU C 1 211 ? -8.653 9.129 -32.135 1.00 20.73 211 LEU C C 1
ATOM 6958 O O . LEU C 1 211 ? -7.513 9.583 -32.352 1.00 21.39 211 LEU C O 1
ATOM 6963 N N . GLY C 1 212 ? -9.038 8.552 -30.999 1.00 20.78 212 GLY C N 1
ATOM 6964 C CA . GLY C 1 212 ? -8.126 8.262 -29.885 1.00 21.25 212 GLY C CA 1
ATOM 6965 C C . GLY C 1 212 ? -7.279 7.050 -30.206 1.00 21.05 212 GLY C C 1
ATOM 6966 O O . GLY C 1 212 ? -7.750 6.173 -30.964 1.00 21.65 212 GLY C O 1
ATOM 6967 N N . VAL C 1 213 ? -6.059 7.022 -29.678 1.00 21.46 213 VAL C N 1
ATOM 6968 C CA . VAL C 1 213 ? -5.091 5.903 -29.843 1.00 21.78 213 VAL C CA 1
ATOM 6969 C C . VAL C 1 213 ? -4.542 5.560 -28.459 1.00 22.17 213 VAL C C 1
ATOM 6970 O O . VAL C 1 213 ? -4.014 6.472 -27.789 1.00 23.15 213 VAL C O 1
ATOM 6974 N N . TYR C 1 214 ? -4.697 4.298 -28.054 1.00 21.09 214 TYR C N 1
ATOM 6975 C CA . TYR C 1 214 ? -4.150 3.736 -26.797 1.00 22.31 214 TYR C CA 1
ATOM 6976 C C . TYR C 1 214 ? -3.369 2.461 -27.120 1.00 21.75 214 TYR C C 1
ATOM 6977 O O . TYR C 1 214 ? -3.721 1.760 -28.085 1.00 22.03 214 TYR C O 1
ATOM 6986 N N . SER C 1 215 ? -2.346 2.161 -26.320 1.00 23.05 215 SER C N 1
ATOM 6987 C CA . SER C 1 215 ? -1.603 0.879 -26.380 1.00 23.25 215 SER C CA 1
ATOM 6988 C C . SER C 1 215 ? -1.675 0.181 -25.019 1.00 24.24 215 SER C C 1
ATOM 6989 O O . SER C 1 215 ? -1.893 0.864 -23.992 1.00 25.04 215 SER C O 1
ATOM 6992 N N . SER C 1 216 ? -1.505 -1.139 -25.027 1.00 23.96 216 SER C N 1
ATOM 6993 C CA . SER C 1 216 ? -1.519 -2.000 -23.818 1.00 25.42 216 SER C CA 1
ATOM 6994 C C . SER C 1 216 ? -0.707 -3.269 -24.073 1.00 25.02 216 SER C C 1
ATOM 6995 O O . SER C 1 216 ? -0.731 -3.767 -25.209 1.00 25.63 216 SER C O 1
ATOM 6998 N N . GLU C 1 217 ? -0.042 -3.781 -23.038 1.00 26.66 217 GLU C N 1
ATOM 6999 C CA . GLU C 1 217 ? 0.645 -5.098 -23.067 1.00 28.43 217 GLU C CA 1
ATOM 7000 C C . GLU C 1 217 ? -0.389 -6.208 -22.831 1.00 26.88 217 GLU C C 1
ATOM 7001 O O . GLU C 1 217 ? -0.129 -7.341 -23.263 1.00 29.75 217 GLU C O 1
ATOM 7007 N N . ASP C 1 218 ? -1.516 -5.897 -22.177 1.00 26.49 218 ASP C N 1
ATOM 7008 C CA . ASP C 1 218 ? -2.458 -6.914 -21.629 1.00 27.72 218 ASP C CA 1
ATOM 7009 C C . ASP C 1 218 ? -3.918 -6.624 -22.020 1.00 27.25 218 ASP C C 1
ATOM 7010 O O . ASP C 1 218 ? -4.790 -7.407 -21.597 1.00 27.45 218 ASP C O 1
ATOM 7015 N N . ALA C 1 219 ? -4.183 -5.564 -22.792 1.00 26.10 219 ALA C N 1
ATOM 7016 C CA . ALA C 1 219 ? -5.542 -5.104 -23.181 1.00 25.48 219 ALA C CA 1
ATOM 7017 C C . ALA C 1 219 ? -6.376 -4.759 -21.936 1.00 25.88 219 ALA C C 1
ATOM 7018 O O . ALA C 1 219 ? -7.612 -4.914 -21.985 1.00 23.86 219 ALA C O 1
ATOM 7020 N N . THR C 1 220 ? -5.725 -4.286 -20.868 1.00 27.75 220 THR C N 1
ATOM 7021 C CA . THR C 1 220 ? -6.362 -3.880 -19.585 1.00 29.64 220 THR C CA 1
ATOM 7022 C C . THR C 1 220 ? -5.800 -2.522 -19.153 1.00 30.27 220 THR C C 1
ATOM 7023 O O . THR C 1 220 ? -6.599 -1.597 -18.938 1.00 33.65 220 THR C O 1
ATOM 7027 N N . ALA C 1 221 ? -4.476 -2.423 -19.014 1.00 30.67 221 ALA C N 1
ATOM 7028 C CA . ALA C 1 221 ? -3.748 -1.186 -18.646 1.00 31.62 221 ALA C CA 1
ATOM 7029 C C . ALA C 1 221 ? -3.390 -0.421 -19.925 1.00 29.84 221 ALA C C 1
ATOM 7030 O O . ALA C 1 221 ? -2.403 -0.800 -20.588 1.00 32.40 221 ALA C O 1
ATOM 7032 N N . TRP C 1 222 ? -4.175 0.609 -20.255 1.00 28.10 222 TRP C N 1
ATOM 7033 C CA . TRP C 1 222 ? -4.064 1.390 -21.515 1.00 26.86 222 TRP C CA 1
ATOM 7034 C C . TRP C 1 222 ? -3.210 2.637 -21.289 1.00 28.16 222 TRP C C 1
ATOM 7035 O O . TRP C 1 222 ? -3.357 3.280 -20.237 1.00 30.81 222 TRP C O 1
ATOM 7046 N N . HIS C 1 223 ? -2.354 2.951 -22.261 1.00 28.75 223 HIS C N 1
ATOM 7047 C CA . HIS C 1 223 ? -1.516 4.176 -22.310 1.00 30.02 223 HIS C CA 1
ATOM 7048 C C . HIS C 1 223 ? -1.989 5.017 -23.499 1.00 26.87 223 HIS C C 1
ATOM 7049 O O . HIS C 1 223 ? -2.051 4.476 -24.617 1.00 26.41 223 HIS C O 1
ATOM 7056 N N . ARG C 1 224 ? -2.355 6.277 -23.255 1.00 26.96 224 ARG C N 1
ATOM 7057 C CA . ARG C 1 224 ? -2.955 7.161 -24.286 1.00 26.78 224 ARG C CA 1
ATOM 7058 C C . ARG C 1 224 ? -1.850 7.827 -25.109 1.00 26.26 224 ARG C C 1
ATOM 7059 O O . ARG C 1 224 ? -0.893 8.359 -24.511 1.00 28.02 224 ARG C O 1
ATOM 7067 N N . HIS C 1 225 ? -2.007 7.812 -26.433 1.00 24.84 225 HIS C N 1
ATOM 7068 C CA . HIS C 1 225 ? -1.113 8.482 -27.412 1.00 25.07 225 HIS C CA 1
ATOM 7069 C C . HIS C 1 225 ? -1.871 9.651 -28.046 1.00 24.20 225 HIS C C 1
ATOM 7070 O O . HIS C 1 225 ? -3.004 9.931 -27.605 1.00 24.68 225 HIS C O 1
ATOM 7077 N N . GLU C 1 226 ? -1.265 10.327 -29.022 1.00 25.28 226 GLU C N 1
ATOM 7078 C CA . GLU C 1 226 ? -1.908 11.465 -29.724 1.00 26.26 226 GLU C CA 1
ATOM 7079 C C . GLU C 1 226 ? -3.038 10.918 -30.599 1.00 24.10 226 GLU C C 1
ATOM 7080 O O . GLU C 1 226 ? -2.960 9.748 -31.043 1.00 24.14 226 GLU C O 1
ATOM 7086 N N . ASN C 1 227 ? -4.063 11.739 -30.812 1.00 23.99 227 ASN C N 1
ATOM 7087 C CA . ASN C 1 227 ? -5.191 11.429 -31.723 1.00 23.68 227 ASN C CA 1
ATOM 7088 C C . ASN C 1 227 ? -4.651 11.302 -33.150 1.00 22.96 227 ASN C C 1
ATOM 7089 O O . ASN C 1 227 ? -3.587 11.880 -33.446 1.00 24.06 227 ASN C O 1
ATOM 7094 N N . ILE C 1 228 ? -5.368 10.568 -33.998 1.00 22.15 228 ILE C N 1
ATOM 7095 C CA . ILE C 1 228 ? -5.100 10.484 -35.462 1.00 20.85 228 ILE C CA 1
ATOM 7096 C C . ILE C 1 228 ? -6.337 11.003 -36.195 1.00 20.43 228 ILE C C 1
ATOM 7097 O O . ILE C 1 228 ? -7.428 11.005 -35.587 1.00 20.64 228 ILE C O 1
ATOM 7102 N N . LEU C 1 229 ? -6.156 11.428 -37.449 1.00 21.20 229 LEU C N 1
ATOM 7103 C CA . LEU C 1 229 ? -7.241 11.922 -38.338 1.00 21.14 229 LEU C CA 1
ATOM 7104 C C . LEU C 1 229 ? -7.953 13.097 -37.658 1.00 21.72 229 LEU C C 1
ATOM 7105 O O . LEU C 1 229 ? -9.186 13.202 -37.785 1.00 22.13 229 LEU C O 1
ATOM 7110 N N . ASP C 1 230 ? -7.195 13.947 -36.961 1.00 23.16 230 ASP C N 1
ATOM 7111 C CA . ASP C 1 230 ? -7.733 15.129 -36.235 1.00 25.27 230 ASP C CA 1
ATOM 7112 C C . ASP C 1 230 ? -7.524 16.391 -37.078 1.00 26.54 230 ASP C C 1
ATOM 7113 O O . ASP C 1 230 ? -8.087 17.433 -36.704 1.00 29.84 230 ASP C O 1
ATOM 7118 N N . ARG C 1 231 ? -6.757 16.297 -38.168 1.00 26.65 231 ARG C N 1
ATOM 7119 C CA . ARG C 1 231 ? -6.488 17.423 -39.100 1.00 29.45 231 ARG C CA 1
ATOM 7120 C C . ARG C 1 231 ? -7.039 17.070 -40.480 1.00 28.32 231 ARG C C 1
ATOM 7121 O O . ARG C 1 231 ? -6.948 15.922 -40.909 1.00 28.28 231 ARG C O 1
ATOM 7129 N N . PRO C 1 232 ? -7.628 18.044 -41.211 1.00 29.16 232 PRO C N 1
ATOM 7130 C CA . PRO C 1 232 ? -8.191 17.783 -42.537 1.00 27.38 232 PRO C CA 1
ATOM 7131 C C . PRO C 1 232 ? -7.186 17.140 -43.504 1.00 25.87 232 PRO C C 1
ATOM 7132 O O . PRO C 1 232 ? -6.034 17.563 -43.533 1.00 26.76 232 PRO C O 1
ATOM 7136 N N . GLY C 1 233 ? -7.644 16.145 -44.265 1.00 25.30 233 GLY C N 1
ATOM 7137 C CA . GLY C 1 233 ? -6.888 15.535 -45.374 1.00 25.45 233 GLY C CA 1
ATOM 7138 C C . GLY C 1 233 ? -7.124 16.297 -46.664 1.00 24.72 233 GLY C C 1
ATOM 7139 O O . GLY C 1 233 ? -8.065 17.111 -46.696 1.00 25.17 233 GLY C O 1
ATOM 7140 N N . LYS C 1 234 ? -6.303 16.045 -47.687 1.00 25.36 234 LYS C N 1
ATOM 7141 C CA . LYS C 1 234 ? -6.374 16.724 -49.009 1.00 27.23 234 LYS C CA 1
ATOM 7142 C C . LYS C 1 234 ? -7.200 15.888 -49.993 1.00 24.67 234 LYS C C 1
ATOM 7143 O O . LYS C 1 234 ? -7.615 16.444 -51.022 1.00 25.85 234 LYS C O 1
ATOM 7149 N N . ARG C 1 235 ? -7.443 14.610 -49.695 1.00 23.88 235 ARG C N 1
ATOM 7150 C CA . ARG C 1 235 ? -8.174 13.699 -50.613 1.00 22.68 235 ARG C CA 1
ATOM 7151 C C . ARG C 1 235 ? -9.662 14.056 -50.620 1.00 22.18 235 ARG C C 1
ATOM 7152 O O . ARG C 1 235 ? -10.147 14.681 -49.655 1.00 22.46 235 ARG C O 1
ATOM 7160 N N . GLU C 1 236 ? -10.348 13.659 -51.688 1.00 22.97 236 GLU C N 1
ATOM 7161 C CA . GLU C 1 236 ? -11.797 13.903 -51.893 1.00 24.06 236 GLU C CA 1
ATOM 7162 C C . GLU C 1 236 ? -12.576 13.347 -50.694 1.00 22.51 236 GLU C C 1
ATOM 7163 O O . GLU C 1 236 ? -12.393 12.151 -50.368 1.00 21.73 236 GLU C O 1
ATOM 7169 N N . ASP C 1 237 ? -13.396 14.199 -50.069 1.00 21.70 237 ASP C N 1
ATOM 7170 C CA . ASP C 1 237 ? -14.278 13.885 -48.912 1.00 21.61 237 ASP C CA 1
ATOM 7171 C C . ASP C 1 237 ? -13.450 13.542 -47.667 1.00 20.55 237 ASP C C 1
ATOM 7172 O O . ASP C 1 237 ? -14.046 13.017 -46.709 1.00 20.29 237 ASP C O 1
ATOM 7177 N N . ASP C 1 238 ? -12.150 13.852 -47.645 1.00 20.04 238 ASP C N 1
ATOM 7178 C CA . ASP C 1 238 ? -11.267 13.482 -46.504 1.00 21.33 238 ASP C CA 1
ATOM 7179 C C . ASP C 1 238 ? -10.823 14.738 -45.741 1.00 21.82 238 ASP C C 1
ATOM 7180 O O . ASP C 1 238 ? -9.887 14.618 -44.937 1.00 21.37 238 ASP C O 1
ATOM 7185 N N . GLY C 1 239 ? -11.499 15.877 -45.939 1.00 21.80 239 GLY C N 1
ATOM 7186 C CA . GLY C 1 239 ? -11.086 17.192 -45.408 1.00 23.05 239 GLY C CA 1
ATOM 7187 C C . GLY C 1 239 ? -11.707 17.509 -44.058 1.00 23.37 239 GLY C C 1
ATOM 7188 O O . GLY C 1 239 ? -11.855 18.707 -43.750 1.00 25.52 239 GLY C O 1
ATOM 7189 N N . GLN C 1 240 ? -12.055 16.485 -43.274 1.00 22.74 240 GLN C N 1
ATOM 7190 C CA . GLN C 1 240 ? -12.697 16.625 -41.941 1.00 22.04 240 GLN C CA 1
ATOM 7191 C C . GLN C 1 240 ? -12.152 15.535 -41.014 1.00 21.29 240 GLN C C 1
ATOM 7192 O O . GLN C 1 240 ? -11.454 14.627 -41.506 1.00 22.30 240 GLN C O 1
ATOM 7198 N N . ILE C 1 241 ? -12.458 15.621 -39.719 1.00 21.00 241 ILE C N 1
ATOM 7199 C CA . ILE C 1 241 ? -12.024 14.607 -38.712 1.00 21.45 241 ILE C CA 1
ATOM 7200 C C . ILE C 1 241 ? -12.550 13.223 -39.121 1.00 20.34 241 ILE C C 1
ATOM 7201 O O . ILE C 1 241 ? -13.678 13.133 -39.643 1.00 21.73 241 ILE C O 1
ATOM 7206 N N . GLY C 1 242 ? -11.735 12.188 -38.908 1.00 19.59 242 GLY C N 1
ATOM 7207 C CA . GLY C 1 242 ? -12.128 10.777 -39.059 1.00 19.41 242 GLY C CA 1
ATOM 7208 C C . GLY C 1 242 ? -13.031 10.340 -37.919 1.00 19.32 242 GLY C C 1
ATOM 7209 O O . GLY C 1 242 ? -12.886 10.888 -36.803 1.00 20.25 242 GLY C O 1
ATOM 7210 N N . HIS C 1 243 ? -13.932 9.394 -38.189 1.00 18.94 243 HIS C N 1
ATOM 7211 C CA . HIS C 1 243 ? -14.933 8.876 -37.218 1.00 18.97 243 HIS C CA 1
ATOM 7212 C C . HIS C 1 243 ? -14.976 7.346 -37.225 1.00 18.64 243 HIS C C 1
ATOM 7213 O O . HIS C 1 243 ? -14.677 6.750 -38.277 1.00 18.31 243 HIS C O 1
ATOM 7220 N N . HIS C 1 244 ? -15.358 6.780 -36.073 1.00 19.33 244 HIS C N 1
ATOM 7221 C CA . HIS C 1 244 ? -15.716 5.358 -35.815 1.00 19.80 244 HIS C CA 1
ATOM 7222 C C . HIS C 1 244 ? -15.021 4.429 -36.812 1.00 20.64 244 HIS C C 1
ATOM 7223 O O . HIS C 1 244 ? -15.615 4.118 -37.868 1.00 20.74 244 HIS C O 1
ATOM 7230 N N . ALA C 1 245 ? -13.820 3.975 -36.455 1.00 20.40 245 ALA C N 1
ATOM 7231 C CA . ALA C 1 245 ? -12.897 3.249 -37.350 1.00 20.76 245 ALA C CA 1
ATOM 7232 C C . ALA C 1 245 ? -13.007 1.738 -37.139 1.00 19.89 245 ALA C C 1
ATOM 7233 O O . ALA C 1 245 ? -13.472 1.292 -36.067 1.00 19.71 245 ALA C O 1
ATOM 7235 N N . ASP C 1 246 ? -12.581 0.993 -38.154 1.00 19.21 246 ASP C N 1
ATOM 7236 C CA . ASP C 1 246 ? -12.226 -0.442 -38.052 1.00 18.69 246 ASP C CA 1
ATOM 7237 C C . ASP C 1 246 ? -10.805 -0.611 -38.585 1.00 18.43 246 ASP C C 1
ATOM 7238 O O . ASP C 1 246 ? -10.487 -0.008 -39.619 1.00 19.89 246 ASP C O 1
ATOM 7243 N N . VAL C 1 247 ? -9.980 -1.392 -37.893 1.00 18.54 247 VAL C N 1
ATOM 7244 C CA . VAL C 1 247 ? -8.576 -1.648 -38.315 1.00 18.51 247 VAL C CA 1
ATOM 7245 C C . VAL C 1 247 ? -8.495 -3.081 -38.846 1.00 18.65 247 VAL C C 1
ATOM 7246 O O . VAL C 1 247 ? -9.028 -4.002 -38.192 1.00 18.64 247 VAL C O 1
ATOM 7250 N N . LEU C 1 248 ? -7.897 -3.237 -40.025 1.00 18.39 248 LEU C N 1
ATOM 7251 C CA . LEU C 1 248 ? -7.590 -4.554 -40.632 1.00 18.42 248 LEU C CA 1
ATOM 7252 C C . LEU C 1 248 ? -6.072 -4.699 -40.698 1.00 18.81 248 LEU C C 1
ATOM 7253 O O . LEU C 1 248 ? -5.423 -3.901 -41.414 1.00 17.84 248 LEU C O 1
ATOM 7258 N N . VAL C 1 249 ? -5.527 -5.677 -39.977 1.00 19.50 249 VAL C N 1
ATOM 7259 C CA . VAL C 1 249 ? -4.072 -5.993 -40.024 1.00 20.74 249 VAL C CA 1
ATOM 7260 C C . VAL C 1 249 ? -3.852 -7.052 -41.109 1.00 21.47 249 VAL C C 1
ATOM 7261 O O . VAL C 1 249 ? -4.361 -8.179 -40.963 1.00 22.76 249 VAL C O 1
ATOM 7265 N N . ILE C 1 250 ? -3.120 -6.687 -42.161 1.00 21.70 250 ILE C N 1
ATOM 7266 C CA . ILE C 1 250 ? -2.762 -7.600 -43.283 1.00 22.39 250 ILE C CA 1
ATOM 7267 C C . ILE C 1 250 ? -1.534 -8.419 -42.871 1.00 22.03 250 ILE C C 1
ATOM 7268 O O . ILE C 1 250 ? -1.576 -9.647 -43.019 1.00 24.20 250 ILE C O 1
ATOM 7273 N N . ASP C 1 251 ? -0.490 -7.757 -42.367 1.00 22.50 251 ASP C N 1
ATOM 7274 C CA . ASP C 1 251 ? 0.774 -8.415 -41.938 1.00 23.40 251 ASP C CA 1
ATOM 7275 C C . ASP C 1 251 ? 1.490 -7.511 -40.926 1.00 24.23 251 ASP C C 1
ATOM 7276 O O . ASP C 1 251 ? 0.908 -6.480 -40.534 1.00 23.94 251 ASP C O 1
ATOM 7281 N N . ASP C 1 252 ? 2.704 -7.889 -40.517 1.00 24.90 252 ASP C N 1
ATOM 7282 C CA . ASP C 1 252 ? 3.449 -7.219 -39.416 1.00 25.53 252 ASP C CA 1
ATOM 7283 C C . ASP C 1 252 ? 3.814 -5.780 -39.812 1.00 24.91 252 ASP C C 1
ATOM 7284 O O . ASP C 1 252 ? 4.118 -4.992 -38.899 1.00 25.56 252 ASP C O 1
ATOM 7289 N N . GLU C 1 253 ? 3.786 -5.447 -41.109 1.00 24.92 253 GLU C N 1
ATOM 7290 C CA . GLU C 1 253 ? 4.155 -4.101 -41.628 1.00 26.34 253 GLU C CA 1
ATOM 7291 C C . GLU C 1 253 ? 2.927 -3.341 -42.148 1.00 24.51 253 GLU C C 1
ATOM 7292 O O . GLU C 1 253 ? 3.052 -2.120 -42.343 1.00 24.86 253 GLU C O 1
ATOM 7298 N N . THR C 1 254 ? 1.793 -4.017 -42.362 1.00 23.48 254 THR C N 1
ATOM 7299 C CA . THR C 1 254 ? 0.638 -3.478 -43.129 1.00 23.89 254 THR C CA 1
ATOM 7300 C C . THR C 1 254 ? -0.645 -3.569 -42.298 1.00 22.12 254 THR C C 1
ATOM 7301 O O . THR C 1 254 ? -1.143 -4.686 -42.083 1.00 23.29 254 THR C O 1
ATOM 7305 N N . ALA C 1 255 ? -1.164 -2.417 -41.875 1.00 21.78 255 ALA C N 1
ATOM 7306 C CA . ALA C 1 255 ? -2.473 -2.278 -41.203 1.00 20.52 255 ALA C CA 1
ATOM 7307 C C . ALA C 1 255 ? -3.212 -1.095 -41.831 1.00 20.20 255 ALA C C 1
ATOM 7308 O O . ALA C 1 255 ? -2.610 -0.006 -41.970 1.00 20.61 255 ALA C O 1
ATOM 7310 N N . TYR C 1 256 ? -4.460 -1.327 -42.233 1.00 19.23 256 TYR C N 1
ATOM 7311 C CA . TYR C 1 256 ? -5.351 -0.309 -42.834 1.00 18.78 256 TYR C CA 1
ATOM 7312 C C . TYR C 1 256 ? -6.394 0.114 -41.801 1.00 18.29 256 TYR C C 1
ATOM 7313 O O . TYR C 1 256 ? -6.894 -0.739 -41.042 1.00 18.79 256 TYR C O 1
ATOM 7322 N N . ILE C 1 257 ? -6.724 1.404 -41.789 1.00 17.80 257 ILE C N 1
ATOM 7323 C CA . ILE C 1 257 ? -7.819 1.949 -40.939 1.00 17.94 257 ILE C CA 1
ATOM 7324 C C . ILE C 1 257 ? -8.953 2.405 -41.861 1.00 17.55 257 ILE C C 1
ATOM 7325 O O . ILE C 1 257 ? -8.723 3.270 -42.730 1.00 17.69 257 ILE C O 1
ATOM 7330 N N . PHE C 1 258 ? -10.125 1.799 -41.682 1.00 17.45 258 PHE C N 1
ATOM 7331 C CA . PHE C 1 258 ? -11.393 2.172 -42.353 1.00 16.92 258 PHE C CA 1
ATOM 7332 C C . PHE C 1 258 ? -12.161 3.091 -41.407 1.00 16.91 258 PHE C C 1
ATOM 7333 O O . PHE C 1 258 ? -12.285 2.766 -40.223 1.00 19.19 258 PHE C O 1
ATOM 7341 N N . TYR C 1 259 ? -12.636 4.223 -41.911 1.00 16.57 259 TYR C N 1
ATOM 7342 C CA . TYR C 1 259 ? -13.315 5.249 -41.086 1.00 16.73 259 TYR C CA 1
ATOM 7343 C C . TYR C 1 259 ? -14.323 5.981 -41.962 1.00 16.63 259 TYR C C 1
ATOM 7344 O O . TYR C 1 259 ? -14.459 5.636 -43.149 1.00 18.01 259 TYR C O 1
ATOM 7353 N N . PHE C 1 260 ? -15.031 6.948 -41.390 1.00 16.74 260 PHE C N 1
ATOM 7354 C CA . PHE C 1 260 ? -15.952 7.804 -42.171 1.00 17.00 260 PHE C CA 1
ATOM 7355 C C . PHE C 1 260 ? -15.733 9.263 -41.790 1.00 17.39 260 PHE C C 1
ATOM 7356 O O . PHE C 1 260 ? -15.181 9.555 -40.715 1.00 17.64 260 PHE C O 1
ATOM 7364 N N . THR C 1 261 ? -16.169 10.140 -42.690 1.00 18.22 261 THR C N 1
ATOM 7365 C CA . THR C 1 261 ? -16.175 11.608 -42.511 1.00 19.09 261 THR C CA 1
ATOM 7366 C C . THR C 1 261 ? -17.573 12.143 -42.811 1.00 20.34 261 THR C C 1
ATOM 7367 O O . THR C 1 261 ? -18.339 11.458 -43.516 1.00 19.39 261 THR C O 1
ATOM 7371 N N . HIS C 1 262 ? -17.872 13.323 -42.272 1.00 22.78 262 HIS C N 1
ATOM 7372 C CA . HIS C 1 262 ? -18.933 14.247 -42.748 1.00 23.88 262 HIS C CA 1
ATOM 7373 C C . HIS C 1 262 ? -18.260 15.270 -43.658 1.00 24.99 262 HIS C C 1
ATOM 7374 O O . HIS C 1 262 ? -17.792 16.298 -43.175 1.00 27.00 262 HIS C O 1
ATOM 7381 N N . PRO C 1 263 ? -18.129 15.005 -44.979 1.00 24.88 263 PRO C N 1
ATOM 7382 C CA . PRO C 1 263 ? -17.314 15.853 -45.851 1.00 26.65 263 PRO C CA 1
ATOM 7383 C C . PRO C 1 263 ? -17.765 17.322 -45.955 1.00 27.77 263 PRO C C 1
ATOM 7384 O O . PRO C 1 263 ? -16.935 18.144 -46.294 1.00 32.11 263 PRO C O 1
ATOM 7388 N N . GLU C 1 264 ? -19.033 17.626 -45.655 1.00 26.21 264 GLU C N 1
ATOM 7389 C CA . GLU C 1 264 ? -19.590 19.008 -45.707 1.00 27.53 264 GLU C CA 1
ATOM 7390 C C . GLU C 1 264 ? -19.221 19.778 -44.431 1.00 27.64 264 GLU C C 1
ATOM 7391 O O . GLU C 1 264 ? -19.387 21.017 -44.428 1.00 28.54 264 GLU C O 1
ATOM 7397 N N . GLY C 1 265 ? -18.749 19.079 -43.393 1.00 27.80 265 GLY C N 1
ATOM 7398 C CA . GLY C 1 265 ? -18.241 19.675 -42.142 1.00 28.63 265 GLY C CA 1
ATOM 7399 C C . GLY C 1 265 ? -19.349 20.266 -41.285 1.00 27.98 265 GLY C C 1
ATOM 7400 O O . GLY C 1 265 ? -20.465 19.706 -41.280 1.00 24.91 265 GLY C O 1
ATOM 7401 N N . MET C 1 266 ? -19.033 21.352 -40.570 1.00 29.64 266 MET C N 1
ATOM 7402 C CA . MET C 1 266 ? -19.938 22.096 -39.651 1.00 30.56 266 MET C CA 1
ATOM 7403 C C . MET C 1 266 ? -20.412 21.205 -38.492 1.00 29.93 266 MET C C 1
ATOM 7404 O O . MET C 1 266 ? -21.456 21.522 -37.906 1.00 30.36 266 MET C O 1
ATOM 7409 N N . GLU C 1 267 ? -19.661 20.160 -38.126 1.00 32.86 267 GLU C N 1
ATOM 7410 C CA . GLU C 1 267 ? -20.009 19.296 -36.963 1.00 33.62 267 GLU C CA 1
ATOM 7411 C C . GLU C 1 267 ? -19.967 20.130 -35.677 1.00 35.54 267 GLU C C 1
ATOM 7412 O O . GLU C 1 267 ? -19.118 21.040 -35.589 1.00 35.39 267 GLU C O 1
ATOM 7418 N N . GLY C 1 268 ? -20.866 19.833 -34.732 1.00 38.09 268 GLY C N 1
ATOM 7419 C CA . GLY C 1 268 ? -20.945 20.490 -33.412 1.00 39.43 268 GLY C CA 1
ATOM 7420 C C . GLY C 1 268 ? -21.526 21.893 -33.490 1.00 37.58 268 GLY C C 1
ATOM 7421 O O . GLY C 1 268 ? -21.417 22.628 -32.491 1.00 38.79 268 GLY C O 1
ATOM 7422 N N . THR C 1 269 ? -22.120 22.265 -34.628 1.00 34.94 269 THR C N 1
ATOM 7423 C CA . THR C 1 269 ? -22.828 23.556 -34.822 1.00 34.37 269 THR C CA 1
ATOM 7424 C C . THR C 1 269 ? -24.336 23.293 -34.826 1.00 34.28 269 THR C C 1
ATOM 7425 O O . THR C 1 269 ? -24.739 22.128 -35.019 1.00 33.74 269 THR C O 1
ATOM 7429 N N . GLU C 1 270 ? -25.127 24.347 -34.631 1.00 35.38 270 GLU C N 1
ATOM 7430 C CA . GLU C 1 270 ? -26.607 24.311 -34.753 1.00 37.54 270 GLU C CA 1
ATOM 7431 C C . GLU C 1 270 ? -26.949 24.021 -36.217 1.00 33.41 270 GLU C C 1
ATOM 7432 O O . GLU C 1 270 ? -27.881 23.228 -36.461 1.00 33.96 270 GLU C O 1
ATOM 7438 N N . GLU C 1 271 ? -26.197 24.628 -37.144 1.00 30.50 271 GLU C N 1
ATOM 7439 C CA . GLU C 1 271 ? -26.419 24.539 -38.613 1.00 30.39 271 GLU C CA 1
ATOM 7440 C C . GLU C 1 271 ? -26.410 23.069 -39.050 1.00 26.98 271 GLU C C 1
ATOM 7441 O O . GLU C 1 271 ? -27.227 22.713 -39.919 1.00 26.92 271 GLU C O 1
ATOM 7447 N N . PHE C 1 272 ? -25.526 22.252 -38.470 1.00 25.60 272 PHE C N 1
ATOM 7448 C CA . PHE C 1 272 ? -25.380 20.812 -38.808 1.00 25.10 272 PHE C CA 1
ATOM 7449 C C . PHE C 1 272 ? -26.760 20.146 -38.793 1.00 24.99 272 PHE C C 1
ATOM 7450 O O . PHE C 1 272 ? -27.071 19.411 -39.737 1.00 24.62 272 PHE C O 1
ATOM 7458 N N . TRP C 1 273 ? -27.560 20.409 -37.756 1.00 27.41 273 TRP C N 1
ATOM 7459 C CA . TRP C 1 273 ? -28.871 19.744 -37.519 1.00 28.99 273 TRP C CA 1
ATOM 7460 C C . TRP C 1 273 ? -29.999 20.409 -38.312 1.00 29.63 273 TRP C C 1
ATOM 7461 O O . TRP C 1 273 ? -31.016 19.727 -38.554 1.00 35.11 273 TRP C O 1
ATOM 7472 N N . LYS C 1 274 ? -29.830 21.671 -38.709 1.00 29.84 274 LYS C N 1
ATOM 7473 C CA . LYS C 1 274 ? -30.897 22.468 -39.370 1.00 33.87 274 LYS C CA 1
ATOM 7474 C C . LYS C 1 274 ? -30.876 22.250 -40.889 1.00 33.17 274 LYS C C 1
ATOM 7475 O O . LYS C 1 274 ? -31.888 22.581 -41.530 1.00 36.15 274 LYS C O 1
ATOM 7481 N N . ASP C 1 275 ? -29.786 21.719 -41.452 1.00 29.34 275 ASP C N 1
ATOM 7482 C CA . ASP C 1 275 ? -29.633 21.553 -42.923 1.00 28.27 275 ASP C CA 1
ATOM 7483 C C . ASP C 1 275 ? -29.171 20.126 -43.225 1.00 25.38 275 ASP C C 1
ATOM 7484 O O . ASP C 1 275 ? -28.028 19.793 -42.877 1.00 23.63 275 ASP C O 1
ATOM 7489 N N . SER C 1 276 ? -30.028 19.340 -43.884 1.00 24.95 276 SER C N 1
ATOM 7490 C CA . SER C 1 276 ? -29.787 17.916 -44.233 1.00 24.06 276 SER C CA 1
ATOM 7491 C C . SER C 1 276 ? -28.555 17.774 -45.135 1.00 22.94 276 SER C C 1
ATOM 7492 O O . SER C 1 276 ? -28.048 16.653 -45.243 1.00 22.81 276 SER C O 1
ATOM 7495 N N . LYS C 1 277 ? -28.064 18.853 -45.752 1.00 22.81 277 LYS C N 1
ATOM 7496 C CA . LYS C 1 277 ? -26.864 18.762 -46.628 1.00 24.53 277 LYS C CA 1
ATOM 7497 C C . LYS C 1 277 ? -25.662 18.258 -45.810 1.00 21.99 277 LYS C C 1
ATOM 7498 O O . LYS C 1 277 ? -24.782 17.629 -46.405 1.00 23.26 277 LYS C O 1
ATOM 7504 N N . TYR C 1 278 ? -25.636 18.480 -44.492 1.00 20.92 278 TYR C N 1
ATOM 7505 C CA . TYR C 1 278 ? -24.487 18.132 -43.612 1.00 20.52 278 TYR C CA 1
ATOM 7506 C C . TYR C 1 278 ? -24.529 16.667 -43.159 1.00 18.75 278 TYR C C 1
ATOM 7507 O O . TYR C 1 278 ? -23.549 16.213 -42.549 1.00 18.60 278 TYR C O 1
ATOM 7516 N N . TRP C 1 279 ? -25.612 15.939 -43.430 1.00 17.80 279 TRP C N 1
ATOM 7517 C CA . TRP C 1 279 ? -25.851 14.619 -42.790 1.00 17.00 279 TRP C CA 1
ATOM 7518 C C . TRP C 1 279 ? -25.098 13.506 -43.521 1.00 16.75 279 TRP C C 1
ATOM 7519 O O . TRP C 1 279 ? -24.739 12.508 -42.859 1.00 17.83 279 TRP C O 1
ATOM 7530 N N . ARG C 1 280 ? -24.859 13.658 -44.823 1.00 17.20 280 ARG C N 1
ATOM 7531 C CA . ARG C 1 280 ? -24.217 12.594 -45.637 1.00 17.26 280 ARG C CA 1
ATOM 7532 C C . ARG C 1 280 ? -22.814 12.310 -45.092 1.00 17.31 280 ARG C C 1
ATOM 7533 O O . ARG C 1 280 ? -22.160 13.231 -44.548 1.00 17.53 280 ARG C O 1
ATOM 7541 N N . THR C 1 281 ? -22.382 11.059 -45.228 1.00 17.34 281 THR C N 1
ATOM 7542 C CA . THR C 1 281 ? -21.069 10.567 -44.753 1.00 17.37 281 THR C CA 1
ATOM 7543 C C . THR C 1 281 ? -20.414 9.757 -45.871 1.00 17.36 281 THR C C 1
ATOM 7544 O O . THR C 1 281 ? -21.139 9.213 -46.731 1.00 18.85 281 THR C O 1
ATOM 7548 N N . SER C 1 282 ? -19.087 9.715 -45.861 1.00 16.95 282 SER C N 1
ATOM 7549 C CA . SER C 1 282 ? -18.260 8.967 -46.835 1.00 16.70 282 SER C CA 1
ATOM 7550 C C . SER C 1 282 ? -17.333 8.023 -46.077 1.00 16.36 282 SER C C 1
ATOM 7551 O O . SER C 1 282 ? -16.715 8.467 -45.094 1.00 16.28 282 SER C O 1
ATOM 7554 N N . LEU C 1 283 ? -17.247 6.766 -46.513 1.00 15.59 283 LEU C N 1
ATOM 7555 C CA . LEU C 1 283 ? -16.212 5.834 -46.010 1.00 16.44 283 LEU C CA 1
ATOM 7556 C C . LEU C 1 283 ? -14.874 6.226 -46.632 1.00 16.79 283 LEU C C 1
ATOM 7557 O O . LEU C 1 283 ? -14.858 6.707 -47.785 1.00 17.74 283 LEU C O 1
ATOM 7562 N N . GLN C 1 284 ? -13.803 6.035 -45.868 1.00 17.17 284 GLN C N 1
ATOM 7563 C CA . GLN C 1 284 ? -12.409 6.287 -46.300 1.00 17.60 284 GLN C CA 1
ATOM 7564 C C . GLN C 1 284 ? -11.545 5.143 -45.787 1.00 17.79 284 GLN C C 1
ATOM 7565 O O . GLN C 1 284 ? -11.951 4.472 -44.817 1.00 17.32 284 GLN C O 1
ATOM 7571 N N . VAL C 1 285 ? -10.389 4.940 -46.411 1.00 18.17 285 VAL C N 1
ATOM 7572 C CA . VAL C 1 285 ? -9.321 4.075 -45.843 1.00 17.94 285 VAL C CA 1
ATOM 7573 C C . VAL C 1 285 ? -8.019 4.879 -45.844 1.00 18.47 285 VAL C C 1
ATOM 7574 O O . VAL C 1 285 ? -7.837 5.750 -46.716 1.00 18.47 285 VAL C O 1
ATOM 7578 N N . ALA C 1 286 ? -7.178 4.628 -44.849 1.00 18.42 286 ALA C N 1
ATOM 7579 C CA . ALA C 1 286 ? -5.803 5.154 -44.767 1.00 19.09 286 ALA C CA 1
ATOM 7580 C C . ALA C 1 286 ? -4.908 4.038 -44.233 1.00 19.57 286 ALA C C 1
ATOM 7581 O O . ALA C 1 286 ? -5.438 2.975 -43.823 1.00 18.96 286 ALA C O 1
ATOM 7583 N N . LYS C 1 287 ? -3.599 4.260 -44.279 1.00 20.22 287 LYS C N 1
ATOM 7584 C CA . LYS C 1 287 ? -2.588 3.269 -43.848 1.00 21.10 287 LYS C CA 1
ATOM 7585 C C . LYS C 1 287 ? -2.033 3.718 -42.498 1.00 20.79 287 LYS C C 1
ATOM 7586 O O . LYS C 1 287 ? -1.633 4.891 -42.374 1.00 21.31 287 LYS C O 1
ATOM 7592 N N . LEU C 1 288 ? -2.052 2.823 -41.515 1.00 20.78 288 LEU C N 1
ATOM 7593 C CA . LEU C 1 288 ? -1.417 3.063 -40.196 1.00 20.78 288 LEU C CA 1
ATOM 7594 C C . LEU C 1 288 ? 0.093 2.887 -40.351 1.00 21.61 288 LEU C C 1
ATOM 7595 O O . LEU C 1 288 ? 0.526 2.057 -41.173 1.00 22.08 288 LEU C O 1
ATOM 7600 N N . GLU C 1 289 ? 0.861 3.663 -39.593 1.00 22.91 289 GLU C N 1
ATOM 7601 C CA . GLU C 1 289 ? 2.321 3.465 -39.443 1.00 24.67 289 GLU C CA 1
ATOM 7602 C C . GLU C 1 289 ? 2.637 3.379 -37.953 1.00 23.58 289 GLU C C 1
ATOM 7603 O O . GLU C 1 289 ? 1.819 3.843 -37.135 1.00 22.96 289 GLU C O 1
ATOM 7609 N N . TYR C 1 290 ? 3.778 2.776 -37.638 1.00 24.20 290 TYR C N 1
ATOM 7610 C CA . TYR C 1 290 ? 4.353 2.709 -36.278 1.00 23.77 290 TYR C CA 1
ATOM 7611 C C . TYR C 1 290 ? 5.604 3.589 -36.276 1.00 24.59 290 TYR C C 1
ATOM 7612 O O . TYR C 1 290 ? 6.593 3.209 -36.916 1.00 25.61 290 TYR C O 1
ATOM 7621 N N . VAL C 1 291 ? 5.511 4.751 -35.626 1.00 24.74 291 VAL C N 1
ATOM 7622 C CA . VAL C 1 291 ? 6.527 5.845 -35.649 1.00 26.39 291 VAL C CA 1
ATOM 7623 C C . VAL C 1 291 ? 6.727 6.323 -34.208 1.00 26.79 291 VAL C C 1
ATOM 7624 O O . VAL C 1 291 ? 5.715 6.599 -33.543 1.00 25.09 291 VAL C O 1
ATOM 7628 N N . ASP C 1 292 ? 7.976 6.410 -33.745 1.00 27.47 292 ASP C N 1
ATOM 7629 C CA . ASP C 1 292 ? 8.324 6.906 -32.386 1.00 29.93 292 ASP C CA 1
ATOM 7630 C C . ASP C 1 292 ? 7.485 6.161 -31.337 1.00 28.19 292 ASP C C 1
ATOM 7631 O O . ASP C 1 292 ? 6.962 6.817 -30.417 1.00 33.16 292 ASP C O 1
ATOM 7636 N N . GLY C 1 293 ? 7.337 4.844 -31.492 1.00 28.25 293 GLY C N 1
ATOM 7637 C CA . GLY C 1 293 ? 6.699 3.950 -30.506 1.00 30.07 293 GLY C CA 1
ATOM 7638 C C . GLY C 1 293 ? 5.186 4.097 -30.429 1.00 28.14 293 GLY C C 1
ATOM 7639 O O . GLY C 1 293 ? 4.608 3.601 -29.441 1.00 30.32 293 GLY C O 1
ATOM 7640 N N . LYS C 1 294 ? 4.543 4.726 -31.417 1.00 26.28 294 LYS C N 1
ATOM 7641 C CA . LYS C 1 294 ? 3.068 4.923 -31.411 1.00 26.45 294 LYS C CA 1
ATOM 7642 C C . LYS C 1 294 ? 2.492 4.661 -32.804 1.00 23.76 294 LYS C C 1
ATOM 7643 O O . LYS C 1 294 ? 3.209 4.847 -33.805 1.00 23.83 294 LYS C O 1
ATOM 7649 N N . VAL C 1 295 ? 1.229 4.241 -32.848 1.00 23.04 295 VAL C N 1
ATOM 7650 C CA . VAL C 1 295 ? 0.438 4.138 -34.105 1.00 22.44 295 VAL C CA 1
ATOM 7651 C C . VAL C 1 295 ? 0.051 5.558 -34.523 1.00 23.33 295 VAL C C 1
ATOM 7652 O O . VAL C 1 295 ? -0.546 6.296 -33.702 1.00 23.01 295 VAL C O 1
ATOM 7656 N N . VAL C 1 296 ? 0.411 5.919 -35.754 1.00 22.56 296 VAL C N 1
ATOM 7657 C CA . VAL C 1 296 ? 0.124 7.242 -36.374 1.00 23.17 296 VAL C CA 1
ATOM 7658 C C . VAL C 1 296 ? -0.528 6.980 -37.728 1.00 21.82 296 VAL C C 1
ATOM 7659 O O . VAL C 1 296 ? -0.597 5.807 -38.156 1.00 20.78 296 VAL C O 1
ATOM 7663 N N . CYS C 1 297 ? -0.981 8.037 -38.387 1.00 21.31 297 CYS C N 1
ATOM 7664 C CA . CYS C 1 297 ? -1.626 7.931 -39.713 1.00 22.40 297 CYS C CA 1
ATOM 7665 C C . CYS C 1 297 ? -1.456 9.246 -40.464 1.00 23.05 297 CYS C C 1
ATOM 7666 O O . CYS C 1 297 ? -1.920 10.281 -39.950 1.00 24.41 297 CYS C O 1
ATOM 7669 N N . ASP C 1 298 ? -0.785 9.193 -41.614 1.00 23.56 298 ASP C N 1
ATOM 7670 C CA . ASP C 1 298 ? -0.762 10.294 -42.606 1.00 24.65 298 ASP C CA 1
ATOM 7671 C C . ASP C 1 298 ? -1.819 9.961 -43.661 1.00 23.51 298 ASP C C 1
ATOM 7672 O O . ASP C 1 298 ? -1.521 9.163 -44.565 1.00 25.64 298 ASP C O 1
ATOM 7677 N N . ARG C 1 299 ? -3.013 10.537 -43.517 1.00 23.34 299 ARG C N 1
ATOM 7678 C CA . ARG C 1 299 ? -4.196 10.252 -44.372 1.00 23.30 299 ARG C CA 1
ATOM 7679 C C . ARG C 1 299 ? -3.934 10.715 -45.812 1.00 24.03 299 ARG C C 1
ATOM 7680 O O . ARG C 1 299 ? -4.646 10.239 -46.712 1.00 24.48 299 ARG C O 1
ATOM 7688 N N . ASP C 1 300 ? -2.960 11.610 -46.018 1.00 25.03 300 ASP C N 1
ATOM 7689 C CA . ASP C 1 300 ? -2.628 12.189 -47.348 1.00 26.24 300 ASP C CA 1
ATOM 7690 C C . ASP C 1 300 ? -1.624 11.306 -48.098 1.00 27.78 300 ASP C C 1
ATOM 7691 O O . ASP C 1 300 ? -1.584 11.401 -49.341 1.00 29.36 300 ASP C O 1
ATOM 7696 N N . LYS C 1 301 ? -0.837 10.495 -47.384 1.00 28.04 301 LYS C N 1
ATOM 7697 C CA . LYS C 1 301 ? 0.343 9.795 -47.957 1.00 30.36 301 LYS C CA 1
ATOM 7698 C C . LYS C 1 301 ? -0.128 8.704 -48.923 1.00 28.13 301 LYS C C 1
ATOM 7699 O O . LYS C 1 301 ? -1.063 7.958 -48.572 1.00 27.30 301 LYS C O 1
ATOM 7705 N N . GLU C 1 302 ? 0.509 8.615 -50.093 1.00 29.66 302 GLU C N 1
ATOM 7706 C CA . GLU C 1 302 ? 0.199 7.575 -51.105 1.00 31.38 302 GLU C CA 1
ATOM 7707 C C . GLU C 1 302 ? 0.628 6.222 -50.528 1.00 27.82 302 GLU C C 1
ATOM 7708 O O . GLU C 1 302 ? 1.662 6.158 -49.836 1.00 29.65 302 GLU C O 1
ATOM 7714 N N . PHE C 1 303 ? -0.173 5.190 -50.771 1.00 25.55 303 PHE C N 1
ATOM 7715 C CA . PHE C 1 303 ? 0.160 3.778 -50.464 1.00 25.15 303 PHE C CA 1
ATOM 7716 C C . PHE C 1 303 ? -0.561 2.894 -51.478 1.00 26.27 303 PHE C C 1
ATOM 7717 O O . PHE C 1 303 ? -1.486 3.392 -52.151 1.00 27.87 303 PHE C O 1
ATOM 7725 N N . ASP C 1 304 ? -0.116 1.645 -51.609 1.00 27.64 304 ASP C N 1
ATOM 7726 C CA . ASP C 1 304 ? -0.771 0.621 -52.461 1.00 29.06 304 ASP C CA 1
ATOM 7727 C C . ASP C 1 304 ? -1.799 -0.102 -51.590 1.00 27.46 304 ASP C C 1
ATOM 7728 O O . ASP C 1 304 ? -1.400 -0.952 -50.774 1.00 31.03 304 ASP C O 1
ATOM 7733 N N . PHE C 1 305 ? -3.072 0.262 -51.727 1.00 25.90 305 PHE C N 1
ATOM 7734 C CA . PHE C 1 305 ? -4.192 -0.388 -51.004 1.00 24.04 305 PHE C CA 1
ATOM 7735 C C . PHE C 1 305 ? -4.511 -1.707 -51.711 1.00 24.37 305 PHE C C 1
ATOM 7736 O O . PHE C 1 305 ? -4.957 -1.674 -52.872 1.00 26.32 305 PHE C O 1
ATOM 7744 N N . TYR C 1 306 ? -4.268 -2.831 -51.036 1.00 22.93 306 TYR C N 1
ATOM 7745 C CA . TYR C 1 306 ? -4.557 -4.184 -51.568 1.00 23.22 306 TYR C CA 1
ATOM 7746 C C . TYR C 1 306 ? -5.027 -5.101 -50.438 1.00 22.29 306 TYR C C 1
ATOM 7747 O O . TYR C 1 306 ? -4.343 -5.201 -49.406 1.00 22.99 306 TYR C O 1
ATOM 7756 N N . LEU C 1 307 ? -6.173 -5.745 -50.655 1.00 22.06 307 LEU C N 1
ATOM 7757 C CA . LEU C 1 307 ? -6.768 -6.762 -49.755 1.00 23.28 307 LEU C CA 1
ATOM 7758 C C . LEU C 1 307 ? -6.561 -8.132 -50.393 1.00 24.66 307 LEU C C 1
ATOM 7759 O O . LEU C 1 307 ? -7.199 -8.450 -51.391 1.00 25.66 307 LEU C O 1
ATOM 7764 N N . PRO C 1 308 ? -5.659 -8.983 -49.859 1.00 27.86 308 PRO C N 1
ATOM 7765 C CA . PRO C 1 308 ? -5.407 -10.293 -50.460 1.00 30.72 308 PRO C CA 1
ATOM 7766 C C . PRO C 1 308 ? -6.563 -11.268 -50.187 1.00 33.91 308 PRO C C 1
ATOM 7767 O O . PRO C 1 308 ? -7.282 -11.061 -49.227 1.00 33.57 308 PRO C O 1
ATOM 7771 N N . ASP C 1 309 ? -6.724 -12.289 -51.035 1.00 39.07 309 ASP C N 1
ATOM 7772 C CA . ASP C 1 309 ? -7.631 -13.444 -50.782 1.00 42.97 309 ASP C CA 1
ATOM 7773 C C . ASP C 1 309 ? -7.055 -14.261 -49.620 1.00 45.30 309 ASP C C 1
ATOM 7774 O O . ASP C 1 309 ? -5.876 -14.647 -49.710 1.00 46.92 309 ASP C O 1
ATOM 7779 N N . LEU C 1 310 ? -7.852 -14.509 -48.575 1.00 47.86 310 LEU C N 1
ATOM 7780 C CA . LEU C 1 310 ? -7.439 -15.300 -47.382 1.00 50.28 310 LEU C CA 1
ATOM 7781 C C . LEU C 1 310 ? -7.516 -16.795 -47.715 1.00 54.87 310 LEU C C 1
ATOM 7782 O O . LEU C 1 310 ? -8.265 -17.210 -48.601 1.00 56.97 310 LEU C O 1
ATOM 7787 N N . PRO D 1 2 ? 59.357 -41.656 -47.234 1.00 36.01 2 PRO D N 1
ATOM 7788 C CA . PRO D 1 2 ? 58.560 -40.491 -47.685 1.00 33.91 2 PRO D CA 1
ATOM 7789 C C . PRO D 1 2 ? 57.043 -40.732 -47.616 1.00 30.28 2 PRO D C 1
ATOM 7790 O O . PRO D 1 2 ? 56.620 -41.878 -47.513 1.00 28.64 2 PRO D O 1
ATOM 7794 N N . ARG D 1 3 ? 56.263 -39.651 -47.692 1.00 27.64 3 ARG D N 1
ATOM 7795 C CA . ARG D 1 3 ? 54.785 -39.710 -47.828 1.00 26.60 3 ARG D CA 1
ATOM 7796 C C . ARG D 1 3 ? 54.438 -40.626 -48.996 1.00 24.85 3 ARG D C 1
ATOM 7797 O O . ARG D 1 3 ? 55.190 -40.719 -49.966 1.00 24.93 3 ARG D O 1
ATOM 7805 N N . PRO D 1 4 ? 53.276 -41.312 -48.963 1.00 23.40 4 PRO D N 1
ATOM 7806 C CA . PRO D 1 4 ? 52.814 -42.055 -50.131 1.00 22.86 4 PRO D CA 1
ATOM 7807 C C . PRO D 1 4 ? 52.482 -41.080 -51.255 1.00 21.33 4 PRO D C 1
ATOM 7808 O O . PRO D 1 4 ? 52.242 -39.898 -51.003 1.00 21.19 4 PRO D O 1
ATOM 7812 N N . PRO D 1 5 ? 52.450 -41.538 -52.524 1.00 21.85 5 PRO D N 1
ATOM 7813 C CA . PRO D 1 5 ? 51.901 -40.721 -53.600 1.00 22.47 5 PRO D CA 1
ATOM 7814 C C . PRO D 1 5 ? 50.434 -40.410 -53.271 1.00 20.70 5 PRO D C 1
ATOM 7815 O O . PRO D 1 5 ? 49.770 -41.264 -52.700 1.00 20.68 5 PRO D O 1
ATOM 7819 N N . ALA D 1 6 ? 49.982 -39.201 -53.606 1.00 21.03 6 ALA D N 1
ATOM 7820 C CA . ALA D 1 6 ? 48.571 -38.762 -53.528 1.00 21.78 6 ALA D CA 1
ATOM 7821 C C . ALA D 1 6 ? 48.183 -38.142 -54.867 1.00 20.73 6 ALA D C 1
ATOM 7822 O O . ALA D 1 6 ? 48.767 -37.142 -55.276 1.00 22.26 6 ALA D O 1
ATOM 7824 N N . PRO D 1 7 ? 47.231 -38.736 -55.620 1.00 19.66 7 PRO D N 1
ATOM 7825 C CA . PRO D 1 7 ? 46.615 -40.009 -55.250 1.00 19.13 7 PRO D CA 1
ATOM 7826 C C . PRO D 1 7 ? 47.650 -41.141 -55.301 1.00 18.85 7 PRO D C 1
ATOM 7827 O O . PRO D 1 7 ? 48.694 -40.974 -55.931 1.00 19.76 7 PRO D O 1
ATOM 7831 N N . LEU D 1 8 ? 47.363 -42.251 -54.625 1.00 17.26 8 LEU D N 1
ATOM 7832 C CA . LEU D 1 8 ? 48.234 -43.451 -54.657 1.00 18.14 8 LEU D CA 1
ATOM 7833 C C . LEU D 1 8 ? 48.331 -43.934 -56.105 1.00 17.90 8 LEU D C 1
ATOM 7834 O O . LEU D 1 8 ? 49.440 -44.294 -56.544 1.00 19.91 8 LEU D O 1
ATOM 7839 N N . PHE D 1 9 ? 47.205 -43.947 -56.819 1.00 17.92 9 PHE D N 1
ATOM 7840 C CA . PHE D 1 9 ? 47.131 -44.493 -58.196 1.00 17.45 9 PHE D CA 1
ATOM 7841 C C . PHE D 1 9 ? 45.813 -44.121 -58.875 1.00 16.25 9 PHE D C 1
ATOM 7842 O O . PHE D 1 9 ? 44.748 -44.199 -58.241 1.00 17.02 9 PHE D O 1
ATOM 7850 N N . ARG D 1 10 ? 45.901 -43.766 -60.158 1.00 16.59 10 ARG D N 1
ATOM 7851 C CA . ARG D 1 10 ? 44.749 -43.686 -61.083 1.00 15.89 10 ARG D CA 1
ATOM 7852 C C . ARG D 1 10 ? 44.983 -44.669 -62.231 1.00 15.39 10 ARG D C 1
ATOM 7853 O O . ARG D 1 10 ? 46.123 -44.779 -62.718 1.00 15.45 10 ARG D O 1
ATOM 7861 N N . ASP D 1 11 ? 43.927 -45.365 -62.632 1.00 15.48 11 ASP D N 1
ATOM 7862 C CA . ASP D 1 11 ? 43.955 -46.331 -63.755 1.00 15.52 11 ASP D CA 1
ATOM 7863 C C . ASP D 1 11 ? 44.136 -45.562 -65.060 1.00 15.18 11 ASP D C 1
ATOM 7864 O O . ASP D 1 11 ? 43.416 -44.596 -65.304 1.00 16.00 11 ASP D O 1
ATOM 7869 N N . PRO D 1 12 ? 45.101 -45.952 -65.924 1.00 15.43 12 PRO D N 1
ATOM 7870 C CA . PRO D 1 12 ? 45.347 -45.252 -67.189 1.00 15.73 12 PRO D CA 1
ATOM 7871 C C . PRO D 1 12 ? 44.570 -45.759 -68.417 1.00 15.71 12 PRO D C 1
ATOM 7872 O O . PRO D 1 12 ? 44.913 -45.374 -69.527 1.00 17.08 12 PRO D O 1
ATOM 7876 N N . ILE D 1 13 ? 43.542 -46.583 -68.208 1.00 14.90 13 ILE D N 1
ATOM 7877 C CA . ILE D 1 13 ? 42.656 -47.107 -69.289 1.00 15.70 13 ILE D CA 1
ATOM 7878 C C . ILE D 1 13 ? 41.298 -46.400 -69.208 1.00 15.36 13 ILE D C 1
ATOM 7879 O O . ILE D 1 13 ? 40.909 -45.749 -70.193 1.00 16.87 13 ILE D O 1
ATOM 7884 N N . TYR D 1 14 ? 40.598 -46.550 -68.081 1.00 15.16 14 TYR D N 1
ATOM 7885 C CA . TYR D 1 14 ? 39.234 -46.006 -67.861 1.00 15.38 14 TYR D CA 1
ATOM 7886 C C . TYR D 1 14 ? 39.208 -44.983 -66.719 1.00 15.55 14 TYR D C 1
ATOM 7887 O O . TYR D 1 14 ? 38.170 -44.313 -66.568 1.00 16.45 14 TYR D O 1
ATOM 7896 N N . ASP D 1 15 ? 40.273 -44.895 -65.918 1.00 15.52 15 ASP D N 1
ATOM 7897 C CA . ASP D 1 15 ? 40.362 -43.975 -64.753 1.00 15.70 15 ASP D CA 1
ATOM 7898 C C . ASP D 1 15 ? 39.253 -44.313 -63.743 1.00 15.40 15 ASP D C 1
ATOM 7899 O O . ASP D 1 15 ? 38.680 -43.374 -63.149 1.00 15.90 15 ASP D O 1
ATOM 7904 N N . GLY D 1 16 ? 38.980 -45.605 -63.529 1.00 15.17 16 GLY D N 1
ATOM 7905 C CA . GLY D 1 16 ? 37.883 -46.077 -62.658 1.00 15.08 16 GLY D CA 1
ATOM 7906 C C . GLY D 1 16 ? 38.361 -46.960 -61.517 1.00 15.21 16 GLY D C 1
ATOM 7907 O O . GLY D 1 16 ? 37.578 -47.823 -61.079 1.00 15.13 16 GLY D O 1
ATOM 7908 N N . ALA D 1 17 ? 39.578 -46.741 -61.014 1.00 15.92 17 ALA D N 1
ATOM 7909 C CA . ALA D 1 17 ? 40.220 -47.607 -59.996 1.00 15.55 17 ALA D CA 1
ATOM 7910 C C . ALA D 1 17 ? 39.428 -47.527 -58.684 1.00 15.81 17 ALA D C 1
ATOM 7911 O O . ALA D 1 17 ? 39.239 -46.406 -58.164 1.00 17.17 17 ALA D O 1
ATOM 7913 N N . ALA D 1 18 ? 38.974 -48.671 -58.170 1.00 15.44 18 ALA D N 1
ATOM 7914 C CA . ALA D 1 18 ? 38.148 -48.756 -56.943 1.00 15.43 18 ALA D CA 1
ATOM 7915 C C . ALA D 1 18 ? 38.343 -50.104 -56.248 1.00 15.83 18 ALA D C 1
ATOM 7916 O O . ALA D 1 18 ? 38.918 -51.018 -56.860 1.00 17.01 18 ALA D O 1
ATOM 7918 N N . ASP D 1 19 ? 37.867 -50.208 -55.004 1.00 15.95 19 ASP D N 1
ATOM 7919 C CA . ASP D 1 19 ? 37.809 -51.477 -54.233 1.00 16.53 19 ASP D CA 1
ATOM 7920 C C . ASP D 1 19 ? 39.191 -52.124 -54.212 1.00 17.20 19 ASP D C 1
ATOM 7921 O O . ASP D 1 19 ? 39.334 -53.292 -54.572 1.00 18.74 19 ASP D O 1
ATOM 7926 N N . PRO D 1 20 ? 40.259 -51.406 -53.797 1.00 16.66 20 PRO D N 1
ATOM 7927 C CA . PRO D 1 20 ? 41.605 -51.967 -53.854 1.00 17.07 20 PRO D CA 1
ATOM 7928 C C . PRO D 1 20 ? 41.768 -53.177 -52.926 1.00 17.75 20 PRO D C 1
ATOM 7929 O O . PRO D 1 20 ? 41.204 -53.192 -51.843 1.00 18.51 20 PRO D O 1
ATOM 7933 N N . THR D 1 21 ? 42.527 -54.171 -53.377 1.00 18.32 21 THR D N 1
ATOM 7934 C CA . THR D 1 21 ? 43.030 -55.275 -52.523 1.00 19.47 21 THR D CA 1
ATOM 7935 C C . THR D 1 21 ? 44.536 -55.373 -52.764 1.00 18.94 21 THR D C 1
ATOM 7936 O O . THR D 1 21 ? 44.953 -55.491 -53.936 1.00 19.13 21 THR D O 1
ATOM 7940 N N . ILE D 1 22 ? 45.326 -55.259 -51.700 1.00 18.23 22 ILE D N 1
ATOM 7941 C CA . ILE D 1 22 ? 46.810 -55.311 -51.799 1.00 18.90 22 ILE D CA 1
ATOM 7942 C C . ILE D 1 22 ? 47.261 -56.747 -51.509 1.00 18.98 22 ILE D C 1
ATOM 7943 O O . ILE D 1 22 ? 46.720 -57.391 -50.585 1.00 18.85 22 ILE D O 1
ATOM 7948 N N . ILE D 1 23 ? 48.181 -57.244 -52.329 1.00 19.58 23 ILE D N 1
ATOM 7949 C CA . ILE D 1 23 ? 48.689 -58.642 -52.255 1.00 20.08 23 ILE D CA 1
ATOM 7950 C C . ILE D 1 23 ? 50.161 -58.627 -52.668 1.00 20.27 23 ILE D C 1
ATOM 7951 O O . ILE D 1 23 ? 50.493 -58.002 -53.693 1.00 21.02 23 ILE D O 1
ATOM 7956 N N . TYR D 1 24 ? 51.014 -59.274 -51.878 1.00 20.83 24 TYR D N 1
ATOM 7957 C CA . TYR D 1 24 ? 52.445 -59.450 -52.215 1.00 21.14 24 TYR D CA 1
ATOM 7958 C C . TYR D 1 24 ? 52.551 -60.513 -53.309 1.00 21.12 24 TYR D C 1
ATOM 7959 O O . TYR D 1 24 ? 51.958 -61.600 -53.167 1.00 21.50 24 TYR D O 1
ATOM 7968 N N . ASN D 1 25 ? 53.263 -60.178 -54.384 1.00 20.80 25 ASN D N 1
ATOM 7969 C CA . ASN D 1 25 ? 53.568 -61.095 -55.509 1.00 21.61 25 ASN D CA 1
ATOM 7970 C C . ASN D 1 25 ? 54.888 -61.800 -55.175 1.00 22.65 25 ASN D C 1
ATOM 7971 O O . ASN D 1 25 ? 55.950 -61.187 -55.368 1.00 23.26 25 ASN D O 1
ATOM 7976 N N . HIS D 1 26 ? 54.823 -63.029 -54.656 1.00 24.52 26 HIS D N 1
ATOM 7977 C CA . HIS D 1 26 ? 56.006 -63.749 -54.110 1.00 27.05 26 HIS D CA 1
ATOM 7978 C C . HIS D 1 26 ? 56.960 -64.132 -55.251 1.00 27.03 26 HIS D C 1
ATOM 7979 O O . HIS D 1 26 ? 58.179 -64.147 -55.005 1.00 31.70 26 HIS D O 1
ATOM 7986 N N . LEU D 1 27 ? 56.441 -64.403 -56.453 1.00 27.60 27 LEU D N 1
ATOM 7987 C CA . LEU D 1 27 ? 57.267 -64.815 -57.622 1.00 30.58 27 LEU D CA 1
ATOM 7988 C C . LEU D 1 27 ? 58.070 -63.618 -58.146 1.00 30.46 27 LEU D C 1
ATOM 7989 O O . LEU D 1 27 ? 59.246 -63.812 -58.485 1.00 30.69 27 LEU D O 1
ATOM 7994 N N . GLU D 1 28 ? 57.463 -62.429 -58.216 1.00 30.32 28 GLU D N 1
ATOM 7995 C CA . GLU D 1 28 ? 58.089 -61.233 -58.841 1.00 31.33 28 GLU D CA 1
ATOM 7996 C C . GLU D 1 28 ? 58.695 -60.322 -57.765 1.00 29.26 28 GLU D C 1
ATOM 7997 O O . GLU D 1 28 ? 59.315 -59.313 -58.147 1.00 30.67 28 GLU D O 1
ATOM 8003 N N . LYS D 1 29 ? 58.557 -60.685 -56.483 1.00 28.34 29 LYS D N 1
ATOM 8004 C CA . LYS D 1 29 ? 59.084 -59.926 -55.315 1.00 29.78 29 LYS D CA 1
ATOM 8005 C C . LYS D 1 29 ? 58.663 -58.460 -55.451 1.00 26.39 29 LYS D C 1
ATOM 8006 O O . LYS D 1 29 ? 59.529 -57.567 -55.439 1.00 28.41 29 LYS D O 1
ATOM 8012 N N . SER D 1 30 ? 57.359 -58.244 -55.591 1.00 21.77 30 SER D N 1
ATOM 8013 C CA . SER D 1 30 ? 56.734 -56.914 -55.779 1.00 21.11 30 SER D CA 1
ATOM 8014 C C . SER D 1 30 ? 55.393 -56.896 -55.050 1.00 20.69 30 SER D C 1
ATOM 8015 O O . SER D 1 30 ? 54.864 -57.984 -54.731 1.00 21.20 30 SER D O 1
ATOM 8018 N N . TRP D 1 31 ? 54.878 -55.699 -54.799 1.00 19.27 31 TRP D N 1
ATOM 8019 C CA . TRP D 1 31 ? 53.531 -55.483 -54.224 1.00 18.89 31 TRP D CA 1
ATOM 8020 C C . TRP D 1 31 ? 52.561 -55.156 -55.357 1.00 18.45 31 TRP D C 1
ATOM 8021 O O . TRP D 1 31 ? 52.891 -54.295 -56.194 1.00 19.13 31 TRP D O 1
ATOM 8032 N N . TRP D 1 32 ? 51.430 -55.857 -55.387 1.00 18.13 32 TRP D N 1
ATOM 8033 C CA . TRP D 1 32 ? 50.335 -55.646 -56.364 1.00 18.03 32 TRP D CA 1
ATOM 8034 C C . TRP D 1 32 ? 49.126 -55.067 -55.637 1.00 17.65 32 TRP D C 1
ATOM 8035 O O . TRP D 1 32 ? 48.814 -55.528 -54.520 1.00 18.65 32 TRP D O 1
ATOM 8046 N N . ILE D 1 33 ? 48.477 -54.086 -56.254 1.00 17.43 33 ILE D N 1
ATOM 8047 C CA . ILE D 1 33 ? 47.087 -53.699 -55.902 1.00 17.16 33 ILE D CA 1
ATOM 8048 C C . ILE D 1 33 ? 46.200 -54.147 -57.060 1.00 17.20 33 ILE D C 1
ATOM 8049 O O . ILE D 1 33 ? 46.441 -53.722 -58.211 1.00 17.99 33 ILE D O 1
ATOM 8054 N N . LEU D 1 34 ? 45.253 -55.031 -56.766 1.00 17.03 34 LEU D N 1
ATOM 8055 C CA . LEU D 1 34 ? 44.172 -55.398 -57.706 1.00 17.03 34 LEU D CA 1
ATOM 8056 C C . LEU D 1 34 ? 42.974 -54.508 -57.388 1.00 16.33 34 LEU D C 1
ATOM 8057 O O . LEU D 1 34 ? 42.708 -54.253 -56.199 1.00 17.52 34 LEU D O 1
ATOM 8062 N N . TYR D 1 35 ? 42.289 -54.020 -58.412 1.00 15.64 35 TYR D N 1
ATOM 8063 C CA . TYR D 1 35 ? 41.178 -53.063 -58.219 1.00 15.47 35 TYR D CA 1
ATOM 8064 C C . TYR D 1 35 ? 40.101 -53.309 -59.270 1.00 15.35 35 TYR D C 1
ATOM 8065 O O . TYR D 1 35 ? 40.421 -53.702 -60.411 1.00 16.19 35 TYR D O 1
ATOM 8074 N N . THR D 1 36 ? 38.849 -53.090 -58.877 1.00 15.20 36 THR D N 1
ATOM 8075 C CA . THR D 1 36 ? 37.730 -52.915 -59.824 1.00 15.25 36 THR D CA 1
ATOM 8076 C C . THR D 1 36 ? 38.086 -51.718 -60.699 1.00 14.79 36 THR D C 1
ATOM 8077 O O . THR D 1 36 ? 38.439 -50.666 -60.133 1.00 16.09 36 THR D O 1
ATOM 8081 N N . ASN D 1 37 ? 38.019 -51.866 -62.017 1.00 14.68 37 ASN D N 1
ATOM 8082 C CA . ASN D 1 37 ? 38.221 -50.710 -62.922 1.00 14.93 37 ASN D CA 1
ATOM 8083 C C . ASN D 1 37 ? 36.878 -50.357 -63.565 1.00 14.97 37 ASN D C 1
ATOM 8084 O O . ASN D 1 37 ? 36.533 -50.946 -64.606 1.00 15.73 37 ASN D O 1
ATOM 8089 N N . ARG D 1 38 ? 36.154 -49.412 -62.962 1.00 15.26 38 ARG D N 1
ATOM 8090 C CA . ARG D 1 38 ? 34.909 -48.858 -63.548 1.00 14.93 38 ARG D CA 1
ATOM 8091 C C . ARG D 1 38 ? 35.269 -48.202 -64.882 1.00 14.73 38 ARG D C 1
ATOM 8092 O O . ARG D 1 38 ? 36.406 -47.712 -65.010 1.00 14.57 38 ARG D O 1
ATOM 8100 N N . ARG D 1 39 ? 34.337 -48.196 -65.833 1.00 14.83 39 ARG D N 1
ATOM 8101 C CA . ARG D 1 39 ? 34.539 -47.592 -67.174 1.00 15.33 39 ARG D CA 1
ATOM 8102 C C . ARG D 1 39 ? 34.205 -46.098 -67.057 1.00 15.59 39 ARG D C 1
ATOM 8103 O O . ARG D 1 39 ? 33.302 -45.612 -67.769 1.00 16.02 39 ARG D O 1
ATOM 8111 N N . ALA D 1 40 ? 34.940 -45.403 -66.184 1.00 15.68 40 ALA D N 1
ATOM 8112 C CA . ALA D 1 40 ? 34.563 -44.090 -65.610 1.00 15.52 40 ALA D CA 1
ATOM 8113 C C . ALA D 1 40 ? 34.738 -42.954 -66.627 1.00 15.65 40 ALA D C 1
ATOM 8114 O O . ALA D 1 40 ? 34.042 -41.938 -66.473 1.00 16.65 40 ALA D O 1
ATOM 8116 N N . ASN D 1 41 ? 35.620 -43.101 -67.621 1.00 15.28 41 ASN D N 1
ATOM 8117 C CA . ASN D 1 41 ? 35.962 -42.006 -68.573 1.00 15.29 41 ASN D CA 1
ATOM 8118 C C . ASN D 1 41 ? 35.159 -42.148 -69.874 1.00 15.46 41 ASN D C 1
ATOM 8119 O O . ASN D 1 41 ? 35.530 -41.490 -70.864 1.00 17.35 41 ASN D O 1
ATOM 8124 N N . GLN D 1 42 ? 34.090 -42.950 -69.871 1.00 16.29 42 GLN D N 1
ATOM 8125 C CA . GLN D 1 42 ? 33.234 -43.187 -71.063 1.00 16.81 42 GLN D CA 1
ATOM 8126 C C . GLN D 1 42 ? 31.877 -42.512 -70.846 1.00 17.75 42 GLN D C 1
ATOM 8127 O O . GLN D 1 42 ? 31.389 -42.492 -69.690 1.00 19.89 42 GLN D O 1
ATOM 8133 N N . LYS D 1 43 ? 31.286 -41.983 -71.915 1.00 17.15 43 LYS D N 1
ATOM 8134 C CA . LYS D 1 43 ? 29.925 -41.391 -71.881 1.00 17.75 43 LYS D CA 1
ATOM 8135 C C . LYS D 1 43 ? 28.921 -42.522 -72.118 1.00 16.47 43 LYS D C 1
ATOM 8136 O O . LYS D 1 43 ? 28.818 -42.991 -73.262 1.00 17.09 43 LYS D O 1
ATOM 8142 N N . LEU D 1 44 ? 28.222 -42.942 -71.061 1.00 16.11 44 LEU D N 1
ATOM 8143 C CA . LEU D 1 44 ? 27.418 -44.191 -71.050 1.00 16.35 44 LEU D CA 1
ATOM 8144 C C . LEU D 1 44 ? 26.026 -43.932 -70.492 1.00 16.65 44 LEU D C 1
ATOM 8145 O O . LEU D 1 44 ? 25.829 -43.009 -69.701 1.00 17.35 44 LEU D O 1
ATOM 8150 N N . PRO D 1 45 ? 25.031 -44.762 -70.880 1.00 16.40 45 PRO D N 1
ATOM 8151 C CA . PRO D 1 45 ? 23.676 -44.660 -70.339 1.00 17.01 45 PRO D CA 1
ATOM 8152 C C . PRO D 1 45 ? 23.555 -45.173 -68.898 1.00 16.92 45 PRO D C 1
ATOM 8153 O O . PRO D 1 45 ? 24.215 -46.144 -68.547 1.00 17.05 45 PRO D O 1
ATOM 8157 N N . GLY D 1 46 ? 22.707 -44.516 -68.107 1.00 16.63 46 GLY D N 1
ATOM 8158 C CA . GLY D 1 46 ? 22.350 -44.952 -66.746 1.00 16.71 46 GLY D CA 1
ATOM 8159 C C . GLY D 1 46 ? 23.585 -45.260 -65.920 1.00 16.12 46 GLY D C 1
ATOM 8160 O O . GLY D 1 46 ? 24.511 -44.434 -65.906 1.00 16.52 46 GLY D O 1
ATOM 8161 N N . LYS D 1 47 ? 23.613 -46.429 -65.278 1.00 15.63 47 LYS D N 1
ATOM 8162 C CA . LYS D 1 47 ? 24.706 -46.844 -64.364 1.00 16.23 47 LYS D CA 1
ATOM 8163 C C . LYS D 1 47 ? 25.647 -47.823 -65.077 1.00 15.46 47 LYS D C 1
ATOM 8164 O O . LYS D 1 47 ? 26.329 -48.596 -64.388 1.00 16.11 47 LYS D O 1
ATOM 8170 N N . ALA D 1 48 ? 25.729 -47.753 -66.407 1.00 15.38 48 ALA D N 1
ATOM 8171 C CA . ALA D 1 48 ? 26.570 -48.650 -67.233 1.00 15.22 48 ALA D CA 1
ATOM 8172 C C . ALA D 1 48 ? 28.036 -48.599 -66.780 1.00 15.37 48 ALA D C 1
ATOM 8173 O O . ALA D 1 48 ? 28.692 -49.649 -66.837 1.00 15.61 48 ALA D O 1
ATOM 8175 N N . PHE D 1 49 ? 28.550 -47.433 -66.364 1.00 14.85 49 PHE D N 1
ATOM 8176 C CA . PHE D 1 49 ? 30.003 -47.247 -66.099 1.00 15.18 49 PHE D CA 1
ATOM 8177 C C . PHE D 1 49 ? 30.447 -48.167 -64.952 1.00 15.17 49 PHE D C 1
ATOM 8178 O O . PHE D 1 49 ? 31.629 -48.543 -64.916 1.00 15.52 49 PHE D O 1
ATOM 8186 N N . MET D 1 50 ? 29.526 -48.522 -64.052 1.00 15.10 50 MET D N 1
ATOM 8187 C CA . MET D 1 50 ? 29.793 -49.401 -62.884 1.00 16.19 50 MET D CA 1
ATOM 8188 C C . MET D 1 50 ? 29.868 -50.868 -63.317 1.00 15.04 50 MET D C 1
ATOM 8189 O O . MET D 1 50 ? 30.230 -51.691 -62.478 1.00 15.50 50 MET D O 1
ATOM 8194 N N . HIS D 1 51 ? 29.505 -51.190 -64.559 1.00 14.22 51 HIS D N 1
ATOM 8195 C CA . HIS D 1 51 ? 29.336 -52.589 -65.024 1.00 15.03 51 HIS D CA 1
ATOM 8196 C C . HIS D 1 51 ? 30.232 -52.853 -66.238 1.00 15.57 51 HIS D C 1
ATOM 8197 O O . HIS D 1 51 ? 30.818 -51.894 -66.773 1.00 15.55 51 HIS D O 1
ATOM 8204 N N . GLY D 1 52 ? 30.330 -54.120 -66.644 1.00 15.67 52 GLY D N 1
ATOM 8205 C CA . GLY D 1 52 ? 31.235 -54.566 -67.718 1.00 16.17 52 GLY D CA 1
ATOM 8206 C C . GLY D 1 52 ? 32.686 -54.338 -67.339 1.00 15.84 52 GLY D C 1
ATOM 8207 O O . GLY D 1 52 ? 33.490 -54.051 -68.233 1.00 16.12 52 GLY D O 1
ATOM 8208 N N . THR D 1 53 ? 33.000 -54.479 -66.050 1.00 15.71 53 THR D N 1
ATOM 8209 C CA . THR D 1 53 ? 34.310 -54.136 -65.448 1.00 15.75 53 THR D CA 1
ATOM 8210 C C . THR D 1 53 ? 35.200 -55.375 -65.361 1.00 15.53 53 THR D C 1
ATOM 8211 O O . THR D 1 53 ? 34.679 -56.492 -65.134 1.00 14.85 53 THR D O 1
ATOM 8215 N N . ASP D 1 54 ? 36.504 -55.155 -65.503 1.00 16.45 54 ASP D N 1
ATOM 8216 C CA . ASP D 1 54 ? 37.554 -56.150 -65.188 1.00 16.75 54 ASP D CA 1
ATOM 8217 C C . ASP D 1 54 ? 38.382 -55.619 -64.017 1.00 16.14 54 ASP D C 1
ATOM 8218 O O . ASP D 1 54 ? 38.047 -54.548 -63.470 1.00 15.39 54 ASP D O 1
ATOM 8223 N N . ILE D 1 55 ? 39.397 -56.380 -63.632 1.00 16.41 55 ILE D N 1
ATOM 8224 C CA . ILE D 1 55 ? 40.295 -56.078 -62.488 1.00 16.24 55 ILE D CA 1
ATOM 8225 C C . ILE D 1 55 ? 41.600 -55.518 -63.050 1.00 15.79 55 ILE D C 1
ATOM 8226 O O . ILE D 1 55 ? 42.209 -56.188 -63.894 1.00 16.63 55 ILE D O 1
ATOM 8231 N N . GLY D 1 56 ? 41.990 -54.322 -62.611 1.00 15.54 56 GLY D N 1
ATOM 8232 C CA . GLY D 1 56 ? 43.275 -53.709 -62.980 1.00 15.50 56 GLY D CA 1
ATOM 8233 C C . GLY D 1 56 ? 44.372 -54.117 -62.018 1.00 15.43 56 GLY D C 1
ATOM 8234 O O . GLY D 1 56 ? 44.046 -54.555 -60.889 1.00 15.59 56 GLY D O 1
ATOM 8235 N N . ILE D 1 57 ? 45.623 -53.994 -62.461 1.00 15.54 57 ILE D N 1
ATOM 8236 C CA . ILE D 1 57 ? 46.849 -54.325 -61.680 1.00 16.11 57 ILE D CA 1
ATOM 8237 C C . ILE D 1 57 ? 47.729 -53.077 -61.603 1.00 16.18 57 ILE D C 1
ATOM 8238 O O . ILE D 1 57 ? 48.129 -52.566 -62.665 1.00 17.52 57 ILE D O 1
ATOM 8243 N N . ALA D 1 58 ? 48.046 -52.631 -60.390 1.00 16.84 58 ALA D N 1
ATOM 8244 C CA . ALA D 1 58 ? 49.127 -51.655 -60.129 1.00 17.63 58 ALA D CA 1
ATOM 8245 C C . ALA D 1 58 ? 50.228 -52.384 -59.363 1.00 18.31 58 ALA D C 1
ATOM 8246 O O . ALA D 1 58 ? 49.889 -53.156 -58.448 1.00 18.94 58 ALA D O 1
ATOM 8248 N N . GLU D 1 59 ? 51.488 -52.151 -59.729 1.00 18.14 59 GLU D N 1
ATOM 8249 C CA . GLU D 1 59 ? 52.653 -52.857 -59.140 1.00 18.39 59 GLU D CA 1
ATOM 8250 C C . GLU D 1 59 ? 53.651 -51.833 -58.605 1.00 18.50 59 GLU D C 1
ATOM 8251 O O . GLU D 1 59 ? 53.878 -50.809 -59.281 1.00 18.79 59 GLU D O 1
ATOM 8257 N N . SER D 1 60 ? 54.223 -52.113 -57.433 1.00 18.58 60 SER D N 1
ATOM 8258 C CA . SER D 1 60 ? 55.375 -51.372 -56.864 1.00 19.49 60 SER D CA 1
ATOM 8259 C C . SER D 1 60 ? 56.518 -52.351 -56.602 1.00 20.02 60 SER D C 1
ATOM 8260 O O . SER D 1 60 ? 56.272 -53.380 -55.943 1.00 20.51 60 SER D O 1
ATOM 8263 N N . LYS D 1 61 ? 57.716 -52.022 -57.088 1.00 20.86 61 LYS D N 1
ATOM 8264 C CA . LYS D 1 61 ? 58.951 -52.821 -56.891 1.00 22.58 61 LYS D CA 1
ATOM 8265 C C . LYS D 1 61 ? 59.871 -52.123 -55.883 1.00 22.86 61 LYS D C 1
ATOM 8266 O O . LYS D 1 61 ? 60.947 -52.675 -55.614 1.00 26.68 61 LYS D O 1
ATOM 8272 N N . ASP D 1 62 ? 59.467 -50.969 -55.339 1.00 21.80 62 ASP D N 1
ATOM 8273 C CA . ASP D 1 62 ? 60.322 -50.136 -54.448 1.00 22.95 62 ASP D CA 1
ATOM 8274 C C . ASP D 1 62 ? 59.611 -49.903 -53.109 1.00 23.07 62 ASP D C 1
ATOM 8275 O O . ASP D 1 62 ? 59.818 -48.833 -52.503 1.00 25.76 62 ASP D O 1
ATOM 8280 N N . GLY D 1 63 ? 58.821 -50.879 -52.655 1.00 22.73 63 GLY D N 1
ATOM 8281 C CA . GLY D 1 63 ? 58.155 -50.853 -51.338 1.00 22.76 63 GLY D CA 1
ATOM 8282 C C . GLY D 1 63 ? 57.066 -49.796 -51.260 1.00 22.07 63 GLY D C 1
ATOM 8283 O O . GLY D 1 63 ? 56.839 -49.277 -50.159 1.00 22.98 63 GLY D O 1
ATOM 8284 N N . GLY D 1 64 ? 56.413 -49.490 -52.385 1.00 22.65 64 GLY D N 1
ATOM 8285 C CA . GLY D 1 64 ? 55.209 -48.638 -52.439 1.00 22.63 64 GLY D CA 1
ATOM 8286 C C . GLY D 1 64 ? 55.527 -47.174 -52.678 1.00 22.58 64 GLY D C 1
ATOM 8287 O O . GLY D 1 64 ? 54.591 -46.364 -52.630 1.00 21.83 64 GLY D O 1
ATOM 8288 N N . ARG D 1 65 ? 56.792 -46.826 -52.933 1.00 24.07 65 ARG D N 1
ATOM 8289 C CA . ARG D 1 65 ? 57.195 -45.418 -53.192 1.00 24.51 65 ARG D CA 1
ATOM 8290 C C . ARG D 1 65 ? 56.679 -45.003 -54.577 1.00 23.58 65 ARG D C 1
ATOM 8291 O O . ARG D 1 65 ? 56.238 -43.849 -54.710 1.00 24.53 65 ARG D O 1
ATOM 8299 N N . THR D 1 66 ? 56.691 -45.916 -55.555 1.00 22.53 66 THR D N 1
ATOM 8300 C CA . THR D 1 66 ? 56.208 -45.661 -56.941 1.00 22.84 66 THR D CA 1
ATOM 8301 C C . THR D 1 66 ? 55.351 -46.837 -57.417 1.00 21.38 66 THR D C 1
ATOM 8302 O O . THR D 1 66 ? 55.698 -47.995 -57.112 1.00 22.89 66 THR D O 1
ATOM 8306 N N . TRP D 1 67 ? 54.283 -46.527 -58.155 1.00 21.00 67 TRP D N 1
ATOM 8307 C CA . TRP D 1 67 ? 53.284 -47.504 -58.659 1.00 19.50 67 TRP D CA 1
ATOM 8308 C C . TRP D 1 67 ? 53.170 -47.390 -60.177 1.00 19.83 67 TRP D C 1
ATOM 8309 O O . TRP D 1 67 ? 53.249 -46.266 -60.706 1.00 20.83 67 TRP D O 1
ATOM 8320 N N . PHE D 1 68 ? 53.013 -48.534 -60.839 1.00 19.37 68 PHE D N 1
ATOM 8321 C CA . PHE D 1 68 ? 52.928 -48.640 -62.314 1.00 18.76 68 PHE D CA 1
ATOM 8322 C C . PHE D 1 68 ? 51.823 -49.625 -62.676 1.00 18.40 68 PHE D C 1
ATOM 8323 O O . PHE D 1 68 ? 51.751 -50.720 -62.078 1.00 19.10 68 PHE D O 1
ATOM 8331 N N . TYR D 1 69 ? 50.985 -49.225 -63.629 1.00 16.74 69 TYR D N 1
ATOM 8332 C CA . TYR D 1 69 ? 49.965 -50.097 -64.258 1.00 16.76 69 TYR D CA 1
ATOM 8333 C C . TYR D 1 69 ? 50.663 -51.272 -64.945 1.00 17.82 69 TYR D C 1
ATOM 8334 O O . TYR D 1 69 ? 51.683 -51.041 -65.624 1.00 19.92 69 TYR D O 1
ATOM 8343 N N . ARG D 1 70 ? 50.130 -52.486 -64.785 1.00 16.88 70 ARG D N 1
ATOM 8344 C CA . ARG D 1 70 ? 50.685 -53.698 -65.449 1.00 17.64 70 ARG D CA 1
ATOM 8345 C C . ARG D 1 70 ? 49.682 -54.279 -66.450 1.00 17.35 70 ARG D C 1
ATOM 8346 O O . ARG D 1 70 ? 50.129 -54.897 -67.430 1.00 18.52 70 ARG D O 1
ATOM 8354 N N . GLY D 1 71 ? 48.379 -54.115 -66.220 1.00 16.64 71 GLY D N 1
ATOM 8355 C CA . GLY D 1 71 ? 47.351 -54.675 -67.114 1.00 16.53 71 GLY D CA 1
ATOM 8356 C C . GLY D 1 71 ? 46.115 -55.103 -66.357 1.00 16.49 71 GLY D C 1
ATOM 8357 O O . GLY D 1 71 ? 45.814 -54.495 -65.309 1.00 16.05 71 GLY D O 1
ATOM 8358 N N . THR D 1 72 ? 45.422 -56.116 -66.875 1.00 17.31 72 THR D N 1
ATOM 8359 C CA . THR D 1 72 ? 44.112 -56.570 -66.358 1.00 17.19 72 THR D CA 1
ATOM 8360 C C . THR D 1 72 ? 44.140 -58.063 -66.041 1.00 17.53 72 THR D C 1
ATOM 8361 O O . THR D 1 72 ? 44.952 -58.807 -66.625 1.00 17.79 72 THR D O 1
ATOM 8365 N N . ILE D 1 73 ? 43.266 -58.449 -65.120 1.00 17.57 73 ILE D N 1
ATOM 8366 C CA . ILE D 1 73 ? 42.753 -59.832 -64.961 1.00 18.50 73 ILE D CA 1
ATOM 8367 C C . ILE D 1 73 ? 41.336 -59.822 -65.543 1.00 18.27 73 ILE D C 1
ATOM 8368 O O . ILE D 1 73 ? 40.464 -59.115 -64.991 1.00 19.17 73 ILE D O 1
ATOM 8373 N N . GLU D 1 74 ? 41.159 -60.492 -66.681 1.00 19.22 74 GLU D N 1
ATOM 8374 C CA . GLU D 1 74 ? 39.876 -60.583 -67.425 1.00 20.32 74 GLU D CA 1
ATOM 8375 C C . GLU D 1 74 ? 39.331 -61.994 -67.211 1.00 19.78 74 GLU D C 1
ATOM 8376 O O . GLU D 1 74 ? 39.740 -62.931 -67.933 1.00 20.15 74 GLU D O 1
ATOM 8382 N N . LEU D 1 75 ? 38.478 -62.136 -66.203 1.00 19.48 75 LEU D N 1
ATOM 8383 C CA . LEU D 1 75 ? 37.908 -63.438 -65.793 1.00 18.90 75 LEU D CA 1
ATOM 8384 C C . LEU D 1 75 ? 36.765 -63.782 -66.745 1.00 18.71 75 LEU D C 1
ATOM 8385 O O . LEU D 1 75 ? 36.237 -62.870 -67.406 1.00 19.32 75 LEU D O 1
ATOM 8390 N N . GLN D 1 76 ? 36.414 -65.061 -66.811 1.00 19.32 76 GLN D N 1
ATOM 8391 C CA . GLN D 1 76 ? 35.248 -65.544 -67.586 1.00 21.13 76 GLN D CA 1
ATOM 8392 C C . GLN D 1 76 ? 34.374 -66.380 -66.656 1.00 19.37 76 GLN D C 1
ATOM 8393 O O . GLN D 1 76 ? 34.917 -67.214 -65.912 1.00 19.95 76 GLN D O 1
ATOM 8399 N N . TYR D 1 77 ? 33.071 -66.124 -66.685 1.00 18.88 77 TYR D N 1
ATOM 8400 C CA . TYR D 1 77 ? 32.038 -66.981 -66.059 1.00 19.47 77 TYR D CA 1
ATOM 8401 C C . TYR D 1 77 ? 30.855 -67.054 -67.022 1.00 19.87 77 TYR D C 1
ATOM 8402 O O . TYR D 1 77 ? 30.107 -66.059 -67.148 1.00 19.29 77 TYR D O 1
ATOM 8411 N N . GLY D 1 78 ? 30.724 -68.192 -67.707 1.00 20.66 78 GLY D N 1
ATOM 8412 C CA . GLY D 1 78 ? 29.716 -68.398 -68.761 1.00 22.43 78 GLY D CA 1
ATOM 8413 C C . GLY D 1 78 ? 30.010 -67.526 -69.967 1.00 21.10 78 GLY D C 1
ATOM 8414 O O . GLY D 1 78 ? 31.172 -67.101 -70.130 1.00 21.34 78 GLY D O 1
ATOM 8415 N N . ARG D 1 79 ? 28.990 -67.260 -70.782 1.00 21.00 79 ARG D N 1
ATOM 8416 C CA . ARG D 1 79 ? 29.128 -66.533 -72.068 1.00 20.86 79 ARG D CA 1
ATOM 8417 C C . ARG D 1 79 ? 28.939 -65.034 -71.844 1.00 19.44 79 ARG D C 1
ATOM 8418 O O . ARG D 1 79 ? 28.289 -64.637 -70.849 1.00 19.37 79 ARG D O 1
ATOM 8426 N N . GLY D 1 80 ? 29.504 -64.247 -72.758 1.00 19.42 80 GLY D N 1
ATOM 8427 C CA . GLY D 1 80 ? 29.180 -62.825 -72.940 1.00 19.67 80 GLY D CA 1
ATOM 8428 C C . GLY D 1 80 ? 30.094 -61.909 -72.156 1.00 19.02 80 GLY D C 1
ATOM 8429 O O . GLY D 1 80 ? 31.048 -62.393 -71.507 1.00 20.42 80 GLY D O 1
ATOM 8430 N N . ARG D 1 81 ? 29.806 -60.613 -72.240 1.00 17.15 81 ARG D N 1
ATOM 8431 C CA . ARG D 1 81 ? 30.506 -59.542 -71.496 1.00 16.99 81 ARG D CA 1
ATOM 8432 C C . ARG D 1 81 ? 29.804 -59.415 -70.145 1.00 16.61 81 ARG D C 1
ATOM 8433 O O . ARG D 1 81 ? 28.611 -59.066 -70.128 1.00 16.71 81 ARG D O 1
ATOM 8441 N N . ASN D 1 82 ? 30.508 -59.729 -69.062 1.00 15.97 82 ASN D N 1
ATOM 8442 C CA . ASN D 1 82 ? 29.928 -59.715 -67.701 1.00 15.50 82 ASN D CA 1
ATOM 8443 C C . ASN D 1 82 ? 30.672 -58.678 -66.861 1.00 15.12 82 ASN D C 1
ATOM 8444 O O . ASN D 1 82 ? 31.486 -57.912 -67.421 1.00 15.87 82 ASN D O 1
ATOM 8449 N N . THR D 1 83 ? 30.359 -58.630 -65.569 1.00 15.29 83 THR D N 1
ATOM 8450 C CA . THR D 1 83 ? 30.863 -57.606 -64.626 1.00 15.09 83 THR D CA 1
ATOM 8451 C C . THR D 1 83 ? 31.607 -58.307 -63.493 1.00 14.79 83 THR D C 1
ATOM 8452 O O . THR D 1 83 ? 30.996 -59.173 -62.854 1.00 15.76 83 THR D O 1
ATOM 8456 N N . PHE D 1 84 ? 32.860 -57.922 -63.249 1.00 14.45 84 PHE D N 1
ATOM 8457 C CA . PHE D 1 84 ? 33.682 -58.436 -62.123 1.00 14.67 84 PHE D CA 1
ATOM 8458 C C . PHE D 1 84 ? 34.025 -57.283 -61.179 1.00 14.92 84 PHE D C 1
ATOM 8459 O O . PHE D 1 84 ? 34.507 -56.234 -61.654 1.00 15.25 84 PHE D O 1
ATOM 8467 N N . TRP D 1 85 ? 33.772 -57.491 -59.883 1.00 15.09 85 TRP D N 1
ATOM 8468 C CA . TRP D 1 85 ? 33.871 -56.459 -58.819 1.00 15.51 85 TRP D CA 1
ATOM 8469 C C . TRP D 1 85 ? 34.713 -56.942 -57.638 1.00 15.97 85 TRP D C 1
ATOM 8470 O O . TRP D 1 85 ? 34.501 -58.082 -57.183 1.00 15.88 85 TRP D O 1
ATOM 8481 N N . ALA D 1 86 ? 35.545 -56.048 -57.102 1.00 15.55 86 ALA D N 1
ATOM 8482 C CA . ALA D 1 86 ? 35.976 -56.039 -55.685 1.00 16.38 86 ALA D CA 1
ATOM 8483 C C . ALA D 1 86 ? 36.528 -57.402 -55.279 1.00 17.28 86 ALA D C 1
ATOM 8484 O O . ALA D 1 86 ? 36.035 -58.035 -54.346 1.00 18.40 86 ALA D O 1
ATOM 8486 N N . PRO D 1 87 ? 37.599 -57.887 -55.937 1.00 17.84 87 PRO D N 1
ATOM 8487 C CA . PRO D 1 87 ? 38.189 -59.167 -55.562 1.00 18.58 87 PRO D CA 1
ATOM 8488 C C . PRO D 1 87 ? 38.782 -59.097 -54.147 1.00 18.94 87 PRO D C 1
ATOM 8489 O O . PRO D 1 87 ? 39.357 -58.086 -53.776 1.00 20.47 87 PRO D O 1
ATOM 8493 N N . GLU D 1 88 ? 38.546 -60.148 -53.370 1.00 18.30 88 GLU D N 1
ATOM 8494 C CA . GLU D 1 88 ? 39.382 -60.523 -52.205 1.00 17.77 88 GLU D CA 1
ATOM 8495 C C . GLU D 1 88 ? 40.431 -61.500 -52.730 1.00 17.74 88 GLU D C 1
ATOM 8496 O O . GLU D 1 88 ? 40.047 -62.391 -53.499 1.00 17.57 88 GLU D O 1
ATOM 8502 N N . VAL D 1 89 ? 41.698 -61.323 -52.364 1.00 18.12 89 VAL D N 1
ATOM 8503 C CA . VAL D 1 89 ? 42.775 -62.293 -52.715 1.00 17.96 89 VAL D CA 1
ATOM 8504 C C . VAL D 1 89 ? 43.599 -62.570 -51.462 1.00 18.89 89 VAL D C 1
ATOM 8505 O O . VAL D 1 89 ? 44.104 -61.613 -50.850 1.00 18.12 89 VAL D O 1
ATOM 8509 N N . ILE D 1 90 ? 43.722 -63.848 -51.110 1.00 20.50 90 ILE D N 1
ATOM 8510 C CA . ILE D 1 90 ? 44.633 -64.314 -50.031 1.00 21.98 90 ILE D CA 1
ATOM 8511 C C . ILE D 1 90 ? 45.618 -65.310 -50.645 1.00 21.87 90 ILE D C 1
ATOM 8512 O O . ILE D 1 90 ? 45.255 -66.019 -51.612 1.00 23.45 90 ILE D O 1
ATOM 8517 N N . PHE D 1 91 ? 46.836 -65.317 -50.120 1.00 20.88 91 PHE D N 1
ATOM 8518 C CA . PHE D 1 91 ? 47.875 -66.320 -50.447 1.00 20.86 91 PHE D CA 1
ATOM 8519 C C . PHE D 1 91 ? 47.838 -67.380 -49.350 1.00 20.98 91 PHE D C 1
ATOM 8520 O O . PHE D 1 91 ? 47.948 -67.014 -48.170 1.00 22.35 91 PHE D O 1
ATOM 8528 N N . TYR D 1 92 ? 47.638 -68.640 -49.728 1.00 21.20 92 TYR D N 1
ATOM 8529 C CA . TYR D 1 92 ? 47.552 -69.774 -48.778 1.00 22.25 92 TYR D CA 1
ATOM 8530 C C . TYR D 1 92 ? 48.073 -71.042 -49.453 1.00 23.12 92 TYR D C 1
ATOM 8531 O O . TYR D 1 92 ? 47.600 -71.377 -50.558 1.00 22.27 92 TYR D O 1
ATOM 8540 N N . GLU D 1 93 ? 49.020 -71.714 -48.794 1.00 25.25 93 GLU D N 1
ATOM 8541 C CA . GLU D 1 93 ? 49.584 -73.014 -49.235 1.00 28.24 93 GLU D CA 1
ATOM 8542 C C . GLU D 1 93 ? 49.995 -72.908 -50.710 1.00 25.16 93 GLU D C 1
ATOM 8543 O O . GLU D 1 93 ? 49.541 -73.734 -51.516 1.00 26.62 93 GLU D O 1
ATOM 8549 N N . GLY D 1 94 ? 50.800 -71.892 -51.042 1.00 25.38 94 GLY D N 1
ATOM 8550 C CA . GLY D 1 94 ? 51.511 -71.767 -52.329 1.00 25.49 94 GLY D CA 1
ATOM 8551 C C . GLY D 1 94 ? 50.626 -71.285 -53.469 1.00 25.31 94 GLY D C 1
ATOM 8552 O O . GLY D 1 94 ? 51.102 -71.299 -54.618 1.00 26.11 94 GLY D O 1
ATOM 8553 N N . GLU D 1 95 ? 49.391 -70.858 -53.187 1.00 24.39 95 GLU D N 1
ATOM 8554 C CA . GLU D 1 95 ? 48.430 -70.432 -54.238 1.00 23.08 95 GLU D CA 1
ATOM 8555 C C . GLU D 1 95 ? 47.671 -69.183 -53.789 1.00 20.76 95 GLU D C 1
ATOM 8556 O O . GLU D 1 95 ? 47.518 -68.962 -52.575 1.00 19.84 95 GLU D O 1
ATOM 8562 N N . TYR D 1 96 ? 47.212 -68.406 -54.765 1.00 19.64 96 TYR D N 1
ATOM 8563 C CA . TYR D 1 96 ? 46.337 -67.228 -54.565 1.00 19.18 96 TYR D CA 1
ATOM 8564 C C . TYR D 1 96 ? 44.887 -67.676 -54.740 1.00 18.93 96 TYR D C 1
ATOM 8565 O O . TYR D 1 96 ? 44.563 -68.374 -55.727 1.00 19.38 96 TYR D O 1
ATOM 8574 N N . HIS D 1 97 ? 44.054 -67.297 -53.773 1.00 18.70 97 HIS D N 1
ATOM 8575 C CA . HIS D 1 97 ? 42.615 -67.637 -53.686 1.00 17.99 97 HIS D CA 1
ATOM 8576 C C . HIS D 1 97 ? 41.836 -66.334 -53.832 1.00 17.23 97 HIS D C 1
ATOM 8577 O O . HIS D 1 97 ? 42.022 -65.443 -52.978 1.00 18.35 97 HIS D O 1
ATOM 8584 N N . MET D 1 98 ? 41.053 -66.213 -54.903 1.00 16.63 98 MET D N 1
ATOM 8585 C CA . MET D 1 98 ? 40.277 -64.986 -55.209 1.00 17.05 98 MET D CA 1
ATOM 8586 C C . MET D 1 98 ? 38.791 -65.267 -54.992 1.00 16.58 98 MET D C 1
ATOM 8587 O O . MET D 1 98 ? 38.295 -66.270 -55.522 1.00 17.03 98 MET D O 1
ATOM 8592 N N . TYR D 1 99 ? 38.119 -64.378 -54.261 1.00 15.93 99 TYR D N 1
ATOM 8593 C CA . TYR D 1 99 ? 36.645 -64.341 -54.108 1.00 15.72 99 TYR D CA 1
ATOM 8594 C C . TYR D 1 99 ? 36.181 -63.029 -54.730 1.00 15.92 99 TYR D C 1
ATOM 8595 O O . TYR D 1 99 ? 36.371 -61.963 -54.128 1.00 17.48 99 TYR D O 1
ATOM 8604 N N . VAL D 1 100 ? 35.668 -63.126 -55.952 1.00 16.14 100 VAL D N 1
ATOM 8605 C CA . VAL D 1 100 ? 35.333 -61.952 -56.801 1.00 16.39 100 VAL D CA 1
ATOM 8606 C C . VAL D 1 100 ? 33.814 -61.902 -56.955 1.00 16.10 100 VAL D C 1
ATOM 8607 O O . VAL D 1 100 ? 33.166 -62.967 -57.061 1.00 16.68 100 VAL D O 1
ATOM 8611 N N . SER D 1 101 ? 33.267 -60.696 -56.939 1.00 15.25 101 SER D N 1
ATOM 8612 C CA . SER D 1 101 ? 31.820 -60.450 -57.106 1.00 15.43 101 SER D CA 1
ATOM 8613 C C . SER D 1 101 ? 31.515 -60.389 -58.603 1.00 15.72 101 SER D C 1
ATOM 8614 O O . SER D 1 101 ? 32.328 -59.841 -59.374 1.00 16.28 101 SER D O 1
ATOM 8617 N N . PHE D 1 102 ? 30.416 -61.017 -58.996 1.00 16.15 102 PHE D N 1
ATOM 8618 C CA . PHE D 1 102 ? 30.005 -61.178 -60.407 1.00 16.49 102 PHE D CA 1
ATOM 8619 C C . PHE D 1 102 ? 28.594 -60.624 -60.578 1.00 16.34 102 PHE D C 1
ATOM 8620 O O . PHE D 1 102 ? 27.698 -60.991 -59.797 1.00 16.61 102 PHE D O 1
ATOM 8628 N N . VAL D 1 103 ? 28.419 -59.764 -61.578 1.00 16.50 103 VAL D N 1
ATOM 8629 C CA . VAL D 1 103 ? 27.086 -59.314 -62.056 1.00 16.47 103 VAL D CA 1
ATOM 8630 C C . VAL D 1 103 ? 26.948 -59.793 -63.495 1.00 16.12 103 VAL D C 1
ATOM 8631 O O . VAL D 1 103 ? 27.823 -59.538 -64.324 1.00 15.50 103 VAL D O 1
ATOM 8635 N N . PRO D 1 104 ? 25.869 -60.532 -63.823 1.00 16.53 104 PRO D N 1
ATOM 8636 C CA . PRO D 1 104 ? 25.641 -60.974 -65.195 1.00 17.23 104 PRO D CA 1
ATOM 8637 C C . PRO D 1 104 ? 25.446 -59.779 -66.133 1.00 16.38 104 PRO D C 1
ATOM 8638 O O . PRO D 1 104 ? 24.757 -58.833 -65.771 1.00 16.86 104 PRO D O 1
ATOM 8642 N N . GLY D 1 105 ? 26.075 -59.855 -67.305 1.00 15.92 105 GLY D N 1
ATOM 8643 C CA . GLY D 1 105 ? 25.955 -58.857 -68.376 1.00 15.75 105 GLY D CA 1
ATOM 8644 C C . GLY D 1 105 ? 26.548 -57.523 -67.968 1.00 15.17 105 GLY D C 1
ATOM 8645 O O . GLY D 1 105 ? 27.502 -57.493 -67.158 1.00 15.08 105 GLY D O 1
ATOM 8646 N N . VAL D 1 106 ? 25.990 -56.450 -68.520 1.00 15.36 106 VAL D N 1
ATOM 8647 C CA . VAL D 1 106 ? 26.394 -55.049 -68.218 1.00 15.21 106 VAL D CA 1
ATOM 8648 C C . VAL D 1 106 ? 25.120 -54.272 -67.919 1.00 15.62 106 VAL D C 1
ATOM 8649 O O . VAL D 1 106 ? 24.588 -53.586 -68.788 1.00 17.21 106 VAL D O 1
ATOM 8653 N N . PRO D 1 107 ? 24.564 -54.410 -66.694 1.00 16.16 107 PRO D N 1
ATOM 8654 C CA . PRO D 1 107 ? 23.385 -53.643 -66.297 1.00 15.78 107 PRO D CA 1
ATOM 8655 C C . PRO D 1 107 ? 23.589 -52.124 -66.366 1.00 15.57 107 PRO D C 1
ATOM 8656 O O . PRO D 1 107 ? 24.727 -51.660 -66.390 1.00 15.94 107 PRO D O 1
ATOM 8660 N N . GLN D 1 108 ? 22.472 -51.397 -66.377 1.00 15.32 108 GLN D N 1
ATOM 8661 C CA . GLN D 1 108 ? 22.418 -49.913 -66.392 1.00 16.11 108 GLN D CA 1
ATOM 8662 C C . GLN D 1 108 ? 21.663 -49.426 -65.149 1.00 16.38 108 GLN D C 1
ATOM 8663 O O . GLN D 1 108 ? 21.390 -48.217 -65.049 1.00 17.37 108 GLN D O 1
ATOM 8669 N N . ASP D 1 109 ? 21.365 -50.346 -64.231 1.00 16.56 109 ASP D N 1
ATOM 8670 C CA . ASP D 1 109 ? 20.703 -50.078 -62.931 1.00 18.30 109 ASP D CA 1
ATOM 8671 C C . ASP D 1 109 ? 21.110 -51.201 -61.976 1.00 18.51 109 ASP D C 1
ATOM 8672 O O . ASP D 1 109 ? 21.909 -52.065 -62.389 1.00 18.11 109 ASP D O 1
ATOM 8677 N N . TRP D 1 110 ? 20.572 -51.205 -60.758 1.00 19.58 110 TRP D N 1
ATOM 8678 C CA . TRP D 1 110 ? 20.923 -52.203 -59.716 1.00 20.04 110 TRP D CA 1
ATOM 8679 C C . TRP D 1 110 ? 20.041 -53.458 -59.822 1.00 20.76 110 TRP D C 1
ATOM 8680 O O . TRP D 1 110 ? 20.131 -54.299 -58.906 1.00 23.49 110 TRP D O 1
ATOM 8691 N N . ASN D 1 111 ? 19.250 -53.607 -60.892 1.00 20.27 111 ASN D N 1
ATOM 8692 C CA . ASN D 1 111 ? 18.197 -54.655 -61.015 1.00 20.85 111 ASN D CA 1
ATOM 8693 C C . ASN D 1 111 ? 18.803 -55.918 -61.634 1.00 20.05 111 ASN D C 1
ATOM 8694 O O . ASN D 1 111 ? 18.342 -56.343 -62.709 1.00 21.65 111 ASN D O 1
ATOM 8699 N N . ALA D 1 112 ? 19.796 -56.512 -60.973 1.00 18.65 112 ALA D N 1
ATOM 8700 C CA . ALA D 1 112 ? 20.450 -57.752 -61.442 1.00 18.75 112 ALA D CA 1
ATOM 8701 C C . ALA D 1 112 ? 20.939 -58.567 -60.246 1.00 18.15 112 ALA D C 1
ATOM 8702 O O . ALA D 1 112 ? 21.082 -58.011 -59.137 1.00 18.66 112 ALA D O 1
ATOM 8704 N N . GLU D 1 113 ? 21.163 -59.858 -60.472 1.00 18.57 113 GLU D N 1
ATOM 8705 C CA . GLU D 1 113 ? 21.757 -60.767 -59.468 1.00 18.35 113 GLU D CA 1
ATOM 8706 C C . GLU D 1 113 ? 23.218 -60.374 -59.249 1.00 17.23 113 GLU D C 1
ATOM 8707 O O . GLU D 1 113 ? 23.782 -59.617 -60.069 1.00 16.73 113 GLU D O 1
ATOM 8713 N N . ARG D 1 114 ? 23.784 -60.840 -58.141 1.00 17.18 114 ARG D N 1
ATOM 8714 C CA . ARG D 1 114 ? 25.233 -60.756 -57.841 1.00 16.94 114 ARG D CA 1
ATOM 8715 C C . ARG D 1 114 ? 25.637 -62.063 -57.169 1.00 17.02 114 ARG D C 1
ATOM 8716 O O . ARG D 1 114 ? 24.921 -62.487 -56.242 1.00 17.51 114 ARG D O 1
ATOM 8724 N N . TYR D 1 115 ? 26.722 -62.671 -57.639 1.00 17.28 115 TYR D N 1
ATOM 8725 C CA . TYR D 1 115 ? 27.310 -63.901 -57.054 1.00 18.23 115 TYR D CA 1
ATOM 8726 C C . TYR D 1 115 ? 28.727 -63.601 -56.582 1.00 17.52 115 TYR D C 1
ATOM 8727 O O . TYR D 1 115 ? 29.368 -62.655 -57.086 1.00 17.44 115 TYR D O 1
ATOM 8736 N N . ILE D 1 116 ? 29.218 -64.428 -55.665 1.00 16.79 116 ILE D N 1
ATOM 8737 C CA . ILE D 1 116 ? 30.663 -64.475 -55.323 1.00 17.08 116 ILE D CA 1
ATOM 8738 C C . ILE D 1 116 ? 31.233 -65.753 -55.932 1.00 16.73 116 ILE D C 1
ATOM 8739 O O . ILE D 1 116 ? 30.651 -66.847 -55.707 1.00 16.92 116 ILE D O 1
ATOM 8744 N N . LEU D 1 117 ? 32.280 -65.585 -56.743 1.00 15.88 117 LEU D N 1
ATOM 8745 C CA . LEU D 1 117 ? 32.954 -66.676 -57.485 1.00 16.40 117 LEU D CA 1
ATOM 8746 C C . LEU D 1 117 ? 34.353 -66.880 -56.911 1.00 16.44 117 LEU D C 1
ATOM 8747 O O . LEU D 1 117 ? 35.002 -65.892 -56.519 1.00 17.23 117 LEU D O 1
ATOM 8752 N N . TYR D 1 118 ? 34.797 -68.132 -56.922 1.00 17.02 118 TYR D N 1
ATOM 8753 C CA . TYR D 1 118 ? 36.111 -68.582 -56.418 1.00 16.51 118 TYR D CA 1
ATOM 8754 C C . TYR D 1 118 ? 36.991 -68.945 -57.614 1.00 17.17 118 TYR D C 1
ATOM 8755 O O . TYR D 1 118 ? 36.597 -69.830 -58.397 1.00 17.89 118 TYR D O 1
ATOM 8764 N N . TYR D 1 119 ? 38.116 -68.242 -57.763 1.00 16.91 119 TYR D N 1
ATOM 8765 C CA . TYR D 1 119 ? 39.181 -68.525 -58.758 1.00 17.45 119 TYR D CA 1
ATOM 8766 C C . TYR D 1 119 ? 40.494 -68.748 -58.006 1.00 17.87 119 TYR D C 1
ATOM 8767 O O . TYR D 1 119 ? 40.662 -68.177 -56.903 1.00 17.83 119 TYR D O 1
ATOM 8776 N N . LYS D 1 120 ? 41.400 -69.534 -58.590 1.00 18.09 120 LYS D N 1
ATOM 8777 C CA . LYS D 1 120 ? 42.749 -69.776 -58.021 1.00 19.31 120 LYS D CA 1
ATOM 8778 C C . LYS D 1 120 ? 43.818 -69.439 -59.058 1.00 19.32 120 LYS D C 1
ATOM 8779 O O . LYS D 1 120 ? 43.539 -69.525 -60.272 1.00 19.32 120 LYS D O 1
ATOM 8785 N N . SER D 1 121 ? 45.002 -69.078 -58.572 1.00 20.01 121 SER D N 1
ATOM 8786 C CA . SER D 1 121 ? 46.183 -68.730 -59.397 1.00 20.06 121 SER D CA 1
ATOM 8787 C C . SER D 1 121 ? 47.465 -69.135 -58.671 1.00 20.24 121 SER D C 1
ATOM 8788 O O . SER D 1 121 ? 47.501 -69.066 -57.421 1.00 19.63 121 SER D O 1
ATOM 8791 N N . LYS D 1 122 ? 48.485 -69.518 -59.439 1.00 21.76 122 LYS D N 1
ATOM 8792 C CA . LYS D 1 122 ? 49.857 -69.743 -58.922 1.00 23.66 122 LYS D CA 1
ATOM 8793 C C . LYS D 1 122 ? 50.690 -68.464 -59.068 1.00 22.41 122 LYS D C 1
ATOM 8794 O O . LYS D 1 122 ? 51.706 -68.371 -58.366 1.00 24.35 122 LYS D O 1
ATOM 8800 N N . ASN D 1 123 ? 50.290 -67.514 -59.925 1.00 21.26 123 ASN D N 1
ATOM 8801 C CA . ASN D 1 123 ? 51.203 -66.425 -60.377 1.00 21.54 123 ASN D CA 1
ATOM 8802 C C . ASN D 1 123 ? 50.531 -65.044 -60.442 1.00 20.43 123 ASN D C 1
ATOM 8803 O O . ASN D 1 123 ? 51.226 -64.103 -60.884 1.00 21.69 123 ASN D O 1
ATOM 8808 N N . LEU D 1 124 ? 49.254 -64.924 -60.055 1.00 19.51 124 LEU D N 1
ATOM 8809 C CA . LEU D 1 124 ? 48.447 -63.666 -60.017 1.00 18.95 124 LEU D CA 1
ATOM 8810 C C . LEU D 1 124 ? 48.041 -63.194 -61.422 1.00 19.11 124 LEU D C 1
ATOM 8811 O O . LEU D 1 124 ? 47.104 -62.382 -61.492 1.00 19.71 124 LEU D O 1
ATOM 8816 N N . TRP D 1 125 ? 48.701 -63.655 -62.493 1.00 20.07 125 TRP D N 1
ATOM 8817 C CA . TRP D 1 125 ? 48.332 -63.331 -63.901 1.00 20.34 125 TRP D CA 1
ATOM 8818 C C . TRP D 1 125 ? 47.184 -64.223 -64.374 1.00 20.30 125 TRP D C 1
ATOM 8819 O O . TRP D 1 125 ? 46.213 -63.696 -64.965 1.00 19.87 125 TRP D O 1
ATOM 8830 N N . ASP D 1 126 ? 47.332 -65.532 -64.161 1.00 20.69 126 ASP D N 1
ATOM 8831 C CA . ASP D 1 126 ? 46.503 -66.593 -64.785 1.00 21.47 126 ASP D CA 1
ATOM 8832 C C . ASP D 1 126 ? 45.617 -67.217 -63.709 1.00 20.32 126 ASP D C 1
ATOM 8833 O O . ASP D 1 126 ? 46.157 -67.683 -62.690 1.00 21.03 126 ASP D O 1
ATOM 8838 N N . TRP D 1 127 ? 44.305 -67.221 -63.946 1.00 19.77 127 TRP D N 1
ATOM 8839 C CA . TRP D 1 127 ? 43.283 -67.657 -62.965 1.00 19.03 127 TRP D CA 1
ATOM 8840 C C . TRP D 1 127 ? 42.484 -68.814 -63.547 1.00 19.91 127 TRP D C 1
ATOM 8841 O O . TRP D 1 127 ? 42.170 -68.780 -64.755 1.00 21.05 127 TRP D O 1
ATOM 8852 N N . GLU D 1 128 ? 42.204 -69.803 -62.703 1.00 20.72 128 GLU D N 1
ATOM 8853 C CA . GLU D 1 128 ? 41.332 -70.957 -63.020 1.00 23.06 128 GLU D CA 1
ATOM 8854 C C . GLU D 1 128 ? 40.077 -70.845 -62.155 1.00 20.97 128 GLU D C 1
ATOM 8855 O O . GLU D 1 128 ? 40.213 -70.661 -60.928 1.00 20.14 128 GLU D O 1
ATOM 8861 N N . PHE D 1 129 ? 38.908 -70.944 -62.782 1.00 21.10 129 PHE D N 1
ATOM 8862 C CA . PHE D 1 129 ? 37.592 -70.965 -62.099 1.00 20.62 129 PHE D CA 1
ATOM 8863 C C . PHE D 1 129 ? 37.496 -72.235 -61.251 1.00 19.75 129 PHE D C 1
ATOM 8864 O O . PHE D 1 129 ? 37.845 -73.323 -61.749 1.00 21.35 129 PHE D O 1
ATOM 8872 N N . VAL D 1 130 ? 37.054 -72.100 -60.002 1.00 18.91 130 VAL D N 1
ATOM 8873 C CA . VAL D 1 130 ? 36.790 -73.262 -59.106 1.00 20.10 130 VAL D CA 1
ATOM 8874 C C . VAL D 1 130 ? 35.275 -73.459 -59.014 1.00 19.53 130 VAL D C 1
ATOM 8875 O O . VAL D 1 130 ? 34.794 -74.520 -59.437 1.00 21.31 130 VAL D O 1
ATOM 8879 N N . CYS D 1 131 ? 34.542 -72.483 -58.480 1.00 18.95 131 CYS D N 1
ATOM 8880 C CA . CYS D 1 131 ? 33.080 -72.631 -58.276 1.00 20.26 131 CYS D CA 1
ATOM 8881 C C . CYS D 1 131 ? 32.421 -71.291 -57.960 1.00 20.26 131 CYS D C 1
ATOM 8882 O O . CYS D 1 131 ? 33.128 -70.330 -57.584 1.00 19.12 131 CYS D O 1
ATOM 8885 N N . LYS D 1 132 ? 31.102 -71.258 -58.133 1.00 20.34 132 LYS D N 1
ATOM 8886 C CA . LYS D 1 132 ? 30.217 -70.215 -57.572 1.00 19.91 132 LYS D CA 1
ATOM 8887 C C . LYS D 1 132 ? 29.910 -70.599 -56.124 1.00 20.26 132 LYS D C 1
ATOM 8888 O O . LYS D 1 132 ? 29.470 -71.742 -55.899 1.00 21.43 132 LYS D O 1
ATOM 8894 N N . LEU D 1 133 ? 30.146 -69.688 -55.179 1.00 20.23 133 LEU D N 1
ATOM 8895 C CA . LEU D 1 133 ? 29.763 -69.892 -53.759 1.00 21.55 133 LEU D CA 1
ATOM 8896 C C . LEU D 1 133 ? 28.237 -69.913 -53.653 1.00 21.92 133 LEU D C 1
ATOM 8897 O O . LEU D 1 133 ? 27.573 -69.131 -54.366 1.00 21.64 133 LEU D O 1
ATOM 8902 N N . GLU D 1 134 ? 27.710 -70.806 -52.814 1.00 22.56 134 GLU D N 1
ATOM 8903 C CA . GLU D 1 134 ? 26.270 -70.862 -52.459 1.00 25.28 134 GLU D CA 1
ATOM 8904 C C . GLU D 1 134 ? 26.097 -70.158 -51.112 1.00 24.33 134 GLU D C 1
ATOM 8905 O O . GLU D 1 134 ? 26.277 -70.802 -50.070 1.00 26.66 134 GLU D O 1
ATOM 8911 N N . LEU D 1 135 ? 25.806 -68.858 -51.148 1.00 22.63 135 LEU D N 1
ATOM 8912 C CA . LEU D 1 135 ? 25.648 -68.024 -49.931 1.00 21.78 135 LEU D CA 1
ATOM 8913 C C . LEU D 1 135 ? 24.156 -67.736 -49.719 1.00 21.61 135 LEU D C 1
ATOM 8914 O O . LEU D 1 135 ? 23.317 -68.499 -50.255 1.00 22.15 135 LEU D O 1
ATOM 8919 N N . SER D 1 136 ? 23.834 -66.713 -48.929 1.00 21.12 136 SER D N 1
ATOM 8920 C CA . SER D 1 136 ? 22.491 -66.494 -48.335 1.00 21.88 136 SER D CA 1
ATOM 8921 C C . SER D 1 136 ? 21.479 -66.033 -49.391 1.00 20.86 136 SER D C 1
ATOM 8922 O O . SER D 1 136 ? 20.282 -66.147 -49.125 1.00 22.10 136 SER D O 1
ATOM 8925 N N . SER D 1 137 ? 21.929 -65.529 -50.543 1.00 21.20 137 SER D N 1
ATOM 8926 C CA . SER D 1 137 ? 21.033 -65.052 -51.629 1.00 21.26 137 SER D CA 1
ATOM 8927 C C . SER D 1 137 ? 21.776 -65.023 -52.965 1.00 20.44 137 SER D C 1
ATOM 8928 O O . SER D 1 137 ? 22.976 -65.327 -52.985 1.00 20.95 137 SER D O 1
ATOM 8931 N N . ASN D 1 138 ? 21.076 -64.632 -54.031 1.00 20.72 138 ASN D N 1
ATOM 8932 C CA . ASN D 1 138 ? 21.677 -64.412 -55.372 1.00 21.26 138 ASN D CA 1
ATOM 8933 C C . ASN D 1 138 ? 21.887 -62.906 -55.587 1.00 18.91 138 ASN D C 1
ATOM 8934 O O . ASN D 1 138 ? 21.902 -62.479 -56.750 1.00 17.94 138 ASN D O 1
ATOM 8939 N N . LYS D 1 139 ? 22.069 -62.142 -54.502 1.00 18.30 139 LYS D N 1
ATOM 8940 C CA . LYS D 1 139 ? 22.536 -60.728 -54.534 1.00 18.66 139 LYS D CA 1
ATOM 8941 C C . LYS D 1 139 ? 23.597 -60.531 -53.447 1.00 17.57 139 LYS D C 1
ATOM 8942 O O . LYS D 1 139 ? 23.330 -59.815 -52.466 1.00 18.79 139 LYS D O 1
ATOM 8948 N N . VAL D 1 140 ? 24.768 -61.144 -53.631 1.00 17.09 140 VAL D N 1
ATOM 8949 C CA . VAL D 1 140 ? 25.884 -61.131 -52.639 1.00 17.08 140 VAL D CA 1
ATOM 8950 C C . VAL D 1 140 ? 27.145 -60.565 -53.303 1.00 16.92 140 VAL D C 1
ATOM 8951 O O . VAL D 1 140 ? 27.457 -60.971 -54.440 1.00 17.32 140 VAL D O 1
ATOM 8955 N N . ILE D 1 141 ? 27.828 -59.635 -52.625 1.00 17.38 141 ILE D N 1
ATOM 8956 C CA . ILE D 1 141 ? 29.060 -58.971 -53.147 1.00 17.51 141 ILE D CA 1
ATOM 8957 C C . ILE D 1 141 ? 30.043 -58.687 -52.007 1.00 15.69 141 ILE D C 1
ATOM 8958 O O . ILE D 1 141 ? 29.649 -58.767 -50.815 1.00 16.18 141 ILE D O 1
ATOM 8963 N N . ASP D 1 142 ? 31.269 -58.326 -52.392 1.00 15.75 142 ASP D N 1
ATOM 8964 C CA . ASP D 1 142 ? 32.289 -57.665 -51.537 1.00 15.99 142 ASP D CA 1
ATOM 8965 C C . ASP D 1 142 ? 32.797 -58.644 -50.474 1.00 16.15 142 ASP D C 1
ATOM 8966 O O . ASP D 1 142 ? 32.776 -58.295 -49.281 1.00 17.54 142 ASP D O 1
ATOM 8971 N N . ALA D 1 143 ? 33.282 -59.813 -50.888 1.00 16.43 143 ALA D N 1
ATOM 8972 C CA . ALA D 1 143 ? 33.866 -60.815 -49.968 1.00 17.11 143 ALA D CA 1
ATOM 8973 C C . ALA D 1 143 ? 35.119 -60.238 -49.300 1.00 16.82 143 ALA D C 1
ATOM 8974 O O . ALA D 1 143 ? 35.896 -59.517 -49.960 1.00 16.85 143 ALA D O 1
ATOM 8976 N N . CYS D 1 144 ? 35.305 -60.537 -48.017 1.00 17.07 144 CYS D N 1
ATOM 8977 C CA . CYS D 1 144 ? 36.630 -60.489 -47.352 1.00 17.38 144 CYS D CA 1
ATOM 8978 C C . CYS D 1 144 ? 36.781 -61.763 -46.527 1.00 17.33 144 CYS D C 1
ATOM 8979 O O . CYS D 1 144 ? 35.751 -62.318 -46.102 1.00 17.03 144 CYS D O 1
ATOM 8982 N N . VAL D 1 145 ? 38.015 -62.233 -46.373 1.00 17.47 145 VAL D N 1
ATOM 8983 C CA . VAL D 1 145 ? 38.318 -63.523 -45.695 1.00 18.07 145 VAL D CA 1
ATOM 8984 C C . VAL D 1 145 ? 39.365 -63.261 -44.614 1.00 18.45 145 VAL D C 1
ATOM 8985 O O . VAL D 1 145 ? 40.231 -62.384 -44.798 1.00 19.33 145 VAL D O 1
ATOM 8989 N N . PHE D 1 146 ? 39.251 -63.976 -43.501 1.00 18.64 146 PHE D N 1
ATOM 8990 C CA . PHE D 1 146 ? 40.262 -63.982 -42.419 1.00 18.99 146 PHE D CA 1
ATOM 8991 C C . PHE D 1 146 ? 40.330 -65.389 -41.836 1.00 19.54 146 PHE D C 1
ATOM 8992 O O . PHE D 1 146 ? 39.264 -65.974 -41.555 1.00 20.71 146 PHE D O 1
ATOM 9000 N N . GLN D 1 147 ? 41.544 -65.919 -41.690 1.00 19.90 147 GLN D N 1
ATOM 9001 C CA . GLN D 1 147 ? 41.752 -67.258 -41.093 1.00 20.72 147 GLN D CA 1
ATOM 9002 C C . GLN D 1 147 ? 41.733 -67.119 -39.571 1.00 21.23 147 GLN D C 1
ATOM 9003 O O . GLN D 1 147 ? 42.539 -66.331 -39.020 1.00 23.20 147 GLN D O 1
ATOM 9009 N N . MET D 1 148 ? 40.842 -67.871 -38.928 1.00 21.35 148 MET D N 1
ATOM 9010 C CA . MET D 1 148 ? 40.641 -67.853 -37.459 1.00 22.23 148 MET D CA 1
ATOM 9011 C C . MET D 1 148 ? 41.700 -68.737 -36.807 1.00 22.49 148 MET D C 1
ATOM 9012 O O . MET D 1 148 ? 42.337 -69.545 -37.483 1.00 23.15 148 MET D O 1
ATOM 9017 N N . PRO D 1 149 ? 41.958 -68.570 -35.489 1.00 23.00 149 PRO D N 1
ATOM 9018 C CA . PRO D 1 149 ? 43.001 -69.334 -34.798 1.00 23.92 149 PRO D CA 1
ATOM 9019 C C . PRO D 1 149 ? 42.905 -70.861 -34.938 1.00 24.17 149 PRO D C 1
ATOM 9020 O O . PRO D 1 149 ? 43.940 -71.495 -34.940 1.00 26.68 149 PRO D O 1
ATOM 9024 N N . ASP D 1 150 ? 41.695 -71.412 -35.075 1.00 24.46 150 ASP D N 1
ATOM 9025 C CA . ASP D 1 150 ? 41.471 -72.882 -35.166 1.00 25.12 150 ASP D CA 1
ATOM 9026 C C . ASP D 1 150 ? 41.725 -73.376 -36.599 1.00 24.87 150 ASP D C 1
ATOM 9027 O O . ASP D 1 150 ? 41.588 -74.593 -36.825 1.00 25.67 150 ASP D O 1
ATOM 9032 N N . GLY D 1 151 ? 42.072 -72.475 -37.527 1.00 24.09 151 GLY D N 1
ATOM 9033 C CA . GLY D 1 151 ? 42.432 -72.814 -38.919 1.00 23.65 151 GLY D CA 1
ATOM 9034 C C . GLY D 1 151 ? 41.262 -72.663 -39.878 1.00 22.30 151 GLY D C 1
ATOM 9035 O O . GLY D 1 151 ? 41.499 -72.668 -41.099 1.00 22.92 151 GLY D O 1
ATOM 9036 N N . THR D 1 152 ? 40.037 -72.549 -39.362 1.00 22.89 152 THR D N 1
ATOM 9037 C CA . THR D 1 152 ? 38.821 -72.248 -40.159 1.00 23.12 152 THR D CA 1
ATOM 9038 C C . THR D 1 152 ? 39.009 -70.879 -40.824 1.00 20.55 152 THR D C 1
ATOM 9039 O O . THR D 1 152 ? 39.661 -70.005 -40.224 1.00 22.13 152 THR D O 1
ATOM 9043 N N . PHE D 1 153 ? 38.478 -70.711 -42.032 1.00 20.00 153 PHE D N 1
ATOM 9044 C CA . PHE D 1 153 ? 38.394 -69.403 -42.721 1.00 19.49 153 PHE D CA 1
ATOM 9045 C C . PHE D 1 153 ? 37.002 -68.830 -42.475 1.00 19.06 153 PHE D C 1
ATOM 9046 O O . PHE D 1 153 ? 36.010 -69.578 -42.560 1.00 19.86 153 PHE D O 1
ATOM 9054 N N . ARG D 1 154 ? 36.939 -67.542 -42.155 1.00 18.65 154 ARG D N 1
ATOM 9055 C CA . ARG D 1 154 ? 35.657 -66.811 -42.044 1.00 18.82 154 ARG D CA 1
ATOM 9056 C C . ARG D 1 154 ? 35.584 -65.814 -43.198 1.00 17.94 154 ARG D C 1
ATOM 9057 O O . ARG D 1 154 ? 36.610 -65.191 -43.513 1.00 17.38 154 ARG D O 1
ATOM 9065 N N . MET D 1 155 ? 34.414 -65.717 -43.823 1.00 17.64 155 MET D N 1
ATOM 9066 C CA . MET D 1 155 ? 34.133 -64.751 -44.909 1.00 17.34 155 MET D CA 1
ATOM 9067 C C . MET D 1 155 ? 33.032 -63.802 -44.440 1.00 17.32 155 MET D C 1
ATOM 9068 O O . MET D 1 155 ? 32.074 -64.260 -43.791 1.00 18.05 155 MET D O 1
ATOM 9073 N N . TRP D 1 156 ? 33.179 -62.524 -44.767 1.00 16.92 156 TRP D N 1
ATOM 9074 C CA . TRP D 1 156 ? 32.096 -61.525 -44.647 1.00 16.93 156 TRP D CA 1
ATOM 9075 C C . TRP D 1 156 ? 31.766 -61.018 -46.046 1.00 16.98 156 TRP D C 1
ATOM 9076 O O . TRP D 1 156 ? 32.666 -60.979 -46.908 1.00 17.22 156 TRP D O 1
ATOM 9087 N N . TYR D 1 157 ? 30.504 -60.682 -46.260 1.00 16.76 157 TYR D N 1
ATOM 9088 C CA . TYR D 1 157 ? 29.994 -60.198 -47.560 1.00 16.83 157 TYR D CA 1
ATOM 9089 C C . TYR D 1 157 ? 28.715 -59.408 -47.304 1.00 17.11 157 TYR D C 1
ATOM 9090 O O . TYR D 1 157 ? 28.123 -59.513 -46.212 1.00 17.25 157 TYR D O 1
ATOM 9099 N N . LYS D 1 158 ? 28.315 -58.636 -48.305 1.00 16.51 158 LYS D N 1
ATOM 9100 C CA . LYS D 1 158 ? 27.075 -57.831 -48.295 1.00 16.57 158 LYS D CA 1
ATOM 9101 C C . LYS D 1 158 ? 25.967 -58.658 -48.948 1.00 16.42 158 LYS D C 1
ATOM 9102 O O . LYS D 1 158 ? 26.174 -59.115 -50.090 1.00 16.92 158 LYS D O 1
ATOM 9108 N N . ASP D 1 159 ? 24.844 -58.842 -48.251 1.00 16.88 159 ASP D N 1
ATOM 9109 C CA . ASP D 1 159 ? 23.641 -59.511 -48.807 1.00 17.96 159 ASP D CA 1
ATOM 9110 C C . ASP D 1 159 ? 22.600 -58.439 -49.141 1.00 17.58 159 ASP D C 1
ATOM 9111 O O . ASP D 1 159 ? 21.881 -58.011 -48.229 1.00 18.44 159 ASP D O 1
ATOM 9116 N N . GLU D 1 160 ? 22.507 -58.049 -50.413 1.00 17.10 160 GLU D N 1
ATOM 9117 C CA . GLU D 1 160 ? 21.556 -57.001 -50.871 1.00 18.15 160 GLU D CA 1
ATOM 9118 C C . GLU D 1 160 ? 20.113 -57.523 -50.818 1.00 19.02 160 GLU D C 1
ATOM 9119 O O . GLU D 1 160 ? 19.200 -56.684 -50.834 1.00 20.90 160 GLU D O 1
ATOM 9125 N N . ALA D 1 161 ? 19.904 -58.843 -50.761 1.00 20.07 161 ALA D N 1
ATOM 9126 C CA . ALA D 1 161 ? 18.556 -59.454 -50.661 1.00 22.07 161 ALA D CA 1
ATOM 9127 C C . ALA D 1 161 ? 18.031 -59.336 -49.223 1.00 22.55 161 ALA D C 1
ATOM 9128 O O . ALA D 1 161 ? 16.807 -59.478 -49.037 1.00 25.94 161 ALA D O 1
ATOM 9130 N N . ASP D 1 162 ? 18.912 -59.082 -48.249 1.00 21.31 162 ASP D N 1
ATOM 9131 C CA . ASP D 1 162 ? 18.531 -58.847 -46.830 1.00 21.40 162 ASP D CA 1
ATOM 9132 C C . ASP D 1 162 ? 19.108 -57.505 -46.367 1.00 20.49 162 ASP D C 1
ATOM 9133 O O . ASP D 1 162 ? 20.067 -57.505 -45.569 1.00 19.76 162 ASP D O 1
ATOM 9138 N N . HIS D 1 163 ? 18.540 -56.411 -46.881 1.00 20.83 163 HIS D N 1
ATOM 9139 C CA . HIS D 1 163 ? 18.718 -55.018 -46.391 1.00 21.55 163 HIS D CA 1
ATOM 9140 C C . HIS D 1 163 ? 20.169 -54.541 -46.534 1.00 19.91 163 HIS D C 1
ATOM 9141 O O . HIS D 1 163 ? 20.518 -53.557 -45.860 1.00 19.79 163 HIS D O 1
ATOM 9148 N N . SER D 1 164 ? 20.973 -55.177 -47.393 1.00 19.12 164 SER D N 1
ATOM 9149 C CA . SER D 1 164 ? 22.407 -54.846 -47.600 1.00 19.27 164 SER D CA 1
ATOM 9150 C C . SER D 1 164 ? 23.158 -54.967 -46.264 1.00 18.50 164 SER D C 1
ATOM 9151 O O . SER D 1 164 ? 24.065 -54.161 -45.990 1.00 18.11 164 SER D O 1
ATOM 9154 N N . TYR D 1 165 ? 22.786 -55.957 -45.453 1.00 18.39 165 TYR D N 1
ATOM 9155 C CA . TYR D 1 165 ? 23.473 -56.299 -44.183 1.00 18.83 165 TYR D CA 1
ATOM 9156 C C . TYR D 1 165 ? 24.731 -57.116 -44.492 1.00 18.03 165 TYR D C 1
ATOM 9157 O O . TYR D 1 165 ? 24.751 -57.879 -45.489 1.00 18.11 165 TYR D O 1
ATOM 9166 N N . ILE D 1 166 ? 25.755 -56.954 -43.653 1.00 17.30 166 ILE D N 1
ATOM 9167 C CA . ILE D 1 166 ? 26.977 -57.801 -43.670 1.00 16.77 166 ILE D CA 1
ATOM 9168 C C . ILE D 1 166 ? 26.607 -59.155 -43.064 1.00 17.49 166 ILE D C 1
ATOM 9169 O O . ILE D 1 166 ? 26.122 -59.188 -41.912 1.00 17.45 166 ILE D O 1
ATOM 9174 N N . TYR D 1 167 ? 26.830 -60.220 -43.834 1.00 17.43 167 TYR D N 1
ATOM 9175 C CA . TYR D 1 167 ? 26.666 -61.637 -43.430 1.00 17.72 167 TYR D CA 1
ATOM 9176 C C . TYR D 1 167 ? 28.051 -62.244 -43.201 1.00 18.26 167 TYR D C 1
ATOM 9177 O O . TYR D 1 167 ? 29.041 -61.694 -43.722 1.00 17.69 167 TYR D O 1
ATOM 9186 N N . ALA D 1 168 ? 28.106 -63.354 -42.459 1.00 18.85 168 ALA D N 1
ATOM 9187 C CA . ALA D 1 168 ? 29.322 -64.170 -42.253 1.00 18.93 168 ALA D CA 1
ATOM 9188 C C . ALA D 1 168 ? 29.072 -65.585 -42.770 1.00 18.61 168 ALA D C 1
ATOM 9189 O O . ALA D 1 168 ? 27.915 -66.059 -42.718 1.00 18.90 168 ALA D O 1
ATOM 9191 N N . ALA D 1 169 ? 30.136 -66.218 -43.257 1.00 18.04 169 ALA D N 1
ATOM 9192 C CA . ALA D 1 169 ? 30.175 -67.640 -43.658 1.00 18.05 169 ALA D CA 1
ATOM 9193 C C . ALA D 1 169 ? 31.521 -68.206 -43.214 1.00 17.90 169 ALA D C 1
ATOM 9194 O O . ALA D 1 169 ? 32.416 -67.413 -42.874 1.00 18.21 169 ALA D O 1
ATOM 9196 N N . GLU D 1 170 ? 31.668 -69.526 -43.190 1.00 19.55 170 GLU D N 1
ATOM 9197 C CA . GLU D 1 170 ? 32.951 -70.140 -42.770 1.00 20.33 170 GLU D CA 1
ATOM 9198 C C . GLU D 1 170 ? 33.230 -71.367 -43.630 1.00 19.46 170 GLU D C 1
ATOM 9199 O O . GLU D 1 170 ? 32.283 -71.924 -44.211 1.00 21.51 170 GLU D O 1
ATOM 9205 N N . SER D 1 171 ? 34.503 -71.740 -43.717 1.00 19.83 171 SER D N 1
ATOM 9206 C CA . SER D 1 171 ? 34.981 -72.841 -44.583 1.00 20.02 171 SER D CA 1
ATOM 9207 C C . SER D 1 171 ? 36.185 -73.524 -43.936 1.00 20.08 171 SER D C 1
ATOM 9208 O O . SER D 1 171 ? 37.025 -72.819 -43.346 1.00 20.69 171 SER D O 1
ATOM 9211 N N . ASN D 1 172 ? 36.258 -74.848 -44.066 1.00 20.72 172 ASN D N 1
ATOM 9212 C CA . ASN D 1 172 ? 37.437 -75.654 -43.669 1.00 21.29 172 ASN D CA 1
ATOM 9213 C C . ASN D 1 172 ? 38.334 -75.902 -44.890 1.00 20.76 172 ASN D C 1
ATOM 9214 O O . ASN D 1 172 ? 39.431 -76.441 -44.686 1.00 24.13 172 ASN D O 1
ATOM 9219 N N . ASN D 1 173 ? 37.913 -75.528 -46.106 1.00 19.27 173 ASN D N 1
ATOM 9220 C CA . ASN D 1 173 ? 38.630 -75.957 -47.340 1.00 18.63 173 ASN D CA 1
ATOM 9221 C C . ASN D 1 173 ? 38.727 -74.846 -48.397 1.00 18.67 173 ASN D C 1
ATOM 9222 O O . ASN D 1 173 ? 39.230 -75.156 -49.488 1.00 18.78 173 ASN D O 1
ATOM 9227 N N . LEU D 1 174 ? 38.256 -73.627 -48.100 1.00 19.49 174 LEU D N 1
ATOM 9228 C CA . LEU D 1 174 ? 38.295 -72.418 -48.975 1.00 20.31 174 LEU D CA 1
ATOM 9229 C C . LEU D 1 174 ? 37.340 -72.536 -50.175 1.00 21.06 174 LEU D C 1
ATOM 9230 O O . LEU D 1 174 ? 37.203 -71.531 -50.896 1.00 21.17 174 LEU D O 1
ATOM 9235 N N . LYS D 1 175 ? 36.683 -73.682 -50.372 1.00 20.91 175 LYS D N 1
ATOM 9236 C CA . LYS D 1 175 ? 35.798 -73.942 -51.539 1.00 21.83 175 LYS D CA 1
ATOM 9237 C C . LYS D 1 175 ? 34.331 -73.945 -51.097 1.00 22.31 175 LYS D C 1
ATOM 9238 O O . LYS D 1 175 ? 33.515 -73.281 -51.760 1.00 22.40 175 LYS D O 1
ATOM 9244 N N . ASP D 1 176 ? 34.016 -74.701 -50.041 1.00 22.35 176 ASP D N 1
ATOM 9245 C CA . ASP D 1 176 ? 32.637 -74.918 -49.528 1.00 22.29 176 ASP D CA 1
ATOM 9246 C C . ASP D 1 176 ? 32.422 -73.994 -48.331 1.00 21.79 176 ASP D C 1
ATOM 9247 O O . ASP D 1 176 ? 33.222 -74.062 -47.387 1.00 21.31 176 ASP D O 1
ATOM 9252 N N . TRP D 1 177 ? 31.388 -73.154 -48.385 1.00 22.75 177 TRP D N 1
ATOM 9253 C CA . TRP D 1 177 ? 31.130 -72.108 -47.364 1.00 23.58 177 TRP D CA 1
ATOM 9254 C C . TRP D 1 177 ? 29.773 -72.351 -46.699 1.00 24.73 177 TRP D C 1
ATOM 9255 O O . TRP D 1 177 ? 28.758 -72.453 -47.416 1.00 28.94 177 TRP D O 1
ATOM 9266 N N . LYS D 1 178 ? 29.789 -72.483 -45.374 1.00 24.56 178 LYS D N 1
ATOM 9267 C CA . LYS D 1 178 ? 28.585 -72.612 -44.516 1.00 26.60 178 LYS D CA 1
ATOM 9268 C C . LYS D 1 178 ? 28.154 -71.202 -44.107 1.00 24.32 178 LYS D C 1
ATOM 9269 O O . LYS D 1 178 ? 28.991 -70.467 -43.555 1.00 23.43 178 LYS D O 1
ATOM 9275 N N . ILE D 1 179 ? 26.900 -70.844 -44.377 1.00 23.70 179 ILE D N 1
ATOM 9276 C CA . ILE D 1 179 ? 26.326 -69.522 -43.993 1.00 22.20 179 ILE D CA 1
ATOM 9277 C C . ILE D 1 179 ? 26.156 -69.512 -42.471 1.00 22.12 179 ILE D C 1
ATOM 9278 O O . ILE D 1 179 ? 25.521 -70.439 -41.939 1.00 23.49 179 ILE D O 1
ATOM 9283 N N . LEU D 1 180 ? 26.727 -68.512 -41.800 1.00 21.84 180 LEU D N 1
ATOM 9284 C CA . LEU D 1 180 ? 26.558 -68.293 -40.340 1.00 23.09 180 LEU D CA 1
ATOM 9285 C C . LEU D 1 180 ? 25.342 -67.388 -40.117 1.00 23.86 180 LEU D C 1
ATOM 9286 O O . LEU D 1 180 ? 24.641 -67.585 -39.115 1.00 27.09 180 LEU D O 1
ATOM 9291 N N . GLY D 1 181 ? 25.100 -66.454 -41.039 1.00 22.91 181 GLY D N 1
ATOM 9292 C CA . GLY D 1 181 ? 23.928 -65.560 -41.025 1.00 21.75 181 GLY D CA 1
ATOM 9293 C C . GLY D 1 181 ? 24.346 -64.102 -40.888 1.00 20.65 181 GLY D C 1
ATOM 9294 O O . GLY D 1 181 ? 25.522 -63.770 -41.017 1.00 21.27 181 GLY D O 1
ATOM 9295 N N . PRO D 1 182 ? 23.389 -63.190 -40.622 1.00 21.66 182 PRO D N 1
ATOM 9296 C CA . PRO D 1 182 ? 23.699 -61.769 -40.487 1.00 21.36 182 PRO D CA 1
ATOM 9297 C C . PRO D 1 182 ? 24.726 -61.528 -39.370 1.00 20.39 182 PRO D C 1
ATOM 9298 O O . PRO D 1 182 ? 24.534 -62.043 -38.285 1.00 22.68 182 PRO D O 1
ATOM 9302 N N . ALA D 1 183 ? 25.780 -60.765 -39.666 1.00 19.17 183 ALA D N 1
ATOM 9303 C CA . ALA D 1 183 ? 26.841 -60.370 -38.708 1.00 19.82 183 ALA D CA 1
ATOM 9304 C C . ALA D 1 183 ? 26.536 -58.976 -38.146 1.00 19.53 183 ALA D C 1
ATOM 9305 O O . ALA D 1 183 ? 26.748 -58.771 -36.936 1.00 20.62 183 ALA D O 1
ATOM 9307 N N . LEU D 1 184 ? 26.073 -58.055 -38.997 1.00 19.96 184 LEU D N 1
ATOM 9308 C CA . LEU D 1 184 ? 25.737 -56.656 -38.618 1.00 19.79 184 LEU D CA 1
ATOM 9309 C C . LEU D 1 184 ? 24.378 -56.299 -39.221 1.00 19.52 184 LEU D C 1
ATOM 9310 O O . LEU D 1 184 ? 24.251 -56.398 -40.452 1.00 20.57 184 LEU D O 1
ATOM 9315 N N . THR D 1 185 ? 23.414 -55.889 -38.392 1.00 19.75 185 THR D N 1
ATOM 9316 C CA . THR D 1 185 ? 22.025 -55.566 -38.821 1.00 20.19 185 THR D CA 1
ATOM 9317 C C . THR D 1 185 ? 21.677 -54.119 -38.446 1.00 20.71 185 THR D C 1
ATOM 9318 O O . THR D 1 185 ? 20.473 -53.785 -38.422 1.00 22.71 185 THR D O 1
ATOM 9322 N N . ASP D 1 186 ? 22.690 -53.285 -38.207 1.00 21.00 186 ASP D N 1
ATOM 9323 C CA . ASP D 1 186 ? 22.525 -51.892 -37.710 1.00 21.66 186 ASP D CA 1
ATOM 9324 C C . ASP D 1 186 ? 22.255 -50.935 -38.878 1.00 21.28 186 ASP D C 1
ATOM 9325 O O . ASP D 1 186 ? 21.467 -49.987 -38.697 1.00 23.06 186 ASP D O 1
ATOM 9330 N N . ARG D 1 187 ? 22.891 -51.151 -40.028 1.00 20.05 187 ARG D N 1
ATOM 9331 C CA . ARG D 1 187 ? 22.776 -50.239 -41.195 1.00 19.88 187 ARG D CA 1
ATOM 9332 C C . ARG D 1 187 ? 23.169 -50.985 -42.461 1.00 19.39 187 ARG D C 1
ATOM 9333 O O . ARG D 1 187 ? 23.987 -51.907 -42.418 1.00 20.55 187 ARG D O 1
ATOM 9341 N N . PRO D 1 188 ? 22.634 -50.581 -43.632 1.00 19.43 188 PRO D N 1
ATOM 9342 C CA . PRO D 1 188 ? 23.131 -51.099 -44.900 1.00 19.24 188 PRO D CA 1
ATOM 9343 C C . PRO D 1 188 ? 24.568 -50.593 -45.070 1.00 18.76 188 PRO D C 1
ATOM 9344 O O . PRO D 1 188 ? 24.841 -49.447 -44.736 1.00 18.89 188 PRO D O 1
ATOM 9348 N N . GLN D 1 189 ? 25.456 -51.454 -45.559 1.00 18.18 189 GLN D N 1
ATOM 9349 C CA . GLN D 1 189 ? 26.870 -51.088 -45.812 1.00 17.45 189 GLN D CA 1
ATOM 9350 C C . GLN D 1 189 ? 27.506 -52.173 -46.675 1.00 17.36 189 GLN D C 1
ATOM 9351 O O . GLN D 1 189 ? 26.893 -53.248 -46.850 1.00 17.33 189 GLN D O 1
ATOM 9357 N N . GLU D 1 190 ? 28.691 -51.900 -47.207 1.00 17.25 190 GLU D N 1
ATOM 9358 C CA . GLU D 1 190 ? 29.381 -52.868 -48.091 1.00 17.65 190 GLU D CA 1
ATOM 9359 C C . GLU D 1 190 ? 30.879 -52.831 -47.787 1.00 16.81 190 GLU D C 1
ATOM 9360 O O . GLU D 1 190 ? 31.265 -52.258 -46.740 1.00 16.51 190 GLU D O 1
ATOM 9366 N N . GLY D 1 191 ? 31.669 -53.508 -48.620 1.00 16.18 191 GLY D N 1
ATOM 9367 C CA . GLY D 1 191 ? 33.139 -53.542 -48.534 1.00 16.82 191 GLY D CA 1
ATOM 9368 C C . GLY D 1 191 ? 33.645 -53.919 -47.145 1.00 16.11 191 GLY D C 1
ATOM 9369 O O . GLY D 1 191 ? 34.562 -53.280 -46.633 1.00 16.06 191 GLY D O 1
ATOM 9370 N N . PRO D 1 192 ? 33.111 -54.979 -46.492 1.00 16.33 192 PRO D N 1
ATOM 9371 C CA . PRO D 1 192 ? 33.625 -55.381 -45.186 1.00 16.98 192 PRO D CA 1
ATOM 9372 C C . PRO D 1 192 ? 35.102 -55.773 -45.321 1.00 16.79 192 PRO D C 1
ATOM 9373 O O . PRO D 1 192 ? 35.488 -56.328 -46.343 1.00 17.69 192 PRO D O 1
ATOM 9377 N N . ASN D 1 193 ? 35.901 -55.454 -44.308 1.00 17.01 193 ASN D N 1
ATOM 9378 C CA . ASN D 1 193 ? 37.344 -55.792 -44.279 1.00 17.15 193 ASN D CA 1
ATOM 9379 C C . ASN D 1 193 ? 37.738 -56.100 -42.836 1.00 16.59 193 ASN D C 1
ATOM 9380 O O . ASN D 1 193 ? 37.700 -55.179 -42.004 1.00 16.33 193 ASN D O 1
ATOM 9385 N N . VAL D 1 194 ? 38.093 -57.354 -42.561 1.00 17.32 194 VAL D N 1
ATOM 9386 C CA . VAL D 1 194 ? 38.404 -57.829 -41.184 1.00 17.23 194 VAL D CA 1
ATOM 9387 C C . VAL D 1 194 ? 39.916 -58.034 -41.056 1.00 17.30 194 VAL D C 1
ATOM 9388 O O . VAL D 1 194 ? 40.532 -58.621 -41.962 1.00 18.37 194 VAL D O 1
ATOM 9392 N N . PHE D 1 195 ? 40.488 -57.560 -39.955 1.00 17.76 195 PHE D N 1
ATOM 9393 C CA . PHE D 1 195 ? 41.921 -57.750 -39.627 1.00 17.92 195 PHE D CA 1
ATOM 9394 C C . PHE D 1 195 ? 42.073 -57.829 -38.110 1.00 18.91 195 PHE D C 1
ATOM 9395 O O . PHE D 1 195 ? 41.149 -57.434 -37.372 1.00 19.33 195 PHE D O 1
ATOM 9403 N N . TRP D 1 196 ? 43.210 -58.367 -37.679 1.00 19.77 196 TRP D N 1
ATOM 9404 C CA . TRP D 1 196 ? 43.617 -58.472 -36.259 1.00 20.40 196 TRP D CA 1
ATOM 9405 C C . TRP D 1 196 ? 44.692 -57.422 -35.990 1.00 20.34 196 TRP D C 1
ATOM 9406 O O . TRP D 1 196 ? 45.679 -57.367 -36.748 1.00 20.95 196 TRP D O 1
ATOM 9417 N N . TRP D 1 197 ? 44.502 -56.619 -34.946 1.00 20.98 197 TRP D N 1
ATOM 9418 C CA . TRP D 1 197 ? 45.443 -55.544 -34.550 1.00 20.83 197 TRP D CA 1
ATOM 9419 C C . TRP D 1 197 ? 45.146 -55.143 -33.107 1.00 21.50 197 TRP D C 1
ATOM 9420 O O . TRP D 1 197 ? 43.968 -55.214 -32.710 1.00 21.28 197 TRP D O 1
ATOM 9431 N N . LYS D 1 198 ? 46.176 -54.773 -32.349 1.00 22.74 198 LYS D N 1
ATOM 9432 C CA . LYS D 1 198 ? 46.024 -54.272 -30.959 1.00 23.64 198 LYS D CA 1
ATOM 9433 C C . LYS D 1 198 ? 45.152 -55.249 -30.157 1.00 24.04 198 LYS D C 1
ATOM 9434 O O . LYS D 1 198 ? 44.249 -54.784 -29.434 1.00 25.51 198 LYS D O 1
ATOM 9440 N N . SER D 1 199 ? 45.401 -56.554 -30.311 1.00 24.79 199 SER D N 1
ATOM 9441 C CA . SER D 1 199 ? 44.826 -57.656 -29.491 1.00 26.97 199 SER D CA 1
ATOM 9442 C C . SER D 1 199 ? 43.308 -57.787 -29.693 1.00 25.75 199 SER D C 1
ATOM 9443 O O . SER D 1 199 ? 42.640 -58.311 -28.779 1.00 27.43 199 SER D O 1
ATOM 9446 N N . LYS D 1 200 ? 42.780 -57.354 -30.842 1.00 23.74 200 LYS D N 1
ATOM 9447 C CA . LYS D 1 200 ? 41.331 -57.426 -31.169 1.00 25.03 200 LYS D CA 1
ATOM 9448 C C . LYS D 1 200 ? 41.142 -57.685 -32.663 1.00 21.63 200 LYS D C 1
ATOM 9449 O O . LYS D 1 200 ? 42.067 -57.389 -33.445 1.00 21.24 200 LYS D O 1
ATOM 9455 N N . TYR D 1 201 ? 39.967 -58.190 -33.036 1.00 20.26 201 TYR D N 1
ATOM 9456 C CA . TYR D 1 201 ? 39.472 -58.189 -34.434 1.00 19.33 201 TYR D CA 1
ATOM 9457 C C . TYR D 1 201 ? 38.842 -56.829 -34.719 1.00 18.83 201 TYR D C 1
ATOM 9458 O O . TYR D 1 201 ? 38.172 -56.261 -33.831 1.00 18.94 201 TYR D O 1
ATOM 9467 N N . TRP D 1 202 ? 39.062 -56.332 -35.932 1.00 18.18 202 TRP D N 1
ATOM 9468 C CA . TRP D 1 202 ? 38.455 -55.082 -36.447 1.00 18.82 202 TRP D CA 1
ATOM 9469 C C . TRP D 1 202 ? 37.721 -55.407 -37.741 1.00 18.72 202 TRP D C 1
ATOM 9470 O O . TRP D 1 202 ? 38.221 -56.243 -38.510 1.00 19.70 202 TRP D O 1
ATOM 9481 N N . MET D 1 203 ? 36.569 -54.782 -37.951 1.00 18.19 203 MET D N 1
ATOM 9482 C CA . MET D 1 203 ? 35.921 -54.759 -39.279 1.00 18.50 203 MET D CA 1
ATOM 9483 C C . MET D 1 203 ? 35.773 -53.304 -39.703 1.00 18.21 203 MET D C 1
ATOM 9484 O O . MET D 1 203 ? 35.219 -52.507 -38.919 1.00 18.11 203 MET D O 1
ATOM 9489 N N . ILE D 1 204 ? 36.281 -52.990 -40.892 1.00 17.99 204 ILE D N 1
ATOM 9490 C CA . ILE D 1 204 ? 35.984 -51.722 -41.605 1.00 18.23 204 ILE D CA 1
ATOM 9491 C C . ILE D 1 204 ? 34.862 -52.024 -42.596 1.00 16.89 204 ILE D C 1
ATOM 9492 O O . ILE D 1 204 ? 34.931 -53.068 -43.259 1.00 18.30 204 ILE D O 1
ATOM 9497 N N . THR D 1 205 ? 33.859 -51.152 -42.661 1.00 16.10 205 THR D N 1
ATOM 9498 C CA . THR D 1 205 ? 32.727 -51.258 -43.612 1.00 16.02 205 THR D CA 1
ATOM 9499 C C . THR D 1 205 ? 32.619 -49.947 -44.387 1.00 16.03 205 THR D C 1
ATOM 9500 O O . THR D 1 205 ? 33.342 -48.983 -44.050 1.00 16.29 205 THR D O 1
ATOM 9504 N N . ASP D 1 206 ? 31.754 -49.926 -45.396 1.00 16.15 206 ASP D N 1
ATOM 9505 C CA . ASP D 1 206 ? 31.459 -48.705 -46.181 1.00 16.15 206 ASP D CA 1
ATOM 9506 C C . ASP D 1 206 ? 29.953 -48.470 -46.163 1.00 16.45 206 ASP D C 1
ATOM 9507 O O . ASP D 1 206 ? 29.230 -48.987 -47.012 1.00 16.74 206 ASP D O 1
ATOM 9512 N N . PRO D 1 207 ? 29.448 -47.718 -45.159 1.00 16.99 207 PRO D N 1
ATOM 9513 C CA . PRO D 1 207 ? 28.058 -47.258 -45.138 1.00 17.62 207 PRO D CA 1
ATOM 9514 C C . PRO D 1 207 ? 27.825 -45.948 -45.913 1.00 18.16 207 PRO D C 1
ATOM 9515 O O . PRO D 1 207 ? 26.784 -45.329 -45.720 1.00 18.30 207 PRO D O 1
ATOM 9519 N N . TRP D 1 208 ? 28.777 -45.566 -46.773 1.00 17.88 208 TRP D N 1
ATOM 9520 C CA . TRP D 1 208 ? 28.651 -44.463 -47.766 1.00 19.76 208 TRP D CA 1
ATOM 9521 C C . TRP D 1 208 ? 28.571 -43.099 -47.070 1.00 20.12 208 TRP D C 1
ATOM 9522 O O . TRP D 1 208 ? 27.935 -42.184 -47.627 1.00 23.07 208 TRP D O 1
ATOM 9533 N N . CYS D 1 209 ? 29.219 -42.949 -45.914 1.00 21.13 209 CYS D N 1
ATOM 9534 C CA . CYS D 1 209 ? 29.382 -41.641 -45.224 1.00 22.44 209 CYS D CA 1
ATOM 9535 C C . CYS D 1 209 ? 30.716 -41.646 -44.475 1.00 22.61 209 CYS D C 1
ATOM 9536 O O . CYS D 1 209 ? 30.751 -41.271 -43.289 1.00 25.25 209 CYS D O 1
ATOM 9539 N N . GLY D 1 210 ? 31.773 -42.066 -45.166 1.00 20.31 210 GLY D N 1
ATOM 9540 C CA . GLY D 1 210 ? 33.021 -42.528 -44.542 1.00 18.73 210 GLY D CA 1
ATOM 9541 C C . GLY D 1 210 ? 32.886 -43.989 -44.169 1.00 18.61 210 GLY D C 1
ATOM 9542 O O . GLY D 1 210 ? 31.827 -44.586 -44.456 1.00 18.11 210 GLY D O 1
ATOM 9543 N N . LEU D 1 211 ? 33.918 -44.551 -43.553 1.00 17.63 211 LEU D N 1
ATOM 9544 C CA . LEU D 1 211 ? 34.019 -46.009 -43.312 1.00 17.62 211 LEU D CA 1
ATOM 9545 C C . LEU D 1 211 ? 33.583 -46.327 -41.883 1.00 17.49 211 LEU D C 1
ATOM 9546 O O . LEU D 1 211 ? 33.994 -45.602 -40.951 1.00 18.03 211 LEU D O 1
ATOM 9551 N N . GLY D 1 212 ? 32.766 -47.369 -41.734 1.00 17.26 212 GLY D N 1
ATOM 9552 C CA . GLY D 1 212 ? 32.355 -47.892 -40.424 1.00 17.81 212 GLY D CA 1
ATOM 9553 C C . GLY D 1 212 ? 33.509 -48.616 -39.762 1.00 17.60 212 GLY D C 1
ATOM 9554 O O . GLY D 1 212 ? 34.354 -49.185 -40.485 1.00 17.73 212 GLY D O 1
ATOM 9555 N N . VAL D 1 213 ? 33.556 -48.594 -38.432 1.00 17.50 213 VAL D N 1
ATOM 9556 C CA . VAL D 1 213 ? 34.606 -49.293 -37.638 1.00 17.32 213 VAL D CA 1
ATOM 9557 C C . VAL D 1 213 ? 33.913 -50.086 -36.531 1.00 17.53 213 VAL D C 1
ATOM 9558 O O . VAL D 1 213 ? 33.121 -49.489 -35.787 1.00 18.02 213 VAL D O 1
ATOM 9562 N N . TYR D 1 214 ? 34.204 -51.385 -36.455 1.00 17.96 214 TYR D N 1
ATOM 9563 C CA . TYR D 1 214 ? 33.730 -52.297 -35.386 1.00 18.36 214 TYR D CA 1
ATOM 9564 C C . TYR D 1 214 ? 34.932 -53.060 -34.826 1.00 18.81 214 TYR D C 1
ATOM 9565 O O . TYR D 1 214 ? 35.886 -53.303 -35.574 1.00 18.54 214 TYR D O 1
ATOM 9574 N N . SER D 1 215 ? 34.880 -53.437 -33.550 1.00 19.68 215 SER D N 1
ATOM 9575 C CA . SER D 1 215 ? 35.868 -54.357 -32.935 1.00 20.10 215 SER D CA 1
ATOM 9576 C C . SER D 1 215 ? 35.139 -55.546 -32.309 1.00 20.25 215 SER D C 1
ATOM 9577 O O . SER D 1 215 ? 33.912 -55.467 -32.085 1.00 20.51 215 SER D O 1
ATOM 9580 N N . SER D 1 216 ? 35.880 -56.620 -32.065 1.00 20.73 216 SER D N 1
ATOM 9581 C CA . SER D 1 216 ? 35.350 -57.892 -31.520 1.00 21.50 216 SER D CA 1
ATOM 9582 C C . SER D 1 216 ? 36.492 -58.669 -30.869 1.00 21.59 216 SER D C 1
ATOM 9583 O O . SER D 1 216 ? 37.635 -58.553 -31.351 1.00 20.02 216 SER D O 1
ATOM 9586 N N . GLU D 1 217 ? 36.185 -59.430 -29.819 1.00 22.64 217 GLU D N 1
ATOM 9587 C CA . GLU D 1 217 ? 37.147 -60.364 -29.185 1.00 24.79 217 GLU D CA 1
ATOM 9588 C C . GLU D 1 217 ? 37.147 -61.687 -29.961 1.00 24.24 217 GLU D C 1
ATOM 9589 O O . GLU D 1 217 ? 38.152 -62.408 -29.858 1.00 26.10 217 GLU D O 1
ATOM 9595 N N . ASP D 1 218 ? 36.074 -61.991 -30.707 1.00 23.56 218 ASP D N 1
ATOM 9596 C CA . ASP D 1 218 ? 35.839 -63.343 -31.290 1.00 24.35 218 ASP D CA 1
ATOM 9597 C C . ASP D 1 218 ? 35.432 -63.285 -32.772 1.00 23.79 218 ASP D C 1
ATOM 9598 O O . ASP D 1 218 ? 35.147 -64.364 -33.327 1.00 24.97 218 ASP D O 1
ATOM 9603 N N . ALA D 1 219 ? 35.404 -62.100 -33.396 1.00 22.59 219 ALA D N 1
ATOM 9604 C CA . ALA D 1 219 ? 34.959 -61.885 -34.797 1.00 23.27 219 ALA D CA 1
ATOM 9605 C C . ALA D 1 219 ? 33.514 -62.376 -34.990 1.00 23.03 219 ALA D C 1
ATOM 9606 O O . ALA D 1 219 ? 33.160 -62.774 -36.122 1.00 22.61 219 ALA D O 1
ATOM 9608 N N . THR D 1 220 ? 32.701 -62.335 -33.931 1.00 24.65 220 THR D N 1
ATOM 9609 C CA . THR D 1 220 ? 31.264 -62.723 -33.944 1.00 26.00 220 THR D CA 1
ATOM 9610 C C . THR D 1 220 ? 30.435 -61.609 -33.301 1.00 26.04 220 THR D C 1
ATOM 9611 O O . THR D 1 220 ? 29.509 -61.108 -33.963 1.00 30.19 220 THR D O 1
ATOM 9615 N N . ALA D 1 221 ? 30.744 -61.264 -32.050 1.00 26.60 221 ALA D N 1
ATOM 9616 C CA . ALA D 1 221 ? 30.081 -60.190 -31.275 1.00 26.67 221 ALA D CA 1
ATOM 9617 C C . ALA D 1 221 ? 30.799 -58.867 -31.557 1.00 25.68 221 ALA D C 1
ATOM 9618 O O . ALA D 1 221 ? 31.859 -58.630 -30.953 1.00 29.40 221 ALA D O 1
ATOM 9620 N N . TRP D 1 222 ? 30.239 -58.045 -32.446 1.00 23.03 222 TRP D N 1
ATOM 9621 C CA . TRP D 1 222 ? 30.861 -56.775 -32.909 1.00 21.70 222 TRP D CA 1
ATOM 9622 C C . TRP D 1 222 ? 30.367 -55.602 -32.063 1.00 21.57 222 TRP D C 1
ATOM 9623 O O . TRP D 1 222 ? 29.170 -55.568 -31.707 1.00 24.52 222 TRP D O 1
ATOM 9634 N N . HIS D 1 223 ? 31.280 -54.683 -31.765 1.00 22.11 223 HIS D N 1
ATOM 9635 C CA . HIS D 1 223 ? 31.029 -53.420 -31.028 1.00 22.92 223 HIS D CA 1
ATOM 9636 C C . HIS D 1 223 ? 31.337 -52.261 -31.974 1.00 21.09 223 HIS D C 1
ATOM 9637 O O . HIS D 1 223 ? 32.481 -52.185 -32.473 1.00 21.58 223 HIS D O 1
ATOM 9644 N N . ARG D 1 224 ? 30.338 -51.422 -32.240 1.00 19.77 224 ARG D N 1
ATOM 9645 C CA . ARG D 1 224 ? 30.444 -50.322 -33.226 1.00 19.04 224 ARG D CA 1
ATOM 9646 C C . ARG D 1 224 ? 31.158 -49.132 -32.583 1.00 19.38 224 ARG D C 1
ATOM 9647 O O . ARG D 1 224 ? 30.831 -48.775 -31.426 1.00 18.54 224 ARG D O 1
ATOM 9655 N N . HIS D 1 225 ? 32.082 -48.536 -33.332 1.00 19.24 225 HIS D N 1
ATOM 9656 C CA . HIS D 1 225 ? 32.862 -47.338 -32.937 1.00 20.03 225 HIS D CA 1
ATOM 9657 C C . HIS D 1 225 ? 32.527 -46.211 -33.915 1.00 18.48 225 HIS D C 1
ATOM 9658 O O . HIS D 1 225 ? 31.557 -46.356 -34.688 1.00 18.37 225 HIS D O 1
ATOM 9665 N N . GLU D 1 226 ? 33.296 -45.129 -33.873 1.00 19.49 226 GLU D N 1
ATOM 9666 C CA . GLU D 1 226 ? 33.089 -43.949 -34.744 1.00 20.14 226 GLU D CA 1
ATOM 9667 C C . GLU D 1 226 ? 33.667 -44.236 -36.130 1.00 19.82 226 GLU D C 1
ATOM 9668 O O . GLU D 1 226 ? 34.712 -44.924 -36.224 1.00 20.00 226 GLU D O 1
ATOM 9674 N N . ASN D 1 227 ? 33.014 -43.696 -37.157 1.00 18.93 227 ASN D N 1
ATOM 9675 C CA . ASN D 1 227 ? 33.449 -43.789 -38.572 1.00 19.42 227 ASN D CA 1
ATOM 9676 C C . ASN D 1 227 ? 34.823 -43.126 -38.730 1.00 19.27 227 ASN D C 1
ATOM 9677 O O . ASN D 1 227 ? 35.172 -42.244 -37.911 1.00 18.96 227 ASN D O 1
ATOM 9682 N N . ILE D 1 228 ? 35.567 -43.533 -39.758 1.00 18.54 228 ILE D N 1
ATOM 9683 C CA . ILE D 1 228 ? 36.864 -42.911 -40.154 1.00 18.72 228 ILE D CA 1
ATOM 9684 C C . ILE D 1 228 ? 36.766 -42.486 -41.621 1.00 18.71 228 ILE D C 1
ATOM 9685 O O . ILE D 1 228 ? 35.843 -42.962 -42.317 1.00 18.61 228 ILE D O 1
ATOM 9690 N N . LEU D 1 229 ? 37.681 -41.612 -42.053 1.00 18.97 229 LEU D N 1
ATOM 9691 C CA . LEU D 1 229 ? 37.756 -41.071 -43.436 1.00 19.57 229 LEU D CA 1
ATOM 9692 C C . LEU D 1 229 ? 36.397 -40.484 -43.838 1.00 19.76 229 LEU D C 1
ATOM 9693 O O . LEU D 1 229 ? 36.007 -40.633 -45.010 1.00 19.65 229 LEU D O 1
ATOM 9698 N N . ASP D 1 230 ? 35.719 -39.816 -42.899 1.00 20.68 230 ASP D N 1
ATOM 9699 C CA . ASP D 1 230 ? 34.406 -39.155 -43.129 1.00 22.98 230 ASP D CA 1
ATOM 9700 C C . ASP D 1 230 ? 34.604 -37.644 -43.299 1.00 24.80 230 ASP D C 1
ATOM 9701 O O . ASP D 1 230 ? 33.653 -36.988 -43.749 1.00 29.00 230 ASP D O 1
ATOM 9706 N N . ARG D 1 231 ? 35.775 -37.113 -42.938 1.00 24.75 231 ARG D N 1
ATOM 9707 C CA . ARG D 1 231 ? 36.107 -35.671 -43.088 1.00 26.96 231 ARG D CA 1
ATOM 9708 C C . ARG D 1 231 ? 37.039 -35.508 -44.283 1.00 24.93 231 ARG D C 1
ATOM 9709 O O . ARG D 1 231 ? 37.974 -36.290 -44.441 1.00 24.58 231 ARG D O 1
ATOM 9717 N N . PRO D 1 232 ? 36.814 -34.504 -45.163 1.00 26.23 232 PRO D N 1
ATOM 9718 C CA . PRO D 1 232 ? 37.662 -34.310 -46.338 1.00 24.58 232 PRO D CA 1
ATOM 9719 C C . PRO D 1 232 ? 39.145 -34.133 -45.980 1.00 23.19 232 PRO D C 1
ATOM 9720 O O . PRO D 1 232 ? 39.440 -33.448 -45.013 1.00 24.39 232 PRO D O 1
ATOM 9724 N N . GLY D 1 233 ? 40.028 -34.747 -46.772 1.00 21.12 233 GLY D N 1
ATOM 9725 C CA . GLY D 1 233 ? 41.488 -34.579 -46.676 1.00 21.24 233 GLY D CA 1
ATOM 9726 C C . GLY D 1 233 ? 41.961 -33.397 -47.502 1.00 22.58 233 GLY D C 1
ATOM 9727 O O . GLY D 1 233 ? 41.178 -32.901 -48.339 1.00 22.35 233 GLY D O 1
ATOM 9728 N N . LYS D 1 234 ? 43.202 -32.962 -47.278 1.00 23.47 234 LYS D N 1
ATOM 9729 C CA . LYS D 1 234 ? 43.838 -31.825 -47.995 1.00 24.57 234 LYS D CA 1
ATOM 9730 C C . LYS D 1 234 ? 44.712 -32.337 -49.145 1.00 23.08 234 LYS D C 1
ATOM 9731 O O . LYS D 1 234 ? 45.048 -31.531 -50.025 1.00 23.23 234 LYS D O 1
ATOM 9737 N N . ARG D 1 235 ? 45.076 -33.620 -49.148 1.00 22.64 235 ARG D N 1
ATOM 9738 C CA . ARG D 1 235 ? 45.956 -34.194 -50.199 1.00 21.94 235 ARG D CA 1
ATOM 9739 C C . ARG D 1 235 ? 45.194 -34.268 -51.526 1.00 22.03 235 ARG D C 1
ATOM 9740 O O . ARG D 1 235 ? 43.944 -34.268 -51.515 1.00 20.83 235 ARG D O 1
ATOM 9748 N N . GLU D 1 236 ? 45.941 -34.328 -52.627 1.00 22.57 236 GLU D N 1
ATOM 9749 C CA . GLU D 1 236 ? 45.399 -34.398 -54.005 1.00 22.45 236 GLU D CA 1
ATOM 9750 C C . GLU D 1 236 ? 44.435 -35.587 -54.099 1.00 20.72 236 GLU D C 1
ATOM 9751 O O . GLU D 1 236 ? 44.840 -36.712 -53.734 1.00 20.45 236 GLU D O 1
ATOM 9757 N N . ASP D 1 237 ? 43.200 -35.318 -54.535 1.00 19.68 237 ASP D N 1
ATOM 9758 C CA . ASP D 1 237 ? 42.116 -36.306 -54.785 1.00 19.47 237 ASP D CA 1
ATOM 9759 C C . ASP D 1 237 ? 41.654 -36.963 -53.476 1.00 19.22 237 ASP D C 1
ATOM 9760 O O . ASP D 1 237 ? 40.963 -37.997 -53.560 1.00 19.65 237 ASP D O 1
ATOM 9765 N N . ASP D 1 238 ? 41.974 -36.383 -52.315 1.00 18.65 238 ASP D N 1
ATOM 9766 C CA . ASP D 1 238 ? 41.630 -36.980 -50.996 1.00 18.75 238 ASP D CA 1
ATOM 9767 C C . ASP D 1 238 ? 40.589 -36.117 -50.270 1.00 18.62 238 ASP D C 1
ATOM 9768 O O . ASP D 1 238 ? 40.414 -36.323 -49.055 1.00 19.18 238 ASP D O 1
ATOM 9773 N N . GLY D 1 239 ? 39.896 -35.225 -50.987 1.00 19.87 239 GLY D N 1
ATOM 9774 C CA . GLY D 1 239 ? 38.985 -34.216 -50.408 1.00 19.59 239 GLY D CA 1
ATOM 9775 C C . GLY D 1 239 ? 37.544 -34.696 -50.309 1.00 19.28 239 GLY D C 1
ATOM 9776 O O . GLY D 1 239 ? 36.637 -33.844 -50.307 1.00 19.88 239 GLY D O 1
ATOM 9777 N N . GLN D 1 240 ? 37.327 -36.010 -50.217 1.00 19.27 240 GLN D N 1
ATOM 9778 C CA . GLN D 1 240 ? 35.978 -36.623 -50.123 1.00 19.03 240 GLN D CA 1
ATOM 9779 C C . GLN D 1 240 ? 36.047 -37.829 -49.183 1.00 19.13 240 GLN D C 1
ATOM 9780 O O . GLN D 1 240 ? 37.163 -38.229 -48.797 1.00 19.87 240 GLN D O 1
ATOM 9786 N N . ILE D 1 241 ? 34.888 -38.393 -48.851 1.00 18.76 241 ILE D N 1
ATOM 9787 C CA . ILE D 1 241 ? 34.785 -39.610 -47.996 1.00 18.28 241 ILE D CA 1
ATOM 9788 C C . ILE D 1 241 ? 35.601 -40.737 -48.639 1.00 17.50 241 ILE D C 1
ATOM 9789 O O . ILE D 1 241 ? 35.651 -40.818 -49.885 1.00 18.85 241 ILE D O 1
ATOM 9794 N N . GLY D 1 242 ? 36.249 -41.546 -47.804 1.00 17.24 242 GLY D N 1
ATOM 9795 C CA . GLY D 1 242 ? 36.928 -42.783 -48.219 1.00 17.09 242 GLY D CA 1
ATOM 9796 C C . GLY D 1 242 ? 35.918 -43.878 -48.482 1.00 17.01 242 GLY D C 1
ATOM 9797 O O . GLY D 1 242 ? 34.848 -43.865 -47.842 1.00 17.51 242 GLY D O 1
ATOM 9798 N N . HIS D 1 243 ? 36.245 -44.792 -49.396 1.00 16.88 243 HIS D N 1
ATOM 9799 C CA . HIS D 1 243 ? 35.370 -45.914 -49.820 1.00 17.27 243 HIS D CA 1
ATOM 9800 C C . HIS D 1 243 ? 36.137 -47.238 -49.810 1.00 17.37 243 HIS D C 1
ATOM 9801 O O . HIS D 1 243 ? 37.359 -47.223 -50.082 1.00 16.28 243 HIS D O 1
ATOM 9808 N N . HIS D 1 244 ? 35.400 -48.321 -49.534 1.00 18.72 244 HIS D N 1
ATOM 9809 C CA . HIS D 1 244 ? 35.762 -49.749 -49.729 1.00 21.38 244 HIS D CA 1
ATOM 9810 C C . HIS D 1 244 ? 37.254 -49.953 -49.460 1.00 22.66 244 HIS D C 1
ATOM 9811 O O . HIS D 1 244 ? 38.050 -49.974 -50.427 1.00 27.47 244 HIS D O 1
ATOM 9818 N N . ALA D 1 245 ? 37.601 -50.127 -48.186 1.00 20.92 245 ALA D N 1
ATOM 9819 C CA . ALA D 1 245 ? 38.991 -50.154 -47.684 1.00 22.76 245 ALA D CA 1
ATOM 9820 C C . ALA D 1 245 ? 39.560 -51.574 -47.704 1.00 20.30 245 ALA D C 1
ATOM 9821 O O . ALA D 1 245 ? 38.788 -52.548 -47.628 1.00 19.78 245 ALA D O 1
ATOM 9823 N N . ASP D 1 246 ? 40.885 -51.657 -47.803 1.00 20.49 246 ASP D N 1
ATOM 9824 C CA . ASP D 1 246 ? 41.677 -52.877 -47.517 1.00 19.58 246 ASP D CA 1
ATOM 9825 C C . ASP D 1 246 ? 42.772 -52.490 -46.526 1.00 18.89 246 ASP D C 1
ATOM 9826 O O . ASP D 1 246 ? 43.538 -51.550 -46.813 1.00 20.24 246 ASP D O 1
ATOM 9831 N N . VAL D 1 247 ? 42.824 -53.173 -45.388 1.00 18.13 247 VAL D N 1
ATOM 9832 C CA . VAL D 1 247 ? 43.813 -52.869 -44.322 1.00 18.76 247 VAL D CA 1
ATOM 9833 C C . VAL D 1 247 ? 44.959 -53.870 -44.441 1.00 18.77 247 VAL D C 1
ATOM 9834 O O . VAL D 1 247 ? 44.691 -55.086 -44.545 1.00 20.92 247 VAL D O 1
ATOM 9838 N N . LEU D 1 248 ? 46.186 -53.357 -44.475 1.00 18.73 248 LEU D N 1
ATOM 9839 C CA . LEU D 1 248 ? 47.427 -54.167 -44.457 1.00 19.69 248 LEU D CA 1
ATOM 9840 C C . LEU D 1 248 ? 48.140 -53.913 -43.132 1.00 20.27 248 LEU D C 1
ATOM 9841 O O . LEU D 1 248 ? 48.622 -52.785 -42.922 1.00 19.50 248 LEU D O 1
ATOM 9846 N N . VAL D 1 249 ? 48.193 -54.932 -42.279 1.00 21.91 249 VAL D N 1
ATOM 9847 C CA . VAL D 1 249 ? 48.980 -54.902 -41.016 1.00 22.70 249 VAL D CA 1
ATOM 9848 C C . VAL D 1 249 ? 50.424 -55.266 -41.370 1.00 22.88 249 VAL D C 1
ATOM 9849 O O . VAL D 1 249 ? 50.647 -56.380 -41.870 1.00 24.54 249 VAL D O 1
ATOM 9853 N N . ILE D 1 250 ? 51.354 -54.333 -41.160 1.00 23.99 250 ILE D N 1
ATOM 9854 C CA . ILE D 1 250 ? 52.820 -54.551 -41.335 1.00 25.22 250 ILE D CA 1
ATOM 9855 C C . ILE D 1 250 ? 53.355 -55.205 -40.057 1.00 25.93 250 ILE D C 1
ATOM 9856 O O . ILE D 1 250 ? 54.042 -56.236 -40.162 1.00 28.82 250 ILE D O 1
ATOM 9861 N N . ASP D 1 251 ? 53.040 -54.625 -38.897 1.00 26.22 251 ASP D N 1
ATOM 9862 C CA . ASP D 1 251 ? 53.481 -55.134 -37.572 1.00 27.45 251 ASP D CA 1
ATOM 9863 C C . ASP D 1 251 ? 52.538 -54.593 -36.490 1.00 26.59 251 ASP D C 1
ATOM 9864 O O . ASP D 1 251 ? 51.519 -53.980 -36.848 1.00 25.50 251 ASP D O 1
ATOM 9869 N N . ASP D 1 252 ? 52.873 -54.801 -35.214 1.00 27.32 252 ASP D N 1
ATOM 9870 C CA . ASP D 1 252 ? 52.004 -54.445 -34.061 1.00 29.02 252 ASP D CA 1
ATOM 9871 C C . ASP D 1 252 ? 51.750 -52.931 -34.020 1.00 27.46 252 ASP D C 1
ATOM 9872 O O . ASP D 1 252 ? 50.710 -52.542 -33.458 1.00 28.72 252 ASP D O 1
ATOM 9877 N N . GLU D 1 253 ? 52.644 -52.116 -34.594 1.00 27.18 253 GLU D N 1
ATOM 9878 C CA . GLU D 1 253 ? 52.588 -50.630 -34.517 1.00 29.54 253 GLU D CA 1
ATOM 9879 C C . GLU D 1 253 ? 52.108 -50.020 -35.839 1.00 26.78 253 GLU D C 1
ATOM 9880 O O . GLU D 1 253 ? 51.654 -48.865 -35.807 1.00 26.78 253 GLU D O 1
ATOM 9886 N N . THR D 1 254 ? 52.213 -50.749 -36.953 1.00 25.92 254 THR D N 1
ATOM 9887 C CA . THR D 1 254 ? 52.078 -50.187 -38.322 1.00 24.69 254 THR D CA 1
ATOM 9888 C C . THR D 1 254 ? 50.972 -50.921 -39.085 1.00 23.11 254 THR D C 1
ATOM 9889 O O . THR D 1 254 ? 51.138 -52.119 -39.386 1.00 23.57 254 THR D O 1
ATOM 9893 N N . ALA D 1 255 ? 49.886 -50.212 -39.390 1.00 22.59 255 ALA D N 1
ATOM 9894 C CA . ALA D 1 255 ? 48.798 -50.692 -40.269 1.00 21.91 255 ALA D CA 1
ATOM 9895 C C . ALA D 1 255 ? 48.433 -49.575 -41.246 1.00 21.06 255 ALA D C 1
ATOM 9896 O O . ALA D 1 255 ? 48.276 -48.422 -40.811 1.00 21.99 255 ALA D O 1
ATOM 9898 N N . TYR D 1 256 ? 48.331 -49.916 -42.528 1.00 19.93 256 TYR D N 1
ATOM 9899 C CA . TYR D 1 256 ? 47.952 -48.977 -43.607 1.00 19.31 256 TYR D CA 1
ATOM 9900 C C . TYR D 1 256 ? 46.530 -49.304 -44.053 1.00 19.08 256 TYR D C 1
ATOM 9901 O O . TYR D 1 256 ? 46.155 -50.493 -44.075 1.00 19.92 256 TYR D O 1
ATOM 9910 N N . ILE D 1 257 ? 45.762 -48.277 -44.403 1.00 18.05 257 ILE D N 1
ATOM 9911 C CA . ILE D 1 257 ? 44.403 -48.457 -44.983 1.00 18.24 257 ILE D CA 1
ATOM 9912 C C . ILE D 1 257 ? 44.442 -47.963 -46.430 1.00 18.05 257 ILE D C 1
ATOM 9913 O O . ILE D 1 257 ? 44.765 -46.783 -46.657 1.00 18.69 257 ILE D O 1
ATOM 9918 N N . PHE D 1 258 ? 44.173 -48.877 -47.365 1.00 18.42 258 PHE D N 1
ATOM 9919 C CA . PHE D 1 258 ? 44.004 -48.595 -48.809 1.00 17.77 258 PHE D CA 1
ATOM 9920 C C . PHE D 1 258 ? 42.514 -48.386 -49.058 1.00 17.60 258 PHE D C 1
ATOM 9921 O O . PHE D 1 258 ? 41.697 -49.130 -48.502 1.00 18.82 258 PHE D O 1
ATOM 9929 N N . TYR D 1 259 ? 42.171 -47.373 -49.845 1.00 16.73 259 TYR D N 1
ATOM 9930 C CA . TYR D 1 259 ? 40.766 -46.986 -50.095 1.00 16.25 259 TYR D CA 1
ATOM 9931 C C . TYR D 1 259 ? 40.703 -46.232 -51.418 1.00 16.29 259 TYR D C 1
ATOM 9932 O O . TYR D 1 259 ? 41.753 -46.055 -52.072 1.00 17.41 259 TYR D O 1
ATOM 9941 N N . PHE D 1 260 ? 39.506 -45.817 -51.816 1.00 15.67 260 PHE D N 1
ATOM 9942 C CA . PHE D 1 260 ? 39.343 -44.939 -52.995 1.00 16.19 260 PHE D CA 1
ATOM 9943 C C . PHE D 1 260 ? 38.409 -43.783 -52.651 1.00 16.37 260 PHE D C 1
ATOM 9944 O O . PHE D 1 260 ? 37.643 -43.845 -51.671 1.00 17.53 260 PHE D O 1
ATOM 9952 N N . THR D 1 261 ? 38.504 -42.738 -53.464 1.00 16.04 261 THR D N 1
ATOM 9953 C CA . THR D 1 261 ? 37.613 -41.562 -53.431 1.00 16.66 261 THR D CA 1
ATOM 9954 C C . THR D 1 261 ? 37.033 -41.342 -54.825 1.00 17.34 261 THR D C 1
ATOM 9955 O O . THR D 1 261 ? 37.640 -41.822 -55.813 1.00 17.75 261 THR D O 1
ATOM 9959 N N . HIS D 1 262 ? 35.892 -40.657 -54.866 1.00 18.50 262 HIS D N 1
ATOM 9960 C CA . HIS D 1 262 ? 35.376 -39.900 -56.033 1.00 18.91 262 HIS D CA 1
ATOM 9961 C C . HIS D 1 262 ? 35.821 -38.455 -55.839 1.00 19.69 262 HIS D C 1
ATOM 9962 O O . HIS D 1 262 ? 35.107 -37.682 -55.207 1.00 20.43 262 HIS D O 1
ATOM 9969 N N . PRO D 1 263 ? 37.027 -38.065 -56.313 1.00 19.89 263 PRO D N 1
ATOM 9970 C CA . PRO D 1 263 ? 37.594 -36.757 -55.985 1.00 20.58 263 PRO D CA 1
ATOM 9971 C C . PRO D 1 263 ? 36.739 -35.555 -56.418 1.00 20.62 263 PRO D C 1
ATOM 9972 O O . PRO D 1 263 ? 36.854 -34.519 -55.783 1.00 22.99 263 PRO D O 1
ATOM 9976 N N . GLU D 1 264 ? 35.905 -35.704 -57.452 1.00 19.54 264 GLU D N 1
ATOM 9977 C CA . GLU D 1 264 ? 35.030 -34.613 -57.971 1.00 21.14 264 GLU D CA 1
ATOM 9978 C C . GLU D 1 264 ? 33.795 -34.419 -57.075 1.00 20.48 264 GLU D C 1
ATOM 9979 O O . GLU D 1 264 ? 33.096 -33.398 -57.259 1.00 22.14 264 GLU D O 1
ATOM 9985 N N . GLY D 1 265 ? 33.512 -35.358 -56.167 1.00 20.25 265 GLY D N 1
ATOM 9986 C CA . GLY D 1 265 ? 32.411 -35.258 -55.189 1.00 20.91 265 GLY D CA 1
ATOM 9987 C C . GLY D 1 265 ? 31.036 -35.427 -55.823 1.00 20.58 265 GLY D C 1
ATOM 9988 O O . GLY D 1 265 ? 30.917 -36.162 -56.830 1.00 19.83 265 GLY D O 1
ATOM 9989 N N . MET D 1 266 ? 30.022 -34.792 -55.224 1.00 20.77 266 MET D N 1
ATOM 9990 C CA . MET D 1 266 ? 28.593 -34.825 -55.648 1.00 21.06 266 MET D CA 1
ATOM 9991 C C . MET D 1 266 ? 28.039 -36.257 -55.617 1.00 19.95 266 MET D C 1
ATOM 9992 O O . MET D 1 266 ? 27.055 -36.525 -56.334 1.00 20.25 266 MET D O 1
ATOM 9997 N N . GLU D 1 267 ? 28.594 -37.144 -54.791 1.00 20.67 267 GLU D N 1
ATOM 9998 C CA . GLU D 1 267 ? 28.169 -38.570 -54.768 1.00 21.34 267 GLU D CA 1
ATOM 9999 C C . GLU D 1 267 ? 26.685 -38.665 -54.391 1.00 21.15 267 GLU D C 1
ATOM 10000 O O . GLU D 1 267 ? 26.221 -37.851 -53.557 1.00 21.20 267 GLU D O 1
ATOM 10006 N N . GLY D 1 268 ? 25.970 -39.599 -55.031 1.00 21.17 268 GLY D N 1
ATOM 10007 C CA . GLY D 1 268 ? 24.560 -39.933 -54.756 1.00 22.07 268 GLY D CA 1
ATOM 10008 C C . GLY D 1 268 ? 23.580 -38.971 -55.404 1.00 21.18 268 GLY D C 1
ATOM 10009 O O . GLY D 1 268 ? 22.366 -39.211 -55.282 1.00 23.53 268 GLY D O 1
ATOM 10010 N N . THR D 1 269 ? 24.059 -37.919 -56.073 1.00 20.22 269 THR D N 1
ATOM 10011 C CA . THR D 1 269 ? 23.189 -36.841 -56.607 1.00 20.81 269 THR D CA 1
ATOM 10012 C C . THR D 1 269 ? 22.754 -37.170 -58.035 1.00 21.15 269 THR D C 1
ATOM 10013 O O . THR D 1 269 ? 23.436 -37.968 -58.711 1.00 21.51 269 THR D O 1
ATOM 10017 N N . GLU D 1 270 ? 21.663 -36.543 -58.472 1.00 20.63 270 GLU D N 1
ATOM 10018 C CA . GLU D 1 270 ? 21.215 -36.543 -59.887 1.00 22.50 270 GLU D CA 1
ATOM 10019 C C . GLU D 1 270 ? 22.377 -36.071 -60.772 1.00 20.81 270 GLU D C 1
ATOM 10020 O O . GLU D 1 270 ? 22.631 -36.726 -61.801 1.00 22.04 270 GLU D O 1
ATOM 10026 N N . GLU D 1 271 ? 23.051 -34.982 -60.383 1.00 20.50 271 GLU D N 1
ATOM 10027 C CA . GLU D 1 271 ? 24.187 -34.379 -61.135 1.00 21.99 271 GLU D CA 1
ATOM 10028 C C . GLU D 1 271 ? 25.286 -35.427 -61.356 1.00 20.08 271 GLU D C 1
ATOM 10029 O O . GLU D 1 271 ? 25.816 -35.491 -62.475 1.00 20.69 271 GLU D O 1
ATOM 10035 N N . PHE D 1 272 ? 25.626 -36.204 -60.324 1.00 18.77 272 PHE D N 1
ATOM 10036 C CA . PHE D 1 272 ? 26.656 -37.274 -60.391 1.00 18.73 272 PHE D CA 1
ATOM 10037 C C . PHE D 1 272 ? 26.343 -38.211 -61.562 1.00 18.65 272 PHE D C 1
ATOM 10038 O O . PHE D 1 272 ? 27.249 -38.489 -62.364 1.00 19.29 272 PHE D O 1
ATOM 10046 N N . TRP D 1 273 ? 25.096 -38.676 -61.659 1.00 19.65 273 TRP D N 1
ATOM 10047 C CA . TRP D 1 273 ? 24.669 -39.673 -62.677 1.00 21.70 273 TRP D CA 1
ATOM 10048 C C . TRP D 1 273 ? 24.525 -39.039 -64.063 1.00 22.57 273 TRP D C 1
ATOM 10049 O O . TRP D 1 273 ? 24.643 -39.784 -65.050 1.00 25.40 273 TRP D O 1
ATOM 10060 N N . LYS D 1 274 ? 24.329 -37.723 -64.148 1.00 23.65 274 LYS D N 1
ATOM 10061 C CA . LYS D 1 274 ? 24.061 -37.026 -65.434 1.00 26.92 274 LYS D CA 1
ATOM 10062 C C . LYS D 1 274 ? 25.364 -36.535 -66.080 1.00 26.05 274 LYS D C 1
ATOM 10063 O O . LYS D 1 274 ? 25.326 -36.220 -67.284 1.00 30.06 274 LYS D O 1
ATOM 10069 N N . ASP D 1 275 ? 26.472 -36.482 -65.338 1.00 23.00 275 ASP D N 1
ATOM 10070 C CA . ASP D 1 275 ? 27.762 -35.946 -65.851 1.00 23.82 275 ASP D CA 1
ATOM 10071 C C . ASP D 1 275 ? 28.891 -36.925 -65.517 1.00 21.52 275 ASP D C 1
ATOM 10072 O O . ASP D 1 275 ? 29.233 -37.065 -64.329 1.00 21.59 275 ASP D O 1
ATOM 10077 N N . SER D 1 276 ? 29.465 -37.551 -66.547 1.00 20.91 276 SER D N 1
ATOM 10078 C CA . SER D 1 276 ? 30.542 -38.566 -66.437 1.00 20.51 276 SER D CA 1
ATOM 10079 C C . SER D 1 276 ? 31.805 -37.980 -65.796 1.00 18.78 276 SER D C 1
ATOM 10080 O O . SER D 1 276 ? 32.645 -38.772 -65.368 1.00 19.12 276 SER D O 1
ATOM 10083 N N . LYS D 1 277 ? 31.959 -36.655 -65.718 1.00 19.49 277 LYS D N 1
ATOM 10084 C CA . LYS D 1 277 ? 33.144 -36.059 -65.044 1.00 21.03 277 LYS D CA 1
ATOM 10085 C C . LYS D 1 277 ? 33.215 -36.564 -63.591 1.00 19.25 277 LYS D C 1
ATOM 10086 O O . LYS D 1 277 ? 34.333 -36.657 -63.065 1.00 19.49 277 LYS D O 1
ATOM 10092 N N . TYR D 1 278 ? 32.082 -36.921 -62.973 1.00 18.75 278 TYR D N 1
ATOM 10093 C CA . TYR D 1 278 ? 32.015 -37.332 -61.543 1.00 18.27 278 TYR D CA 1
ATOM 10094 C C . TYR D 1 278 ? 32.377 -38.811 -61.349 1.00 17.00 278 TYR D C 1
ATOM 10095 O O . TYR D 1 278 ? 32.544 -39.224 -60.194 1.00 17.97 278 TYR D O 1
ATOM 10104 N N . TRP D 1 279 ? 32.495 -39.592 -62.420 1.00 15.98 279 TRP D N 1
ATOM 10105 C CA . TRP D 1 279 ? 32.571 -41.074 -62.310 1.00 16.24 279 TRP D CA 1
ATOM 10106 C C . TRP D 1 279 ? 33.981 -41.541 -61.943 1.00 16.07 279 TRP D C 1
ATOM 10107 O O . TRP D 1 279 ? 34.088 -42.639 -61.366 1.00 16.86 279 TRP D O 1
ATOM 10118 N N . ARG D 1 280 ? 35.014 -40.750 -62.248 1.00 15.95 280 ARG D N 1
ATOM 10119 C CA . ARG D 1 280 ? 36.422 -41.174 -62.038 1.00 16.15 280 ARG D CA 1
ATOM 10120 C C . ARG D 1 280 ? 36.672 -41.352 -60.537 1.00 15.78 280 ARG D C 1
ATOM 10121 O O . ARG D 1 280 ? 36.020 -40.664 -59.715 1.00 15.61 280 ARG D O 1
ATOM 10129 N N . THR D 1 281 ? 37.567 -42.275 -60.205 1.00 15.47 281 THR D N 1
ATOM 10130 C CA . THR D 1 281 ? 37.950 -42.611 -58.814 1.00 16.35 281 THR D CA 1
ATOM 10131 C C . THR D 1 281 ? 39.472 -42.694 -58.728 1.00 17.11 281 THR D C 1
ATOM 10132 O O . THR D 1 281 ? 40.128 -42.971 -59.755 1.00 18.89 281 THR D O 1
ATOM 10136 N N . SER D 1 282 ? 40.001 -42.444 -57.534 1.00 16.29 282 SER D N 1
ATOM 10137 C CA . SER D 1 282 ? 41.449 -42.437 -57.232 1.00 16.91 282 SER D CA 1
ATOM 10138 C C . SER D 1 282 ? 41.696 -43.348 -56.038 1.00 16.49 282 SER D C 1
ATOM 10139 O O . SER D 1 282 ? 40.943 -43.235 -55.054 1.00 16.67 282 SER D O 1
ATOM 10142 N N . LEU D 1 283 ? 42.712 -44.205 -56.127 1.00 16.28 283 LEU D N 1
ATOM 10143 C CA . LEU D 1 283 ? 43.185 -44.996 -54.969 1.00 16.38 283 LEU D CA 1
ATOM 10144 C C . LEU D 1 283 ? 43.987 -44.065 -54.062 1.00 16.44 283 LEU D C 1
ATOM 10145 O O . LEU D 1 283 ? 44.639 -43.124 -54.574 1.00 16.65 283 LEU D O 1
ATOM 10150 N N . GLN D 1 284 ? 43.904 -44.316 -52.761 1.00 16.38 284 GLN D N 1
ATOM 10151 C CA . GLN D 1 284 ? 44.632 -43.559 -51.719 1.00 17.09 284 GLN D CA 1
ATOM 10152 C C . GLN D 1 284 ? 45.108 -44.555 -50.670 1.00 17.39 284 GLN D C 1
ATOM 10153 O O . GLN D 1 284 ? 44.544 -45.675 -50.584 1.00 16.65 284 GLN D O 1
ATOM 10159 N N . VAL D 1 285 ? 46.106 -44.154 -49.896 1.00 17.75 285 VAL D N 1
ATOM 10160 C CA . VAL D 1 285 ? 46.498 -44.886 -48.667 1.00 18.14 285 VAL D CA 1
ATOM 10161 C C . VAL D 1 285 ? 46.628 -43.866 -47.539 1.00 18.31 285 VAL D C 1
ATOM 10162 O O . VAL D 1 285 ? 46.952 -42.690 -47.815 1.00 19.47 285 VAL D O 1
ATOM 10166 N N . ALA D 1 286 ? 46.330 -44.304 -46.322 1.00 17.57 286 ALA D N 1
ATOM 10167 C CA . ALA D 1 286 ? 46.556 -43.539 -45.082 1.00 17.56 286 ALA D CA 1
ATOM 10168 C C . ALA D 1 286 ? 47.039 -44.510 -44.009 1.00 18.07 286 ALA D C 1
ATOM 10169 O O . ALA D 1 286 ? 47.015 -45.735 -44.253 1.00 17.90 286 ALA D O 1
ATOM 10171 N N . LYS D 1 287 ? 47.494 -43.972 -42.883 1.00 18.81 287 LYS D N 1
ATOM 10172 C CA . LYS D 1 287 ? 48.035 -44.769 -41.758 1.00 20.02 287 LYS D CA 1
ATOM 10173 C C . LYS D 1 287 ? 46.989 -44.816 -40.644 1.00 20.19 287 LYS D C 1
ATOM 10174 O O . LYS D 1 287 ? 46.484 -43.746 -40.255 1.00 20.69 287 LYS D O 1
ATOM 10180 N N . LEU D 1 288 ? 46.661 -46.016 -40.166 1.00 20.83 288 LEU D N 1
ATOM 10181 C CA . LEU D 1 288 ? 45.796 -46.192 -38.975 1.00 21.17 288 LEU D CA 1
ATOM 10182 C C . LEU D 1 288 ? 46.632 -45.903 -37.728 1.00 21.29 288 LEU D C 1
ATOM 10183 O O . LEU D 1 288 ? 47.838 -46.227 -37.714 1.00 22.30 288 LEU D O 1
ATOM 10188 N N . GLU D 1 289 ? 46.011 -45.289 -36.726 1.00 21.64 289 GLU D N 1
ATOM 10189 C CA . GLU D 1 289 ? 46.601 -45.148 -35.374 1.00 23.67 289 GLU D CA 1
ATOM 10190 C C . GLU D 1 289 ? 45.607 -45.731 -34.370 1.00 23.73 289 GLU D C 1
ATOM 10191 O O . GLU D 1 289 ? 44.422 -45.928 -34.727 1.00 22.33 289 GLU D O 1
ATOM 10197 N N . TYR D 1 290 ? 46.101 -46.034 -33.174 1.00 24.94 290 TYR D N 1
ATOM 10198 C CA . TYR D 1 290 ? 45.324 -46.572 -32.035 1.00 25.29 290 TYR D CA 1
ATOM 10199 C C . TYR D 1 290 ? 45.524 -45.609 -30.867 1.00 26.06 290 TYR D C 1
ATOM 10200 O O . TYR D 1 290 ? 46.647 -45.533 -30.340 1.00 27.05 290 TYR D O 1
ATOM 10209 N N . VAL D 1 291 ? 44.479 -44.846 -30.543 1.00 28.06 291 VAL D N 1
ATOM 10210 C CA . VAL D 1 291 ? 44.510 -43.741 -29.543 1.00 30.19 291 VAL D CA 1
ATOM 10211 C C . VAL D 1 291 ? 43.314 -43.932 -28.607 1.00 31.20 291 VAL D C 1
ATOM 10212 O O . VAL D 1 291 ? 42.172 -43.965 -29.108 1.00 30.77 291 VAL D O 1
ATOM 10216 N N . ASP D 1 292 ? 43.577 -44.094 -27.307 1.00 34.32 292 ASP D N 1
ATOM 10217 C CA . ASP D 1 292 ? 42.533 -44.223 -26.256 1.00 36.54 292 ASP D CA 1
ATOM 10218 C C . ASP D 1 292 ? 41.576 -45.361 -26.637 1.00 33.53 292 ASP D C 1
ATOM 10219 O O . ASP D 1 292 ? 40.350 -45.168 -26.538 1.00 35.40 292 ASP D O 1
ATOM 10224 N N . GLY D 1 293 ? 42.126 -46.493 -27.084 1.00 31.53 293 GLY D N 1
ATOM 10225 C CA . GLY D 1 293 ? 41.374 -47.732 -27.363 1.00 31.93 293 GLY D CA 1
ATOM 10226 C C . GLY D 1 293 ? 40.571 -47.670 -28.653 1.00 30.01 293 GLY D C 1
ATOM 10227 O O . GLY D 1 293 ? 39.753 -48.581 -28.869 1.00 29.65 293 GLY D O 1
ATOM 10228 N N . LYS D 1 294 ? 40.796 -46.654 -29.492 1.00 28.93 294 LYS D N 1
ATOM 10229 C CA . LYS D 1 294 ? 40.029 -46.426 -30.745 1.00 28.82 294 LYS D CA 1
ATOM 10230 C C . LYS D 1 294 ? 40.970 -46.486 -31.950 1.00 26.02 294 LYS D C 1
ATOM 10231 O O . LYS D 1 294 ? 42.055 -45.882 -31.887 1.00 26.50 294 LYS D O 1
ATOM 10237 N N . VAL D 1 295 ? 40.552 -47.163 -33.019 1.00 25.19 295 VAL D N 1
ATOM 10238 C CA . VAL D 1 295 ? 41.206 -47.038 -34.354 1.00 25.32 295 VAL D CA 1
ATOM 10239 C C . VAL D 1 295 ? 40.789 -45.681 -34.923 1.00 24.59 295 VAL D C 1
ATOM 10240 O O . VAL D 1 295 ? 39.572 -45.431 -35.048 1.00 27.57 295 VAL D O 1
ATOM 10244 N N . VAL D 1 296 ? 41.773 -44.828 -35.198 1.00 22.56 296 VAL D N 1
ATOM 10245 C CA . VAL D 1 296 ? 41.576 -43.472 -35.781 1.00 23.46 296 VAL D CA 1
ATOM 10246 C C . VAL D 1 296 ? 42.447 -43.371 -37.030 1.00 22.02 296 VAL D C 1
ATOM 10247 O O . VAL D 1 296 ? 43.332 -44.226 -37.231 1.00 21.97 296 VAL D O 1
ATOM 10251 N N . CYS D 1 297 ? 42.203 -42.352 -37.843 1.00 21.89 297 CYS D N 1
ATOM 10252 C CA . CYS D 1 297 ? 42.975 -42.119 -39.083 1.00 21.89 297 CYS D CA 1
ATOM 10253 C C . CYS D 1 297 ? 42.973 -40.627 -39.405 1.00 21.85 297 CYS D C 1
ATOM 10254 O O . CYS D 1 297 ? 41.889 -40.082 -39.675 1.00 23.76 297 CYS D O 1
ATOM 10257 N N . ASP D 1 298 ? 44.151 -40.009 -39.330 1.00 22.21 298 ASP D N 1
ATOM 10258 C CA . ASP D 1 298 ? 44.404 -38.634 -39.820 1.00 23.06 298 ASP D CA 1
ATOM 10259 C C . ASP D 1 298 ? 44.970 -38.761 -41.235 1.00 22.09 298 ASP D C 1
ATOM 10260 O O . ASP D 1 298 ? 46.189 -38.989 -41.379 1.00 23.35 298 ASP D O 1
ATOM 10265 N N . ARG D 1 299 ? 44.100 -38.643 -42.235 1.00 21.31 299 ARG D N 1
ATOM 10266 C CA . ARG D 1 299 ? 44.450 -38.847 -43.665 1.00 21.35 299 ARG D CA 1
ATOM 10267 C C . ARG D 1 299 ? 45.428 -37.760 -44.133 1.00 21.80 299 ARG D C 1
ATOM 10268 O O . ARG D 1 299 ? 46.090 -37.983 -45.156 1.00 21.44 299 ARG D O 1
ATOM 10276 N N . ASP D 1 300 ? 45.520 -36.631 -43.420 1.00 22.63 300 ASP D N 1
ATOM 10277 C CA . ASP D 1 300 ? 46.391 -35.484 -43.799 1.00 23.95 300 ASP D CA 1
ATOM 10278 C C . ASP D 1 300 ? 47.811 -35.675 -43.247 1.00 25.08 300 ASP D C 1
ATOM 10279 O O . ASP D 1 300 ? 48.743 -35.071 -43.815 1.00 25.90 300 ASP D O 1
ATOM 10284 N N . LYS D 1 301 ? 47.970 -36.467 -42.182 1.00 25.93 301 LYS D N 1
ATOM 10285 C CA . LYS D 1 301 ? 49.217 -36.529 -41.374 1.00 27.77 301 LYS D CA 1
ATOM 10286 C C . LYS D 1 301 ? 50.328 -37.208 -42.181 1.00 27.83 301 LYS D C 1
ATOM 10287 O O . LYS D 1 301 ? 50.067 -38.265 -42.790 1.00 27.56 301 LYS D O 1
ATOM 10293 N N . GLU D 1 302 ? 51.519 -36.607 -42.174 1.00 28.97 302 GLU D N 1
ATOM 10294 C CA . GLU D 1 302 ? 52.752 -37.164 -42.786 1.00 29.71 302 GLU D CA 1
ATOM 10295 C C . GLU D 1 302 ? 53.054 -38.519 -42.140 1.00 27.97 302 GLU D C 1
ATOM 10296 O O . GLU D 1 302 ? 52.901 -38.644 -40.908 1.00 27.59 302 GLU D O 1
ATOM 10302 N N . PHE D 1 303 ? 53.448 -39.500 -42.950 1.00 25.96 303 PHE D N 1
ATOM 10303 C CA . PHE D 1 303 ? 54.032 -40.782 -42.485 1.00 26.20 303 PHE D CA 1
ATOM 10304 C C . PHE D 1 303 ? 54.962 -41.313 -43.574 1.00 26.41 303 PHE D C 1
ATOM 10305 O O . PHE D 1 303 ? 54.868 -40.856 -44.728 1.00 28.03 303 PHE D O 1
ATOM 10313 N N . ASP D 1 304 ? 55.852 -42.228 -43.198 1.00 27.03 304 ASP D N 1
ATOM 10314 C CA . ASP D 1 304 ? 56.762 -42.924 -44.140 1.00 28.34 304 ASP D CA 1
ATOM 10315 C C . ASP D 1 304 ? 56.059 -44.201 -44.604 1.00 26.93 304 ASP D C 1
ATOM 10316 O O . ASP D 1 304 ? 56.044 -45.188 -43.839 1.00 27.10 304 ASP D O 1
ATOM 10321 N N . PHE D 1 305 ? 55.471 -44.159 -45.800 1.00 25.14 305 PHE D N 1
ATOM 10322 C CA . PHE D 1 305 ? 54.788 -45.312 -46.435 1.00 23.69 305 PHE D CA 1
ATOM 10323 C C . PHE D 1 305 ? 55.852 -46.250 -47.002 1.00 24.27 305 PHE D C 1
ATOM 10324 O O . PHE D 1 305 ? 56.537 -45.872 -47.971 1.00 25.05 305 PHE D O 1
ATOM 10332 N N . TYR D 1 306 ? 56.000 -47.426 -46.394 1.00 23.67 306 TYR D N 1
ATOM 10333 C CA . TYR D 1 306 ? 56.963 -48.463 -46.832 1.00 24.27 306 TYR D CA 1
ATOM 10334 C C . TYR D 1 306 ? 56.343 -49.852 -46.681 1.00 23.54 306 TYR D C 1
ATOM 10335 O O . TYR D 1 306 ? 55.857 -50.184 -45.582 1.00 25.10 306 TYR D O 1
ATOM 10344 N N . LEU D 1 307 ? 56.385 -50.629 -47.765 1.00 22.76 307 LEU D N 1
ATOM 10345 C CA . LEU D 1 307 ? 55.929 -52.040 -47.820 1.00 22.45 307 LEU D CA 1
ATOM 10346 C C . LEU D 1 307 ? 57.155 -52.944 -47.886 1.00 24.43 307 LEU D C 1
ATOM 10347 O O . LEU D 1 307 ? 57.778 -53.065 -48.936 1.00 25.61 307 LEU D O 1
ATOM 10352 N N . PRO D 1 308 ? 57.542 -53.612 -46.777 1.00 27.30 308 PRO D N 1
ATOM 10353 C CA . PRO D 1 308 ? 58.691 -54.512 -46.801 1.00 28.34 308 PRO D CA 1
ATOM 10354 C C . PRO D 1 308 ? 58.340 -55.771 -47.606 1.00 30.20 308 PRO D C 1
ATOM 10355 O O . PRO D 1 308 ? 57.165 -56.097 -47.694 1.00 30.73 308 PRO D O 1
ATOM 10359 N N . ASP D 1 309 ? 59.346 -56.433 -48.179 1.00 31.90 309 ASP D N 1
ATOM 10360 C CA . ASP D 1 309 ? 59.183 -57.758 -48.835 1.00 35.14 309 ASP D CA 1
ATOM 10361 C C . ASP D 1 309 ? 58.785 -58.775 -47.759 1.00 35.47 309 ASP D C 1
ATOM 10362 O O . ASP D 1 309 ? 59.326 -58.685 -46.641 1.00 35.68 309 ASP D O 1
ATOM 10367 N N . LEU D 1 310 ? 57.846 -59.675 -48.073 1.00 37.13 310 LEU D N 1
ATOM 10368 C CA . LEU D 1 310 ? 57.417 -60.778 -47.170 1.00 36.59 310 LEU D CA 1
ATOM 10369 C C . LEU D 1 310 ? 58.378 -61.959 -47.337 1.00 38.53 310 LEU D C 1
ATOM 10370 O O . LEU D 1 310 ? 58.954 -62.102 -48.413 1.00 38.89 310 LEU D O 1
ATOM 10375 N N . PRO E 1 2 ? 14.115 -34.143 23.095 1.00 33.65 2 PRO E N 1
ATOM 10376 C CA . PRO E 1 2 ? 15.445 -34.355 22.513 1.00 31.36 2 PRO E CA 1
ATOM 10377 C C . PRO E 1 2 ? 15.815 -33.312 21.455 1.00 25.88 2 PRO E C 1
ATOM 10378 O O . PRO E 1 2 ? 14.974 -32.536 21.038 1.00 25.19 2 PRO E O 1
ATOM 10382 N N . ARG E 1 3 ? 17.068 -33.348 21.016 1.00 24.36 3 ARG E N 1
ATOM 10383 C CA . ARG E 1 3 ? 17.562 -32.440 19.954 1.00 23.05 3 ARG E CA 1
ATOM 10384 C C . ARG E 1 3 ? 16.749 -32.698 18.690 1.00 21.95 3 ARG E C 1
ATOM 10385 O O . ARG E 1 3 ? 16.224 -33.793 18.465 1.00 21.87 3 ARG E O 1
ATOM 10393 N N . PRO E 1 4 ? 16.597 -31.688 17.811 1.00 20.99 4 PRO E N 1
ATOM 10394 C CA . PRO E 1 4 ? 15.837 -31.887 16.579 1.00 20.98 4 PRO E CA 1
ATOM 10395 C C . PRO E 1 4 ? 16.566 -32.850 15.650 1.00 20.14 4 PRO E C 1
ATOM 10396 O O . PRO E 1 4 ? 17.784 -32.996 15.743 1.00 19.76 4 PRO E O 1
ATOM 10400 N N . PRO E 1 5 ? 15.850 -33.528 14.727 1.00 20.95 5 PRO E N 1
ATOM 10401 C CA . PRO E 1 5 ? 16.509 -34.262 13.651 1.00 21.35 5 PRO E CA 1
ATOM 10402 C C . PRO E 1 5 ? 17.399 -33.300 12.850 1.00 20.60 5 PRO E C 1
ATOM 10403 O O . PRO E 1 5 ? 17.019 -32.145 12.681 1.00 19.93 5 PRO E O 1
ATOM 10407 N N . ALA E 1 6 ? 18.564 -33.780 12.412 1.00 20.36 6 ALA E N 1
ATOM 10408 C CA . ALA E 1 6 ? 19.491 -33.053 11.517 1.00 20.14 6 ALA E CA 1
ATOM 10409 C C . ALA E 1 6 ? 19.952 -34.010 10.422 1.00 20.23 6 ALA E C 1
ATOM 10410 O O . ALA E 1 6 ? 20.589 -35.018 10.713 1.00 22.50 6 ALA E O 1
ATOM 10412 N N . PRO E 1 7 ? 19.589 -33.774 9.141 1.00 19.07 7 PRO E N 1
ATOM 10413 C CA . PRO E 1 7 ? 18.727 -32.657 8.754 1.00 18.69 7 PRO E CA 1
ATOM 10414 C C . PRO E 1 7 ? 17.304 -32.815 9.310 1.00 17.37 7 PRO E C 1
ATOM 10415 O O . PRO E 1 7 ? 16.917 -33.921 9.674 1.00 17.54 7 PRO E O 1
ATOM 10419 N N . LEU E 1 8 ? 16.560 -31.714 9.404 1.00 16.13 8 LEU E N 1
ATOM 10420 C CA . LEU E 1 8 ? 15.148 -31.766 9.863 1.00 17.16 8 LEU E CA 1
ATOM 10421 C C . LEU E 1 8 ? 14.350 -32.631 8.884 1.00 16.64 8 LEU E C 1
ATOM 10422 O O . LEU E 1 8 ? 13.524 -33.448 9.336 1.00 18.24 8 LEU E O 1
ATOM 10427 N N . PHE E 1 9 ? 14.582 -32.450 7.584 1.00 16.38 9 PHE E N 1
ATOM 10428 C CA . PHE E 1 9 ? 13.798 -33.137 6.532 1.00 16.41 9 PHE E CA 1
ATOM 10429 C C . PHE E 1 9 ? 14.472 -32.969 5.173 1.00 16.14 9 PHE E C 1
ATOM 10430 O O . PHE E 1 9 ? 14.976 -31.873 4.864 1.00 17.19 9 PHE E O 1
ATOM 10438 N N . ARG E 1 10 ? 14.465 -34.048 4.394 1.00 15.38 10 ARG E N 1
ATOM 10439 C CA . ARG E 1 10 ? 14.789 -34.038 2.952 1.00 15.21 10 ARG E CA 1
ATOM 10440 C C . ARG E 1 10 ? 13.576 -34.575 2.198 1.00 15.24 10 ARG E C 1
ATOM 10441 O O . ARG E 1 10 ? 12.971 -35.567 2.650 1.00 15.54 10 ARG E O 1
ATOM 10449 N N . ASP E 1 11 ? 13.242 -33.928 1.087 1.00 15.49 11 ASP E N 1
ATOM 10450 C CA . ASP E 1 11 ? 12.112 -34.331 0.219 1.00 16.08 11 ASP E CA 1
ATOM 10451 C C . ASP E 1 11 ? 12.441 -35.667 -0.443 1.00 15.20 11 ASP E C 1
ATOM 10452 O O . ASP E 1 11 ? 13.525 -35.828 -0.997 1.00 15.71 11 ASP E O 1
ATOM 10457 N N . PRO E 1 12 ? 11.525 -36.664 -0.397 1.00 14.98 12 PRO E N 1
ATOM 10458 C CA . PRO E 1 12 ? 11.788 -37.983 -0.971 1.00 15.00 12 PRO E CA 1
ATOM 10459 C C . PRO E 1 12 ? 11.375 -38.194 -2.438 1.00 15.32 12 PRO E C 1
ATOM 10460 O O . PRO E 1 12 ? 11.341 -39.336 -2.868 1.00 15.68 12 PRO E O 1
ATOM 10464 N N . ILE E 1 13 ? 11.083 -37.114 -3.171 1.00 15.07 13 ILE E N 1
ATOM 10465 C CA . ILE E 1 13 ? 10.735 -37.160 -4.624 1.00 15.41 13 ILE E CA 1
ATOM 10466 C C . ILE E 1 13 ? 11.908 -36.593 -5.432 1.00 15.34 13 ILE E C 1
ATOM 10467 O O . ILE E 1 13 ? 12.444 -37.319 -6.306 1.00 15.50 13 ILE E O 1
ATOM 10472 N N . TYR E 1 14 ? 12.271 -35.336 -5.166 1.00 15.45 14 TYR E N 1
ATOM 10473 C CA . TYR E 1 14 ? 13.315 -34.582 -5.906 1.00 15.73 14 TYR E CA 1
ATOM 10474 C C . TYR E 1 14 ? 14.482 -34.178 -4.992 1.00 15.20 14 TYR E C 1
ATOM 10475 O O . TYR E 1 14 ? 15.511 -33.728 -5.528 1.00 15.56 14 TYR E O 1
ATOM 10484 N N . ASP E 1 15 ? 14.333 -34.283 -3.666 1.00 14.86 15 ASP E N 1
ATOM 10485 C CA . ASP E 1 15 ? 15.391 -33.904 -2.691 1.00 15.28 15 ASP E CA 1
ATOM 10486 C C . ASP E 1 15 ? 15.713 -32.411 -2.857 1.00 14.62 15 ASP E C 1
ATOM 10487 O O . ASP E 1 15 ? 16.897 -32.039 -2.753 1.00 14.05 15 ASP E O 1
ATOM 10492 N N . GLY E 1 16 ? 14.688 -31.581 -3.077 1.00 14.11 16 GLY E N 1
ATOM 10493 C CA . GLY E 1 16 ? 14.861 -30.138 -3.330 1.00 14.36 16 GLY E CA 1
ATOM 10494 C C . GLY E 1 16 ? 14.146 -29.260 -2.317 1.00 14.15 16 GLY E C 1
ATOM 10495 O O . GLY E 1 16 ? 13.779 -28.145 -2.702 1.00 15.05 16 GLY E O 1
ATOM 10496 N N . ALA E 1 17 ? 13.988 -29.705 -1.063 1.00 14.80 17 ALA E N 1
ATOM 10497 C CA . ALA E 1 17 ? 13.219 -28.981 -0.016 1.00 15.15 17 ALA E CA 1
ATOM 10498 C C . ALA E 1 17 ? 13.895 -27.648 0.341 1.00 16.68 17 ALA E C 1
ATOM 10499 O O . ALA E 1 17 ? 15.086 -27.668 0.696 1.00 16.07 17 ALA E O 1
ATOM 10501 N N . ALA E 1 18 ? 13.155 -26.523 0.237 1.00 16.64 18 ALA E N 1
ATOM 10502 C CA . ALA E 1 18 ? 13.665 -25.146 0.407 1.00 15.50 18 ALA E CA 1
ATOM 10503 C C . ALA E 1 18 ? 12.528 -24.215 0.832 1.00 15.38 18 ALA E C 1
ATOM 10504 O O . ALA E 1 18 ? 11.352 -24.595 0.696 1.00 15.49 18 ALA E O 1
ATOM 10506 N N . ASP E 1 19 ? 12.876 -23.024 1.318 1.00 15.47 19 ASP E N 1
ATOM 10507 C CA . ASP E 1 19 ? 11.911 -21.939 1.629 1.00 16.27 19 ASP E CA 1
ATOM 10508 C C . ASP E 1 19 ? 10.808 -22.487 2.531 1.00 17.42 19 ASP E C 1
ATOM 10509 O O . ASP E 1 19 ? 9.625 -22.328 2.230 1.00 19.35 19 ASP E O 1
ATOM 10514 N N . PRO E 1 20 ? 11.144 -23.147 3.662 1.00 17.23 20 PRO E N 1
ATOM 10515 C CA . PRO E 1 20 ? 10.123 -23.752 4.514 1.00 17.84 20 PRO E CA 1
ATOM 10516 C C . PRO E 1 20 ? 9.209 -22.691 5.137 1.00 18.92 20 PRO E C 1
ATOM 10517 O O . PRO E 1 20 ? 9.686 -21.624 5.492 1.00 20.45 20 PRO E O 1
ATOM 10521 N N . THR E 1 21 ? 7.917 -22.998 5.223 1.00 18.43 21 THR E N 1
ATOM 10522 C CA . THR E 1 21 ? 6.937 -22.250 6.047 1.00 18.90 21 THR E CA 1
ATOM 10523 C C . THR E 1 21 ? 6.246 -23.279 6.946 1.00 18.58 21 THR E C 1
ATOM 10524 O O . THR E 1 21 ? 5.763 -24.306 6.426 1.00 17.92 21 THR E O 1
ATOM 10528 N N . ILE E 1 22 ? 6.253 -23.048 8.255 1.00 18.19 22 ILE E N 1
ATOM 10529 C CA . ILE E 1 22 ? 5.642 -23.993 9.232 1.00 18.76 22 ILE E CA 1
ATOM 10530 C C . ILE E 1 22 ? 4.257 -23.461 9.607 1.00 18.17 22 ILE E C 1
ATOM 10531 O O . ILE E 1 22 ? 4.107 -22.242 9.807 1.00 18.43 22 ILE E O 1
ATOM 10536 N N . ILE E 1 23 ? 3.272 -24.355 9.655 1.00 17.85 23 ILE E N 1
ATOM 10537 C CA . ILE E 1 23 ? 1.851 -23.996 9.915 1.00 18.91 23 ILE E CA 1
ATOM 10538 C C . ILE E 1 23 ? 1.218 -25.141 10.707 1.00 18.38 23 ILE E C 1
ATOM 10539 O O . ILE E 1 23 ? 1.404 -26.321 10.329 1.00 17.86 23 ILE E O 1
ATOM 10544 N N . TYR E 1 24 ? 0.530 -24.806 11.794 1.00 18.32 24 TYR E N 1
ATOM 10545 C CA . TYR E 1 24 ? -0.262 -25.785 12.571 1.00 18.77 24 TYR E CA 1
ATOM 10546 C C . TYR E 1 24 ? -1.493 -26.169 11.747 1.00 18.25 24 TYR E C 1
ATOM 10547 O O . TYR E 1 24 ? -2.239 -25.277 11.312 1.00 18.42 24 TYR E O 1
ATOM 10556 N N . ASN E 1 25 ? -1.679 -27.470 11.544 1.00 17.37 25 ASN E N 1
ATOM 10557 C CA . ASN E 1 25 ? -2.868 -28.057 10.880 1.00 18.00 25 ASN E CA 1
ATOM 10558 C C . ASN E 1 25 ? -3.910 -28.329 11.972 1.00 17.95 25 ASN E C 1
ATOM 10559 O O . ASN E 1 25 ? -3.798 -29.361 12.654 1.00 18.67 25 ASN E O 1
ATOM 10564 N N . HIS E 1 26 ? -4.870 -27.420 12.158 1.00 18.38 26 HIS E N 1
ATOM 10565 C CA . HIS E 1 26 ? -5.867 -27.500 13.261 1.00 20.88 26 HIS E CA 1
ATOM 10566 C C . HIS E 1 26 ? -6.845 -28.653 12.994 1.00 22.04 26 HIS E C 1
ATOM 10567 O O . HIS E 1 26 ? -7.436 -29.147 13.968 1.00 25.98 26 HIS E O 1
ATOM 10574 N N . LEU E 1 27 ? -7.009 -29.073 11.734 1.00 21.54 27 LEU E N 1
ATOM 10575 C CA . LEU E 1 27 ? -7.930 -30.180 11.355 1.00 24.22 27 LEU E CA 1
ATOM 10576 C C . LEU E 1 27 ? -7.348 -31.519 11.813 1.00 23.37 27 LEU E C 1
ATOM 10577 O O . LEU E 1 27 ? -8.114 -32.341 12.332 1.00 25.23 27 LEU E O 1
ATOM 10582 N N . GLU E 1 28 ? -6.049 -31.727 11.592 1.00 23.49 28 GLU E N 1
ATOM 10583 C CA . GLU E 1 28 ? -5.351 -33.015 11.841 1.00 23.68 28 GLU E CA 1
ATOM 10584 C C . GLU E 1 28 ? -4.632 -32.980 13.195 1.00 22.79 28 GLU E C 1
ATOM 10585 O O . GLU E 1 28 ? -4.120 -34.039 13.608 1.00 24.32 28 GLU E O 1
ATOM 10591 N N . LYS E 1 29 ? -4.613 -31.826 13.869 1.00 22.79 29 LYS E N 1
ATOM 10592 C CA . LYS E 1 29 ? -3.866 -31.615 15.141 1.00 24.88 29 LYS E CA 1
ATOM 10593 C C . LYS E 1 29 ? -2.426 -32.086 14.924 1.00 22.26 29 LYS E C 1
ATOM 10594 O O . LYS E 1 29 ? -1.950 -32.978 15.651 1.00 22.27 29 LYS E O 1
ATOM 10600 N N . SER E 1 30 ? -1.778 -31.519 13.912 1.00 19.76 30 SER E N 1
ATOM 10601 C CA . SER E 1 30 ? -0.400 -31.862 13.495 1.00 19.37 30 SER E CA 1
ATOM 10602 C C . SER E 1 30 ? 0.290 -30.593 12.999 1.00 17.97 30 SER E C 1
ATOM 10603 O O . SER E 1 30 ? -0.409 -29.596 12.715 1.00 17.51 30 SER E O 1
ATOM 10606 N N . TRP E 1 31 ? 1.616 -30.633 12.922 1.00 17.94 31 TRP E N 1
ATOM 10607 C CA . TRP E 1 31 ? 2.437 -29.525 12.383 1.00 17.83 31 TRP E CA 1
ATOM 10608 C C . TRP E 1 31 ? 2.823 -29.863 10.946 1.00 17.39 31 TRP E C 1
ATOM 10609 O O . TRP E 1 31 ? 3.297 -30.990 10.699 1.00 17.87 31 TRP E O 1
ATOM 10620 N N . TRP E 1 32 ? 2.581 -28.926 10.036 1.00 16.40 32 TRP E N 1
ATOM 10621 C CA . TRP E 1 32 ? 2.948 -29.054 8.605 1.00 16.38 32 TRP E CA 1
ATOM 10622 C C . TRP E 1 32 ? 4.089 -28.091 8.295 1.00 16.52 32 TRP E C 1
ATOM 10623 O O . TRP E 1 32 ? 4.028 -26.932 8.738 1.00 18.09 32 TRP E O 1
ATOM 10634 N N . ILE E 1 33 ? 5.084 -28.561 7.550 1.00 15.83 33 ILE E N 1
ATOM 10635 C CA . ILE E 1 33 ? 6.033 -27.667 6.835 1.00 16.33 33 ILE E CA 1
ATOM 10636 C C . ILE E 1 33 ? 5.712 -27.775 5.345 1.00 16.41 33 ILE E C 1
ATOM 10637 O O . ILE E 1 33 ? 5.772 -28.898 4.789 1.00 17.18 33 ILE E O 1
ATOM 10642 N N . LEU E 1 34 ? 5.345 -26.645 4.745 1.00 16.56 34 LEU E N 1
ATOM 10643 C CA . LEU E 1 34 ? 5.222 -26.497 3.276 1.00 16.48 34 LEU E CA 1
ATOM 10644 C C . LEU E 1 34 ? 6.544 -25.934 2.766 1.00 16.28 34 LEU E C 1
ATOM 10645 O O . LEU E 1 34 ? 7.119 -25.041 3.433 1.00 18.02 34 LEU E O 1
ATOM 10650 N N . TYR E 1 35 ? 7.031 -26.454 1.643 1.00 15.19 35 TYR E N 1
ATOM 10651 C CA . TYR E 1 35 ? 8.352 -26.065 1.104 1.00 14.52 35 TYR E CA 1
ATOM 10652 C C . TYR E 1 35 ? 8.311 -26.053 -0.421 1.00 13.79 35 TYR E C 1
ATOM 10653 O O . TYR E 1 35 ? 7.598 -26.862 -1.047 1.00 14.32 35 TYR E O 1
ATOM 10662 N N . THR E 1 36 ? 9.062 -25.130 -1.008 1.00 13.71 36 THR E N 1
ATOM 10663 C CA . THR E 1 36 ? 9.433 -25.203 -2.437 1.00 14.48 36 THR E CA 1
ATOM 10664 C C . THR E 1 36 ? 10.176 -26.522 -2.628 1.00 14.42 36 THR E C 1
ATOM 10665 O O . THR E 1 36 ? 11.115 -26.778 -1.846 1.00 14.70 36 THR E O 1
ATOM 10669 N N . ASN E 1 37 ? 9.762 -27.346 -3.587 1.00 13.82 37 ASN E N 1
ATOM 10670 C CA . ASN E 1 37 ? 10.517 -28.580 -3.912 1.00 14.08 37 ASN E CA 1
ATOM 10671 C C . ASN E 1 37 ? 11.186 -28.384 -5.271 1.00 14.18 37 ASN E C 1
ATOM 10672 O O . ASN E 1 37 ? 10.547 -28.642 -6.311 1.00 15.13 37 ASN E O 1
ATOM 10677 N N . ARG E 1 38 ? 12.432 -27.919 -5.252 1.00 14.24 38 ARG E N 1
ATOM 10678 C CA . ARG E 1 38 ? 13.277 -27.826 -6.468 1.00 14.35 38 ARG E CA 1
ATOM 10679 C C . ARG E 1 38 ? 13.444 -29.239 -7.033 1.00 14.05 38 ARG E C 1
ATOM 10680 O O . ARG E 1 38 ? 13.403 -30.212 -6.246 1.00 14.86 38 ARG E O 1
ATOM 10688 N N . ARG E 1 39 ? 13.615 -29.353 -8.348 1.00 14.30 39 ARG E N 1
ATOM 10689 C CA . ARG E 1 39 ? 13.797 -30.660 -9.032 1.00 14.86 39 ARG E CA 1
ATOM 10690 C C . ARG E 1 39 ? 15.292 -31.003 -8.999 1.00 14.70 39 ARG E C 1
ATOM 10691 O O . ARG E 1 39 ? 15.897 -31.197 -10.062 1.00 15.88 39 ARG E O 1
ATOM 10699 N N . ALA E 1 40 ? 15.840 -31.117 -7.786 1.00 14.27 40 ALA E N 1
ATOM 10700 C CA . ALA E 1 40 ? 17.287 -31.036 -7.481 1.00 14.77 40 ALA E CA 1
ATOM 10701 C C . ALA E 1 40 ? 18.038 -32.308 -7.898 1.00 14.96 40 ALA E C 1
ATOM 10702 O O . ALA E 1 40 ? 19.250 -32.202 -8.159 1.00 17.43 40 ALA E O 1
ATOM 10704 N N . ASN E 1 41 ? 17.369 -33.464 -7.953 1.00 14.39 41 ASN E N 1
ATOM 10705 C CA . ASN E 1 41 ? 18.032 -34.773 -8.206 1.00 15.28 41 ASN E CA 1
ATOM 10706 C C . ASN E 1 41 ? 17.908 -35.169 -9.684 1.00 15.73 41 ASN E C 1
ATOM 10707 O O . ASN E 1 41 ? 18.135 -36.359 -10.000 1.00 17.12 41 ASN E O 1
ATOM 10712 N N . GLN E 1 42 ? 17.574 -34.218 -10.559 1.00 15.91 42 GLN E N 1
ATOM 10713 C CA . GLN E 1 42 ? 17.448 -34.448 -12.022 1.00 16.26 42 GLN E CA 1
ATOM 10714 C C . GLN E 1 42 ? 18.614 -33.763 -12.742 1.00 16.56 42 GLN E C 1
ATOM 10715 O O . GLN E 1 42 ? 19.038 -32.684 -12.298 1.00 18.42 42 GLN E O 1
ATOM 10721 N N . LYS E 1 43 ? 19.113 -34.374 -13.817 1.00 16.47 43 LYS E N 1
ATOM 10722 C CA . LYS E 1 43 ? 20.175 -33.787 -14.672 1.00 17.28 43 LYS E CA 1
ATOM 10723 C C . LYS E 1 43 ? 19.486 -32.919 -15.724 1.00 16.90 43 LYS E C 1
ATOM 10724 O O . LYS E 1 43 ? 18.827 -33.474 -16.619 1.00 17.21 43 LYS E O 1
ATOM 10730 N N . LEU E 1 44 ? 19.595 -31.600 -15.574 1.00 17.23 44 LEU E N 1
ATOM 10731 C CA . LEU E 1 44 ? 18.768 -30.620 -16.321 1.00 16.59 44 LEU E CA 1
ATOM 10732 C C . LEU E 1 44 ? 19.649 -29.520 -16.891 1.00 16.85 44 LEU E C 1
ATOM 10733 O O . LEU E 1 44 ? 20.735 -29.247 -16.374 1.00 17.08 44 LEU E O 1
ATOM 10738 N N . PRO E 1 45 ? 19.174 -28.857 -17.968 1.00 16.38 45 PRO E N 1
ATOM 10739 C CA . PRO E 1 45 ? 19.874 -27.715 -18.549 1.00 16.24 45 PRO E CA 1
ATOM 10740 C C . PRO E 1 45 ? 19.766 -26.430 -17.718 1.00 15.61 45 PRO E C 1
ATOM 10741 O O . PRO E 1 45 ? 18.725 -26.184 -17.135 1.00 15.94 45 PRO E O 1
ATOM 10745 N N . GLY E 1 46 ? 20.836 -25.631 -17.727 1.00 15.92 46 GLY E N 1
ATOM 10746 C CA . GLY E 1 46 ? 20.883 -24.299 -17.101 1.00 16.66 46 GLY E CA 1
ATOM 10747 C C . GLY E 1 46 ? 20.329 -24.326 -15.689 1.00 15.84 46 GLY E C 1
ATOM 10748 O O . GLY E 1 46 ? 20.738 -25.198 -14.907 1.00 16.31 46 GLY E O 1
ATOM 10749 N N . LYS E 1 47 ? 19.408 -23.413 -15.380 1.00 16.06 47 LYS E N 1
ATOM 10750 C CA . LYS E 1 47 ? 18.828 -23.252 -14.024 1.00 16.15 47 LYS E CA 1
ATOM 10751 C C . LYS E 1 47 ? 17.440 -23.905 -13.975 1.00 15.47 47 LYS E C 1
ATOM 10752 O O . LYS E 1 47 ? 16.642 -23.518 -13.113 1.00 16.18 47 LYS E O 1
ATOM 10758 N N . ALA E 1 48 ? 17.175 -24.896 -14.829 1.00 15.51 48 ALA E N 1
ATOM 10759 C CA . ALA E 1 48 ? 15.869 -25.596 -14.905 1.00 16.10 48 ALA E CA 1
ATOM 10760 C C . ALA E 1 48 ? 15.463 -26.169 -13.537 1.00 15.99 48 ALA E C 1
ATOM 10761 O O . ALA E 1 48 ? 14.248 -26.189 -13.258 1.00 15.18 48 ALA E O 1
ATOM 10763 N N . PHE E 1 49 ? 16.407 -26.650 -12.718 1.00 15.34 49 PHE E N 1
ATOM 10764 C CA . PHE E 1 49 ? 16.065 -27.408 -11.481 1.00 15.55 49 PHE E CA 1
ATOM 10765 C C . PHE E 1 49 ? 15.312 -26.491 -10.507 1.00 14.61 49 PHE E C 1
ATOM 10766 O O . PHE E 1 49 ? 14.518 -27.000 -9.701 1.00 15.12 49 PHE E O 1
ATOM 10774 N N . MET E 1 50 ? 15.552 -25.182 -10.588 1.00 15.11 50 MET E N 1
ATOM 10775 C CA . MET E 1 50 ? 14.912 -24.154 -9.726 1.00 15.71 50 MET E CA 1
ATOM 10776 C C . MET E 1 50 ? 13.464 -23.892 -10.157 1.00 14.99 50 MET E C 1
ATOM 10777 O O . MET E 1 50 ? 12.779 -23.180 -9.417 1.00 15.42 50 MET E O 1
ATOM 10782 N N . HIS E 1 51 ? 13.027 -24.408 -11.309 1.00 14.18 51 HIS E N 1
ATOM 10783 C CA . HIS E 1 51 ? 11.734 -24.048 -11.946 1.00 14.90 51 HIS E CA 1
ATOM 10784 C C . HIS E 1 51 ? 10.885 -25.302 -12.181 1.00 14.26 51 HIS E C 1
ATOM 10785 O O . HIS E 1 51 ? 11.404 -26.435 -12.027 1.00 15.38 51 HIS E O 1
ATOM 10792 N N . GLY E 1 52 ? 9.610 -25.108 -12.515 1.00 14.68 52 GLY E N 1
ATOM 10793 C CA . GLY E 1 52 ? 8.659 -26.222 -12.691 1.00 14.78 52 GLY E CA 1
ATOM 10794 C C . GLY E 1 52 ? 8.387 -26.902 -11.366 1.00 14.81 52 GLY E C 1
ATOM 10795 O O . GLY E 1 52 ? 8.150 -28.126 -11.352 1.00 16.27 52 GLY E O 1
ATOM 10796 N N . THR E 1 53 ? 8.418 -26.118 -10.291 1.00 14.97 53 THR E N 1
ATOM 10797 C CA . THR E 1 53 ? 8.363 -26.581 -8.886 1.00 15.26 53 THR E CA 1
ATOM 10798 C C . THR E 1 53 ? 6.928 -26.518 -8.358 1.00 15.64 53 THR E C 1
ATOM 10799 O O . THR E 1 53 ? 6.167 -25.580 -8.720 1.00 14.92 53 THR E O 1
ATOM 10803 N N . ASP E 1 54 ? 6.594 -27.489 -7.511 1.00 15.42 54 ASP E N 1
ATOM 10804 C CA . ASP E 1 54 ? 5.380 -27.478 -6.664 1.00 15.29 54 ASP E CA 1
ATOM 10805 C C . ASP E 1 54 ? 5.813 -27.367 -5.206 1.00 14.94 54 ASP E C 1
ATOM 10806 O O . ASP E 1 54 ? 7.028 -27.219 -4.941 1.00 14.77 54 ASP E O 1
ATOM 10811 N N . ILE E 1 55 ? 4.830 -27.403 -4.313 1.00 15.02 55 ILE E N 1
ATOM 10812 C CA . ILE E 1 55 ? 5.016 -27.262 -2.847 1.00 14.93 55 ILE E CA 1
ATOM 10813 C C . ILE E 1 55 ? 4.900 -28.657 -2.230 1.00 14.86 55 ILE E C 1
ATOM 10814 O O . ILE E 1 55 ? 3.875 -29.326 -2.461 1.00 15.89 55 ILE E O 1
ATOM 10819 N N . GLY E 1 56 ? 5.927 -29.077 -1.493 1.00 15.20 56 GLY E N 1
ATOM 10820 C CA . GLY E 1 56 ? 5.928 -30.343 -0.739 1.00 15.19 56 GLY E CA 1
ATOM 10821 C C . GLY E 1 56 ? 5.339 -30.165 0.647 1.00 15.30 56 GLY E C 1
ATOM 10822 O O . GLY E 1 56 ? 5.324 -29.025 1.149 1.00 14.53 56 GLY E O 1
ATOM 10823 N N . ILE E 1 57 ? 4.864 -31.261 1.242 1.00 14.84 57 ILE E N 1
ATOM 10824 C CA . ILE E 1 57 ? 4.275 -31.295 2.612 1.00 15.08 57 ILE E CA 1
ATOM 10825 C C . ILE E 1 57 ? 5.076 -32.276 3.467 1.00 14.99 57 ILE E C 1
ATOM 10826 O O . ILE E 1 57 ? 5.140 -33.460 3.094 1.00 15.51 57 ILE E O 1
ATOM 10831 N N . ALA E 1 58 ? 5.616 -31.802 4.593 1.00 16.27 58 ALA E N 1
ATOM 10832 C CA . ALA E 1 58 ? 6.165 -32.638 5.683 1.00 16.84 58 ALA E CA 1
ATOM 10833 C C . ALA E 1 58 ? 5.271 -32.456 6.913 1.00 16.82 58 ALA E C 1
ATOM 10834 O O . ALA E 1 58 ? 4.917 -31.307 7.232 1.00 17.96 58 ALA E O 1
ATOM 10836 N N . GLU E 1 59 ? 4.906 -33.555 7.566 1.00 16.22 59 GLU E N 1
ATOM 10837 C CA . GLU E 1 59 ? 3.963 -33.544 8.712 1.00 16.19 59 GLU E CA 1
ATOM 10838 C C . GLU E 1 59 ? 4.637 -34.173 9.930 1.00 16.03 59 GLU E C 1
ATOM 10839 O O . GLU E 1 59 ? 5.297 -35.211 9.768 1.00 15.78 59 GLU E O 1
ATOM 10845 N N . SER E 1 60 ? 4.430 -33.582 11.108 1.00 17.24 60 SER E N 1
ATOM 10846 C CA . SER E 1 60 ? 4.805 -34.185 12.411 1.00 17.95 60 SER E CA 1
ATOM 10847 C C . SER E 1 60 ? 3.568 -34.261 13.309 1.00 18.46 60 SER E C 1
ATOM 10848 O O . SER E 1 60 ? 2.909 -33.219 13.512 1.00 17.58 60 SER E O 1
ATOM 10851 N N . LYS E 1 61 ? 3.286 -35.455 13.832 1.00 19.15 61 LYS E N 1
ATOM 10852 C CA . LYS E 1 61 ? 2.170 -35.715 14.776 1.00 20.95 61 LYS E CA 1
ATOM 10853 C C . LYS E 1 61 ? 2.695 -35.859 16.210 1.00 20.92 61 LYS E C 1
ATOM 10854 O O . LYS E 1 61 ? 1.859 -36.081 17.099 1.00 23.76 61 LYS E O 1
ATOM 10860 N N . ASP E 1 62 ? 4.009 -35.736 16.435 1.00 20.40 62 ASP E N 1
ATOM 10861 C CA . ASP E 1 62 ? 4.642 -35.975 17.763 1.00 21.72 62 ASP E CA 1
ATOM 10862 C C . ASP E 1 62 ? 5.448 -34.743 18.203 1.00 20.75 62 ASP E C 1
ATOM 10863 O O . ASP E 1 62 ? 6.466 -34.912 18.895 1.00 23.51 62 ASP E O 1
ATOM 10868 N N . GLY E 1 63 ? 4.987 -33.544 17.842 1.00 21.51 63 GLY E N 1
ATOM 10869 C CA . GLY E 1 63 ? 5.556 -32.268 18.314 1.00 22.16 63 GLY E CA 1
ATOM 10870 C C . GLY E 1 63 ? 6.932 -31.995 17.732 1.00 20.87 63 GLY E C 1
ATOM 10871 O O . GLY E 1 63 ? 7.717 -31.292 18.395 1.00 22.50 63 GLY E O 1
ATOM 10872 N N . GLY E 1 64 ? 7.214 -32.512 16.533 1.00 20.43 64 GLY E N 1
ATOM 10873 C CA . GLY E 1 64 ? 8.437 -32.199 15.770 1.00 21.06 64 GLY E CA 1
ATOM 10874 C C . GLY E 1 64 ? 9.538 -33.232 15.953 1.00 21.22 64 GLY E C 1
ATOM 10875 O O . GLY E 1 64 ? 10.615 -33.037 15.371 1.00 21.52 64 GLY E O 1
ATOM 10876 N N . ARG E 1 65 ? 9.299 -34.302 16.716 1.00 22.89 65 ARG E N 1
ATOM 10877 C CA . ARG E 1 65 ? 10.326 -35.354 16.952 1.00 24.79 65 ARG E CA 1
ATOM 10878 C C . ARG E 1 65 ? 10.543 -36.163 15.664 1.00 23.02 65 ARG E C 1
ATOM 10879 O O . ARG E 1 65 ? 11.713 -36.489 15.367 1.00 24.18 65 ARG E O 1
ATOM 10887 N N . THR E 1 66 ? 9.475 -36.463 14.916 1.00 21.99 66 THR E N 1
ATOM 10888 C CA . THR E 1 66 ? 9.543 -37.219 13.634 1.00 21.84 66 THR E CA 1
ATOM 10889 C C . THR E 1 66 ? 8.720 -36.498 12.561 1.00 20.49 66 THR E C 1
ATOM 10890 O O . THR E 1 66 ? 7.644 -35.948 12.883 1.00 20.52 66 THR E O 1
ATOM 10894 N N . TRP E 1 67 ? 9.226 -36.515 11.330 1.00 19.11 67 TRP E N 1
ATOM 10895 C CA . TRP E 1 67 ? 8.628 -35.838 10.154 1.00 18.51 67 TRP E CA 1
ATOM 10896 C C . TRP E 1 67 ? 8.436 -36.852 9.030 1.00 18.70 67 TRP E C 1
ATOM 10897 O O . TRP E 1 67 ? 9.335 -37.693 8.827 1.00 20.30 67 TRP E O 1
ATOM 10908 N N . PHE E 1 68 ? 7.302 -36.755 8.336 1.00 17.10 68 PHE E N 1
ATOM 10909 C CA . PHE E 1 68 ? 6.901 -37.670 7.244 1.00 17.22 68 PHE E CA 1
ATOM 10910 C C . PHE E 1 68 ? 6.355 -36.859 6.072 1.00 16.13 68 PHE E C 1
ATOM 10911 O O . PHE E 1 68 ? 5.509 -35.968 6.268 1.00 17.39 68 PHE E O 1
ATOM 10919 N N . TYR E 1 69 ? 6.837 -37.179 4.877 1.00 15.32 69 TYR E N 1
ATOM 10920 C CA . TYR E 1 69 ? 6.313 -36.632 3.607 1.00 15.37 69 TYR E CA 1
ATOM 10921 C C . TYR E 1 69 ? 4.848 -37.035 3.463 1.00 15.69 69 TYR E C 1
ATOM 10922 O O . TYR E 1 69 ? 4.519 -38.208 3.730 1.00 17.50 69 TYR E O 1
ATOM 10931 N N . ARG E 1 70 ? 3.995 -36.100 3.049 1.00 15.34 70 ARG E N 1
ATOM 10932 C CA . ARG E 1 70 ? 2.556 -36.386 2.822 1.00 15.60 70 ARG E CA 1
ATOM 10933 C C . ARG E 1 70 ? 2.216 -36.281 1.334 1.00 15.59 70 ARG E C 1
ATOM 10934 O O . ARG E 1 70 ? 1.298 -36.997 0.903 1.00 15.85 70 ARG E O 1
ATOM 10942 N N . GLY E 1 71 ? 2.917 -35.437 0.575 1.00 16.07 71 GLY E N 1
ATOM 10943 C CA . GLY E 1 71 ? 2.591 -35.216 -0.843 1.00 16.34 71 GLY E CA 1
ATOM 10944 C C . GLY E 1 71 ? 2.823 -33.779 -1.249 1.00 15.99 71 GLY E C 1
ATOM 10945 O O . GLY E 1 71 ? 3.694 -33.116 -0.645 1.00 15.80 71 GLY E O 1
ATOM 10946 N N . THR E 1 72 ? 2.067 -33.317 -2.240 1.00 16.11 72 THR E N 1
ATOM 10947 C CA . THR E 1 72 ? 2.267 -31.994 -2.873 1.00 16.40 72 THR E CA 1
ATOM 10948 C C . THR E 1 72 ? 0.982 -31.174 -2.842 1.00 16.53 72 THR E C 1
ATOM 10949 O O . THR E 1 72 ? -0.132 -31.749 -2.800 1.00 17.09 72 THR E O 1
ATOM 10953 N N . ILE E 1 73 ? 1.180 -29.863 -2.872 1.00 16.28 73 ILE E N 1
ATOM 10954 C CA . ILE E 1 73 ? 0.188 -28.850 -3.314 1.00 17.96 73 ILE E CA 1
ATOM 10955 C C . ILE E 1 73 ? 0.605 -28.432 -4.730 1.00 18.11 73 ILE E C 1
ATOM 10956 O O . ILE E 1 73 ? 1.691 -27.816 -4.890 1.00 19.27 73 ILE E O 1
ATOM 10961 N N . GLU E 1 74 ? -0.192 -28.832 -5.720 1.00 18.08 74 GLU E N 1
ATOM 10962 C CA . GLU E 1 74 ? 0.049 -28.568 -7.163 1.00 19.79 74 GLU E CA 1
ATOM 10963 C C . GLU E 1 74 ? -0.938 -27.492 -7.607 1.00 19.06 74 GLU E C 1
ATOM 10964 O O . GLU E 1 74 ? -2.084 -27.828 -7.964 1.00 20.83 74 GLU E O 1
ATOM 10970 N N . LEU E 1 75 ? -0.508 -26.235 -7.527 1.00 18.52 75 LEU E N 1
ATOM 10971 C CA . LEU E 1 75 ? -1.363 -25.067 -7.833 1.00 18.77 75 LEU E CA 1
ATOM 10972 C C . LEU E 1 75 ? -1.451 -24.923 -9.350 1.00 18.53 75 LEU E C 1
ATOM 10973 O O . LEU E 1 75 ? -0.567 -25.455 -10.060 1.00 19.35 75 LEU E O 1
ATOM 10978 N N . GLN E 1 76 ? -2.495 -24.244 -9.817 1.00 19.52 76 GLN E N 1
ATOM 10979 C CA . GLN E 1 76 ? -2.667 -23.897 -11.246 1.00 21.54 76 GLN E CA 1
ATOM 10980 C C . GLN E 1 76 ? -2.887 -22.390 -11.344 1.00 20.37 76 GLN E C 1
ATOM 10981 O O . GLN E 1 76 ? -3.677 -21.840 -10.548 1.00 20.20 76 GLN E O 1
ATOM 10987 N N . TYR E 1 77 ? -2.169 -21.756 -12.263 1.00 19.63 77 TYR E N 1
ATOM 10988 C CA . TYR E 1 77 ? -2.407 -20.361 -12.697 1.00 19.94 77 TYR E CA 1
ATOM 10989 C C . TYR E 1 77 ? -2.222 -20.323 -14.213 1.00 20.72 77 TYR E C 1
ATOM 10990 O O . TYR E 1 77 ? -1.073 -20.369 -14.683 1.00 20.70 77 TYR E O 1
ATOM 10999 N N . GLY E 1 78 ? -3.339 -20.301 -14.941 1.00 21.34 78 GLY E N 1
ATOM 11000 C CA . GLY E 1 78 ? -3.375 -20.417 -16.406 1.00 21.60 78 GLY E CA 1
ATOM 11001 C C . GLY E 1 78 ? -2.957 -21.805 -16.856 1.00 21.76 78 GLY E C 1
ATOM 11002 O O . GLY E 1 78 ? -2.981 -22.745 -16.034 1.00 24.28 78 GLY E O 1
ATOM 11003 N N . ARG E 1 79 ? -2.578 -21.933 -18.122 1.00 22.13 79 ARG E N 1
ATOM 11004 C CA . ARG E 1 79 ? -2.255 -23.237 -18.750 1.00 21.58 79 ARG E CA 1
ATOM 11005 C C . ARG E 1 79 ? -0.788 -23.576 -18.506 1.00 20.38 79 ARG E C 1
ATOM 11006 O O . ARG E 1 79 ? 0.018 -22.650 -18.254 1.00 20.87 79 ARG E O 1
ATOM 11014 N N . GLY E 1 80 ? -0.483 -24.869 -18.583 1.00 19.65 80 GLY E N 1
ATOM 11015 C CA . GLY E 1 80 ? 0.878 -25.391 -18.767 1.00 19.84 80 GLY E CA 1
ATOM 11016 C C . GLY E 1 80 ? 1.554 -25.728 -17.456 1.00 18.40 80 GLY E C 1
ATOM 11017 O O . GLY E 1 80 ? 0.909 -25.642 -16.385 1.00 18.99 80 GLY E O 1
ATOM 11018 N N . ARG E 1 81 ? 2.815 -26.134 -17.564 1.00 16.94 81 ARG E N 1
ATOM 11019 C CA . ARG E 1 81 ? 3.720 -26.417 -16.429 1.00 16.60 81 ARG E CA 1
ATOM 11020 C C . ARG E 1 81 ? 4.363 -25.095 -16.014 1.00 16.11 81 ARG E C 1
ATOM 11021 O O . ARG E 1 81 ? 5.161 -24.555 -16.791 1.00 16.20 81 ARG E O 1
ATOM 11029 N N . ASN E 1 82 ? 4.012 -24.595 -14.834 1.00 16.43 82 ASN E N 1
ATOM 11030 C CA . ASN E 1 82 ? 4.532 -23.305 -14.321 1.00 15.24 82 ASN E CA 1
ATOM 11031 C C . ASN E 1 82 ? 5.367 -23.572 -13.068 1.00 14.89 82 ASN E C 1
ATOM 11032 O O . ASN E 1 82 ? 5.639 -24.756 -12.760 1.00 15.65 82 ASN E O 1
ATOM 11037 N N . THR E 1 83 ? 5.783 -22.503 -12.391 1.00 15.41 83 THR E N 1
ATOM 11038 C CA . THR E 1 83 ? 6.732 -22.548 -11.254 1.00 15.36 83 THR E CA 1
ATOM 11039 C C . THR E 1 83 ? 6.074 -21.898 -10.041 1.00 15.20 83 THR E C 1
ATOM 11040 O O . THR E 1 83 ? 5.658 -20.733 -10.160 1.00 16.17 83 THR E O 1
ATOM 11044 N N . PHE E 1 84 ? 6.013 -22.621 -8.921 1.00 15.30 84 PHE E N 1
ATOM 11045 C CA . PHE E 1 84 ? 5.499 -22.111 -7.627 1.00 16.11 84 PHE E CA 1
ATOM 11046 C C . PHE E 1 84 ? 6.627 -22.152 -6.592 1.00 15.83 84 PHE E C 1
ATOM 11047 O O . PHE E 1 84 ? 7.299 -23.203 -6.437 1.00 15.17 84 PHE E O 1
ATOM 11055 N N . TRP E 1 85 ? 6.823 -21.020 -5.913 1.00 15.68 85 TRP E N 1
ATOM 11056 C CA . TRP E 1 85 ? 7.961 -20.768 -4.990 1.00 15.24 85 TRP E CA 1
ATOM 11057 C C . TRP E 1 85 ? 7.483 -20.222 -3.645 1.00 14.86 85 TRP E C 1
ATOM 11058 O O . TRP E 1 85 ? 6.613 -19.331 -3.642 1.00 16.06 85 TRP E O 1
ATOM 11069 N N . ALA E 1 86 ? 8.120 -20.677 -2.564 1.00 15.92 86 ALA E N 1
ATOM 11070 C CA . ALA E 1 86 ? 8.244 -19.952 -1.276 1.00 16.61 86 ALA E CA 1
ATOM 11071 C C . ALA E 1 86 ? 6.884 -19.461 -0.789 1.00 16.42 86 ALA E C 1
ATOM 11072 O O . ALA E 1 86 ? 6.683 -18.263 -0.596 1.00 16.64 86 ALA E O 1
ATOM 11074 N N . PRO E 1 87 ? 5.917 -20.364 -0.526 1.00 16.94 87 PRO E N 1
ATOM 11075 C CA . PRO E 1 87 ? 4.616 -19.944 -0.013 1.00 17.93 87 PRO E CA 1
ATOM 11076 C C . PRO E 1 87 ? 4.761 -19.340 1.391 1.00 17.81 87 PRO E C 1
ATOM 11077 O O . PRO E 1 87 ? 5.534 -19.847 2.188 1.00 19.03 87 PRO E O 1
ATOM 11081 N N . GLU E 1 88 ? 4.059 -18.236 1.629 1.00 18.02 88 GLU E N 1
ATOM 11082 C CA . GLU E 1 88 ? 3.674 -17.767 2.980 1.00 18.06 88 GLU E CA 1
ATOM 11083 C C . GLU E 1 88 ? 2.283 -18.339 3.252 1.00 17.71 88 GLU E C 1
ATOM 11084 O O . GLU E 1 88 ? 1.430 -18.261 2.349 1.00 18.00 88 GLU E O 1
ATOM 11090 N N . VAL E 1 89 ? 2.064 -18.907 4.433 1.00 17.24 89 VAL E N 1
ATOM 11091 C CA . VAL E 1 89 ? 0.712 -19.384 4.842 1.00 17.18 89 VAL E CA 1
ATOM 11092 C C . VAL E 1 89 ? 0.428 -18.882 6.255 1.00 18.23 89 VAL E C 1
ATOM 11093 O O . VAL E 1 89 ? 1.245 -19.134 7.158 1.00 18.85 89 VAL E O 1
ATOM 11097 N N . ILE E 1 90 ? -0.693 -18.180 6.414 1.00 19.24 90 ILE E N 1
ATOM 11098 C CA . ILE E 1 90 ? -1.224 -17.758 7.739 1.00 20.70 90 ILE E CA 1
ATOM 11099 C C . ILE E 1 90 ? -2.637 -18.317 7.885 1.00 20.84 90 ILE E C 1
ATOM 11100 O O . ILE E 1 90 ? -3.350 -18.442 6.866 1.00 23.16 90 ILE E O 1
ATOM 11105 N N . PHE E 1 91 ? -3.010 -18.650 9.116 1.00 20.65 91 PHE E N 1
ATOM 11106 C CA . PHE E 1 91 ? -4.392 -19.011 9.498 1.00 20.99 91 PHE E CA 1
ATOM 11107 C C . PHE E 1 91 ? -5.074 -17.753 10.033 1.00 21.55 91 PHE E C 1
ATOM 11108 O O . PHE E 1 91 ? -4.505 -17.096 10.920 1.00 22.27 91 PHE E O 1
ATOM 11116 N N . TYR E 1 92 ? -6.243 -17.415 9.493 1.00 21.74 92 TYR E N 1
ATOM 11117 C CA . TYR E 1 92 ? -7.025 -16.228 9.916 1.00 22.26 92 TYR E CA 1
ATOM 11118 C C . TYR E 1 92 ? -8.500 -16.438 9.581 1.00 21.78 92 TYR E C 1
ATOM 11119 O O . TYR E 1 92 ? -8.811 -16.787 8.430 1.00 21.01 92 TYR E O 1
ATOM 11128 N N . GLU E 1 93 ? -9.368 -16.225 10.573 1.00 23.14 93 GLU E N 1
ATOM 11129 C CA . GLU E 1 93 ? -10.845 -16.274 10.429 1.00 24.54 93 GLU E CA 1
ATOM 11130 C C . GLU E 1 93 ? -11.237 -17.558 9.687 1.00 23.17 93 GLU E C 1
ATOM 11131 O O . GLU E 1 93 ? -11.888 -17.469 8.628 1.00 25.51 93 GLU E O 1
ATOM 11137 N N . GLY E 1 94 ? -10.817 -18.707 10.226 1.00 22.98 94 GLY E N 1
ATOM 11138 C CA . GLY E 1 94 ? -11.295 -20.049 9.843 1.00 24.56 94 GLY E CA 1
ATOM 11139 C C . GLY E 1 94 ? -10.742 -20.537 8.513 1.00 24.59 94 GLY E C 1
ATOM 11140 O O . GLY E 1 94 ? -11.228 -21.581 8.037 1.00 27.36 94 GLY E O 1
ATOM 11141 N N . GLU E 1 95 ? -9.757 -19.842 7.934 1.00 23.49 95 GLU E N 1
ATOM 11142 C CA . GLU E 1 95 ? -9.172 -20.195 6.612 1.00 23.11 95 GLU E CA 1
ATOM 11143 C C . GLU E 1 95 ? -7.652 -20.044 6.640 1.00 21.03 95 GLU E C 1
ATOM 11144 O O . GLU E 1 95 ? -7.137 -19.207 7.417 1.00 20.77 95 GLU E O 1
ATOM 11150 N N . TYR E 1 96 ? -6.977 -20.811 5.784 1.00 19.15 96 TYR E N 1
ATOM 11151 C CA . TYR E 1 96 ? -5.533 -20.672 5.485 1.00 18.62 96 TYR E CA 1
ATOM 11152 C C . TYR E 1 96 ? -5.385 -19.793 4.243 1.00 17.77 96 TYR E C 1
ATOM 11153 O O . TYR E 1 96 ? -6.094 -20.014 3.248 1.00 19.76 96 TYR E O 1
ATOM 11162 N N . HIS E 1 97 ? -4.508 -18.798 4.337 1.00 17.44 97 HIS E N 1
ATOM 11163 C CA . HIS E 1 97 ? -4.254 -17.779 3.293 1.00 17.47 97 HIS E CA 1
ATOM 11164 C C . HIS E 1 97 ? -2.818 -17.963 2.812 1.00 17.69 97 HIS E C 1
ATOM 11165 O O . HIS E 1 97 ? -1.902 -17.840 3.641 1.00 17.89 97 HIS E O 1
ATOM 11172 N N . MET E 1 98 ? -2.643 -18.274 1.530 1.00 17.45 98 MET E N 1
ATOM 11173 C CA . MET E 1 98 ? -1.309 -18.514 0.929 1.00 17.31 98 MET E CA 1
ATOM 11174 C C . MET E 1 98 ? -0.971 -17.376 -0.029 1.00 16.21 98 MET E C 1
ATOM 11175 O O . MET E 1 98 ? -1.811 -17.046 -0.877 1.00 17.71 98 MET E O 1
ATOM 11180 N N . TYR E 1 99 ? 0.231 -16.822 0.118 1.00 16.36 99 TYR E N 1
ATOM 11181 C CA . TYR E 1 99 ? 0.851 -15.850 -0.813 1.00 17.00 99 TYR E CA 1
ATOM 11182 C C . TYR E 1 99 ? 2.066 -16.550 -1.413 1.00 16.56 99 TYR E C 1
ATOM 11183 O O . TYR E 1 99 ? 3.103 -16.671 -0.746 1.00 17.91 99 TYR E O 1
ATOM 11192 N N . VAL E 1 100 ? 1.893 -17.069 -2.623 1.00 16.81 100 VAL E N 1
ATOM 11193 C CA . VAL E 1 100 ? 2.896 -17.935 -3.301 1.00 17.38 100 VAL E CA 1
ATOM 11194 C C . VAL E 1 100 ? 3.498 -17.143 -4.460 1.00 17.48 100 VAL E C 1
ATOM 11195 O O . VAL E 1 100 ? 2.766 -16.371 -5.110 1.00 18.20 100 VAL E O 1
ATOM 11199 N N . SER E 1 101 ? 4.795 -17.321 -4.687 1.00 16.02 101 SER E N 1
ATOM 11200 C CA . SER E 1 101 ? 5.532 -16.686 -5.801 1.00 16.38 101 SER E CA 1
ATOM 11201 C C . SER E 1 101 ? 5.361 -17.559 -7.044 1.00 17.03 101 SER E C 1
ATOM 11202 O O . SER E 1 101 ? 5.420 -18.797 -6.924 1.00 16.97 101 SER E O 1
ATOM 11205 N N . PHE E 1 102 ? 5.082 -16.923 -8.178 1.00 17.21 102 PHE E N 1
ATOM 11206 C CA . PHE E 1 102 ? 4.775 -17.596 -9.459 1.00 17.14 102 PHE E CA 1
ATOM 11207 C C . PHE E 1 102 ? 5.772 -17.134 -10.516 1.00 17.19 102 PHE E C 1
ATOM 11208 O O . PHE E 1 102 ? 5.965 -15.918 -10.670 1.00 18.59 102 PHE E O 1
ATOM 11216 N N . VAL E 1 103 ? 6.378 -18.090 -11.217 1.00 16.62 103 VAL E N 1
ATOM 11217 C CA . VAL E 1 103 ? 7.186 -17.827 -12.438 1.00 16.49 103 VAL E CA 1
ATOM 11218 C C . VAL E 1 103 ? 6.502 -18.558 -13.584 1.00 16.85 103 VAL E C 1
ATOM 11219 O O . VAL E 1 103 ? 6.203 -19.745 -13.478 1.00 15.55 103 VAL E O 1
ATOM 11223 N N . PRO E 1 104 ? 6.181 -17.861 -14.695 1.00 17.11 104 PRO E N 1
ATOM 11224 C CA . PRO E 1 104 ? 5.547 -18.518 -15.831 1.00 17.68 104 PRO E CA 1
ATOM 11225 C C . PRO E 1 104 ? 6.497 -19.547 -16.457 1.00 16.95 104 PRO E C 1
ATOM 11226 O O . PRO E 1 104 ? 7.693 -19.286 -16.555 1.00 17.09 104 PRO E O 1
ATOM 11230 N N . GLY E 1 105 ? 5.937 -20.699 -16.824 1.00 16.23 105 GLY E N 1
ATOM 11231 C CA . GLY E 1 105 ? 6.646 -21.796 -17.500 1.00 16.38 105 GLY E CA 1
ATOM 11232 C C . GLY E 1 105 ? 7.714 -22.416 -16.620 1.00 15.98 105 GLY E C 1
ATOM 11233 O O . GLY E 1 105 ? 7.568 -22.407 -15.373 1.00 15.93 105 GLY E O 1
ATOM 11234 N N . VAL E 1 106 ? 8.759 -22.939 -17.258 1.00 15.47 106 VAL E N 1
ATOM 11235 C CA . VAL E 1 106 ? 9.942 -23.543 -16.585 1.00 15.91 106 VAL E CA 1
ATOM 11236 C C . VAL E 1 106 ? 11.182 -22.902 -17.193 1.00 15.68 106 VAL E C 1
ATOM 11237 O O . VAL E 1 106 ? 11.813 -23.471 -18.081 1.00 16.49 106 VAL E O 1
ATOM 11241 N N . PRO E 1 107 ? 11.526 -21.665 -16.776 1.00 15.55 107 PRO E N 1
ATOM 11242 C CA . PRO E 1 107 ? 12.748 -21.014 -17.237 1.00 16.00 107 PRO E CA 1
ATOM 11243 C C . PRO E 1 107 ? 14.019 -21.811 -16.926 1.00 15.98 107 PRO E C 1
ATOM 11244 O O . PRO E 1 107 ? 13.996 -22.697 -16.073 1.00 16.62 107 PRO E O 1
ATOM 11248 N N . GLN E 1 108 ? 15.097 -21.465 -17.630 1.00 15.54 108 GLN E N 1
ATOM 11249 C CA . GLN E 1 108 ? 16.443 -22.064 -17.452 1.00 15.73 108 GLN E CA 1
ATOM 11250 C C . GLN E 1 108 ? 17.447 -20.970 -17.079 1.00 16.11 108 GLN E C 1
ATOM 11251 O O . GLN E 1 108 ? 18.655 -21.259 -17.036 1.00 16.91 108 GLN E O 1
ATOM 11257 N N . ASP E 1 109 ? 16.954 -19.769 -16.781 1.00 17.73 109 ASP E N 1
ATOM 11258 C CA . ASP E 1 109 ? 17.760 -18.641 -16.254 1.00 18.92 109 ASP E CA 1
ATOM 11259 C C . ASP E 1 109 ? 16.787 -17.706 -15.532 1.00 18.46 109 ASP E C 1
ATOM 11260 O O . ASP E 1 109 ? 15.606 -18.078 -15.402 1.00 18.79 109 ASP E O 1
ATOM 11265 N N . TRP E 1 110 ? 17.254 -16.539 -15.093 1.00 19.30 110 TRP E N 1
ATOM 11266 C CA . TRP E 1 110 ? 16.460 -15.596 -14.265 1.00 20.84 110 TRP E CA 1
ATOM 11267 C C . TRP E 1 110 ? 15.655 -14.626 -15.142 1.00 22.53 110 TRP E C 1
ATOM 11268 O O . TRP E 1 110 ? 15.095 -13.666 -14.566 1.00 24.92 110 TRP E O 1
ATOM 11279 N N . ASN E 1 111 ? 15.577 -14.853 -16.459 1.00 21.23 111 ASN E N 1
ATOM 11280 C CA . ASN E 1 111 ? 14.989 -13.888 -17.430 1.00 23.26 111 ASN E CA 1
ATOM 11281 C C . ASN E 1 111 ? 13.489 -14.157 -17.591 1.00 21.69 111 ASN E C 1
ATOM 11282 O O . ASN E 1 111 ? 13.046 -14.439 -18.718 1.00 23.65 111 ASN E O 1
ATOM 11287 N N . ALA E 1 112 ? 12.724 -14.030 -16.508 1.00 20.51 112 ALA E N 1
ATOM 11288 C CA . ALA E 1 112 ? 11.258 -14.225 -16.507 1.00 19.75 112 ALA E CA 1
ATOM 11289 C C . ALA E 1 112 ? 10.620 -13.321 -15.452 1.00 19.17 112 ALA E C 1
ATOM 11290 O O . ALA E 1 112 ? 11.326 -12.875 -14.530 1.00 18.80 112 ALA E O 1
ATOM 11292 N N . GLU E 1 113 ? 9.318 -13.085 -15.588 1.00 20.24 113 GLU E N 1
ATOM 11293 C CA . GLU E 1 113 ? 8.515 -12.331 -14.599 1.00 20.55 113 GLU E CA 1
ATOM 11294 C C . GLU E 1 113 ? 8.391 -13.173 -13.327 1.00 18.95 113 GLU E C 1
ATOM 11295 O O . GLU E 1 113 ? 8.689 -14.388 -13.364 1.00 18.79 113 GLU E O 1
ATOM 11301 N N . ARG E 1 114 ? 8.016 -12.525 -12.231 1.00 19.21 114 ARG E N 1
ATOM 11302 C CA . ARG E 1 114 ? 7.605 -13.180 -10.967 1.00 18.93 114 ARG E CA 1
ATOM 11303 C C . ARG E 1 114 ? 6.409 -12.410 -10.410 1.00 19.28 114 ARG E C 1
ATOM 11304 O O . ARG E 1 114 ? 6.484 -11.164 -10.358 1.00 19.22 114 ARG E O 1
ATOM 11312 N N . TYR E 1 115 ? 5.346 -13.124 -10.041 1.00 18.78 115 TYR E N 1
ATOM 11313 C CA . TYR E 1 115 ? 4.131 -12.551 -9.412 1.00 20.62 115 TYR E CA 1
ATOM 11314 C C . TYR E 1 115 ? 3.959 -13.171 -8.030 1.00 18.77 115 TYR E C 1
ATOM 11315 O O . TYR E 1 115 ? 4.432 -14.306 -7.803 1.00 19.17 115 TYR E O 1
ATOM 11324 N N . ILE E 1 116 ? 3.261 -12.465 -7.146 1.00 17.87 116 ILE E N 1
ATOM 11325 C CA . ILE E 1 116 ? 2.734 -13.071 -5.892 1.00 18.61 116 ILE E CA 1
ATOM 11326 C C . ILE E 1 116 ? 1.232 -13.293 -6.084 1.00 18.56 116 ILE E C 1
ATOM 11327 O O . ILE E 1 116 ? 0.515 -12.334 -6.438 1.00 18.93 116 ILE E O 1
ATOM 11332 N N . LEU E 1 117 ? 0.802 -14.545 -5.915 1.00 18.40 117 LEU E N 1
ATOM 11333 C CA . LEU E 1 117 ? -0.606 -14.987 -6.066 1.00 18.07 117 LEU E CA 1
ATOM 11334 C C . LEU E 1 117 ? -1.181 -15.313 -4.689 1.00 17.50 117 LEU E C 1
ATOM 11335 O O . LEU E 1 117 ? -0.446 -15.869 -3.847 1.00 18.54 117 LEU E O 1
ATOM 11340 N N . TYR E 1 118 ? -2.465 -15.022 -4.507 1.00 17.18 118 TYR E N 1
ATOM 11341 C CA . TYR E 1 118 ? -3.235 -15.324 -3.276 1.00 17.41 118 TYR E CA 1
ATOM 11342 C C . TYR E 1 118 ? -4.160 -16.514 -3.557 1.00 17.75 118 TYR E C 1
ATOM 11343 O O . TYR E 1 118 ? -5.011 -16.425 -4.461 1.00 18.55 118 TYR E O 1
ATOM 11352 N N . TYR E 1 119 ? -3.950 -17.612 -2.824 1.00 18.14 119 TYR E N 1
ATOM 11353 C CA . TYR E 1 119 ? -4.843 -18.798 -2.762 1.00 17.50 119 TYR E CA 1
ATOM 11354 C C . TYR E 1 119 ? -5.336 -18.957 -1.321 1.00 17.82 119 TYR E C 1
ATOM 11355 O O . TYR E 1 119 ? -4.618 -18.543 -0.382 1.00 17.60 119 TYR E O 1
ATOM 11364 N N . LYS E 1 120 ? -6.512 -19.562 -1.145 1.00 18.18 120 LYS E N 1
ATOM 11365 C CA . LYS E 1 120 ? -7.102 -19.810 0.194 1.00 19.75 120 LYS E CA 1
ATOM 11366 C C . LYS E 1 120 ? -7.548 -21.272 0.285 1.00 19.51 120 LYS E C 1
ATOM 11367 O O . LYS E 1 120 ? -7.850 -21.894 -0.753 1.00 19.84 120 LYS E O 1
ATOM 11373 N N . SER E 1 121 ? -7.554 -21.802 1.502 1.00 18.63 121 SER E N 1
ATOM 11374 C CA . SER E 1 121 ? -7.860 -23.223 1.786 1.00 18.58 121 SER E CA 1
ATOM 11375 C C . SER E 1 121 ? -8.548 -23.328 3.144 1.00 18.51 121 SER E C 1
ATOM 11376 O O . SER E 1 121 ? -8.205 -22.546 4.048 1.00 19.31 121 SER E O 1
ATOM 11379 N N . LYS E 1 122 ? -9.476 -24.273 3.266 1.00 18.05 122 LYS E N 1
ATOM 11380 C CA . LYS E 1 122 ? -10.092 -24.649 4.560 1.00 18.82 122 LYS E CA 1
ATOM 11381 C C . LYS E 1 122 ? -9.323 -25.818 5.187 1.00 18.84 122 LYS E C 1
ATOM 11382 O O . LYS E 1 122 ? -9.471 -26.008 6.403 1.00 21.54 122 LYS E O 1
ATOM 11388 N N . ASN E 1 123 ? -8.531 -26.569 4.413 1.00 18.64 123 ASN E N 1
ATOM 11389 C CA . ASN E 1 123 ? -8.022 -27.891 4.874 1.00 18.53 123 ASN E CA 1
ATOM 11390 C C . ASN E 1 123 ? -6.529 -28.112 4.580 1.00 17.85 123 ASN E C 1
ATOM 11391 O O . ASN E 1 123 ? -6.068 -29.220 4.888 1.00 19.30 123 ASN E O 1
ATOM 11396 N N . LEU E 1 124 ? -5.824 -27.125 4.010 1.00 18.12 124 LEU E N 1
ATOM 11397 C CA . LEU E 1 124 ? -4.372 -27.141 3.652 1.00 18.10 124 LEU E CA 1
ATOM 11398 C C . LEU E 1 124 ? -4.070 -28.053 2.451 1.00 17.93 124 LEU E C 1
ATOM 11399 O O . LEU E 1 124 ? -2.974 -27.900 1.889 1.00 18.30 124 LEU E O 1
ATOM 11404 N N . TRP E 1 125 ? -4.970 -28.965 2.071 1.00 17.84 125 TRP E N 1
ATOM 11405 C CA . TRP E 1 125 ? -4.806 -29.853 0.886 1.00 18.26 125 TRP E CA 1
ATOM 11406 C C . TRP E 1 125 ? -5.256 -29.130 -0.387 1.00 18.39 125 TRP E C 1
ATOM 11407 O O . TRP E 1 125 ? -4.541 -29.201 -1.406 1.00 18.88 125 TRP E O 1
ATOM 11418 N N . ASP E 1 126 ? -6.432 -28.505 -0.333 1.00 18.55 126 ASP E N 1
ATOM 11419 C CA . ASP E 1 126 ? -7.179 -28.018 -1.520 1.00 19.45 126 ASP E CA 1
ATOM 11420 C C . ASP E 1 126 ? -7.175 -26.495 -1.497 1.00 19.09 126 ASP E C 1
ATOM 11421 O O . ASP E 1 126 ? -7.598 -25.916 -0.479 1.00 21.12 126 ASP E O 1
ATOM 11426 N N . TRP E 1 127 ? -6.701 -25.887 -2.583 1.00 18.79 127 TRP E N 1
ATOM 11427 C CA . TRP E 1 127 ? -6.453 -24.427 -2.675 1.00 18.41 127 TRP E CA 1
ATOM 11428 C C . TRP E 1 127 ? -7.302 -23.830 -3.791 1.00 19.29 127 TRP E C 1
ATOM 11429 O O . TRP E 1 127 ? -7.367 -24.426 -4.876 1.00 20.64 127 TRP E O 1
ATOM 11440 N N . GLU E 1 128 ? -7.940 -22.702 -3.491 1.00 19.94 128 GLU E N 1
ATOM 11441 C CA . GLU E 1 128 ? -8.788 -21.925 -4.425 1.00 21.33 128 GLU E CA 1
ATOM 11442 C C . GLU E 1 128 ? -8.031 -20.641 -4.761 1.00 19.92 128 GLU E C 1
ATOM 11443 O O . GLU E 1 128 ? -7.638 -19.931 -3.820 1.00 20.05 128 GLU E O 1
ATOM 11449 N N . PHE E 1 129 ? -7.799 -20.381 -6.046 1.00 19.31 129 PHE E N 1
ATOM 11450 C CA . PHE E 1 129 ? -7.178 -19.124 -6.525 1.00 19.91 129 PHE E CA 1
ATOM 11451 C C . PHE E 1 129 ? -8.105 -17.953 -6.186 1.00 19.64 129 PHE E C 1
ATOM 11452 O O . PHE E 1 129 ? -9.319 -18.036 -6.458 1.00 21.54 129 PHE E O 1
ATOM 11460 N N . VAL E 1 130 ? -7.545 -16.887 -5.616 1.00 19.03 130 VAL E N 1
ATOM 11461 C CA . VAL E 1 130 ? -8.297 -15.632 -5.329 1.00 21.27 130 VAL E CA 1
ATOM 11462 C C . VAL E 1 130 ? -7.874 -14.567 -6.339 1.00 21.03 130 VAL E C 1
ATOM 11463 O O . VAL E 1 130 ? -8.747 -14.091 -7.089 1.00 22.09 130 VAL E O 1
ATOM 11467 N N . CYS E 1 131 ? -6.598 -14.183 -6.353 1.00 21.39 131 CYS E N 1
ATOM 11468 C CA . CYS E 1 131 ? -6.120 -13.087 -7.234 1.00 21.59 131 CYS E CA 1
ATOM 11469 C C . CYS E 1 131 ? -4.594 -13.050 -7.321 1.00 20.11 131 CYS E C 1
ATOM 11470 O O . CYS E 1 131 ? -3.909 -13.579 -6.427 1.00 19.81 131 CYS E O 1
ATOM 11473 N N . LYS E 1 132 ? -4.101 -12.434 -8.391 1.00 20.32 132 LYS E N 1
ATOM 11474 C CA . LYS E 1 132 ? -2.709 -11.948 -8.507 1.00 21.48 132 LYS E CA 1
ATOM 11475 C C . LYS E 1 132 ? -2.629 -10.604 -7.780 1.00 21.89 132 LYS E C 1
ATOM 11476 O O . LYS E 1 132 ? -3.452 -9.719 -8.091 1.00 24.93 132 LYS E O 1
ATOM 11482 N N . LEU E 1 133 ? -1.692 -10.460 -6.844 1.00 21.38 133 LEU E N 1
ATOM 11483 C CA . LEU E 1 133 ? -1.433 -9.169 -6.156 1.00 22.73 133 LEU E CA 1
ATOM 11484 C C . LEU E 1 133 ? -0.848 -8.185 -7.173 1.00 22.95 133 LEU E C 1
ATOM 11485 O O . LEU E 1 133 ? -0.063 -8.615 -8.041 1.00 23.32 133 LEU E O 1
ATOM 11490 N N . GLU E 1 134 ? -1.254 -6.920 -7.085 1.00 24.23 134 GLU E N 1
ATOM 11491 C CA . GLU E 1 134 ? -0.693 -5.810 -7.893 1.00 26.57 134 GLU E CA 1
ATOM 11492 C C . GLU E 1 134 ? 0.300 -5.066 -6.999 1.00 26.53 134 GLU E C 1
ATOM 11493 O O . GLU E 1 134 ? -0.128 -4.192 -6.228 1.00 30.92 134 GLU E O 1
ATOM 11499 N N . LEU E 1 135 ? 1.570 -5.466 -7.059 1.00 24.22 135 LEU E N 1
ATOM 11500 C CA . LEU E 1 135 ? 2.657 -4.901 -6.220 1.00 24.29 135 LEU E CA 1
ATOM 11501 C C . LEU E 1 135 ? 3.545 -4.011 -7.098 1.00 24.41 135 LEU E C 1
ATOM 11502 O O . LEU E 1 135 ? 3.081 -3.593 -8.178 1.00 25.17 135 LEU E O 1
ATOM 11507 N N . SER E 1 136 ? 4.751 -3.691 -6.631 1.00 24.08 136 SER E N 1
ATOM 11508 C CA . SER E 1 136 ? 5.601 -2.597 -7.164 1.00 24.55 136 SER E CA 1
ATOM 11509 C C . SER E 1 136 ? 6.171 -2.937 -8.548 1.00 24.22 136 SER E C 1
ATOM 11510 O O . SER E 1 136 ? 6.587 -1.996 -9.243 1.00 27.10 136 SER E O 1
ATOM 11513 N N . SER E 1 137 ? 6.213 -4.214 -8.943 1.00 23.05 137 SER E N 1
ATOM 11514 C CA . SER E 1 137 ? 6.746 -4.632 -10.268 1.00 23.39 137 SER E CA 1
ATOM 11515 C C . SER E 1 137 ? 6.221 -6.013 -10.666 1.00 22.99 137 SER E C 1
ATOM 11516 O O . SER E 1 137 ? 5.515 -6.650 -9.857 1.00 22.28 137 SER E O 1
ATOM 11519 N N . ASN E 1 138 ? 6.612 -6.448 -11.867 1.00 24.01 138 ASN E N 1
ATOM 11520 C CA . ASN E 1 138 ? 6.338 -7.789 -12.446 1.00 24.60 138 ASN E CA 1
ATOM 11521 C C . ASN E 1 138 ? 7.479 -8.760 -12.112 1.00 21.52 138 ASN E C 1
ATOM 11522 O O . ASN E 1 138 ? 7.580 -9.781 -12.811 1.00 22.39 138 ASN E O 1
ATOM 11527 N N . LYS E 1 139 ? 8.305 -8.455 -11.103 1.00 20.87 139 LYS E N 1
ATOM 11528 C CA . LYS E 1 139 ? 9.416 -9.325 -10.625 1.00 21.01 139 LYS E CA 1
ATOM 11529 C C . LYS E 1 139 ? 9.450 -9.294 -9.093 1.00 19.46 139 LYS E C 1
ATOM 11530 O O . LYS E 1 139 ? 10.438 -8.789 -8.519 1.00 20.32 139 LYS E O 1
ATOM 11536 N N . VAL E 1 140 ? 8.403 -9.830 -8.464 1.00 18.31 140 VAL E N 1
ATOM 11537 C CA . VAL E 1 140 ? 8.208 -9.809 -6.986 1.00 18.63 140 VAL E CA 1
ATOM 11538 C C . VAL E 1 140 ? 8.079 -11.248 -6.475 1.00 17.99 140 VAL E C 1
ATOM 11539 O O . VAL E 1 140 ? 7.336 -12.040 -7.091 1.00 17.99 140 VAL E O 1
ATOM 11543 N N . ILE E 1 141 ? 8.789 -11.575 -5.391 1.00 17.97 141 ILE E N 1
ATOM 11544 C CA . ILE E 1 141 ? 8.798 -12.944 -4.792 1.00 18.13 141 ILE E CA 1
ATOM 11545 C C . ILE E 1 141 ? 8.909 -12.857 -3.269 1.00 17.97 141 ILE E C 1
ATOM 11546 O O . ILE E 1 141 ? 9.231 -11.770 -2.741 1.00 18.38 141 ILE E O 1
ATOM 11551 N N . ASP E 1 142 ? 8.674 -13.996 -2.611 1.00 18.19 142 ASP E N 1
ATOM 11552 C CA . ASP E 1 142 ? 9.080 -14.287 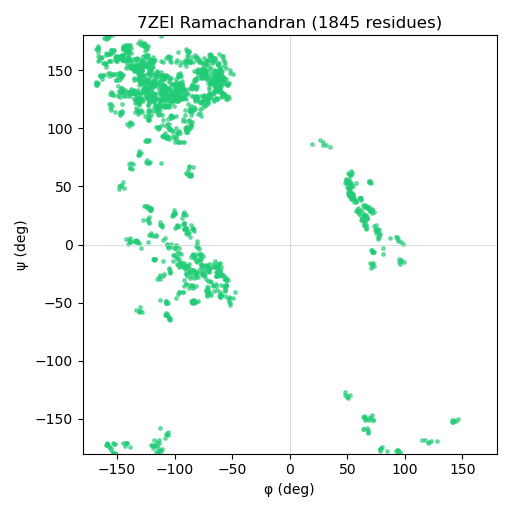-1.209 1.00 18.20 142 ASP E CA 1
ATOM 11553 C C . ASP E 1 142 ? 8.244 -13.449 -0.241 1.00 18.10 142 ASP E C 1
ATOM 11554 O O . ASP E 1 142 ? 8.834 -12.755 0.604 1.00 18.84 142 ASP E O 1
ATOM 11559 N N . ALA E 1 143 ? 6.918 -13.518 -0.358 1.00 18.30 143 ALA E N 1
ATOM 11560 C CA . ALA E 1 143 ? 5.974 -12.824 0.546 1.00 18.71 143 ALA E CA 1
ATOM 11561 C C . ALA E 1 143 ? 6.156 -13.343 1.976 1.00 18.41 143 ALA E C 1
ATOM 11562 O O . ALA E 1 143 ? 6.349 -14.561 2.162 1.00 18.57 143 ALA E O 1
ATOM 11564 N N . CYS E 1 144 ? 6.092 -12.444 2.954 1.00 18.24 144 CYS E N 1
ATOM 11565 C CA . CYS E 1 144 ? 5.762 -12.790 4.357 1.00 18.84 144 CYS E CA 1
ATOM 11566 C C . CYS E 1 144 ? 4.751 -11.766 4.861 1.00 19.44 144 CYS E C 1
ATOM 11567 O O . CYS E 1 144 ? 4.756 -10.630 4.358 1.00 19.37 144 CYS E O 1
ATOM 11570 N N . VAL E 1 145 ? 3.898 -12.178 5.792 1.00 19.36 145 VAL E N 1
ATOM 11571 C CA . VAL E 1 145 ? 2.776 -11.344 6.298 1.00 20.64 145 VAL E CA 1
ATOM 11572 C C . VAL E 1 145 ? 2.863 -11.305 7.824 1.00 20.73 145 VAL E C 1
ATOM 11573 O O . VAL E 1 145 ? 3.282 -12.304 8.434 1.00 21.14 145 VAL E O 1
ATOM 11577 N N . PHE E 1 146 ? 2.518 -10.163 8.409 1.00 20.98 146 PHE E N 1
ATOM 11578 C CA . PHE E 1 146 ? 2.338 -10.011 9.872 1.00 22.55 146 PHE E CA 1
ATOM 11579 C C . PHE E 1 146 ? 1.170 -9.054 10.112 1.00 23.20 146 PHE E C 1
ATOM 11580 O O . PHE E 1 146 ? 1.106 -8.005 9.438 1.00 23.33 146 PHE E O 1
ATOM 11588 N N . GLN E 1 147 ? 0.258 -9.426 11.011 1.00 25.01 147 GLN E N 1
ATOM 11589 C CA . GLN E 1 147 ? -0.900 -8.575 11.381 1.00 25.93 147 GLN E CA 1
ATOM 11590 C C . GLN E 1 147 ? -0.433 -7.551 12.416 1.00 26.73 147 GLN E C 1
ATOM 11591 O O . GLN E 1 147 ? 0.123 -7.964 13.450 1.00 28.80 147 GLN E O 1
ATOM 11597 N N . MET E 1 148 ? -0.656 -6.269 12.130 1.00 26.64 148 MET E N 1
ATOM 11598 C CA . MET E 1 148 ? -0.229 -5.129 12.981 1.00 28.18 148 MET E CA 1
ATOM 11599 C C . MET E 1 148 ? -1.257 -4.922 14.092 1.00 29.64 148 MET E C 1
ATOM 11600 O O . MET E 1 148 ? -2.359 -5.464 14.029 1.00 29.16 148 MET E O 1
ATOM 11605 N N . PRO E 1 149 ? -0.914 -4.180 15.171 1.00 31.67 149 PRO E N 1
ATOM 11606 C CA . PRO E 1 149 ? -1.835 -3.978 16.294 1.00 32.71 149 PRO E CA 1
ATOM 11607 C C . PRO E 1 149 ? -3.213 -3.400 15.925 1.00 32.64 149 PRO E C 1
ATOM 11608 O O . PRO E 1 149 ? -4.160 -3.734 16.603 1.00 33.83 149 PRO E O 1
ATOM 11612 N N . ASP E 1 150 ? -3.304 -2.576 14.874 1.00 34.28 150 ASP E N 1
ATOM 11613 C CA . ASP E 1 150 ? -4.576 -1.933 14.438 1.00 35.74 150 ASP E CA 1
ATOM 11614 C C . ASP E 1 150 ? -5.425 -2.918 13.616 1.00 34.80 150 ASP E C 1
ATOM 11615 O O 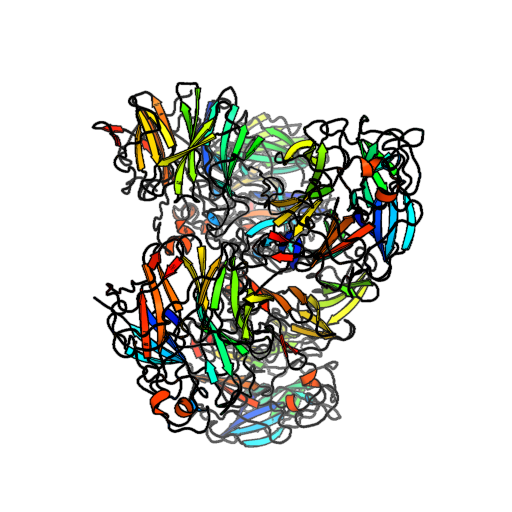. ASP E 1 150 ? -6.531 -2.527 13.206 1.00 35.81 150 ASP E O 1
ATOM 11620 N N . GLY E 1 151 ? -4.929 -4.137 13.370 1.00 32.89 151 GLY E N 1
ATOM 11621 C CA . GLY E 1 151 ? -5.663 -5.200 12.656 1.00 32.79 151 GLY E CA 1
ATOM 11622 C C . GLY E 1 151 ? -5.313 -5.258 11.177 1.00 31.84 151 GLY E C 1
ATOM 11623 O O . GLY E 1 151 ? -5.692 -6.252 10.529 1.00 31.20 151 GLY E O 1
ATOM 11624 N N . THR E 1 152 ? -4.633 -4.232 10.653 1.00 31.74 152 THR E N 1
ATOM 11625 C CA . THR E 1 152 ? -4.093 -4.198 9.267 1.00 31.66 152 THR E CA 1
ATOM 11626 C C . THR E 1 152 ? -3.031 -5.294 9.133 1.00 28.59 152 THR E C 1
ATOM 11627 O O . THR E 1 152 ? -2.300 -5.539 10.111 1.00 29.56 152 THR E O 1
ATOM 11631 N N . PHE E 1 153 ? -2.966 -5.945 7.974 1.00 26.20 153 PHE E N 1
ATOM 11632 C CA . PHE E 1 153 ? -1.884 -6.898 7.627 1.00 24.56 153 PHE E CA 1
ATOM 11633 C C . PHE E 1 153 ? -0.809 -6.132 6.866 1.00 23.72 153 PHE E C 1
ATOM 11634 O O . PHE E 1 153 ? -1.156 -5.313 6.001 1.00 24.93 153 PHE E O 1
ATOM 11642 N N . ARG E 1 154 ? 0.451 -6.377 7.214 1.00 23.40 154 ARG E N 1
ATOM 11643 C CA . ARG E 1 154 ? 1.620 -5.866 6.463 1.00 22.53 154 ARG E CA 1
ATOM 11644 C C . ARG E 1 154 ? 2.261 -7.053 5.743 1.00 21.81 154 ARG E C 1
ATOM 11645 O O . ARG E 1 154 ? 2.346 -8.141 6.345 1.00 21.98 154 ARG E O 1
ATOM 11653 N N . MET E 1 155 ? 2.633 -6.852 4.482 1.00 21.18 155 MET E N 1
ATOM 11654 C CA . MET E 1 155 ? 3.368 -7.850 3.670 1.00 20.85 155 MET E CA 1
ATOM 11655 C C . MET E 1 155 ? 4.743 -7.272 3.351 1.00 20.81 155 MET E C 1
ATOM 11656 O O . MET E 1 155 ? 4.825 -6.070 3.056 1.00 21.37 155 MET E O 1
ATOM 11661 N N . TRP E 1 156 ? 5.775 -8.108 3.421 1.00 20.13 156 TRP E N 1
ATOM 11662 C CA . TRP E 1 156 ? 7.110 -7.794 2.863 1.00 19.93 156 TRP E CA 1
ATOM 11663 C C . TRP E 1 156 ? 7.398 -8.775 1.732 1.00 19.01 156 TRP E C 1
ATOM 11664 O O . TRP E 1 156 ? 6.900 -9.913 1.778 1.00 18.95 156 TRP E O 1
ATOM 11675 N N . TYR E 1 157 ? 8.161 -8.325 0.745 1.00 19.19 157 TYR E N 1
ATOM 11676 C CA . TYR E 1 157 ? 8.520 -9.120 -0.449 1.00 18.91 157 TYR E CA 1
ATOM 11677 C C . TYR E 1 157 ? 9.768 -8.506 -1.074 1.00 19.47 157 TYR E C 1
ATOM 11678 O O . TYR E 1 157 ? 10.136 -7.357 -0.736 1.00 20.77 157 TYR E O 1
ATOM 11687 N N . LYS E 1 158 ? 10.391 -9.272 -1.960 1.00 19.79 158 LYS E N 1
ATOM 11688 C CA . LYS E 1 158 ? 11.591 -8.860 -2.721 1.00 19.87 158 LYS E CA 1
ATOM 11689 C C . LYS E 1 158 ? 11.125 -8.298 -4.063 1.00 19.87 158 LYS E C 1
ATOM 11690 O O . LYS E 1 158 ? 10.359 -8.986 -4.753 1.00 19.79 158 LYS E O 1
ATOM 11696 N N . ASP E 1 159 ? 11.552 -7.080 -4.399 1.00 20.94 159 ASP E N 1
ATOM 11697 C CA . ASP E 1 159 ? 11.298 -6.475 -5.729 1.00 20.93 159 ASP E CA 1
ATOM 11698 C C . ASP E 1 159 ? 12.597 -6.528 -6.538 1.00 20.90 159 ASP E C 1
ATOM 11699 O O . ASP E 1 159 ? 13.458 -5.660 -6.330 1.00 21.57 159 ASP E O 1
ATOM 11704 N N . GLU E 1 160 ? 12.718 -7.505 -7.439 1.00 21.18 160 GLU E N 1
ATOM 11705 C CA . GLU E 1 160 ? 13.933 -7.697 -8.274 1.00 22.24 160 GLU E CA 1
ATOM 11706 C C . GLU E 1 160 ? 14.065 -6.567 -9.303 1.00 23.04 160 GLU E C 1
ATOM 11707 O O . GLU E 1 160 ? 15.192 -6.365 -9.785 1.00 25.01 160 GLU E O 1
ATOM 11713 N N . ALA E 1 161 ? 12.979 -5.856 -9.630 1.00 23.32 161 ALA E N 1
ATOM 11714 C CA . ALA E 1 161 ? 13.001 -4.712 -10.576 1.00 24.84 161 ALA E CA 1
ATOM 11715 C C . ALA E 1 161 ? 13.576 -3.462 -9.898 1.00 25.26 161 ALA E C 1
ATOM 11716 O O . ALA E 1 161 ? 13.930 -2.516 -10.631 1.00 27.84 161 ALA E O 1
ATOM 11718 N N . ASP E 1 162 ? 13.649 -3.432 -8.562 1.00 25.06 162 ASP E N 1
ATOM 11719 C CA . ASP E 1 162 ? 14.290 -2.322 -7.804 1.00 26.97 162 ASP E CA 1
ATOM 11720 C C . ASP E 1 162 ? 15.393 -2.887 -6.898 1.00 26.31 162 ASP E C 1
ATOM 11721 O O . ASP E 1 162 ? 15.218 -2.886 -5.662 1.00 24.84 162 ASP E O 1
ATOM 11726 N N . HIS E 1 163 ? 16.491 -3.352 -7.505 1.00 26.99 163 HIS E N 1
ATOM 11727 C CA . HIS E 1 163 ? 17.779 -3.685 -6.838 1.00 27.65 163 HIS E CA 1
ATOM 11728 C C . HIS E 1 163 ? 17.615 -4.855 -5.858 1.00 24.65 163 HIS E C 1
ATOM 11729 O O . HIS E 1 163 ? 18.483 -5.002 -4.982 1.00 23.97 163 HIS E O 1
ATOM 11736 N N . SER E 1 164 ? 16.566 -5.671 -6.005 1.00 24.13 164 SER E N 1
ATOM 11737 C CA . SER E 1 164 ? 16.251 -6.791 -5.080 1.00 23.01 164 SER E CA 1
ATOM 11738 C C . SER E 1 164 ? 16.139 -6.251 -3.648 1.00 22.46 164 SER E C 1
ATOM 11739 O O . SER E 1 164 ? 16.624 -6.914 -2.714 1.00 22.01 164 SER E O 1
ATOM 11742 N N . TYR E 1 165 ? 15.536 -5.071 -3.484 1.00 23.61 165 TYR E N 1
ATOM 11743 C CA . TYR E 1 165 ? 15.226 -4.483 -2.157 1.00 23.45 165 TYR E CA 1
ATOM 11744 C C . TYR E 1 165 ? 13.961 -5.143 -1.604 1.00 23.06 165 TYR E C 1
ATOM 11745 O O . TYR E 1 165 ? 13.093 -5.575 -2.392 1.00 23.04 165 TYR E O 1
ATOM 11754 N N . ILE E 1 166 ? 13.873 -5.214 -0.275 1.00 22.78 166 ILE E N 1
ATOM 11755 C CA . ILE E 1 166 ? 12.644 -5.633 0.454 1.00 22.51 166 ILE E CA 1
ATOM 11756 C C . ILE E 1 166 ? 11.677 -4.447 0.446 1.00 22.98 166 ILE E C 1
ATOM 11757 O O . ILE E 1 166 ? 12.070 -3.349 0.902 1.00 23.05 166 ILE E O 1
ATOM 11762 N N . TYR E 1 167 ? 10.478 -4.668 -0.094 1.00 22.72 167 TYR E N 1
ATOM 11763 C CA . TYR E 1 167 ? 9.343 -3.712 -0.123 1.00 23.04 167 TYR E CA 1
ATOM 11764 C C . TYR E 1 167 ? 8.318 -4.137 0.929 1.00 22.64 167 TYR E C 1
ATOM 11765 O O . TYR E 1 167 ? 8.339 -5.307 1.365 1.00 21.27 167 TYR E O 1
ATOM 11774 N N . ALA E 1 168 ? 7.444 -3.207 1.315 1.00 22.33 168 ALA E N 1
ATOM 11775 C CA . ALA E 1 168 ? 6.294 -3.461 2.208 1.00 22.55 168 ALA E CA 1
ATOM 11776 C C . ALA E 1 168 ? 5.011 -3.049 1.487 1.00 23.42 168 ALA E C 1
ATOM 11777 O O . ALA E 1 168 ? 5.062 -2.129 0.644 1.00 23.70 168 ALA E O 1
ATOM 11779 N N . ALA E 1 169 ? 3.919 -3.748 1.795 1.00 23.32 169 ALA E N 1
ATOM 11780 C CA . ALA E 1 169 ? 2.541 -3.428 1.372 1.00 24.31 169 ALA E CA 1
ATOM 11781 C C . ALA E 1 169 ? 1.612 -3.699 2.556 1.00 23.83 169 ALA E C 1
ATOM 11782 O O . ALA E 1 169 ? 2.067 -4.316 3.542 1.00 23.00 169 ALA E O 1
ATOM 11784 N N . GLU E 1 170 ? 0.366 -3.242 2.480 1.00 25.22 170 GLU E N 1
ATOM 11785 C CA . GLU E 1 170 ? -0.609 -3.412 3.586 1.00 26.58 170 GLU E CA 1
ATOM 11786 C C . GLU E 1 170 ? -1.997 -3.700 3.013 1.00 26.74 170 GLU E C 1
ATOM 11787 O O . GLU E 1 170 ? -2.286 -3.261 1.884 1.00 27.27 170 GLU E O 1
ATOM 11793 N N . SER E 1 171 ? -2.811 -4.417 3.785 1.00 26.60 171 SER E N 1
ATOM 11794 C CA . SER E 1 171 ? -4.181 -4.849 3.414 1.00 27.82 171 SER E CA 1
ATOM 11795 C C . SER E 1 171 ? -5.064 -4.886 4.661 1.00 28.68 171 SER E C 1
ATOM 11796 O O . SER E 1 171 ? -4.556 -5.271 5.735 1.00 28.08 171 SER E O 1
ATOM 11799 N N . ASN E 1 172 ? -6.333 -4.500 4.507 1.00 30.39 172 ASN E N 1
ATOM 11800 C CA . ASN E 1 172 ? -7.384 -4.633 5.548 1.00 34.03 172 ASN E CA 1
ATOM 11801 C C . ASN E 1 172 ? -8.228 -5.889 5.298 1.00 35.35 172 ASN E C 1
ATOM 11802 O O . ASN E 1 172 ? -9.005 -6.229 6.204 1.00 40.79 172 ASN E O 1
ATOM 11807 N N . ASN E 1 173 ? -8.096 -6.543 4.135 1.00 33.14 173 ASN E N 1
ATOM 11808 C CA . ASN E 1 173 ? -9.001 -7.655 3.721 1.00 33.60 173 ASN E CA 1
ATOM 11809 C C . ASN E 1 173 ? -8.228 -8.880 3.205 1.00 32.88 173 ASN E C 1
ATOM 11810 O O . ASN E 1 173 ? -8.906 -9.841 2.796 1.00 35.34 173 ASN E O 1
ATOM 11815 N N . LEU E 1 174 ? -6.887 -8.847 3.209 1.00 30.61 174 LEU E N 1
ATOM 11816 C CA . LEU E 1 174 ? -5.975 -9.959 2.801 1.00 30.32 174 LEU E CA 1
ATOM 11817 C C . LEU E 1 174 ? -5.976 -10.176 1.280 1.00 30.68 174 LEU E C 1
ATOM 11818 O O . LEU E 1 174 ? -5.152 -10.988 0.821 1.00 29.28 174 LEU E O 1
ATOM 11823 N N . LYS E 1 175 ? -6.837 -9.484 0.526 1.00 33.90 175 LYS E N 1
ATOM 11824 C CA . LYS E 1 175 ? -7.007 -9.673 -0.941 1.00 35.26 175 LYS E CA 1
ATOM 11825 C C . LYS E 1 175 ? -6.399 -8.482 -1.696 1.00 34.21 175 LYS E C 1
ATOM 11826 O O . LYS E 1 175 ? -5.644 -8.719 -2.657 1.00 33.90 175 LYS E O 1
ATOM 11832 N N . ASP E 1 176 ? -6.737 -7.256 -1.282 1.00 33.72 176 ASP E N 1
ATOM 11833 C CA . ASP E 1 176 ? -6.300 -5.984 -1.917 1.00 34.45 176 ASP E CA 1
ATOM 11834 C C . ASP E 1 176 ? -5.144 -5.394 -1.105 1.00 32.57 176 ASP E C 1
ATOM 11835 O O . ASP E 1 176 ? -5.324 -5.186 0.114 1.00 31.87 176 ASP E O 1
ATOM 11840 N N . TRP E 1 177 ? -4.016 -5.117 -1.764 1.00 32.89 177 TRP E N 1
ATOM 11841 C CA . TRP E 1 177 ? -2.752 -4.675 -1.116 1.00 32.83 177 TRP E CA 1
ATOM 11842 C C . TRP E 1 177 ? -2.323 -3.313 -1.666 1.00 35.05 177 TRP E C 1
ATOM 11843 O O . TRP E 1 177 ? -2.212 -3.171 -2.899 1.00 41.53 177 TRP E O 1
ATOM 11854 N N . LYS E 1 178 ? -2.123 -2.350 -0.766 1.00 34.48 178 LYS E N 1
ATOM 11855 C CA . LYS E 1 178 ? -1.560 -1.011 -1.070 1.00 37.63 178 LYS E CA 1
ATOM 11856 C C . LYS E 1 178 ? -0.045 -1.086 -0.871 1.00 33.22 178 LYS E C 1
ATOM 11857 O O . LYS E 1 178 ? 0.385 -1.538 0.206 1.00 31.59 178 LYS E O 1
ATOM 11863 N N . ILE E 1 179 ? 0.728 -0.673 -1.877 1.00 31.47 179 ILE E N 1
ATOM 11864 C CA . ILE E 1 179 ? 2.218 -0.638 -1.816 1.00 30.87 179 ILE E CA 1
ATOM 11865 C C . ILE E 1 179 ? 2.613 0.501 -0.871 1.00 30.63 179 ILE E C 1
ATOM 11866 O O . ILE E 1 179 ? 2.106 1.620 -1.061 1.00 33.82 179 ILE E O 1
ATOM 11871 N N . LEU E 1 180 ? 3.455 0.219 0.126 1.00 30.08 180 LEU E N 1
ATOM 11872 C CA . LEU E 1 180 ? 4.005 1.247 1.050 1.00 31.15 180 LEU E CA 1
ATOM 11873 C C . LEU E 1 180 ? 5.336 1.758 0.487 1.00 30.32 180 LEU E C 1
ATOM 11874 O O . LEU E 1 180 ? 5.603 2.965 0.614 1.00 34.35 180 LEU E O 1
ATOM 11879 N N . GLY E 1 181 ? 6.120 0.877 -0.137 1.00 29.80 181 GLY E N 1
ATOM 11880 C CA . GLY E 1 181 ? 7.376 1.228 -0.826 1.00 29.01 181 GLY E CA 1
ATOM 11881 C C . GLY E 1 181 ? 8.556 0.447 -0.260 1.00 28.18 181 GLY E C 1
ATOM 11882 O O . GLY E 1 181 ? 8.366 -0.489 0.517 1.00 26.71 181 GLY E O 1
ATOM 11883 N N . PRO E 1 182 ? 9.803 0.811 -0.634 1.00 28.24 182 PRO E N 1
ATOM 11884 C CA . PRO E 1 182 ? 10.991 0.118 -0.138 1.00 28.23 182 PRO E CA 1
ATOM 11885 C C . PRO E 1 182 ? 11.063 0.174 1.396 1.00 27.32 182 PRO E C 1
ATOM 11886 O O . PRO E 1 182 ? 10.906 1.251 1.949 1.00 29.00 182 PRO E O 1
ATOM 11890 N N . ALA E 1 183 ? 11.275 -0.980 2.032 1.00 24.62 183 ALA E N 1
ATOM 11891 C CA . ALA E 1 183 ? 11.418 -1.135 3.498 1.00 25.87 183 ALA E CA 1
ATOM 11892 C C . ALA E 1 183 ? 12.904 -1.167 3.876 1.00 25.43 183 ALA E C 1
ATOM 11893 O O . ALA E 1 183 ? 13.263 -0.536 4.888 1.00 27.68 183 ALA E O 1
ATOM 11895 N N . LEU E 1 184 ? 13.723 -1.889 3.101 1.00 25.47 184 LEU E N 1
ATOM 11896 C CA . LEU E 1 184 ? 15.191 -2.025 3.304 1.00 26.35 184 LEU E CA 1
ATOM 11897 C C . LEU E 1 184 ? 15.911 -1.758 1.979 1.00 26.16 184 LEU E C 1
ATOM 11898 O O . LEU E 1 184 ? 15.645 -2.489 1.011 1.00 27.82 184 LEU E O 1
ATOM 11903 N N . THR E 1 185 ? 16.808 -0.770 1.950 1.00 26.40 185 THR E N 1
ATOM 11904 C CA . THR E 1 185 ? 17.568 -0.362 0.740 1.00 26.83 185 THR E CA 1
ATOM 11905 C C . THR E 1 185 ? 19.074 -0.458 1.013 1.00 27.84 185 THR E C 1
ATOM 11906 O O . THR E 1 185 ? 19.839 0.220 0.302 1.00 30.19 185 THR E O 1
ATOM 11910 N N . ASP E 1 186 ? 19.483 -1.281 1.985 1.00 26.40 186 ASP E N 1
ATOM 11911 C CA . ASP E 1 186 ? 20.897 -1.382 2.442 1.00 27.16 186 ASP E CA 1
ATOM 11912 C C . ASP E 1 186 ? 21.656 -2.378 1.555 1.00 26.44 186 ASP E C 1
ATOM 11913 O O . ASP E 1 186 ? 22.846 -2.137 1.291 1.00 27.95 186 ASP E O 1
ATOM 11918 N N . ARG E 1 187 ? 20.995 -3.447 1.104 1.00 25.13 187 ARG E N 1
ATOM 11919 C CA . ARG E 1 187 ? 21.622 -4.524 0.292 1.00 25.36 187 ARG E CA 1
ATOM 11920 C C . ARG E 1 187 ? 20.539 -5.313 -0.437 1.00 24.50 187 ARG E C 1
ATOM 11921 O O . ARG E 1 187 ? 19.390 -5.345 -0.001 1.00 24.31 187 ARG E O 1
ATOM 11929 N N . PRO E 1 188 ? 20.874 -5.986 -1.561 1.00 23.93 188 PRO E N 1
ATOM 11930 C CA . PRO E 1 188 ? 19.946 -6.920 -2.187 1.00 23.19 188 PRO E CA 1
ATOM 11931 C C . PRO E 1 188 ? 19.801 -8.135 -1.261 1.00 23.21 188 PRO E C 1
ATOM 11932 O O . PRO E 1 188 ? 20.781 -8.547 -0.670 1.00 23.10 188 PRO E O 1
ATOM 11936 N N . GLN E 1 189 ? 18.584 -8.653 -1.118 1.00 22.20 189 GLN E N 1
ATOM 11937 C CA . GLN E 1 189 ? 18.301 -9.820 -0.246 1.00 21.33 189 GLN E CA 1
ATOM 11938 C C . GLN E 1 189 ? 16.887 -10.318 -0.538 1.00 20.73 189 GLN E C 1
ATOM 11939 O O . GLN E 1 189 ? 16.144 -9.618 -1.240 1.00 22.19 189 GLN E O 1
ATOM 11945 N N . GLU E 1 190 ? 16.541 -11.497 -0.031 1.00 20.85 190 GLU E N 1
ATOM 11946 C CA . GLU E 1 190 ? 15.218 -12.112 -0.294 1.00 20.63 190 GLU E CA 1
ATOM 11947 C C . GLU E 1 190 ? 14.726 -12.810 0.977 1.00 20.04 190 GLU E C 1
ATOM 11948 O O . GLU E 1 190 ? 15.318 -12.577 2.051 1.00 20.37 190 GLU E O 1
ATOM 11954 N N . GLY E 1 191 ? 13.635 -13.568 0.863 1.00 19.33 191 GLY E N 1
ATOM 11955 C CA . GLY E 1 191 ? 13.063 -14.376 1.956 1.00 19.32 191 GLY E CA 1
ATOM 11956 C C . GLY E 1 191 ? 12.838 -13.573 3.234 1.00 19.21 191 GLY E C 1
ATOM 11957 O O . GLY E 1 191 ? 13.185 -14.043 4.317 1.00 18.91 191 GLY E O 1
ATOM 11958 N N . PRO E 1 192 ? 12.221 -12.368 3.176 1.00 18.61 192 PRO E N 1
ATOM 11959 C CA . PRO E 1 192 ? 11.934 -11.611 4.392 1.00 18.69 192 PRO E CA 1
ATOM 11960 C C . PRO E 1 192 ? 10.993 -12.409 5.302 1.00 18.88 192 PRO E C 1
ATOM 11961 O O . PRO E 1 192 ? 10.127 -13.115 4.799 1.00 19.60 192 PRO E O 1
ATOM 11965 N N . ASN E 1 193 ? 11.190 -12.295 6.614 1.00 19.75 193 ASN E N 1
ATOM 11966 C CA . ASN E 1 193 ? 10.355 -12.991 7.623 1.00 20.41 193 ASN E CA 1
ATOM 11967 C C . ASN E 1 193 ? 10.261 -12.104 8.863 1.00 19.78 193 ASN E C 1
ATOM 11968 O O . ASN E 1 193 ? 11.292 -11.900 9.522 1.00 20.73 193 ASN E O 1
ATOM 11973 N N . VAL E 1 194 ? 9.066 -11.583 9.141 1.00 19.32 194 VAL E N 1
ATOM 11974 C CA . VAL E 1 194 ? 8.811 -10.634 10.260 1.00 20.44 194 VAL E CA 1
ATOM 11975 C C . VAL E 1 194 ? 8.090 -11.380 11.386 1.00 20.98 194 VAL E C 1
ATOM 11976 O O . VAL E 1 194 ? 7.128 -12.126 11.106 1.00 21.43 194 VAL E O 1
ATOM 11980 N N . PHE E 1 195 ? 8.551 -11.187 12.620 1.00 21.30 195 PHE E N 1
ATOM 11981 C CA . PHE E 1 195 ? 7.905 -11.728 13.842 1.00 21.94 195 PHE E CA 1
ATOM 11982 C C . PHE E 1 195 ? 8.084 -10.728 14.984 1.00 23.38 195 PHE E C 1
ATOM 11983 O O . PHE E 1 195 ? 8.951 -9.826 14.893 1.00 23.97 195 PHE E O 1
ATOM 11991 N N . TRP E 1 196 ? 7.243 -10.874 16.007 1.00 24.60 196 TRP E N 1
ATOM 11992 C CA . TRP E 1 196 ? 7.285 -10.094 17.269 1.00 25.17 196 TRP E CA 1
ATOM 11993 C C . TRP E 1 196 ? 7.861 -10.991 18.368 1.00 24.68 196 TRP E C 1
ATOM 11994 O O . TRP E 1 196 ? 7.386 -12.134 18.517 1.00 24.71 196 TRP E O 1
ATOM 12005 N N . TRP E 1 197 ? 8.871 -10.495 19.082 1.00 24.85 197 TRP E N 1
ATOM 12006 C CA . TRP E 1 197 ? 9.577 -11.233 20.160 1.00 25.11 197 TRP E CA 1
ATOM 12007 C C . TRP E 1 197 ? 10.370 -10.231 20.998 1.00 26.32 197 TRP E C 1
ATOM 12008 O O . TRP E 1 197 ? 10.860 -9.245 20.418 1.00 27.12 197 TRP E O 1
ATOM 12019 N N . LYS E 1 198 ? 10.470 -10.460 22.308 1.00 27.45 198 LYS E N 1
ATOM 12020 C CA . LYS E 1 198 ? 11.286 -9.619 23.220 1.00 29.13 198 LYS E CA 1
ATOM 12021 C C . LYS E 1 198 ? 10.922 -8.140 23.018 1.00 30.15 198 LYS E C 1
ATOM 12022 O O . LYS E 1 198 ? 11.846 -7.316 22.906 1.00 31.42 198 LYS E O 1
ATOM 12028 N N . SER E 1 199 ? 9.622 -7.836 22.934 1.00 31.42 199 SER E N 1
ATOM 12029 C CA . SER E 1 199 ? 9.041 -6.464 22.934 1.00 34.28 199 SER E CA 1
ATOM 12030 C C . SER E 1 199 ? 9.472 -5.655 21.699 1.00 32.43 199 SER E C 1
ATOM 12031 O O . SER E 1 199 ? 9.441 -4.411 21.779 1.00 33.03 199 SER E O 1
ATOM 12034 N N . LYS E 1 200 ? 9.830 -6.317 20.594 1.00 31.96 200 LYS E N 1
ATOM 12035 C CA . LYS E 1 200 ? 10.254 -5.657 19.328 1.00 33.70 200 LYS E CA 1
ATOM 12036 C C . LYS E 1 200 ? 9.769 -6.468 18.122 1.00 29.77 200 LYS E C 1
ATOM 12037 O O . LYS E 1 200 ? 9.517 -7.681 18.278 1.00 28.29 200 LYS E O 1
ATOM 12043 N N . TYR E 1 201 ? 9.680 -5.822 16.957 1.00 27.01 201 TYR E N 1
ATOM 12044 C CA . TYR E 1 201 ? 9.582 -6.500 15.639 1.00 25.53 201 TYR E CA 1
ATOM 12045 C C . TYR E 1 201 ? 10.987 -6.899 15.187 1.00 24.11 201 TYR E C 1
ATOM 12046 O O . TYR E 1 201 ? 11.943 -6.127 15.383 1.00 23.63 201 TYR E O 1
ATOM 12055 N N . TRP E 1 202 ? 11.096 -8.085 14.594 1.00 22.63 202 TRP E N 1
ATOM 12056 C CA . TRP E 1 202 ? 12.335 -8.598 13.963 1.00 22.24 202 TRP E CA 1
ATOM 12057 C C . TRP E 1 202 ? 12.035 -8.939 12.508 1.00 21.40 202 TRP E C 1
ATOM 12058 O O . TRP E 1 202 ? 10.926 -9.442 12.232 1.00 21.67 202 TRP E O 1
ATOM 12069 N N . MET E 1 203 ? 12.976 -8.642 11.616 1.00 22.11 203 MET E N 1
ATOM 12070 C CA . MET E 1 203 ? 12.969 -9.206 10.248 1.00 22.31 203 MET E CA 1
ATOM 12071 C C . MET E 1 203 ? 14.237 -10.032 10.059 1.00 21.41 203 MET E C 1
ATOM 12072 O O . MET E 1 203 ? 15.340 -9.524 10.353 1.00 20.96 203 MET E O 1
ATOM 12077 N N . ILE E 1 204 ? 14.054 -11.271 9.609 1.00 21.15 204 ILE E N 1
ATOM 12078 C CA . ILE E 1 204 ? 15.133 -12.133 9.059 1.00 21.40 204 ILE E CA 1
ATOM 12079 C C . ILE E 1 204 ? 15.063 -11.987 7.541 1.00 20.62 204 ILE E C 1
ATOM 12080 O O . ILE E 1 204 ? 13.943 -11.990 6.997 1.00 22.23 204 ILE E O 1
ATOM 12085 N N . THR E 1 205 ? 16.213 -11.826 6.896 1.00 19.51 205 THR E N 1
ATOM 12086 C CA . THR E 1 205 ? 16.332 -11.771 5.421 1.00 19.55 205 THR E CA 1
ATOM 12087 C C . THR E 1 205 ? 17.365 -12.803 4.983 1.00 18.80 205 THR E C 1
ATOM 12088 O O . THR E 1 205 ? 18.025 -13.398 5.861 1.00 19.52 205 THR E O 1
ATOM 12092 N N . ASP E 1 206 ? 17.496 -12.989 3.672 1.00 19.29 206 ASP E N 1
ATOM 12093 C CA . ASP E 1 206 ? 18.553 -13.837 3.071 1.00 19.39 206 ASP E CA 1
ATOM 12094 C C . ASP E 1 206 ? 19.346 -13.001 2.071 1.00 20.03 206 ASP E C 1
ATOM 12095 O O . ASP E 1 206 ? 19.001 -12.940 0.889 1.00 19.66 206 ASP E O 1
ATOM 12100 N N . PRO E 1 207 ? 20.417 -12.317 2.535 1.00 20.67 207 PRO E N 1
ATOM 12101 C CA . PRO E 1 207 ? 21.369 -11.650 1.644 1.00 21.29 207 PRO E CA 1
ATOM 12102 C C . PRO E 1 207 ? 22.475 -12.575 1.101 1.00 21.91 207 PRO E C 1
ATOM 12103 O O . PRO E 1 207 ? 23.447 -12.065 0.578 1.00 21.87 207 PRO E O 1
ATOM 12107 N N . TRP E 1 208 ? 22.304 -13.897 1.239 1.00 21.54 208 TRP E N 1
ATOM 12108 C CA . TRP E 1 208 ? 23.137 -14.948 0.589 1.00 23.28 208 TRP E CA 1
ATOM 12109 C C . TRP E 1 208 ? 24.552 -14.963 1.182 1.00 23.24 208 TRP E C 1
ATOM 12110 O O . TRP E 1 208 ? 25.496 -15.332 0.459 1.00 23.73 208 TRP E O 1
ATOM 12121 N N . CYS E 1 209 ? 24.686 -14.594 2.459 1.00 22.77 209 CYS E N 1
ATOM 12122 C CA . CYS E 1 209 ? 25.940 -14.699 3.253 1.00 24.24 209 CYS E CA 1
ATOM 12123 C C . CYS E 1 209 ? 25.548 -15.002 4.701 1.00 23.91 209 CYS E C 1
ATOM 12124 O O . CYS E 1 209 ? 26.009 -14.304 5.618 1.00 26.47 209 CYS E O 1
ATOM 12127 N N . GLY E 1 210 ? 24.701 -16.017 4.878 1.00 21.95 210 GLY E N 1
ATOM 12128 C CA . GLY E 1 210 ? 23.898 -16.195 6.099 1.00 21.56 210 GLY E CA 1
ATOM 12129 C C . GLY E 1 210 ? 22.704 -15.259 6.067 1.00 20.87 210 GLY E C 1
ATOM 12130 O O . GLY E 1 210 ? 22.515 -14.560 5.044 1.00 21.44 210 GLY E O 1
ATOM 12131 N N . LEU E 1 211 ? 21.922 -15.234 7.142 1.00 19.60 211 LEU E N 1
ATOM 12132 C CA . LEU E 1 211 ? 20.635 -14.503 7.195 1.00 19.53 211 LEU E CA 1
ATOM 12133 C C . LEU E 1 211 ? 20.846 -13.154 7.878 1.00 20.02 211 LEU E C 1
ATOM 12134 O O . LEU E 1 211 ? 21.540 -13.111 8.913 1.00 21.73 211 LEU E O 1
ATOM 12139 N N . GLY E 1 212 ? 20.265 -12.102 7.302 1.00 20.69 212 GLY E N 1
ATOM 12140 C CA . GLY E 1 212 ? 20.229 -10.759 7.901 1.00 21.43 212 GLY E CA 1
ATOM 12141 C C . GLY E 1 212 ? 19.285 -10.734 9.086 1.00 21.38 212 GLY E C 1
ATOM 12142 O O . GLY E 1 212 ? 18.302 -11.507 9.084 1.00 19.07 212 GLY E O 1
ATOM 12143 N N . VAL E 1 213 ? 19.588 -9.901 10.081 1.00 21.92 213 VAL E N 1
ATOM 12144 C CA . VAL E 1 213 ? 18.742 -9.694 11.292 1.00 22.68 213 VAL E CA 1
ATOM 12145 C C . VAL E 1 213 ? 18.550 -8.189 11.468 1.00 23.11 213 VAL E C 1
ATOM 12146 O O . VAL E 1 213 ? 19.565 -7.469 11.511 1.00 24.59 213 VAL E O 1
ATOM 12150 N N . TYR E 1 214 ? 17.293 -7.749 11.541 1.00 23.36 214 TYR E N 1
ATOM 12151 C CA . TYR E 1 214 ? 16.890 -6.342 11.793 1.00 22.86 214 TYR E CA 1
ATOM 12152 C C . TYR E 1 214 ? 15.869 -6.313 12.931 1.00 23.62 214 TYR E C 1
ATOM 12153 O O . TYR E 1 214 ? 15.100 -7.281 13.060 1.00 22.29 214 TYR E O 1
ATOM 12162 N N . SER E 1 215 ? 15.846 -5.225 13.705 1.00 25.45 215 SER E N 1
ATOM 12163 C CA . SER E 1 215 ? 14.819 -4.960 14.746 1.00 26.52 215 SER E CA 1
ATOM 12164 C C . SER E 1 215 ? 14.130 -3.626 14.451 1.00 26.87 215 SER E C 1
ATOM 12165 O O . SER E 1 215 ? 14.742 -2.774 13.784 1.00 27.06 215 SER E O 1
ATOM 12168 N N . SER E 1 216 ? 12.898 -3.466 14.936 1.00 27.97 216 SER E N 1
ATOM 12169 C CA . SER E 1 216 ? 12.074 -2.241 14.773 1.00 28.80 216 SER E CA 1
ATOM 12170 C C . SER E 1 216 ? 11.093 -2.123 15.942 1.00 28.30 216 SER E C 1
ATOM 12171 O O . SER E 1 216 ? 10.642 -3.170 16.446 1.00 28.49 216 SER E O 1
ATOM 12174 N N . GLU E 1 217 ? 10.775 -0.894 16.357 1.00 28.80 217 GLU E N 1
ATOM 12175 C CA . GLU E 1 217 ? 9.703 -0.621 17.349 1.00 31.78 217 GLU E CA 1
ATOM 12176 C C . GLU E 1 217 ? 8.341 -0.601 16.641 1.00 30.26 217 GLU E C 1
ATOM 12177 O O . GLU E 1 217 ? 7.332 -0.830 17.336 1.00 32.29 217 GLU E O 1
ATOM 12183 N N . ASP E 1 218 ? 8.314 -0.350 15.323 1.00 29.37 218 ASP E N 1
ATOM 12184 C CA . ASP E 1 218 ? 7.073 -0.019 14.564 1.00 29.22 218 ASP E CA 1
ATOM 12185 C C . ASP E 1 218 ? 6.953 -0.836 13.266 1.00 29.30 218 ASP E C 1
ATOM 12186 O O . ASP E 1 218 ? 5.974 -0.602 12.528 1.00 30.83 218 ASP E O 1
ATOM 12191 N N . ALA E 1 219 ? 7.887 -1.756 12.996 1.00 28.81 219 ALA E N 1
ATOM 12192 C CA . ALA E 1 219 ? 7.959 -2.570 11.755 1.00 29.02 219 ALA E CA 1
ATOM 12193 C C . ALA E 1 219 ? 8.064 -1.665 10.517 1.00 29.18 219 ALA E C 1
ATOM 12194 O O . ALA E 1 219 ? 7.600 -2.085 9.435 1.00 28.83 219 ALA E O 1
ATOM 12196 N N . THR E 1 220 ? 8.671 -0.480 10.662 1.00 29.63 220 THR E N 1
ATOM 12197 C CA . THR E 1 220 ? 8.896 0.507 9.570 1.00 31.26 220 THR E CA 1
ATOM 12198 C C . THR E 1 220 ? 10.361 0.963 9.585 1.00 31.68 220 THR E C 1
ATOM 12199 O O . THR E 1 220 ? 11.030 0.814 8.547 1.00 35.96 220 THR E O 1
ATOM 12203 N N . ALA E 1 221 ? 10.827 1.515 10.710 1.00 32.04 221 ALA E N 1
ATOM 12204 C CA . ALA E 1 221 ? 12.221 1.976 10.918 1.00 33.19 221 ALA E CA 1
ATOM 12205 C C . ALA E 1 221 ? 13.068 0.803 11.429 1.00 31.87 221 ALA E C 1
ATOM 12206 O O . ALA E 1 221 ? 13.009 0.513 12.642 1.00 35.69 221 ALA E O 1
ATOM 12208 N N . TRP E 1 222 ? 13.825 0.159 10.534 1.00 29.89 222 TRP E N 1
ATOM 12209 C CA . TRP E 1 222 ? 14.606 -1.077 10.815 1.00 29.52 222 TRP E CA 1
ATOM 12210 C C . TRP E 1 222 ? 16.048 -0.722 11.185 1.00 31.59 222 TRP E C 1
ATOM 12211 O O . TRP E 1 222 ? 16.639 0.148 10.514 1.00 33.93 222 TRP E O 1
ATOM 12222 N N . HIS E 1 223 ? 16.580 -1.390 12.211 1.00 32.23 223 HIS E N 1
ATOM 12223 C CA . HIS E 1 223 ? 17.992 -1.297 12.664 1.00 33.85 223 HIS E CA 1
ATOM 12224 C C . HIS E 1 223 ? 18.674 -2.641 12.393 1.00 30.90 223 HIS E C 1
ATOM 12225 O O . HIS E 1 223 ? 18.168 -3.677 12.876 1.00 27.46 223 HIS E O 1
ATOM 12232 N N . ARG E 1 224 ? 19.764 -2.624 11.624 1.00 30.00 224 ARG E N 1
ATOM 12233 C CA . ARG E 1 224 ? 20.471 -3.851 11.177 1.00 29.91 224 ARG E CA 1
ATOM 12234 C C . ARG E 1 224 ? 21.403 -4.346 12.286 1.00 27.83 224 ARG E C 1
ATOM 12235 O O . ARG E 1 224 ? 22.143 -3.523 12.857 1.00 28.75 224 ARG E O 1
ATOM 12243 N N . HIS E 1 225 ? 21.360 -5.652 12.561 1.00 26.85 225 HIS E N 1
ATOM 12244 C CA . HIS E 1 225 ? 22.237 -6.356 13.530 1.00 27.91 225 HIS E CA 1
ATOM 12245 C C . HIS E 1 225 ? 23.149 -7.317 12.757 1.00 27.22 225 HIS E C 1
ATOM 12246 O O . HIS E 1 225 ? 23.186 -7.223 11.506 1.00 26.84 225 HIS E O 1
ATOM 12253 N N . GLU E 1 226 ? 23.876 -8.182 13.470 1.00 27.27 226 GLU E N 1
ATOM 12254 C CA . GLU E 1 226 ? 24.816 -9.163 12.867 1.00 28.01 226 GLU E CA 1
ATOM 12255 C C . GLU E 1 226 ? 24.009 -10.275 12.192 1.00 25.35 226 GLU E C 1
ATOM 12256 O O . GLU E 1 226 ? 22.923 -10.628 12.699 1.00 24.29 226 GLU E O 1
ATOM 12262 N N . ASN E 1 227 ? 24.542 -10.813 11.096 1.00 23.46 227 ASN E N 1
ATOM 12263 C CA . ASN E 1 227 ? 23.974 -11.982 10.382 1.00 22.60 227 ASN E CA 1
ATOM 12264 C C . ASN E 1 227 ? 23.985 -13.195 11.319 1.00 23.22 227 ASN E C 1
ATOM 12265 O O . ASN E 1 227 ? 24.817 -13.237 12.252 1.00 23.70 227 ASN E O 1
ATOM 12270 N N . ILE E 1 228 ? 23.082 -14.146 11.081 1.00 22.03 228 ILE E N 1
ATOM 12271 C CA . ILE E 1 228 ? 23.076 -15.474 11.758 1.00 21.33 228 ILE E CA 1
ATOM 12272 C C . ILE E 1 228 ? 23.240 -16.557 10.690 1.00 20.55 228 ILE E C 1
ATOM 12273 O O . ILE E 1 228 ? 22.980 -16.271 9.504 1.00 19.89 228 ILE E O 1
ATOM 12278 N N . LEU E 1 229 ? 23.684 -17.745 11.105 1.00 21.24 229 LEU E N 1
ATOM 12279 C CA . LEU E 1 229 ? 23.860 -18.930 10.226 1.00 20.82 229 LEU E CA 1
ATOM 12280 C C . LEU E 1 229 ? 24.784 -18.570 9.055 1.00 20.85 229 LEU E C 1
ATOM 12281 O O . LEU E 1 229 ? 24.559 -19.082 7.943 1.00 20.96 229 LEU E O 1
ATOM 12286 N N . ASP E 1 230 ? 25.797 -17.733 9.309 1.00 22.55 230 ASP E N 1
ATOM 12287 C CA . ASP E 1 230 ? 26.786 -17.274 8.295 1.00 24.43 230 ASP E CA 1
ATOM 12288 C C . ASP E 1 230 ? 28.054 -18.136 8.366 1.00 25.63 230 ASP E C 1
ATOM 12289 O O . ASP E 1 230 ? 28.882 -18.028 7.443 1.00 27.44 230 ASP E O 1
ATOM 12294 N N . ARG E 1 231 ? 28.207 -18.944 9.420 1.00 25.68 231 ARG E N 1
ATOM 12295 C CA . ARG E 1 231 ? 29.374 -19.846 9.622 1.00 27.76 231 ARG E CA 1
ATOM 12296 C C . ARG E 1 231 ? 28.891 -21.293 9.595 1.00 25.09 231 ARG E C 1
ATOM 12297 O O . ARG E 1 231 ? 27.792 -21.587 10.063 1.00 26.13 231 ARG E O 1
ATOM 12305 N N . PRO E 1 232 ? 29.689 -22.237 9.044 1.00 24.17 232 PRO E N 1
ATOM 12306 C CA . PRO E 1 232 ? 29.289 -23.641 8.983 1.00 23.86 232 PRO E CA 1
ATOM 12307 C C . PRO E 1 232 ? 28.933 -24.228 10.358 1.00 23.44 232 PRO E C 1
ATOM 12308 O O . PRO E 1 232 ? 29.627 -23.943 11.329 1.00 23.11 232 PRO E O 1
ATOM 12312 N N . GLY E 1 233 ? 27.864 -25.024 10.406 1.00 22.64 233 GLY E N 1
ATOM 12313 C CA . GLY E 1 233 ? 27.502 -25.848 11.574 1.00 22.95 233 GLY E CA 1
ATOM 12314 C C . GLY E 1 233 ? 28.146 -27.222 11.493 1.00 23.08 233 GLY E C 1
ATOM 12315 O O . GLY E 1 233 ? 28.664 -27.579 10.412 1.00 21.60 233 GLY E O 1
ATOM 12316 N N . LYS E 1 234 ? 28.103 -27.969 12.598 1.00 22.65 234 LYS E N 1
ATOM 12317 C CA . LYS E 1 234 ? 28.737 -29.306 12.750 1.00 24.46 234 LYS E CA 1
ATOM 12318 C C . LYS E 1 234 ? 27.712 -30.424 12.526 1.00 22.17 234 LYS E C 1
ATOM 12319 O O . LYS E 1 234 ? 28.141 -31.567 12.298 1.00 21.59 234 LYS E O 1
ATOM 12325 N N . ARG E 1 235 ? 26.411 -30.124 12.579 1.00 21.09 235 ARG E N 1
ATOM 12326 C CA . ARG E 1 235 ? 25.344 -31.149 12.422 1.00 21.04 235 ARG E CA 1
ATOM 12327 C C . ARG E 1 235 ? 25.281 -31.605 10.959 1.00 20.01 235 ARG E C 1
ATOM 12328 O O . ARG E 1 235 ? 25.756 -30.858 10.077 1.00 19.62 235 ARG E O 1
ATOM 12336 N N . GLU E 1 236 ? 24.716 -32.791 10.715 1.00 19.91 236 GLU E N 1
ATOM 12337 C CA . GLU E 1 236 ? 24.583 -33.377 9.355 1.00 21.03 236 GLU E CA 1
ATOM 12338 C C . GLU E 1 236 ? 23.849 -32.377 8.452 1.00 19.61 236 GLU E C 1
ATOM 12339 O O . GLU E 1 236 ? 22.776 -31.886 8.855 1.00 19.39 236 GLU E O 1
ATOM 12345 N N . ASP E 1 237 ? 24.438 -32.078 7.291 1.00 19.42 237 ASP E N 1
ATOM 12346 C CA . ASP E 1 237 ? 23.882 -31.195 6.230 1.00 19.30 237 ASP E CA 1
ATOM 12347 C C . ASP E 1 237 ? 23.742 -29.752 6.738 1.00 18.65 237 ASP E C 1
ATOM 12348 O O . ASP E 1 237 ? 23.034 -28.974 6.073 1.00 19.78 237 ASP E O 1
ATOM 12353 N N . ASP E 1 238 ? 24.405 -29.383 7.840 1.00 17.98 238 ASP E N 1
ATOM 12354 C CA . ASP E 1 238 ? 24.301 -28.015 8.416 1.00 18.14 238 ASP E CA 1
ATOM 12355 C C . ASP E 1 238 ? 25.633 -27.264 8.278 1.00 18.04 238 ASP E C 1
ATOM 12356 O O . ASP E 1 238 ? 25.793 -26.243 8.970 1.00 19.30 238 ASP E O 1
ATOM 12361 N N . GLY E 1 239 ? 26.516 -27.703 7.374 1.00 18.94 239 GLY E N 1
ATOM 12362 C CA . GLY E 1 239 ? 27.895 -27.193 7.235 1.00 19.55 239 GLY E CA 1
ATOM 12363 C C . GLY E 1 239 ? 28.021 -26.074 6.213 1.00 19.50 239 GLY E C 1
ATOM 12364 O O . GLY E 1 239 ? 29.138 -25.869 5.700 1.00 21.40 239 GLY E O 1
ATOM 12365 N N . GLN E 1 240 ? 26.929 -25.368 5.910 1.00 19.47 240 GLN E N 1
ATOM 12366 C CA . GLN E 1 240 ? 26.922 -24.248 4.933 1.00 19.18 240 GLN E CA 1
ATOM 12367 C C . GLN E 1 240 ? 26.001 -23.147 5.460 1.00 19.51 240 GLN E C 1
ATOM 12368 O O . GLN E 1 240 ? 25.304 -23.378 6.473 1.00 20.46 240 GLN E O 1
ATOM 12374 N N . ILE E 1 241 ? 25.999 -21.993 4.794 1.00 18.85 241 ILE E N 1
ATOM 12375 C CA . ILE E 1 241 ? 25.151 -20.829 5.179 1.00 19.42 241 ILE E CA 1
ATOM 12376 C C . ILE E 1 241 ? 23.680 -21.263 5.197 1.00 18.43 241 ILE E C 1
ATOM 12377 O O . ILE E 1 241 ? 23.270 -22.053 4.319 1.00 18.82 241 ILE E O 1
ATOM 12382 N N . GLY E 1 242 ? 22.916 -20.769 6.173 1.00 18.28 242 GLY E N 1
ATOM 12383 C CA . GLY E 1 242 ? 21.455 -20.949 6.224 1.00 17.91 242 GLY E CA 1
ATOM 12384 C C . GLY E 1 242 ? 20.764 -20.081 5.187 1.00 17.83 242 GLY E C 1
ATOM 12385 O O . GLY E 1 242 ? 21.296 -18.993 4.867 1.00 18.50 242 GLY E O 1
ATOM 12386 N N . HIS E 1 243 ? 19.608 -20.527 4.693 1.00 17.46 243 HIS E N 1
ATOM 12387 C CA . HIS E 1 243 ? 18.821 -19.824 3.648 1.00 17.70 243 HIS E CA 1
ATOM 12388 C C . HIS E 1 243 ? 17.346 -19.709 4.041 1.00 17.86 243 HIS E C 1
ATOM 12389 O O . HIS E 1 243 ? 16.850 -20.601 4.765 1.00 17.05 243 HIS E O 1
ATOM 12396 N N . HIS E 1 244 ? 16.703 -18.647 3.538 1.00 18.27 244 HIS E N 1
ATOM 12397 C CA . HIS E 1 244 ? 15.237 -18.403 3.473 1.00 20.60 244 HIS E CA 1
ATOM 12398 C C . HIS E 1 244 ? 14.547 -19.057 4.670 1.00 22.18 244 HIS E C 1
ATOM 12399 O O . HIS E 1 244 ? 14.064 -20.201 4.542 1.00 24.44 244 HIS E O 1
ATOM 12406 N N . ALA E 1 245 ? 14.499 -18.330 5.784 1.00 22.55 245 ALA E N 1
ATOM 12407 C CA . ALA E 1 245 ? 14.054 -18.837 7.096 1.00 23.71 245 ALA E CA 1
ATOM 12408 C C . ALA E 1 245 ? 12.574 -18.523 7.331 1.00 21.79 245 ALA E C 1
ATOM 12409 O O . ALA E 1 245 ? 12.041 -17.559 6.742 1.00 19.77 245 ALA E O 1
ATOM 12411 N N . ASP E 1 246 ? 11.943 -19.341 8.171 1.00 20.52 246 ASP E N 1
ATOM 12412 C CA . ASP E 1 246 ? 10.634 -19.048 8.801 1.00 19.45 246 ASP E CA 1
ATOM 12413 C C . ASP E 1 246 ? 10.830 -19.174 10.308 1.00 19.18 246 ASP E C 1
ATOM 12414 O O . ASP E 1 246 ? 11.398 -20.192 10.753 1.00 20.41 246 ASP E O 1
ATOM 12419 N N . VAL E 1 247 ? 10.411 -18.159 11.053 1.00 19.06 247 VAL E N 1
ATOM 12420 C CA . VAL E 1 247 ? 10.538 -18.133 12.533 1.00 18.94 247 VAL E CA 1
ATOM 12421 C C . VAL E 1 247 ? 9.184 -18.512 13.130 1.00 19.53 247 VAL E C 1
ATOM 12422 O O . VAL E 1 247 ? 8.157 -17.959 12.690 1.00 20.36 247 VAL E O 1
ATOM 12426 N N . LEU E 1 248 ? 9.199 -19.449 14.076 1.00 18.25 248 LEU E N 1
ATOM 12427 C CA . LEU E 1 248 ? 8.014 -19.847 14.874 1.00 19.51 248 LEU E CA 1
ATOM 12428 C C . LEU E 1 248 ? 8.262 -19.459 16.330 1.00 20.69 248 LEU E C 1
ATOM 12429 O O . LEU E 1 248 ? 9.151 -20.063 16.964 1.00 22.01 248 LEU E O 1
ATOM 12434 N N . VAL E 1 249 ? 7.512 -18.477 16.825 1.00 21.99 249 VAL E N 1
ATOM 12435 C CA . VAL E 1 249 ? 7.524 -18.079 18.260 1.00 22.90 249 VAL E CA 1
ATOM 12436 C C . VAL E 1 249 ? 6.579 -19.024 19.007 1.00 23.70 249 VAL E C 1
ATOM 12437 O O . VAL E 1 249 ? 5.381 -19.049 18.668 1.00 24.00 249 VAL E O 1
ATOM 12441 N N . ILE E 1 250 ? 7.112 -19.785 19.966 1.00 25.23 250 ILE E N 1
ATOM 12442 C CA . ILE E 1 250 ? 6.326 -20.690 20.856 1.00 26.34 250 ILE E CA 1
ATOM 12443 C C . ILE E 1 250 ? 5.807 -19.858 22.034 1.00 28.13 250 ILE E C 1
ATOM 12444 O O . ILE E 1 250 ? 4.602 -19.941 22.338 1.00 29.87 250 ILE E O 1
ATOM 12449 N N . ASP E 1 251 ? 6.694 -19.087 22.669 1.00 28.18 251 ASP E N 1
ATOM 12450 C CA . ASP E 1 251 ? 6.361 -18.223 23.833 1.00 28.96 251 ASP E CA 1
ATOM 12451 C C . ASP E 1 251 ? 7.443 -17.146 23.969 1.00 28.51 251 ASP E C 1
ATOM 12452 O O . ASP E 1 251 ? 8.309 -17.069 23.082 1.00 28.28 251 ASP E O 1
ATOM 12457 N N . ASP E 1 252 ? 7.399 -16.360 25.047 1.00 28.76 252 ASP E N 1
ATOM 12458 C CA . ASP E 1 252 ? 8.300 -15.198 25.269 1.00 30.63 252 ASP E CA 1
ATOM 12459 C C . ASP E 1 252 ? 9.766 -15.653 25.352 1.00 29.63 252 ASP E C 1
ATOM 12460 O O . ASP E 1 252 ? 10.647 -14.806 25.093 1.00 31.19 252 ASP E O 1
ATOM 12465 N N . GLU E 1 253 ? 10.023 -16.924 25.690 1.00 30.30 253 GLU E N 1
ATOM 12466 C CA . GLU E 1 253 ? 11.392 -17.472 25.905 1.00 31.88 253 GLU E CA 1
ATOM 12467 C C . GLU E 1 253 ? 11.843 -18.335 24.721 1.00 28.50 253 GLU E C 1
ATOM 12468 O O . GLU E 1 253 ? 13.067 -18.463 24.543 1.00 27.39 253 GLU E O 1
ATOM 12474 N N . THR E 1 254 ? 10.909 -18.911 23.954 1.00 27.67 254 THR E N 1
ATOM 12475 C CA . THR E 1 254 ? 11.187 -19.992 22.971 1.00 25.37 254 THR E CA 1
ATOM 12476 C C . THR E 1 254 ? 10.761 -19.552 21.567 1.00 23.96 254 THR E C 1
ATOM 12477 O O . THR E 1 254 ? 9.556 -19.325 21.340 1.00 24.40 254 THR E O 1
ATOM 12481 N N . ALA E 1 255 ? 11.733 -19.437 20.664 1.00 22.37 255 ALA E N 1
ATOM 12482 C CA . ALA E 1 255 ? 11.521 -19.177 19.224 1.00 21.32 255 ALA E CA 1
ATOM 12483 C C . ALA E 1 255 ? 12.458 -20.078 18.421 1.00 20.44 255 ALA E C 1
ATOM 12484 O O . ALA E 1 255 ? 13.657 -20.146 18.761 1.00 21.40 255 ALA E O 1
ATOM 12486 N N . TYR E 1 256 ? 11.916 -20.757 17.410 1.00 19.46 256 TYR E N 1
ATOM 12487 C CA . TYR E 1 256 ? 12.678 -21.653 16.509 1.00 19.21 256 TYR E CA 1
ATOM 12488 C C . TYR E 1 256 ? 12.777 -20.994 15.137 1.00 18.95 256 TYR E C 1
ATOM 12489 O O . TYR E 1 256 ? 11.829 -20.298 14.715 1.00 20.49 256 TYR E O 1
ATOM 12498 N N . ILE E 1 257 ? 13.900 -21.218 14.465 1.00 18.78 257 ILE E N 1
ATOM 12499 C CA . ILE E 1 257 ? 14.118 -20.752 13.069 1.00 18.53 257 ILE E CA 1
ATOM 12500 C C . ILE E 1 257 ? 14.261 -21.987 12.181 1.00 18.60 257 ILE E C 1
ATOM 12501 O O . ILE E 1 257 ? 15.149 -22.817 12.435 1.00 17.84 257 ILE E O 1
ATOM 12506 N N . PHE E 1 258 ? 13.360 -22.097 11.207 1.00 18.46 258 PHE E N 1
ATOM 12507 C CA . PHE E 1 258 ? 13.357 -23.133 10.152 1.00 17.73 258 PHE E CA 1
ATOM 12508 C C . PHE E 1 258 ? 14.034 -22.523 8.933 1.00 17.97 258 PHE E C 1
ATOM 12509 O O . PHE E 1 258 ? 13.739 -21.368 8.595 1.00 19.96 258 PHE E O 1
ATOM 12517 N N . TYR E 1 259 ? 14.945 -23.268 8.323 1.00 16.14 259 TYR E N 1
ATOM 12518 C CA . TYR E 1 259 ? 15.762 -22.768 7.198 1.00 15.93 259 TYR E CA 1
ATOM 12519 C C . TYR E 1 259 ? 16.174 -23.956 6.339 1.00 15.80 259 TYR E C 1
ATOM 12520 O O . TYR E 1 259 ? 15.777 -25.098 6.628 1.00 16.48 259 TYR E O 1
ATOM 12529 N N . PHE E 1 260 ? 16.932 -23.687 5.286 1.00 15.66 260 PHE E N 1
ATOM 12530 C CA . PHE E 1 260 ? 17.516 -24.759 4.453 1.00 15.83 260 PHE E CA 1
ATOM 12531 C C . PHE E 1 260 ? 18.974 -24.432 4.146 1.00 15.84 260 PHE E C 1
ATOM 12532 O O . PHE E 1 260 ? 19.412 -23.266 4.259 1.00 16.56 260 PHE E O 1
ATOM 12540 N N . THR E 1 261 ? 19.703 -25.479 3.781 1.00 16.17 261 THR E N 1
ATOM 12541 C CA . THR E 1 261 ? 21.099 -25.409 3.304 1.00 17.36 261 THR E CA 1
ATOM 12542 C C . THR E 1 261 ? 21.196 -26.122 1.959 1.00 18.07 261 THR E C 1
ATOM 12543 O O . THR E 1 261 ? 20.335 -26.981 1.663 1.00 17.69 261 THR E O 1
ATOM 12547 N N . HIS E 1 262 ? 22.193 -25.723 1.178 1.00 19.34 262 HIS E N 1
ATOM 12548 C CA . HIS E 1 262 ? 22.828 -26.527 0.105 1.00 19.34 262 HIS E CA 1
ATOM 12549 C C . HIS E 1 262 ? 24.018 -27.233 0.741 1.00 20.53 262 HIS E C 1
ATOM 12550 O O . HIS E 1 262 ? 25.111 -26.671 0.771 1.00 20.78 262 HIS E O 1
ATOM 12557 N N . PRO E 1 263 ? 23.835 -28.442 1.324 1.00 20.84 263 PRO E N 1
ATOM 12558 C CA . PRO E 1 263 ? 24.877 -29.067 2.142 1.00 22.17 263 PRO E CA 1
ATOM 12559 C C . PRO E 1 263 ? 26.193 -29.358 1.404 1.00 21.06 263 PRO E C 1
ATOM 12560 O O . PRO E 1 263 ? 27.217 -29.386 2.066 1.00 21.56 263 PRO E O 1
ATOM 12564 N N . GLU E 1 264 ? 26.154 -29.538 0.078 1.00 20.03 264 GLU E N 1
ATOM 12565 C CA . GLU E 1 264 ? 27.359 -29.842 -0.744 1.00 21.40 264 GLU E CA 1
ATOM 12566 C C . GLU E 1 264 ? 28.162 -28.562 -1.011 1.00 21.02 264 GLU E C 1
ATOM 12567 O O . GLU E 1 264 ? 29.318 -28.681 -1.467 1.00 22.02 264 GLU E O 1
ATOM 12573 N N . GLY E 1 265 ? 27.580 -27.388 -0.754 1.00 20.24 265 GLY E N 1
ATOM 12574 C CA . GLY E 1 265 ? 28.267 -26.089 -0.870 1.00 21.26 265 GLY E CA 1
ATOM 12575 C C . GLY E 1 265 ? 28.506 -25.677 -2.315 1.00 20.62 265 GLY E C 1
ATOM 12576 O O . GLY E 1 265 ? 27.689 -26.033 -3.185 1.00 19.10 265 GLY E O 1
ATOM 12577 N N . MET E 1 266 ? 29.577 -24.909 -2.541 1.00 20.87 266 MET E N 1
ATOM 12578 C CA . MET E 1 266 ? 30.015 -24.365 -3.856 1.00 20.95 266 MET E CA 1
ATOM 12579 C C . MET E 1 266 ? 29.004 -23.337 -4.387 1.00 20.53 266 MET E C 1
ATOM 12580 O O . MET E 1 266 ? 29.032 -23.053 -5.594 1.00 20.39 266 MET E O 1
ATOM 12585 N N . GLU E 1 267 ? 28.197 -22.732 -3.515 1.00 23.01 267 GLU E N 1
ATOM 12586 C CA . GLU E 1 267 ? 27.264 -21.642 -3.909 1.00 24.78 267 GLU E CA 1
ATOM 12587 C C . GLU E 1 267 ? 28.092 -20.441 -4.380 1.00 25.70 267 GLU E C 1
ATOM 12588 O O . GLU E 1 267 ? 29.224 -20.276 -3.886 1.00 26.68 267 GLU E O 1
ATOM 12594 N N . GLY E 1 268 ? 27.568 -19.675 -5.341 1.00 27.83 268 GLY E N 1
ATOM 12595 C CA . GLY E 1 268 ? 28.218 -18.466 -5.887 1.00 29.21 268 GLY E CA 1
ATOM 12596 C C . GLY E 1 268 ? 29.367 -18.796 -6.828 1.00 28.84 268 GLY E C 1
ATOM 12597 O O . GLY E 1 268 ? 30.118 -17.868 -7.175 1.00 33.22 268 GLY E O 1
ATOM 12598 N N . THR E 1 269 ? 29.509 -20.063 -7.233 1.00 26.56 269 THR E N 1
ATOM 12599 C CA . THR E 1 269 ? 30.520 -20.522 -8.222 1.00 25.50 269 THR E CA 1
ATOM 12600 C C . THR E 1 269 ? 29.807 -20.911 -9.517 1.00 25.38 269 THR E C 1
ATOM 12601 O O . THR E 1 269 ? 28.605 -21.228 -9.458 1.00 24.95 269 THR E O 1
ATOM 12605 N N . GLU E 1 270 ? 30.531 -20.901 -10.637 1.00 26.40 270 GLU E N 1
ATOM 12606 C CA . GLU E 1 270 ? 30.031 -21.413 -11.940 1.00 27.87 270 GLU E CA 1
ATOM 12607 C C . GLU E 1 270 ? 29.835 -22.928 -11.811 1.00 24.88 270 GLU E C 1
ATOM 12608 O O . GLU E 1 270 ? 28.865 -23.448 -12.387 1.00 25.45 270 GLU E O 1
ATOM 12614 N N . GLU E 1 271 ? 30.710 -23.593 -11.047 1.00 24.21 271 GLU E N 1
ATOM 12615 C CA . GLU E 1 271 ? 30.728 -25.069 -10.865 1.00 23.94 271 GLU E CA 1
ATOM 12616 C C . GLU E 1 271 ? 29.395 -25.545 -10.279 1.00 21.12 271 GLU E C 1
ATOM 12617 O O . GLU E 1 271 ? 28.954 -26.648 -10.647 1.00 20.75 271 GLU E O 1
ATOM 12623 N N . PHE E 1 272 ? 28.776 -24.748 -9.403 1.00 20.74 272 PHE E N 1
ATOM 12624 C CA . PHE E 1 272 ? 27.462 -25.058 -8.784 1.00 19.76 272 PHE E CA 1
ATOM 12625 C C . PHE E 1 272 ? 26.459 -25.510 -9.858 1.00 21.02 272 PHE E C 1
ATOM 12626 O O . PHE E 1 272 ? 25.696 -26.454 -9.593 1.00 20.75 272 PHE E O 1
ATOM 12634 N N . TRP E 1 273 ? 26.455 -24.858 -11.027 1.00 22.52 273 TRP E N 1
ATOM 12635 C CA . TRP E 1 273 ? 25.470 -25.094 -12.120 1.00 23.79 273 TRP E CA 1
ATOM 12636 C C . TRP E 1 273 ? 25.902 -26.242 -13.041 1.00 24.89 273 TRP E C 1
ATOM 12637 O O . TRP E 1 273 ? 25.063 -26.692 -13.845 1.00 26.19 273 TRP E O 1
ATOM 12648 N N . LYS E 1 274 ? 27.141 -26.721 -12.923 1.00 25.83 274 LYS E N 1
ATOM 12649 C CA . LYS E 1 274 ? 27.732 -27.697 -13.876 1.00 28.80 274 LYS E CA 1
ATOM 12650 C C . LYS E 1 274 ? 27.549 -29.131 -13.369 1.00 27.68 274 LYS E C 1
ATOM 12651 O O . LYS E 1 274 ? 27.862 -30.062 -14.132 1.00 31.38 274 LYS E O 1
ATOM 12657 N N . ASP E 1 275 ? 27.069 -29.319 -12.138 1.00 24.10 275 ASP E N 1
ATOM 12658 C CA . ASP E 1 275 ? 26.885 -30.677 -11.565 1.00 24.11 275 ASP E CA 1
ATOM 12659 C C . ASP E 1 275 ? 25.645 -30.672 -10.667 1.00 21.18 275 ASP E C 1
ATOM 12660 O O . ASP E 1 275 ? 25.615 -29.900 -9.694 1.00 20.01 275 ASP E O 1
ATOM 12665 N N . SER E 1 276 ? 24.672 -31.527 -10.986 1.00 20.87 276 SER E N 1
ATOM 12666 C CA . SER E 1 276 ? 23.398 -31.668 -10.239 1.00 20.77 276 SER E CA 1
ATOM 12667 C C . SER E 1 276 ? 23.661 -32.067 -8.781 1.00 19.74 276 SER E C 1
ATOM 12668 O O . SER E 1 276 ? 22.759 -31.855 -7.956 1.00 19.25 276 SER E O 1
ATOM 12671 N N . LYS E 1 277 ? 24.846 -32.601 -8.455 1.00 19.65 277 LYS E N 1
ATOM 12672 C CA . LYS E 1 277 ? 25.168 -33.030 -7.065 1.00 20.45 277 LYS E CA 1
ATOM 12673 C C . LYS E 1 277 ? 25.035 -31.836 -6.108 1.00 18.47 277 LYS E C 1
ATOM 12674 O O . LYS E 1 277 ? 24.756 -32.072 -4.931 1.00 20.06 277 LYS E O 1
ATOM 12680 N N . TYR E 1 278 ? 25.199 -30.599 -6.592 1.00 17.67 278 TYR E N 1
ATOM 12681 C CA . TYR E 1 278 ? 25.179 -29.371 -5.754 1.00 17.63 278 TYR E CA 1
ATOM 12682 C C . TYR E 1 278 ? 23.750 -28.892 -5.484 1.00 17.50 278 TYR E C 1
ATOM 12683 O O . TYR E 1 278 ? 23.578 -27.998 -4.639 1.00 17.50 278 TYR E O 1
ATOM 12692 N N . TRP E 1 279 ? 22.750 -29.434 -6.177 1.00 16.45 279 TRP E N 1
ATOM 12693 C CA . TRP E 1 279 ? 21.413 -28.792 -6.237 1.00 16.28 279 TRP E CA 1
ATOM 12694 C C . TRP E 1 279 ? 20.553 -29.200 -5.040 1.00 15.98 279 TRP E C 1
ATOM 12695 O O . TRP E 1 279 ? 19.681 -28.396 -4.662 1.00 16.09 279 TRP E O 1
ATOM 12706 N N . ARG E 1 280 ? 20.793 -30.375 -4.450 1.00 15.69 280 ARG E N 1
ATOM 12707 C CA . ARG E 1 280 ? 19.956 -30.883 -3.333 1.00 16.41 280 ARG E CA 1
ATOM 12708 C C . ARG E 1 280 ? 20.034 -29.907 -2.156 1.00 15.92 280 ARG E C 1
ATOM 12709 O O . ARG E 1 280 ? 21.080 -29.250 -1.963 1.00 16.25 280 ARG E O 1
ATOM 12717 N N . THR E 1 281 ? 18.940 -29.815 -1.408 1.00 15.87 281 THR E N 1
ATOM 12718 C CA . THR E 1 281 ? 18.808 -28.934 -0.227 1.00 16.32 281 THR E CA 1
ATOM 12719 C C . THR E 1 281 ? 18.193 -29.736 0.916 1.00 16.68 281 THR E C 1
ATOM 12720 O O . THR E 1 281 ? 17.457 -30.703 0.645 1.00 19.54 281 THR E O 1
ATOM 12724 N N . SER E 1 282 ? 18.505 -29.334 2.143 1.00 15.29 282 SER E N 1
ATOM 12725 C CA . SER E 1 282 ? 18.032 -29.981 3.387 1.00 15.88 282 SER E CA 1
ATOM 12726 C C . SER E 1 282 ? 17.397 -28.921 4.280 1.00 15.62 282 SER E C 1
ATOM 12727 O O . SER E 1 282 ? 18.005 -27.841 4.445 1.00 15.72 282 SER E O 1
ATOM 12730 N N . LEU E 1 283 ? 16.212 -29.212 4.809 1.00 14.86 283 LEU E N 1
ATOM 12731 C CA . LEU E 1 283 ? 15.585 -28.360 5.846 1.00 15.22 283 LEU E CA 1
ATOM 12732 C C . LEU E 1 283 ? 16.334 -28.590 7.159 1.00 15.18 283 LEU E C 1
ATOM 12733 O O . LEU E 1 283 ? 16.837 -29.708 7.392 1.00 15.88 283 LEU E O 1
ATOM 12738 N N . GLN E 1 284 ? 16.429 -27.543 7.965 1.00 15.26 284 GLN E N 1
ATOM 12739 C CA . GLN E 1 284 ? 17.072 -27.579 9.297 1.00 15.21 284 GLN E CA 1
ATOM 12740 C C . GLN E 1 284 ? 16.228 -26.730 10.238 1.00 15.87 284 GLN E C 1
ATOM 12741 O O . GLN E 1 284 ? 15.452 -25.874 9.756 1.00 15.87 284 GLN E O 1
ATOM 12747 N N . VAL E 1 285 ? 16.409 -26.933 11.536 1.00 16.37 285 VAL E N 1
ATOM 12748 C CA . VAL E 1 285 ? 15.856 -26.017 12.566 1.00 16.80 285 VAL E CA 1
ATOM 12749 C C . VAL E 1 285 ? 16.976 -25.695 13.555 1.00 16.93 285 VAL E C 1
ATOM 12750 O O . VAL E 1 285 ? 17.874 -26.535 13.765 1.00 18.10 285 VAL E O 1
ATOM 12754 N N . ALA E 1 286 ? 16.943 -24.484 14.089 1.00 17.61 286 ALA E N 1
ATOM 12755 C CA . ALA E 1 286 ? 17.807 -24.042 15.202 1.00 18.36 286 ALA E CA 1
ATOM 12756 C C . ALA E 1 286 ? 16.951 -23.218 16.161 1.00 18.90 286 ALA E C 1
ATOM 12757 O O . ALA E 1 286 ? 15.781 -22.920 15.831 1.00 18.64 286 ALA E O 1
ATOM 12759 N N . LYS E 1 287 ? 17.516 -22.883 17.313 1.00 20.62 287 LYS E N 1
ATOM 12760 C CA . LYS E 1 287 ? 16.823 -22.118 18.374 1.00 21.79 287 LYS E CA 1
ATOM 12761 C C . LYS E 1 287 ? 17.397 -20.702 18.396 1.00 21.27 287 LYS E C 1
ATOM 12762 O O . LYS E 1 287 ? 18.635 -20.562 18.426 1.00 22.47 287 LYS E O 1
ATOM 12768 N N . LEU E 1 288 ? 16.529 -19.694 18.347 1.00 20.93 288 LEU E N 1
ATOM 12769 C CA . LEU E 1 288 ? 16.939 -18.278 18.514 1.00 21.58 288 LEU E CA 1
ATOM 12770 C C . LEU E 1 288 ? 17.198 -18.015 19.998 1.00 22.89 288 LEU E C 1
ATOM 12771 O O . LEU E 1 288 ? 16.510 -18.611 20.848 1.00 24.68 288 LEU E O 1
ATOM 12776 N N . GLU E 1 289 ? 18.176 -17.162 20.290 1.00 23.63 289 GLU E N 1
ATOM 12777 C CA . GLU E 1 289 ? 18.424 -16.650 21.659 1.00 25.22 289 GLU E CA 1
ATOM 12778 C C . GLU E 1 289 ? 18.459 -15.127 21.574 1.00 25.61 289 GLU E C 1
ATOM 12779 O O . GLU E 1 289 ? 18.583 -14.588 20.457 1.00 24.15 289 GLU E O 1
ATOM 12785 N N . TYR E 1 290 ? 18.312 -14.471 22.718 1.00 27.01 290 TYR E N 1
ATOM 12786 C CA . TYR E 1 290 ? 18.312 -12.997 22.849 1.00 28.26 290 TYR E CA 1
ATOM 12787 C C . TYR E 1 290 ? 19.434 -12.630 23.819 1.00 29.07 290 TYR E C 1
ATOM 12788 O O . TYR E 1 290 ? 19.305 -12.932 25.017 1.00 29.96 290 TYR E O 1
ATOM 12797 N N . VAL E 1 291 ? 20.521 -12.063 23.290 1.00 30.57 291 VAL E N 1
ATOM 12798 C CA . VAL E 1 291 ? 21.782 -11.775 24.035 1.00 33.24 291 VAL E CA 1
ATOM 12799 C C . VAL E 1 291 ? 22.184 -10.327 23.740 1.00 35.01 291 VAL E C 1
ATOM 12800 O O . VAL E 1 291 ? 22.357 -9.996 22.552 1.00 32.99 291 VAL E O 1
ATOM 12804 N N . ASP E 1 292 ? 22.307 -9.503 24.786 1.00 37.65 292 ASP E N 1
ATOM 12805 C CA . ASP E 1 292 ? 22.744 -8.083 24.695 1.00 39.54 292 ASP E CA 1
ATOM 12806 C C . ASP E 1 292 ? 21.840 -7.345 23.697 1.00 37.65 292 ASP E C 1
ATOM 12807 O O . ASP E 1 292 ? 22.366 -6.586 22.861 1.00 38.76 292 ASP E O 1
ATOM 12812 N N . GLY E 1 293 ? 20.527 -7.582 23.777 1.00 35.42 293 GLY E N 1
ATOM 12813 C CA . GLY E 1 293 ? 19.496 -6.856 23.010 1.00 36.03 293 GLY E CA 1
ATOM 12814 C C . GLY E 1 293 ? 19.431 -7.272 21.546 1.00 35.14 293 GLY E C 1
ATOM 12815 O O . GLY E 1 293 ? 18.817 -6.529 20.760 1.00 36.66 293 GLY E O 1
ATOM 12816 N N . LYS E 1 294 ? 20.016 -8.417 21.180 1.00 33.79 294 LYS E N 1
ATOM 12817 C CA . LYS E 1 294 ? 20.105 -8.873 19.765 1.00 34.04 294 LYS E CA 1
ATOM 12818 C C . LYS E 1 294 ? 19.639 -10.326 19.651 1.00 29.57 294 LYS E C 1
ATOM 12819 O O . LYS E 1 294 ? 20.006 -11.143 20.517 1.00 29.02 294 LYS E O 1
ATOM 12825 N N . VAL E 1 295 ? 18.853 -10.626 18.616 1.00 27.33 295 VAL E N 1
ATOM 12826 C CA . VAL E 1 295 ? 18.503 -12.022 18.230 1.00 25.44 295 VAL E CA 1
ATOM 12827 C C . VAL E 1 295 ? 19.762 -12.652 17.631 1.00 25.17 295 VAL E C 1
ATOM 12828 O O . VAL E 1 295 ? 20.293 -12.097 16.652 1.00 25.50 295 VAL E O 1
ATOM 12832 N N . VAL E 1 296 ? 20.224 -13.749 18.232 1.00 24.99 296 VAL E N 1
ATOM 12833 C CA . VAL E 1 296 ? 21.422 -14.519 17.790 1.00 24.86 296 VAL E CA 1
ATOM 12834 C C . VAL E 1 296 ? 21.010 -15.987 17.682 1.00 23.60 296 VAL E C 1
ATOM 12835 O O . VAL E 1 296 ? 19.881 -16.324 18.087 1.00 23.88 296 VAL E O 1
ATOM 12839 N N . CYS E 1 297 ? 21.891 -16.825 17.147 1.00 23.09 297 CYS E N 1
ATOM 12840 C CA . CYS E 1 297 ? 21.611 -18.259 16.914 1.00 23.25 297 CYS E CA 1
ATOM 12841 C C . CYS E 1 297 ? 22.926 -19.037 16.887 1.00 23.88 297 CYS E C 1
ATOM 12842 O O . CYS E 1 297 ? 23.794 -18.709 16.062 1.00 26.15 297 CYS E O 1
ATOM 12845 N N . ASP E 1 298 ? 23.063 -20.013 17.782 1.00 23.68 298 ASP E N 1
ATOM 12846 C CA . ASP E 1 298 ? 24.157 -21.011 17.744 1.00 23.86 298 ASP E CA 1
ATOM 12847 C C . ASP E 1 298 ? 23.571 -22.307 17.183 1.00 21.84 298 ASP E C 1
ATOM 12848 O O . ASP E 1 298 ? 22.938 -23.056 17.950 1.00 22.63 298 ASP E O 1
ATOM 12853 N N . ARG E 1 299 ? 23.766 -22.542 15.885 1.00 21.63 299 ARG E N 1
ATOM 12854 C CA . ARG E 1 299 ? 23.207 -23.711 15.151 1.00 21.33 299 ARG E CA 1
ATOM 12855 C C . ARG E 1 299 ? 23.778 -25.024 15.709 1.00 21.71 299 ARG E C 1
ATOM 12856 O O . ARG E 1 299 ? 23.171 -26.079 15.450 1.00 22.23 299 ARG E O 1
ATOM 12864 N N . ASP E 1 300 ? 24.904 -24.973 16.429 1.00 22.36 300 ASP E N 1
ATOM 12865 C CA . ASP E 1 300 ? 25.585 -26.172 16.992 1.00 23.52 300 ASP E CA 1
ATOM 12866 C C . ASP E 1 300 ? 25.064 -26.484 18.400 1.00 24.40 300 ASP E C 1
ATOM 12867 O O . ASP E 1 300 ? 25.300 -27.617 18.867 1.00 26.85 300 ASP E O 1
ATOM 12872 N N . LYS E 1 301 ? 24.417 -25.524 19.067 1.00 23.75 301 LYS E N 1
ATOM 12873 C CA . LYS E 1 301 ? 23.961 -25.693 20.471 1.00 24.97 301 LYS E CA 1
ATOM 12874 C C . LYS E 1 301 ? 22.688 -26.542 20.468 1.00 23.91 301 LYS E C 1
ATOM 12875 O O . LYS E 1 301 ? 21.675 -26.098 19.899 1.00 25.08 301 LYS E O 1
ATOM 12881 N N . GLU E 1 302 ? 22.750 -27.725 21.075 1.00 23.39 302 GLU E N 1
ATOM 12882 C CA . GLU E 1 302 ? 21.595 -28.649 21.183 1.00 23.31 302 GLU E CA 1
ATOM 12883 C C . GLU E 1 302 ? 20.531 -28.027 22.092 1.00 23.38 302 GLU E C 1
ATOM 12884 O O . GLU E 1 302 ? 20.883 -27.275 23.021 1.00 24.16 302 GLU E O 1
ATOM 12890 N N . PHE E 1 303 ? 19.267 -28.332 21.806 1.00 22.60 303 PHE E N 1
ATOM 12891 C CA . PHE E 1 303 ? 18.079 -27.835 22.543 1.00 23.37 303 PHE E CA 1
ATOM 12892 C C . PHE E 1 303 ? 16.983 -28.896 22.434 1.00 23.05 303 PHE E C 1
ATOM 12893 O O . PHE E 1 303 ? 17.049 -29.703 21.493 1.00 22.58 303 PHE E O 1
ATOM 12901 N N . ASP E 1 304 ? 16.040 -28.879 23.358 1.00 25.66 304 ASP E N 1
ATOM 12902 C CA . ASP E 1 304 ? 14.908 -29.825 23.278 1.00 26.71 304 ASP E CA 1
ATOM 12903 C C . ASP E 1 304 ? 13.853 -29.173 22.381 1.00 25.24 304 ASP E C 1
ATOM 12904 O O . ASP E 1 304 ? 13.208 -28.264 22.815 1.00 27.86 304 ASP E O 1
ATOM 12909 N N . PHE E 1 305 ? 13.802 -29.620 21.137 1.00 23.62 305 PHE E N 1
ATOM 12910 C CA . PHE E 1 305 ? 12.871 -29.165 20.076 1.00 22.02 305 PHE E CA 1
ATOM 12911 C C . PHE E 1 305 ? 11.494 -29.781 20.343 1.00 21.99 305 PHE E C 1
ATOM 12912 O O . PHE E 1 305 ? 11.370 -31.019 20.336 1.00 23.21 305 PHE E O 1
ATOM 12920 N N . TYR E 1 306 ? 10.491 -28.941 20.593 1.00 21.14 306 TYR E N 1
ATOM 12921 C CA . TYR E 1 306 ? 9.099 -29.391 20.841 1.00 22.00 306 TYR E CA 1
ATOM 12922 C C . TYR E 1 306 ? 8.111 -28.353 20.313 1.00 20.63 306 TYR E C 1
ATOM 12923 O O . TYR E 1 306 ? 8.213 -27.170 20.682 1.00 22.51 306 TYR E O 1
ATOM 12932 N N . LEU E 1 307 ? 7.179 -28.811 19.477 1.00 19.79 307 LEU E N 1
ATOM 12933 C CA . LEU E 1 307 ? 6.060 -28.009 18.923 1.00 21.27 307 LEU E CA 1
ATOM 12934 C C . LEU E 1 307 ? 4.774 -28.412 19.638 1.00 21.76 307 LEU E C 1
ATOM 12935 O O . LEU E 1 307 ? 4.217 -29.474 19.370 1.00 22.56 307 LEU E O 1
ATOM 12940 N N . PRO E 1 308 ? 4.259 -27.593 20.581 1.00 24.75 308 PRO E N 1
ATOM 12941 C CA . PRO E 1 308 ? 3.015 -27.923 21.271 1.00 26.30 308 PRO E CA 1
ATOM 12942 C C . PRO E 1 308 ? 1.824 -27.730 20.324 1.00 27.28 308 PRO E C 1
ATOM 12943 O O . PRO E 1 308 ? 1.938 -26.951 19.402 1.00 28.14 308 PRO E O 1
ATOM 12947 N N . ASP E 1 309 ? 0.724 -28.441 20.567 1.00 29.72 309 ASP E N 1
ATOM 12948 C CA . ASP E 1 309 ? -0.558 -28.223 19.846 1.00 33.25 309 ASP E CA 1
ATOM 12949 C C . ASP E 1 309 ? -1.065 -26.817 20.183 1.00 33.63 309 ASP E C 1
ATOM 12950 O O . ASP E 1 309 ? -0.945 -26.418 21.354 1.00 35.61 309 ASP E O 1
ATOM 12955 N N . LEU E 1 310 ? -1.572 -26.081 19.189 1.00 34.36 310 LEU E N 1
ATOM 12956 C CA . LEU E 1 310 ? -2.182 -24.737 19.386 1.00 35.88 310 LEU E CA 1
ATOM 12957 C C . LEU E 1 310 ? -3.634 -24.909 19.847 1.00 38.49 310 LEU E C 1
ATOM 12958 O O . LEU E 1 310 ? -4.285 -25.881 19.460 1.00 38.17 310 LEU E O 1
ATOM 12963 N N . PRO F 1 2 ? 10.935 -71.910 -26.491 1.00 36.73 2 PRO F N 1
ATOM 12964 C CA . PRO F 1 2 ? 12.239 -71.331 -26.170 1.00 33.63 2 PRO F CA 1
ATOM 12965 C C . PRO F 1 2 ? 12.358 -70.918 -24.694 1.00 31.07 2 PRO F C 1
ATOM 12966 O O . PRO F 1 2 ? 11.350 -70.813 -23.973 1.00 28.67 2 PRO F O 1
ATOM 12970 N N . ARG F 1 3 ? 13.596 -70.693 -24.264 1.00 28.86 3 ARG F N 1
ATOM 12971 C CA . ARG F 1 3 ? 13.880 -70.190 -22.900 1.00 28.86 3 ARG F CA 1
ATOM 12972 C C . ARG F 1 3 ? 13.097 -68.900 -22.704 1.00 26.54 3 ARG F C 1
ATOM 12973 O O . ARG F 1 3 ? 12.855 -68.152 -23.657 1.00 27.09 3 ARG F O 1
ATOM 12981 N N . PRO F 1 4 ? 12.736 -68.588 -21.434 1.00 25.05 4 PRO F N 1
ATOM 12982 C CA . PRO F 1 4 ? 12.136 -67.288 -21.152 1.00 24.15 4 PRO F CA 1
ATOM 12983 C C . PRO F 1 4 ? 13.189 -66.210 -21.374 1.00 23.13 4 PRO F C 1
ATOM 12984 O O . PRO F 1 4 ? 14.384 -66.497 -21.331 1.00 23.22 4 PRO F O 1
ATOM 12988 N N . PRO F 1 5 ? 12.788 -64.940 -21.596 1.00 22.48 5 PRO F N 1
ATOM 12989 C CA . PRO F 1 5 ? 13.742 -63.838 -21.576 1.00 22.20 5 PRO F CA 1
ATOM 12990 C C . PRO F 1 5 ? 14.431 -63.811 -20.204 1.00 21.97 5 PRO F C 1
ATOM 12991 O O . PRO F 1 5 ? 13.777 -64.122 -19.217 1.00 22.39 5 PRO F O 1
ATOM 12995 N N . ALA F 1 6 ? 15.718 -63.463 -20.175 1.00 21.51 6 ALA F N 1
ATOM 12996 C CA . ALA F 1 6 ? 16.491 -63.206 -18.939 1.00 21.49 6 ALA F CA 1
ATOM 12997 C C . ALA F 1 6 ? 17.215 -61.871 -19.087 1.00 21.32 6 ALA F C 1
ATOM 12998 O O . ALA F 1 6 ? 18.046 -61.720 -19.980 1.00 22.90 6 ALA F O 1
ATOM 13000 N N . PRO F 1 7 ? 16.883 -60.841 -18.274 1.00 20.81 7 PRO F N 1
ATOM 13001 C CA . PRO F 1 7 ? 15.822 -60.933 -17.270 1.00 19.54 7 PRO F CA 1
ATOM 13002 C C . PRO F 1 7 ? 14.450 -61.086 -17.941 1.00 19.22 7 PRO F C 1
ATOM 13003 O O . PRO F 1 7 ? 14.335 -60.767 -19.117 1.00 20.04 7 PRO F O 1
ATOM 13007 N N . LEU F 1 8 ? 13.450 -61.576 -17.205 1.00 18.71 8 LEU F N 1
ATOM 13008 C CA . LEU F 1 8 ? 12.064 -61.670 -17.732 1.00 19.59 8 LEU F CA 1
ATOM 13009 C C . LEU F 1 8 ? 11.607 -60.259 -18.102 1.00 19.25 8 LEU F C 1
ATOM 13010 O O . LEU F 1 8 ? 11.026 -60.075 -19.188 1.00 20.33 8 LEU F O 1
ATOM 13015 N N . PHE F 1 9 ? 11.881 -59.292 -17.230 1.00 18.34 9 PHE F N 1
ATOM 13016 C CA . PHE F 1 9 ? 11.379 -57.910 -17.400 1.00 18.05 9 PHE F CA 1
ATOM 13017 C C . PHE F 1 9 ? 12.086 -56.945 -16.452 1.00 17.77 9 PHE F C 1
ATOM 13018 O O . PHE F 1 9 ? 12.298 -57.272 -15.266 1.00 17.83 9 PHE F O 1
ATOM 13026 N N . ARG F 1 10 ? 12.408 -55.768 -16.982 1.00 17.43 10 ARG F N 1
ATOM 13027 C CA . ARG F 1 10 ? 12.812 -54.579 -16.197 1.00 16.93 10 ARG F CA 1
ATOM 13028 C C . ARG F 1 10 ? 11.823 -53.457 -16.495 1.00 16.25 10 ARG F C 1
ATOM 13029 O O . ARG F 1 10 ? 11.444 -53.285 -17.668 1.00 16.90 10 ARG F O 1
ATOM 13037 N N . ASP F 1 11 ? 11.417 -52.740 -15.454 1.00 15.87 11 ASP F N 1
ATOM 13038 C CA . ASP F 1 11 ? 10.461 -51.613 -15.558 1.00 15.86 11 ASP F CA 1
ATOM 13039 C C . ASP F 1 11 ? 11.142 -50.453 -16.277 1.00 16.14 11 ASP F C 1
ATOM 13040 O O . ASP F 1 11 ? 12.251 -50.068 -15.911 1.00 15.75 11 ASP F O 1
ATOM 13045 N N . PRO F 1 12 ? 10.506 -49.872 -17.324 1.00 16.30 12 PRO F N 1
ATOM 13046 C CA . PRO F 1 12 ? 11.117 -48.789 -18.098 1.00 16.03 12 PRO F CA 1
ATOM 13047 C C . PRO F 1 12 ? 10.862 -47.353 -17.604 1.00 16.40 12 PRO F C 1
ATOM 13048 O O . PRO F 1 12 ? 11.151 -46.433 -18.348 1.00 16.41 12 PRO F O 1
ATOM 13052 N N . ILE F 1 13 ? 10.340 -47.189 -16.385 1.00 16.08 13 ILE F N 1
ATOM 13053 C CA . ILE F 1 13 ? 10.078 -45.859 -15.754 1.00 16.29 13 ILE F CA 1
ATOM 13054 C C . ILE F 1 13 ? 11.118 -45.630 -14.653 1.00 16.08 13 ILE F C 1
ATOM 13055 O O . ILE F 1 13 ? 11.882 -44.637 -14.744 1.00 16.39 13 ILE F O 1
ATOM 13060 N N . TYR F 1 14 ? 11.130 -46.510 -13.648 1.00 15.58 14 TYR F N 1
ATOM 13061 C CA . TYR F 1 14 ? 11.998 -46.406 -12.447 1.00 15.11 14 TYR F CA 1
ATOM 13062 C C . TYR F 1 14 ? 12.973 -47.585 -12.336 1.00 15.19 14 TYR F C 1
ATOM 13063 O O . TYR F 1 14 ? 13.880 -47.494 -11.493 1.00 15.58 14 TYR F O 1
ATOM 13072 N N . ASP F 1 15 ? 12.787 -48.656 -13.115 1.00 15.10 15 ASP F N 1
ATOM 13073 C CA . ASP F 1 15 ? 13.663 -49.861 -13.092 1.00 15.39 15 ASP F CA 1
ATOM 13074 C C . ASP F 1 15 ? 13.619 -50.502 -11.698 1.00 15.15 15 ASP F C 1
ATOM 13075 O O . ASP F 1 15 ? 14.672 -50.981 -11.230 1.00 15.84 15 ASP F O 1
ATOM 13080 N N . GLY F 1 16 ? 12.440 -50.543 -11.068 1.00 15.15 16 GLY F N 1
ATOM 13081 C CA . GLY F 1 16 ? 12.275 -51.068 -9.696 1.00 15.36 16 GLY F CA 1
ATOM 13082 C C . GLY F 1 16 ? 11.282 -52.215 -9.605 1.00 15.29 16 GLY F C 1
ATOM 13083 O O . GLY F 1 16 ? 10.656 -52.356 -8.544 1.00 14.75 16 GLY F O 1
ATOM 13084 N N . ALA F 1 17 ? 11.158 -53.036 -10.651 1.00 15.74 17 ALA F N 1
ATOM 13085 C CA . ALA F 1 17 ? 10.155 -54.126 -10.722 1.00 15.81 17 ALA F CA 1
ATOM 13086 C C . ALA F 1 17 ? 10.435 -55.158 -9.624 1.00 16.43 17 ALA F C 1
ATOM 13087 O O . ALA F 1 17 ? 11.567 -55.682 -9.563 1.00 16.90 17 ALA F O 1
ATOM 13089 N N . ALA F 1 18 ? 9.431 -55.444 -8.791 1.00 16.55 18 ALA F N 1
ATOM 13090 C CA . ALA F 1 18 ? 9.545 -56.379 -7.652 1.00 16.62 18 ALA F CA 1
ATOM 13091 C C . ALA F 1 18 ? 8.181 -56.992 -7.312 1.00 16.73 18 ALA F C 1
ATOM 13092 O O . ALA F 1 18 ? 7.150 -56.482 -7.782 1.00 16.97 18 ALA F O 1
ATOM 13094 N N . ASP F 1 19 ? 8.191 -58.056 -6.508 1.00 16.95 19 ASP F N 1
ATOM 13095 C CA . ASP F 1 19 ? 6.978 -58.674 -5.913 1.00 17.81 19 ASP F CA 1
ATOM 13096 C C . ASP F 1 19 ? 5.978 -59.026 -7.012 1.00 19.00 19 ASP F C 1
ATOM 13097 O O . ASP F 1 19 ? 4.802 -58.683 -6.911 1.00 21.03 19 ASP F O 1
ATOM 13102 N N . PRO F 1 20 ? 6.395 -59.736 -8.085 1.00 18.77 20 PRO F N 1
ATOM 13103 C CA . PRO F 1 20 ? 5.510 -59.995 -9.219 1.00 18.92 20 PRO F CA 1
ATOM 13104 C C . PRO F 1 20 ? 4.312 -60.874 -8.836 1.00 19.72 20 PRO F C 1
ATOM 13105 O O . PRO F 1 20 ? 4.455 -61.770 -8.026 1.00 21.20 20 PRO F O 1
ATOM 13109 N N . THR F 1 21 ? 3.154 -60.580 -9.413 1.00 19.10 21 THR F N 1
ATOM 13110 C CA . THR F 1 21 ? 1.959 -61.453 -9.383 1.00 20.35 21 THR F CA 1
ATOM 13111 C C . THR F 1 21 ? 1.482 -61.588 -10.829 1.00 20.34 21 THR F C 1
ATOM 13112 O O . THR F 1 21 ? 1.385 -60.556 -11.533 1.00 19.61 21 THR F O 1
ATOM 13116 N N . ILE F 1 22 ? 1.259 -62.817 -11.281 1.00 19.56 22 ILE F N 1
ATOM 13117 C CA . ILE F 1 22 ? 0.836 -63.073 -12.686 1.00 20.87 22 ILE F CA 1
ATOM 13118 C C . ILE F 1 22 ? -0.667 -63.356 -12.683 1.00 20.99 22 ILE F C 1
ATOM 13119 O O . ILE F 1 22 ? -1.148 -64.044 -11.769 1.00 21.91 22 ILE F O 1
ATOM 13124 N N . ILE F 1 23 ? -1.380 -62.801 -13.661 1.00 20.79 23 ILE F N 1
ATOM 13125 C CA . ILE F 1 23 ? -2.860 -62.918 -13.764 1.00 21.99 23 ILE F CA 1
ATOM 13126 C C . ILE F 1 23 ? -3.235 -62.904 -15.244 1.00 20.78 23 ILE F C 1
ATOM 13127 O O . ILE F 1 23 ? -2.721 -62.041 -15.986 1.00 21.02 23 ILE F O 1
ATOM 13132 N N . TYR F 1 24 ? -4.081 -63.844 -15.659 1.00 20.58 24 TYR F N 1
ATOM 13133 C CA . TYR F 1 24 ? -4.638 -63.882 -17.031 1.00 21.87 24 TYR F CA 1
ATOM 13134 C C . TYR F 1 24 ? -5.671 -62.760 -17.166 1.00 21.66 24 TYR F C 1
ATOM 13135 O O . TYR F 1 24 ? -6.583 -62.654 -16.320 1.00 22.43 24 TYR F O 1
ATOM 13144 N N . ASN F 1 25 ? -5.509 -61.936 -18.200 1.00 20.86 25 ASN F N 1
ATOM 13145 C CA . ASN F 1 25 ? -6.460 -60.861 -18.577 1.00 21.22 25 ASN F CA 1
ATOM 13146 C C . ASN F 1 25 ? -7.482 -61.468 -19.544 1.00 22.28 25 ASN F C 1
ATOM 13147 O O . ASN F 1 25 ? -7.158 -61.591 -20.738 1.00 22.59 25 ASN F O 1
ATOM 13152 N N . HIS F 1 26 ? -8.658 -61.860 -19.043 1.00 24.51 26 HIS F N 1
ATOM 13153 C CA . HIS F 1 26 ? -9.667 -62.633 -19.818 1.00 27.24 26 HIS F CA 1
ATOM 13154 C C . HIS F 1 26 ? -10.265 -61.758 -20.931 1.00 27.78 26 HIS F C 1
ATOM 13155 O O . HIS F 1 26 ? -10.591 -62.316 -21.993 1.00 30.61 26 HIS F O 1
ATOM 13162 N N . LEU F 1 27 ? -10.390 -60.444 -20.720 1.00 27.69 27 LEU F N 1
ATOM 13163 C CA . LEU F 1 27 ? -10.996 -59.517 -21.719 1.00 29.96 27 LEU F CA 1
ATOM 13164 C C . LEU F 1 27 ? -10.038 -59.311 -22.900 1.00 29.26 27 LEU F C 1
ATOM 13165 O O . LEU F 1 27 ? -10.525 -59.251 -24.046 1.00 30.68 27 LEU F O 1
ATOM 13170 N N . GLU F 1 28 ? -8.735 -59.191 -22.639 1.00 27.93 28 GLU F N 1
ATOM 13171 C CA . GLU F 1 28 ? -7.725 -58.852 -23.679 1.00 29.33 28 GLU F CA 1
ATOM 13172 C C . GLU F 1 28 ? -6.999 -60.123 -24.139 1.00 28.19 28 GLU F C 1
ATOM 13173 O O . GLU F 1 28 ? -6.189 -60.019 -25.083 1.00 29.00 28 GLU F O 1
ATOM 13179 N N . LYS F 1 29 ? -7.310 -61.278 -23.537 1.00 27.64 29 LYS F N 1
ATOM 13180 C CA . LYS F 1 29 ? -6.734 -62.601 -23.910 1.00 28.71 29 LYS F CA 1
ATOM 13181 C C . LYS F 1 29 ? -5.205 -62.486 -23.915 1.00 25.37 29 LYS F C 1
ATOM 13182 O O . LYS F 1 29 ? -4.562 -62.819 -24.928 1.00 26.17 29 LYS F O 1
ATOM 13188 N N . SER F 1 30 ? -4.651 -62.015 -22.803 1.00 23.02 30 SER F N 1
ATOM 13189 C CA . SER F 1 30 ? -3.201 -61.795 -22.609 1.00 20.97 30 SER F CA 1
ATOM 13190 C C . SER F 1 30 ? -2.837 -62.161 -21.173 1.00 20.20 30 SER F C 1
ATOM 13191 O O . SER F 1 30 ? -3.753 -62.298 -20.334 1.00 20.46 30 SER F O 1
ATOM 13194 N N . TRP F 1 31 ? -1.542 -62.322 -20.920 1.00 20.15 31 TRP F N 1
ATOM 13195 C CA . TRP F 1 31 ? -0.981 -62.542 -19.566 1.00 20.16 31 TRP F CA 1
ATOM 13196 C C . TRP F 1 31 ? -0.406 -61.226 -19.046 1.00 19.69 31 TRP F C 1
ATOM 13197 O O . TRP F 1 31 ? 0.366 -60.586 -19.780 1.00 19.89 31 TRP F O 1
ATOM 13208 N N . TRP F 1 32 ? -0.813 -60.831 -17.840 1.00 19.00 32 TRP F N 1
ATOM 13209 C CA . TRP F 1 32 ? -0.315 -59.622 -17.139 1.00 18.15 32 TRP F CA 1
ATOM 13210 C C . TRP F 1 32 ? 0.552 -60.039 -15.958 1.00 18.20 32 TRP F C 1
ATOM 13211 O O . TRP F 1 32 ? 0.153 -60.951 -15.213 1.00 19.51 32 TRP F O 1
ATOM 13222 N N . ILE F 1 33 ? 1.689 -59.374 -15.792 1.00 17.68 33 ILE F N 1
ATOM 13223 C CA . ILE F 1 33 ? 2.437 -59.373 -14.506 1.00 18.01 33 ILE F CA 1
ATOM 13224 C C . ILE F 1 33 ? 2.266 -57.989 -13.884 1.00 18.04 33 ILE F C 1
ATOM 13225 O O . ILE F 1 33 ? 2.648 -56.998 -14.532 1.00 19.21 33 ILE F O 1
ATOM 13230 N N . LEU F 1 34 ? 1.665 -57.945 -12.695 1.00 18.16 34 LEU F N 1
ATOM 13231 C CA . LEU F 1 34 ? 1.594 -56.732 -11.849 1.00 17.75 34 LEU F CA 1
ATOM 13232 C C . LEU F 1 34 ? 2.752 -56.799 -10.855 1.00 16.78 34 LEU F C 1
ATOM 13233 O O . LEU F 1 34 ? 3.057 -57.894 -10.363 1.00 19.36 34 LEU F O 1
ATOM 13238 N N . TYR F 1 35 ? 3.407 -55.673 -10.603 1.00 16.57 35 TYR F N 1
ATOM 13239 C CA . TYR F 1 35 ? 4.624 -55.638 -9.762 1.00 16.59 35 TYR F CA 1
ATOM 13240 C C . TYR F 1 35 ? 4.688 -54.314 -9.007 1.00 16.51 35 TYR F C 1
ATOM 13241 O O . TYR F 1 35 ? 4.262 -53.271 -9.538 1.00 16.60 35 TYR F O 1
ATOM 13250 N N . THR F 1 36 ? 5.205 -54.368 -7.780 1.00 16.63 36 THR F N 1
ATOM 13251 C CA . THR F 1 36 ? 5.675 -53.163 -7.064 1.00 16.27 36 THR F CA 1
ATOM 13252 C C . THR F 1 36 ? 6.740 -52.508 -7.935 1.00 15.36 36 THR F C 1
ATOM 13253 O O . THR F 1 36 ? 7.651 -53.228 -8.372 1.00 15.76 36 THR F O 1
ATOM 13257 N N . ASN F 1 37 ? 6.638 -51.206 -8.184 1.00 14.70 37 ASN F N 1
ATOM 13258 C CA . ASN F 1 37 ? 7.702 -50.488 -8.925 1.00 15.16 37 ASN F CA 1
ATOM 13259 C C . ASN F 1 37 ? 8.405 -49.532 -7.963 1.00 15.01 37 ASN F C 1
ATOM 13260 O O . ASN F 1 37 ? 7.929 -48.394 -7.785 1.00 15.08 37 ASN F O 1
ATOM 13265 N N . ARG F 1 38 ? 9.498 -49.995 -7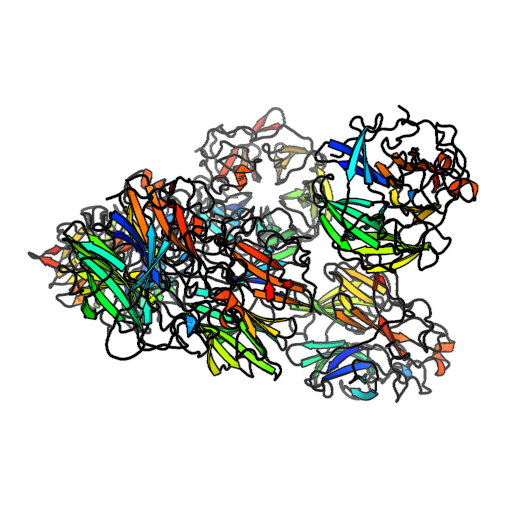.352 1.00 14.75 38 ARG F N 1
ATOM 13266 C CA . ARG F 1 38 ? 10.362 -49.140 -6.502 1.00 14.75 38 ARG F CA 1
ATOM 13267 C C . ARG F 1 38 ? 10.891 -48.001 -7.375 1.00 14.14 38 ARG F C 1
ATOM 13268 O O . ARG F 1 38 ? 11.076 -48.213 -8.590 1.00 14.95 38 ARG F O 1
ATOM 13276 N N . ARG F 1 39 ? 11.130 -46.835 -6.782 1.00 14.85 39 ARG F N 1
ATOM 13277 C CA . ARG F 1 39 ? 11.669 -45.661 -7.516 1.00 15.23 39 ARG F CA 1
ATOM 13278 C C . ARG F 1 39 ? 13.199 -45.789 -7.535 1.00 15.64 39 ARG F C 1
ATOM 13279 O O . ARG F 1 39 ? 13.895 -44.894 -7.037 1.00 16.01 39 ARG F O 1
ATOM 13287 N N . ALA F 1 40 ? 13.691 -46.877 -8.136 1.00 15.37 40 ALA F N 1
ATOM 13288 C CA . ALA F 1 40 ? 15.058 -47.418 -7.956 1.00 15.31 40 ALA F CA 1
ATOM 13289 C C . ALA F 1 40 ? 16.109 -46.572 -8.684 1.00 15.45 40 ALA F C 1
ATOM 13290 O O . ALA F 1 40 ? 17.274 -46.604 -8.254 1.00 16.67 40 ALA F O 1
ATOM 13292 N N . ASN F 1 41 ? 15.743 -45.874 -9.763 1.00 15.65 41 ASN F N 1
ATOM 13293 C CA . ASN F 1 41 ? 16.723 -45.146 -10.615 1.00 16.06 41 ASN F CA 1
ATOM 13294 C C . ASN F 1 41 ? 16.770 -43.660 -10.229 1.00 16.37 41 ASN F C 1
ATOM 13295 O O . ASN F 1 41 ? 17.314 -42.877 -11.019 1.00 16.95 41 ASN F O 1
ATOM 13300 N N . GLN F 1 42 ? 16.246 -43.287 -9.056 1.00 16.42 42 GLN F N 1
ATOM 13301 C CA . GLN F 1 42 ? 16.247 -41.881 -8.567 1.00 16.91 42 GLN F CA 1
ATOM 13302 C C . GLN F 1 42 ? 17.244 -41.749 -7.410 1.00 17.37 42 GLN F C 1
ATOM 13303 O O . GLN F 1 42 ? 17.389 -42.712 -6.630 1.00 18.72 42 GLN F O 1
ATOM 13309 N N . LYS F 1 43 ? 17.921 -40.602 -7.318 1.00 16.83 43 LYS F N 1
ATOM 13310 C CA . LYS F 1 43 ? 18.844 -40.290 -6.197 1.00 17.93 43 LYS F CA 1
ATOM 13311 C C . LYS F 1 43 ? 18.001 -39.707 -5.063 1.00 16.75 43 LYS F C 1
ATOM 13312 O O . LYS F 1 43 ? 17.589 -38.549 -5.163 1.00 17.02 43 LYS F O 1
ATOM 13318 N N . LEU F 1 44 ? 17.726 -40.515 -4.040 1.00 16.97 44 LEU F N 1
ATOM 13319 C CA . LEU F 1 44 ? 16.718 -40.206 -2.997 1.00 16.67 44 LEU F CA 1
ATOM 13320 C C . LEU F 1 44 ? 17.339 -40.374 -1.620 1.00 17.07 44 LEU F C 1
ATOM 13321 O O . LEU F 1 44 ? 18.253 -41.178 -1.438 1.00 18.35 44 LEU F O 1
ATOM 13326 N N . PRO F 1 45 ? 16.819 -39.642 -0.613 1.00 17.29 45 PRO F N 1
ATOM 13327 C CA . PRO F 1 45 ? 17.275 -39.791 0.768 1.00 16.96 45 PRO F CA 1
ATOM 13328 C C . PRO F 1 45 ? 16.799 -41.089 1.438 1.00 17.31 45 PRO F C 1
ATOM 13329 O O . PRO F 1 45 ? 15.685 -41.527 1.174 1.00 16.99 45 PRO F O 1
ATOM 13333 N N . GLY F 1 46 ? 17.650 -41.661 2.294 1.00 17.08 46 GLY F N 1
ATOM 13334 C CA . GLY F 1 46 ? 17.315 -42.825 3.137 1.00 17.67 46 GLY F CA 1
ATOM 13335 C C . GLY F 1 46 ? 16.707 -43.944 2.314 1.00 17.57 46 GLY F C 1
ATOM 13336 O O . GLY F 1 46 ? 17.266 -44.254 1.246 1.00 17.97 46 GLY F O 1
ATOM 13337 N N . LYS F 1 47 ? 15.588 -44.509 2.778 1.00 17.40 47 LYS F N 1
ATOM 13338 C CA . LYS F 1 47 ? 14.893 -45.652 2.128 1.00 18.10 47 LYS F CA 1
ATOM 13339 C C . LYS F 1 47 ? 13.704 -45.144 1.302 1.00 16.74 47 LYS F C 1
ATOM 13340 O O . LYS F 1 47 ? 12.767 -45.928 1.069 1.00 16.65 47 LYS F O 1
ATOM 13346 N N . ALA F 1 48 ? 13.745 -43.894 0.836 1.00 15.44 48 ALA F N 1
ATOM 13347 C CA . ALA F 1 48 ? 12.654 -43.286 0.034 1.00 15.73 48 ALA F CA 1
ATOM 13348 C C . ALA F 1 48 ? 12.337 -44.138 -1.206 1.00 15.30 48 ALA F C 1
ATOM 13349 O O . ALA F 1 48 ? 11.148 -44.184 -1.583 1.00 15.21 48 ALA F O 1
ATOM 13351 N N . PHE F 1 49 ? 13.333 -44.786 -1.828 1.00 15.13 49 PHE F N 1
ATOM 13352 C CA . PHE F 1 49 ? 13.148 -45.490 -3.129 1.00 16.28 49 PHE F CA 1
ATOM 13353 C C . PHE F 1 49 ? 12.158 -46.648 -2.953 1.00 15.55 49 PHE F C 1
ATOM 13354 O O . PHE F 1 49 ? 11.487 -47.018 -3.926 1.00 16.01 49 PHE F O 1
ATOM 13362 N N . MET F 1 50 ? 12.064 -47.194 -1.742 1.00 16.02 50 MET F N 1
ATOM 13363 C CA . MET F 1 50 ? 11.160 -48.326 -1.412 1.00 16.57 50 MET F CA 1
ATOM 13364 C C . MET F 1 50 ? 9.715 -47.839 -1.251 1.00 15.96 50 MET F C 1
ATOM 13365 O O . MET F 1 50 ? 8.842 -48.696 -1.126 1.00 16.45 50 MET F O 1
ATOM 13370 N N . HIS F 1 51 ? 9.471 -46.525 -1.237 1.00 15.51 51 HIS F N 1
ATOM 13371 C CA . HIS F 1 51 ? 8.157 -45.927 -0.884 1.00 15.63 51 HIS F CA 1
ATOM 13372 C C . HIS F 1 51 ? 7.678 -44.977 -1.987 1.00 15.17 51 HIS F C 1
ATOM 13373 O O . HIS F 1 51 ? 8.456 -44.676 -2.912 1.00 15.46 51 HIS F O 1
ATOM 13380 N N . GLY F 1 52 ? 6.428 -44.526 -1.889 1.00 15.18 52 GLY F N 1
ATOM 13381 C CA . GLY F 1 52 ? 5.787 -43.688 -2.920 1.00 15.87 52 GLY F CA 1
ATOM 13382 C C . GLY F 1 52 ? 5.611 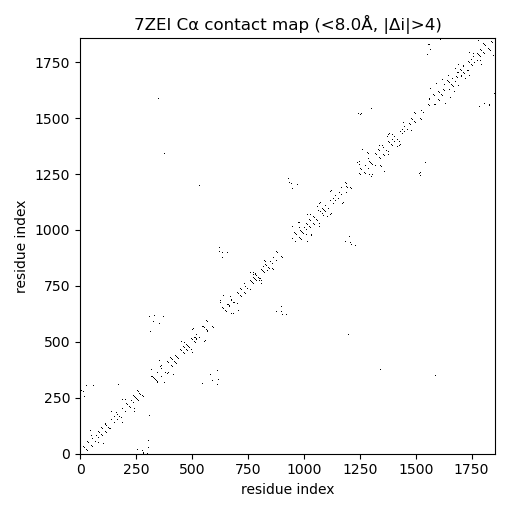-44.471 -4.205 1.00 15.97 52 GLY F C 1
ATOM 13383 O O . GLY F 1 52 ? 5.696 -43.871 -5.288 1.00 16.57 52 GLY F O 1
ATOM 13384 N N . THR F 1 53 ? 5.370 -45.776 -4.073 1.00 15.62 53 THR F N 1
ATOM 13385 C CA . THR F 1 53 ? 5.373 -46.759 -5.180 1.00 15.14 53 THR F CA 1
ATOM 13386 C C . THR F 1 53 ? 3.947 -46.993 -5.676 1.00 14.92 53 THR F C 1
ATOM 13387 O O . THR F 1 53 ? 2.999 -46.966 -4.854 1.00 14.73 53 THR F O 1
ATOM 13391 N N . ASP F 1 54 ? 3.832 -47.244 -6.978 1.00 15.18 54 ASP F N 1
ATOM 13392 C CA . ASP F 1 54 ? 2.606 -47.744 -7.641 1.00 15.95 54 ASP F CA 1
ATOM 13393 C C . ASP F 1 54 ? 2.901 -49.130 -8.211 1.00 15.87 54 ASP F C 1
ATOM 13394 O O . ASP F 1 54 ? 4.018 -49.658 -8.004 1.00 16.86 54 ASP F O 1
ATOM 13399 N N . ILE F 1 55 ? 1.904 -49.703 -8.872 1.00 16.27 55 ILE F N 1
ATOM 13400 C CA . ILE F 1 55 ? 1.957 -51.069 -9.451 1.00 16.81 55 ILE F CA 1
ATOM 13401 C C . ILE F 1 55 ? 2.173 -50.922 -10.955 1.00 16.35 55 ILE F C 1
ATOM 13402 O O . ILE F 1 55 ? 1.375 -50.216 -11.589 1.00 16.90 55 ILE F O 1
ATOM 13407 N N . GLY F 1 56 ? 3.233 -51.535 -11.479 1.00 16.59 56 GLY F N 1
ATOM 13408 C CA . GLY F 1 56 ? 3.514 -51.602 -12.923 1.00 16.91 56 GLY F CA 1
ATOM 13409 C C . GLY F 1 56 ? 2.807 -52.779 -13.570 1.00 17.27 56 GLY F C 1
ATOM 13410 O O . GLY F 1 56 ? 2.456 -53.737 -12.849 1.00 16.81 56 GLY F O 1
ATOM 13411 N N . ILE F 1 57 ? 2.593 -52.692 -14.885 1.00 17.54 57 ILE F N 1
ATOM 13412 C CA . ILE F 1 57 ? 1.926 -53.727 -15.726 1.00 17.29 57 ILE F CA 1
ATOM 13413 C C . ILE F 1 57 ? 2.893 -54.128 -16.840 1.00 17.00 57 ILE F C 1
ATOM 13414 O O . ILE F 1 57 ? 3.268 -53.249 -17.628 1.00 17.34 57 ILE F O 1
ATOM 13419 N N . ALA F 1 58 ? 3.271 -55.405 -16.900 1.00 17.44 58 ALA F N 1
ATOM 13420 C CA . ALA F 1 58 ? 3.931 -56.018 -18.074 1.00 18.05 58 ALA F CA 1
ATOM 13421 C C . ALA F 1 58 ? 2.945 -56.999 -18.707 1.00 18.28 58 ALA F C 1
ATOM 13422 O O . ALA F 1 58 ? 2.303 -57.748 -17.959 1.00 19.55 58 ALA F O 1
ATOM 13424 N N . GLU F 1 59 ? 2.817 -56.971 -20.033 1.00 18.78 59 GLU F N 1
ATOM 13425 C CA . GLU F 1 59 ? 1.827 -57.794 -20.768 1.00 18.97 59 GLU F CA 1
ATOM 13426 C C . GLU F 1 59 ? 2.547 -58.656 -21.805 1.00 18.90 59 GLU F C 1
ATOM 13427 O O . GLU F 1 59 ? 3.478 -58.148 -22.457 1.00 18.53 59 GLU F O 1
ATOM 13433 N N . SER F 1 60 ? 2.110 -59.908 -21.950 1.00 19.27 60 SER F N 1
ATOM 13434 C CA . SER F 1 60 ? 2.503 -60.811 -23.062 1.00 20.45 60 SER F CA 1
ATOM 13435 C C . SER F 1 60 ? 1.253 -61.291 -23.802 1.00 20.95 60 SER F C 1
ATOM 13436 O O . SER F 1 60 ? 0.323 -61.789 -23.139 1.00 21.03 60 SER F O 1
ATOM 13439 N N . LYS F 1 61 ? 1.247 -61.141 -25.128 1.00 22.74 61 LYS F N 1
ATOM 13440 C CA . LYS F 1 61 ? 0.159 -61.610 -26.022 1.00 24.14 61 LYS F CA 1
ATOM 13441 C C . LYS F 1 61 ? 0.585 -62.883 -26.762 1.00 23.32 61 LYS F C 1
ATOM 13442 O O . LYS F 1 61 ? -0.242 -63.395 -27.525 1.00 24.78 61 LYS F O 1
ATOM 13448 N N . ASP F 1 62 ? 1.815 -63.370 -26.560 1.00 23.14 62 ASP F N 1
ATOM 13449 C CA . ASP F 1 62 ? 2.367 -64.530 -27.316 1.00 24.01 62 ASP F CA 1
ATOM 13450 C C . ASP F 1 62 ? 2.747 -65.659 -26.351 1.00 24.01 62 ASP F C 1
ATOM 13451 O O . ASP F 1 62 ? 3.671 -66.433 -26.679 1.00 25.88 62 ASP F O 1
ATOM 13456 N N . GLY F 1 63 ? 2.045 -65.768 -25.220 1.00 23.70 63 GLY F N 1
ATOM 13457 C CA . GLY F 1 63 ? 2.221 -66.866 -24.249 1.00 24.25 63 GLY F CA 1
ATOM 13458 C C . GLY F 1 63 ? 3.534 -66.761 -23.490 1.00 24.02 63 GLY F C 1
ATOM 13459 O O . GLY F 1 63 ? 4.076 -67.812 -23.109 1.00 25.87 63 GLY F O 1
ATOM 13460 N N . GLY F 1 64 ? 4.029 -65.540 -23.268 1.00 22.72 64 GLY F N 1
ATOM 13461 C CA . GLY F 1 64 ? 5.178 -65.268 -22.383 1.00 23.19 64 GLY F CA 1
ATOM 13462 C C . GLY F 1 64 ? 6.510 -65.210 -23.112 1.00 23.25 64 GLY F C 1
ATOM 13463 O O . GLY F 1 64 ? 7.526 -65.035 -22.428 1.00 23.70 64 GLY F O 1
ATOM 13464 N N . ARG F 1 65 ? 6.535 -65.341 -24.443 1.00 24.55 65 ARG F N 1
ATOM 13465 C CA . ARG F 1 65 ? 7.797 -65.282 -25.231 1.00 25.28 65 ARG F CA 1
ATOM 13466 C C . ARG F 1 65 ? 8.328 -63.841 -25.237 1.00 24.07 65 ARG F C 1
ATOM 13467 O O . ARG F 1 65 ? 9.564 -63.670 -25.185 1.00 24.75 65 ARG F O 1
ATOM 13475 N N . THR F 1 66 ? 7.439 -62.844 -25.295 1.00 23.98 66 THR F N 1
ATOM 13476 C CA . THR F 1 66 ? 7.803 -61.400 -25.290 1.00 23.67 66 THR F CA 1
ATOM 13477 C C . THR F 1 66 ? 6.882 -60.638 -24.335 1.00 21.93 66 THR F C 1
ATOM 13478 O O . THR F 1 66 ? 5.673 -60.966 -24.256 1.00 22.45 66 THR F O 1
ATOM 13482 N N . TRP F 1 67 ? 7.454 -59.653 -23.645 1.00 21.28 67 TRP F N 1
ATOM 13483 C CA . TRP F 1 67 ? 6.782 -58.839 -22.602 1.00 20.11 67 TRP F CA 1
ATOM 13484 C C . TRP F 1 67 ? 6.950 -57.360 -22.930 1.00 20.04 67 TRP F C 1
ATOM 13485 O O . TRP F 1 67 ? 8.045 -56.971 -23.387 1.00 20.57 67 TRP F O 1
ATOM 13496 N N . PHE F 1 68 ? 5.889 -56.589 -22.696 1.00 19.66 68 PHE F N 1
ATOM 13497 C CA . PHE F 1 68 ? 5.816 -55.136 -22.974 1.00 19.50 68 PHE F CA 1
ATOM 13498 C C . PHE F 1 68 ? 5.176 -54.433 -21.778 1.00 17.64 68 PHE F C 1
ATOM 13499 O O . PHE F 1 68 ? 4.142 -54.885 -21.262 1.00 18.66 68 PHE F O 1
ATOM 13507 N N . TYR F 1 69 ? 5.801 -53.342 -21.346 1.00 17.37 69 TYR F N 1
ATOM 13508 C CA . TYR F 1 69 ? 5.226 -52.419 -20.343 1.00 17.09 69 TYR F CA 1
ATOM 13509 C C . TYR F 1 69 ? 3.927 -51.838 -20.904 1.00 17.95 69 TYR F C 1
ATOM 13510 O O . TYR F 1 69 ? 3.914 -51.465 -22.095 1.00 20.63 69 TYR F O 1
ATOM 13519 N N . ARG F 1 70 ? 2.878 -51.767 -20.084 1.00 16.92 70 ARG F N 1
ATOM 13520 C CA . ARG F 1 70 ? 1.575 -51.166 -20.477 1.00 17.25 70 ARG F CA 1
ATOM 13521 C C . ARG F 1 70 ? 1.293 -49.897 -19.670 1.00 17.43 70 ARG F C 1
ATOM 13522 O O . ARG F 1 70 ? 0.564 -49.040 -20.190 1.00 19.16 70 ARG F O 1
ATOM 13530 N N . GLY F 1 71 ? 1.815 -49.779 -18.446 1.00 17.25 71 GLY F N 1
ATOM 13531 C CA . GLY F 1 71 ? 1.549 -48.605 -17.598 1.00 17.51 71 GLY F CA 1
ATOM 13532 C C . GLY F 1 71 ? 1.407 -48.981 -16.139 1.00 17.28 71 GLY F C 1
ATOM 13533 O O . GLY F 1 71 ? 2.032 -49.965 -15.714 1.00 17.10 71 GLY F O 1
ATOM 13534 N N . THR F 1 72 ? 0.615 -48.207 -15.398 1.00 17.49 72 THR F N 1
ATOM 13535 C CA . THR F 1 72 ? 0.504 -48.319 -13.928 1.00 17.51 72 THR F CA 1
ATOM 13536 C C . THR F 1 72 ? -0.951 -48.510 -13.506 1.00 17.40 72 THR F C 1
ATOM 13537 O O . THR F 1 72 ? -1.873 -48.091 -14.244 1.00 18.00 72 THR F O 1
ATOM 13541 N N . ILE F 1 73 ? -1.114 -49.128 -12.341 1.00 17.50 73 ILE F N 1
ATOM 13542 C CA . ILE F 1 73 ? -2.314 -49.020 -11.470 1.00 18.43 73 ILE F CA 1
ATOM 13543 C C . ILE F 1 73 ? -1.920 -48.073 -10.328 1.00 18.63 73 ILE F C 1
ATOM 13544 O O . ILE F 1 73 ? -1.010 -48.422 -9.533 1.00 18.51 73 ILE F O 1
ATOM 13549 N N . GLU F 1 74 ? -2.522 -46.885 -10.314 1.00 19.13 74 GLU F N 1
ATOM 13550 C CA . GLU F 1 74 ? -2.259 -45.808 -9.328 1.00 20.20 74 GLU F CA 1
ATOM 13551 C C . GLU F 1 74 ? -3.469 -45.733 -8.398 1.00 20.19 74 GLU F C 1
ATOM 13552 O O . GLU F 1 74 ? -4.453 -45.031 -8.720 1.00 20.58 74 GLU F O 1
ATOM 13558 N N . LEU F 1 75 ? -3.403 -46.475 -7.298 1.00 19.75 75 LEU F N 1
ATOM 13559 C CA . LEU F 1 75 ? -4.513 -46.590 -6.326 1.00 19.26 75 LEU F CA 1
ATOM 13560 C C . LEU F 1 75 ? -4.514 -45.346 -5.444 1.00 19.08 75 LEU F C 1
ATOM 13561 O O . LEU F 1 75 ? -3.471 -44.667 -5.348 1.00 19.33 75 LEU F O 1
ATOM 13566 N N . GLN F 1 76 ? -5.655 -45.064 -4.827 1.00 20.08 76 GLN F N 1
ATOM 13567 C CA . GLN F 1 76 ? -5.786 -43.972 -3.837 1.00 20.73 76 GLN F CA 1
ATOM 13568 C C . GLN F 1 76 ? -6.376 -44.571 -2.563 1.00 19.11 76 GLN F C 1
ATOM 13569 O O . GLN F 1 76 ? -7.309 -45.391 -2.659 1.00 18.77 76 GLN F O 1
ATOM 13575 N N . TYR F 1 77 ? -5.809 -44.198 -1.422 1.00 18.17 77 TYR F N 1
ATOM 13576 C CA . TYR F 1 77 ? -6.375 -44.469 -0.080 1.00 18.93 77 TYR F CA 1
ATOM 13577 C C . TYR F 1 77 ? -6.125 -43.232 0.777 1.00 19.51 77 TYR F C 1
ATOM 13578 O O . TYR F 1 77 ? -4.970 -43.007 1.181 1.00 20.44 77 TYR F O 1
ATOM 13587 N N . GLY F 1 78 ? -7.176 -42.439 0.994 1.00 20.33 78 GLY F N 1
ATOM 13588 C CA . GLY F 1 78 ? -7.086 -41.136 1.675 1.00 21.15 78 GLY F CA 1
ATOM 13589 C C . GLY F 1 78 ? -6.324 -40.131 0.829 1.00 20.99 78 GLY F C 1
ATOM 13590 O O . GLY F 1 78 ? -6.185 -40.350 -0.391 1.00 20.89 78 GLY F O 1
ATOM 13591 N N . ARG F 1 79 ? -5.851 -39.056 1.455 1.00 20.44 79 ARG F N 1
ATOM 13592 C CA . ARG F 1 79 ? -5.173 -37.930 0.767 1.00 20.23 79 ARG F CA 1
ATOM 13593 C C . ARG F 1 79 ? -3.681 -38.227 0.632 1.00 19.23 79 ARG F C 1
ATOM 13594 O O . ARG F 1 79 ? -3.146 -39.038 1.419 1.00 18.92 79 ARG F O 1
ATOM 13602 N N . GLY F 1 80 ? -3.048 -37.577 -0.342 1.00 19.52 80 GLY F N 1
ATOM 13603 C CA . GLY F 1 80 ? -1.588 -37.442 -0.430 1.00 19.28 80 GLY F CA 1
ATOM 13604 C C . GLY F 1 80 ? -0.945 -38.515 -1.286 1.00 18.65 80 GLY F C 1
ATOM 13605 O O . GLY F 1 80 ? -1.660 -39.353 -1.876 1.00 18.44 80 GLY F O 1
ATOM 13606 N N . ARG F 1 81 ? 0.381 -38.463 -1.356 1.00 17.87 81 ARG F N 1
ATOM 13607 C CA . ARG F 1 81 ? 1.231 -39.465 -2.036 1.00 16.97 81 ARG F CA 1
ATOM 13608 C C . ARG F 1 81 ? 1.512 -40.572 -1.024 1.00 16.24 81 ARG F C 1
ATOM 13609 O O . ARG F 1 81 ? 2.135 -40.281 0.005 1.00 15.39 81 ARG F O 1
ATOM 13617 N N . ASN F 1 82 ? 1.046 -41.787 -1.302 1.00 16.08 82 ASN F N 1
ATOM 13618 C CA . ASN F 1 82 ? 1.183 -42.937 -0.375 1.00 15.70 82 ASN F CA 1
ATOM 13619 C C . ASN F 1 82 ? 1.974 -44.039 -1.082 1.00 15.28 82 ASN F C 1
ATOM 13620 O O . ASN F 1 82 ? 2.512 -43.788 -2.175 1.00 15.46 82 ASN F O 1
ATOM 13625 N N . THR F 1 83 ? 2.063 -45.208 -0.454 1.00 15.31 83 THR F N 1
ATOM 13626 C CA . THR F 1 83 ? 2.909 -46.334 -0.905 1.00 14.62 83 THR F CA 1
ATOM 13627 C C . THR F 1 83 ? 2.035 -47.572 -1.088 1.00 14.72 83 THR F C 1
ATOM 13628 O O . THR F 1 83 ? 1.358 -47.952 -0.117 1.00 15.79 83 THR F O 1
ATOM 13632 N N . PHE F 1 84 ? 2.086 -48.186 -2.270 1.00 15.17 84 PHE F N 1
ATOM 13633 C CA . PHE F 1 84 ? 1.376 -49.453 -2.587 1.00 15.22 84 PHE F CA 1
ATOM 13634 C C . PHE F 1 84 ? 2.403 -50.527 -2.947 1.00 15.15 84 PHE F C 1
ATOM 13635 O O . PHE F 1 84 ? 3.291 -50.270 -3.790 1.00 15.10 84 PHE F O 1
ATOM 13643 N N . TRP F 1 85 ? 2.267 -51.693 -2.314 1.00 15.39 85 TRP F N 1
ATOM 13644 C CA . TRP F 1 85 ? 3.224 -52.826 -2.384 1.00 15.47 85 TRP F CA 1
ATOM 13645 C C . TRP F 1 85 ? 2.512 -54.139 -2.710 1.00 15.97 85 TRP F C 1
ATOM 13646 O O . TRP F 1 85 ? 1.434 -54.408 -2.126 1.00 16.42 85 TRP F O 1
ATOM 13657 N N . ALA F 1 86 ? 3.162 -54.956 -3.537 1.00 16.75 86 ALA F N 1
ATOM 13658 C CA . ALA F 1 86 ? 3.054 -56.432 -3.537 1.00 17.48 86 ALA F CA 1
ATOM 13659 C C . ALA F 1 86 ? 1.593 -56.862 -3.600 1.00 17.83 86 ALA F C 1
ATOM 13660 O O . ALA F 1 86 ? 1.105 -57.559 -2.714 1.00 17.74 86 ALA F O 1
ATOM 13662 N N . PRO F 1 87 ? 0.854 -56.488 -4.663 1.00 18.69 87 PRO F N 1
ATOM 13663 C CA . PRO F 1 87 ? -0.541 -56.893 -4.783 1.00 19.62 87 PRO F CA 1
ATOM 13664 C C . PRO F 1 87 ? -0.654 -58.410 -4.969 1.00 20.64 87 PRO F C 1
ATOM 13665 O O . PRO F 1 87 ? 0.185 -58.999 -5.642 1.00 21.78 87 PRO F O 1
ATOM 13669 N N . GLU F 1 88 ? -1.656 -59.002 -4.324 1.00 19.71 88 GLU F N 1
ATOM 13670 C CA . GLU F 1 88 ? -2.249 -60.297 -4.729 1.00 19.59 88 GLU F CA 1
ATOM 13671 C C . GLU F 1 88 ? -3.443 -59.966 -5.623 1.00 19.33 88 GLU F C 1
ATOM 13672 O O . GLU F 1 88 ? -4.170 -59.017 -5.294 1.00 20.24 88 GLU F O 1
ATOM 13678 N N . VAL F 1 89 ? -3.622 -60.694 -6.719 1.00 19.93 89 VAL F N 1
ATOM 13679 C CA . VAL F 1 89 ? -4.835 -60.560 -7.574 1.00 20.02 89 VAL F CA 1
ATOM 13680 C C . VAL F 1 89 ? -5.331 -61.960 -7.919 1.00 20.13 89 VAL F C 1
ATOM 13681 O O . VAL F 1 89 ? -4.530 -62.758 -8.427 1.00 21.21 89 VAL F O 1
ATOM 13685 N N . ILE F 1 90 ? -6.602 -62.227 -7.629 1.00 21.65 90 ILE F N 1
ATOM 13686 C CA . ILE F 1 90 ? -7.302 -63.470 -8.063 1.00 23.46 90 ILE F CA 1
ATOM 13687 C C . ILE F 1 90 ? -8.539 -63.059 -8.861 1.00 23.84 90 ILE F C 1
ATOM 13688 O O . ILE F 1 90 ? -9.119 -61.988 -8.574 1.00 24.19 90 ILE F O 1
ATOM 13693 N N . PHE F 1 91 ? -8.902 -63.876 -9.845 1.00 23.91 91 PHE F N 1
ATOM 13694 C CA . PHE F 1 91 ? -10.165 -63.759 -10.611 1.00 24.52 91 PHE F CA 1
ATOM 13695 C C . PHE F 1 91 ? -11.186 -64.713 -9.990 1.00 24.69 91 PHE F C 1
ATOM 13696 O O . PHE F 1 91 ? -10.881 -65.911 -9.870 1.00 25.85 91 PHE F O 1
ATOM 13704 N N . TYR F 1 92 ? -12.345 -64.191 -9.590 1.00 24.08 92 TYR F N 1
ATOM 13705 C CA . TYR F 1 92 ? -13.433 -64.975 -8.957 1.00 25.81 92 TYR F CA 1
ATOM 13706 C C . TYR F 1 92 ? -14.786 -64.311 -9.225 1.00 26.14 92 TYR F C 1
ATOM 13707 O O . TYR F 1 92 ? -14.928 -63.108 -8.961 1.00 25.68 92 TYR F O 1
ATOM 13716 N N . GLU F 1 93 ? -15.749 -65.090 -9.728 1.00 27.38 93 GLU F N 1
ATOM 13717 C CA . GLU F 1 93 ? -17.147 -64.652 -9.983 1.00 28.70 93 GLU F CA 1
ATOM 13718 C C . GLU F 1 93 ? -17.132 -63.338 -10.775 1.00 27.33 93 GLU F C 1
ATOM 13719 O O . GLU F 1 93 ? -17.738 -62.350 -10.316 1.00 27.37 93 GLU F O 1
ATOM 13725 N N . GLY F 1 94 ? -16.430 -63.338 -11.912 1.00 28.09 94 GLY F N 1
ATOM 13726 C CA . GLY F 1 94 ? -16.493 -62.285 -12.942 1.00 28.79 94 GLY F CA 1
ATOM 13727 C C . GLY F 1 94 ? -15.720 -61.028 -12.579 1.00 28.06 94 GLY F C 1
ATOM 13728 O O . GLY F 1 94 ? -15.819 -60.052 -13.349 1.00 28.71 94 GLY F O 1
ATOM 13729 N N . GLU F 1 95 ? -14.965 -61.030 -11.474 1.00 25.26 95 GLU F N 1
ATOM 13730 C CA . GLU F 1 95 ? -14.218 -59.834 -11.001 1.00 24.72 95 GLU F CA 1
ATOM 13731 C C . GLU F 1 95 ? -12.798 -60.212 -10.579 1.00 22.74 95 GLU F C 1
ATOM 13732 O O . GLU F 1 95 ? -12.576 -61.351 -10.134 1.00 23.76 95 GLU F O 1
ATOM 13738 N N . TYR F 1 96 ? -11.880 -59.255 -10.701 1.00 21.54 96 TYR F N 1
ATOM 13739 C CA . TYR F 1 96 ? -10.505 -59.336 -10.157 1.00 21.20 96 TYR F CA 1
ATOM 13740 C C . TYR F 1 96 ? -10.525 -58.752 -8.746 1.00 21.06 96 TYR F C 1
ATOM 13741 O O . TYR F 1 96 ? -11.094 -57.657 -8.546 1.00 21.54 96 TYR F O 1
ATOM 13750 N N . HIS F 1 97 ? -9.952 -59.495 -7.802 1.00 20.62 97 HIS F N 1
ATOM 13751 C CA . HIS F 1 97 ? -9.887 -59.151 -6.361 1.00 21.20 97 HIS F CA 1
ATOM 13752 C C . HIS F 1 97 ? -8.425 -58.891 -6.009 1.00 20.13 97 HIS F C 1
ATOM 13753 O O . HIS F 1 97 ? -7.613 -59.830 -6.138 1.00 20.43 97 HIS F O 1
ATOM 13760 N N . MET F 1 98 ? -8.101 -57.655 -5.630 1.00 19.16 98 MET F N 1
ATOM 13761 C CA . MET F 1 98 ? -6.717 -57.254 -5.280 1.00 18.64 98 MET F CA 1
ATOM 13762 C C . MET F 1 98 ? -6.600 -57.049 -3.768 1.00 18.22 98 MET F C 1
ATOM 13763 O O . MET F 1 98 ? -7.412 -56.301 -3.192 1.00 18.27 98 MET F O 1
ATOM 13768 N N . TYR F 1 99 ? -5.586 -57.670 -3.167 1.00 18.68 99 TYR F N 1
ATOM 13769 C CA . TYR F 1 99 ? -5.160 -57.435 -1.766 1.00 17.80 99 TYR F CA 1
ATOM 13770 C C . TYR F 1 99 ? -3.770 -56.809 -1.818 1.00 17.72 99 TYR F C 1
ATOM 13771 O O . TYR F 1 99 ? -2.776 -57.515 -2.060 1.00 18.36 99 TYR F O 1
ATOM 13780 N N . VAL F 1 100 ? -3.732 -55.489 -1.657 1.00 17.03 100 VAL F N 1
ATOM 13781 C CA . VAL F 1 100 ? -2.508 -54.668 -1.851 1.00 17.03 100 VAL F CA 1
ATOM 13782 C C . VAL F 1 100 ? -2.060 -54.166 -0.481 1.00 16.41 100 VAL F C 1
ATOM 13783 O O . VAL F 1 100 ? -2.925 -53.854 0.364 1.00 17.91 100 VAL F O 1
ATOM 13787 N N . SER F 1 101 ? -0.749 -54.129 -0.268 1.00 16.09 101 SER F N 1
ATOM 13788 C CA . SER F 1 101 ? -0.133 -53.623 0.977 1.00 16.56 101 SER F CA 1
ATOM 13789 C C . SER F 1 101 ? 0.033 -52.108 0.848 1.00 16.49 101 SER F C 1
ATOM 13790 O O . SER F 1 101 ? 0.401 -51.626 -0.238 1.00 17.01 101 SER F O 1
ATOM 13793 N N . PHE F 1 102 ? -0.298 -51.388 1.915 1.00 16.29 102 PHE F N 1
ATOM 13794 C CA . PHE F 1 102 ? -0.338 -49.909 1.947 1.00 15.86 102 PHE F CA 1
ATOM 13795 C C . PHE F 1 102 ? 0.578 -49.419 3.060 1.00 16.02 102 PHE F C 1
ATOM 13796 O O . PHE F 1 102 ? 0.475 -49.920 4.187 1.00 17.28 102 PHE F O 1
ATOM 13804 N N . VAL F 1 103 ? 1.431 -48.452 2.741 1.00 16.52 103 VAL F N 1
ATOM 13805 C CA . VAL F 1 103 ? 2.227 -47.693 3.742 1.00 16.39 103 VAL F CA 1
ATOM 13806 C C . VAL F 1 103 ? 1.839 -46.229 3.593 1.00 16.66 103 VAL F C 1
ATOM 13807 O O . VAL F 1 103 ? 1.877 -45.688 2.490 1.00 17.31 103 VAL F O 1
ATOM 13811 N N . PRO F 1 104 ? 1.438 -45.551 4.688 1.00 16.69 104 PRO F N 1
ATOM 13812 C CA . PRO F 1 104 ? 1.081 -44.139 4.607 1.00 17.07 104 PRO F CA 1
ATOM 13813 C C . PRO F 1 104 ? 2.289 -43.277 4.211 1.00 16.56 104 PRO F C 1
ATOM 13814 O O . PRO F 1 104 ? 3.393 -43.511 4.697 1.00 15.83 104 PRO F O 1
ATOM 13818 N N . GLY F 1 105 ? 2.045 -42.311 3.326 1.00 16.56 105 GLY F N 1
ATOM 13819 C CA . GLY F 1 105 ? 3.039 -41.323 2.883 1.00 16.70 105 GLY F CA 1
ATOM 13820 C C . GLY F 1 105 ? 4.174 -41.966 2.107 1.00 16.16 105 GLY F C 1
ATOM 13821 O O . GLY F 1 105 ? 3.955 -42.993 1.423 1.00 16.00 105 GLY F O 1
ATOM 13822 N N . VAL F 1 106 ? 5.357 -41.369 2.210 1.00 15.69 106 VAL F N 1
ATOM 13823 C CA . VAL F 1 106 ? 6.601 -41.847 1.548 1.00 15.74 106 VAL F CA 1
ATOM 13824 C C . VAL F 1 106 ? 7.690 -41.853 2.611 1.00 15.98 106 VAL F C 1
ATOM 13825 O O . VAL F 1 106 ? 8.506 -40.935 2.683 1.00 16.65 106 VAL F O 1
ATOM 13829 N N . PRO F 1 107 ? 7.686 -42.859 3.513 1.00 15.73 107 PRO F N 1
ATOM 13830 C CA . PRO F 1 107 ? 8.723 -42.972 4.535 1.00 16.31 107 PRO F CA 1
ATOM 13831 C C . PRO F 1 107 ? 10.141 -43.055 3.956 1.00 15.92 107 PRO F C 1
ATOM 13832 O O . PRO F 1 107 ? 10.318 -43.410 2.790 1.00 16.65 107 PRO F O 1
ATOM 13836 N N . GLN F 1 108 ? 11.118 -42.703 4.790 1.00 15.91 108 GLN F N 1
ATOM 13837 C CA . GLN F 1 108 ? 12.562 -42.776 4.462 1.00 16.19 108 GLN F CA 1
ATOM 13838 C C . GLN F 1 108 ? 13.229 -43.790 5.396 1.00 16.89 108 GLN F C 1
ATOM 13839 O O . GLN F 1 108 ? 14.463 -43.907 5.353 1.00 16.59 108 GLN F O 1
ATOM 13845 N N . ASP F 1 109 ? 12.419 -44.520 6.169 1.00 17.42 109 ASP F N 1
ATOM 13846 C CA . ASP F 1 109 ? 12.858 -45.610 7.079 1.00 18.18 109 ASP F CA 1
ATOM 13847 C C . ASP F 1 109 ? 11.676 -46.571 7.224 1.00 18.65 109 ASP F C 1
ATOM 13848 O O . ASP F 1 109 ? 10.693 -46.387 6.485 1.00 17.88 109 ASP F O 1
ATOM 13853 N N . TRP F 1 110 ? 11.752 -47.535 8.143 1.00 19.49 110 TRP F N 1
ATOM 13854 C CA . TRP F 1 110 ? 10.674 -48.535 8.362 1.00 20.24 110 TRP F CA 1
ATOM 13855 C C . TRP F 1 110 ? 9.678 -48.057 9.432 1.00 21.35 110 TRP F C 1
ATOM 13856 O O . TRP F 1 110 ? 8.851 -48.884 9.859 1.00 23.79 110 TRP F O 1
ATOM 13867 N N . ASN F 1 111 ? 9.708 -46.779 9.823 1.00 20.67 111 ASN F N 1
ATOM 13868 C CA . ASN F 1 111 ? 8.921 -46.245 10.969 1.00 21.92 111 ASN F CA 1
ATOM 13869 C C . ASN F 1 111 ? 7.532 -45.815 10.483 1.00 21.35 111 ASN F C 1
ATOM 13870 O O . ASN F 1 111 ? 7.229 -44.608 10.523 1.00 21.55 111 ASN F O 1
ATOM 13875 N N . ALA F 1 112 ? 6.705 -46.773 10.058 1.00 19.77 112 ALA F N 1
ATOM 13876 C CA . ALA F 1 112 ? 5.341 -46.510 9.551 1.00 19.05 112 ALA F CA 1
ATOM 13877 C C . ALA F 1 112 ? 4.484 -47.764 9.692 1.00 18.46 112 ALA F C 1
ATOM 13878 O O . ALA F 1 112 ? 5.043 -48.874 9.765 1.00 18.39 112 ALA F O 1
ATOM 13880 N N . GLU F 1 113 ? 3.166 -47.576 9.720 1.00 19.12 113 GLU F N 1
ATOM 13881 C CA . GLU F 1 113 ? 2.186 -48.687 9.716 1.00 19.27 113 GLU F CA 1
ATOM 13882 C C . GLU F 1 113 ? 2.217 -49.363 8.343 1.00 17.83 113 GLU F C 1
ATOM 13883 O O . GLU F 1 113 ? 2.785 -48.784 7.395 1.00 17.58 113 GLU F O 1
ATOM 13889 N N . ARG F 1 114 ? 1.659 -50.569 8.257 1.00 16.93 114 ARG F N 1
ATOM 13890 C CA . ARG F 1 114 ? 1.372 -51.262 6.978 1.00 17.48 114 ARG F CA 1
ATOM 13891 C C . ARG F 1 114 ? -0.014 -51.891 7.095 1.00 17.44 114 ARG F C 1
ATOM 13892 O O . ARG F 1 114 ? -0.263 -52.561 8.107 1.00 17.66 114 ARG F O 1
ATOM 13900 N N . TYR F 1 115 ? -0.879 -51.659 6.109 1.00 18.33 115 TYR F N 1
ATOM 13901 C CA . TYR F 1 115 ? -2.232 -52.261 6.038 1.00 19.72 115 TYR F CA 1
ATOM 13902 C C . TYR F 1 115 ? -2.344 -53.095 4.767 1.00 18.55 115 TYR F C 1
ATOM 13903 O O . TYR F 1 115 ? -1.614 -52.836 3.802 1.00 18.50 115 TYR F O 1
ATOM 13912 N N . ILE F 1 116 ? -3.273 -54.046 4.762 1.00 17.47 116 ILE F N 1
ATOM 13913 C CA . ILE F 1 116 ? -3.718 -54.719 3.514 1.00 17.65 116 ILE F CA 1
ATOM 13914 C C . ILE F 1 116 ? -5.102 -54.173 3.157 1.00 17.50 116 ILE F C 1
ATOM 13915 O O . ILE F 1 116 ? -6.009 -54.180 4.025 1.00 17.45 116 ILE F O 1
ATOM 13920 N N . LEU F 1 117 ? -5.215 -53.655 1.935 1.00 16.97 117 LEU F N 1
ATOM 13921 C CA . LEU F 1 117 ? -6.446 -53.042 1.378 1.00 17.50 117 LEU F CA 1
ATOM 13922 C C . LEU F 1 117 ? -6.998 -53.950 0.283 1.00 17.78 117 LEU F C 1
ATOM 13923 O O . LEU F 1 117 ? -6.195 -54.553 -0.465 1.00 18.31 117 LEU F O 1
ATOM 13928 N N . TYR F 1 118 ? -8.323 -54.000 0.188 1.00 18.79 118 TYR F N 1
ATOM 13929 C CA . TYR F 1 118 ? -9.086 -54.792 -0.805 1.00 18.82 118 TYR F CA 1
ATOM 13930 C C . TYR F 1 118 ? -9.679 -53.829 -1.836 1.00 18.34 118 TYR F C 1
ATOM 13931 O O . TYR F 1 118 ? -10.451 -52.933 -1.448 1.00 18.07 118 TYR F O 1
ATOM 13940 N N . TYR F 1 119 ? -9.282 -53.997 -3.100 1.00 18.31 119 TYR F N 1
ATOM 13941 C CA . TYR F 1 119 ? -9.843 -53.301 -4.282 1.00 18.74 119 TYR F CA 1
ATOM 13942 C C . TYR F 1 119 ? -10.383 -54.360 -5.242 1.00 19.44 119 TYR F C 1
ATOM 13943 O O . TYR F 1 119 ? -9.851 -55.482 -5.252 1.00 19.65 119 TYR F O 1
ATOM 13952 N N . LYS F 1 120 ? -11.395 -54.017 -6.039 1.00 20.71 120 LYS F N 1
ATOM 13953 C CA . LYS F 1 120 ? -11.943 -54.944 -7.060 1.00 22.27 120 LYS F CA 1
ATOM 13954 C C . LYS F 1 120 ? -11.977 -54.240 -8.416 1.00 21.55 120 LYS F C 1
ATOM 13955 O O . LYS F 1 120 ? -12.025 -52.993 -8.455 1.00 21.21 120 LYS F O 1
ATOM 13961 N N . SER F 1 121 ? -11.943 -55.033 -9.485 1.00 21.27 121 SER F N 1
ATOM 13962 C CA . SER F 1 121 ? -11.918 -54.554 -10.886 1.00 21.04 121 SER F CA 1
ATOM 13963 C C . SER F 1 121 ? -12.649 -55.544 -11.791 1.00 21.46 121 SER F C 1
ATOM 13964 O O . SER F 1 121 ? -12.588 -56.760 -11.526 1.00 23.21 121 SER F O 1
ATOM 13967 N N . LYS F 1 122 ? -13.291 -55.027 -12.836 1.00 22.94 122 LYS F N 1
ATOM 13968 C CA . LYS F 1 122 ? -13.889 -55.838 -13.923 1.00 24.56 122 LYS F CA 1
ATOM 13969 C C . LYS F 1 122 ? -12.859 -56.045 -15.042 1.00 24.65 122 LYS F C 1
ATOM 13970 O O . LYS F 1 122 ? -13.030 -57.016 -15.804 1.00 26.88 122 LYS F O 1
ATOM 13976 N N . ASN F 1 123 ? -11.826 -55.194 -15.139 1.00 23.12 123 ASN F N 1
ATOM 13977 C CA . ASN F 1 123 ? -11.008 -55.082 -16.380 1.00 23.50 123 ASN F CA 1
ATOM 13978 C C . ASN F 1 123 ? -9.497 -54.950 -16.118 1.00 21.47 123 ASN F C 1
ATOM 13979 O O . ASN F 1 123 ? -8.774 -54.744 -17.109 1.00 21.91 123 ASN F O 1
ATOM 13984 N N . LEU F 1 124 ? -9.034 -55.059 -14.865 1.00 20.61 124 LEU F N 1
ATOM 13985 C CA . LEU F 1 124 ? -7.603 -54.980 -14.439 1.00 20.61 124 LEU F CA 1
ATOM 13986 C C . LEU F 1 124 ? -7.023 -53.562 -14.573 1.00 20.10 124 LEU F C 1
ATOM 13987 O O . LEU F 1 124 ? -5.961 -53.331 -13.968 1.00 20.65 124 LEU F O 1
ATOM 13992 N N . TRP F 1 125 ? -7.661 -52.653 -15.320 1.00 20.62 125 TRP F N 1
ATOM 13993 C CA . TRP F 1 125 ? -7.225 -51.233 -15.450 1.00 20.95 125 TRP F CA 1
ATOM 13994 C C . TRP F 1 125 ? -7.784 -50.393 -14.299 1.00 20.55 125 TRP F C 1
ATOM 13995 O O . TRP F 1 125 ? -7.023 -49.590 -13.722 1.00 20.09 125 TRP F O 1
ATOM 14006 N N . ASP F 1 126 ? -9.086 -50.528 -14.041 1.00 20.61 126 ASP F N 1
ATOM 14007 C CA . ASP F 1 126 ? -9.882 -49.598 -13.201 1.00 21.20 126 ASP F CA 1
ATOM 14008 C C . ASP F 1 126 ? -10.267 -50.316 -11.909 1.00 20.81 126 ASP F C 1
ATOM 14009 O O . ASP F 1 126 ? -10.877 -51.396 -11.986 1.00 20.82 126 ASP F O 1
ATOM 14014 N N . TRP F 1 127 ? -9.920 -49.725 -10.768 1.00 20.17 127 TRP F N 1
ATOM 14015 C CA . TRP F 1 127 ? -10.054 -50.374 -9.441 1.00 21.09 127 TRP F CA 1
ATOM 14016 C C . TRP F 1 127 ? -10.964 -49.543 -8.542 1.00 21.88 127 TRP F C 1
ATOM 14017 O O . TRP F 1 127 ? -10.828 -48.305 -8.518 1.00 22.51 127 TRP F O 1
ATOM 14028 N N . GLU F 1 128 ? -11.869 -50.234 -7.855 1.00 21.91 128 GLU F N 1
ATOM 14029 C CA . GLU F 1 128 ? -12.782 -49.653 -6.846 1.00 23.68 128 GLU F CA 1
ATOM 14030 C C . GLU F 1 128 ? -12.318 -50.126 -5.466 1.00 21.79 128 GLU F C 1
ATOM 14031 O O . GLU F 1 128 ? -12.125 -51.347 -5.284 1.00 21.94 128 GLU F O 1
ATOM 14037 N N . PHE F 1 129 ? -12.125 -49.191 -4.539 1.00 21.60 129 PHE F N 1
ATOM 14038 C CA . PHE F 1 129 ? -11.803 -49.489 -3.123 1.00 21.37 129 PHE F CA 1
ATOM 14039 C C . PHE F 1 129 ? -12.997 -50.196 -2.479 1.00 20.57 129 PHE F C 1
ATOM 14040 O O . PHE F 1 129 ? -14.143 -49.724 -2.639 1.00 21.58 129 PHE F O 1
ATOM 14048 N N . VAL F 1 130 ? -12.739 -51.298 -1.775 1.00 21.22 130 VAL F N 1
ATOM 14049 C CA . VAL F 1 130 ? -13.777 -52.018 -0.983 1.00 21.54 130 VAL F CA 1
ATOM 14050 C C . VAL F 1 130 ? -13.566 -51.699 0.498 1.00 21.83 130 VAL F C 1
ATOM 14051 O O . VAL F 1 130 ? -14.454 -51.073 1.096 1.00 22.32 130 VAL F O 1
ATOM 14055 N N . CYS F 1 131 ? -12.441 -52.116 1.076 1.00 21.22 131 CYS F N 1
ATOM 14056 C CA . CYS F 1 131 ? -12.201 -51.950 2.531 1.00 22.52 131 CYS F CA 1
ATOM 14057 C C . CYS F 1 131 ? -10.733 -52.179 2.890 1.00 22.14 131 CYS F C 1
ATOM 14058 O O . CYS F 1 131 ? -9.994 -52.821 2.112 1.00 22.60 131 CYS F O 1
ATOM 14061 N N . LYS F 1 132 ? -10.344 -51.642 4.043 1.00 21.28 132 LYS F N 1
ATOM 14062 C CA . LYS F 1 132 ? -9.105 -52.019 4.760 1.00 21.96 132 LYS F CA 1
ATOM 14063 C C . LYS F 1 132 ? -9.411 -53.308 5.527 1.00 21.89 132 LYS F C 1
ATOM 14064 O O . LYS F 1 132 ? -10.413 -53.329 6.271 1.00 23.14 132 LYS F O 1
ATOM 14070 N N . LEU F 1 133 ? -8.606 -54.351 5.334 1.00 21.88 133 LEU F N 1
ATOM 14071 C CA . LEU F 1 133 ? -8.773 -55.626 6.077 1.00 21.83 133 LEU F CA 1
ATOM 14072 C C . LEU F 1 133 ? -8.420 -55.389 7.547 1.00 22.02 133 LEU F C 1
ATOM 14073 O O . LEU F 1 133 ? -7.511 -54.574 7.832 1.00 22.99 133 LEU F O 1
ATOM 14078 N N . GLU F 1 134 ? -9.149 -56.054 8.440 1.00 22.45 134 GLU F N 1
ATOM 14079 C CA . GLU F 1 134 ? -8.878 -56.056 9.898 1.00 24.42 134 GLU F CA 1
ATOM 14080 C C . GLU F 1 134 ? -8.111 -57.344 10.204 1.00 22.86 134 GLU F C 1
ATOM 14081 O O . GLU F 1 134 ? -8.749 -58.381 10.436 1.00 24.91 134 GLU F O 1
ATOM 14087 N N . LEU F 1 135 ? -6.781 -57.278 10.148 1.00 20.36 135 LEU F N 1
ATOM 14088 C CA . LEU F 1 135 ? -5.890 -58.445 10.360 1.00 20.63 135 LEU F CA 1
ATOM 14089 C C . LEU F 1 135 ? -5.185 -58.289 11.712 1.00 19.53 135 LEU F C 1
ATOM 14090 O O . LEU F 1 135 ? -5.655 -57.470 12.528 1.00 21.21 135 LEU F O 1
ATOM 14095 N N . SER F 1 136 ? -4.143 -59.083 11.961 1.00 20.15 136 SER F N 1
ATOM 14096 C CA . SER F 1 136 ? -3.593 -59.356 13.314 1.00 20.17 136 SER F CA 1
ATOM 14097 C C . SER F 1 136 ? -2.841 -58.145 13.879 1.00 20.42 136 SER F C 1
ATOM 14098 O O . SER F 1 136 ? -2.632 -58.123 15.097 1.00 21.02 136 SER F O 1
ATOM 14101 N N . SER F 1 137 ? -2.439 -57.179 13.048 1.00 19.43 137 SER F N 1
ATOM 14102 C CA . SER F 1 137 ? -1.740 -55.955 13.523 1.00 18.51 137 SER F CA 1
ATOM 14103 C C . SER F 1 137 ? -1.876 -54.809 12.517 1.00 19.18 137 SER F C 1
ATOM 14104 O O . SER F 1 137 ? -2.456 -55.018 11.432 1.00 19.36 137 SER F O 1
ATOM 14107 N N . ASN F 1 138 ? -1.311 -53.657 12.880 1.00 19.49 138 ASN F N 1
ATOM 14108 C CA . ASN F 1 138 ? -1.207 -52.440 12.034 1.00 19.65 138 ASN F CA 1
ATOM 14109 C C . ASN F 1 138 ? 0.117 -52.454 11.257 1.00 18.83 138 ASN F C 1
ATOM 14110 O O . ASN F 1 138 ? 0.518 -51.381 10.773 1.00 18.98 138 ASN F O 1
ATOM 14115 N N . LYS F 1 139 ? 0.768 -53.615 11.132 1.00 17.96 139 LYS F N 1
ATOM 14116 C CA . LYS F 1 139 ? 2.012 -53.785 10.331 1.00 18.33 139 LYS F CA 1
ATOM 14117 C C . LYS F 1 139 ? 1.938 -55.121 9.587 1.00 17.59 139 LYS F C 1
ATOM 14118 O O . LYS F 1 139 ? 2.706 -56.048 9.930 1.00 18.25 139 LYS F O 1
ATOM 14124 N N . VAL F 1 140 ? 1.045 -55.201 8.599 1.00 16.51 140 VAL F N 1
ATOM 14125 C CA . VAL F 1 140 ? 0.776 -56.442 7.818 1.00 17.10 140 VAL F CA 1
ATOM 14126 C C . VAL F 1 140 ? 0.986 -56.152 6.327 1.00 17.11 140 VAL F C 1
ATOM 14127 O O . VAL F 1 140 ? 0.500 -55.105 5.846 1.00 17.10 140 VAL F O 1
ATOM 14131 N N . ILE F 1 141 ? 1.704 -57.038 5.631 1.00 16.56 141 ILE F N 1
ATOM 14132 C CA . ILE F 1 141 ? 2.024 -56.889 4.180 1.00 17.51 141 ILE F CA 1
ATOM 14133 C C . ILE F 1 141 ? 2.011 -58.254 3.486 1.00 17.45 141 ILE F C 1
ATOM 14134 O O . ILE F 1 141 ? 1.984 -59.290 4.181 1.00 17.15 141 ILE F O 1
ATOM 14139 N N . ASP F 1 142 ? 2.051 -58.223 2.152 1.00 17.40 142 ASP F N 1
ATOM 14140 C CA . ASP F 1 142 ? 2.409 -59.365 1.269 1.00 18.49 142 ASP F CA 1
ATOM 14141 C C . ASP F 1 142 ? 1.315 -60.438 1.318 1.00 18.43 142 ASP F C 1
ATOM 14142 O O . ASP F 1 142 ? 1.647 -61.611 1.577 1.00 19.01 142 ASP F O 1
ATOM 14147 N N . ALA F 1 143 ? 0.062 -60.066 1.051 1.00 18.06 143 ALA F N 1
ATOM 14148 C CA . ALA F 1 143 ? -1.076 -61.014 0.992 1.00 18.83 143 ALA F CA 1
ATOM 14149 C C . ALA F 1 143 ? -0.868 -62.023 -0.144 1.00 19.30 143 ALA F C 1
ATOM 14150 O O . ALA F 1 143 ? -0.394 -61.638 -1.229 1.00 19.19 143 ALA F O 1
ATOM 14152 N N . CYS F 1 144 ? -1.232 -63.279 0.101 1.00 19.50 144 CYS F N 1
ATOM 14153 C CA . CYS F 1 144 ? -1.534 -64.274 -0.957 1.00 20.59 144 CYS F CA 1
ATOM 14154 C C . CYS F 1 144 ? -2.814 -64.998 -0.552 1.00 20.31 144 CYS F C 1
ATOM 14155 O O . CYS F 1 144 ? -3.085 -65.095 0.663 1.00 20.02 144 CYS F O 1
ATOM 14158 N N . VAL F 1 145 ? -3.587 -65.441 -1.537 1.00 21.74 145 VAL F N 1
ATOM 14159 C CA . VAL F 1 145 ? -4.922 -66.055 -1.308 1.00 22.36 145 VAL F CA 1
ATOM 14160 C C . VAL F 1 145 ? -4.971 -67.386 -2.054 1.00 22.42 145 VAL F C 1
ATOM 14161 O O . VAL F 1 145 ? -4.338 -67.509 -3.124 1.00 23.81 145 VAL F O 1
ATOM 14165 N N . PHE F 1 146 ? -5.664 -68.357 -1.468 1.00 22.95 146 PHE F N 1
ATOM 14166 C CA . PHE F 1 146 ? -5.941 -69.673 -2.090 1.00 24.95 146 PHE F CA 1
ATOM 14167 C C . PHE F 1 146 ? -7.324 -70.136 -1.639 1.00 25.89 146 PHE F C 1
ATOM 14168 O O . PHE F 1 146 ? -7.612 -70.046 -0.431 1.00 24.92 146 PHE F O 1
ATOM 14176 N N . GLN F 1 147 ? -8.155 -70.581 -2.583 1.00 27.64 147 GLN F N 1
ATOM 14177 C CA . GLN F 1 147 ? -9.504 -71.118 -2.276 1.00 28.47 147 GLN F CA 1
ATOM 14178 C C . GLN F 1 147 ? -9.352 -72.580 -1.853 1.00 29.43 147 GLN F C 1
ATOM 14179 O O . GLN F 1 147 ? -8.739 -73.364 -2.613 1.00 29.40 147 GLN F O 1
ATOM 14185 N N . MET F 1 148 ? -9.877 -72.914 -0.672 1.00 29.25 148 MET F N 1
ATOM 14186 C CA . MET F 1 148 ? -9.835 -74.277 -0.083 1.00 32.36 148 MET F CA 1
ATOM 14187 C C . MET F 1 148 ? -10.948 -75.110 -0.715 1.00 33.80 148 MET F C 1
ATOM 14188 O O . MET F 1 148 ? -11.856 -74.557 -1.332 1.00 32.82 148 MET F O 1
ATOM 14193 N N . PRO F 1 149 ? -10.888 -76.460 -0.631 1.00 36.52 149 PRO F N 1
ATOM 14194 C CA . PRO F 1 149 ? -11.898 -77.324 -1.252 1.00 38.29 149 PRO F CA 1
ATOM 14195 C C . PRO F 1 149 ? -13.360 -77.056 -0.852 1.00 38.57 149 PRO F C 1
ATOM 14196 O O . PRO F 1 149 ? -14.225 -77.283 -1.677 1.00 41.42 149 PRO F O 1
ATOM 14200 N N . ASP F 1 150 ? -13.606 -76.576 0.373 1.00 37.13 150 ASP F N 1
ATOM 14201 C CA . ASP F 1 150 ? -14.969 -76.276 0.896 1.00 38.28 150 ASP F CA 1
ATOM 14202 C C . ASP F 1 150 ? -15.460 -74.916 0.377 1.00 38.15 150 ASP F C 1
ATOM 14203 O O . ASP F 1 150 ? -16.575 -74.516 0.765 1.00 39.89 150 ASP F O 1
ATOM 14208 N N . GLY F 1 151 ? -14.660 -74.216 -0.439 1.00 36.65 151 GLY F N 1
ATOM 14209 C CA . GLY F 1 151 ? -15.060 -72.961 -1.105 1.00 35.69 151 GLY F CA 1
ATOM 14210 C C . GLY F 1 151 ? -14.631 -71.730 -0.325 1.00 35.65 151 GLY F C 1
ATOM 14211 O O . GLY F 1 151 ? -14.667 -70.631 -0.910 1.00 37.69 151 GLY F O 1
ATOM 14212 N N . THR F 1 152 ? -14.245 -71.893 0.946 1.00 35.36 152 THR F N 1
ATOM 14213 C CA . THR F 1 152 ? -13.679 -70.810 1.792 1.00 33.93 152 THR F CA 1
ATOM 14214 C C . THR F 1 152 ? -12.324 -70.396 1.210 1.00 30.18 152 THR F C 1
ATOM 14215 O O . THR F 1 152 ? -11.621 -71.265 0.659 1.00 33.26 152 THR F O 1
ATOM 14219 N N . PHE F 1 153 ? -11.982 -69.116 1.317 1.00 25.51 153 PHE F N 1
ATOM 14220 C CA . PHE F 1 153 ? -10.658 -68.579 0.920 1.00 24.62 153 PHE F CA 1
ATOM 14221 C C . PHE F 1 153 ? -9.777 -68.491 2.159 1.00 24.13 153 PHE F C 1
ATOM 14222 O O . PHE F 1 153 ? -10.281 -68.120 3.234 1.00 26.31 153 PHE F O 1
ATOM 14230 N N . ARG F 1 154 ? -8.507 -68.767 1.950 1.00 23.97 154 ARG F N 1
ATOM 14231 C CA . ARG F 1 154 ? -7.497 -68.555 2.993 1.00 23.23 154 ARG F CA 1
ATOM 14232 C C . ARG F 1 154 ? -6.521 -67.495 2.475 1.00 22.40 154 ARG F C 1
ATOM 14233 O O . ARG F 1 154 ? -6.238 -67.488 1.314 1.00 22.40 154 ARG F O 1
ATOM 14241 N N . MET F 1 155 ? -6.097 -66.624 3.367 1.00 20.70 155 MET F N 1
ATOM 14242 C CA . MET F 1 155 ? -5.079 -65.592 3.079 1.00 20.20 155 MET F CA 1
ATOM 14243 C C . MET F 1 155 ? -3.887 -65.848 3.992 1.00 20.21 155 MET F C 1
ATOM 14244 O O . MET F 1 155 ? -4.111 -66.167 5.171 1.00 22.39 155 MET F O 1
ATOM 14249 N N . TRP F 1 156 ? -2.679 -65.718 3.453 1.00 19.72 156 TRP F N 1
ATOM 14250 C CA . TRP F 1 156 ? -1.431 -65.654 4.245 1.00 19.40 156 TRP F CA 1
ATOM 14251 C C . TRP F 1 156 ? -0.805 -64.277 4.039 1.00 18.56 156 TRP F C 1
ATOM 14252 O O . TRP F 1 156 ? -0.973 -63.693 2.951 1.00 19.07 156 TRP F O 1
ATOM 14263 N N . TYR F 1 157 ? -0.142 -63.772 5.070 1.00 18.12 157 TYR F N 1
ATOM 14264 C CA . TYR F 1 157 ? 0.492 -62.434 5.061 1.00 18.04 157 TYR F CA 1
ATOM 14265 C C . TYR F 1 157 ? 1.586 -62.417 6.125 1.00 18.33 157 TYR F C 1
ATOM 14266 O O . TYR F 1 157 ? 1.629 -63.317 6.999 1.00 18.47 157 TYR F O 1
ATOM 14275 N N . LYS F 1 158 ? 2.454 -61.419 6.027 1.00 18.62 158 LYS F N 1
ATOM 14276 C CA . LYS F 1 158 ? 3.554 -61.180 6.987 1.00 18.54 158 LYS F CA 1
ATOM 14277 C C . LYS F 1 158 ? 3.045 -60.232 8.076 1.00 18.24 158 LYS F C 1
ATOM 14278 O O . LYS F 1 158 ? 2.535 -59.152 7.733 1.00 17.62 158 LYS F O 1
ATOM 14284 N N . ASP F 1 159 ? 3.175 -60.630 9.341 1.00 18.22 159 ASP F N 1
ATOM 14285 C CA . ASP F 1 159 ? 2.834 -59.768 10.499 1.00 18.42 159 ASP F CA 1
ATOM 14286 C C . ASP F 1 159 ? 4.138 -59.266 11.124 1.00 18.86 159 ASP F C 1
ATOM 14287 O O . ASP F 1 159 ? 4.762 -60.014 11.903 1.00 19.28 159 ASP F O 1
ATOM 14292 N N . GLU F 1 160 ? 4.531 -58.035 10.800 1.00 18.65 160 GLU F N 1
ATOM 14293 C CA . GLU F 1 160 ? 5.802 -57.444 11.294 1.00 19.48 160 GLU F CA 1
ATOM 14294 C C . GLU F 1 160 ? 5.707 -57.144 12.795 1.00 19.90 160 GLU F C 1
ATOM 14295 O O . GLU F 1 160 ? 6.770 -57.072 13.426 1.00 22.71 160 GLU F O 1
ATOM 14301 N N . ALA F 1 161 ? 4.500 -56.981 13.350 1.00 20.04 161 ALA F N 1
ATOM 14302 C CA . ALA F 1 161 ? 4.297 -56.724 14.797 1.00 20.68 161 ALA F CA 1
ATOM 14303 C C . ALA F 1 161 ? 4.581 -58.002 15.592 1.00 21.27 161 ALA F C 1
ATOM 14304 O O . ALA F 1 161 ? 5.014 -57.878 16.746 1.00 24.35 161 ALA F O 1
ATOM 14306 N N . ASP F 1 162 ? 4.348 -59.177 14.994 1.00 21.19 162 ASP F N 1
ATOM 14307 C CA . ASP F 1 162 ? 4.628 -60.492 15.630 1.00 20.81 162 ASP F CA 1
ATOM 14308 C C . ASP F 1 162 ? 5.787 -61.181 14.901 1.00 20.50 162 ASP F C 1
ATOM 14309 O O . ASP F 1 162 ? 5.540 -62.181 14.196 1.00 20.40 162 ASP F O 1
ATOM 14314 N N . HIS F 1 163 ? 7.003 -60.649 15.060 1.00 21.64 163 HIS F N 1
ATOM 14315 C CA . HIS F 1 163 ? 8.288 -61.310 14.701 1.00 22.29 163 HIS F CA 1
ATOM 14316 C C . HIS F 1 163 ? 8.413 -61.527 13.188 1.00 21.19 163 HIS F C 1
ATOM 14317 O O . HIS F 1 163 ? 9.250 -62.353 12.795 1.00 23.17 163 HIS F O 1
ATOM 14324 N N . SER F 1 164 ? 7.643 -60.802 12.368 1.00 20.89 164 SER F N 1
ATOM 14325 C CA . SER F 1 164 ? 7.601 -60.992 10.894 1.00 20.20 164 SER F CA 1
ATOM 14326 C C . SER F 1 164 ? 7.262 -62.455 10.576 1.00 20.85 164 SER F C 1
ATOM 14327 O O . SER F 1 164 ? 7.858 -63.031 9.638 1.00 22.06 164 SER F O 1
ATOM 14330 N N . TYR F 1 165 ? 6.328 -63.037 11.333 1.00 19.54 165 TYR F N 1
ATOM 14331 C CA . TYR F 1 165 ? 5.815 -64.409 11.107 1.00 20.82 165 TYR F CA 1
ATOM 14332 C C . TYR F 1 165 ? 4.716 -64.377 10.043 1.00 19.86 165 TYR F C 1
ATOM 14333 O O . TYR F 1 165 ? 3.979 -63.375 9.938 1.00 18.80 165 TYR F O 1
ATOM 14342 N N . ILE F 1 166 ? 4.603 -65.469 9.289 1.00 20.83 166 ILE F N 1
ATOM 14343 C CA . ILE F 1 166 ? 3.501 -65.679 8.312 1.00 20.85 166 ILE F CA 1
ATOM 14344 C C . ILE F 1 166 ? 2.254 -66.075 9.105 1.00 20.60 166 ILE F C 1
ATOM 14345 O O . ILE F 1 166 ? 2.306 -67.080 9.845 1.00 21.89 166 ILE F O 1
ATOM 14350 N N . TYR F 1 167 ? 1.196 -65.280 8.954 1.00 18.84 167 TYR F N 1
ATOM 14351 C CA . TYR F 1 167 ? -0.143 -65.477 9.558 1.00 20.12 167 TYR F CA 1
ATOM 14352 C C . TYR F 1 167 ? -1.096 -65.994 8.484 1.00 20.72 167 TYR F C 1
ATOM 14353 O O . TYR F 1 167 ? -0.828 -65.783 7.280 1.00 20.35 167 TYR F O 1
ATOM 1436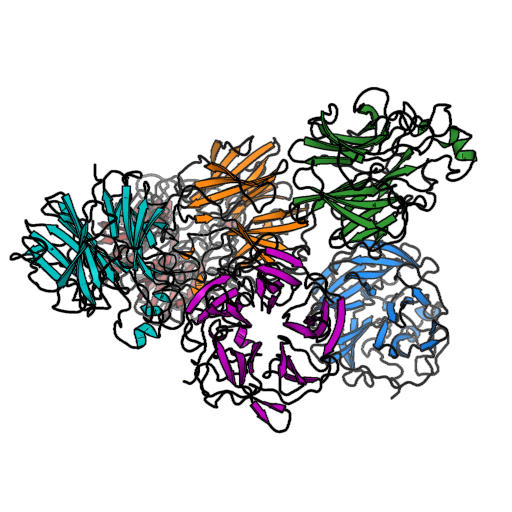2 N N . ALA F 1 168 ? -2.172 -66.648 8.925 1.00 21.41 168 ALA F N 1
ATOM 14363 C CA . ALA F 1 168 ? -3.287 -67.121 8.079 1.00 21.87 168 ALA F CA 1
ATOM 14364 C C . ALA F 1 168 ? -4.591 -66.490 8.572 1.00 21.60 168 ALA F C 1
ATOM 14365 O O . ALA F 1 168 ? -4.745 -66.277 9.795 1.00 22.16 168 ALA F O 1
ATOM 14367 N N . ALA F 1 169 ? -5.478 -66.179 7.632 1.00 21.10 169 ALA F N 1
ATOM 14368 C CA . ALA F 1 169 ? -6.869 -65.743 7.872 1.00 22.38 169 ALA F CA 1
ATOM 14369 C C . ALA F 1 169 ? -7.767 -66.457 6.861 1.00 22.97 169 ALA F C 1
ATOM 14370 O O . ALA F 1 169 ? -7.228 -67.018 5.885 1.00 22.46 169 ALA F O 1
ATOM 14372 N N . GLU F 1 170 ? -9.080 -66.446 7.091 1.00 24.27 170 GLU F N 1
ATOM 14373 C CA . GLU F 1 170 ? -10.057 -67.137 6.213 1.00 25.35 170 GLU F CA 1
ATOM 14374 C C . GLU F 1 170 ? -11.265 -66.227 5.984 1.00 25.55 170 GLU F C 1
ATOM 14375 O O . GLU F 1 170 ? -11.564 -65.392 6.860 1.00 24.65 170 GLU F O 1
ATOM 14381 N N . SER F 1 171 ? -11.920 -66.398 4.835 1.00 25.88 171 SER F N 1
ATOM 14382 C CA . SER F 1 171 ? -13.114 -65.627 4.410 1.00 27.56 171 SER F CA 1
ATOM 14383 C C . SER F 1 171 ? -14.004 -66.512 3.536 1.00 27.95 171 SER F C 1
ATOM 14384 O O . SER F 1 171 ? -13.456 -67.321 2.765 1.00 27.20 171 SER F O 1
ATOM 14387 N N . ASN F 1 172 ? -15.323 -66.354 3.654 1.00 28.84 172 ASN F N 1
ATOM 14388 C CA . ASN F 1 172 ? -16.307 -66.991 2.742 1.00 31.87 172 ASN F CA 1
ATOM 14389 C C . ASN F 1 172 ? -16.931 -65.929 1.822 1.00 31.96 172 ASN F C 1
ATOM 14390 O O . ASN F 1 172 ? -17.849 -66.295 1.076 1.00 37.29 172 ASN F O 1
ATOM 14395 N N . ASN F 1 173 ? -16.466 -64.672 1.860 1.00 30.23 173 ASN F N 1
ATOM 14396 C CA . ASN F 1 173 ? -17.027 -63.575 1.018 1.00 30.19 173 ASN F CA 1
ATOM 14397 C C . ASN F 1 173 ? -15.937 -62.638 0.468 1.00 29.88 173 ASN F C 1
ATOM 14398 O O . ASN F 1 173 ? -16.319 -61.684 -0.236 1.00 30.25 173 ASN F O 1
ATOM 14403 N N . LEU F 1 174 ? -14.653 -62.879 0.776 1.00 28.61 174 LEU F N 1
ATOM 14404 C CA . LEU F 1 174 ? -13.462 -62.147 0.244 1.00 27.87 174 LEU F CA 1
ATOM 14405 C C . LEU F 1 174 ? -13.329 -60.741 0.853 1.00 29.36 174 LEU F C 1
ATOM 14406 O O . LEU F 1 174 ? -12.296 -60.096 0.587 1.00 27.81 174 LEU F O 1
ATOM 14411 N N . LYS F 1 175 ? -14.303 -60.282 1.646 1.00 30.46 175 LYS F N 1
ATOM 14412 C CA . LYS F 1 175 ? -14.319 -58.921 2.247 1.00 30.84 175 LYS F CA 1
ATOM 14413 C C . LYS F 1 175 ? -14.026 -59.013 3.751 1.00 30.65 175 LYS F C 1
ATOM 14414 O O . LYS F 1 175 ? -13.184 -58.234 4.233 1.00 31.15 175 LYS F O 1
ATOM 14420 N N . ASP F 1 176 ? -14.711 -59.917 4.461 1.00 31.30 176 ASP F N 1
ATOM 14421 C CA . ASP F 1 176 ? -14.595 -60.111 5.933 1.00 32.14 176 ASP F CA 1
ATOM 14422 C C . ASP F 1 176 ? -13.679 -61.309 6.198 1.00 29.22 176 ASP F C 1
ATOM 14423 O O . ASP F 1 176 ? -13.940 -62.388 5.631 1.00 31.17 176 ASP F O 1
ATOM 14428 N N . TRP F 1 177 ? -12.651 -61.122 7.028 1.00 26.80 177 TRP F N 1
ATOM 14429 C CA . TRP F 1 177 ? -11.582 -62.123 7.281 1.00 26.41 177 TRP F CA 1
ATOM 14430 C C . TRP F 1 177 ? -11.493 -62.440 8.774 1.00 27.49 177 TRP F C 1
ATOM 14431 O O . TRP F 1 177 ? -11.410 -61.493 9.582 1.00 32.06 177 TRP F O 1
ATOM 14442 N N . LYS F 1 178 ? -11.527 -63.729 9.116 1.00 27.12 178 LYS F N 1
ATOM 14443 C CA . LYS F 1 178 ? -11.235 -64.230 10.482 1.00 26.68 178 LYS F CA 1
ATOM 14444 C C . LYS F 1 178 ? -9.749 -64.590 10.555 1.00 25.70 178 LYS F C 1
ATOM 14445 O O . LYS F 1 178 ? -9.287 -65.377 9.709 1.00 25.74 178 LYS F O 1
ATOM 14451 N N . ILE F 1 179 ? -9.036 -64.044 11.538 1.00 24.88 179 ILE F N 1
ATOM 14452 C CA . ILE F 1 179 ? -7.601 -64.361 11.784 1.00 24.87 179 ILE F CA 1
ATOM 14453 C C . ILE F 1 179 ? -7.540 -65.743 12.442 1.00 24.21 179 ILE F C 1
ATOM 14454 O O . ILE F 1 179 ? -8.236 -65.946 13.453 1.00 25.72 179 ILE F O 1
ATOM 14459 N N . LEU F 1 180 ? -6.759 -66.660 11.871 1.00 23.91 180 LEU F N 1
ATOM 14460 C CA . LEU F 1 180 ? -6.541 -68.023 12.421 1.00 26.36 180 LEU F CA 1
ATOM 14461 C C . LEU F 1 180 ? -5.317 -68.012 13.341 1.00 25.79 180 LEU F C 1
ATOM 14462 O O . LEU F 1 180 ? -5.300 -68.792 14.306 1.00 27.29 180 LEU F O 1
ATOM 14467 N N . GLY F 1 181 ? -4.342 -67.150 13.051 1.00 25.55 181 GLY F N 1
ATOM 14468 C CA . GLY F 1 181 ? -3.116 -66.987 13.850 1.00 24.44 181 GLY F CA 1
ATOM 14469 C C . GLY F 1 181 ? -1.875 -67.293 13.020 1.00 24.22 181 GLY F C 1
ATOM 14470 O O . GLY F 1 181 ? -1.964 -67.461 11.804 1.00 23.12 181 GLY F O 1
ATOM 14471 N N . PRO F 1 182 ? -0.686 -67.374 13.655 1.00 23.90 182 PRO F N 1
ATOM 14472 C CA . PRO F 1 182 ? 0.556 -67.637 12.933 1.00 24.35 182 PRO F CA 1
ATOM 14473 C C . PRO F 1 182 ? 0.556 -69.042 12.313 1.00 25.01 182 PRO F C 1
ATOM 14474 O O . PRO F 1 182 ? 0.237 -70.000 13.000 1.00 27.13 182 PRO F O 1
ATOM 14478 N N . ALA F 1 183 ? 0.886 -69.120 11.024 1.00 24.05 183 ALA F N 1
ATOM 14479 C CA . ALA F 1 183 ? 1.024 -70.378 10.255 1.00 23.59 183 ALA F CA 1
ATOM 14480 C C . ALA F 1 183 ? 2.454 -70.908 10.406 1.00 24.09 183 ALA F C 1
ATOM 14481 O O . ALA F 1 183 ? 2.619 -72.137 10.512 1.00 24.76 183 ALA F O 1
ATOM 14483 N N . LEU F 1 184 ? 3.442 -70.007 10.429 1.00 24.28 184 LEU F N 1
ATOM 14484 C CA . LEU F 1 184 ? 4.890 -70.339 10.523 1.00 25.03 184 LEU F CA 1
ATOM 14485 C C . LEU F 1 184 ? 5.538 -69.459 11.595 1.00 25.15 184 LEU F C 1
ATOM 14486 O O . LEU F 1 184 ? 5.435 -68.227 11.484 1.00 24.31 184 LEU F O 1
ATOM 14491 N N . THR F 1 185 ? 6.184 -70.075 12.589 1.00 26.35 185 THR F N 1
ATOM 14492 C CA . THR F 1 185 ? 6.853 -69.375 13.716 1.00 25.77 185 THR F CA 1
ATOM 14493 C C . THR F 1 185 ? 8.333 -69.771 13.771 1.00 25.56 185 THR F C 1
ATOM 14494 O O . THR F 1 185 ? 8.942 -69.586 14.837 1.00 28.47 185 THR F O 1
ATOM 14498 N N . ASP F 1 186 ? 8.896 -70.254 12.657 1.00 26.36 186 ASP F N 1
ATOM 14499 C CA . ASP F 1 186 ? 10.272 -70.824 12.601 1.00 27.96 186 ASP F CA 1
ATOM 14500 C C . ASP F 1 186 ? 11.300 -69.711 12.357 1.00 26.84 186 ASP F C 1
ATOM 14501 O O . ASP F 1 186 ? 12.411 -69.812 12.900 1.00 29.24 186 ASP F O 1
ATOM 14506 N N . ARG F 1 187 ? 10.953 -68.691 11.570 1.00 25.71 187 ARG F N 1
ATOM 14507 C CA . ARG F 1 187 ? 11.894 -67.606 11.180 1.00 25.51 187 ARG F CA 1
ATOM 14508 C C . ARG F 1 187 ? 11.109 -66.409 10.661 1.00 24.00 187 ARG F C 1
ATOM 14509 O O . ARG F 1 187 ? 9.989 -66.562 10.172 1.00 24.00 187 ARG F O 1
ATOM 14517 N N . PRO F 1 188 ? 11.684 -65.187 10.721 1.00 23.95 188 PRO F N 1
ATOM 14518 C CA . PRO F 1 188 ? 11.081 -64.036 10.057 1.00 23.12 188 PRO F CA 1
ATOM 14519 C C . PRO F 1 188 ? 11.184 -64.240 8.541 1.00 22.75 188 PRO F C 1
ATOM 14520 O O . PRO F 1 188 ? 12.198 -64.733 8.077 1.00 24.12 188 PRO F O 1
ATOM 14524 N N . GLN F 1 189 ? 10.125 -63.906 7.808 1.00 21.58 189 GLN F N 1
ATOM 14525 C CA . GLN F 1 189 ? 10.103 -64.048 6.331 1.00 21.05 189 GLN F CA 1
ATOM 14526 C C . GLN F 1 189 ? 8.902 -63.283 5.777 1.00 21.36 189 GLN F C 1
ATOM 14527 O O . GLN F 1 189 ? 8.053 -62.832 6.569 1.00 21.62 189 GLN F O 1
ATOM 14533 N N . GLU F 1 190 ? 8.848 -63.120 4.459 1.00 21.53 190 GLU F N 1
ATOM 14534 C CA . GLU F 1 190 ? 7.764 -62.343 3.813 1.00 20.89 190 GLU F CA 1
ATOM 14535 C C . GLU F 1 190 ? 7.385 -63.004 2.488 1.00 19.72 190 GLU F C 1
ATOM 14536 O O . GLU F 1 190 ? 7.830 -64.145 2.242 1.00 20.42 190 GLU F O 1
ATOM 14542 N N . GLY F 1 191 ? 6.521 -62.339 1.722 1.00 18.88 191 GLY F N 1
ATOM 14543 C CA . GLY F 1 191 ? 6.064 -62.780 0.392 1.00 19.83 191 GLY F CA 1
ATOM 14544 C C . GLY F 1 191 ? 5.571 -64.224 0.381 1.00 19.24 191 GLY F C 1
ATOM 14545 O O . GLY F 1 191 ? 5.933 -64.981 -0.515 1.00 20.14 191 GLY F O 1
ATOM 14546 N N . PRO F 1 192 ? 4.699 -64.653 1.325 1.00 18.70 192 PRO F N 1
ATOM 14547 C CA . PRO F 1 192 ? 4.150 -66.007 1.282 1.00 19.31 192 PRO F CA 1
ATOM 14548 C C . PRO F 1 192 ? 3.375 -66.225 -0.024 1.00 19.73 192 PRO F C 1
ATOM 14549 O O . PRO F 1 192 ? 2.756 -65.290 -0.523 1.00 19.13 192 PRO F O 1
ATOM 14553 N N . ASN F 1 193 ? 3.444 -67.440 -0.560 1.00 20.18 193 ASN F N 1
ATOM 14554 C CA . ASN F 1 193 ? 2.748 -67.811 -1.815 1.00 20.86 193 ASN F CA 1
ATOM 14555 C C . ASN F 1 193 ? 2.351 -69.285 -1.729 1.00 20.45 193 ASN F C 1
ATOM 14556 O O . ASN F 1 193 ? 3.249 -70.138 -1.692 1.00 22.01 193 ASN F O 1
ATOM 14561 N N . VAL F 1 194 ? 1.046 -69.552 -1.689 1.00 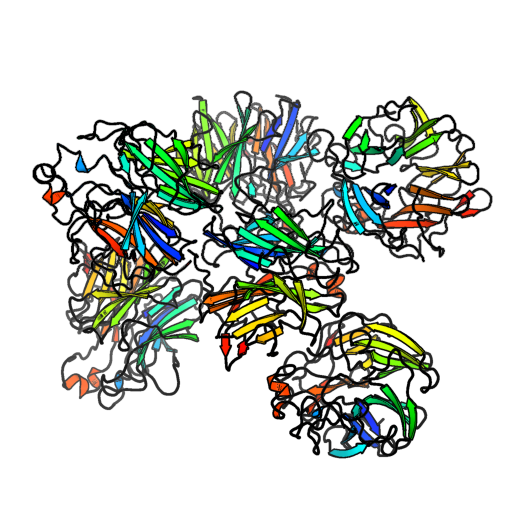20.63 194 VAL F N 1
ATOM 14562 C CA . VAL F 1 194 ? 0.486 -70.920 -1.507 1.00 22.33 194 VAL F CA 1
ATOM 14563 C C . VAL F 1 194 ? -0.086 -71.392 -2.845 1.00 23.56 194 VAL F C 1
ATOM 14564 O O . VAL F 1 194 ? -0.817 -70.625 -3.496 1.00 23.72 194 VAL F O 1
ATOM 14568 N N . PHE F 1 195 ? 0.247 -72.620 -3.231 1.00 24.72 195 PHE F N 1
ATOM 14569 C CA . PHE F 1 195 ? -0.313 -73.299 -4.424 1.00 24.74 195 PHE F CA 1
ATOM 14570 C C . PHE F 1 195 ? -0.461 -74.791 -4.124 1.00 25.87 195 PHE F C 1
ATOM 14571 O O . PHE F 1 195 ? 0.163 -75.294 -3.166 1.00 26.21 195 PHE F O 1
ATOM 14579 N N . TRP F 1 196 ? -1.289 -75.456 -4.925 1.00 27.75 196 TRP F N 1
ATOM 14580 C CA . TRP F 1 196 ? -1.530 -76.920 -4.890 1.00 28.47 196 TRP F CA 1
ATOM 14581 C C . TRP F 1 196 ? -0.817 -77.547 -6.091 1.00 28.99 196 TRP F C 1
ATOM 14582 O O . TRP F 1 196 ? -1.026 -77.067 -7.219 1.00 28.79 196 TRP F O 1
ATOM 14593 N N . TRP F 1 197 ? 0.015 -78.559 -5.842 1.00 28.86 197 TRP F N 1
ATOM 14594 C CA . TRP F 1 197 ? 0.818 -79.264 -6.875 1.00 28.64 197 TRP F CA 1
ATOM 14595 C C . TRP F 1 197 ? 1.256 -80.614 -6.312 1.00 28.77 197 TRP F C 1
ATOM 14596 O O . TRP F 1 197 ? 1.483 -80.689 -5.095 1.00 28.63 197 TRP F O 1
ATOM 14607 N N . LYS F 1 198 ? 1.338 -81.640 -7.160 1.00 30.12 198 LYS F N 1
ATOM 14608 C CA . LYS F 1 198 ? 1.845 -82.983 -6.779 1.00 31.65 198 LYS F CA 1
ATOM 14609 C C . LYS F 1 198 ? 1.110 -83.466 -5.521 1.00 33.20 198 LYS F C 1
ATOM 14610 O O . LYS F 1 198 ? 1.781 -83.975 -4.600 1.00 35.21 198 LYS F O 1
ATOM 14616 N N . SER F 1 199 ? -0.215 -83.278 -5.487 1.00 33.72 199 SER F N 1
ATOM 14617 C CA . SER F 1 199 ? -1.154 -83.822 -4.468 1.00 37.03 199 SER F CA 1
ATOM 14618 C C . SER F 1 199 ? -0.878 -83.239 -3.072 1.00 36.48 199 SER F C 1
ATOM 14619 O O . SER F 1 199 ? -1.232 -83.903 -2.083 1.00 39.03 199 SER F O 1
ATOM 14622 N N . LYS F 1 200 ? -0.294 -82.040 -2.984 1.00 35.43 200 LYS F N 1
ATOM 14623 C CA . LYS F 1 200 ? 0.025 -81.365 -1.696 1.00 35.28 200 LYS F CA 1
ATOM 14624 C C . LYS F 1 200 ? -0.141 -79.851 -1.845 1.00 31.15 200 LYS F C 1
ATOM 14625 O O . LYS F 1 200 ? -0.053 -79.351 -2.980 1.00 29.45 200 LYS F O 1
ATOM 14631 N N . TYR F 1 201 ? -0.325 -79.153 -0.724 1.00 30.17 201 TYR F N 1
ATOM 14632 C CA . TYR F 1 201 ? -0.155 -77.682 -0.628 1.00 28.38 201 TYR F CA 1
ATOM 14633 C C . TYR F 1 201 ? 1.336 -77.378 -0.476 1.00 27.89 201 TYR F C 1
ATOM 14634 O O . TYR F 1 201 ? 2.062 -78.154 0.179 1.00 27.02 201 TYR F O 1
ATOM 14643 N N . TRP F 1 202 ? 1.768 -76.280 -1.092 1.00 26.49 202 TRP F N 1
ATOM 14644 C CA . TRP F 1 202 ? 3.142 -75.730 -0.999 1.00 25.05 202 TRP F CA 1
ATOM 14645 C C . TRP F 1 202 ? 3.039 -74.261 -0.606 1.00 23.63 202 TRP F C 1
ATOM 14646 O O . TRP F 1 202 ? 2.107 -73.588 -1.090 1.00 22.59 202 TRP F O 1
ATOM 14657 N N . MET F 1 203 ? 3.943 -73.804 0.255 1.00 22.78 203 MET F N 1
ATOM 14658 C CA . MET F 1 203 ? 4.149 -72.359 0.494 1.00 23.67 203 MET F CA 1
ATOM 14659 C C . MET F 1 203 ? 5.598 -72.016 0.158 1.00 23.75 203 MET F C 1
ATOM 14660 O O . MET F 1 203 ? 6.517 -72.701 0.656 1.00 23.97 203 MET F O 1
ATOM 14665 N N . ILE F 1 204 ? 5.769 -71.000 -0.684 1.00 23.00 204 ILE F N 1
ATOM 14666 C CA . ILE F 1 204 ? 7.070 -70.321 -0.917 1.00 22.83 204 ILE F CA 1
ATOM 14667 C C . ILE F 1 204 ? 7.065 -69.078 -0.029 1.00 22.13 204 ILE F C 1
ATOM 14668 O O . ILE F 1 204 ? 6.025 -68.402 0.031 1.00 22.88 204 ILE F O 1
ATOM 14673 N N . THR F 1 205 ? 8.173 -68.818 0.656 1.00 21.63 205 THR F N 1
ATOM 14674 C CA . THR F 1 205 ? 8.378 -67.611 1.489 1.00 22.06 205 THR F CA 1
ATOM 14675 C C . THR F 1 205 ? 9.678 -66.944 1.047 1.00 21.94 205 THR F C 1
ATOM 14676 O O . THR F 1 205 ? 10.419 -67.557 0.249 1.00 22.46 205 THR F O 1
ATOM 14680 N N . ASP F 1 206 ? 9.940 -65.741 1.551 1.00 20.78 206 ASP F N 1
ATOM 14681 C CA . ASP F 1 206 ? 11.233 -65.043 1.352 1.00 20.81 206 ASP F CA 1
ATOM 14682 C C . ASP F 1 206 ? 11.840 -64.739 2.718 1.00 21.21 206 ASP F C 1
ATOM 14683 O O . ASP F 1 206 ? 11.569 -63.690 3.305 1.00 21.09 206 ASP F O 1
ATOM 14688 N N . PRO F 1 207 ? 12.662 -65.666 3.262 1.00 20.91 207 PRO F N 1
ATOM 14689 C CA . PRO F 1 207 ? 13.463 -65.406 4.458 1.00 21.69 207 PRO F CA 1
ATOM 14690 C C . PRO F 1 207 ? 14.799 -64.689 4.188 1.00 22.19 207 PRO F C 1
ATOM 14691 O O . PRO F 1 207 ? 15.613 -64.635 5.091 1.00 24.12 207 PRO F O 1
ATOM 14695 N N . TRP F 1 208 ? 14.997 -64.170 2.968 1.00 21.68 208 TRP F N 1
ATOM 14696 C CA . TRP F 1 208 ? 16.122 -63.270 2.583 1.00 23.42 208 TRP F CA 1
ATOM 14697 C C . TRP F 1 208 ? 17.448 -64.042 2.536 1.00 24.17 208 TRP F C 1
ATOM 14698 O O . TRP F 1 208 ? 18.505 -63.426 2.775 1.00 26.70 208 TRP F O 1
ATOM 14709 N N . CYS F 1 209 ? 17.393 -65.337 2.215 1.00 25.03 209 CYS F N 1
ATOM 14710 C CA . CYS F 1 209 ? 18.574 -66.203 1.950 1.00 26.45 209 CYS F CA 1
ATOM 14711 C C . CYS F 1 209 ? 18.168 -67.226 0.887 1.00 25.63 209 CYS F C 1
ATOM 14712 O O . CYS F 1 209 ? 18.365 -68.437 1.095 1.00 28.75 209 CYS F O 1
ATOM 14715 N N . GLY F 1 210 ? 17.605 -66.725 -0.213 1.00 24.23 210 GLY F N 1
ATOM 14716 C CA . GLY F 1 210 ? 16.784 -67.521 -1.140 1.00 24.54 210 GLY F CA 1
ATOM 14717 C C . GLY F 1 210 ? 15.391 -67.698 -0.568 1.00 23.98 210 GLY F C 1
ATOM 14718 O O . GLY F 1 210 ? 15.119 -67.140 0.520 1.00 24.77 210 GLY F O 1
ATOM 14719 N N . LEU F 1 211 ? 14.537 -68.443 -1.266 1.00 22.57 211 LEU F N 1
ATOM 14720 C CA . LEU F 1 211 ? 13.101 -68.589 -0.923 1.00 23.66 211 LEU F CA 1
ATOM 14721 C C . LEU F 1 211 ? 12.903 -69.849 -0.080 1.00 23.75 211 LEU F C 1
ATOM 14722 O O . LEU F 1 211 ? 13.516 -70.886 -0.400 1.00 25.49 211 LEU F O 1
ATOM 14727 N N . GLY F 1 212 ? 12.070 -69.749 0.956 1.00 22.93 212 GLY F N 1
ATOM 14728 C CA . GLY F 1 212 ? 11.661 -70.895 1.784 1.00 23.72 212 GLY F CA 1
ATOM 14729 C C . GLY F 1 212 ? 10.662 -71.761 1.041 1.00 24.00 212 GLY F C 1
ATOM 14730 O O . GLY F 1 212 ? 9.890 -71.217 0.220 1.00 24.14 212 GLY F O 1
ATOM 14731 N N . VAL F 1 213 ? 10.687 -73.068 1.299 1.00 24.62 213 VAL F N 1
ATOM 14732 C CA . VAL F 1 213 ? 9.744 -74.055 0.700 1.00 25.45 213 VAL F CA 1
ATOM 14733 C C . VAL F 1 213 ? 9.160 -74.890 1.838 1.00 26.38 213 VAL F C 1
ATOM 14734 O O . VAL F 1 213 ? 9.948 -75.452 2.621 1.00 28.52 213 VAL F O 1
ATOM 14738 N N . TYR F 1 214 ? 7.829 -74.928 1.929 1.00 27.42 214 TYR F N 1
ATOM 14739 C CA . TYR F 1 214 ? 7.060 -75.746 2.900 1.00 27.64 214 TYR F CA 1
ATOM 14740 C C . TYR F 1 214 ? 6.018 -76.564 2.137 1.00 27.79 214 TYR F C 1
ATOM 14741 O O . TYR F 1 214 ? 5.545 -76.095 1.084 1.00 26.82 214 TYR F O 1
ATOM 14750 N N . SER F 1 215 ? 5.673 -77.743 2.658 1.00 28.79 215 SER F N 1
ATOM 14751 C CA . SER F 1 215 ? 4.553 -78.586 2.165 1.00 29.84 215 SER F CA 1
ATOM 14752 C C . SER F 1 215 ? 3.563 -78.829 3.303 1.00 29.80 215 SER F C 1
ATOM 14753 O O . SER F 1 215 ? 3.962 -78.714 4.478 1.00 30.89 215 SER F O 1
ATOM 14756 N N . SER F 1 216 ? 2.320 -79.151 2.948 1.00 30.46 216 SER F N 1
ATOM 14757 C CA . SER F 1 216 ? 1.209 -79.435 3.889 1.00 30.70 216 SER F CA 1
ATOM 14758 C C . SER F 1 216 ? 0.165 -80.302 3.184 1.00 32.04 216 SER F C 1
ATOM 14759 O O . SER F 1 216 ? 0.004 -80.150 1.960 1.00 31.03 216 SER F O 1
ATOM 14762 N N . GLU F 1 217 ? -0.511 -81.171 3.937 1.00 33.42 217 GLU F N 1
ATOM 14763 C CA . GLU F 1 217 ? -1.656 -81.982 3.449 1.00 35.28 217 GLU F CA 1
ATOM 14764 C C . GLU F 1 217 ? -2.947 -81.166 3.596 1.00 34.46 217 GLU F C 1
ATOM 14765 O O . GLU F 1 217 ? -3.921 -81.496 2.897 1.00 36.09 217 GLU F O 1
ATOM 14771 N N . ASP F 1 218 ? -2.959 -80.144 4.465 1.00 32.51 218 ASP F N 1
ATOM 14772 C CA . ASP F 1 218 ? -4.203 -79.444 4.892 1.00 33.02 218 ASP F CA 1
ATOM 14773 C C . ASP F 1 218 ? -4.062 -77.913 4.847 1.00 31.67 218 ASP F C 1
ATOM 14774 O O . ASP F 1 218 ? -5.043 -77.240 5.219 1.00 33.66 218 ASP F O 1
ATOM 14779 N N . ALA F 1 219 ? -2.915 -77.379 4.412 1.00 30.67 219 ALA F N 1
ATOM 14780 C CA . ALA F 1 219 ? -2.611 -75.926 4.357 1.00 30.30 219 ALA F CA 1
ATOM 14781 C C . ALA F 1 219 ? -2.714 -75.295 5.755 1.00 29.67 219 ALA F C 1
ATOM 14782 O O . ALA F 1 219 ? -3.000 -74.082 5.837 1.00 27.19 219 ALA F O 1
ATOM 14784 N N . THR F 1 220 ? -2.463 -76.080 6.808 1.00 30.65 220 THR F N 1
ATOM 14785 C CA . THR F 1 220 ? -2.499 -75.650 8.233 1.00 31.30 220 THR F CA 1
ATOM 14786 C C . THR F 1 220 ? -1.188 -76.054 8.914 1.00 31.55 220 THR F C 1
ATOM 14787 O O . THR F 1 220 ? -0.509 -75.166 9.457 1.00 33.25 220 THR F O 1
ATOM 14791 N N . ALA F 1 221 ? -0.875 -77.353 8.902 1.00 33.73 221 ALA F N 1
ATOM 14792 C CA . ALA F 1 221 ? 0.371 -77.941 9.442 1.00 35.33 221 ALA F CA 1
ATOM 14793 C C . ALA F 1 221 ? 1.405 -77.999 8.316 1.00 35.42 221 ALA F C 1
ATOM 14794 O O . ALA F 1 221 ? 1.204 -78.779 7.366 1.00 39.23 221 ALA F O 1
ATOM 14796 N N . TRP F 1 222 ? 2.457 -77.184 8.417 1.00 33.91 222 TRP F N 1
ATOM 14797 C CA . TRP F 1 222 ? 3.497 -77.017 7.370 1.00 32.65 222 TRP F CA 1
ATOM 14798 C C . TRP F 1 222 ? 4.767 -77.771 7.765 1.00 33.86 222 TRP F C 1
ATOM 14799 O O . TRP F 1 222 ? 5.101 -77.788 8.965 1.00 35.98 222 TRP F O 1
ATOM 14810 N N . HIS F 1 223 ? 5.434 -78.364 6.773 1.00 33.85 223 HIS F N 1
ATOM 14811 C CA . HIS F 1 223 ? 6.727 -79.081 6.909 1.00 36.03 223 HIS F CA 1
ATOM 14812 C C . HIS F 1 223 ? 7.767 -78.344 6.060 1.00 33.36 223 HIS F C 1
ATOM 14813 O O . HIS F 1 223 ? 7.520 -78.165 4.852 1.00 31.43 223 HIS F O 1
ATOM 14820 N N . ARG F 1 224 ? 8.867 -77.907 6.676 1.00 32.09 224 ARG F N 1
ATOM 14821 C CA . ARG F 1 224 ? 9.910 -77.089 6.005 1.00 31.67 224 ARG F CA 1
ATOM 14822 C C . ARG F 1 224 ? 10.846 -77.997 5.203 1.00 31.00 224 ARG F C 1
ATOM 14823 O O . ARG F 1 224 ? 11.267 -79.045 5.736 1.00 32.05 224 ARG F O 1
ATOM 14831 N N . HIS F 1 225 ? 11.156 -77.588 3.971 1.00 29.33 225 HIS F N 1
ATOM 14832 C CA . HIS F 1 225 ? 12.125 -78.251 3.063 1.00 30.84 225 HIS F CA 1
ATOM 14833 C C . HIS F 1 225 ? 13.300 -77.299 2.819 1.00 29.97 225 HIS F C 1
ATOM 14834 O O . HIS F 1 225 ? 13.395 -76.280 3.535 1.00 30.76 225 HIS F O 1
ATOM 14841 N N . GLU F 1 226 ? 14.173 -77.624 1.863 1.00 30.94 226 GLU F N 1
ATOM 14842 C CA . GLU F 1 226 ? 15.376 -76.813 1.544 1.00 31.25 226 GLU F CA 1
ATOM 14843 C C . GLU F 1 226 ? 14.935 -75.557 0.786 1.00 28.89 226 GLU F C 1
ATOM 14844 O O . GLU F 1 226 ? 13.934 -75.624 0.032 1.00 27.71 226 GLU F O 1
ATOM 14850 N N . ASN F 1 227 ? 15.653 -74.453 0.994 1.00 26.90 227 ASN F N 1
ATOM 14851 C CA . ASN F 1 227 ? 15.438 -73.181 0.257 1.00 26.11 227 ASN F CA 1
ATOM 14852 C C . ASN F 1 227 ? 15.707 -73.421 -1.232 1.00 26.48 227 ASN F C 1
ATOM 14853 O O . ASN F 1 227 ? 16.469 -74.352 -1.556 1.00 26.45 227 ASN F O 1
ATOM 14858 N N . ILE F 1 228 ? 15.096 -72.608 -2.096 1.00 25.42 228 ILE F N 1
ATOM 14859 C CA . ILE F 1 228 ? 15.387 -72.569 -3.560 1.00 24.67 228 ILE F CA 1
ATOM 14860 C C . ILE F 1 228 ? 15.901 -71.168 -3.910 1.00 24.44 228 ILE F C 1
ATOM 14861 O O . ILE F 1 228 ? 15.684 -70.233 -3.105 1.00 23.83 228 ILE F O 1
ATOM 14866 N N . LEU F 1 229 ? 16.572 -71.043 -5.058 1.00 24.88 229 LEU F N 1
ATOM 14867 C CA . LEU F 1 229 ? 17.123 -69.763 -5.582 1.00 24.78 229 LEU F CA 1
ATOM 14868 C C . LEU F 1 229 ? 18.011 -69.107 -4.514 1.00 25.07 229 LEU F C 1
ATOM 14869 O O . LEU F 1 229 ? 17.980 -67.869 -4.393 1.00 24.79 229 LEU F O 1
ATOM 14874 N N . ASP F 1 230 ? 18.786 -69.911 -3.778 1.00 26.61 230 ASP F N 1
ATOM 14875 C CA . ASP F 1 230 ? 19.702 -69.441 -2.704 1.00 28.12 230 ASP F CA 1
ATOM 14876 C C . ASP F 1 230 ? 21.143 -69.394 -3.229 1.00 28.37 230 ASP F C 1
ATOM 14877 O O . ASP F 1 230 ? 22.006 -68.867 -2.505 1.00 31.20 230 ASP F O 1
ATOM 14882 N N . ARG F 1 231 ? 21.391 -69.927 -4.429 1.00 28.78 231 ARG F N 1
ATOM 14883 C CA . ARG F 1 231 ? 22.723 -69.923 -5.091 1.00 30.45 231 ARG F CA 1
ATOM 14884 C C . ARG F 1 231 ? 22.624 -69.127 -6.387 1.00 29.34 231 ARG F C 1
ATOM 14885 O O . ARG F 1 231 ? 21.614 -69.210 -7.084 1.00 30.50 231 ARG F O 1
ATOM 14893 N N . PRO F 1 232 ? 23.662 -68.335 -6.747 1.00 29.56 232 PRO F N 1
ATOM 14894 C CA . PRO F 1 232 ? 23.636 -67.539 -7.975 1.00 28.14 232 PRO F CA 1
ATOM 14895 C C . PRO F 1 232 ? 23.319 -68.369 -9.227 1.00 26.82 232 PRO F C 1
ATOM 14896 O O . PRO F 1 232 ? 23.826 -69.476 -9.346 1.00 28.10 232 PRO F O 1
ATOM 14900 N N . GLY F 1 233 ? 22.499 -67.814 -10.123 1.00 24.75 233 GLY F N 1
ATOM 14901 C CA . GLY F 1 233 ? 22.251 -68.360 -11.469 1.00 25.62 233 GLY F CA 1
ATOM 14902 C C . GLY F 1 233 ? 23.248 -67.806 -12.473 1.00 26.20 233 GLY F C 1
ATOM 14903 O O . GLY F 1 233 ? 23.936 -66.818 -12.147 1.00 27.33 233 GLY F O 1
ATOM 14904 N N . LYS F 1 234 ? 23.321 -68.413 -13.658 1.00 26.70 234 LYS F N 1
ATOM 14905 C CA . LYS F 1 234 ? 24.273 -68.023 -14.732 1.00 28.49 234 LYS F CA 1
ATOM 14906 C C . LYS F 1 234 ? 23.600 -67.068 -15.723 1.00 26.58 234 LYS F C 1
ATOM 14907 O O . LYS F 1 234 ? 24.336 -66.391 -16.457 1.00 26.94 234 LYS F O 1
ATOM 14913 N N . ARG F 1 235 ? 22.265 -67.009 -15.752 1.00 26.45 235 ARG F N 1
ATOM 14914 C CA . ARG F 1 235 ? 21.508 -66.167 -16.719 1.00 25.37 235 ARG F CA 1
ATOM 14915 C C . ARG F 1 235 ? 21.673 -64.685 -16.361 1.00 24.50 235 ARG F C 1
ATOM 14916 O O . ARG F 1 235 ? 21.985 -64.373 -15.193 1.00 23.45 235 ARG F O 1
ATOM 14924 N N . GLU F 1 236 ? 21.462 -63.805 -17.342 1.00 24.46 236 GLU F N 1
ATOM 14925 C CA . GLU F 1 236 ? 21.565 -62.331 -17.176 1.00 26.11 236 GLU F CA 1
ATOM 14926 C C . GLU F 1 236 ? 20.664 -61.896 -16.012 1.00 23.82 236 GLU F C 1
ATOM 14927 O O . GLU F 1 236 ? 19.471 -62.280 -16.004 1.00 22.08 236 GLU F O 1
ATOM 14933 N N . ASP F 1 237 ? 21.234 -61.154 -15.058 1.00 23.11 237 ASP F N 1
ATOM 14934 C CA . ASP F 1 237 ? 20.541 -60.561 -13.881 1.00 22.35 237 ASP F CA 1
ATOM 14935 C C . ASP F 1 237 ? 20.038 -61.653 -12.925 1.00 21.60 237 ASP F C 1
ATOM 14936 O O . ASP F 1 237 ? 19.260 -61.310 -12.021 1.00 21.43 237 ASP F O 1
ATOM 14941 N N . ASP F 1 238 ? 20.489 -62.904 -13.071 1.00 22.12 238 ASP F N 1
ATOM 14942 C CA . ASP F 1 238 ? 19.995 -64.035 -12.239 1.00 22.53 238 ASP F CA 1
ATOM 14943 C C . ASP F 1 238 ? 21.104 -64.528 -11.302 1.00 23.36 238 ASP F C 1
ATOM 14944 O O . ASP F 1 238 ? 20.933 -65.618 -10.732 1.00 24.41 238 ASP F O 1
ATOM 14949 N N . GLY F 1 239 ? 22.163 -63.733 -11.102 1.00 24.22 239 GLY F N 1
ATOM 14950 C CA . GLY F 1 239 ? 23.370 -64.132 -10.349 1.00 24.65 239 GLY F CA 1
ATOM 14951 C C . GLY F 1 239 ? 23.286 -63.782 -8.873 1.00 24.29 239 GLY F C 1
ATOM 14952 O O . GLY F 1 239 ? 24.343 -63.576 -8.258 1.00 26.35 239 GLY F O 1
ATOM 14953 N N . GLN F 1 240 ? 22.076 -63.723 -8.313 1.00 24.00 240 GLN F N 1
ATOM 14954 C CA . GLN F 1 240 ? 21.832 -63.338 -6.898 1.00 23.12 240 GLN F CA 1
ATOM 14955 C C . GLN F 1 240 ? 20.648 -64.152 -6.373 1.00 22.01 240 GLN F C 1
ATOM 14956 O O . GLN F 1 240 ? 19.958 -64.795 -7.184 1.00 23.65 240 GLN F O 1
ATOM 14962 N N . ILE F 1 241 ? 20.417 -64.120 -5.064 1.00 22.02 241 ILE F N 1
ATOM 14963 C CA . ILE F 1 241 ? 19.269 -64.823 -4.422 1.00 22.93 241 ILE F CA 1
ATOM 14964 C C . ILE F 1 241 ? 17.960 -64.319 -5.048 1.00 21.94 241 ILE F C 1
ATOM 14965 O O . ILE F 1 241 ? 17.864 -63.112 -5.374 1.00 22.90 241 ILE F O 1
ATOM 14970 N N . GLY F 1 242 ? 16.998 -65.225 -5.231 1.00 20.65 242 GLY F N 1
ATOM 14971 C CA . GLY F 1 242 ? 15.627 -64.896 -5.656 1.00 20.63 242 GLY F CA 1
ATOM 14972 C C . GLY F 1 242 ? 14.836 -64.279 -4.517 1.00 20.21 242 GLY F C 1
ATOM 14973 O O . GLY F 1 242 ? 15.114 -64.617 -3.348 1.00 21.96 242 GLY F O 1
ATOM 14974 N N . HIS F 1 243 ? 13.872 -63.415 -4.841 1.00 20.00 243 HIS F N 1
ATOM 14975 C CA . HIS F 1 243 ? 13.026 -62.687 -3.858 1.00 20.16 243 HIS F CA 1
ATOM 14976 C C . HIS F 1 243 ? 11.542 -62.769 -4.227 1.00 19.81 243 HIS F C 1
ATOM 14977 O O . HIS F 1 243 ? 11.232 -62.866 -5.429 1.00 19.52 243 HIS F O 1
ATOM 14984 N N . HIS F 1 244 ? 10.688 -62.699 -3.198 1.00 20.48 244 HIS F N 1
ATOM 14985 C CA . HIS F 1 244 ? 9.212 -62.517 -3.234 1.00 20.83 244 HIS F CA 1
ATOM 14986 C C . HIS F 1 244 ? 8.620 -63.091 -4.524 1.00 21.88 244 HIS F C 1
ATOM 14987 O O . HIS F 1 244 ? 8.456 -62.325 -5.501 1.00 22.77 244 HIS F O 1
ATOM 14994 N N . ALA F 1 245 ? 8.275 -64.378 -4.504 1.00 21.43 245 ALA F N 1
ATOM 14995 C CA . ALA F 1 245 ? 7.894 -65.164 -5.698 1.00 23.82 245 ALA F CA 1
ATOM 14996 C C . ALA F 1 245 ? 6.371 -65.271 -5.836 1.00 22.74 245 ALA F C 1
ATOM 14997 O O . ALA F 1 245 ? 5.646 -65.134 -4.830 1.00 23.10 245 ALA F O 1
ATOM 14999 N N . ASP F 1 246 ? 5.918 -65.517 -7.065 1.00 21.36 246 ASP F N 1
ATOM 15000 C CA . ASP F 1 246 ? 4.549 -65.986 -7.386 1.00 21.96 246 ASP F CA 1
ATOM 15001 C C . ASP F 1 246 ? 4.684 -67.277 -8.192 1.00 22.42 246 ASP F C 1
ATOM 15002 O O . ASP F 1 246 ? 5.524 -67.321 -9.115 1.00 22.01 246 ASP F O 1
ATOM 15007 N N . VAL F 1 247 ? 3.900 -68.292 -7.844 1.00 22.73 247 VAL F N 1
ATOM 15008 C CA . VAL F 1 247 ? 3.905 -69.594 -8.565 1.00 22.72 247 VAL F CA 1
ATOM 15009 C C . VAL F 1 247 ? 2.658 -69.667 -9.448 1.00 22.58 247 VAL F C 1
ATOM 15010 O O . VAL F 1 247 ? 1.556 -69.339 -8.966 1.00 23.23 247 VAL F O 1
ATOM 15014 N N . LEU F 1 248 ? 2.850 -70.055 -10.709 1.00 23.15 248 LEU F N 1
ATOM 15015 C CA . LEU F 1 248 ? 1.753 -70.352 -11.662 1.00 23.53 248 LEU F CA 1
ATOM 15016 C C . LEU F 1 248 ? 1.833 -71.828 -12.045 1.00 23.32 248 LEU F C 1
ATOM 15017 O O . LEU F 1 248 ? 2.831 -72.226 -12.673 1.00 24.25 248 LEU F O 1
ATOM 15022 N N . VAL F 1 249 ? 0.818 -72.597 -11.660 1.00 24.78 249 VAL F N 1
ATOM 15023 C CA . VAL F 1 249 ? 0.654 -74.020 -12.064 1.00 26.07 249 VAL F CA 1
ATOM 15024 C C . VAL F 1 249 ? -0.061 -74.033 -13.419 1.00 26.89 249 VAL F C 1
ATOM 15025 O O . VAL F 1 249 ? -1.191 -73.518 -13.501 1.00 28.93 249 VAL F O 1
ATOM 15029 N N . ILE F 1 250 ? 0.591 -74.579 -14.445 1.00 28.38 250 ILE F N 1
ATOM 15030 C CA . ILE F 1 250 ? 0.005 -74.748 -15.806 1.00 29.98 250 ILE F CA 1
ATOM 15031 C C . ILE F 1 250 ? -0.768 -76.070 -15.825 1.00 31.44 250 ILE F C 1
ATOM 15032 O O . ILE F 1 250 ? -1.931 -76.067 -16.263 1.00 33.21 250 ILE F O 1
ATOM 15037 N N . ASP F 1 251 ? -0.142 -77.149 -15.350 1.00 32.36 251 ASP F N 1
ATOM 15038 C CA . ASP F 1 251 ? -0.749 -78.504 -15.284 1.00 33.34 251 ASP F CA 1
ATOM 15039 C C . ASP F 1 251 ? 0.009 -79.327 -14.234 1.00 33.49 251 ASP F C 1
ATOM 15040 O O . ASP F 1 251 ? 0.845 -78.742 -13.520 1.00 35.49 251 ASP F O 1
ATOM 15045 N N . ASP F 1 252 ? -0.262 -80.633 -14.152 1.00 35.22 252 ASP F N 1
ATOM 15046 C CA . ASP F 1 252 ? 0.290 -81.533 -13.103 1.00 36.91 252 ASP F CA 1
ATOM 15047 C C . ASP F 1 252 ? 1.818 -81.632 -13.227 1.00 35.91 252 ASP F C 1
ATOM 15048 O O . ASP F 1 252 ? 2.456 -81.955 -12.208 1.00 38.19 252 ASP F O 1
ATOM 15053 N N . GLU F 1 253 ? 2.385 -81.368 -14.411 1.00 34.94 253 GLU F N 1
ATOM 15054 C CA . GLU F 1 253 ? 3.842 -81.521 -14.688 1.00 35.74 253 GLU F CA 1
ATOM 15055 C C . GLU F 1 253 ? 4.549 -80.162 -14.729 1.00 33.21 253 GLU F C 1
ATOM 15056 O O . GLU F 1 253 ? 5.779 -80.141 -14.513 1.00 34.15 253 GLU F O 1
ATOM 15062 N N . THR F 1 254 ? 3.820 -79.078 -15.008 1.00 32.50 254 THR F N 1
ATOM 15063 C CA . THR F 1 254 ? 4.403 -77.755 -15.359 1.00 30.07 254 THR F CA 1
ATOM 15064 C C . THR F 1 254 ? 3.956 -76.692 -14.351 1.00 28.65 254 THR F C 1
ATOM 15065 O O . THR F 1 254 ? 2.758 -76.350 -14.335 1.00 30.31 254 THR F O 1
ATOM 15069 N N . ALA F 1 255 ? 4.899 -76.193 -13.549 1.00 28.48 255 ALA F N 1
ATOM 15070 C CA . ALA F 1 255 ? 4.720 -75.027 -12.654 1.00 27.00 255 ALA F CA 1
ATOM 15071 C C . ALA F 1 255 ? 5.902 -74.073 -12.837 1.00 25.23 255 ALA F C 1
ATOM 15072 O O . ALA F 1 255 ? 7.053 -74.545 -12.861 1.00 25.94 255 ALA F O 1
ATOM 15074 N N . TYR F 1 256 ? 5.615 -72.780 -12.984 1.00 23.44 256 TYR F N 1
ATOM 15075 C CA . TYR F 1 256 ? 6.624 -71.704 -13.138 1.00 23.25 256 TYR F CA 1
ATOM 15076 C C . TYR F 1 256 ? 6.651 -70.862 -11.867 1.00 22.21 256 TYR F C 1
ATOM 15077 O O . TYR F 1 256 ? 5.582 -70.642 -11.265 1.00 21.39 256 TYR F O 1
ATOM 15086 N N . ILE F 1 257 ? 7.845 -70.405 -11.488 1.00 22.34 257 ILE F N 1
ATOM 15087 C CA . ILE F 1 257 ? 8.044 -69.476 -10.341 1.00 22.10 257 ILE F CA 1
ATOM 15088 C C . ILE F 1 257 ? 8.561 -68.148 -10.897 1.00 21.06 257 ILE F C 1
ATOM 15089 O O . ILE F 1 257 ? 9.617 -68.136 -11.560 1.00 21.15 257 ILE F O 1
ATOM 15094 N N . PHE F 1 258 ? 7.789 -67.086 -10.673 1.00 21.03 258 PHE F N 1
ATOM 15095 C CA . PHE F 1 258 ? 8.145 -65.684 -10.992 1.00 19.83 258 PHE F CA 1
ATOM 15096 C C . PHE F 1 258 ? 8.732 -65.056 -9.732 1.00 18.93 258 PHE F C 1
ATOM 15097 O O . PHE F 1 258 ? 8.173 -65.253 -8.647 1.00 21.92 258 PHE F O 1
ATOM 15105 N N . TYR F 1 259 ? 9.844 -64.344 -9.868 1.00 18.05 259 TYR F N 1
ATOM 15106 C CA . TYR F 1 259 ? 10.569 -63.760 -8.713 1.00 18.66 259 TYR F CA 1
ATOM 15107 C C . TYR F 1 259 ? 11.341 -62.538 -9.197 1.00 18.58 259 TYR F C 1
ATOM 15108 O O . TYR F 1 259 ? 11.255 -62.188 -10.386 1.00 19.12 259 TYR F O 1
ATOM 15117 N N . PHE F 1 260 ? 12.070 -61.893 -8.294 1.00 18.27 260 PHE F N 1
ATOM 15118 C CA . PHE F 1 260 ? 12.947 -60.761 -8.663 1.00 18.34 260 PHE F CA 1
ATOM 15119 C C . PHE F 1 260 ? 14.310 -60.942 -8.004 1.00 19.06 260 PHE F C 1
ATOM 15120 O O . PHE F 1 260 ? 14.444 -61.705 -7.031 1.00 20.13 260 PHE F O 1
ATOM 15128 N N . THR F 1 261 ? 15.302 -60.263 -8.572 1.00 19.10 261 THR F N 1
ATOM 15129 C CA . THR F 1 261 ? 16.683 -60.194 -8.044 1.00 19.80 261 THR F CA 1
ATOM 15130 C C . THR F 1 261 ? 17.106 -58.731 -7.967 1.00 20.46 261 THR F C 1
ATOM 15131 O O . THR F 1 261 ? 16.502 -57.899 -8.677 1.00 20.41 261 THR F O 1
ATOM 15135 N N . HIS F 1 262 ? 18.089 -58.459 -7.113 1.00 22.66 262 HIS F N 1
ATOM 15136 C CA . HIS F 1 262 ? 18.951 -57.250 -7.129 1.00 24.17 262 HIS F CA 1
ATOM 15137 C C . HIS F 1 262 ? 20.236 -57.622 -7.862 1.00 26.35 262 HIS F C 1
ATOM 15138 O O . HIS F 1 262 ? 21.192 -58.079 -7.237 1.00 28.65 262 HIS F O 1
ATOM 15145 N N . PRO F 1 263 ? 20.291 -57.484 -9.206 1.00 26.73 263 PRO F N 1
ATOM 15146 C CA . PRO F 1 263 ? 21.409 -58.026 -9.981 1.00 28.08 263 PRO F CA 1
ATOM 15147 C C . PRO F 1 263 ? 22.785 -57.431 -9.637 1.00 28.57 263 PRO F C 1
ATOM 15148 O O . PRO F 1 263 ? 23.768 -58.115 -9.844 1.00 30.67 263 PRO F O 1
ATOM 15152 N N . GLU F 1 264 ? 22.838 -56.206 -9.105 1.00 27.64 264 GLU F N 1
ATOM 15153 C CA . GLU F 1 264 ? 24.113 -55.544 -8.710 1.00 29.73 264 GLU F CA 1
ATOM 15154 C C . GLU F 1 264 ? 24.619 -56.118 -7.378 1.00 28.25 264 GLU F C 1
ATOM 15155 O O . GLU F 1 264 ? 25.782 -55.839 -7.033 1.00 29.47 264 GLU F O 1
ATOM 15161 N N . GLY F 1 265 ? 23.786 -56.874 -6.654 1.00 27.64 265 GLY F N 1
ATOM 15162 C CA . GLY F 1 265 ? 24.162 -57.560 -5.401 1.00 29.03 265 GLY F CA 1
ATOM 15163 C C . GLY F 1 265 ? 24.398 -56.588 -4.255 1.00 27.58 265 GLY F C 1
ATOM 15164 O O . GLY F 1 265 ? 23.723 -55.541 -4.216 1.00 26.06 265 GLY F O 1
ATOM 15165 N N . MET F 1 266 ? 25.308 -56.949 -3.343 1.00 28.98 266 MET F N 1
ATOM 15166 C CA . MET F 1 266 ? 25.707 -56.178 -2.132 1.00 29.86 266 MET F CA 1
ATOM 15167 C C . MET F 1 266 ? 24.524 -56.026 -1.164 1.00 28.62 266 MET F C 1
ATOM 15168 O O . MET F 1 266 ? 24.540 -55.075 -0.363 1.00 30.82 266 MET F O 1
ATOM 15173 N N . GLU F 1 267 ? 23.563 -56.955 -1.182 1.00 30.64 267 GLU F N 1
ATOM 15174 C CA . GLU F 1 267 ? 22.392 -56.925 -0.262 1.00 32.02 267 GLU F CA 1
ATOM 15175 C C . GLU F 1 267 ? 22.883 -57.152 1.173 1.00 33.85 267 GLU F C 1
ATOM 15176 O O . GLU F 1 267 ? 23.845 -57.925 1.351 1.00 35.03 267 GLU F O 1
ATOM 15182 N N . GLY F 1 268 ? 22.264 -56.474 2.145 1.00 35.95 268 GLY F N 1
ATOM 15183 C CA . GLY F 1 268 ? 22.582 -56.599 3.581 1.00 38.89 268 GLY F CA 1
ATOM 15184 C C . GLY F 1 268 ? 23.880 -55.899 3.963 1.00 38.98 268 GLY F C 1
ATOM 15185 O O . GLY F 1 268 ? 24.372 -56.153 5.082 1.00 44.26 268 GLY F O 1
ATOM 15186 N N . THR F 1 269 ? 24.420 -55.050 3.082 1.00 36.96 269 THR F N 1
ATOM 15187 C CA . THR F 1 269 ? 25.618 -54.206 3.340 1.00 34.96 269 THR F CA 1
ATOM 15188 C C . THR F 1 269 ? 25.178 -52.750 3.509 1.00 34.79 269 THR F C 1
ATOM 15189 O O . THR F 1 269 ? 24.076 -52.404 3.040 1.00 34.53 269 THR F O 1
ATOM 15193 N N . GLU F 1 270 ? 26.025 -51.933 4.136 1.00 34.86 270 GLU F N 1
ATOM 15194 C CA . GLU F 1 270 ? 25.828 -50.463 4.250 1.00 36.80 270 GLU F CA 1
ATOM 15195 C C . GLU F 1 270 ? 25.865 -49.847 2.845 1.00 31.67 270 GLU F C 1
ATOM 15196 O O . GLU F 1 270 ? 25.053 -48.940 2.584 1.00 33.15 270 GLU F O 1
ATOM 15202 N N . GLU F 1 271 ? 26.756 -50.338 1.973 1.00 30.26 271 GLU F N 1
ATOM 15203 C CA . GLU F 1 271 ? 26.941 -49.831 0.584 1.00 30.34 271 GLU F CA 1
ATOM 15204 C C . GLU F 1 271 ? 25.607 -49.895 -0.171 1.00 26.21 271 GLU F C 1
ATOM 15205 O O . GLU F 1 271 ? 25.323 -48.959 -0.943 1.00 25.84 271 GLU F O 1
ATOM 15211 N N . PHE F 1 272 ? 24.814 -50.951 0.044 1.00 24.82 272 PHE F N 1
ATOM 15212 C CA . PHE F 1 272 ? 23.519 -51.171 -0.654 1.00 24.15 272 PHE F CA 1
ATOM 15213 C C . PHE F 1 272 ? 22.644 -49.917 -0.528 1.00 23.58 272 PHE F C 1
ATOM 15214 O O . PHE F 1 272 ? 22.131 -49.450 -1.551 1.00 22.62 272 PHE F O 1
ATOM 15222 N N . TRP F 1 273 ? 22.481 -49.403 0.694 1.00 25.18 273 TRP F N 1
ATOM 15223 C CA . TRP F 1 273 ? 21.561 -48.280 1.013 1.00 28.66 273 TRP F CA 1
ATOM 15224 C C . TRP F 1 273 ? 22.192 -46.936 0.621 1.00 29.51 273 TRP F C 1
ATOM 15225 O O . TRP F 1 273 ? 21.429 -45.979 0.407 1.00 33.57 273 TRP F O 1
ATOM 15236 N N . LYS F 1 274 ? 23.521 -46.871 0.496 1.00 30.10 274 LYS F N 1
ATOM 15237 C CA . LYS F 1 274 ? 24.277 -45.603 0.290 1.00 32.85 274 LYS F CA 1
ATOM 15238 C C . LYS F 1 274 ? 24.441 -45.285 -1.204 1.00 32.33 274 LYS F C 1
ATOM 15239 O O . LYS F 1 274 ? 24.623 -44.094 -1.520 1.00 36.13 274 LYS F O 1
ATOM 15245 N N . ASP F 1 275 ? 24.392 -46.289 -2.086 1.00 28.92 275 ASP F N 1
ATOM 15246 C CA . ASP F 1 275 ? 24.645 -46.123 -3.544 1.00 27.77 275 ASP F CA 1
ATOM 15247 C C . ASP F 1 275 ? 23.426 -46.623 -4.327 1.00 25.06 275 ASP F C 1
ATOM 15248 O O . ASP F 1 275 ? 23.147 -47.833 -4.290 1.00 25.23 275 ASP F O 1
ATOM 15253 N N . SER F 1 276 ? 22.754 -45.719 -5.040 1.00 25.01 276 SER F N 1
ATOM 15254 C CA . SER F 1 276 ? 21.489 -45.991 -5.769 1.00 24.37 276 SER F CA 1
ATOM 15255 C C . SER F 1 276 ? 21.694 -47.027 -6.886 1.00 22.58 276 SER F C 1
ATOM 15256 O O . SER F 1 276 ? 20.695 -47.610 -7.318 1.00 22.04 276 SER F O 1
ATOM 15259 N N . LYS F 1 277 ? 22.929 -47.301 -7.320 1.00 23.70 277 LYS F N 1
ATOM 15260 C CA . LYS F 1 277 ? 23.165 -48.313 -8.387 1.00 25.21 277 LYS F CA 1
ATOM 15261 C C . LYS F 1 277 ? 22.649 -49.687 -7.922 1.00 22.51 277 LYS F C 1
ATOM 15262 O O . LYS F 1 277 ? 22.282 -50.492 -8.791 1.00 23.15 277 LYS F O 1
ATOM 15268 N N . TYR F 1 278 ? 22.570 -49.934 -6.610 1.00 21.69 278 TYR F N 1
ATOM 15269 C CA . TYR F 1 278 ? 22.185 -51.252 -6.031 1.00 21.20 278 TYR F CA 1
ATOM 15270 C C . TYR F 1 278 ? 20.662 -51.417 -5.932 1.00 18.47 278 TYR F C 1
ATOM 15271 O O . TYR F 1 278 ? 20.215 -52.529 -5.632 1.00 18.66 278 TYR F O 1
ATOM 15280 N N . TRP F 1 279 ? 19.879 -50.367 -6.170 1.00 18.06 279 TRP F N 1
ATOM 15281 C CA . TRP F 1 279 ? 18.427 -50.366 -5.856 1.00 17.14 279 TRP F CA 1
ATOM 15282 C C . TRP F 1 279 ? 17.624 -51.062 -6.958 1.00 16.54 279 TRP F C 1
ATOM 15283 O O . TRP F 1 279 ? 16.551 -51.591 -6.638 1.00 17.43 279 TRP F O 1
ATOM 15294 N N . ARG F 1 280 ? 18.109 -51.059 -8.200 1.00 17.14 280 ARG F N 1
ATOM 15295 C CA . ARG F 1 280 ? 17.335 -51.600 -9.346 1.00 17.73 280 ARG F CA 1
ATOM 15296 C C . ARG F 1 280 ? 17.122 -53.104 -9.143 1.00 17.48 280 ARG F C 1
ATOM 15297 O O . ARG F 1 280 ? 17.971 -53.767 -8.502 1.00 18.73 280 ARG F O 1
ATOM 15305 N N . THR F 1 281 ? 16.006 -53.611 -9.658 1.00 17.35 281 THR F N 1
ATOM 15306 C CA . THR F 1 281 ? 15.598 -55.032 -9.542 1.00 18.00 281 THR F CA 1
ATOM 15307 C C . THR F 1 281 ? 15.132 -55.515 -10.913 1.00 18.04 281 THR F C 1
ATOM 15308 O O . THR F 1 281 ? 14.702 -54.678 -11.732 1.00 18.96 281 THR F O 1
ATOM 15312 N N . SER F 1 282 ? 15.238 -56.820 -11.149 1.00 17.95 282 SER F N 1
ATOM 15313 C CA . SER F 1 282 ? 14.851 -57.478 -12.418 1.00 17.93 282 SER F CA 1
ATOM 15314 C C . SER F 1 282 ? 13.892 -58.615 -12.091 1.00 17.31 282 SER F C 1
ATOM 15315 O O . SER F 1 282 ? 14.182 -59.360 -11.142 1.00 18.21 282 SER F O 1
ATOM 15318 N N . LEU F 1 283 ? 12.784 -58.717 -12.824 1.00 17.06 283 LEU F N 1
ATOM 15319 C CA . LEU F 1 283 ? 11.903 -59.907 -12.760 1.00 17.08 283 LEU F CA 1
ATOM 15320 C C . LEU F 1 283 ? 12.598 -61.058 -13.487 1.00 17.75 283 LEU F C 1
ATOM 15321 O O . LEU F 1 283 ? 13.346 -60.811 -14.465 1.00 17.81 283 LEU F O 1
ATOM 15326 N N . GLN F 1 284 ? 12.356 -62.270 -13.003 1.00 18.13 284 GLN F N 1
ATOM 15327 C CA . GLN F 1 284 ? 12.872 -63.529 -13.584 1.00 18.24 284 GLN F CA 1
ATOM 15328 C C . GLN F 1 284 ? 11.754 -64.564 -13.511 1.00 18.51 284 GLN F C 1
ATOM 15329 O O . GLN F 1 284 ? 10.839 -64.404 -12.680 1.00 18.22 284 GLN F O 1
ATOM 15335 N N . VAL F 1 285 ? 11.845 -65.597 -14.340 1.00 19.07 285 VAL F N 1
ATOM 15336 C CA . VAL F 1 285 ? 11.011 -66.819 -14.198 1.00 19.73 285 VAL F CA 1
ATOM 15337 C C . VAL F 1 285 ? 11.954 -68.022 -14.257 1.00 20.39 285 VAL F C 1
ATOM 15338 O O . VAL F 1 285 ? 12.999 -67.941 -14.935 1.00 20.97 285 VAL F O 1
ATOM 15342 N N . ALA F 1 286 ? 11.622 -69.070 -13.514 1.00 20.81 286 ALA F N 1
ATOM 15343 C CA . ALA F 1 286 ? 12.297 -70.383 -13.574 1.00 21.63 286 ALA F CA 1
ATOM 15344 C C . ALA F 1 286 ? 11.218 -71.463 -13.525 1.00 22.28 286 ALA F C 1
ATOM 15345 O O . ALA F 1 286 ? 10.044 -71.119 -13.266 1.00 21.53 286 ALA F O 1
ATOM 15347 N N . LYS F 1 287 ? 11.602 -72.710 -13.793 1.00 24.34 287 LYS F N 1
ATOM 15348 C CA . LYS F 1 287 ? 10.679 -73.870 -13.819 1.00 25.22 287 LYS F CA 1
ATOM 15349 C C . LYS F 1 287 ? 10.875 -74.668 -12.528 1.00 25.53 287 LYS F C 1
ATOM 15350 O O . LYS F 1 287 ? 12.036 -74.971 -12.190 1.00 24.02 287 LYS F O 1
ATOM 15356 N N . LEU F 1 288 ? 9.782 -74.960 -11.821 1.00 25.91 288 LEU F N 1
ATOM 15357 C CA . LEU F 1 288 ? 9.804 -75.827 -10.615 1.00 26.63 288 LEU F CA 1
ATOM 15358 C C . LEU F 1 288 ? 9.904 -77.281 -11.074 1.00 27.62 288 LEU F C 1
ATOM 15359 O O . LEU F 1 288 ? 9.352 -77.608 -12.143 1.00 28.97 288 LEU F O 1
ATOM 15364 N N . GLU F 1 289 ? 10.620 -78.101 -10.309 1.00 29.20 289 GLU F N 1
ATOM 15365 C CA . GLU F 1 289 ? 10.665 -79.572 -10.495 1.00 31.39 289 GLU F CA 1
ATOM 15366 C C . GLU F 1 289 ? 10.292 -80.227 -9.167 1.00 31.19 289 GLU F C 1
ATOM 15367 O O . GLU F 1 289 ? 10.313 -79.537 -8.130 1.00 30.19 289 GLU F O 1
ATOM 15373 N N . TYR F 1 290 ? 9.919 -81.502 -9.226 1.00 33.20 290 TYR F N 1
ATOM 15374 C CA . TYR F 1 290 ? 9.511 -82.326 -8.063 1.00 33.37 290 TYR F CA 1
ATOM 15375 C C . TYR F 1 290 ? 10.434 -83.546 -8.020 1.00 34.26 290 TYR F C 1
ATOM 15376 O O . TYR F 1 290 ? 10.307 -84.411 -8.902 1.00 32.74 290 TYR F O 1
ATOM 15385 N N . VAL F 1 291 ? 11.362 -83.567 -7.058 1.00 36.03 291 VAL F N 1
ATOM 15386 C CA . VAL F 1 291 ? 12.448 -84.585 -6.925 1.00 39.17 291 VAL F CA 1
ATOM 15387 C C . VAL F 1 291 ? 12.474 -85.079 -5.474 1.00 41.32 291 VAL F C 1
ATOM 15388 O O . VAL F 1 291 ? 12.631 -84.234 -4.571 1.00 40.47 291 VAL F O 1
ATOM 15392 N N . ASP F 1 292 ? 12.321 -86.395 -5.270 1.00 43.78 292 ASP F N 1
ATOM 15393 C CA . ASP F 1 292 ? 12.354 -87.066 -3.940 1.00 45.04 292 ASP F CA 1
ATOM 15394 C C . ASP F 1 292 ? 11.321 -86.420 -3.007 1.00 43.24 292 ASP F C 1
ATOM 15395 O O . ASP F 1 292 ? 11.646 -86.204 -1.823 1.00 44.40 292 ASP F O 1
ATOM 15400 N N . GLY F 1 293 ? 10.129 -86.112 -3.529 1.00 40.16 293 GLY F N 1
ATOM 15401 C CA . GLY F 1 293 ? 8.978 -85.622 -2.744 1.00 40.26 293 GLY F CA 1
ATOM 15402 C C . GLY F 1 293 ? 9.084 -84.150 -2.370 1.00 39.32 293 GLY F C 1
ATOM 15403 O O . GLY F 1 293 ? 8.275 -83.707 -1.533 1.00 40.30 293 GLY F O 1
ATOM 15404 N N . LYS F 1 294 ? 10.016 -83.404 -2.971 1.00 38.21 294 LYS F N 1
ATOM 15405 C CA . LYS F 1 294 ? 10.286 -81.980 -2.629 1.00 37.35 294 LYS F CA 1
ATOM 15406 C C . LYS F 1 294 ? 10.252 -81.117 -3.894 1.00 34.55 294 LYS F C 1
ATOM 15407 O O . LYS F 1 294 ? 10.807 -81.545 -4.923 1.00 32.89 294 LYS F O 1
ATOM 15413 N N . VAL F 1 295 ? 9.622 -79.943 -3.806 1.00 31.83 295 VAL F N 1
ATOM 15414 C CA . VAL F 1 295 ? 9.678 -78.883 -4.854 1.00 30.23 295 VAL F CA 1
ATOM 15415 C C . VAL F 1 295 ? 11.086 -78.283 -4.826 1.00 31.51 295 VAL F C 1
ATOM 15416 O O . VAL F 1 295 ? 11.507 -77.800 -3.752 1.00 32.62 295 VAL F O 1
ATOM 15420 N N . VAL F 1 296 ? 11.779 -78.342 -5.965 1.00 29.72 296 VAL F N 1
ATOM 15421 C CA . VAL F 1 296 ? 13.163 -77.819 -6.156 1.00 30.47 296 VAL F CA 1
ATOM 15422 C C . VAL F 1 296 ? 13.168 -76.949 -7.415 1.00 29.14 296 VAL F C 1
ATOM 15423 O O . VAL F 1 296 ? 12.123 -76.881 -8.099 1.00 29.71 296 VAL F O 1
ATOM 15427 N N . CYS F 1 297 ? 14.295 -76.301 -7.706 1.00 27.69 297 CYS F N 1
ATOM 15428 C CA . CYS F 1 297 ? 14.425 -75.369 -8.851 1.00 28.05 297 CYS F CA 1
ATOM 15429 C C . CYS F 1 297 ? 15.890 -75.247 -9.275 1.00 28.31 297 CYS F C 1
ATOM 15430 O O . CYS F 1 297 ? 16.709 -74.792 -8.455 1.00 30.70 297 CYS F O 1
ATOM 15433 N N . ASP F 1 298 ? 16.185 -75.663 -10.509 1.00 29.78 298 ASP F N 1
ATOM 15434 C CA . ASP F 1 298 ? 17.446 -75.355 -11.228 1.00 29.77 298 ASP F CA 1
ATOM 15435 C C . ASP F 1 298 ? 17.178 -74.136 -12.116 1.00 27.80 298 ASP F C 1
ATOM 15436 O O . ASP F 1 298 ? 16.612 -74.302 -13.214 1.00 27.38 298 ASP F O 1
ATOM 15441 N N . ARG F 1 299 ? 17.558 -72.953 -11.633 1.00 26.80 299 ARG F N 1
ATOM 15442 C CA . ARG F 1 299 ? 17.295 -71.649 -12.295 1.00 26.24 299 ARG F CA 1
ATOM 15443 C C . ARG F 1 299 ? 18.083 -71.541 -13.611 1.00 25.49 299 ARG F C 1
ATOM 15444 O O . ARG F 1 299 ? 17.727 -70.669 -14.424 1.00 24.07 299 ARG F O 1
ATOM 15452 N N . ASP F 1 300 ? 19.102 -72.386 -13.820 1.00 27.22 300 ASP F N 1
ATOM 15453 C CA . ASP F 1 300 ? 19.995 -72.342 -15.012 1.00 29.19 300 ASP F CA 1
ATOM 15454 C C . ASP F 1 300 ? 19.438 -73.219 -16.138 1.00 29.63 300 ASP F C 1
ATOM 15455 O O . ASP F 1 300 ? 19.763 -72.943 -17.307 1.00 30.58 300 ASP F O 1
ATOM 15460 N N . LYS F 1 301 ? 18.639 -74.229 -15.786 1.00 30.38 301 LYS F N 1
ATOM 15461 C CA . LYS F 1 301 ? 18.179 -75.322 -16.684 1.00 33.12 301 LYS F CA 1
ATOM 15462 C C . LYS F 1 301 ? 17.390 -74.728 -17.859 1.00 31.12 301 LYS F C 1
ATOM 15463 O O . LYS F 1 301 ? 16.569 -73.817 -17.626 1.00 29.14 301 LYS F O 1
ATOM 15469 N N . GLU F 1 302 ? 17.646 -75.216 -19.076 1.00 31.24 302 GLU F N 1
ATOM 15470 C CA . GLU F 1 302 ? 16.857 -74.874 -20.291 1.00 31.94 302 GLU F CA 1
ATOM 15471 C C . GLU F 1 302 ? 15.436 -75.415 -20.113 1.00 30.03 302 GLU F C 1
ATOM 15472 O O . GLU F 1 302 ? 15.291 -76.569 -19.676 1.00 29.54 302 GLU F O 1
ATOM 15478 N N . PHE F 1 303 ? 14.426 -74.609 -20.439 1.00 27.83 303 PHE F N 1
ATOM 15479 C CA . PHE F 1 303 ? 13.011 -75.054 -20.524 1.00 28.16 303 PHE F CA 1
ATOM 15480 C C . PHE F 1 303 ? 12.277 -74.198 -21.555 1.00 28.20 303 PHE F C 1
ATOM 15481 O O . PHE F 1 303 ? 12.771 -73.104 -21.903 1.00 28.05 303 PHE F O 1
ATOM 15489 N N . ASP F 1 304 ? 11.154 -74.717 -22.053 1.00 29.28 304 ASP F N 1
ATOM 15490 C CA . ASP F 1 304 ? 10.240 -73.999 -22.975 1.00 30.00 304 ASP F CA 1
ATOM 15491 C C . ASP F 1 304 ? 9.209 -73.268 -22.115 1.00 27.70 304 ASP F C 1
ATOM 15492 O O . ASP F 1 304 ? 8.284 -73.921 -21.603 1.00 29.31 304 ASP F O 1
ATOM 15497 N N . PHE F 1 305 ? 9.396 -71.963 -21.929 1.00 25.85 305 PHE F N 1
ATOM 15498 C CA . PHE F 1 305 ? 8.460 -71.098 -21.174 1.00 24.68 305 PHE F CA 1
ATOM 15499 C C . PHE F 1 305 ? 7.287 -70.757 -22.091 1.00 24.89 305 PHE F C 1
ATOM 15500 O O . PHE F 1 305 ? 7.498 -70.048 -23.096 1.00 26.62 305 PHE F O 1
ATOM 15508 N N . TYR F 1 306 ? 6.100 -71.270 -21.766 1.00 24.72 306 TYR F N 1
ATOM 15509 C CA . TYR F 1 306 ? 4.851 -71.021 -22.528 1.00 26.13 306 TYR F CA 1
ATOM 15510 C C . TYR F 1 306 ? 3.668 -70.924 -21.563 1.00 25.11 306 TYR F C 1
ATOM 15511 O O . TYR F 1 306 ? 3.481 -71.827 -20.723 1.00 26.42 306 TYR F O 1
ATOM 15520 N N . LEU F 1 307 ? 2.898 -69.843 -21.702 1.00 24.72 307 LEU F N 1
ATOM 15521 C CA . LEU F 1 307 ? 1.658 -69.570 -20.933 1.00 25.50 307 LEU F CA 1
ATOM 15522 C C . LEU F 1 307 ? 0.464 -69.755 -21.864 1.00 26.92 307 LEU F C 1
ATOM 15523 O O . LEU F 1 307 ? 0.166 -68.884 -22.679 1.00 27.49 307 LEU F O 1
ATOM 15528 N N . PRO F 1 308 ? -0.260 -70.892 -21.787 1.00 28.58 308 PRO F N 1
ATOM 15529 C CA . PRO F 1 308 ? -1.439 -71.089 -22.626 1.00 30.33 308 PRO F CA 1
ATOM 15530 C C . PRO F 1 308 ? -2.550 -70.126 -22.182 1.00 31.69 308 PRO F C 1
ATOM 15531 O O . PRO F 1 308 ? -2.564 -69.748 -21.026 1.00 32.54 308 PRO F O 1
ATOM 15535 N N . ASP F 1 309 ? -3.430 -69.736 -23.104 1.00 32.88 309 ASP F N 1
ATOM 15536 C CA . ASP F 1 309 ? -4.656 -68.957 -22.788 1.00 35.36 309 ASP F CA 1
ATOM 15537 C C . ASP F 1 309 ? -5.558 -69.813 -21.892 1.00 37.36 309 ASP F C 1
ATOM 15538 O O . ASP F 1 309 ? -5.661 -71.026 -22.153 1.00 40.20 309 ASP F O 1
ATOM 15543 N N . LEU F 1 310 ? -6.156 -69.210 -20.860 1.00 38.50 310 LEU F N 1
ATOM 15544 C CA . LEU F 1 310 ? -7.227 -69.842 -20.043 1.00 42.71 310 LEU F CA 1
ATOM 15545 C C . LEU F 1 310 ? -8.550 -69.698 -20.805 1.00 50.25 310 LEU F C 1
ATOM 15546 O O . LEU F 1 310 ? -8.692 -68.707 -21.549 1.00 46.73 310 LEU F O 1
ATOM 15551 N N . PHE F 1 311 ? -9.467 -70.655 -20.637 1.00 57.79 311 PHE F N 1
ATOM 15552 C CA . PHE F 1 311 ? -10.775 -70.715 -21.344 1.00 67.89 311 PHE F CA 1
ATOM 15553 C C . PHE F 1 311 ? -11.908 -70.542 -20.326 1.00 74.99 311 PHE F C 1
ATOM 15554 O O . PHE F 1 311 ? -12.952 -71.195 -20.403 1.00 84.38 311 PHE F O 1
#

Radius of gyration: 41.83 Å; Cα contacts (8 Å, |Δi|>4): 5405; chains: 6; bounding box: 102×118×99 Å

Sequence (1857 aa):
PRPPAPLFRDPIYDGAADPTIIYNHLEKSWWILYTNRRANQKLPGKAFMHGTDIGIAESKDGGRTWFYRGTIELQYGRGRNTFWAPEVIFYEGEYHMYVSFVPGVPQDWNAERYILYYKSKNLWDWEFVCKLELSSNKVIDACVFQMPDGTFRMWYKDEADHSYIYAAESNNLKDWKILGPALTDRPQEGPNVFWWKSKYWMITDPWCGLGVYSSEDATAWHRHENILDRPGKREDDGQIGHHADVLVIDDETAYIFYFTHPEGMEGTEEFWKDSKYWRTSLQVAKLEYVDGKVVCDRDKEFDFYLPDLFPRPPAPLFRDPIYDGAADPTIIYNHLEKSWWILYTNRRANQKLPGKAFMHGTDIGIAESKDGGRTWFYRGTIELQYGRGRNTFWAPEVIFYEGEYHMYVSFVPGVPQDWNAERYILYYKSKNLWDWEFVCKLELSSNKVIDACVFQMPDGTFRMWYKDEADHSYIYAAESNNLKDWKILGPALTDRPQEGPNVFWWKSKYWMITDPWCGLGVYSSEDATAWHRHENILDRPGKREDDGQIGHHADVLVIDDETAYIFYFTHPEGMEGTEEFWKDSKYWRTSLQVAKLEYVDGKVVCDRDKEFDFYLPDLFPRPPAPLFRDPIYDGAADPTIIYNHLEKSWWILYTNRRANQKLPGKAFMHGTDIGIAESKDGGRTWFYRGTIELQYGRGRNTFWAPEVIFYEGEYHMYVSFVPGVPQDWNAERYILYYKSKNLWDWEFVCKLELSSNKVIDACVFQMPDGTFRMWYKDEADHSYIYAAESNNLKDWKILGPALTDRPQEGPNVFWWKSKYWMITDPWCGLGVYSSEDATAWHRHENILDRPGKREDDGQIGHHADVLVIDDETAYIFYFTHPEGMEGTEEFWKDSKYWRTSLQVAKLEYVDGKVVCDRDKEFDFYLPDLPRPPAPLFRDPIYDGAADPTIIYNHLEKSWWILYTNRRANQKLPGKAFMHGTDIGIAESKDGGRTWFYRGTIELQYGRGRNTFWAPEVIFYEGEYHMYVSFVPGVPQDWNAERYILYYKSKNLWDWEFVCKLELSSNKVIDACVFQMPDGTFRMWYKDEADHSYIYAAESNNLKDWKILGPALTDRPQEGPNVFWWKSKYWMITDPWCGLGVYSSEDATAWHRHENILDRPGKREDDGQIGHHADVLVIDDETAYIFYFTHPEGMEGTEEFWKDSKYWRTSLQVAKLEYVDGKVVCDRDKEFDFYLPDLPRPPAPLFRDPIYDGAADPTIIYNHLEKSWWILYTNRRANQKLPGKAFMHGTDIGIAESKDGGRTWFYRGTIELQYGRGRNTFWAPEVIFYEGEYHMYVSFVPGVPQDWNAERYILYYKSKNLWDWEFVCKLELSSNKVIDACVFQMPDGTFRMWYKDEADHSYIYAAESNNLKDWKILGPALTDRPQEGPNVFWWKSKYWMITDPWCGLGVYSSEDATAWHRHENILDRPGKREDDGQIGHHADVLVIDDETAYIFYFTHPEGMEGTEEFWKDSKYWRTSLQVAKLEYVDGKVVCDRDKEFDFYLPDLPRPPAPLFRDPIYDGAADPTIIYNHLEKSWWILYTNRRANQKLPGKAFMHGTDIGIAESKDGGRTWFYRGTIELQYGRGRNTFWAPEVIFYEGEYHMYVSFVPGVPQDWNAERYILYYKSKNLWDWEFVCKLELSSNKVIDACVFQMPDGTFRMWYKDEADHSYIYAAESNNLKDWKILGPALTDRPQEGPNVFWWKSKYWMITDPWCGLGVYSSEDATAWHRHENILDRPGKREDDGQIGHHADVLVIDDETAYIFYFTHPEGMEGTEEFWKDSKYWRTSLQVAKLEYVDGKVVCDRDKEFDFYLPDLF

InterPro domains:
  IPR023296 Glycosyl hydrolase, five-bladed beta-propeller domain superfamily [G3DSA:2.115.10.20] (8-308)
  IPR023296 Glycosyl hydrolase, five-bladed beta-propeller domain superfamily [SSF75005] (9-307)

B-factor: mean 24.91, std 8.91, range [13.71, 89.5]

Nearest PDB structures (foldseek):
  7zei-assembly4_D  TM=1.003E+00  e=6.047E-64  Caldicellulosiruptor hydrothermalis
  1ms5-assembly1_A  TM=6.160E-01  e=1.828E-09  Trypanosoma cruzi
  2a75-assembly1_A  TM=5.933E-01  e=3.402E-09  Trypanosoma rangeli
  5n4c-assembly1_A  TM=4.571E-01  e=1.945E-01  Galerina marginata
  5n4c-assembly4_D  TM=4.218E-01  e=1.847E-01  Galerina marginata

Organism: Caldicellulosiruptor hydrothermalis (strain DSM 18901 / VKM B-2411 / 108) (NCBI:txid632292)

Foldseek 3Di:
DFADVLLDADPPQLQFFLWDWDQQQVVLKIKIKGWRFNLNDDDAAQLSQWLTWIWIWIDNFQSNDIDTDGTDDDDDDDDRWGWHNWAWDDDPQKIKIFIKTWGDRDNDPPTFIWTWIWMGNGVRDIDTDGIADEPGRRKGQWYWDQFPVRKIKIWIFDVVLQRAIWIWIDNPSRYTHTPGGQGPPHRWGLWEWDDAPQWIWIWTGRPQAIWIWTHNHSRDTDTDDHAQNAAEPGHLRGHHWANWYWDDPDRAWIKIKTKHQSVDPPPDPVCRVDSNSNRMTIHMWTWGADPNGTYTDSHDGDDRGRHRDD/DFFDVLLDADPPQLQFFLWAWDQQQVVLKIKIKGWRFNLNDDDAAQLSQWLTWIWIWIDNAFRNDIDTDGTQDDDDDDDRWGWHNWAWDDDDQKIKIFIKTWGYRDNDPPTFIWTWIWMGNGVRDTDTQGIADEPDRHKGQWYWDQFPVRKIKIWIFDVVQQRFIWIWIGNPSRHIGTPGGQGDPHRWGLWEWDDAPQWIWIWTGRPQAIWIWTHNHSRDTDTDDHAQNAAEPTHLRGHHWANWYWDDPDRFWIKIKTKHQSVDPPPHPCCRNPSNRNRMTIHMWTWGADPNDTYTDRHDGDDRGRDRDD/DFADVLLDADPPQLQFFLWDWDQQQVVLKIKIKGWRFNLNDDDAAQLSQWLTFIWIWIDNFFSNDIDTDGTDDDDDDDDRWGWHNWAWDDDPQKIKIFIKTWGYRDRDLPTFIWTWIWMGNGVRDTDTDGIEDEDDRHKHQWYWDQFPVRKIKIWIFDVVQQRAIWIWIGNPSRYTHTPGGQGPPHRWGLWEWDDAPQWIWIWTGRPQAIWIWTHNHSRDTDTDDHEQNAAEPTHLRGHHWANWYWDAPDNAWIKIKTKHQSVDPPPHPVCRVDSNSNRMTIHMFTWGQDPNTTYTDRHDGDDNGRDRD/DFFDVLLDADPPQLQFFLWDWDQQQVVLKIKIKGWRFNLNDDDAAQLSQWLTWIWIWIGNFQSNDIDTDGTDDDDDDDDRWGWHNWAWDDDPQKIKIFIKTWGDRDNDLPTFIWTWIWMGNGVRDIDTDGTADEDDRHKGQWYWDQDPVRKIKIWIFDVVQQRAIWIWIGNPSRHTHTPGGQGPPHRWGLWEWDDAPQWIWIWTGRPQAIWIWIHNHSRDTDTDDHAQNQAEPTHLRGHHWANWYWDDPDRFWIKIKTKHQSVDPPPHPVCRNDSNSNRMTIHMWTWGQDPNDTYTDRHDGDDNGHDRD/DFADVLLDADPPQLQFFLWDWDQQQPLLKIKIKGWRFNLNDDDAAQLSQWLTWIWIWIGNFFSNDIDTDGTDDDDDDDDRWGWHNWAWDDDDQKIKIFIKTWGDRDRDLPTFIWTWIWMGNGVRDTDTDGTADEDDRHKGQWYWDQFPVRKIKIWIFDVVQQRAIWIWIDNPSRYTHTPGGQGPPHRWGLWEWDDAPQWIWIWTGRPQAIWIWTHNHSRDTDTDDHAQNAAEPGHLRGHHWANWYWDDPDNAWIKIKTKHQSVDPPPHPVCRVDSNSNRMTIHMWIWGADPNGTYTDSHDGDDRGHHRD/DFFDVLLDADPPQLQFFLWDWDQQQVVLKIKIKGWRFNLNDDDAAQLSQWLTWIWIWIGNFQSNDIDTDGTDDDDDDDDRWGWHNWEWDDDPQKIKIFIKTWGDRDNDPPTFIWTWIWMGNGVRDTDGDGTADEDDRHKGQWYWDQDPVRKIKIWIFDVVLQRAIWIWIGNPSRHIHTPGGQDPPHHWGLWEWDDAPQWIWIWTGRPQAIWIWTHNHSRHTDTDDHAQNAAEPTHLRGHHWANWYWDDQDRAWIKIKTKHQSVDPPPHPVCRVDSNRNRMTIHMFTWGADPNGTYTDRHDDDDNGHDRDD

Secondary structure (DSSP, 8-state):
-PPPSSSB--SSSSBEEEEEEEEETTTTEEEEEEEE--TTS--STTGGGSS-EEEEEEESSTTSS-EEEEEE----SSS--EEEEEEEEEETTEEEEEEEEESS--SSS-S-BEEEEEEESSSS--EEEEE---S-SBEEEEEEEE-TTS-EEEEEEETTTTTEEEEEEESSSSS-EEEEEEE-SS--EEEEEEEETTEEEEEEE-SSSBEEEEESSSSS-EE---BS-S--SSTT-SS--EEEEEEE-SSS-EEEEEEE-TT--TTSHHHHH-GGG--BEEEEEEEEEETTEEEE-TTS------PPP-/-PPPSSSB--SSSSBEEEEEEEEETTTTEEEEEEEE--TTS--STTGGGSS-EEEEEEESSTTS--EEEEEE----SSS--EEEEEEEEEETTEEEEEEEEESS--SSS-S-BEEEEEEESSSSS-EEEEE---S-SBEEEEEEEE-TTS-EEEEEEEGGGTTEEEEEEESSSS--EEEEEEE-SS--EEEEEEEETTEEEEEEE-SSSBEEEEESSSSS-EE---BS-S--SSTT-SS--EEEEEEE-SSS-EEEEEEE-TT--TTSHHHHH-GGG--BEEEEEEEEEETTEEE--TTS----------/-PPPSSSB--SSSSBEEEEEEEEETTTTEEEEEEEE--TTS--STTGGGSS-EEEEEEESSTTSS-EEEEEE----SSS--EEEEEEEEEETTEEEEEEEEESS--SSS-S-BEEEEEEESSSSS-EEEEE---S-SBEEEEEEEE-TTSPEEEEEEETTTTTEEEEEEESSSSS-EEEEEEE-SS--EEEEEEEETTEEEEEEE-SSSBEEEEESSSSS-EE---BS-S--SSTT-SS--EEEEEEEEETTEEEEEEEE-TT--TTSHHHHH-GGG--BEEEEEEEEEETTEEEE-TTS---------/-PPPSSSB--SSSSBEEEEEEEEETTTTEEEEEEEE--TTS--STTGGGSS-EEEEEEESSTTSS-EEEEEE----SSS--EEEEEEEEEETTEEEEEEEEESS--SSS-S-BEEEEEEESSSS--EEEEE---S-SBEEEEEEEE-TTS-EEEEEEETTTTTEEEEEEESSSSS-EEEEEEE-SS--EEEEEEEETTEEEEEEE-SSSBEEEEESSSSS-EE---BS-SPPSSTT-SS--EEEEEEE-SSS-EEEEEEE-TT--TTSHHHHH-GGG--BEEEEEEEEEETTEEE--TTS---------/-PPPSSSB--SSSSBEEEEEEEEETTTTEEEEEEEE--TTS--STTGGGSS-EEEEEEESSTTSS-EEEEEE----SSS--EEEEEEEEEETTEEEEEEEEESSB-SSS-S-BEEEEEEESSSS--EEEEE---S-SBEEEEEEEE-TTS-EEEEEEETTTTTEEEEEEESSSSS-EEEEEEE-SS--EEEEEEEETTEEEEEEE-SSSBEEEEESSSSS-EE---BS-S--SSTT-SS--EEEEEEE-SSS-EEEEEEE-TT--TTSSGGGT-GGGT-BEEEEEEEEEETTEEEE-TTS---------/-PPPSSSB--SSSSBEEEEEEEEETTTTEEEEEEEE--TTS--STTGGGSS-EEEEEEESSTTSS-EEEEEE----SSS--EEEEEEEEEETTEEEEEEEEESS--SSS-S-BEEEEEEESSSSS-EEEEE---S-SBEEEEEEEE-TTS-EEEEEEETTTTTEEEEEEESSSSS-EEEEEEE-SS--EEEEEEEETTEEEEEEE-SSSBEEEEESSSSS-EE---BS-S--SSTT-SS--EEEEEEE-SSS-EEEEEEE-TT--TTSHHHHH-GGG--BEEEEEEEEEETTEEEE-TTS------PPP-